Protein 5N1Q (pdb70)

Foldseek 3Di:
DQLLCVVLVVWDVDDQQDDDDDFQPCQFLVVDPVSVVVVVCQPPVVCVVPVNDHDDDCPPDDRHGRDPQTWWAFPPDRFTFHLVLLFCVNFQLLVLLLLQQLQKKKFWCPQVQCLCCPVVVFHDDLVLVQQLQVQLQQQLQFHDFDDPPDDGDDCQQFVLWHKAKEFLAVVSVVSHDPVRYLDLPVLAPPVLSVLLSVVRDGTMMMMTRHGSQVCVVPNSQVNLVSSLVSSLNSCCRSRVHDNDDPSSVSSSVRSNVGMDGQFCWDDDVTDHGSAQQRHALQSLLLLFQQLRVDLDLLVSLLLLLLSQLSRCQNPNQQPVVHHDPGDSLLSVVSGTSCLLVSLLVVLLVVLCVPQRFQRDADDPVLLLVSLVVSLVVLVVVCVSGVSVCVSNVFQLSLLSSLLSSLLSSLRRHLALLSSQLSSLVSQVVNCVPVVDHGPCNCQCSVVRNVLSPDPDDLSDDRSRRHGCNSVSNVHDGSDRSSSSSSQSSSCSSVSHSGRPDSSSNSNSSDPSRQRDSSDSSVSSSCSSVVNRDHRNDDCVPDPHD/DVDCDFWFFAALVRHTDGGGFDLCLLPCVFFPLLVVVVLQLLFKKKFQQLQLQVCQQQQQFAADPDHDPPLHDHDPRQVCLVQLQVQLQVQQDDDPPFPFDKDAPPSSRMIITGRGSVQVVPDPGRCSNLVSSLVSNLVSRCVVVVDDPVNSVSSSRAAQGNPPVPVGSHNHRMDGQWGDPVLFLDQLCRLFRGFLLLLCLLQVLSQLQSLQLLLSSLLVSCVSVCQLDDPRVLLSSLQNQQQRQCIVVLLVVLLVQAVVHALLVLLVVLVVVCVVVQQKDWDDADDVRQTAIEGPHLSNNLNSLLSSLLSNLCNVLLVVLALLCSLVSQQVSQVSNCVNHVYQHHQRCQSNQLSVLVNDQDPDDPHHHHLRRDTCRDPSRVRRSSRNSSSSSSSLSSHPDPDPCHSVNVPPRSSVNSSVDPCSNRVNVSSVVSSVVCSVVD/DDDDPQFKWDDLLRVLLSLLLDLPRDFAFDDAFDLQLQCLQQPPDHPPDDFDAPDAAPVPDDDDDDPVVVVDDDDPLVRRRGDKGKWKKFAALLLQLAAFVSVVSSCVNHHDPWDWDGDNQMIMIIDRVVVCSVCCRPPVQRGSNDFLAGMDTADPQRPWNHDDGDPLNHTDDPLCQWDQDPVQQWIKGQAHRHNHGGPDIGTSGHGDDVVSSLSNGNHADPVRHHVVNTVGNVVVVVVVVQQVVQCVVPVDPVSVVPRD/DFLLPVVLVVWDVDDLQDPDDDWQPQQFLVNDPVSVVVVVVQVVCCVVPVVNDHDDDCPPDDRHGRDPQTWWAFPPDRFTFHLVLLFCVNFQLLVLLLLQQLQKKKAWCPQVQCLCCPVVVFHDDLVLVQLLQVQLQQQLQFHDFDDPPDDTDDCQQFVLWHKAKEFLAVVSVVSHDPVRYLDLPVQAPPVLSVLLSVVRDGTMMMMTRHGSQPCVVPNSQVNLVSSLVSSLNSCCRSRVHDNDDPSSVSSSVRSNVGMDGQFCWDDDVTDHGSAQQRHALQSLLLLFQQLRVDLDLLVSLLLLLLSQLSRCQNPVQQPVVHHDPGDSLLSVVSGTSCLLVSLLVVLLVVLCVPQRFQRDADDPVLLVVSLVVSLVVLVVVCVSGVSVCVSNVFQLSLLSSLLSSLLSSLRRHLALLSSQLSSLSSQVVNCVPVVDHGPCNCQCSVVRNVLSPDPDDLSDDRSRRHACNSVSNVHDGSDRSSSSSSQSSSCSSVSHSGRPDSSSNSNSSDPSRQHDSSDSSVSSSCSSVVNRDHRNDDQVPDPHD/DVDLDFWFFAAPVRHTDGGGFDLCLLPCVFFPLLVVVVLQLLFKKKFQQLQLQVCQQQQQFAADPDHDPPLHDHDPRQVCLVQLQVQLQVQQDDDPPFPFDKDAPPSSRMMITGRGSVQVVPDPGRCSNLVSSLVSNLVSRCVVVVDDPVNSVSSSRAAQGNPPVPVGSHNHRMDGQWGDPVLFLDQLCRLFRGFLLLLCLLQVLSQLQSLQLLLSSLLVSCVSVCQLDDPRVLLSSLQNQQQRQCIVVLLVVLLVVAVVHALLVLLVVLVVVCVVVQQKDWDDADPVRQIAIDGPHLSNNLNSLLSSLLSNLCNVLLVVLALLCSLVSQQVSQVSNCVNHVYQHHQRCQSNQLSVLVNDQDPDDPHHHHLRGDTCRDPSRVRRSSRNSSSSSSSLSSHPDPGPPHSVNVPPRSSVNSSVDPCSNRVNVSSVVSSVVCSVVD/DDDDPQFKWDDLLRVLLSLLLDLPRDFAFDDAFDLQLQVLQQPPDHPPDDFDAPDAAPVVDDDDDDPVVVVDDDDPLNRRRGDKGKWKKFAALLLQLAAFVSVVSSCVNHHDPWDWDGDNQMIMIIDRVVVNSVCCRPPVQRGSNDFLAGMDIADPQRPWNHDDADPLNHTDDPLCQWDQDPVQQWIWGQAHRHNHGGPDIGTSGHGDDSVVSLSNGNHADPVRHHVVNTVGNVVVVVVVVQQVVQCVVPVDPVSVVPRD

Sequence (2494 aa):
KKLFLKALKEKFEEDPKEKYTKFYTFGGWQQSARKREFVEANEKIVAEKRGGIPMYNPDIGVPLGQRKLMPYKLSGTDYIVEGDDLHFMNNAAIQQMWDDIRRTVIVGMDTGHAVLEKRLGVEVTPETINEYMATINHSLPGGAVVQEHMVEVHPSLAWDCYAKIFTGDDELADELDKKYLIDINKLFPEEQAEQQLKAAIGKKTYQQVSRVPTLVGRVCDGGTIARWSAMQIGMSFITAYKLCAGEAAIADFSYAAKADVVGVGTALPARSRGANEPGGIPFGVLCDIVQTTRISDDPVEQSLEVVAVGAMLYDQVWLGSYMSGGVGFTQYATAAYTDDILDDFAYYGYEYVEKKYGINSTKPTMDVVEDIATEVTLYSLEQYDEFPTLLEDHFGGSRAAVAAAASGISVCMATGNSNAGVNGWYLSQIMHKEYHSRLGFYYDLQDQCGASNSLSIRNDEASPLELRGPNYPNYAMNVGHQGEYAGITQAAHSARKDAFAMNPLIKIAFADPSLVFDFARPRKECARGALREFEAAGERDVILPAKVKYEDKISLYDAKGNLVEDGVPLEAISPLYNPTIKAMVKNIKRTVAVNLAGIENSLKTGAIGGKGCKVPGRTLDLPIVENAEAIMDEVEKILRITPDDDTQLRAINDGKQLVVQVPSKRLEVAAEYSVSSMLNTAMALKEAIIKTFDVDLFDGSTIHAAIVGRYPQVMDYMGGNIASLLGAPSNMEGLGYALRNIMVNHYVATTKKNLMNAVAFASIMEQTAMFEMGDAIGSFERMHLLGLAYQGLNSDNLVIDLVKANSKGTVGTVVASVVERALEDKVIVEDKSLESGFTMYKPADVAKWNAYAAAGLVAAVIVNCGAARAAQNVASTILYYNDILEYETGLPGTDFGRAEGTAVGFSFFSHSIYGGGGPGIFTGNHVVTRHSKGFAIPPVCAAMCADAGTQMFSPEKTSALVGAVYSAIDEFREPLKYVIEGALEVKDKIAYKPQFYPGATKIAQNRRDHLNPDFELEKLREIPDEELVKVMGHRQPGEDYKTVHPPLEEMDLPEDYVRDLVEPISGAKEGHRIRYIQFADSMYFAPAQPYDRARMYMWRFRGVDTGSLSGRQVIEMRESNLEEISKNVLMDTSLFDPARIGMRGATVHGHSLRLDENGLMFDALQRYVYDEKTGHVVYVKDQVGRPLDEPVDVGEPLPEEEKLREITTIYRKDGVPMRDDEELLTVVKRIHRARTLGGYMPVNEVFDKLLKKLFLKALKEKFEEDPKEKYTKFYTFGGWQQSARKREFVEANEKIVAEKRGGIPMYNPDIGVPLGQRKLMPYKLSGTDYIVEGDDLHFMNNAAIQQMWDDIRRTVIVGMDTGHAVLEKRLGVEVTPETINEYMATINHSLPGGAVVQEHMVEVHPSLAWDCYAKIFTGDDELADELDKKYLIDINKLFPEEQAEQLKAAIGKKTYQVSRVPTLVGRVCDGGTIARWSAMQIGMSFITAYKLCAGEAAIADFSYAAKADVVGVGTALPARSRGANEPGGIPFGVLCDIVQTTRISDDPVEQSLEVVAVGAMLYDQVWLGSYMSGGVGFTQYATAAYTDDILDDFAYYGYEYVEKKYGINSTKPTMDVVEDIATEVTLYSLEQYDEFPTLLEDHFGGSRAAVAAAASGISVCMATGNSNAGVNGWYLSQIMHKEYHSRLGFYYDLQDQCGASNSLSIRNDEASPLELRGPNYPNYAMNVGHQGEYAGITQAAHSARKDAFAMNPLIKIAFADPSLVFDFARPRKECARGALREFEAAGERDVILPAKVKYEDKISLYDAKGNLVEDGVPLEAISPLYNPTIKAMVKNIKRTVAVNLAGIENSLKTGAIGGKGCKVPGRTLDLPIVENAEAIMDEVEKILRITPDDDTQLRAINDGKQLVVQVPSKRLEVAAEYSVSSMLNTAMALKEAIIKTFDVDLFDGSTIHAAIVGRYPQVMDYMGGNIASLLGAPSNMEGLGYALRNIMVNHYVATTKKNLMNAVAFASIMEQTAMFEMGDAIGSFERMHLLGLAYQGLNSDNLVIDLVKANSKGTVGTVVASVVERALEDKVIVEDKSLESGFTMYKPADVAKWNAYAAAGLVAAVIVNCGAARAAQNVASTILYYNDILEYETGLPGTDFGRAEGTAVGFSFFSHSIYGGGGPGIFTGNHVVTRHSKGFAIPPVCAAMCADAGTQMFSPEKTSALVGAVYSAIDEFREPLKYVIEGALEVKDKIAYKPQFYPGATKIAQNRRDHLNPDFELEKLREIPDEELVKVMGHRQPGEDYKTVHPPLEEMDLPEDYVRDLVEPISGAKEGHRIRYIQFADSMYFAPAQPYDRARMYMWRFRGVDTGSLSGRQVIEMRESNLEEISKNVLMDTSLFDPARIGMRGATVHGHSLRLDENGLMFDALQRYVYDEKTGHVVYVKDQVGRPLDEPVDVGEPLPEEKLREITTIYRKDGVPMRDDEELLTVVKRIHRARTLGGYMPVNEVFDKLL

InterPro domains:
  IPR003183 Methyl-coenzyme M reductase, alpha subunit, N-terminal [PF02745] (6-272)
  IPR008924 Methyl-coenzyme M reductase, alpha/beta subunit, C-terminal [G3DSA:1.20.840.10] (281-539)
  IPR008924 Methyl-coenzyme M reductase, alpha/beta subunit, C-terminal [SSF48081] (274-552)
  IPR009024 Methyl-coenzyme M reductase, ferredoxin-like fold [SSF55088] (4-273)
  IPR009047 Methyl-coenzyme M reductase, alpha subunit, C-terminal [PF02249] (278-508)
  IPR015811 Methyl-coenzyme M reductase, alpha subunit, N-terminal subdomain 1 [G3DSA:3.90.390.10] (1-105)
  IPR015823 Methyl-coenzyme M reductase, alpha subunit, N-terminal subdomain 2 [G3DSA:3.30.70.470] (106-280)
  IPR016212 Methyl coenzyme M reductase, alpha subunit [PIRSF000262] (2-553)
  IPR016212 Methyl coenzyme M reductase, alpha subunit [TIGR03256] (5-552)

Radius of gyration: 37.79 Å; Cα contacts (8 Å, |Δi|>4): 6082; chains: 6; bounding box: 115×89×90 Å

CATH classification: 3.90.390.10 (+2 more: 3.30.70.470, 1.20.840.10)

Structure (mmCIF, N/CA/C/O backbone):
data_5N1Q
#
_entry.id   5N1Q
#
_cell.length_a   111.811
_cell.length_b   77.224
_cell.length_c   145.458
_cell.angle_alpha   90.00
_cell.angle_beta   107.01
_cell.angle_gamma   90.00
#
_symmetry.space_group_name_H-M   'P 1 21 1'
#
loop_
_entity.id
_entity.type
_entity.pdbx_description
1 polymer 'METHYL-COENZYME M REDUCTASE III FROM METHANOTHERMOCOCCUS THERMOLITHOTROPHICUS SUBUNIT ALPHA'
2 polymer 'METHYL-COENZYME M REDUCTASE III FROM METHANOTHERMOCOCCUS THERMOLITHOTROPHICUS SUBUNIT BETA'
3 polymer 'METHYL-COENZYME M REDUCTASE III FROM METHANOTHERMOCOCCUS THERMOLITHOTROPHICUS SUBUNIT GAMMA'
4 non-polymer 'Coenzyme B'
5 non-polymer 'FACTOR 430'
6 non-polymer 'POTASSIUM ION'
7 non-polymer '1-THIOETHANESULFONIC ACID'
8 non-polymer GLYCEROL
9 non-polymer 'MAGNESIUM ION'
10 water water
#
loop_
_atom_site.group_PDB
_atom_site.id
_atom_site.type_symbol
_atom_site.label_atom_id
_atom_site.label_alt_id
_atom_site.label_comp_id
_atom_site.label_asym_id
_atom_site.label_entity_id
_atom_site.label_seq_id
_atom_site.pdbx_PDB_ins_code
_atom_site.Cartn_x
_atom_site.Cartn_y
_atom_site.Cartn_z
_atom_site.occupancy
_atom_site.B_iso_or_equiv
_atom_site.auth_seq_id
_atom_site.auth_comp_id
_atom_site.auth_asym_id
_atom_site.auth_atom_id
_atom_site.pdbx_PDB_model_num
ATOM 1 N N . LYS A 1 5 ? -15.522 -21.876 39.054 1.00 47.62 5 LYS A N 1
ATOM 2 C CA . LYS A 1 5 ? -14.921 -21.989 37.728 1.00 46.99 5 LYS A CA 1
ATOM 3 C C . LYS A 1 5 ? -13.741 -21.023 37.544 1.00 48.55 5 LYS A C 1
ATOM 4 O O . LYS A 1 5 ? -12.655 -21.485 37.169 1.00 49.66 5 LYS A O 1
ATOM 10 N N . LYS A 1 6 ? -13.941 -19.694 37.786 1.00 40.94 6 LYS A N 1
ATOM 11 C CA . LYS A 1 6 ? -12.849 -18.711 37.652 1.00 38.29 6 LYS A CA 1
ATOM 12 C C . LYS A 1 6 ? -11.864 -18.935 38.803 1.00 37.53 6 LYS A C 1
ATOM 13 O O . LYS A 1 6 ? -12.276 -18.948 39.969 1.00 35.89 6 LYS A O 1
ATOM 19 N N . LEU A 1 7 ? -10.582 -19.179 38.473 1.00 32.49 7 LEU A N 1
ATOM 20 C CA . LEU A 1 7 ? -9.537 -19.490 39.462 1.00 31.15 7 LEU A CA 1
ATOM 21 C C . LEU A 1 7 ? -9.236 -18.351 40.452 1.00 33.44 7 LEU A C 1
ATOM 22 O O . LEU A 1 7 ? -8.808 -18.627 41.577 1.00 32.90 7 LEU A O 1
ATOM 27 N N . PHE A 1 8 ? -9.493 -17.094 40.049 1.00 28.94 8 PHE A N 1
ATOM 28 C CA . PHE A 1 8 ? -9.261 -15.880 40.847 1.00 28.58 8 PHE A CA 1
ATOM 29 C C . PHE A 1 8 ? -10.395 -15.505 41.840 1.00 34.59 8 PHE A C 1
ATOM 30 O O . PHE A 1 8 ? -10.214 -14.585 42.648 1.00 34.08 8 PHE A O 1
ATOM 38 N N . LEU A 1 9 ? -11.561 -16.178 41.764 1.00 33.07 9 LEU A N 1
ATOM 39 C CA . LEU A 1 9 ? -12.707 -15.862 42.621 1.00 34.37 9 LEU A CA 1
ATOM 40 C C . LEU A 1 9 ? -12.406 -15.940 44.109 1.00 37.44 9 LEU A C 1
ATOM 41 O O . LEU A 1 9 ? -12.806 -15.042 44.847 1.00 36.34 9 LEU A O 1
ATOM 46 N N . LYS A 1 10 ? -11.683 -16.990 44.542 1.00 35.44 10 LYS A N 1
ATOM 47 C CA . LYS A 1 10 ? -11.291 -17.198 45.941 1.00 36.20 10 LYS A CA 1
ATOM 48 C C . LYS A 1 10 ? -10.494 -15.991 46.471 1.00 39.18 10 LYS A C 1
ATOM 49 O O . LYS A 1 10 ? -10.815 -15.480 47.546 1.00 40.11 10 LYS A O 1
ATOM 55 N N . ALA A 1 11 ? -9.491 -15.519 45.703 1.00 33.21 11 ALA A N 1
ATOM 56 C CA . ALA A 1 11 ? -8.677 -14.363 46.087 1.00 32.41 11 ALA A CA 1
ATOM 57 C C . ALA A 1 11 ? -9.520 -13.083 46.183 1.00 35.92 11 ALA A C 1
ATOM 58 O O . ALA A 1 11 ? -9.396 -12.355 47.167 1.00 35.80 11 ALA A O 1
ATOM 60 N N . LEU A 1 12 ? -10.414 -12.840 45.208 1.00 32.18 12 LEU A N 1
ATOM 61 C CA . LEU A 1 12 ? -11.281 -11.657 45.221 1.00 33.06 12 LEU A CA 1
ATOM 62 C C . LEU A 1 12 ? -12.198 -11.620 46.456 1.00 40.33 12 LEU A C 1
ATOM 63 O O . LEU A 1 12 ? -12.393 -10.552 47.039 1.00 39.62 12 LEU A O 1
ATOM 68 N N . LYS A 1 13 ? -12.719 -12.797 46.866 1.00 39.29 13 LYS A N 1
ATOM 69 C CA . LYS A 1 13 ? -13.572 -12.992 48.047 1.00 40.81 13 LYS A CA 1
ATOM 70 C C . LYS A 1 13 ? -12.790 -12.650 49.334 1.00 45.69 13 LYS A C 1
ATOM 71 O O . LYS A 1 13 ? -13.338 -12.016 50.237 1.00 45.92 13 LYS A O 1
ATOM 77 N N . GLU A 1 14 ? -11.505 -13.044 49.389 1.00 42.13 14 GLU A N 1
ATOM 78 C CA . GLU A 1 14 ? -10.617 -12.810 50.527 1.00 42.04 14 GLU A CA 1
ATOM 79 C C . GLU A 1 14 ? -10.181 -11.346 50.607 1.00 44.24 14 GLU A C 1
ATOM 80 O O . GLU A 1 14 ? -9.981 -10.825 51.704 1.00 44.37 14 GLU A O 1
ATOM 86 N N . LYS A 1 15 ? -10.006 -10.702 49.441 1.00 38.79 15 LYS A N 1
ATOM 87 C CA . LYS A 1 15 ? -9.515 -9.330 49.298 1.00 37.59 15 LYS A CA 1
ATOM 88 C C . LYS A 1 15 ? -10.582 -8.237 49.339 1.00 41.77 15 LYS A C 1
ATOM 89 O O . LYS A 1 15 ? -10.273 -7.125 49.770 1.00 40.27 15 LYS A O 1
ATOM 95 N N . PHE A 1 16 ? -11.803 -8.519 48.843 1.00 38.45 16 PHE A N 1
ATOM 96 C CA . PHE A 1 16 ? -12.860 -7.517 48.773 1.00 38.76 16 PHE A CA 1
ATOM 97 C C . PHE A 1 16 ? -14.130 -7.978 49.495 1.00 46.74 16 PHE A C 1
ATOM 98 O O . PHE A 1 16 ? -14.581 -9.108 49.292 1.00 45.54 16 PHE A O 1
ATOM 106 N N . GLU A 1 17 ? -14.688 -7.100 50.351 1.00 47.07 17 GLU A N 1
ATOM 107 C CA . GLU A 1 17 ? -15.896 -7.366 51.146 1.00 49.43 17 GLU A CA 1
ATOM 108 C C . GLU A 1 17 ? -17.162 -7.447 50.300 1.00 55.54 17 GLU A C 1
ATOM 109 O O . GLU A 1 17 ? -18.007 -8.308 50.547 1.00 57.04 17 GLU A O 1
ATOM 115 N N . GLU A 1 18 ? -17.303 -6.538 49.322 1.00 51.78 18 GLU A N 1
ATOM 116 C CA . GLU A 1 18 ? -18.461 -6.470 48.426 1.00 51.65 18 GLU A CA 1
ATOM 117 C C . GLU A 1 18 ? -18.354 -7.545 47.348 1.00 54.04 18 GLU A C 1
ATOM 118 O O . GLU A 1 18 ? -17.242 -8.002 47.053 1.00 53.03 18 GLU A O 1
ATOM 124 N N . ASP A 1 19 ? -19.511 -7.920 46.739 1.00 49.37 19 ASP A N 1
ATOM 125 C CA . ASP A 1 19 ? -19.616 -8.885 45.634 1.00 48.68 19 ASP A CA 1
ATOM 126 C C . ASP A 1 19 ? -18.597 -8.478 44.548 1.00 49.97 19 ASP A C 1
ATOM 127 O O . ASP A 1 19 ? -18.493 -7.286 44.255 1.00 49.00 19 ASP A O 1
ATOM 132 N N . PRO A 1 20 ? -17.804 -9.433 43.998 1.00 45.56 20 PRO A N 1
ATOM 133 C CA . PRO A 1 20 ? -16.756 -9.074 43.019 1.00 44.21 20 PRO A CA 1
ATOM 134 C C . PRO A 1 20 ? -17.205 -8.336 41.753 1.00 45.58 20 PRO A C 1
ATOM 135 O O . PRO A 1 20 ? -16.365 -7.705 41.105 1.00 43.50 20 PRO A O 1
ATOM 139 N N . LYS A 1 21 ? -18.506 -8.406 41.410 1.00 41.56 21 LYS A N 1
ATOM 140 C CA . LYS A 1 21 ? -19.072 -7.762 40.225 1.00 40.95 21 LYS A CA 1
ATOM 141 C C . LYS A 1 21 ? -19.669 -6.369 40.493 1.00 44.42 21 LYS A C 1
ATOM 142 O O . LYS A 1 21 ? -20.058 -5.692 39.534 1.00 43.68 21 LYS A O 1
ATOM 148 N N . GLU A 1 22 ? -19.730 -5.939 41.778 1.00 40.90 22 GLU A N 1
ATOM 149 C CA . GLU A 1 22 ? -20.269 -4.636 42.193 1.00 40.82 22 GLU A CA 1
ATOM 150 C C . GLU A 1 22 ? -19.540 -3.429 41.587 1.00 44.38 22 GLU A C 1
ATOM 151 O O . GLU A 1 22 ? -18.310 -3.415 41.500 1.00 42.78 22 GLU A O 1
ATOM 157 N N . LYS A 1 23 ? -20.323 -2.411 41.200 1.00 42.25 23 LYS A N 1
ATOM 158 C CA . LYS A 1 23 ? -19.890 -1.168 40.539 1.00 42.28 23 LYS A CA 1
ATOM 159 C C . LYS A 1 23 ? -19.323 -0.106 41.495 1.00 46.07 23 LYS A C 1
ATOM 160 O O . LYS A 1 23 ? -18.421 0.646 41.116 1.00 44.66 23 LYS A O 1
ATOM 166 N N . TYR A 1 24 ? -19.895 -0.006 42.699 1.00 43.67 24 TYR A N 1
ATOM 167 C CA . TYR A 1 24 ? -19.519 1.015 43.669 1.00 44.39 24 TYR A CA 1
ATOM 168 C C . TYR A 1 24 ? -18.760 0.516 44.890 1.00 48.07 24 TYR A C 1
ATOM 169 O O . TYR A 1 24 ? -18.784 -0.672 45.220 1.00 48.21 24 TYR A O 1
ATOM 178 N N . THR A 1 25 ? -18.111 1.464 45.580 1.00 43.72 25 THR A N 1
ATOM 179 C CA . THR A 1 25 ? -17.405 1.265 46.843 1.00 43.58 25 THR A CA 1
ATOM 180 C C . THR A 1 25 ? -17.374 2.585 47.639 1.00 47.35 25 THR A C 1
ATOM 181 O O . THR A 1 25 ? -17.946 3.590 47.199 1.00 46.79 25 THR A O 1
ATOM 185 N N . LYS A 1 26 ? -16.722 2.566 48.815 1.00 44.08 26 LYS A N 1
ATOM 186 C CA . LYS A 1 26 ? -16.579 3.729 49.683 1.00 43.95 26 LYS A CA 1
ATOM 187 C C . LYS A 1 26 ? -15.110 4.030 49.876 1.00 46.41 26 LYS A C 1
ATOM 188 O O . LYS A 1 26 ? -14.302 3.106 50.005 1.00 46.52 26 LYS A O 1
ATOM 194 N N . PHE A 1 27 ? -14.758 5.320 49.850 1.00 40.94 27 PHE A N 1
ATOM 195 C CA . PHE A 1 27 ? -13.383 5.751 50.025 1.00 39.33 27 PHE A CA 1
ATOM 196 C C . PHE A 1 27 ? -13.242 6.742 51.177 1.00 43.13 27 PHE A C 1
ATOM 197 O O . PHE A 1 27 ? -14.237 7.210 51.732 1.00 42.75 27 PHE A O 1
ATOM 205 N N . TYR A 1 28 ? -11.978 7.064 51.501 1.00 39.24 28 TYR A N 1
ATOM 206 C CA . TYR A 1 28 ? -11.491 8.052 52.465 1.00 39.25 28 TYR A CA 1
ATOM 207 C C . TYR A 1 28 ? -11.970 7.830 53.919 1.00 44.67 28 TYR A C 1
ATOM 208 O O . TYR A 1 28 ? -11.984 8.780 54.708 1.00 45.19 28 TYR A O 1
ATOM 217 N N . THR A 1 29 ? -12.286 6.574 54.294 1.00 41.94 29 THR A N 1
ATOM 218 C CA . THR A 1 29 ? -12.792 6.252 55.641 1.00 42.46 29 THR A CA 1
ATOM 219 C C . THR A 1 29 ? -11.989 5.172 56.378 1.00 45.68 29 THR A C 1
ATOM 220 O O . THR A 1 29 ? -12.415 4.703 57.440 1.00 45.48 29 THR A O 1
ATOM 224 N N . PHE A 1 30 ? -10.803 4.828 55.858 1.00 40.47 30 PHE A N 1
ATOM 225 C CA . PHE A 1 30 ? -9.958 3.777 56.430 1.00 39.61 30 PHE A CA 1
ATOM 226 C C . PHE A 1 30 ? -8.894 4.281 57.410 1.00 43.62 30 PHE A C 1
ATOM 227 O O . PHE A 1 30 ? -8.210 3.468 58.040 1.00 43.64 30 PHE A O 1
ATOM 235 N N . GLY A 1 31 ? -8.768 5.599 57.536 1.00 39.07 31 GLY A N 1
ATOM 236 C CA . GLY A 1 31 ? -7.783 6.205 58.421 1.00 38.34 31 GLY A CA 1
ATOM 237 C C . GLY A 1 31 ? -6.370 6.166 57.868 1.00 39.01 31 GLY A C 1
ATOM 238 O O . GLY A 1 31 ? -5.410 6.134 58.643 1.00 38.20 31 GLY A O 1
ATOM 239 N N . GLY A 1 32 ? -6.247 6.172 56.537 1.00 32.66 32 GLY A N 1
ATOM 240 C CA . GLY A 1 32 ? -4.957 6.173 55.852 1.00 31.95 32 GLY A CA 1
ATOM 241 C C . GLY A 1 32 ? -4.101 4.949 56.117 1.00 35.05 32 GLY A C 1
ATOM 242 O O . GLY A 1 32 ? -4.606 3.827 56.085 1.00 33.63 32 GLY A O 1
ATOM 243 N N . TRP A 1 33 ? -2.799 5.164 56.409 1.00 32.53 33 TRP A N 1
ATOM 244 C CA . TRP A 1 33 ? -1.835 4.090 56.699 1.00 32.71 33 TRP A CA 1
ATOM 245 C C . TRP A 1 33 ? -2.191 3.235 57.934 1.00 37.43 33 TRP A C 1
ATOM 246 O O . TRP A 1 33 ? -1.779 2.077 58.009 1.00 36.10 33 TRP A O 1
ATOM 257 N N . GLN A 1 34 ? -2.938 3.807 58.901 1.00 36.27 34 GLN A N 1
ATOM 258 C CA . GLN A 1 34 ? -3.327 3.139 60.150 1.00 36.94 34 GLN A CA 1
ATOM 259 C C . GLN A 1 34 ? -4.181 1.864 59.951 1.00 39.06 34 GLN A C 1
ATOM 260 O O . GLN A 1 34 ? -4.266 1.042 60.867 1.00 37.99 34 GLN A O 1
ATOM 266 N N . GLN A 1 35 ? -4.759 1.679 58.743 1.00 34.92 35 GLN A N 1
ATOM 267 C CA . GLN A 1 35 ? -5.552 0.497 58.397 1.00 34.12 35 GLN A CA 1
ATOM 268 C C . GLN A 1 35 ? -4.676 -0.771 58.278 1.00 36.85 35 GLN A C 1
ATOM 269 O O . GLN A 1 35 ? -5.211 -1.878 58.378 1.00 36.38 35 GLN A O 1
ATOM 275 N N . SER A 1 36 ? -3.356 -0.604 57.988 1.00 32.38 36 SER A N 1
ATOM 276 C CA . SER A 1 36 ? -2.417 -1.699 57.749 1.00 32.10 36 SER A CA 1
ATOM 277 C C . SER A 1 36 ? -1.497 -2.017 58.920 1.00 37.82 36 SER A C 1
ATOM 278 O O . SER A 1 36 ? -0.781 -1.137 59.405 1.00 38.35 36 SER A O 1
ATOM 281 N N . ALA A 1 37 ? -1.481 -3.301 59.332 1.00 34.41 37 ALA A N 1
ATOM 282 C CA . ALA A 1 37 ? -0.634 -3.818 60.411 1.00 34.14 37 ALA A CA 1
ATOM 283 C C . ALA A 1 37 ? 0.856 -3.652 60.053 1.00 36.05 37 ALA A C 1
ATOM 284 O O . ALA A 1 37 ? 1.666 -3.362 60.932 1.00 34.74 37 ALA A O 1
ATOM 286 N N . ARG A 1 38 ? 1.210 -3.806 58.763 1.00 32.63 38 ARG A N 1
ATOM 287 C CA . ARG A 1 38 ? 2.597 -3.631 58.313 1.00 32.12 38 ARG A CA 1
ATOM 288 C C . ARG A 1 38 ? 3.054 -2.173 58.404 1.00 34.79 38 ARG A C 1
ATOM 289 O O . ARG A 1 38 ? 4.146 -1.923 58.905 1.00 35.16 38 ARG A O 1
ATOM 297 N N . LYS A 1 39 ? 2.212 -1.218 57.950 1.00 31.07 39 LYS A N 1
ATOM 298 C CA . LYS A 1 39 ? 2.527 0.219 58.023 1.00 30.29 39 LYS A CA 1
ATOM 299 C C . LYS A 1 39 ? 2.671 0.665 59.495 1.00 32.80 39 LYS A C 1
ATOM 300 O O . LYS A 1 39 ? 3.584 1.430 59.809 1.00 31.13 39 LYS A O 1
ATOM 306 N N . ARG A 1 40 ? 1.807 0.138 60.401 1.00 29.62 40 ARG A N 1
ATOM 307 C CA . ARG A 1 40 ? 1.879 0.425 61.842 1.00 29.53 40 ARG A CA 1
ATOM 308 C C . ARG A 1 40 ? 3.204 -0.093 62.419 1.00 34.56 40 ARG A C 1
ATOM 309 O O . ARG A 1 40 ? 3.824 0.599 63.225 1.00 34.57 40 ARG A O 1
ATOM 317 N N . GLU A 1 41 ? 3.658 -1.292 61.972 1.00 31.54 41 GLU A N 1
ATOM 318 C CA . GLU A 1 41 ? 4.934 -1.885 62.391 1.00 31.36 41 GLU A CA 1
ATOM 319 C C . GLU A 1 41 ? 6.101 -0.983 61.943 1.00 33.77 41 GLU A C 1
ATOM 320 O O . GLU A 1 41 ? 7.027 -0.769 62.715 1.00 33.35 41 GLU A O 1
ATOM 326 N N . PHE A 1 42 ? 6.040 -0.449 60.705 1.00 29.44 42 PHE A N 1
ATOM 327 C CA . PHE A 1 42 ? 7.070 0.444 60.152 1.00 28.56 42 PHE A CA 1
ATOM 328 C C . PHE A 1 42 ? 7.196 1.748 60.949 1.00 32.39 42 PHE A C 1
ATOM 329 O O . PHE A 1 42 ? 8.313 2.165 61.262 1.00 33.31 42 PHE A O 1
ATOM 337 N N . VAL A 1 43 ? 6.046 2.380 61.287 1.00 29.49 43 VAL A N 1
ATOM 338 C CA . VAL A 1 43 ? 5.998 3.604 62.094 1.00 29.99 43 VAL A CA 1
ATOM 339 C C . VAL A 1 43 ? 6.632 3.329 63.478 1.00 35.49 43 VAL A C 1
ATOM 340 O O . VAL A 1 43 ? 7.518 4.083 63.897 1.00 34.65 43 VAL A O 1
ATOM 344 N N . GLU A 1 44 ? 6.227 2.208 64.138 1.00 33.52 44 GLU A N 1
ATOM 345 C CA . GLU A 1 44 ? 6.756 1.780 65.442 1.00 34.25 44 GLU A CA 1
ATOM 346 C C . GLU A 1 44 ? 8.264 1.475 65.382 1.00 37.86 44 GLU A C 1
ATOM 347 O O . GLU A 1 44 ? 8.993 1.862 66.302 1.00 37.67 44 GLU A O 1
ATOM 353 N N . ALA A 1 45 ? 8.731 0.808 64.298 1.00 33.94 45 ALA A N 1
ATOM 354 C CA . ALA A 1 45 ? 10.153 0.486 64.102 1.00 33.60 45 ALA A CA 1
ATOM 355 C C . ALA A 1 45 ? 10.988 1.761 63.930 1.00 37.47 45 ALA A C 1
ATOM 356 O O . ALA A 1 45 ? 12.096 1.837 64.460 1.00 37.00 45 ALA A O 1
ATOM 358 N N . ASN A 1 46 ? 10.425 2.778 63.243 1.00 34.46 46 ASN A N 1
ATOM 359 C CA . ASN A 1 46 ? 11.082 4.069 63.035 1.00 34.81 46 ASN A CA 1
ATOM 360 C C . ASN A 1 46 ? 11.339 4.785 64.366 1.00 40.52 46 ASN A C 1
ATOM 361 O O . ASN A 1 46 ? 12.417 5.333 64.557 1.00 39.06 46 ASN A O 1
ATOM 366 N N . GLU A 1 47 ? 10.362 4.745 65.288 1.00 40.51 47 GLU A N 1
ATOM 367 C CA . GLU A 1 47 ? 10.430 5.368 66.613 1.00 43.13 47 GLU A CA 1
ATOM 368 C C . GLU A 1 47 ? 11.450 4.724 67.540 1.00 51.27 47 GLU A C 1
ATOM 369 O O . GLU A 1 47 ? 12.152 5.443 68.249 1.00 51.67 47 GLU A O 1
ATOM 375 N N . LYS A 1 48 ? 11.485 3.375 67.586 1.00 50.82 48 LYS A N 1
ATOM 376 C CA . LYS A 1 48 ? 12.336 2.607 68.499 1.00 52.39 48 LYS A CA 1
ATOM 377 C C . LYS A 1 48 ? 13.778 2.438 68.023 1.00 58.06 48 LYS A C 1
ATOM 378 O O . LYS A 1 48 ? 14.576 3.370 68.154 1.00 57.45 48 LYS A O 1
ATOM 384 N N . ILE A 1 49 ? 14.107 1.231 67.503 1.00 56.13 49 ILE A N 1
ATOM 385 C CA . ILE A 1 49 ? 15.426 0.773 67.034 1.00 56.14 49 ILE A CA 1
ATOM 386 C C . ILE A 1 49 ? 16.083 1.741 66.034 1.00 58.56 49 ILE A C 1
ATOM 387 O O . ILE A 1 49 ? 17.291 1.952 66.114 1.00 58.02 49 ILE A O 1
ATOM 392 N N . VAL A 1 50 ? 15.298 2.327 65.114 1.00 53.68 50 VAL A N 1
ATOM 393 C CA . VAL A 1 50 ? 15.810 3.237 64.086 1.00 52.41 50 VAL A CA 1
ATOM 394 C C . VAL A 1 50 ? 16.322 4.567 64.684 1.00 55.22 50 VAL A C 1
ATOM 395 O O . VAL A 1 50 ? 17.478 4.924 64.445 1.00 53.61 50 VAL A O 1
ATOM 399 N N . ALA A 1 51 ? 15.467 5.279 65.456 1.00 51.78 51 ALA A N 1
ATOM 400 C CA . ALA A 1 51 ? 15.780 6.583 66.052 1.00 51.99 51 ALA A CA 1
ATOM 401 C C . ALA A 1 51 ? 17.062 6.628 66.886 1.00 55.28 51 ALA A C 1
ATOM 402 O O . ALA A 1 51 ? 17.839 7.572 66.728 1.00 55.12 51 ALA A O 1
ATOM 404 N N . GLU A 1 52 ? 17.293 5.609 67.750 1.00 51.02 52 GLU A N 1
ATOM 405 C CA . GLU A 1 52 ? 18.473 5.519 68.626 1.00 50.36 52 GLU A CA 1
ATOM 406 C C . GLU A 1 52 ? 19.801 5.397 67.865 1.00 50.75 52 GLU A C 1
ATOM 407 O O . GLU A 1 52 ? 20.845 5.762 68.407 1.00 50.07 52 GLU A O 1
ATOM 413 N N . LYS A 1 53 ? 19.750 4.895 66.614 1.00 44.99 53 LYS A N 1
ATOM 414 C CA . LYS A 1 53 ? 20.911 4.695 65.742 1.00 43.39 53 LYS A CA 1
ATOM 415 C C . LYS A 1 53 ? 21.203 5.903 64.832 1.00 44.15 53 LYS A C 1
ATOM 416 O O . LYS A 1 53 ? 22.289 5.968 64.248 1.00 42.72 53 LYS A O 1
ATOM 422 N N . ARG A 1 54 ? 20.255 6.865 64.731 1.00 38.59 54 ARG A N 1
ATOM 423 C CA . ARG A 1 54 ? 20.373 8.007 63.817 1.00 36.76 54 ARG A CA 1
ATOM 424 C C . ARG A 1 54 ? 20.753 9.349 64.441 1.00 41.93 54 ARG A C 1
ATOM 425 O O . ARG A 1 54 ? 20.941 10.321 63.704 1.00 40.80 54 ARG A O 1
ATOM 433 N N . GLY A 1 55 ? 20.848 9.400 65.768 1.00 40.87 55 GLY A N 1
ATOM 434 C CA . GLY A 1 55 ? 21.193 10.615 66.499 1.00 41.84 55 GLY A CA 1
ATOM 435 C C . GLY A 1 55 ? 20.297 11.801 66.195 1.00 46.78 55 GLY A C 1
ATOM 436 O O . GLY A 1 55 ? 20.790 12.907 65.957 1.00 46.67 55 GLY A O 1
ATOM 437 N N . GLY A 1 56 ? 18.987 11.552 66.147 1.00 43.73 56 GLY A N 1
ATOM 438 C CA . GLY A 1 56 ? 17.989 12.587 65.896 1.00 43.24 56 GLY A CA 1
ATOM 439 C C . GLY A 1 56 ? 17.710 12.957 64.452 1.00 45.24 56 GLY A C 1
ATOM 440 O O . GLY A 1 56 ? 16.872 13.832 64.207 1.00 46.73 56 GLY A O 1
ATOM 441 N N . ILE A 1 57 ? 18.395 12.320 63.477 1.00 37.27 57 ILE A N 1
ATOM 442 C CA . ILE A 1 57 ? 18.143 12.618 62.061 1.00 35.23 57 ILE A CA 1
ATOM 443 C C . ILE A 1 57 ? 16.880 11.847 61.650 1.00 36.68 57 ILE A C 1
ATOM 444 O O . ILE A 1 57 ? 16.867 10.620 61.756 1.00 34.72 57 ILE A O 1
ATOM 449 N N . PRO A 1 58 ? 15.794 12.537 61.240 1.00 34.58 58 PRO A N 1
ATOM 450 C CA . PRO A 1 58 ? 14.562 11.811 60.885 1.00 33.98 58 PRO A CA 1
ATOM 451 C C . PRO A 1 58 ? 14.706 10.901 59.679 1.00 34.08 58 PRO A C 1
ATOM 452 O O . PRO A 1 58 ? 15.653 11.044 58.903 1.00 30.69 58 PRO A O 1
ATOM 456 N N . MET A 1 59 ? 13.770 9.952 59.544 1.00 31.16 59 MET A N 1
ATOM 457 C CA . MET A 1 59 ? 13.789 9.024 58.431 1.00 30.95 59 MET A CA 1
ATOM 458 C C . MET A 1 59 ? 12.373 8.825 57.894 1.00 31.90 59 MET A C 1
ATOM 459 O O . MET A 1 59 ? 11.846 9.732 57.249 1.00 29.86 59 MET A O 1
ATOM 464 N N . TYR A 1 60 ? 11.754 7.674 58.197 1.00 28.55 60 TYR A N 1
ATOM 465 C CA . TYR A 1 60 ? 10.417 7.314 57.746 1.00 28.54 60 TYR A CA 1
ATOM 466 C C . TYR A 1 60 ? 9.373 8.274 58.312 1.00 32.76 60 TYR A C 1
ATOM 467 O O . TYR A 1 60 ? 9.296 8.476 59.529 1.00 33.26 60 TYR A O 1
ATOM 476 N N . ASN A 1 61 ? 8.611 8.907 57.416 1.00 29.61 61 ASN A N 1
ATOM 477 C CA . ASN A 1 61 ? 7.584 9.887 57.761 1.00 29.74 61 ASN A CA 1
ATOM 478 C C . ASN A 1 61 ? 6.375 9.752 56.809 1.00 34.01 61 ASN A C 1
ATOM 479 O O . ASN A 1 61 ? 6.408 10.289 55.709 1.00 31.93 61 ASN A O 1
ATOM 484 N N . PRO A 1 62 ? 5.288 9.068 57.246 1.00 33.14 62 PRO A N 1
ATOM 485 C CA . PRO A 1 62 ? 4.099 8.915 56.376 1.00 33.82 62 PRO A CA 1
ATOM 486 C C . PRO A 1 62 ? 3.337 10.207 56.045 1.00 38.57 62 PRO A C 1
ATOM 487 O O . PRO A 1 62 ? 2.432 10.178 55.204 1.00 38.15 62 PRO A O 1
ATOM 491 N N . ASP A 1 63 ? 3.679 11.324 56.718 1.00 35.62 63 ASP A N 1
ATOM 492 C CA . ASP A 1 63 ? 3.026 12.628 56.567 1.00 35.78 63 ASP A CA 1
ATOM 493 C C . ASP A 1 63 ? 3.689 13.599 55.582 1.00 39.55 63 ASP A C 1
ATOM 494 O O . ASP A 1 63 ? 3.131 14.676 55.328 1.00 39.08 63 ASP A O 1
ATOM 499 N N . ILE A 1 64 ? 4.863 13.242 55.030 1.00 36.43 64 ILE A N 1
ATOM 500 C CA . ILE A 1 64 ? 5.568 14.145 54.126 1.00 36.95 64 ILE A CA 1
ATOM 501 C C . ILE A 1 64 ? 4.905 14.234 52.730 1.00 39.62 64 ILE A C 1
ATOM 502 O O . ILE A 1 64 ? 4.627 15.346 52.280 1.00 39.44 64 ILE A O 1
ATOM 507 N N . GLY A 1 65 ? 4.621 13.098 52.094 1.00 35.11 65 GLY A N 1
ATOM 508 C CA . GLY A 1 65 ? 4.037 13.072 50.763 1.00 33.69 65 GLY A CA 1
ATOM 509 C C . GLY A 1 65 ? 2.612 12.577 50.721 1.00 36.71 65 GLY A C 1
ATOM 510 O O . GLY A 1 65 ? 1.774 12.994 51.535 1.00 36.17 65 GLY A O 1
ATOM 511 N N . VAL A 1 66 ? 2.339 11.677 49.756 1.00 31.41 66 VAL A N 1
ATOM 512 C CA . VAL A 1 66 ? 1.040 11.050 49.520 1.00 31.00 66 VAL A CA 1
ATOM 513 C C . VAL A 1 66 ? 0.471 10.386 50.795 1.00 33.28 66 VAL A C 1
ATOM 514 O O . VAL A 1 66 ? 1.168 9.586 51.430 1.00 31.49 66 VAL A O 1
ATOM 518 N N . PRO A 1 67 ? -0.775 10.725 51.199 1.00 30.01 67 PRO A N 1
ATOM 519 C CA . PRO A 1 67 ? -1.362 10.031 52.350 1.00 30.30 67 PRO A CA 1
ATOM 520 C C . PRO A 1 67 ? -1.860 8.655 51.884 1.00 34.29 67 PRO A C 1
ATOM 521 O O . PRO A 1 67 ? -2.979 8.539 51.375 1.00 34.01 67 PRO A O 1
ATOM 525 N N . LEU A 1 68 ? -0.989 7.621 51.978 1.00 30.61 68 LEU A N 1
ATOM 526 C CA . LEU A 1 68 ? -1.311 6.250 51.548 1.00 30.22 68 LEU A CA 1
ATOM 527 C C . LEU A 1 68 ? -2.585 5.725 52.233 1.00 34.92 68 LEU A C 1
ATOM 528 O O . LEU A 1 68 ? -2.866 6.083 53.369 1.00 35.09 68 LEU A O 1
ATOM 533 N N . GLY A 1 69 ? -3.354 4.913 51.528 1.00 31.64 69 GLY A N 1
ATOM 534 C CA . GLY A 1 69 ? -4.554 4.302 52.084 1.00 31.49 69 GLY A CA 1
ATOM 535 C C . GLY A 1 69 ? -5.827 5.120 52.070 1.00 35.99 69 GLY A C 1
ATOM 536 O O . GLY A 1 69 ? -6.644 4.994 52.990 1.00 36.41 69 GLY A O 1
ATOM 537 N N . GLN A 1 70 ? -6.031 5.928 51.013 1.00 32.78 70 GLN A N 1
ATOM 538 C CA . GLN A 1 70 ? -7.279 6.669 50.788 1.00 33.22 70 GLN A CA 1
ATOM 539 C C . GLN A 1 70 ? -8.309 5.648 50.297 1.00 37.00 70 GLN A C 1
ATOM 540 O O . GLN A 1 70 ? -9.503 5.767 50.598 1.00 36.38 70 GLN A O 1
ATOM 546 N N . ARG A 1 71 ? -7.813 4.614 49.567 1.00 32.98 71 ARG A N 1
ATOM 547 C CA . ARG A 1 71 ? -8.552 3.425 49.128 1.00 33.05 71 ARG A CA 1
ATOM 548 C C . ARG A 1 71 ? -8.160 2.298 50.113 1.00 37.99 71 ARG A C 1
ATOM 549 O O . ARG A 1 71 ? -7.207 2.472 50.882 1.00 36.53 71 ARG A O 1
ATOM 557 N N . LYS A 1 72 ? -8.849 1.145 50.069 1.00 35.51 72 LYS A N 1
ATOM 558 C CA . LYS A 1 72 ? -8.500 -0.004 50.911 1.00 36.13 72 LYS A CA 1
ATOM 559 C C . LYS A 1 72 ? -7.177 -0.607 50.370 1.00 38.76 72 LYS A C 1
ATOM 560 O O . LYS A 1 72 ? -7.067 -0.846 49.161 1.00 37.49 72 LYS A O 1
ATOM 566 N N . LEU A 1 73 ? -6.167 -0.791 51.250 1.00 34.47 73 LEU A N 1
ATOM 567 C CA . LEU A 1 73 ? -4.873 -1.367 50.855 1.00 33.77 73 LEU A CA 1
ATOM 568 C C . LEU A 1 73 ? -5.061 -2.872 50.836 1.00 38.19 73 LEU A C 1
ATOM 569 O O . LEU A 1 73 ? -5.552 -3.433 51.820 1.00 38.37 73 LEU A O 1
ATOM 574 N N . MET A 1 74 ? -4.762 -3.526 49.709 1.00 33.53 74 MET A N 1
ATOM 575 C CA . MET A 1 74 ? -5.085 -4.947 49.615 1.00 33.54 74 MET A CA 1
ATOM 576 C C . MET A 1 74 ? -3.922 -5.924 49.896 1.00 37.61 74 MET A C 1
ATOM 577 O O . MET A 1 74 ? -2.762 -5.631 49.587 1.00 38.06 74 MET A O 1
ATOM 582 N N . PRO A 1 75 ? -4.237 -7.110 50.480 1.00 32.78 75 PRO A N 1
ATOM 583 C CA . PRO A 1 75 ? -3.201 -8.131 50.647 1.00 31.73 75 PRO A CA 1
ATOM 584 C C . PRO A 1 75 ? -3.109 -8.943 49.343 1.00 33.29 75 PRO A C 1
ATOM 585 O O . PRO A 1 75 ? -3.831 -8.656 48.384 1.00 32.90 75 PRO A O 1
ATOM 589 N N . TYR A 1 76 ? -2.231 -9.941 49.293 1.00 29.17 76 TYR A N 1
ATOM 590 C CA . TYR A 1 76 ? -2.050 -10.746 48.090 1.00 27.67 76 TYR A CA 1
ATOM 591 C C . TYR A 1 76 ? -1.980 -12.227 48.421 1.00 32.95 76 TYR A C 1
ATOM 592 O O . TYR A 1 76 ? -1.372 -12.623 49.420 1.00 32.33 76 TYR A O 1
ATOM 601 N N . LYS A 1 77 ? -2.576 -13.045 47.549 1.00 29.13 77 LYS A N 1
ATOM 602 C CA . LYS A 1 77 ? -2.577 -14.494 47.705 1.00 29.25 77 LYS A CA 1
ATOM 603 C C . LYS A 1 77 ? -1.536 -15.054 46.751 1.00 32.24 77 LYS A C 1
ATOM 604 O O . LYS A 1 77 ? -1.620 -14.776 45.563 1.00 31.42 77 LYS A O 1
ATOM 610 N N . LEU A 1 78 ? -0.565 -15.844 47.246 1.00 28.69 78 LEU A N 1
ATOM 611 C CA . LEU A 1 78 ? 0.431 -16.444 46.345 1.00 28.66 78 LEU A CA 1
ATOM 612 C C . LEU A 1 78 ? -0.286 -17.529 45.540 1.00 32.91 78 LEU A C 1
ATOM 613 O O . LEU A 1 78 ? -0.935 -18.395 46.134 1.00 32.54 78 LEU A O 1
ATOM 618 N N . SER A 1 79 ? -0.270 -17.406 44.193 1.00 29.13 79 SER A N 1
ATOM 619 C CA . SER A 1 79 ? -0.979 -18.329 43.295 1.00 28.85 79 SER A CA 1
ATOM 620 C C . SER A 1 79 ? -0.639 -19.792 43.528 1.00 34.86 79 SER A C 1
ATOM 621 O O . SER A 1 79 ? 0.532 -20.142 43.696 1.00 34.19 79 SER A O 1
ATOM 624 N N . GLY A 1 80 ? -1.688 -20.611 43.585 1.00 33.99 80 GLY A N 1
ATOM 625 C CA . GLY A 1 80 ? -1.596 -22.045 43.841 1.00 34.75 80 GLY A CA 1
ATOM 626 C C . GLY A 1 80 ? -1.394 -22.407 45.301 1.00 39.32 80 GLY A C 1
ATOM 627 O O . GLY A 1 80 ? -1.232 -23.586 45.619 1.00 40.44 80 GLY A O 1
ATOM 628 N N . THR A 1 81 ? -1.382 -21.399 46.202 1.00 35.14 81 THR A N 1
ATOM 629 C CA . THR A 1 81 ? -1.186 -21.589 47.652 1.00 35.17 81 THR A CA 1
ATOM 630 C C . THR A 1 81 ? -2.354 -20.954 48.426 1.00 40.55 81 THR A C 1
ATOM 631 O O . THR A 1 81 ? -3.137 -20.204 47.849 1.00 39.03 81 THR A O 1
ATOM 635 N N . ASP A 1 82 ? -2.434 -21.217 49.744 1.00 38.89 82 ASP A N 1
ATOM 636 C CA . ASP A 1 82 ? -3.453 -20.624 50.608 1.00 39.83 82 ASP A CA 1
ATOM 637 C C . ASP A 1 82 ? -2.884 -19.502 51.489 1.00 42.62 82 ASP A C 1
ATOM 638 O O . ASP A 1 82 ? -3.570 -19.010 52.393 1.00 42.39 82 ASP A O 1
ATOM 643 N N . TYR A 1 83 ? -1.643 -19.065 51.188 1.00 37.32 83 TYR A N 1
ATOM 644 C CA . TYR A 1 83 ? -0.967 -17.999 51.915 1.00 37.13 83 TYR A CA 1
ATOM 645 C C . TYR A 1 83 ? -1.436 -16.626 51.435 1.00 38.93 83 TYR A C 1
ATOM 646 O O . TYR A 1 83 ? -1.319 -16.315 50.245 1.00 36.50 83 TYR A O 1
ATOM 655 N N . ILE A 1 84 ? -1.939 -15.803 52.370 1.00 35.40 84 ILE A N 1
ATOM 656 C CA . ILE A 1 84 ? -2.382 -14.426 52.117 1.00 35.56 84 ILE A CA 1
ATOM 657 C C . ILE A 1 84 ? -1.443 -13.527 52.908 1.00 37.34 84 ILE A C 1
ATOM 658 O O . ILE A 1 84 ? -1.336 -13.664 54.131 1.00 36.56 84 ILE A O 1
ATOM 663 N N . VAL A 1 85 ? -0.718 -12.652 52.197 1.00 32.79 85 VAL A N 1
ATOM 664 C CA . VAL A 1 85 ? 0.319 -11.794 52.782 1.00 32.34 85 VAL A CA 1
ATOM 665 C C . VAL A 1 85 ? 0.100 -10.318 52.450 1.00 36.70 85 VAL A C 1
ATOM 666 O O . VAL A 1 85 ? -0.543 -10.001 51.449 1.00 36.13 85 VAL A O 1
ATOM 670 N N . GLU A 1 86 ? 0.691 -9.412 53.243 1.00 33.15 86 GLU A N 1
ATOM 671 C CA . GLU A 1 86 ? 0.622 -7.978 52.927 1.00 33.21 86 GLU A CA 1
ATOM 672 C C . GLU A 1 86 ? 1.610 -7.675 51.803 1.00 33.95 86 GLU A C 1
ATOM 673 O O . GLU A 1 86 ? 2.646 -8.335 51.715 1.00 32.88 86 GLU A O 1
ATOM 679 N N . GLY A 1 87 ? 1.266 -6.706 50.951 1.00 29.68 87 GLY A N 1
ATOM 680 C CA . GLY A 1 87 ? 2.079 -6.290 49.806 1.00 28.03 87 GLY A CA 1
ATOM 681 C C . GLY A 1 87 ? 3.529 -5.985 50.118 1.00 29.71 87 GLY A C 1
ATOM 682 O O . GLY A 1 87 ? 4.425 -6.402 49.378 1.00 27.64 87 GLY A O 1
ATOM 683 N N . ASP A 1 88 ? 3.776 -5.268 51.234 1.00 27.32 88 ASP A N 1
ATOM 684 C CA . ASP A 1 88 ? 5.130 -4.899 51.678 1.00 26.80 88 ASP A CA 1
ATOM 685 C C . ASP A 1 88 ? 6.031 -6.114 51.946 1.00 29.83 88 ASP A C 1
ATOM 686 O O . ASP A 1 88 ? 7.247 -6.016 51.783 1.00 28.53 88 ASP A O 1
ATOM 691 N N . ASP A 1 89 ? 5.431 -7.261 52.328 1.00 26.42 89 ASP A N 1
ATOM 692 C CA . ASP A 1 89 ? 6.171 -8.500 52.608 1.00 26.46 89 ASP A CA 1
ATOM 693 C C . ASP A 1 89 ? 6.709 -9.157 51.323 1.00 27.74 89 ASP A C 1
ATOM 694 O O . ASP A 1 89 ? 7.498 -10.096 51.403 1.00 27.01 89 ASP A O 1
ATOM 699 N N . LEU A 1 90 ? 6.275 -8.658 50.145 1.00 24.16 90 LEU A N 1
ATOM 700 C CA . LEU A 1 90 ? 6.707 -9.150 48.834 1.00 23.36 90 LEU A CA 1
ATOM 701 C C . LEU A 1 90 ? 7.831 -8.302 48.219 1.00 26.02 90 LEU A C 1
ATOM 702 O O . LEU A 1 90 ? 8.397 -8.702 47.203 1.00 25.01 90 LEU A O 1
ATOM 707 N N . HIS A 1 91 ? 8.198 -7.162 48.847 1.00 22.62 91 HIS A N 1
ATOM 708 C CA . HIS A 1 91 ? 9.341 -6.349 48.356 1.00 22.08 91 HIS A CA 1
ATOM 709 C C . HIS A 1 91 ? 10.616 -7.183 48.559 1.00 24.30 91 HIS A C 1
ATOM 710 O O . HIS A 1 91 ? 10.759 -7.791 49.622 1.00 24.23 91 HIS A O 1
ATOM 717 N N . PHE A 1 92 ? 11.532 -7.233 47.562 1.00 21.58 92 PHE A N 1
ATOM 718 C CA . PHE A 1 92 ? 12.776 -8.023 47.689 1.00 21.66 92 PHE A CA 1
ATOM 719 C C . PHE A 1 92 ? 13.592 -7.673 48.944 1.00 25.44 92 PHE A C 1
ATOM 720 O O . PHE A 1 92 ? 14.194 -8.568 49.534 1.00 25.00 92 PHE A O 1
ATOM 728 N N . MET A 1 93 ? 13.623 -6.374 49.337 1.00 23.20 93 MET A N 1
ATOM 729 C CA . MET A 1 93 ? 14.362 -5.909 50.524 1.00 22.70 93 MET A CA 1
ATOM 730 C C . MET A 1 93 ? 13.817 -6.516 51.824 1.00 27.02 93 MET A C 1
ATOM 731 O O . MET A 1 93 ? 14.596 -6.806 52.729 1.00 26.28 93 MET A O 1
ATOM 736 N N . ASN A 1 94 ? 12.481 -6.703 51.909 1.00 25.89 94 ASN A N 1
ATOM 737 C CA . ASN A 1 94 ? 11.777 -7.227 53.085 1.00 26.13 94 ASN A CA 1
ATOM 738 C C . ASN A 1 94 ? 11.535 -8.745 53.043 1.00 29.23 94 ASN A C 1
ATOM 739 O O . ASN A 1 94 ? 10.917 -9.291 53.970 1.00 27.30 94 ASN A O 1
ATOM 744 N N . ASN A 1 95 ? 11.991 -9.418 51.975 1.00 26.25 95 ASN A N 1
ATOM 745 C CA . ASN A 1 95 ? 11.740 -10.844 51.781 1.00 25.70 95 ASN A CA 1
ATOM 746 C C . ASN A 1 95 ? 13.044 -11.627 51.601 1.00 27.85 95 ASN A C 1
ATOM 747 O O . ASN A 1 95 ? 13.661 -11.573 50.532 1.00 24.99 95 ASN A O 1
ATOM 752 N N . ALA A 1 96 ? 13.446 -12.371 52.647 1.00 25.84 96 ALA A N 1
ATOM 753 C CA . ALA A 1 96 ? 14.679 -13.168 52.637 1.00 25.55 96 ALA A CA 1
ATOM 754 C C . ALA A 1 96 ? 14.665 -14.339 51.645 1.00 28.69 96 ALA A C 1
ATOM 755 O O . ALA A 1 96 ? 15.736 -14.746 51.199 1.00 27.99 96 ALA A O 1
ATOM 757 N N . ALA A 1 97 ? 13.471 -14.887 51.301 1.00 25.02 97 ALA A N 1
ATOM 758 C CA . ALA A 1 97 ? 13.367 -15.977 50.323 1.00 25.02 97 ALA A CA 1
ATOM 759 C C . ALA A 1 97 ? 13.747 -15.478 48.920 1.00 27.15 97 ALA A C 1
ATOM 760 O O . ALA A 1 97 ? 14.548 -16.130 48.247 1.00 26.90 97 ALA A O 1
ATOM 762 N N . ILE A 1 98 ? 13.234 -14.293 48.509 1.00 23.84 98 ILE A N 1
ATOM 763 C CA . ILE A 1 98 ? 13.576 -13.668 47.221 1.00 23.20 98 ILE A CA 1
ATOM 764 C C . ILE A 1 98 ? 15.093 -13.401 47.186 1.00 24.36 98 ILE A C 1
ATOM 765 O O . ILE A 1 98 ? 15.742 -13.681 46.177 1.00 22.43 98 ILE A O 1
ATOM 770 N N . GLN A 1 99 ? 15.657 -12.883 48.299 1.00 20.55 99 GLN A N 1
ATOM 771 C CA . GLN A 1 99 ? 17.093 -12.593 48.370 1.00 21.34 99 GLN A CA 1
ATOM 772 C C . GLN A 1 99 ? 17.929 -13.874 48.247 1.00 23.66 99 GLN A C 1
ATOM 773 O O . GLN A 1 99 ? 18.934 -13.878 47.539 1.00 23.68 99 GLN A O 1
ATOM 779 N N . GLN A 1 100 ? 17.502 -14.960 48.919 1.00 20.00 100 GLN A N 1
ATOM 780 C CA . GLN A 1 100 ? 18.215 -16.238 48.858 1.00 20.14 100 GLN A CA 1
ATOM 781 C C . GLN A 1 100 ? 18.098 -16.902 47.483 1.00 24.33 100 GLN A C 1
ATOM 782 O O . GLN A 1 100 ? 19.058 -17.535 47.036 1.00 24.89 100 GLN A O 1
ATOM 788 N N . MET A 1 101 ? 16.945 -16.726 46.806 1.00 21.97 101 MET A N 1
ATOM 789 C CA . MET A 1 101 ? 16.725 -17.232 45.446 1.00 22.45 101 MET A CA 1
ATOM 790 C C . MET A 1 101 ? 17.830 -16.633 44.552 1.00 25.37 101 MET A C 1
ATOM 791 O O . MET A 1 101 ? 18.545 -17.384 43.877 1.00 24.63 101 MET A O 1
ATOM 796 N N . TRP A 1 102 ? 18.018 -15.293 44.621 1.00 21.47 102 TRP A N 1
ATOM 797 C CA . TRP A 1 102 ? 19.072 -14.616 43.867 1.00 20.32 102 TRP A CA 1
ATOM 798 C C . TRP A 1 102 ? 20.473 -15.034 44.357 1.00 21.82 102 TRP A C 1
ATOM 799 O O . TRP A 1 102 ? 21.332 -15.329 43.531 1.00 20.38 102 TRP A O 1
ATOM 810 N N . ASP A 1 103 ? 20.699 -15.100 45.680 1.00 19.16 103 ASP A N 1
ATOM 811 C CA . ASP A 1 103 ? 22.005 -15.536 46.187 1.00 18.87 103 ASP A CA 1
ATOM 812 C C . ASP A 1 103 ? 22.421 -16.921 45.662 1.00 23.06 103 ASP A C 1
ATOM 813 O O . ASP A 1 103 ? 23.550 -17.060 45.181 1.00 21.49 103 ASP A O 1
ATOM 818 N N . ASP A 1 104 ? 21.492 -17.901 45.666 1.00 20.01 104 ASP A N 1
ATOM 819 C CA . ASP A 1 104 ? 21.745 -19.269 45.176 1.00 20.17 104 ASP A CA 1
ATOM 820 C C . ASP A 1 104 ? 22.073 -19.328 43.679 1.00 24.52 104 ASP A C 1
ATOM 821 O O . ASP A 1 104 ? 22.966 -20.081 43.281 1.00 25.29 104 ASP A O 1
ATOM 826 N N . ILE A 1 105 ? 21.389 -18.503 42.861 1.00 20.25 105 ILE A N 1
ATOM 827 C CA . ILE A 1 105 ? 21.652 -18.384 41.416 1.00 19.22 105 ILE A CA 1
ATOM 828 C C . ILE A 1 105 ? 23.042 -17.745 41.217 1.00 21.73 105 ILE A C 1
ATOM 829 O O . ILE A 1 105 ? 23.889 -18.314 40.520 1.00 21.06 105 ILE A O 1
ATOM 834 N N . ARG A 1 106 ? 23.273 -16.574 41.840 1.00 18.91 106 ARG A N 1
ATOM 835 C CA . ARG A 1 106 ? 24.531 -15.833 41.731 1.00 19.06 106 ARG A CA 1
ATOM 836 C C . ARG A 1 106 ? 25.778 -16.677 42.101 1.00 22.76 106 ARG A C 1
ATOM 837 O O . ARG A 1 106 ? 26.767 -16.630 41.368 1.00 20.75 106 ARG A O 1
ATOM 845 N N . ARG A 1 107 ? 25.720 -17.455 43.207 1.00 20.32 107 ARG A N 1
ATOM 846 C CA . ARG A 1 107 ? 26.884 -18.208 43.711 1.00 20.81 107 ARG A CA 1
ATOM 847 C C . ARG A 1 107 ? 27.155 -19.566 43.027 1.00 24.86 107 ARG A C 1
ATOM 848 O O . ARG A 1 107 ? 28.043 -20.291 43.479 1.00 24.27 107 ARG A O 1
ATOM 856 N N . THR A 1 108 ? 26.451 -19.877 41.922 1.00 22.46 108 THR A N 1
ATOM 857 C CA . THR A 1 108 ? 26.611 -21.148 41.188 1.00 22.22 108 THR A CA 1
ATOM 858 C C . THR A 1 108 ? 27.508 -21.023 39.951 1.00 24.68 108 THR A C 1
ATOM 859 O O . THR A 1 108 ? 27.285 -20.159 39.097 1.00 23.00 108 THR A O 1
ATOM 863 N N . VAL A 1 109 ? 28.438 -21.967 39.805 1.00 22.94 109 VAL A N 1
ATOM 864 C CA . VAL A 1 109 ? 29.272 -22.113 38.610 1.00 22.99 109 VAL A CA 1
ATOM 865 C C . VAL A 1 109 ? 29.506 -23.629 38.362 1.00 25.57 109 VAL A C 1
ATOM 866 O O . VAL A 1 109 ? 29.590 -24.398 39.316 1.00 24.99 109 VAL A O 1
ATOM 870 N N . ILE A 1 110 ? 29.502 -24.060 37.091 1.00 22.17 110 ILE A N 1
ATOM 871 C CA . ILE A 1 110 ? 29.704 -25.474 36.713 1.00 22.20 110 ILE A CA 1
ATOM 872 C C . ILE A 1 110 ? 31.025 -25.591 35.945 1.00 26.11 110 ILE A C 1
ATOM 873 O O . ILE A 1 110 ? 31.278 -24.775 35.061 1.00 26.87 110 ILE A O 1
ATOM 878 N N . VAL A 1 111 ? 31.868 -26.572 36.306 1.00 23.59 111 VAL A N 1
ATOM 879 C CA . VAL A 1 111 ? 33.184 -26.800 35.684 1.00 24.44 111 VAL A CA 1
ATOM 880 C C . VAL A 1 111 ? 33.350 -28.260 35.211 1.00 29.57 111 VAL A C 1
ATOM 881 O O . VAL A 1 111 ? 33.202 -29.193 36.011 1.00 29.66 111 VAL A O 1
ATOM 885 N N . GLY A 1 112 ? 33.653 -28.431 33.921 1.00 26.51 112 GLY A N 1
ATOM 886 C CA . GLY A 1 112 ? 33.938 -29.736 33.326 1.00 26.94 112 GLY A C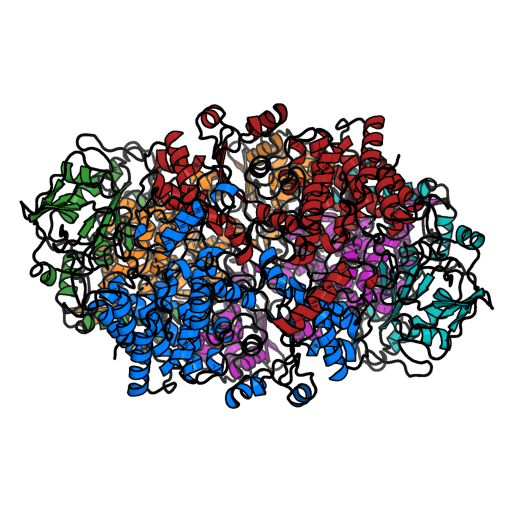A 1
ATOM 887 C C . GLY A 1 112 ? 35.223 -30.292 33.919 1.00 32.78 112 GLY A C 1
ATOM 888 O O . GLY A 1 112 ? 36.198 -29.552 34.086 1.00 32.31 112 GLY A O 1
ATOM 889 N N . MET A 1 113 ? 35.213 -31.577 34.310 1.00 30.23 113 MET A N 1
ATOM 890 C CA . MET A 1 113 ? 36.365 -32.219 34.963 1.00 30.20 113 MET A CA 1
ATOM 891 C C . MET A 1 113 ? 37.247 -33.080 34.046 1.00 35.36 113 MET A C 1
ATOM 892 O O . MET A 1 113 ? 38.372 -33.422 34.430 1.00 34.74 113 MET A O 1
ATOM 897 N N . ASP A 1 114 ? 36.738 -33.449 32.862 1.00 33.36 114 ASP A N 1
ATOM 898 C CA . ASP A 1 114 ? 37.459 -34.318 31.923 1.00 34.92 114 ASP A CA 1
ATOM 899 C C . ASP A 1 114 ? 38.791 -33.728 31.417 1.00 40.50 114 ASP A C 1
ATOM 900 O O . ASP A 1 114 ? 39.763 -34.474 31.304 1.00 41.13 114 ASP A O 1
ATOM 905 N N . THR A 1 115 ? 38.864 -32.406 31.199 1.00 37.70 115 THR A N 1
ATOM 906 C CA . THR A 1 115 ? 40.101 -31.746 30.745 1.00 37.44 115 THR A CA 1
ATOM 907 C C . THR A 1 115 ? 41.204 -31.830 31.804 1.00 38.83 115 THR A C 1
ATOM 908 O O . THR A 1 115 ? 42.325 -32.240 31.491 1.00 38.81 115 THR A O 1
ATOM 912 N N . GLY A 1 116 ? 40.859 -31.486 33.044 1.00 33.79 116 GLY A N 1
ATOM 913 C CA . GLY A 1 116 ? 41.759 -31.553 34.190 1.00 33.33 116 GLY A CA 1
ATOM 914 C C . GLY A 1 116 ? 42.285 -32.956 34.425 1.00 38.09 116 GLY A C 1
ATOM 915 O O . GLY A 1 116 ? 43.479 -33.140 34.692 1.00 38.63 116 GLY A O 1
ATOM 916 N N . HIS A 1 117 ? 41.399 -33.965 34.276 1.00 33.16 117 HIS A N 1
ATOM 917 C CA . HIS A 1 117 ? 41.767 -35.369 34.440 1.00 32.92 117 HIS A CA 1
ATOM 918 C C . HIS A 1 117 ? 42.734 -35.824 33.333 1.00 39.11 117 HIS A C 1
ATOM 919 O O . HIS A 1 117 ? 43.621 -36.637 33.604 1.00 38.45 117 HIS A O 1
ATOM 926 N N . ALA A 1 118 ? 42.606 -35.238 32.115 1.00 36.04 118 ALA A N 1
ATOM 927 C CA . ALA A 1 118 ? 43.495 -35.516 30.981 1.00 36.37 118 ALA A CA 1
ATOM 928 C C . ALA A 1 118 ? 44.885 -34.902 31.195 1.00 41.34 118 ALA A C 1
ATOM 929 O O . ALA A 1 118 ? 45.881 -35.534 30.846 1.00 41.31 118 ALA A O 1
ATOM 931 N N . VAL A 1 119 ? 44.958 -33.679 31.768 1.00 39.24 119 VAL A N 1
ATOM 932 C CA . VAL A 1 119 ? 46.225 -33.000 32.094 1.00 39.36 119 VAL A CA 1
ATOM 933 C C . VAL A 1 119 ? 47.010 -33.895 33.084 1.00 43.69 119 VAL A C 1
ATOM 934 O O . VAL A 1 119 ? 48.192 -34.162 32.854 1.00 42.03 119 VAL A O 1
ATOM 938 N N . LEU A 1 120 ? 46.317 -34.419 34.126 1.00 41.36 120 LEU A N 1
ATOM 939 C CA . LEU A 1 120 ? 46.883 -35.311 35.141 1.00 42.01 120 LEU A CA 1
ATOM 940 C C . LEU A 1 120 ? 47.466 -36.595 34.549 1.00 48.94 120 LEU A C 1
ATOM 941 O O . LEU A 1 120 ? 48.610 -36.942 34.849 1.00 48.17 120 LEU A O 1
ATOM 946 N N . GLU A 1 121 ? 46.688 -37.286 33.706 1.00 47.66 121 GLU A N 1
ATOM 947 C CA . GLU A 1 121 ? 47.105 -38.553 33.101 1.00 48.82 121 GLU A CA 1
ATOM 948 C C . GLU A 1 121 ? 48.120 -38.413 31.961 1.00 53.29 121 GLU A C 1
ATOM 949 O O . GLU A 1 121 ? 49.113 -39.139 31.961 1.00 53.45 121 GLU A O 1
ATOM 955 N N . LYS A 1 122 ? 47.876 -37.508 30.990 1.00 49.51 122 LYS A N 1
ATOM 956 C CA . LYS A 1 122 ? 48.734 -37.364 29.811 1.00 49.52 122 LYS A CA 1
ATOM 957 C C . LYS A 1 122 ? 49.955 -36.429 30.018 1.00 53.12 122 LYS A C 1
ATOM 958 O O . LYS A 1 122 ? 51.029 -36.746 29.501 1.00 53.06 122 LYS A O 1
ATOM 964 N N . ARG A 1 123 ? 49.807 -35.295 30.741 1.00 48.48 123 ARG A N 1
ATOM 965 C CA . ARG A 1 123 ? 50.939 -34.381 30.909 1.00 47.73 123 ARG A CA 1
ATOM 966 C C . ARG A 1 123 ? 51.780 -34.718 32.138 1.00 50.81 123 ARG A C 1
ATOM 967 O O . ARG A 1 123 ? 53.010 -34.710 32.047 1.00 51.01 123 ARG A O 1
ATOM 975 N N . LEU A 1 124 ? 51.125 -35.034 33.269 1.00 46.33 124 LEU A N 1
ATOM 976 C CA . LEU A 1 124 ? 51.785 -35.327 34.543 1.00 45.63 124 LEU A CA 1
ATOM 977 C C . LEU A 1 124 ? 52.049 -36.818 34.825 1.00 50.72 124 LEU A C 1
ATOM 978 O O . LEU A 1 124 ? 52.893 -37.130 35.672 1.00 50.74 124 LEU A O 1
ATOM 983 N N . GLY A 1 125 ? 51.344 -37.711 34.131 1.00 47.22 125 GLY A N 1
ATOM 984 C CA . GLY A 1 125 ? 51.487 -39.156 34.316 1.00 47.16 125 GLY A CA 1
ATOM 985 C C . GLY A 1 125 ? 50.992 -39.650 35.662 1.00 50.03 125 GLY A C 1
ATOM 986 O O . GLY A 1 125 ? 51.602 -40.533 36.265 1.00 50.22 125 GLY A O 1
ATOM 987 N N . VAL A 1 126 ? 49.882 -39.061 36.139 1.00 45.34 126 VAL A N 1
ATOM 988 C CA . VAL A 1 126 ? 49.208 -39.366 37.405 1.00 44.46 126 VAL A CA 1
ATOM 989 C C . VAL A 1 126 ? 47.846 -39.996 37.069 1.00 46.67 126 VAL A C 1
ATOM 990 O O . VAL A 1 126 ? 47.059 -39.403 36.328 1.00 46.60 126 VAL A O 1
ATOM 994 N N . GLU A 1 127 ? 47.580 -41.189 37.616 1.00 41.84 127 GLU A N 1
ATOM 995 C CA . GLU A 1 127 ? 46.351 -41.951 37.385 1.00 41.42 127 GLU A CA 1
ATOM 996 C C . GLU A 1 127 ? 45.130 -41.335 38.101 1.00 43.82 127 GLU A C 1
ATOM 997 O O . GLU A 1 127 ? 45.255 -40.838 39.224 1.00 43.64 127 GLU A O 1
ATOM 1003 N N . VAL A 1 128 ? 43.956 -41.376 37.435 1.00 38.33 128 VAL A N 1
ATOM 1004 C CA . VAL A 1 128 ? 42.674 -40.863 37.945 1.00 36.89 128 VAL A CA 1
ATOM 1005 C C . VAL A 1 128 ? 41.689 -42.038 38.050 1.00 40.24 128 VAL A C 1
ATOM 1006 O O . VAL A 1 128 ? 41.437 -42.730 37.061 1.00 39.63 128 VAL A O 1
ATOM 1010 N N . THR A 1 129 ? 41.155 -42.267 39.259 1.00 37.10 129 THR A N 1
ATOM 1011 C CA . THR A 1 129 ? 40.224 -43.361 39.557 1.00 37.92 129 THR A CA 1
ATOM 1012 C C . THR A 1 129 ? 39.042 -42.822 40.392 1.00 42.45 129 THR A C 1
ATOM 1013 O O . THR A 1 129 ? 39.193 -41.749 40.990 1.00 41.57 129 THR A O 1
ATOM 1017 N N . PRO A 1 130 ? 37.911 -43.568 40.547 1.00 39.89 130 PRO A N 1
ATOM 1018 C CA . PRO A 1 130 ? 36.828 -43.078 41.428 1.00 39.67 130 PRO A CA 1
ATOM 1019 C C . PRO A 1 130 ? 37.287 -42.789 42.869 1.00 42.12 130 PRO A C 1
ATOM 1020 O O . PRO A 1 130 ? 36.763 -41.864 43.491 1.00 40.25 130 PRO A O 1
ATOM 1024 N N . GLU A 1 131 ? 38.298 -43.544 43.377 1.00 38.58 131 GLU A N 1
ATOM 1025 C CA . GLU A 1 131 ? 38.864 -43.351 44.721 1.00 38.62 131 GLU A CA 1
ATOM 1026 C C . GLU A 1 131 ? 39.567 -41.992 44.826 1.00 39.88 131 GLU A C 1
ATOM 1027 O O . GLU A 1 131 ? 39.363 -41.276 45.807 1.00 39.05 131 GLU A O 1
ATOM 1033 N N . THR A 1 132 ? 40.356 -41.624 43.802 1.00 35.82 132 THR A N 1
ATOM 1034 C CA . THR A 1 132 ? 41.051 -40.333 43.763 1.00 34.66 132 THR A CA 1
ATOM 1035 C C . THR A 1 132 ? 40.044 -39.184 43.655 1.00 36.46 132 THR A C 1
ATOM 1036 O O . THR A 1 132 ? 40.242 -38.145 44.281 1.00 34.47 132 THR A O 1
ATOM 1040 N N . ILE A 1 133 ? 38.962 -39.385 42.876 1.00 33.48 133 ILE A N 1
ATOM 1041 C CA . ILE A 1 133 ? 37.898 -38.387 42.696 1.00 33.08 133 ILE A CA 1
ATOM 1042 C C . ILE A 1 133 ? 37.170 -38.160 44.033 1.00 36.45 133 ILE A C 1
ATOM 1043 O O . ILE A 1 133 ? 36.944 -37.006 44.412 1.00 36.31 133 ILE A O 1
ATOM 1048 N N . ASN A 1 134 ? 36.860 -39.250 44.763 1.00 32.23 134 ASN A N 1
ATOM 1049 C CA . ASN A 1 134 ? 36.201 -39.192 46.078 1.00 31.95 134 ASN A CA 1
ATOM 1050 C C . ASN A 1 134 ? 37.056 -38.432 47.097 1.00 34.71 134 ASN A C 1
ATOM 1051 O O . ASN A 1 134 ? 36.518 -37.637 47.872 1.00 33.72 134 ASN A O 1
ATOM 1056 N N . GLU A 1 135 ? 38.396 -38.637 47.041 1.00 31.34 135 GLU A N 1
ATOM 1057 C CA . GLU A 1 135 ? 39.392 -37.969 47.879 1.00 30.58 135 GLU A CA 1
ATOM 1058 C C . GLU A 1 135 ? 39.434 -36.479 47.505 1.00 32.19 135 GLU A C 1
ATOM 1059 O O . GLU A 1 135 ? 39.495 -35.629 48.391 1.00 30.63 135 GLU A O 1
ATOM 1065 N N . TYR A 1 136 ? 39.359 -36.177 46.194 1.00 28.74 136 TYR A N 1
ATOM 1066 C CA . TYR A 1 136 ? 39.320 -34.807 45.672 1.00 27.22 136 TYR A CA 1
ATOM 1067 C C . TYR A 1 136 ? 38.056 -34.091 46.186 1.00 29.68 136 TYR A C 1
ATOM 1068 O O . TYR A 1 136 ? 38.153 -32.944 46.619 1.00 28.88 136 TYR A O 1
ATOM 1077 N N . MET A 1 137 ? 36.887 -34.768 46.133 1.00 26.48 137 MET A N 1
ATOM 1078 C CA . MET A 1 137 ? 35.598 -34.210 46.570 1.00 26.36 137 MET A CA 1
ATOM 1079 C C . MET A 1 137 ? 35.588 -33.814 48.055 1.00 30.99 137 MET A C 1
ATOM 1080 O O . MET A 1 137 ? 35.033 -32.763 48.397 1.00 30.67 137 MET A O 1
ATOM 1085 N N . ALA A 1 138 ? 36.241 -34.617 48.920 1.00 28.72 138 ALA A N 1
ATOM 1086 C CA . ALA A 1 138 ? 36.373 -34.309 50.346 1.00 28.55 138 ALA A CA 1
ATOM 1087 C C . ALA A 1 138 ? 37.271 -33.067 50.535 1.00 30.08 138 ALA A C 1
ATOM 1088 O O . ALA A 1 138 ? 36.977 -32.225 51.389 1.00 29.55 138 ALA A O 1
ATOM 1090 N N . THR A 1 139 ? 38.333 -32.947 49.711 1.00 25.38 139 THR A N 1
ATOM 1091 C CA . THR A 1 139 ? 39.291 -31.837 49.748 1.00 24.69 139 THR A CA 1
ATOM 1092 C C . THR A 1 139 ? 38.639 -30.498 49.376 1.00 27.14 139 THR A C 1
ATOM 1093 O O . THR A 1 139 ? 38.783 -29.529 50.117 1.00 26.39 139 THR A O 1
ATOM 1097 N N . ILE A 1 140 ? 37.936 -30.449 48.232 1.00 24.56 140 ILE A N 1
ATOM 1098 C CA . ILE A 1 140 ? 37.279 -29.233 47.752 1.00 23.79 140 ILE A CA 1
ATOM 1099 C C . ILE A 1 140 ? 36.159 -28.795 48.734 1.00 27.76 140 ILE A C 1
ATOM 1100 O O . ILE A 1 140 ? 35.943 -27.596 48.892 1.00 26.62 140 ILE A O 1
ATOM 1105 N N . ASN A 1 141 ? 35.524 -29.738 49.459 1.00 24.64 141 ASN A N 1
ATOM 1106 C CA . ASN A 1 141 ? 34.511 -29.343 50.444 1.00 24.89 141 ASN A CA 1
ATOM 1107 C C . ASN A 1 141 ? 35.138 -28.724 51.722 1.00 28.49 141 ASN A C 1
ATOM 1108 O O . ASN A 1 141 ? 34.431 -28.092 52.510 1.00 28.09 141 ASN A O 1
ATOM 1113 N N . HIS A 1 142 ? 36.465 -28.848 51.885 1.00 25.31 142 HIS A N 1
ATOM 1114 C CA . HIS A 1 142 ? 37.199 -28.191 52.967 1.00 24.93 142 HIS A CA 1
ATOM 1115 C C . HIS A 1 142 ? 37.759 -26.853 52.436 1.00 28.27 142 HIS A C 1
ATOM 1116 O O . HIS A 1 142 ? 37.674 -25.832 53.121 1.00 27.21 142 HIS A O 1
ATOM 1123 N N . SER A 1 143 ? 38.301 -26.872 51.200 1.00 24.73 143 SER A N 1
ATOM 1124 C CA . SER A 1 143 ? 38.938 -25.734 50.536 1.00 24.73 143 SER A CA 1
ATOM 1125 C C . SER A 1 143 ? 37.965 -24.641 50.036 1.00 27.53 143 SER A C 1
ATOM 1126 O O . SER A 1 143 ? 38.222 -23.461 50.281 1.00 26.43 143 SER A O 1
ATOM 1129 N N . LEU A 1 144 ? 36.878 -25.016 49.320 1.00 24.23 144 LEU A N 1
ATOM 1130 C CA . LEU A 1 144 ? 35.903 -24.053 48.762 1.00 23.58 144 LEU A CA 1
ATOM 1131 C C . LEU A 1 144 ? 35.300 -23.101 49.827 1.00 26.66 144 LEU A C 1
ATOM 1132 O O . LEU A 1 144 ? 35.322 -21.890 49.574 1.00 24.55 144 LEU A O 1
ATOM 1137 N N . PRO A 1 145 ? 34.893 -23.569 51.047 1.00 24.12 145 PRO A N 1
ATOM 1138 C CA . PRO A 1 145 ? 34.384 -22.621 52.060 1.00 24.65 145 PRO A CA 1
ATOM 1139 C C . PRO A 1 145 ? 35.445 -21.763 52.752 1.00 30.20 145 PRO A C 1
ATOM 1140 O O . PRO A 1 145 ? 35.086 -20.945 53.606 1.00 31.04 145 PRO A O 1
ATOM 1144 N N . GLY A 1 146 ? 36.723 -21.947 52.401 1.00 26.43 146 GLY A N 1
ATOM 1145 C CA . GLY A 1 146 ? 37.819 -21.162 52.961 1.00 26.60 146 GLY A CA 1
ATOM 1146 C C . GLY A 1 146 ? 38.746 -21.824 53.962 1.00 30.74 146 GLY A C 1
ATOM 1147 O O . GLY A 1 146 ? 39.291 -21.138 54.828 1.00 29.92 146 GLY A O 1
ATOM 1148 N N . GLY A 1 147 ? 38.926 -23.144 53.853 1.00 28.27 147 GLY A N 1
ATOM 1149 C CA . GLY A 1 147 ? 39.867 -23.906 54.674 1.00 28.50 147 GLY A CA 1
ATOM 1150 C C . GLY A 1 147 ? 41.187 -24.046 53.932 1.00 32.24 147 GLY A C 1
ATOM 1151 O O . GLY A 1 147 ? 41.188 -24.095 52.703 1.00 30.80 147 GLY A O 1
ATOM 1152 N N . ALA A 1 148 ? 42.322 -24.099 54.650 1.00 30.28 148 ALA A N 1
ATOM 1153 C CA . ALA A 1 148 ? 43.659 -24.200 54.033 1.00 30.04 148 ALA A CA 1
ATOM 1154 C C . ALA A 1 148 ? 44.136 -25.651 53.849 1.00 34.69 148 ALA A C 1
ATOM 1155 O O . ALA A 1 148 ? 43.845 -26.499 54.695 1.00 33.70 148 ALA A O 1
ATOM 1157 N N . VAL A 1 149 ? 44.880 -25.927 52.749 1.00 31.12 149 VAL A N 1
ATOM 1158 C CA . VAL A 1 149 ? 45.349 -27.283 52.404 1.00 30.89 149 VAL A CA 1
ATOM 1159 C C . VAL A 1 149 ? 46.873 -27.423 52.106 1.00 34.26 149 VAL A C 1
ATOM 1160 O O . VAL A 1 149 ? 47.363 -28.554 52.148 1.00 34.31 149 VAL A O 1
ATOM 1164 N N . VAL A 1 150 ? 47.618 -26.327 51.814 1.00 28.77 150 VAL A N 1
ATOM 1165 C CA . VAL A 1 150 ? 49.048 -26.462 51.449 1.00 29.02 150 VAL A CA 1
ATOM 1166 C C . VAL A 1 150 ? 50.028 -25.677 52.348 1.00 32.53 150 VAL A C 1
ATOM 1167 O O . VAL A 1 150 ? 51.012 -26.251 52.825 1.00 33.53 150 VAL A O 1
ATOM 1171 N N . GLN A 1 151 ? 49.810 -24.369 52.515 1.00 27.72 151 GLN A N 1
ATOM 1172 C CA . GLN A 1 151 ? 50.757 -23.506 53.214 1.00 27.68 151 GLN A CA 1
ATOM 1173 C C . GLN A 1 151 ? 50.657 -23.501 54.731 1.00 31.95 151 GLN A C 1
ATOM 1174 O O . GLN A 1 151 ? 49.570 -23.637 55.287 1.00 31.24 151 GLN A O 1
ATOM 1180 N N . GLU A 1 152 ? 51.804 -23.329 55.396 1.00 29.24 152 GLU A N 1
ATOM 1181 C CA . GLU A 1 152 ? 51.863 -23.191 56.844 1.00 29.59 152 GLU A CA 1
ATOM 1182 C C . GLU A 1 152 ? 51.515 -21.730 57.172 1.00 33.54 152 GLU A C 1
ATOM 1183 O O . GLU A 1 152 ? 51.757 -20.837 56.350 1.00 32.30 152 GLU A O 1
ATOM 1189 N N . HIS A 1 153 ? 50.931 -21.499 58.365 1.00 30.72 153 HIS A N 1
ATOM 1190 C CA . HIS A 1 153 ? 50.544 -20.187 58.907 1.00 30.74 153 HIS A CA 1
ATOM 1191 C C . HIS A 1 153 ? 49.425 -19.500 58.096 1.00 32.21 153 HIS A C 1
ATOM 1192 O O . HIS A 1 153 ? 49.407 -18.270 57.974 1.00 32.00 153 HIS A O 1
ATOM 1199 N N . MET A 1 154 ? 48.461 -20.291 57.603 1.00 27.01 154 MET A N 1
ATOM 1200 C CA . MET A 1 154 ? 47.315 -19.756 56.864 1.00 25.58 154 MET A CA 1
ATOM 1201 C C . MET A 1 154 ? 46.171 -19.449 57.815 1.00 29.15 154 MET A C 1
ATOM 1202 O O . MET A 1 154 ? 45.914 -20.224 58.736 1.00 28.68 154 MET A O 1
ATOM 1207 N N . VAL A 1 155 ? 45.472 -18.337 57.572 1.00 25.92 155 VAL A N 1
ATOM 1208 C CA . VAL A 1 155 ? 44.260 -17.973 58.318 1.00 26.29 155 VAL A CA 1
ATOM 1209 C C . VAL A 1 155 ? 43.092 -18.620 57.563 1.00 31.23 155 VAL A C 1
ATOM 1210 O O . VAL A 1 155 ? 43.275 -19.014 56.411 1.00 32.12 155 VAL A O 1
ATOM 1214 N N . GLU A 1 156 ? 41.926 -18.798 58.198 1.00 27.69 156 GLU A N 1
ATOM 1215 C CA . GLU A 1 156 ? 40.794 -19.451 57.527 1.00 26.94 156 GLU A CA 1
ATOM 1216 C C . GLU A 1 156 ? 39.453 -18.757 57.804 1.00 30.16 156 GLU A C 1
ATOM 1217 O O . GLU A 1 156 ? 39.313 -18.022 58.786 1.00 29.87 156 GLU A O 1
ATOM 1223 N N . VAL A 1 157 ? 38.467 -19.020 56.939 1.00 25.78 157 VAL A N 1
ATOM 1224 C CA . VAL A 1 157 ? 37.112 -18.488 57.049 1.00 24.88 157 VAL A CA 1
ATOM 1225 C C . VAL A 1 157 ? 36.381 -19.294 58.127 1.00 29.23 157 VAL A C 1
ATOM 1226 O O . VAL A 1 157 ? 36.466 -20.525 58.135 1.00 28.79 157 VAL A O 1
ATOM 1230 N N . HIS A 1 158 ? 35.659 -18.597 59.025 1.00 26.08 158 HIS A N 1
ATOM 1231 C CA . HIS A 1 158 ? 34.867 -19.216 60.087 1.00 26.86 158 HIS A CA 1
ATOM 1232 C C . HIS A 1 158 ? 33.812 -20.143 59.449 1.00 30.55 158 HIS A C 1
ATOM 1233 O O . HIS A 1 158 ? 33.013 -19.675 58.631 1.00 29.22 158 HIS A O 1
ATOM 1240 N N . PRO A 1 159 ? 33.823 -21.455 59.792 1.00 27.90 159 PRO A N 1
ATOM 1241 C CA . PRO A 1 159 ? 32.840 -22.396 59.218 1.00 27.86 159 PRO A CA 1
ATOM 1242 C C . PRO A 1 159 ? 31.372 -21.997 59.383 1.00 30.31 159 PRO A C 1
ATOM 1243 O O . PRO A 1 159 ? 30.583 -22.268 58.476 1.00 30.07 159 PRO A O 1
ATOM 1247 N N . SER A 1 160 ? 31.008 -21.327 60.507 1.00 26.21 160 SER A N 1
ATOM 1248 C CA . SER A 1 160 ? 29.629 -20.876 60.774 1.00 25.88 160 SER A CA 1
ATOM 1249 C C . SER A 1 160 ? 29.148 -19.827 59.754 1.00 27.49 160 SER A C 1
ATOM 1250 O O . SER A 1 160 ? 27.944 -19.616 59.603 1.00 26.83 160 SER A O 1
ATOM 1253 N N . LEU A 1 161 ? 30.084 -19.158 59.083 1.00 24.51 161 LEU A N 1
ATOM 1254 C CA . LEU A 1 161 ? 29.777 -18.149 58.064 1.00 24.38 161 LEU A CA 1
ATOM 1255 C C . LEU A 1 161 ? 29.617 -18.753 56.672 1.00 30.04 161 LEU A C 1
ATOM 1256 O O . LEU A 1 161 ? 29.113 -18.067 55.781 1.00 31.37 161 LEU A O 1
ATOM 1261 N N . ALA A 1 162 ? 30.067 -20.008 56.465 1.00 27.46 162 ALA A N 1
ATOM 1262 C CA . ALA A 1 162 ? 30.067 -20.653 55.141 1.00 27.32 162 ALA A CA 1
ATOM 1263 C C . ALA A 1 162 ? 29.418 -22.054 55.072 1.00 31.40 162 ALA A C 1
ATOM 1264 O O . ALA A 1 162 ? 29.708 -22.797 54.131 1.00 30.61 162 ALA A O 1
ATOM 1266 N N . TRP A 1 163 ? 28.510 -22.396 56.013 1.00 27.98 163 TRP A N 1
ATOM 1267 C CA . TRP A 1 163 ? 27.829 -23.710 56.066 1.00 28.26 163 TRP A CA 1
ATOM 1268 C C . TRP A 1 163 ? 27.044 -24.079 54.784 1.00 29.76 163 TRP A C 1
ATOM 1269 O O . TRP A 1 163 ? 26.768 -25.258 54.547 1.00 28.67 163 TRP A O 1
ATOM 1280 N N . ASP A 1 164 ? 26.647 -23.060 53.994 1.00 24.96 164 ASP A N 1
ATOM 1281 C CA . ASP A 1 164 ? 25.870 -23.189 52.760 1.00 23.86 164 ASP A CA 1
ATOM 1282 C C . ASP A 1 164 ? 26.736 -23.464 51.520 1.00 26.60 164 ASP A C 1
ATOM 1283 O O . ASP A 1 164 ? 26.201 -23.624 50.420 1.00 26.64 164 ASP A O 1
ATOM 1288 N N . CYS A 1 165 ? 28.067 -23.492 51.697 1.00 24.08 165 CYS A N 1
ATOM 1289 C CA . CYS A 1 165 ? 29.041 -23.711 50.632 1.00 23.98 165 CYS A CA 1
ATOM 1290 C C . CYS A 1 165 ? 29.273 -25.200 50.391 1.00 28.71 165 CYS A C 1
ATOM 1291 O O . CYS A 1 165 ? 29.661 -25.918 51.313 1.00 27.68 165 CYS A O 1
ATOM 1294 N N . TYR A 1 166 ? 29.038 -25.663 49.156 1.00 25.56 166 TYR A N 1
ATOM 1295 C CA . TYR A 1 166 ? 29.259 -27.073 48.810 1.00 25.99 166 TYR A CA 1
ATOM 1296 C C . TYR A 1 166 ? 29.902 -27.197 47.440 1.00 29.85 166 TYR A C 1
ATOM 1297 O O . TYR A 1 166 ? 29.699 -26.348 46.559 1.00 29.09 166 TYR A O 1
ATOM 1306 N N . ALA A 1 167 ? 30.631 -28.296 47.249 1.00 26.17 167 ALA A N 1
ATOM 1307 C CA . ALA A 1 167 ? 31.174 -28.681 45.951 1.00 26.10 167 ALA A CA 1
ATOM 1308 C C . ALA A 1 167 ? 30.550 -30.052 45.685 1.00 30.38 167 ALA A C 1
ATOM 1309 O O . ALA A 1 167 ? 30.627 -30.953 46.530 1.00 29.88 167 ALA A O 1
ATOM 1311 N N . LYS A 1 168 ? 29.815 -30.153 44.578 1.00 27.12 168 LYS A N 1
ATOM 1312 C CA . LYS A 1 168 ? 29.104 -31.376 44.208 1.00 27.26 168 LYS A CA 1
ATOM 1313 C C . LYS A 1 168 ? 29.586 -31.869 42.854 1.00 31.50 168 LYS A C 1
ATOM 1314 O O . LYS A 1 168 ? 30.225 -31.119 42.126 1.00 30.57 168 LYS A O 1
ATOM 1320 N N . ILE A 1 169 ? 29.291 -33.122 42.525 1.00 28.57 169 ILE A N 1
ATOM 1321 C CA . ILE A 1 169 ? 29.700 -33.746 41.269 1.00 28.36 169 ILE A CA 1
ATOM 1322 C C . ILE A 1 169 ? 28.524 -34.451 40.589 1.00 30.89 169 ILE A C 1
ATOM 1323 O O . ILE A 1 169 ? 27.656 -34.991 41.268 1.00 31.17 169 ILE A O 1
ATOM 1328 N N . PHE A 1 170 ? 28.480 -34.411 39.253 1.00 27.18 170 PHE A N 1
ATOM 1329 C CA . PHE A 1 170 ? 27.483 -35.130 38.467 1.00 27.18 170 PHE A CA 1
ATOM 1330 C C . PHE A 1 170 ? 28.117 -35.678 37.192 1.00 32.03 170 PHE A C 1
ATOM 1331 O O . PHE A 1 170 ? 29.092 -35.116 36.700 1.00 31.21 170 PHE A O 1
ATOM 1339 N N . THR A 1 171 ? 27.589 -36.793 36.686 1.00 30.57 171 THR A N 1
ATOM 1340 C CA . THR A 1 171 ? 28.137 -37.433 35.494 1.00 31.09 171 THR A CA 1
ATOM 1341 C C . THR A 1 171 ? 27.074 -38.108 34.643 1.00 35.03 171 THR A C 1
ATOM 1342 O O . THR A 1 171 ? 26.090 -38.636 35.166 1.00 34.06 171 THR A O 1
ATOM 1346 N N . GLY A 1 172 ? 27.309 -38.092 33.334 1.00 32.28 172 GLY A N 1
ATOM 1347 C CA . GLY A 1 172 ? 26.478 -38.776 32.357 1.00 32.86 172 GLY A CA 1
ATOM 1348 C C . GLY A 1 172 ? 26.904 -40.225 32.201 1.00 39.06 172 GLY A C 1
ATOM 1349 O O . GLY A 1 172 ? 26.223 -41.011 31.531 1.00 39.19 172 GLY A O 1
ATOM 1350 N N . ASP A 1 173 ? 28.045 -40.587 32.828 1.00 36.77 173 ASP A N 1
ATOM 1351 C CA . ASP A 1 173 ? 28.612 -41.936 32.843 1.00 37.28 173 ASP A CA 1
ATOM 1352 C C . ASP A 1 173 ? 28.055 -42.675 34.069 1.00 43.69 173 ASP A C 1
ATOM 1353 O O . ASP A 1 173 ? 28.537 -42.460 35.190 1.00 42.62 173 ASP A O 1
ATOM 1358 N N . ASP A 1 174 ? 27.043 -43.549 33.848 1.00 42.51 174 ASP A N 1
ATOM 1359 C CA . ASP A 1 174 ? 26.385 -44.331 34.902 1.00 43.65 174 ASP A CA 1
ATOM 1360 C C . ASP A 1 174 ? 27.326 -45.266 35.658 1.00 48.11 174 ASP A C 1
ATOM 1361 O O . ASP A 1 174 ? 27.115 -45.500 36.844 1.00 47.67 174 ASP A O 1
ATOM 1366 N N . GLU A 1 175 ? 28.366 -45.783 34.977 1.00 45.67 175 GLU A N 1
ATOM 1367 C CA . GLU A 1 175 ? 29.384 -46.675 35.546 1.00 45.92 175 GLU A CA 1
ATOM 1368 C C . GLU A 1 175 ? 30.215 -45.915 36.583 1.00 47.90 175 GLU A C 1
ATOM 1369 O O . GLU A 1 175 ? 30.533 -46.469 37.635 1.00 47.43 175 GLU A O 1
ATOM 1375 N N . LEU A 1 176 ? 30.548 -44.647 36.289 1.00 43.10 176 LEU A N 1
ATOM 1376 C CA . LEU A 1 176 ? 31.304 -43.801 37.211 1.00 42.02 176 LEU A CA 1
ATOM 1377 C C . LEU A 1 176 ? 30.409 -43.366 38.375 1.00 45.97 176 LEU A C 1
ATOM 1378 O O . LEU A 1 176 ? 30.842 -43.432 39.528 1.00 45.20 176 LEU A O 1
ATOM 1383 N N . ALA A 1 177 ? 29.152 -42.973 38.073 1.00 43.17 177 ALA A N 1
ATOM 1384 C CA . ALA A 1 177 ? 28.142 -42.536 39.049 1.00 43.19 177 ALA A CA 1
ATOM 1385 C C . ALA A 1 177 ? 27.959 -43.552 40.176 1.00 48.14 177 ALA A C 1
ATOM 1386 O O . ALA A 1 177 ? 27.896 -43.152 41.338 1.00 46.86 177 ALA A O 1
ATOM 1388 N N . ASP A 1 178 ? 27.924 -44.861 39.831 1.00 46.84 178 ASP A N 1
ATOM 1389 C CA . ASP A 1 178 ? 27.796 -45.984 40.771 1.00 47.59 178 ASP A CA 1
ATOM 1390 C C . ASP A 1 178 ? 28.982 -46.084 41.736 1.00 50.55 178 ASP A C 1
ATOM 1391 O O . ASP A 1 178 ? 28.813 -46.571 42.848 1.00 50.65 178 ASP A O 1
ATOM 1396 N N . GLU A 1 179 ? 30.174 -45.638 41.300 1.00 45.86 179 GLU A N 1
ATOM 1397 C CA . GLU A 1 179 ? 31.435 -45.681 42.046 1.00 44.56 179 GLU A CA 1
ATOM 1398 C C . GLU A 1 179 ? 31.740 -44.427 42.864 1.00 46.15 179 GLU A C 1
ATOM 1399 O O . GLU A 1 179 ? 32.666 -44.441 43.682 1.00 45.13 179 GLU A O 1
ATOM 1405 N N . LEU A 1 180 ? 31.004 -43.332 42.624 1.00 41.60 180 LEU A N 1
ATOM 1406 C CA . LEU A 1 180 ? 31.222 -42.081 43.348 1.00 40.22 180 LEU A CA 1
ATOM 1407 C C . LEU A 1 180 ? 30.482 -42.048 44.669 1.00 43.53 180 LEU A C 1
ATOM 1408 O O . LEU A 1 180 ? 29.381 -42.591 44.770 1.00 43.31 180 LEU A O 1
ATOM 1413 N N . ASP A 1 181 ? 31.090 -41.400 45.685 1.00 40.13 181 ASP A N 1
ATOM 1414 C CA . ASP A 1 181 ? 30.508 -41.252 47.021 1.00 39.84 181 ASP A CA 1
ATOM 1415 C C . ASP A 1 181 ? 29.225 -40.421 46.892 1.00 42.51 181 ASP A C 1
ATOM 1416 O O . ASP A 1 181 ? 29.270 -39.299 46.383 1.00 40.71 181 ASP A O 1
ATOM 1421 N N . LYS A 1 182 ? 28.087 -40.988 47.329 1.00 40.01 182 LYS A N 1
ATOM 1422 C CA . LYS A 1 182 ? 26.753 -40.374 47.233 1.00 39.69 182 LYS A CA 1
ATOM 1423 C C . LYS A 1 182 ? 26.593 -39.062 48.011 1.00 42.08 182 LYS A C 1
ATOM 1424 O O . LYS A 1 182 ? 25.712 -38.270 47.668 1.00 41.86 182 LYS A O 1
ATOM 1430 N N . LYS A 1 183 ? 27.444 -38.816 49.033 1.00 37.60 183 LYS A N 1
ATOM 1431 C CA . LYS A 1 183 ? 27.424 -37.569 49.816 1.00 36.69 183 LYS A CA 1
ATOM 1432 C C . LYS A 1 183 ? 27.672 -36.340 48.911 1.00 39.60 183 LYS A C 1
ATOM 1433 O O . LYS A 1 183 ? 27.124 -35.266 49.166 1.00 38.69 183 LYS A O 1
ATOM 1439 N N . TYR A 1 184 ? 28.511 -36.504 47.872 1.00 35.10 184 TYR A N 1
ATOM 1440 C CA . TYR A 1 184 ? 28.891 -35.428 46.947 1.00 34.25 184 TYR A CA 1
ATOM 1441 C C . TYR A 1 184 ? 28.182 -35.471 45.597 1.00 36.67 184 TYR A C 1
ATOM 1442 O O . TYR A 1 184 ? 28.321 -34.542 44.806 1.00 34.74 184 TYR A O 1
ATOM 1451 N N . LEU A 1 185 ? 27.446 -36.544 45.318 1.00 34.26 185 LEU A N 1
ATOM 1452 C CA . LEU A 1 185 ? 26.800 -36.702 44.027 1.00 33.88 185 LEU A CA 1
ATOM 1453 C C . LEU A 1 185 ? 25.448 -36.017 43.902 1.00 38.49 185 LEU A C 1
ATOM 1454 O O . LEU A 1 185 ? 24.627 -36.069 44.827 1.00 38.94 185 LEU A O 1
ATOM 1459 N N . ILE A 1 186 ? 25.219 -35.379 42.731 1.00 33.41 186 ILE A N 1
ATOM 1460 C CA . ILE A 1 186 ? 23.917 -34.861 42.325 1.00 31.98 186 ILE A CA 1
ATOM 1461 C C . ILE A 1 186 ? 23.457 -36.043 41.456 1.00 36.83 186 ILE A C 1
ATOM 1462 O O . ILE A 1 186 ? 23.956 -36.230 40.336 1.00 35.27 186 ILE A O 1
ATOM 1467 N N . ASP A 1 187 ? 22.608 -36.904 42.039 1.00 34.62 187 ASP A N 1
ATOM 1468 C CA . ASP A 1 187 ? 22.139 -38.141 41.424 1.00 35.20 187 ASP A CA 1
ATOM 1469 C C . ASP A 1 187 ? 21.029 -37.885 40.417 1.00 37.17 187 ASP A C 1
ATOM 1470 O O . ASP A 1 187 ? 19.868 -37.745 40.815 1.00 36.35 187 ASP A O 1
ATOM 1475 N N . ILE A 1 188 ? 21.382 -37.844 39.111 1.00 33.32 188 ILE A N 1
ATOM 1476 C CA . ILE A 1 188 ? 20.440 -37.595 38.008 1.00 33.11 188 ILE A CA 1
ATOM 1477 C C . ILE A 1 188 ? 19.297 -38.635 38.008 1.00 38.10 188 ILE A C 1
ATOM 1478 O O . ILE A 1 188 ? 18.127 -38.258 37.878 1.00 35.94 188 ILE A O 1
ATOM 1483 N N . ASN A 1 189 ? 19.647 -39.929 38.193 1.00 36.99 189 ASN A N 1
ATOM 1484 C CA . ASN A 1 189 ? 18.712 -41.056 38.194 1.00 37.55 189 ASN A CA 1
ATOM 1485 C C . ASN A 1 189 ? 17.700 -41.034 39.345 1.00 42.25 189 ASN A C 1
ATOM 1486 O O . ASN A 1 189 ? 16.582 -41.525 39.175 1.00 42.53 189 ASN A O 1
ATOM 1491 N N . LYS A 1 190 ? 18.080 -40.467 40.505 1.00 38.06 190 LYS A N 1
ATOM 1492 C CA . LYS A 1 190 ? 17.210 -40.392 41.684 1.00 37.76 190 LYS A CA 1
ATOM 1493 C C . LYS A 1 190 ? 16.365 -39.108 41.716 1.00 40.66 190 LYS A C 1
ATOM 1494 O O . LYS A 1 190 ? 15.214 -39.148 42.158 1.00 40.70 190 LYS A O 1
ATOM 1500 N N . LEU A 1 191 ? 16.945 -37.963 41.293 1.00 35.20 191 LEU A N 1
ATOM 1501 C CA . LEU A 1 191 ? 16.286 -36.647 41.334 1.00 33.97 191 LEU A CA 1
ATOM 1502 C C . LEU A 1 191 ? 15.280 -36.379 40.217 1.00 36.56 191 LEU A C 1
ATOM 1503 O O . LEU A 1 191 ? 14.325 -35.622 40.415 1.00 35.66 191 LEU A O 1
ATOM 1508 N N . PHE A 1 192 ? 15.511 -36.951 39.037 1.00 32.80 192 PHE A N 1
ATOM 1509 C CA . PHE A 1 192 ? 14.630 -36.737 37.888 1.00 32.46 192 PHE A CA 1
ATOM 1510 C C . PHE A 1 192 ? 13.793 -37.974 37.554 1.00 38.91 192 PHE A C 1
ATOM 1511 O O . PHE A 1 192 ? 14.307 -39.087 37.695 1.00 38.23 192 PHE A O 1
ATOM 1519 N N . PRO A 1 193 ? 12.541 -37.815 37.036 1.00 37.32 193 PRO A N 1
ATOM 1520 C CA . PRO A 1 193 ? 11.792 -38.995 36.566 1.00 38.53 193 PRO A CA 1
ATOM 1521 C C . PRO A 1 193 ? 12.567 -39.630 35.403 1.00 44.26 193 PRO A C 1
ATOM 1522 O O . PRO A 1 193 ? 13.256 -38.919 34.669 1.00 43.48 193 PRO A O 1
ATOM 1526 N N . GLU A 1 194 ? 12.504 -40.968 35.283 1.00 42.32 194 GLU A N 1
ATOM 1527 C CA . GLU A 1 194 ? 13.212 -41.803 34.306 1.00 42.58 194 GLU A CA 1
ATOM 1528 C C . GLU A 1 194 ? 13.386 -41.199 32.912 1.00 43.51 194 GLU A C 1
ATOM 1529 O O . GLU A 1 194 ? 14.512 -41.152 32.414 1.00 42.82 194 GLU A O 1
ATOM 1535 N N . GLU A 1 195 ? 12.281 -40.789 32.278 1.00 38.36 195 GLU A N 1
ATOM 1536 C CA . GLU A 1 195 ? 12.289 -40.205 30.931 1.00 38.12 195 GLU A CA 1
ATOM 1537 C C . GLU A 1 195 ? 13.123 -38.910 30.852 1.00 40.77 195 GLU A C 1
ATOM 1538 O O . GLU A 1 195 ? 13.854 -38.701 29.879 1.00 40.22 195 GLU A O 1
ATOM 1544 N N . GLN A 1 196 ? 13.052 -38.082 31.910 1.00 35.80 196 GLN A N 1
ATOM 1545 C CA . GLN A 1 196 ? 13.803 -36.835 31.997 1.00 34.38 196 GLN A CA 1
ATOM 1546 C C . GLN A 1 196 ? 15.288 -37.124 32.213 1.00 37.22 196 GLN A C 1
ATOM 1547 O O . GLN A 1 196 ? 16.126 -36.479 31.580 1.00 36.36 196 GLN A O 1
ATOM 1553 N N . ALA A 1 197 ? 15.608 -38.136 33.057 1.00 33.85 197 ALA A N 1
ATOM 1554 C CA . ALA A 1 197 ? 16.980 -38.565 33.336 1.00 33.79 197 ALA A CA 1
ATOM 1555 C C . ALA A 1 197 ? 17.686 -39.018 32.046 1.00 36.77 197 ALA A C 1
ATOM 1556 O O . ALA A 1 197 ? 18.832 -38.638 31.812 1.00 34.95 197 ALA A O 1
ATOM 1558 N N . GLU A 1 198 ? 16.971 -39.773 31.186 1.00 34.80 198 GLU A N 1
ATOM 1559 C CA . GLU A 1 198 ? 17.487 -40.258 29.904 1.00 34.73 198 GLU A CA 1
ATOM 1560 C C . GLU A 1 198 ? 17.751 -39.122 28.913 1.00 34.89 198 GLU A C 1
ATOM 1561 O O . GLU A 1 198 ? 18.787 -39.145 28.242 1.00 33.84 198 GLU A O 1
ATOM 1567 N N . GLN A 1 199 ? 16.847 -38.117 28.843 1.00 30.28 199 GLN A N 1
ATOM 1568 C CA A GLN A 1 199 ? 17.052 -36.973 27.944 0.51 29.02 199 GLN A CA 1
ATOM 1569 C CA B GLN A 1 199 ? 17.012 -36.939 27.978 0.49 29.10 199 GLN A CA 1
ATOM 1570 C C . GLN A 1 199 ? 18.292 -36.176 28.371 1.00 32.56 199 GLN A C 1
ATOM 1571 O O . GLN A 1 199 ? 19.086 -35.791 27.509 1.00 31.63 199 GLN A O 1
ATOM 1582 N N . LEU A 1 200 ? 18.484 -35.953 29.696 1.00 30.47 200 LEU A N 1
ATOM 1583 C CA . LEU A 1 200 ? 19.639 -35.220 30.225 1.00 29.91 200 LEU A CA 1
ATOM 1584 C C . LEU A 1 200 ? 20.957 -35.955 29.975 1.00 34.91 200 LEU A C 1
ATOM 1585 O O . LEU A 1 200 ? 21.904 -35.342 29.475 1.00 34.28 200 LEU A O 1
ATOM 1590 N N . LYS A 1 201 ? 21.008 -37.272 30.283 1.00 33.06 201 LYS A N 1
ATOM 1591 C CA . LYS A 1 201 ? 22.210 -38.095 30.078 1.00 32.79 201 LYS A CA 1
ATOM 1592 C C . LYS A 1 201 ? 22.617 -38.174 28.602 1.00 36.80 201 LYS A C 1
ATOM 1593 O O . LYS A 1 201 ? 23.806 -38.048 28.296 1.00 36.31 201 LYS A O 1
ATOM 1599 N N . ALA A 1 202 ? 21.634 -38.317 27.692 1.00 33.67 202 ALA A N 1
ATOM 1600 C CA . ALA A 1 202 ? 21.887 -38.336 26.244 1.00 33.89 202 ALA A CA 1
ATOM 1601 C C . ALA A 1 202 ? 22.455 -36.983 25.780 1.00 36.57 202 ALA A C 1
ATOM 1602 O O . ALA A 1 202 ? 23.353 -36.954 24.939 1.00 35.50 202 ALA A O 1
ATOM 1604 N N . ALA A 1 203 ? 21.947 -35.868 26.351 1.00 32.81 203 ALA A N 1
ATOM 1605 C CA . ALA A 1 203 ? 22.406 -34.521 26.000 1.00 32.21 203 ALA A CA 1
ATOM 1606 C C . ALA A 1 203 ? 23.835 -34.241 26.468 1.00 35.41 203 ALA A C 1
ATOM 1607 O O . ALA A 1 203 ? 24.608 -33.657 25.712 1.00 34.79 203 ALA A O 1
ATOM 1609 N N . ILE A 1 204 ? 24.195 -34.672 27.694 1.00 32.27 204 ILE A N 1
ATOM 1610 C CA . ILE A 1 204 ? 25.518 -34.372 28.269 1.00 31.95 204 ILE A CA 1
ATOM 1611 C C . ILE A 1 204 ? 26.601 -35.427 27.934 1.00 37.27 204 ILE A C 1
ATOM 1612 O O . ILE A 1 204 ? 27.791 -35.150 28.120 1.00 36.72 204 ILE A O 1
ATOM 1617 N N . GLY A 1 205 ? 26.193 -36.594 27.441 1.00 34.92 205 GLY A N 1
ATOM 1618 C CA . GLY A 1 205 ? 27.122 -37.663 27.092 1.00 35.76 205 GLY A CA 1
ATOM 1619 C C . GLY A 1 205 ? 27.759 -38.315 28.305 1.00 40.76 205 GLY A C 1
ATOM 1620 O O . GLY A 1 205 ? 27.157 -38.317 29.382 1.00 41.63 205 GLY A O 1
ATOM 1621 N N . LYS A 1 206 ? 28.985 -38.856 28.156 1.00 35.85 206 LYS A N 1
ATOM 1622 C CA . LYS A 1 206 ? 29.708 -39.538 29.248 1.00 35.83 206 LYS A CA 1
ATOM 1623 C C . LYS A 1 206 ? 30.637 -38.575 30.025 1.00 39.71 206 LYS A C 1
ATOM 1624 O O . LYS A 1 206 ? 31.628 -39.014 30.608 1.00 41.70 206 LYS A O 1
ATOM 1630 N N . LYS A 1 207 ? 30.305 -37.281 30.046 1.00 33.93 207 LYS A N 1
ATOM 1631 C CA . LYS A 1 207 ? 31.117 -36.249 30.691 1.00 32.38 207 LYS A CA 1
ATOM 1632 C C . LYS A 1 207 ? 30.803 -36.062 32.174 1.00 34.41 207 LYS A C 1
ATOM 1633 O O . LYS A 1 207 ? 29.669 -36.282 32.610 1.00 33.55 207 LYS A O 1
ATOM 1639 N N . THR A 1 208 ? 31.829 -35.648 32.938 1.00 30.39 208 THR A N 1
ATOM 1640 C CA . THR A 1 208 ? 31.786 -35.421 34.387 1.00 29.89 208 THR A CA 1
ATOM 1641 C C . THR A 1 208 ? 31.990 -33.941 34.706 1.00 31.59 208 THR A C 1
ATOM 1642 O O . THR A 1 208 ? 32.889 -33.305 34.153 1.00 30.28 208 THR A O 1
ATOM 1646 N N . TYR A 1 209 ? 31.145 -33.404 35.609 1.00 28.25 209 TYR A N 1
ATOM 1647 C CA . TYR A 1 209 ? 31.149 -31.992 35.982 1.00 26.95 209 TYR A CA 1
ATOM 1648 C C . TYR A 1 209 ? 31.118 -31.756 37.472 1.00 29.99 209 TYR A C 1
ATOM 1649 O O . TYR A 1 209 ? 30.520 -32.531 38.222 1.00 29.70 209 TYR A O 1
ATOM 1658 N N . GLN A 1 210 ? 31.740 -30.653 37.898 1.00 25.98 210 GLN A N 1
ATOM 1659 C CA A GLN A 1 210 ? 31.661 -30.259 39.289 0.50 25.60 210 GLN A CA 1
ATOM 1660 C CA B GLN A 1 210 ? 31.725 -30.220 39.292 0.50 25.64 210 GLN A CA 1
ATOM 1661 C C . GLN A 1 210 ? 30.857 -28.970 39.405 1.00 28.17 210 GLN A C 1
ATOM 1662 O O . GLN A 1 210 ? 30.930 -28.105 38.539 1.00 27.65 210 GLN A O 1
ATOM 1673 N N . VAL A 1 211 ? 30.035 -28.889 40.453 1.00 24.26 211 VAL A N 1
ATOM 1674 C CA . VAL A 1 211 ? 29.194 -27.722 40.723 1.00 23.31 211 VAL A CA 1
ATOM 1675 C C . VAL A 1 211 ? 29.781 -27.062 41.966 1.00 25.04 211 VAL A C 1
ATOM 1676 O O . VAL A 1 211 ? 29.859 -27.694 43.024 1.00 23.73 211 VAL A O 1
ATOM 1680 N N . SER A 1 212 ? 30.198 -25.801 41.835 1.00 21.14 212 SER A N 1
ATOM 1681 C CA . SER A 1 212 ? 30.712 -25.039 42.966 1.00 21.09 212 SER A CA 1
ATOM 1682 C C . SER A 1 212 ? 29.596 -24.126 43.452 1.00 25.41 212 SER A C 1
ATOM 1683 O O . SER A 1 212 ? 29.054 -23.331 42.664 1.00 24.74 212 SER A O 1
ATOM 1686 N N . ARG A 1 213 ? 29.228 -24.253 44.728 1.00 22.45 213 ARG A N 1
ATOM 1687 C CA . ARG A 1 213 ? 28.250 -23.359 45.331 1.00 22.61 213 ARG A CA 1
ATOM 1688 C C . ARG A 1 213 ? 29.052 -22.529 46.312 1.00 27.05 213 ARG A C 1
ATOM 1689 O O . ARG A 1 213 ? 29.283 -22.950 47.439 1.00 27.06 213 ARG A O 1
ATOM 1697 N N . VAL A 1 214 ? 29.567 -21.385 45.837 1.00 23.17 214 VAL A N 1
ATOM 1698 C CA . VAL A 1 214 ? 30.426 -20.454 46.595 1.00 22.18 214 VAL A CA 1
ATOM 1699 C C . VAL A 1 214 ? 29.621 -19.902 47.814 1.00 24.57 214 VAL A C 1
ATOM 1700 O O . VAL A 1 214 ? 28.397 -19.835 47.712 1.00 22.97 214 VAL A O 1
ATOM 1704 N N . PRO A 1 215 ? 30.224 -19.595 48.997 1.00 22.30 215 PRO A N 1
ATOM 1705 C CA . PRO A 1 215 ? 29.390 -19.119 50.123 1.00 22.55 215 PRO A CA 1
ATOM 1706 C C . PRO A 1 215 ? 28.529 -17.896 49.770 1.00 24.93 215 PRO A C 1
ATOM 1707 O O . PRO A 1 215 ? 29.008 -17.018 49.056 1.00 23.70 215 PRO A O 1
ATOM 1711 N N . THR A 1 216 ? 27.262 -17.855 50.254 1.00 21.80 216 THR A N 1
ATOM 1712 C CA . THR A 1 216 ? 26.327 -16.725 50.051 1.00 21.58 216 THR A CA 1
ATOM 1713 C C . THR A 1 216 ? 27.004 -15.396 50.464 1.00 24.05 216 THR A C 1
ATOM 1714 O O . THR A 1 216 ? 26.860 -14.388 49.765 1.00 22.02 216 THR A O 1
ATOM 1718 N N . LEU A 1 217 ? 27.739 -15.413 51.598 1.00 21.79 217 LEU A N 1
ATOM 1719 C CA . LEU A 1 217 ? 28.446 -14.234 52.140 1.00 21.05 217 LEU A CA 1
ATOM 1720 C C . LEU A 1 217 ? 29.424 -13.596 51.133 1.00 23.82 217 LEU A C 1
ATOM 1721 O O . LEU A 1 217 ? 29.542 -12.366 51.111 1.00 22.68 217 LEU A O 1
ATOM 1726 N N . VAL A 1 218 ? 30.070 -14.413 50.275 1.00 20.86 218 VAL A N 1
ATOM 1727 C CA . VAL A 1 218 ? 31.014 -13.937 49.239 1.00 20.94 218 VAL A CA 1
ATOM 1728 C C . VAL A 1 218 ? 30.331 -12.971 48.230 1.00 25.13 218 VAL A C 1
ATOM 1729 O O . VAL A 1 218 ? 30.799 -11.843 48.046 1.00 24.28 218 VAL A O 1
ATOM 1733 N N . GLY A 1 219 ? 29.225 -13.414 47.637 1.00 22.19 219 GLY A N 1
ATOM 1734 C CA . GLY A 1 219 ? 28.448 -12.627 46.677 1.00 22.06 219 GLY A CA 1
ATOM 1735 C C . GLY A 1 219 ? 27.854 -11.359 47.269 1.00 24.36 219 GLY A C 1
ATOM 1736 O O . GLY A 1 219 ? 27.647 -10.378 46.552 1.00 21.54 219 GLY A O 1
ATOM 1737 N N . ARG A 1 220 ? 27.559 -11.379 48.580 1.00 21.95 220 ARG A N 1
ATOM 1738 C CA . ARG A 1 220 ? 27.016 -10.231 49.310 1.00 21.41 220 ARG A CA 1
ATOM 1739 C C . ARG A 1 220 ? 28.084 -9.159 49.536 1.00 24.28 220 ARG A C 1
ATOM 1740 O O . ARG A 1 220 ? 27.868 -8.004 49.167 1.00 23.40 220 ARG A O 1
ATOM 1748 N N . VAL A 1 221 ? 29.269 -9.551 50.040 1.00 20.92 221 VAL A N 1
ATOM 1749 C CA . VAL A 1 221 ? 30.402 -8.621 50.223 1.00 20.93 221 VAL A CA 1
ATOM 1750 C C . VAL A 1 221 ? 30.883 -8.119 48.843 1.00 23.82 221 VAL A C 1
ATOM 1751 O O . VAL A 1 221 ? 31.149 -6.926 48.668 1.00 22.22 221 VAL A O 1
ATOM 1755 N N . CYS A 1 222 ? 30.982 -9.036 47.871 1.00 20.66 222 CYS A N 1
ATOM 1756 C CA . CYS A 1 222 ? 31.538 -8.708 46.570 1.00 19.88 222 CYS A CA 1
ATOM 1757 C C . CYS A 1 222 ? 30.487 -8.650 45.455 1.00 23.64 222 CYS A C 1
ATOM 1758 O O . CYS A 1 222 ? 29.545 -7.855 45.574 1.00 23.49 222 CYS A O 1
ATOM 1761 N N . ASP A 1 223 ? 30.632 -9.461 44.377 1.00 20.21 223 ASP A N 1
ATOM 1762 C CA . ASP A 1 223 ? 29.689 -9.434 43.244 1.00 19.61 223 ASP A CA 1
ATOM 1763 C C . ASP A 1 223 ? 29.620 -10.782 42.510 1.00 22.51 223 ASP A C 1
ATOM 1764 O O . ASP A 1 223 ? 30.254 -11.743 42.937 1.00 21.71 223 ASP A O 1
ATOM 1769 N N . GLY A 1 224 ? 28.878 -10.822 41.396 1.00 21.07 224 GLY A N 1
ATOM 1770 C CA . GLY A 1 224 ? 28.744 -12.009 40.557 1.00 21.09 224 GLY A CA 1
ATOM 1771 C C . GLY A 1 224 ? 30.040 -12.419 39.880 1.00 23.33 224 GLY A C 1
ATOM 1772 O O . GLY A 1 224 ? 30.303 -13.614 39.718 1.00 22.29 224 GLY A O 1
ATOM 1773 N N . GLY A 1 225 ? 30.846 -11.432 39.477 1.00 20.49 225 GLY A N 1
ATOM 1774 C CA . GLY A 1 225 ? 32.136 -11.660 38.810 1.00 19.55 225 GLY A CA 1
ATOM 1775 C C . GLY A 1 225 ? 33.165 -12.388 39.666 1.00 22.66 225 GLY A C 1
ATOM 1776 O O . GLY A 1 225 ? 34.137 -12.940 39.147 1.00 22.43 225 GLY A O 1
ATOM 1777 N N . THR A 1 226 ? 32.967 -12.381 40.984 1.00 20.12 226 THR A N 1
ATOM 1778 C CA . THR A 1 226 ? 33.846 -13.043 41.963 1.00 19.49 226 THR A CA 1
ATOM 1779 C C . THR A 1 226 ? 33.712 -14.575 41.906 1.00 22.95 226 THR A C 1
ATOM 1780 O O . THR A 1 226 ? 34.690 -15.297 42.129 1.00 22.27 226 THR A O 1
ATOM 1784 N N . ILE A 1 227 ? 32.481 -15.059 41.666 1.00 20.08 227 ILE A N 1
ATOM 1785 C CA . ILE A 1 227 ? 32.062 -16.464 41.773 1.00 19.00 227 ILE A CA 1
ATOM 1786 C C . ILE A 1 227 ? 32.926 -17.462 40.954 1.00 21.53 227 ILE A C 1
ATOM 1787 O O . ILE A 1 227 ? 33.459 -18.399 41.566 1.00 20.81 227 ILE A O 1
ATOM 1792 N N . ALA A 1 228 ? 33.055 -17.299 39.633 1.00 19.25 228 ALA A N 1
ATOM 1793 C CA . ALA A 1 228 ? 33.877 -18.207 38.799 1.00 19.30 228 ALA A CA 1
ATOM 1794 C C . ALA A 1 228 ? 35.350 -18.201 39.237 1.00 22.79 228 ALA A C 1
ATOM 1795 O O . ALA A 1 228 ? 36.011 -19.235 39.156 1.00 22.18 228 ALA A O 1
ATOM 1797 N N . ARG A 1 229 ? 35.857 -17.040 39.699 1.00 20.24 229 ARG A N 1
ATOM 1798 C CA . ARG A 1 229 ? 37.244 -16.903 40.164 1.00 20.23 229 ARG A CA 1
ATOM 1799 C C . ARG A 1 229 ? 37.460 -17.650 41.477 1.00 23.04 229 ARG A C 1
ATOM 1800 O O . ARG A 1 229 ? 38.415 -18.413 41.581 1.00 21.79 229 ARG A O 1
ATOM 1808 N N . TRP A 1 230 ? 36.551 -17.469 42.466 1.00 20.85 230 TRP A N 1
ATOM 1809 C CA . TRP A 1 230 ? 36.622 -18.136 43.778 1.00 20.45 230 TRP A CA 1
ATOM 1810 C C . TRP A 1 230 ? 36.653 -19.676 43.580 1.00 23.81 230 TRP A C 1
ATOM 1811 O O . TRP A 1 230 ? 37.504 -20.369 44.150 1.00 23.05 230 TRP A O 1
ATOM 1822 N N . SER A 1 231 ? 35.752 -20.182 42.734 1.00 20.14 231 SER A N 1
ATOM 1823 C CA . SER A 1 231 ? 35.639 -21.594 42.374 1.00 20.20 231 SER A CA 1
ATOM 1824 C C . SER A 1 231 ? 36.959 -22.101 41.743 1.00 22.37 231 SER A C 1
ATOM 1825 O O . SER A 1 231 ? 37.493 -23.110 42.199 1.00 20.78 231 SER A O 1
ATOM 1828 N N . ALA A 1 232 ? 37.510 -21.358 40.763 1.00 20.26 232 ALA A N 1
ATOM 1829 C CA . ALA A 1 232 ? 38.757 -21.731 40.068 1.00 20.23 232 ALA A CA 1
ATOM 1830 C C . ALA A 1 232 ? 39.963 -21.837 41.006 1.00 24.62 232 ALA A C 1
ATOM 1831 O O . ALA A 1 232 ? 40.731 -22.796 40.890 1.00 25.17 232 ALA A O 1
ATOM 1833 N N . MET A 1 233 ? 40.131 -20.859 41.929 1.00 21.25 233 MET A N 1
ATOM 1834 C CA . MET A 1 233 ? 41.250 -20.854 42.886 1.00 21.05 233 MET A CA 1
ATOM 1835 C C . MET A 1 233 ? 41.250 -22.124 43.725 1.00 24.60 233 MET A C 1
ATOM 1836 O O . MET A 1 233 ? 42.288 -22.778 43.856 1.00 23.91 233 MET A O 1
ATOM 1841 N N . GLN A 1 234 ? 40.075 -22.479 44.287 1.00 20.86 234 GLN A N 1
ATOM 1842 C CA . GLN A 1 234 ? 39.975 -23.610 45.194 1.00 20.91 234 GLN A CA 1
ATOM 1843 C C . GLN A 1 234 ? 39.989 -24.958 44.469 1.00 24.09 234 GLN A C 1
ATOM 1844 O O . GLN A 1 234 ? 40.470 -25.923 45.054 1.00 24.09 234 GLN A O 1
ATOM 1850 N N . ILE A 1 235 ? 39.565 -25.009 43.196 1.00 21.44 235 ILE A N 1
ATOM 1851 C CA . ILE A 1 235 ? 39.674 -26.216 42.365 1.00 22.22 235 ILE A CA 1
ATOM 1852 C C . ILE A 1 235 ? 41.187 -26.534 42.188 1.00 25.45 235 ILE A C 1
ATOM 1853 O O . ILE A 1 235 ? 41.609 -27.672 42.416 1.00 23.38 235 ILE A O 1
ATOM 1858 N N . GLY A 1 236 ? 41.973 -25.502 41.858 1.00 22.75 236 GLY A N 1
ATOM 1859 C CA . GLY A 1 236 ? 43.423 -25.591 41.695 1.00 22.99 236 GLY A CA 1
ATOM 1860 C C . GLY A 1 236 ? 44.104 -26.091 42.956 1.00 27.35 236 GLY A C 1
ATOM 1861 O O . GLY A 1 236 ? 44.888 -27.047 42.906 1.00 27.56 236 GLY A O 1
ATOM 1862 N N . MET A 1 237 ? 43.756 -25.489 44.110 1.00 23.06 237 MET A N 1
ATOM 1863 C CA . MET A 1 237 ? 44.303 -25.876 45.413 1.00 22.72 237 MET A CA 1
ATOM 1864 C C . MET A 1 237 ? 43.982 -27.342 45.759 1.00 27.50 237 MET A C 1
ATOM 1865 O O . MET A 1 237 ? 44.857 -28.073 46.228 1.00 26.67 237 MET A O 1
ATOM 1870 N N . SER A 1 238 ? 42.734 -27.768 45.489 1.00 24.77 238 SER A N 1
ATOM 1871 C CA . SER A 1 238 ? 42.273 -29.122 45.758 1.00 24.91 238 SER A CA 1
ATOM 1872 C C . SER A 1 238 ? 42.964 -30.184 44.883 1.00 31.24 238 SER A C 1
ATOM 1873 O O . SER A 1 238 ? 43.262 -31.262 45.396 1.00 30.93 238 SER A O 1
ATOM 1876 N N . PHE A 1 239 ? 43.268 -29.868 43.597 1.00 30.01 239 PHE A N 1
ATOM 1877 C CA . PHE A 1 239 ? 44.007 -30.768 42.701 1.00 30.28 239 PHE A CA 1
ATOM 1878 C C . PHE A 1 239 ? 45.463 -30.950 43.176 1.00 33.96 239 PHE A C 1
ATOM 1879 O O . PHE A 1 239 ? 45.949 -32.087 43.209 1.00 33.61 239 PHE A O 1
ATOM 1887 N N . ILE A 1 240 ? 46.147 -29.838 43.546 1.00 29.45 240 ILE A N 1
ATOM 1888 C CA . ILE A 1 240 ? 47.531 -29.849 44.058 1.00 28.84 240 ILE A CA 1
ATOM 1889 C C . ILE A 1 240 ? 47.632 -30.791 45.278 1.00 32.70 240 ILE A C 1
ATOM 1890 O O . ILE A 1 240 ? 48.519 -31.647 45.326 1.00 31.57 240 ILE A O 1
ATOM 1895 N N . THR A 1 241 ? 46.699 -30.640 46.240 1.00 30.33 241 THR A N 1
ATOM 1896 C CA . THR A 1 241 ? 46.670 -31.424 47.474 1.00 30.64 241 THR A CA 1
ATOM 1897 C C . THR A 1 241 ? 46.293 -32.892 47.241 1.00 34.73 241 THR A C 1
ATOM 1898 O O . THR A 1 241 ? 47.023 -33.774 47.698 1.00 34.29 241 THR A O 1
ATOM 1902 N N . ALA A 1 242 ? 45.152 -33.154 46.571 1.00 31.75 242 ALA A N 1
ATOM 1903 C CA . ALA A 1 242 ? 44.662 -34.521 46.345 1.00 32.26 242 ALA A CA 1
ATOM 1904 C C . ALA A 1 242 ? 45.559 -35.400 45.467 1.00 37.51 242 ALA A C 1
ATOM 1905 O O . ALA A 1 242 ? 45.569 -36.620 45.648 1.00 38.83 242 ALA A O 1
ATOM 1907 N N . TYR A 1 243 ? 46.325 -34.799 44.554 1.00 32.90 243 TYR A N 1
ATOM 1908 C CA . TYR A 1 243 ? 47.187 -35.552 43.635 1.00 33.51 243 TYR A CA 1
ATOM 1909 C C . TYR A 1 243 ? 48.695 -35.357 43.878 1.00 38.66 243 TYR A C 1
ATOM 1910 O O . TYR A 1 243 ? 49.510 -35.845 43.082 1.00 39.46 243 TYR A O 1
ATOM 1919 N N . LYS A 1 244 ? 49.062 -34.683 44.996 1.00 34.52 244 LYS A N 1
ATOM 1920 C CA . LYS A 1 244 ? 50.446 -34.456 45.450 1.00 34.70 244 LYS A CA 1
ATOM 1921 C C . LYS A 1 244 ? 51.360 -33.892 44.343 1.00 39.20 244 LYS A C 1
ATOM 1922 O O . LYS A 1 244 ? 52.440 -34.422 44.094 1.00 38.21 244 LYS A O 1
ATOM 1928 N N . LEU A 1 245 ? 50.920 -32.806 43.689 1.00 36.25 245 LEU A N 1
ATOM 1929 C CA . LEU A 1 245 ? 51.686 -32.168 42.612 1.00 36.45 245 LEU A CA 1
ATOM 1930 C C . LEU A 1 245 ? 52.632 -31.119 43.198 1.00 42.52 245 LEU A C 1
ATOM 1931 O O . LEU A 1 245 ? 52.532 -30.813 44.393 1.00 41.83 245 LEU A O 1
ATOM 1936 N N . CYS A 1 246 ? 53.550 -30.558 42.370 1.00 40.95 246 CYS A N 1
ATOM 1937 C CA . CYS A 1 246 ? 54.390 -29.445 42.830 1.00 40.89 246 CYS A CA 1
ATOM 1938 C C . CYS A 1 246 ? 53.404 -28.300 43.036 1.00 42.44 246 CYS A C 1
ATOM 1939 O O . CYS A 1 246 ? 52.563 -28.062 42.160 1.00 40.76 246 CYS A O 1
ATOM 1942 N N . ALA A 1 247 ? 53.449 -27.654 44.219 1.00 38.81 247 ALA A N 1
ATOM 1943 C CA . ALA A 1 247 ? 52.529 -26.568 44.550 1.00 38.57 247 ALA A CA 1
ATOM 1944 C C . ALA A 1 247 ? 52.873 -25.287 43.763 1.00 42.57 247 ALA A C 1
ATOM 1945 O O . ALA A 1 247 ? 53.401 -24.313 44.313 1.00 41.91 247 ALA A O 1
ATOM 1947 N N . GLY A 1 248 ? 52.564 -25.338 42.468 1.00 39.16 248 GLY A N 1
ATOM 1948 C CA . GLY A 1 248 ? 52.833 -24.291 41.496 1.00 38.80 248 GLY A CA 1
ATOM 1949 C C . GLY A 1 248 ? 53.856 -24.719 40.463 1.00 43.23 248 GLY A C 1
ATOM 1950 O O . GLY A 1 248 ? 55.049 -24.450 40.617 1.00 43.35 248 GLY A O 1
ATOM 1951 N N . GLU A 1 249 ? 53.390 -25.404 39.406 1.00 39.31 249 GLU A N 1
ATOM 1952 C CA . GLU A 1 249 ? 54.203 -25.869 38.272 1.00 38.97 249 GLU A CA 1
ATOM 1953 C C . GLU A 1 249 ? 53.458 -25.586 36.951 1.00 42.54 249 GLU A C 1
ATOM 1954 O O . GLU A 1 249 ? 52.301 -25.166 37.005 1.00 42.07 249 GLU A O 1
ATOM 1960 N N . ALA A 1 250 ? 54.112 -25.788 35.786 1.00 39.56 250 ALA A N 1
ATOM 1961 C CA . ALA A 1 250 ? 53.551 -25.499 34.454 1.00 39.76 250 ALA A CA 1
ATOM 1962 C C . ALA A 1 250 ? 52.134 -26.052 34.208 1.00 44.92 250 ALA A C 1
ATOM 1963 O O . ALA A 1 250 ? 51.260 -25.304 33.755 1.00 44.31 250 ALA A O 1
ATOM 1965 N N . ALA A 1 251 ? 51.898 -27.330 34.559 1.00 42.27 251 ALA A N 1
ATOM 1966 C CA . ALA A 1 251 ? 50.612 -28.015 34.368 1.00 41.86 251 ALA A CA 1
ATOM 1967 C C . ALA A 1 251 ? 49.426 -27.402 35.159 1.00 43.86 251 ALA A C 1
ATOM 1968 O O . ALA A 1 251 ? 48.279 -27.538 34.726 1.00 42.63 251 ALA A O 1
ATOM 1970 N N . ILE A 1 252 ? 49.707 -26.695 36.277 1.00 39.74 252 ILE A N 1
ATOM 1971 C CA . ILE A 1 252 ? 48.695 -26.017 37.118 1.00 39.23 252 ILE A CA 1
ATOM 1972 C C . ILE A 1 252 ? 47.926 -24.930 36.319 1.00 42.11 252 ILE A C 1
ATOM 1973 O O . ILE A 1 252 ? 46.706 -24.779 36.497 1.00 40.32 252 ILE A O 1
ATOM 1978 N N . ALA A 1 253 ? 48.648 -24.206 35.426 1.00 38.26 253 ALA A N 1
ATOM 1979 C CA . ALA A 1 253 ? 48.104 -23.159 34.553 1.00 37.74 253 ALA A CA 1
ATOM 1980 C C . ALA A 1 253 ? 46.987 -23.694 33.647 1.00 41.17 253 ALA A C 1
ATOM 1981 O O . ALA A 1 253 ? 46.046 -22.948 33.367 1.00 40.38 253 ALA A O 1
ATOM 1983 N N . ASP A 1 254 ? 47.087 -24.983 33.203 1.00 37.84 254 ASP A N 1
ATOM 1984 C CA . ASP A 1 254 ? 46.063 -25.652 32.380 1.00 37.80 254 ASP A CA 1
ATOM 1985 C C . ASP A 1 254 ? 44.746 -25.777 33.149 1.00 41.02 254 ASP A C 1
ATOM 1986 O O . ASP A 1 254 ? 43.688 -25.550 32.564 1.00 41.21 254 ASP A O 1
ATOM 1991 N N . PHE A 1 255 ? 44.814 -26.119 34.458 1.00 37.23 255 PHE A N 1
ATOM 1992 C CA . PHE A 1 255 ? 43.640 -26.236 35.326 1.00 37.47 255 PHE A CA 1
ATOM 1993 C C . PHE A 1 255 ? 42.933 -24.891 35.457 1.00 40.98 255 PHE A C 1
ATOM 1994 O O . PHE A 1 255 ? 41.703 -24.850 35.427 1.00 41.17 255 PHE A O 1
ATOM 2002 N N . SER A 1 256 ? 43.714 -23.787 35.596 1.00 36.54 256 SER A N 1
ATOM 2003 C CA . SER A 1 256 ? 43.176 -22.427 35.698 1.00 35.41 256 SER A CA 1
ATOM 2004 C C . SER A 1 256 ? 42.482 -22.019 34.390 1.00 37.91 256 SER A C 1
ATOM 2005 O O . SER A 1 256 ? 41.357 -21.506 34.434 1.00 37.17 256 SER A O 1
ATOM 2008 N N . TYR A 1 257 ? 43.139 -22.265 33.232 1.00 33.05 257 TYR A N 1
ATOM 2009 C CA . TYR A 1 257 ? 42.557 -21.938 31.923 1.00 32.41 257 TYR A CA 1
ATOM 2010 C C . TYR A 1 257 ? 41.244 -22.700 31.686 1.00 36.34 257 TYR A C 1
ATOM 2011 O O . TYR A 1 257 ? 40.283 -22.114 31.188 1.00 35.38 257 TYR A O 1
ATOM 2020 N N . ALA A 1 258 ? 41.196 -23.985 32.094 1.00 34.55 258 ALA A N 1
ATOM 2021 C CA . ALA A 1 258 ? 39.996 -24.814 31.968 1.00 34.81 258 ALA A CA 1
ATOM 2022 C C . ALA A 1 258 ? 38.874 -24.320 32.898 1.00 37.97 258 ALA A C 1
ATOM 2023 O O . ALA A 1 258 ? 37.755 -24.121 32.430 1.00 38.65 258 ALA A O 1
ATOM 2025 N N . ALA A 1 259 ? 39.178 -24.069 34.187 1.00 33.12 259 ALA A N 1
ATOM 2026 C CA . ALA A 1 259 ? 38.195 -23.608 35.176 1.00 33.03 259 ALA A CA 1
ATOM 2027 C C . ALA A 1 259 ? 37.720 -22.161 34.998 1.00 37.37 259 ALA A C 1
ATOM 2028 O O . ALA A 1 259 ? 36.661 -21.808 35.535 1.00 36.14 259 ALA A O 1
ATOM 2030 N N . LYS A 1 260 ? 38.491 -21.319 34.268 1.00 33.47 260 LYS A N 1
ATOM 2031 C CA . LYS A 1 260 ? 38.119 -19.917 34.060 1.00 33.09 260 LYS A CA 1
ATOM 2032 C C . LYS A 1 260 ? 37.653 -19.582 32.647 1.00 36.90 260 LYS A C 1
ATOM 2033 O O . LYS A 1 260 ? 37.022 -18.537 32.463 1.00 35.63 260 LYS A O 1
ATOM 2050 N N . ALA A 1 262 ? 37.936 -22.328 29.250 1.00 37.63 262 ALA A N 1
ATOM 2051 C CA . ALA A 1 262 ? 37.671 -23.445 28.337 1.00 38.40 262 ALA A CA 1
ATOM 2052 C C . ALA A 1 262 ? 36.577 -24.457 28.757 1.00 42.01 262 ALA A C 1
ATOM 2053 O O . ALA A 1 262 ? 35.967 -25.051 27.864 1.00 41.33 262 ALA A O 1
ATOM 2055 N N . ASP A 1 263 ? 36.358 -24.696 30.064 1.00 37.71 263 ASP A N 1
ATOM 2056 C CA . ASP A 1 263 ? 35.360 -25.685 30.511 1.00 37.26 263 ASP A CA 1
ATOM 2057 C C . ASP A 1 263 ? 34.398 -25.162 31.591 1.00 38.34 263 ASP A C 1
ATOM 2058 O O . ASP A 1 263 ? 33.796 -25.952 32.320 1.00 37.96 263 ASP A O 1
ATOM 2063 N N . VAL A 1 264 ? 34.218 -23.835 31.652 1.00 31.89 264 VAL A N 1
ATOM 2064 C CA . VAL A 1 264 ? 33.371 -23.188 32.649 1.00 30.38 264 VAL A CA 1
ATOM 2065 C C . VAL A 1 264 ? 31.980 -22.827 32.088 1.00 30.77 264 VAL A C 1
ATOM 2066 O O . VAL A 1 264 ? 31.858 -22.382 30.938 1.00 29.31 264 VAL A O 1
ATOM 2070 N N . VAL A 1 265 ? 30.941 -23.042 32.907 1.00 25.16 265 VAL A N 1
ATOM 2071 C CA . VAL A 1 265 ? 29.551 -22.698 32.593 1.00 24.49 265 VAL A CA 1
ATOM 2072 C C . VAL A 1 265 ? 28.976 -21.942 33.812 1.00 26.85 265 VAL A C 1
ATOM 2073 O O . VAL A 1 265 ? 28.730 -22.542 34.860 1.00 25.61 265 VAL A O 1
ATOM 2077 N N . GLY A 1 266 ? 28.782 -20.635 33.653 1.00 22.76 266 GLY A N 1
ATOM 2078 C CA . GLY A 1 266 ? 28.185 -19.797 34.685 1.00 21.96 266 GLY A CA 1
ATOM 2079 C C . GLY A 1 266 ? 26.698 -19.679 34.431 1.00 25.34 266 GLY A C 1
ATOM 2080 O O . GLY A 1 266 ? 26.184 -20.311 33.500 1.00 24.16 266 GLY A O 1
ATOM 2081 N N . VAL A 1 267 ? 25.998 -18.859 35.226 1.00 21.89 267 VAL A N 1
ATOM 2082 C CA . VAL A 1 267 ? 24.569 -18.625 34.999 1.00 21.94 267 VAL A CA 1
ATOM 2083 C C . VAL A 1 267 ? 24.370 -17.474 34.004 1.00 26.36 267 VAL A C 1
ATOM 2084 O O . VAL A 1 267 ? 23.429 -17.504 33.214 1.00 26.23 267 VAL A O 1
ATOM 2088 N N . GLY A 1 268 ? 25.257 -16.476 34.054 1.00 22.84 268 GLY A N 1
ATOM 2089 C CA . GLY A 1 268 ? 25.164 -15.319 33.177 1.00 21.96 268 GLY A CA 1
ATOM 2090 C C . GLY A 1 268 ? 26.491 -14.844 32.642 1.00 24.48 268 GLY A C 1
ATOM 2091 O O . GLY A 1 268 ? 27.520 -15.024 33.285 1.00 24.07 268 GLY A O 1
ATOM 2092 N N . THR A 1 269 ? 26.460 -14.199 31.468 1.00 21.31 269 THR A N 1
ATOM 2093 C CA . THR A 1 269 ? 27.642 -13.633 30.809 1.00 20.50 269 THR A CA 1
ATOM 2094 C C . THR A 1 269 ? 27.816 -12.168 31.216 1.00 24.80 269 THR A C 1
ATOM 2095 O O . THR A 1 269 ? 26.840 -11.522 31.624 1.00 23.36 269 THR A O 1
ATOM 2099 N N . ALA A 1 270 ? 29.055 -11.644 31.116 1.00 23.03 270 ALA A N 1
ATOM 2100 C CA . ALA A 1 270 ? 29.357 -10.236 31.421 1.00 23.24 270 ALA A CA 1
ATOM 2101 C C . ALA A 1 270 ? 28.554 -9.297 30.513 1.00 27.21 270 ALA A C 1
ATOM 2102 O O . ALA A 1 270 ? 28.196 -9.669 29.390 1.00 27.15 270 ALA A O 1
ATOM 2104 N N . LEU A 1 271 ? 28.249 -8.097 31.011 1.00 23.22 271 LEU A N 1
ATOM 2105 C CA . LEU A 1 271 ? 27.484 -7.095 30.266 1.00 22.89 271 LEU A CA 1
ATOM 2106 C C . LEU A 1 271 ? 28.365 -5.926 29.835 1.00 26.86 271 LEU A C 1
ATOM 2107 O O . LEU A 1 271 ? 29.264 -5.537 30.583 1.00 24.51 271 LEU A O 1
ATOM 2112 N N . PRO A 1 272 ? 28.091 -5.328 28.659 1.00 26.09 272 PRO A N 1
ATOM 2113 C CA . PRO A 1 272 ? 28.937 -4.216 28.182 1.00 25.97 272 PRO A CA 1
ATOM 2114 C C . PRO A 1 272 ? 28.338 -2.817 28.403 1.00 28.66 272 PRO A C 1
ATOM 2115 O O . PRO A 1 272 ? 27.196 -2.671 28.858 1.00 28.27 272 PRO A O 1
ATOM 2119 N N . ALA A 1 273 ? 29.116 -1.792 28.008 1.00 26.46 273 ALA A N 1
ATOM 2120 C CA . ALA A 1 273 ? 28.772 -0.365 27.930 1.00 26.24 273 ALA A CA 1
ATOM 2121 C C . ALA A 1 273 ? 28.030 0.195 29.158 1.00 29.72 273 ALA A C 1
ATOM 2122 O O . ALA A 1 273 ? 28.567 0.107 30.258 1.00 28.11 273 ALA A O 1
ATOM 2124 N N . ARG A 1 274 ? 26.814 0.777 28.990 1.00 26.84 274 ARG A N 1
ATOM 2125 C CA . ARG A 1 274 ? 26.063 1.346 30.121 1.00 27.35 274 ARG A CA 1
ATOM 2126 C C . ARG A 1 274 ? 25.692 0.328 31.197 1.00 29.50 274 ARG A C 1
ATOM 2127 O O . ARG A 1 274 ? 25.600 0.681 32.375 1.00 29.38 274 ARG A O 1
ATOM 2147 N N . SER A 1 276 ? 27.598 -2.208 32.065 1.00 23.80 276 SER A N 1
ATOM 2148 C CA . SER A 1 276 ? 28.891 -2.748 32.506 1.00 24.12 276 SER A CA 1
ATOM 2149 C C . SER A 1 276 ? 28.768 -3.482 33.834 1.00 27.13 276 SER A C 1
ATOM 2150 O O . SER A 1 276 ? 28.397 -2.886 34.838 1.00 25.64 276 SER A O 1
ATOM 2153 N N . ARG A 1 277 ? 28.954 -4.802 33.791 1.00 23.67 277 ARG A N 1
ATOM 2154 C CA . ARG A 1 277 ? 28.831 -5.709 34.928 1.00 23.18 277 ARG A CA 1
ATOM 2155 C C . ARG A 1 277 ? 29.601 -6.986 34.639 1.00 26.32 277 ARG A C 1
ATOM 2156 O O . ARG A 1 277 ? 29.803 -7.348 33.473 1.00 24.67 277 ARG A O 1
ATOM 2164 N N . GLY A 1 278 ? 29.978 -7.679 35.706 1.00 22.88 278 GLY A N 1
ATOM 2165 C CA . GLY A 1 278 ? 30.665 -8.956 35.590 1.00 23.18 278 GLY A CA 1
ATOM 2166 C C . GLY A 1 278 ? 29.699 -10.076 35.275 1.00 24.98 278 GLY A C 1
ATOM 2167 O O . GLY A 1 278 ? 28.483 -9.856 35.204 1.00 22.91 278 GLY A O 1
ATOM 2168 N N . ALA A 1 279 ? 30.235 -11.297 35.118 1.00 22.57 279 ALA A N 1
ATOM 2169 C CA . ALA A 1 279 ? 29.446 -12.505 34.872 1.00 21.85 279 ALA A CA 1
ATOM 2170 C C . ALA A 1 279 ? 28.607 -12.807 36.123 1.00 23.98 279 ALA A C 1
ATOM 2171 O O . ALA A 1 279 ? 28.848 -12.215 37.181 1.00 22.52 279 ALA A O 1
ATOM 2173 N N . ASN A 1 280 ? 27.601 -13.696 35.999 1.00 21.04 280 ASN A N 1
ATOM 2174 C CA . ASN A 1 280 ? 26.714 -14.094 37.097 1.00 21.17 280 ASN A CA 1
ATOM 2175 C C . ASN A 1 280 ? 25.959 -12.901 37.749 1.00 24.54 280 ASN A C 1
ATOM 2176 O O . ASN A 1 280 ? 25.786 -12.835 38.969 1.00 23.91 280 ASN A O 1
ATOM 2181 N N . GLU A 1 281 ? 25.492 -11.973 36.895 1.00 21.84 281 GLU A N 1
ATOM 2182 C CA . GLU A 1 281 ? 24.622 -10.858 37.293 1.00 20.81 281 GLU A CA 1
ATOM 2183 C C . GLU A 1 281 ? 23.273 -11.110 36.585 1.00 21.37 281 GLU A C 1
ATOM 2184 O O . GLU A 1 281 ? 23.271 -11.867 35.602 1.00 19.04 281 GLU A O 1
ATOM 2190 N N . PRO A 1 282 ? 22.113 -10.617 37.095 1.00 18.60 282 PRO A N 1
ATOM 2191 C CA . PRO A 1 282 ? 20.824 -11.010 36.488 1.00 18.23 282 PRO A CA 1
ATOM 2192 C C . PRO A 1 282 ? 20.654 -10.692 35.008 1.00 21.79 282 PRO A C 1
ATOM 2193 O O . PRO A 1 282 ? 20.079 -11.505 34.281 1.00 20.12 282 PRO A O 1
ATOM 2197 N N . GLY A 1 283 ? 21.204 -9.564 34.565 1.00 19.09 283 GLY A N 1
ATOM 2198 C CA . GLY A 1 283 ? 21.109 -9.131 33.174 1.00 18.87 283 GLY A CA 1
ATOM 2199 C C . GLY A 1 283 ? 21.784 -10.041 32.172 1.00 22.06 283 GLY A C 1
ATOM 2200 O O . GLY A 1 283 ? 21.412 -10.028 30.996 1.00 20.36 283 GLY A O 1
ATOM 2201 N N . GLY A 1 284 ? 22.768 -10.826 32.639 1.00 19.48 284 GLY A N 1
ATOM 2202 C CA . GLY A 1 284 ? 23.503 -11.765 31.792 1.00 19.64 284 GLY A CA 1
ATOM 2203 C C . GLY A 1 284 ? 22.838 -13.121 31.622 1.00 22.40 284 GLY A C 1
ATOM 2204 O O . GLY A 1 284 ? 23.332 -13.948 30.858 1.00 21.50 284 GLY A O 1
ATOM 2205 N N . ILE A 1 285 ? 21.723 -13.375 32.332 1.00 18.98 285 ILE A N 1
ATOM 2206 C CA . ILE A 1 285 ? 21.026 -14.680 32.294 1.00 18.72 285 ILE A CA 1
ATOM 2207 C C . ILE A 1 285 ? 20.032 -14.766 31.134 1.00 22.31 285 ILE A C 1
ATOM 2208 O O . ILE A 1 285 ? 18.996 -14.087 31.184 1.00 22.03 285 ILE A O 1
ATOM 2213 N N . PRO A 1 286 ? 20.285 -15.614 30.096 1.00 19.75 286 PRO A N 1
ATOM 2214 C CA . PRO A 1 286 ? 19.305 -15.717 28.993 1.00 19.34 286 PRO A CA 1
ATOM 2215 C C . PRO A 1 286 ? 18.036 -16.438 29.454 1.00 20.71 286 PRO A C 1
ATOM 2216 O O . PRO A 1 286 ? 18.072 -17.172 30.445 1.00 18.10 286 PRO A O 1
ATOM 2220 N N . PHE A 1 287 ? 16.913 -16.207 28.764 1.00 18.53 287 PHE A N 1
ATOM 2221 C CA . PHE A 1 287 ? 15.605 -16.755 29.163 1.00 18.84 287 PHE A CA 1
ATOM 2222 C C . PHE A 1 287 ? 15.563 -18.291 29.277 1.00 24.42 287 PHE A C 1
ATOM 2223 O O . PHE A 1 287 ? 14.935 -18.801 30.207 1.00 23.29 287 PHE A O 1
ATOM 2231 N N . GLY A 1 288 ? 16.263 -18.993 28.378 1.00 22.84 288 GLY A N 1
ATOM 2232 C CA . GLY A 1 288 ? 16.369 -20.454 28.387 1.00 22.44 288 GLY A CA 1
ATOM 2233 C C . GLY A 1 288 ? 17.066 -20.983 29.629 1.00 25.30 288 GLY A C 1
ATOM 2234 O O . GLY A 1 288 ? 16.672 -22.023 30.169 1.00 24.03 288 GLY A O 1
ATOM 2235 N N . VAL A 1 289 ? 18.099 -20.258 30.102 1.00 21.15 289 VAL A N 1
ATOM 2236 C CA . VAL A 1 289 ? 18.846 -20.612 31.324 1.00 20.53 289 VAL A CA 1
ATOM 2237 C C . VAL A 1 289 ? 17.959 -20.390 32.561 1.00 23.97 289 VAL A C 1
ATOM 2238 O O . VAL A 1 289 ? 17.929 -21.249 33.453 1.00 22.22 289 VAL A O 1
ATOM 2242 N N . LEU A 1 290 ? 17.207 -19.273 32.593 1.00 21.45 290 LEU A N 1
ATOM 2243 C CA . LEU A 1 290 ? 16.265 -19.006 33.687 1.00 22.12 290 LEU A CA 1
ATOM 2244 C C . LEU A 1 290 ? 15.245 -20.161 33.817 1.00 25.53 290 LEU A C 1
ATOM 2245 O O . LEU A 1 290 ? 15.009 -20.627 34.937 1.00 24.37 290 LEU A O 1
ATOM 2250 N N . CYS A 1 291 ? 14.714 -20.680 32.671 1.00 23.12 291 CYS A N 1
ATOM 2251 C CA . CYS A 1 291 ? 13.801 -21.839 32.655 1.00 23.31 291 CYS A CA 1
ATOM 2252 C C . CYS A 1 291 ? 14.445 -23.024 33.372 1.00 25.49 291 CYS A C 1
ATOM 2253 O O . CYS A 1 291 ? 13.805 -23.691 34.182 1.00 24.90 291 CYS A O 1
ATOM 2256 N N . ASP A 1 292 ? 15.701 -23.312 33.017 1.00 21.50 292 ASP A N 1
ATOM 2257 C CA . ASP A 1 292 ? 16.439 -24.466 33.525 1.00 21.23 292 ASP A CA 1
ATOM 2258 C C . ASP A 1 292 ? 16.822 -24.346 34.996 1.00 24.48 292 ASP A C 1
ATOM 2259 O O . ASP A 1 292 ? 16.959 -25.379 35.654 1.00 24.53 292 ASP A O 1
ATOM 2264 N N . ILE A 1 293 ? 16.873 -23.116 35.542 1.00 20.13 293 ILE A N 1
ATOM 2265 C CA . ILE A 1 293 ? 17.124 -22.910 36.979 1.00 20.49 293 ILE A CA 1
ATOM 2266 C C . ILE A 1 293 ? 15.890 -23.428 37.784 1.00 26.37 293 ILE A C 1
ATOM 2267 O O . ILE A 1 293 ? 16.053 -24.083 38.823 1.00 25.75 293 ILE A O 1
ATOM 2272 N N . VAL A 1 294 ? 14.668 -23.135 37.282 1.00 24.09 294 VAL A N 1
ATOM 2273 C CA . VAL A 1 294 ? 13.383 -23.534 37.892 1.00 24.46 294 VAL A CA 1
ATOM 2274 C C . VAL A 1 294 ? 13.234 -25.063 37.767 1.00 28.90 294 VAL A C 1
ATOM 2275 O O . VAL A 1 294 ? 13.601 -25.626 36.737 1.00 28.39 294 VAL A O 1
ATOM 2279 N N . GLN A 1 295 ? 12.743 -25.727 38.833 1.00 26.01 295 GLN A N 1
ATOM 2280 C CA . GLN A 1 295 ? 12.682 -27.195 38.923 1.00 25.89 295 GLN A CA 1
ATOM 2281 C C . GLN A 1 295 ? 11.272 -27.833 38.995 1.00 30.82 295 GLN A C 1
ATOM 2282 O O . GLN A 1 295 ? 11.170 -29.036 39.278 1.00 30.21 295 GLN A O 1
ATOM 2288 N N . THR A 1 296 ? 10.198 -27.066 38.703 1.00 26.81 296 THR A N 1
ATOM 2289 C CA . THR A 1 296 ? 8.818 -27.584 38.760 1.00 27.23 296 THR A CA 1
ATOM 2290 C C . THR A 1 296 ? 8.611 -28.757 37.773 1.00 32.02 296 THR A C 1
ATOM 2291 O O . THR A 1 296 ? 7.843 -29.666 38.075 1.00 30.28 296 THR A O 1
ATOM 2295 N N . THR A 1 297 ? 9.360 -28.761 36.641 1.00 29.38 297 THR A N 1
ATOM 2296 C CA . THR A 1 297 ? 9.342 -29.816 35.614 1.00 30.00 297 THR A CA 1
ATOM 2297 C C . THR A 1 297 ? 9.636 -31.222 36.201 1.00 35.33 297 THR A C 1
ATOM 2298 O O . THR A 1 297 ? 9.130 -32.207 35.660 1.00 34.58 297 THR A O 1
ATOM 2302 N N . ARG A 1 298 ? 10.458 -31.325 37.292 1.00 32.66 298 ARG A N 1
ATOM 2303 C CA . ARG A 1 298 ? 10.750 -32.635 37.905 1.00 33.48 298 ARG A CA 1
ATOM 2304 C C . ARG A 1 298 ? 9.674 -33.142 38.861 1.00 38.68 298 ARG A C 1
ATOM 2305 O O . ARG A 1 298 ? 9.637 -34.349 39.118 1.00 38.95 298 ARG A O 1
ATOM 2313 N N . ILE A 1 299 ? 8.853 -32.245 39.446 1.00 34.94 299 ILE A N 1
ATOM 2314 C CA . ILE A 1 299 ? 7.831 -32.643 40.435 1.00 34.70 299 ILE A CA 1
ATOM 2315 C C . ILE A 1 299 ? 6.374 -32.561 39.928 1.00 38.19 299 ILE A C 1
ATOM 2316 O O . ILE A 1 299 ? 5.477 -33.067 40.605 1.00 37.53 299 ILE A O 1
ATOM 2321 N N . SER A 1 300 ? 6.129 -31.904 38.777 1.00 34.07 300 SER A N 1
ATOM 2322 C CA . SER A 1 300 ? 4.772 -31.769 38.230 1.00 34.61 300 SER A CA 1
ATOM 2323 C C . SER A 1 300 ? 4.736 -32.098 36.744 1.00 40.03 300 SER A C 1
ATOM 2324 O O . SER A 1 300 ? 5.678 -31.768 36.022 1.00 39.50 300 SER A O 1
ATOM 2327 N N . ASP A 1 301 ? 3.633 -32.718 36.292 1.00 37.98 301 ASP A N 1
ATOM 2328 C CA . ASP A 1 301 ? 3.397 -33.083 34.892 1.00 38.40 301 ASP A CA 1
ATOM 2329 C C . ASP A 1 301 ? 2.492 -32.054 34.186 1.00 39.28 301 ASP A C 1
ATOM 2330 O O . ASP A 1 301 ? 2.236 -32.188 32.988 1.00 39.09 301 ASP A O 1
ATOM 2335 N N . ASP A 1 302 ? 1.996 -31.051 34.931 1.00 33.20 302 ASP A N 1
ATOM 2336 C CA . ASP A 1 302 ? 1.123 -29.996 34.412 1.00 32.11 302 ASP A CA 1
ATOM 2337 C C . ASP A 1 302 ? 1.965 -28.969 33.605 1.00 34.30 302 ASP A C 1
ATOM 2338 O O . ASP A 1 302 ? 2.740 -28.226 34.209 1.00 32.43 302 ASP A O 1
ATOM 2343 N N . PRO A 1 303 ? 1.830 -28.905 32.253 1.00 30.40 303 PRO A N 1
ATOM 2344 C CA . PRO A 1 303 ? 2.638 -27.945 31.477 1.00 29.35 303 PRO A CA 1
ATOM 2345 C C . PRO A 1 303 ? 2.375 -26.472 31.809 1.00 31.53 303 PRO A C 1
ATOM 2346 O O . PRO A 1 303 ? 3.317 -25.671 31.750 1.00 29.80 303 PRO A O 1
ATOM 2350 N N . VAL A 1 304 ? 1.109 -26.118 32.166 1.00 27.37 304 VAL A N 1
ATOM 2351 C CA . VAL A 1 304 ? 0.727 -24.749 32.556 1.00 27.34 304 VAL A CA 1
ATOM 2352 C C . VAL A 1 304 ? 1.418 -24.390 33.883 1.00 30.47 304 VAL A C 1
ATOM 2353 O O . VAL A 1 304 ? 2.063 -23.345 33.967 1.00 28.01 304 VAL A O 1
ATOM 2357 N N . GLU A 1 305 ? 1.326 -25.273 34.895 1.00 27.43 305 GLU A N 1
ATOM 2358 C CA . GLU A 1 305 ? 1.972 -25.044 36.191 1.00 26.62 305 GLU A CA 1
ATOM 2359 C C . GLU A 1 305 ? 3.488 -24.862 36.043 1.00 29.03 305 GLU A C 1
ATOM 2360 O O . GLU A 1 305 ? 4.047 -23.968 36.682 1.00 27.61 305 GLU A O 1
ATOM 2366 N N . GLN A 1 306 ? 4.136 -25.681 35.183 1.00 25.91 306 GLN A N 1
ATOM 2367 C CA . GLN A 1 306 ? 5.580 -25.609 34.896 1.00 25.59 306 GLN A CA 1
ATOM 2368 C C . GLN A 1 306 ? 5.972 -24.210 34.375 1.00 29.17 306 GLN A C 1
ATOM 2369 O O . GLN A 1 306 ? 6.955 -23.630 34.846 1.00 27.18 306 GLN A O 1
ATOM 2375 N N . SER A 1 307 ? 5.180 -23.669 33.413 1.00 26.18 307 SER A N 1
ATOM 2376 C CA . SER A 1 307 ? 5.399 -22.357 32.795 1.00 25.56 307 SER A CA 1
ATOM 2377 C C . SER A 1 307 ? 5.169 -21.200 33.770 1.00 28.62 307 SER A C 1
ATOM 2378 O O . SER A 1 307 ? 5.919 -20.230 33.745 1.00 27.17 307 SER A O 1
ATOM 2381 N N . LEU A 1 308 ? 4.135 -21.296 34.615 1.00 26.66 308 LEU A N 1
ATOM 2382 C CA . LEU A 1 308 ? 3.803 -20.221 35.548 1.00 26.28 308 LEU A CA 1
ATOM 2383 C C . LEU A 1 308 ? 4.762 -20.125 36.733 1.00 28.24 308 LEU A C 1
ATOM 2384 O O . LEU A 1 308 ? 4.946 -19.025 37.254 1.00 26.87 308 LEU A O 1
ATOM 2389 N N . GLU A 1 309 ? 5.411 -21.239 37.132 1.00 24.78 309 GLU A N 1
ATOM 2390 C CA . GLU A 1 309 ? 6.422 -21.174 38.197 1.00 23.99 309 GLU A CA 1
ATOM 2391 C C . GLU A 1 309 ? 7.674 -20.456 37.646 1.00 27.18 309 GLU A C 1
ATOM 2392 O O . GLU A 1 309 ? 8.361 -19.750 38.395 1.00 25.42 309 GLU A O 1
ATOM 2398 N N . VAL A 1 310 ? 7.932 -20.602 36.324 1.00 25.05 310 VAL A N 1
ATOM 2399 C CA . VAL A 1 310 ? 9.032 -19.910 35.633 1.00 24.51 310 VAL A CA 1
ATOM 2400 C C . VAL A 1 310 ? 8.703 -18.401 35.578 1.00 27.38 310 VAL A C 1
ATOM 2401 O O . VAL A 1 310 ? 9.575 -17.588 35.871 1.00 26.84 310 VAL A O 1
ATOM 2405 N N . VAL A 1 311 ? 7.433 -18.037 35.249 1.00 24.48 311 VAL A N 1
ATOM 2406 C CA . VAL A 1 311 ? 6.982 -16.640 35.229 1.00 22.89 311 VAL A CA 1
ATOM 2407 C C . VAL A 1 311 ? 7.242 -16.000 36.623 1.00 26.34 311 VAL A C 1
ATOM 2408 O O . VAL A 1 311 ? 7.752 -14.887 36.690 1.00 25.07 311 VAL A O 1
ATOM 2412 N N . ALA A 1 312 ? 6.890 -16.715 37.713 1.00 24.11 312 ALA A N 1
ATOM 2413 C CA . ALA A 1 312 ? 7.078 -16.251 39.089 1.00 24.11 312 ALA A CA 1
ATOM 2414 C C . ALA A 1 312 ? 8.550 -15.912 39.367 1.00 27.46 312 ALA A C 1
ATOM 2415 O O . ALA A 1 312 ? 8.832 -14.790 39.789 1.00 27.86 312 ALA A O 1
ATOM 2417 N N . VAL A 1 313 ? 9.482 -16.857 39.091 1.00 23.68 313 VAL A N 1
ATOM 2418 C CA . VAL A 1 313 ? 10.938 -16.665 39.279 1.00 22.58 313 VAL A CA 1
ATOM 2419 C C . VAL A 1 313 ? 11.435 -15.512 38.395 1.00 25.18 313 VAL A C 1
ATOM 2420 O O . VAL A 1 313 ? 12.176 -14.646 38.866 1.00 22.81 313 VAL A O 1
ATOM 2424 N N . GLY A 1 314 ? 10.999 -15.509 37.136 1.00 21.58 314 GLY A N 1
ATOM 2425 C CA . GLY A 1 314 ? 11.357 -14.478 36.173 1.00 21.16 314 GLY A CA 1
ATOM 2426 C C . GLY A 1 314 ? 10.948 -13.084 36.611 1.00 24.66 314 GLY A C 1
ATOM 2427 O O . GLY A 1 314 ? 11.761 -12.169 36.553 1.00 23.79 314 GLY A O 1
ATOM 2428 N N . ALA A 1 315 ? 9.688 -12.911 37.080 1.00 22.04 315 ALA A N 1
ATOM 2429 C CA . ALA A 1 315 ? 9.173 -11.618 37.554 1.00 21.29 315 ALA A CA 1
ATOM 2430 C C . ALA A 1 315 ? 9.927 -11.170 38.806 1.00 24.60 315 ALA A C 1
ATOM 2431 O O . ALA A 1 315 ? 10.367 -10.018 38.869 1.00 21.98 315 ALA A O 1
ATOM 2433 N N . MET A 1 316 ? 10.119 -12.090 39.782 1.00 21.37 316 MET A N 1
ATOM 2434 C CA . MET A 1 316 ? 10.857 -11.803 41.005 1.00 21.61 316 MET A CA 1
ATOM 2435 C C . MET A 1 316 ? 12.300 -11.369 40.691 1.00 24.81 316 MET A C 1
ATOM 2436 O O . MET A 1 316 ? 12.745 -10.342 41.187 1.00 25.25 316 MET A O 1
ATOM 2441 N N . LEU A 1 317 ? 13.014 -12.125 39.843 1.00 20.40 317 LEU A N 1
ATOM 2442 C CA . LEU A 1 317 ? 14.405 -11.790 39.520 1.00 19.58 317 LEU A CA 1
ATOM 2443 C C . LEU A 1 317 ? 14.565 -10.605 38.576 1.00 22.45 317 LEU A C 1
ATOM 2444 O O . LEU A 1 317 ? 15.257 -9.649 38.909 1.00 22.49 317 LEU A O 1
ATOM 2449 N N . TYR A 1 318 ? 13.968 -10.687 37.386 1.00 19.07 318 TYR A N 1
ATOM 2450 C CA . TYR A 1 318 ? 14.132 -9.660 36.369 1.00 18.74 318 TYR A CA 1
ATOM 2451 C C . TYR A 1 318 ? 13.462 -8.317 36.691 1.00 21.80 318 TYR A C 1
ATOM 2452 O O . TYR A 1 318 ? 14.069 -7.285 36.423 1.00 20.67 318 TYR A O 1
ATOM 2461 N N . ASP A 1 319 ? 12.215 -8.316 37.216 1.00 18.33 319 ASP A N 1
ATOM 2462 C CA . ASP A 1 319 ? 11.541 -7.050 37.516 1.00 18.41 319 ASP A CA 1
ATOM 2463 C C . ASP A 1 319 ? 11.872 -6.487 38.906 1.00 22.44 319 ASP A C 1
ATOM 2464 O O . ASP A 1 319 ? 12.219 -5.314 39.004 1.00 22.13 319 ASP A O 1
ATOM 2469 N N . GLN A 1 320 ? 11.764 -7.304 39.967 1.00 18.53 320 GLN A N 1
ATOM 2470 C CA . GLN A 1 320 ? 12.018 -6.800 41.328 1.00 19.33 320 GLN A CA 1
ATOM 2471 C C . GLN A 1 320 ? 13.491 -6.518 41.646 1.00 23.69 320 GLN A C 1
ATOM 2472 O O . GLN A 1 320 ? 13.809 -5.426 42.131 1.00 22.65 320 GLN A O 1
ATOM 2478 N N . VAL A 1 321 ? 14.377 -7.496 41.387 1.00 20.86 321 VAL A N 1
ATOM 2479 C CA . VAL A 1 321 ? 15.805 -7.384 41.723 1.00 20.86 321 VAL A CA 1
ATOM 2480 C C . VAL A 1 321 ? 16.610 -6.649 40.634 1.00 23.57 321 VAL A C 1
ATOM 2481 O O . VAL A 1 321 ? 17.292 -5.674 40.934 1.00 22.49 321 VAL A O 1
ATOM 2485 N N . TRP A 1 322 ? 16.538 -7.121 39.386 1.00 19.58 322 TRP A N 1
ATOM 2486 C CA . TRP A 1 322 ? 17.297 -6.547 38.283 1.00 18.63 322 TRP A CA 1
ATOM 2487 C C . TRP A 1 322 ? 16.809 -5.143 37.868 1.00 21.69 322 TRP A C 1
ATOM 2488 O O . TRP A 1 322 ? 17.530 -4.173 38.094 1.00 20.69 322 TRP A O 1
ATOM 2499 N N . LEU A 1 323 ? 15.594 -5.023 37.283 1.00 19.27 323 LEU A N 1
ATOM 2500 C CA . LEU A 1 323 ? 15.143 -3.695 36.833 1.00 18.72 323 LEU A CA 1
ATOM 2501 C C . LEU A 1 323 ? 14.828 -2.734 37.979 1.00 22.12 323 LEU A C 1
ATOM 2502 O O . LEU A 1 323 ? 15.159 -1.556 37.881 1.00 20.80 323 LEU A O 1
ATOM 2507 N N . GLY A 1 324 ? 14.251 -3.264 39.051 1.00 19.75 324 GLY A N 1
ATOM 2508 C CA . GLY A 1 324 ? 13.836 -2.518 40.234 1.00 20.00 324 GLY A CA 1
ATOM 2509 C C . GLY A 1 324 ? 14.923 -2.060 41.170 1.00 24.05 324 GLY A C 1
ATOM 2510 O O . GLY A 1 324 ? 14.650 -1.233 42.043 1.00 24.43 324 GLY A O 1
ATOM 2511 N N . SER A 1 325 ? 16.142 -2.618 41.043 1.00 20.00 325 SER A N 1
ATOM 2512 C CA . SER A 1 325 ? 17.250 -2.232 41.920 1.00 19.73 325 SER A CA 1
ATOM 2513 C C . SER A 1 325 ? 18.549 -2.032 41.151 1.00 23.04 325 SER A C 1
ATOM 2514 O O . SER A 1 325 ? 18.975 -0.888 41.024 1.00 24.03 325 SER A O 1
ATOM 2517 N N . TYR A 1 326 ? 19.137 -3.103 40.567 1.00 18.13 326 TYR A N 1
ATOM 2518 C CA . TYR A 1 326 ? 20.371 -3.008 39.777 1.00 17.48 326 TYR A CA 1
ATOM 2519 C C . TYR A 1 326 ? 20.300 -1.894 38.719 1.00 22.05 326 TYR A C 1
ATOM 2520 O O . TYR A 1 326 ? 21.280 -1.169 38.533 1.00 20.06 326 TYR A O 1
ATOM 2529 N N . MET A 1 327 ? 19.136 -1.763 38.042 1.00 18.86 327 MET A N 1
ATOM 2530 C CA . MET A 1 327 ? 18.939 -0.793 36.961 1.00 17.74 327 MET A CA 1
ATOM 2531 C C . MET A 1 327 ? 18.162 0.460 37.366 1.00 23.99 327 MET A C 1
ATOM 2532 O O . MET A 1 327 ? 18.004 1.353 36.536 1.00 25.79 327 MET A O 1
ATOM 2537 N N . SER A 1 328 ? 17.682 0.545 38.620 1.00 21.26 328 SER A N 1
ATOM 2538 C CA . SER A 1 328 ? 16.939 1.722 39.085 1.00 20.36 328 SER A CA 1
ATOM 2539 C C . SER A 1 328 ? 17.093 1.910 40.588 1.00 23.98 328 SER A C 1
ATOM 2540 O O . SER A 1 328 ? 18.051 2.548 40.995 1.00 22.05 328 SER A O 1
ATOM 2543 N N . GLY A 1 329 ? 16.188 1.364 41.396 1.00 21.18 329 GLY A N 1
ATOM 2544 C CA . GLY A 1 329 ? 16.272 1.496 42.846 1.00 21.54 329 GLY A CA 1
ATOM 2545 C C . GLY A 1 329 ? 15.155 2.303 43.472 1.00 27.23 329 GLY A C 1
ATOM 2546 O O . GLY A 1 329 ? 14.360 2.936 42.770 1.00 27.96 329 GLY A O 1
ATOM 2547 N N . GLY A 1 330 ? 15.112 2.273 44.803 1.00 24.71 330 GLY A N 1
ATOM 2548 C CA . GLY A 1 330 ? 14.119 2.955 45.618 1.00 24.67 330 GLY A CA 1
ATOM 2549 C C . GLY A 1 330 ? 12.984 2.033 45.997 1.00 26.84 330 GLY A C 1
ATOM 2550 O O . GLY A 1 330 ? 13.197 0.829 46.187 1.00 26.59 330 GLY A O 1
ATOM 2551 N N . VAL A 1 331 ? 11.759 2.587 46.091 1.00 23.30 331 VAL A N 1
ATOM 2552 C CA . VAL A 1 331 ? 10.534 1.832 46.382 1.00 22.81 331 VAL A CA 1
ATOM 2553 C C . VAL A 1 331 ? 10.429 0.642 45.381 1.00 27.94 331 VAL A C 1
ATOM 2554 O O . VAL A 1 331 ? 10.107 -0.465 45.786 1.00 28.53 331 VAL A O 1
ATOM 2558 N N . GLY A 1 332 ? 10.829 0.856 44.134 1.00 24.39 332 GLY A N 1
ATOM 2559 C CA . GLY A 1 332 ? 10.925 -0.219 43.156 1.00 24.21 332 GLY A CA 1
ATOM 2560 C C . GLY A 1 332 ? 9.658 -0.746 42.516 1.00 26.31 332 GLY A C 1
ATOM 2561 O O . GLY A 1 332 ? 8.642 -0.051 42.435 1.00 27.11 332 GLY A O 1
ATOM 2562 N N . PHE A 1 333 ? 9.736 -2.004 42.047 1.00 21.05 333 PHE A N 1
ATOM 2563 C CA . PHE A 1 333 ? 8.711 -2.619 41.201 1.00 20.51 333 PHE A CA 1
ATOM 2564 C C . PHE A 1 333 ? 8.066 -3.913 41.731 1.00 22.65 333 PHE A C 1
ATOM 2565 O O . PHE A 1 333 ? 7.794 -4.825 40.947 1.00 21.32 333 PHE A O 1
ATOM 2573 N N . THR A 1 334 ? 7.742 -3.968 43.029 1.00 20.29 334 THR A N 1
ATOM 2574 C CA . THR A 1 334 ? 7.103 -5.155 43.620 1.00 19.92 334 THR A CA 1
ATOM 2575 C C . THR A 1 334 ? 5.802 -5.570 42.895 1.00 25.60 334 THR A C 1
ATOM 2576 O O . THR A 1 334 ? 5.691 -6.717 42.459 1.00 25.98 334 THR A O 1
ATOM 2580 N N . GLN A 1 335 ? 4.833 -4.650 42.783 1.00 22.41 335 GLN A N 1
ATOM 2581 C CA . GLN A 1 335 ? 3.513 -4.946 42.222 1.00 21.92 335 GLN A CA 1
ATOM 2582 C C . GLN A 1 335 ? 3.512 -5.138 40.703 1.00 23.85 335 GLN A C 1
ATOM 2583 O O . GLN A 1 335 ? 2.640 -5.853 40.198 1.00 22.94 335 GLN A O 1
ATOM 2589 N N . TYR A 1 336 ? 4.526 -4.619 39.984 1.00 21.50 336 TYR A N 1
ATOM 2590 C CA . TYR A 1 336 ? 4.657 -4.869 38.542 1.00 20.46 336 TYR A CA 1
ATOM 2591 C C . TYR A 1 336 ? 4.914 -6.375 38.360 1.00 24.32 336 TYR A C 1
ATOM 2592 O O . TYR A 1 336 ? 4.479 -6.969 37.375 1.00 23.63 336 TYR A O 1
ATOM 2601 N N . ALA A 1 337 ? 5.616 -6.976 39.334 1.00 21.83 337 ALA A N 1
ATOM 2602 C CA . ALA A 1 337 ? 5.961 -8.391 39.343 1.00 21.85 337 ALA A CA 1
ATOM 2603 C C . ALA A 1 337 ? 4.886 -9.272 39.985 1.00 24.16 337 ALA A C 1
ATOM 2604 O O . ALA A 1 337 ? 4.582 -10.325 39.425 1.00 23.81 337 ALA A O 1
ATOM 2606 N N . THR A 1 338 ? 4.301 -8.857 41.142 1.00 20.76 338 THR A N 1
ATOM 2607 C CA . THR A 1 338 ? 3.285 -9.664 41.840 1.00 21.84 338 THR A CA 1
ATOM 2608 C C . THR A 1 338 ? 2.068 -9.989 40.979 1.00 25.41 338 THR A C 1
ATOM 2609 O O . THR A 1 338 ? 1.482 -11.059 41.159 1.00 25.81 338 THR A O 1
ATOM 2613 N N . ALA A 1 339 ? 1.700 -9.097 40.031 1.00 22.31 339 ALA A N 1
ATOM 2614 C CA . ALA A 1 339 ? 0.562 -9.313 39.142 1.00 23.08 339 ALA A CA 1
ATOM 2615 C C . ALA A 1 339 ? 0.682 -10.627 38.357 1.00 28.64 339 ALA A C 1
ATOM 2616 O O . ALA A 1 339 ? -0.339 -11.238 38.041 1.00 29.78 339 ALA A O 1
ATOM 2618 N N . ALA A 1 340 ? 1.924 -11.076 38.102 1.00 24.99 340 ALA A N 1
ATOM 2619 C CA . ALA A 1 340 ? 2.238 -12.303 37.370 1.00 24.69 340 ALA A CA 1
ATOM 2620 C C . ALA A 1 340 ? 2.319 -13.567 38.265 1.00 28.10 340 ALA A C 1
ATOM 2621 O O . ALA A 1 340 ? 2.426 -14.676 37.727 1.00 27.83 340 ALA A O 1
ATOM 2623 N N . TYR A 1 341 ? 2.274 -13.417 39.609 1.00 23.90 341 TYR A N 1
ATOM 2624 C CA . TYR A 1 341 ? 2.391 -14.587 40.490 1.00 23.65 341 TYR A CA 1
ATOM 2625 C C . TYR A 1 341 ? 1.435 -14.572 41.705 1.00 27.40 341 TYR A C 1
ATOM 2626 O O . TYR A 1 341 ? 1.605 -15.380 42.619 1.00 26.40 341 TYR A O 1
ATOM 2635 N N . THR A 1 342 ? 0.414 -13.689 41.693 1.00 26.18 342 THR A N 1
ATOM 2636 C CA . THR A 1 342 ? -0.571 -13.605 42.781 1.00 26.69 342 THR A CA 1
ATOM 2637 C C . THR A 1 342 ? -2.025 -13.654 42.318 1.00 30.30 342 THR A C 1
ATOM 2638 O O . THR A 1 342 ? -2.335 -13.350 41.163 1.00 30.21 342 THR A O 1
ATOM 2642 N N . ASP A 1 343 ? -2.913 -14.035 43.257 1.00 26.46 343 ASP A N 1
ATOM 2643 C CA . ASP A 1 343 ? -4.375 -14.071 43.160 1.00 26.29 343 ASP A CA 1
ATOM 2644 C C . ASP A 1 343 ? -4.941 -14.999 42.060 1.00 30.34 343 ASP A C 1
ATOM 2645 O O . ASP A 1 343 ? -6.137 -14.908 41.764 1.00 31.07 343 ASP A O 1
ATOM 2650 N N . ASP A 1 344 ? -4.107 -15.918 41.509 1.00 26.02 344 ASP A N 1
ATOM 2651 C CA . ASP A 1 344 ? -4.463 -16.905 40.473 1.00 25.87 344 ASP A CA 1
ATOM 2652 C C . ASP A 1 344 ? -5.081 -16.277 39.209 1.00 29.16 344 ASP A C 1
ATOM 2653 O O . ASP A 1 344 ? -5.854 -16.938 38.519 1.00 28.91 344 ASP A O 1
ATOM 2658 N N . ILE A 1 345 ? -4.722 -15.008 38.902 1.00 26.67 345 ILE A N 1
ATOM 2659 C CA . ILE A 1 345 ? -5.265 -14.277 37.746 1.00 26.14 345 ILE A CA 1
ATOM 2660 C C . ILE A 1 345 ? -4.646 -14.802 36.466 1.00 28.92 345 ILE A C 1
ATOM 2661 O O . ILE A 1 345 ? -5.379 -15.284 35.602 1.00 27.18 345 ILE A O 1
ATOM 2666 N N . LEU A 1 346 ? -3.304 -14.734 36.347 1.00 26.06 346 LEU A N 1
ATOM 2667 C CA . LEU A 1 346 ? -2.597 -15.264 35.178 1.00 25.00 346 LEU A CA 1
ATOM 2668 C C . LEU A 1 346 ? -2.899 -16.768 35.006 1.00 27.00 346 LEU A C 1
ATOM 2669 O O . LEU A 1 346 ? -3.096 -17.211 33.880 1.00 26.44 346 LEU A O 1
ATOM 2674 N N . ASP A 1 347 ? -3.008 -17.520 36.122 1.00 24.71 347 ASP A N 1
ATOM 2675 C CA . ASP A 1 347 ? -3.374 -18.948 36.120 1.00 25.51 347 ASP A CA 1
ATOM 2676 C C . ASP A 1 347 ? -4.709 -19.179 35.417 1.00 29.94 347 ASP A C 1
ATOM 2677 O O . ASP A 1 347 ? -4.779 -20.025 34.532 1.00 29.34 347 ASP A O 1
ATOM 2682 N N . ASP A 1 348 ? -5.744 -18.391 35.753 1.00 26.65 348 ASP A N 1
ATOM 2683 C CA . ASP A 1 348 ? -7.055 -18.522 35.116 1.00 26.77 348 ASP A CA 1
ATOM 2684 C C . ASP A 1 348 ? -6.981 -18.319 33.598 1.00 30.01 348 ASP A C 1
ATOM 2685 O O . ASP A 1 348 ? -7.536 -19.124 32.845 1.00 29.50 348 ASP A O 1
ATOM 2690 N N . PHE A 1 349 ? -6.277 -17.264 33.155 1.00 27.09 349 PHE A N 1
ATOM 2691 C CA . PHE A 1 349 ? -6.148 -16.915 31.736 1.00 25.95 349 PHE A CA 1
ATOM 2692 C C . PHE A 1 349 ? -5.318 -17.959 30.962 1.00 29.37 349 PHE A C 1
ATOM 2693 O O . PHE A 1 349 ? -5.685 -18.314 29.836 1.00 27.58 349 PHE A O 1
ATOM 2701 N N . ALA A 1 350 ? -4.211 -18.452 31.567 1.00 25.86 350 ALA A N 1
ATOM 2702 C CA . ALA A 1 350 ? -3.360 -19.471 30.939 1.00 25.65 350 ALA A CA 1
ATOM 2703 C C . ALA A 1 350 ? -4.087 -20.826 30.852 1.00 30.07 350 ALA A C 1
ATOM 2704 O O . ALA A 1 350 ? -3.995 -21.492 29.822 1.00 30.67 350 ALA A O 1
ATOM 2706 N N . TYR A 1 351 ? -4.829 -21.224 31.908 1.00 26.74 351 TYR A N 1
ATOM 2707 C CA . TYR A 1 351 ? -5.601 -22.473 31.859 1.00 27.03 351 TYR A CA 1
ATOM 2708 C C . TYR A 1 351 ? -6.746 -22.394 30.824 1.00 30.62 351 TYR A C 1
ATOM 2709 O O . TYR A 1 351 ? -7.032 -23.399 30.172 1.00 29.27 351 TYR A O 1
ATOM 2718 N N . TYR A 1 352 ? -7.350 -21.194 30.626 1.00 27.87 352 TYR A N 1
ATOM 2719 C CA . TYR A 1 352 ? -8.395 -21.002 29.606 1.00 27.87 352 TYR A CA 1
ATOM 2720 C C . TYR A 1 352 ? -7.798 -21.216 28.208 1.00 31.21 352 TYR A C 1
ATOM 2721 O O . TYR A 1 352 ? -8.414 -21.886 27.372 1.00 30.07 352 TYR A O 1
ATOM 2730 N N . GLY A 1 353 ? -6.628 -20.615 27.977 1.00 28.83 353 GLY A N 1
ATOM 2731 C CA . GLY A 1 353 ? -5.889 -20.708 26.723 1.00 28.51 353 GLY A CA 1
ATOM 2732 C C . GLY A 1 353 ? -5.466 -22.125 26.401 1.00 31.50 353 GLY A C 1
ATOM 2733 O O . GLY A 1 353 ? -5.599 -22.562 25.254 1.00 30.03 353 GLY A O 1
ATOM 2734 N N . TYR A 1 354 ? -4.975 -22.859 27.423 1.00 28.94 354 TYR A N 1
ATOM 2735 C CA . TYR A 1 354 ? -4.570 -24.260 27.293 1.00 30.36 354 TYR A CA 1
ATOM 2736 C C . TYR A 1 354 ? -5.745 -25.123 26.831 1.00 34.04 354 TYR A C 1
ATOM 2737 O O . TYR A 1 354 ? -5.580 -25.915 25.909 1.00 33.35 354 TYR A O 1
ATOM 2746 N N . GLU A 1 355 ? -6.921 -24.964 27.463 1.00 31.62 355 GLU A N 1
ATOM 2747 C CA . GLU A 1 355 ? -8.127 -25.739 27.119 1.00 32.51 355 GLU A CA 1
ATOM 2748 C C . GLU A 1 355 ? -8.640 -25.424 25.715 1.00 34.31 355 GLU A C 1
ATOM 2749 O O . GLU A 1 355 ? -9.041 -26.341 24.996 1.00 34.01 355 GLU A O 1
ATOM 2755 N N . TYR A 1 356 ? -8.587 -24.142 25.311 1.00 29.70 356 TYR A N 1
ATOM 2756 C CA . TYR A 1 356 ? -8.986 -23.694 23.973 1.00 28.93 356 TYR A CA 1
ATOM 2757 C C . TYR A 1 356 ? -8.102 -24.367 22.908 1.00 32.71 356 TYR A C 1
ATOM 2758 O O . TYR A 1 356 ? -8.623 -24.871 21.911 1.00 32.30 356 TYR A O 1
ATOM 2767 N N . VAL A 1 357 ? -6.771 -24.347 23.124 1.00 29.74 357 VAL A N 1
ATOM 2768 C CA . VAL A 1 357 ? -5.760 -24.939 22.240 1.00 29.31 357 VAL A CA 1
ATOM 2769 C C . VAL A 1 357 ? -5.884 -26.478 22.198 1.00 33.93 357 VAL A C 1
ATOM 2770 O O . VAL A 1 357 ? -5.866 -27.059 21.107 1.00 34.13 357 VAL A O 1
ATOM 2774 N N . GLU A 1 358 ? -6.003 -27.126 23.375 1.00 31.18 358 GLU A N 1
ATOM 2775 C CA . GLU A 1 358 ? -6.120 -28.586 23.490 1.00 32.15 358 GLU A CA 1
ATOM 2776 C C . GLU A 1 358 ? -7.288 -29.124 22.647 1.00 36.97 358 GLU A C 1
ATOM 2777 O O . GLU A 1 358 ? -7.110 -30.098 21.917 1.00 36.42 358 GLU A O 1
ATOM 2783 N N . LYS A 1 359 ? -8.450 -28.454 22.705 1.00 34.78 359 LYS A N 1
ATOM 2784 C CA . LYS A 1 359 ? -9.651 -28.847 21.961 1.00 35.74 359 LYS A CA 1
ATOM 2785 C C . LYS A 1 359 ? -9.573 -28.553 20.458 1.00 40.39 359 LYS A C 1
ATOM 2786 O O . LYS A 1 359 ? -9.990 -29.391 19.657 1.00 41.09 359 LYS A O 1
ATOM 2792 N N . LYS A 1 360 ? -9.080 -27.359 20.074 1.00 36.36 360 LYS A N 1
ATOM 2793 C CA . LYS A 1 360 ? -9.029 -26.930 18.671 1.00 36.06 360 LYS A CA 1
ATOM 2794 C C . LYS A 1 360 ? -7.856 -27.501 17.853 1.00 40.23 360 LYS A C 1
ATOM 2795 O O . LYS A 1 360 ? -8.054 -27.869 16.692 1.00 40.43 360 LYS A O 1
ATOM 2801 N N . TYR A 1 361 ? -6.643 -27.503 18.416 1.00 35.73 361 TYR A N 1
ATOM 2802 C CA . TYR A 1 361 ? -5.446 -27.934 17.693 1.00 35.45 361 TYR A CA 1
ATOM 2803 C C . TYR A 1 361 ? -4.775 -29.175 18.261 1.00 40.32 361 TYR A C 1
ATOM 2804 O O . TYR A 1 361 ? -4.125 -29.912 17.521 1.00 40.86 361 TYR A O 1
ATOM 2813 N N . GLY A 1 362 ? -4.872 -29.349 19.574 1.00 36.59 362 GLY A N 1
ATOM 2814 C CA . GLY A 1 362 ? -4.147 -30.370 20.312 1.00 36.06 362 GLY A CA 1
ATOM 2815 C C . GLY A 1 362 ? -2.850 -29.751 20.804 1.00 38.46 362 GLY A C 1
ATOM 2816 O O . GLY A 1 362 ? -2.497 -28.640 20.388 1.00 37.05 362 GLY A O 1
ATOM 2817 N N . ILE A 1 363 ? -2.136 -30.437 21.699 1.00 34.29 363 ILE A N 1
ATOM 2818 C CA . ILE A 1 363 ? -0.876 -29.917 22.240 1.00 33.23 363 ILE A CA 1
ATOM 2819 C C . ILE A 1 363 ? 0.300 -30.369 21.382 1.00 36.33 363 ILE A C 1
ATOM 2820 O O . ILE A 1 363 ? 0.381 -31.551 21.047 1.00 37.06 363 ILE A O 1
ATOM 2825 N N . ASN A 1 364 ? 1.188 -29.419 20.997 1.00 31.69 364 ASN A N 1
ATOM 2826 C CA . ASN A 1 364 ? 2.391 -29.671 20.186 1.00 31.34 364 ASN A CA 1
ATOM 2827 C C . ASN A 1 364 ? 2.085 -30.513 18.924 1.00 36.40 364 ASN A C 1
ATOM 2828 O O . ASN A 1 364 ? 2.786 -31.480 18.620 1.00 36.63 364 ASN A O 1
ATOM 2833 N N . SER A 1 365 ? 1.018 -30.149 18.202 1.00 33.86 365 SER A N 1
ATOM 2834 C CA . SER A 1 365 ? 0.578 -30.890 17.016 1.00 34.82 365 SER A CA 1
ATOM 2835 C C . SER A 1 365 ? 0.449 -30.003 15.784 1.00 38.63 365 SER A C 1
ATOM 2836 O O . SER A 1 365 ? -0.020 -30.472 14.744 1.00 37.92 365 SER A O 1
ATOM 2839 N N . THR A 1 366 ? 0.866 -28.729 15.886 1.00 35.67 366 THR A N 1
ATOM 2840 C CA . THR A 1 366 ? 0.715 -27.779 14.782 1.00 34.98 366 THR A CA 1
ATOM 2841 C C . THR A 1 366 ? 2.006 -27.033 14.466 1.00 38.11 366 THR A C 1
ATOM 2842 O O . THR A 1 366 ? 2.604 -26.435 15.356 1.00 37.27 366 THR A O 1
ATOM 2846 N N . LYS A 1 367 ? 2.394 -27.019 13.186 1.00 35.18 367 LYS A N 1
ATOM 2847 C CA . LYS A 1 367 ? 3.548 -26.253 12.707 1.00 34.85 367 LYS A CA 1
ATOM 2848 C C . LYS A 1 367 ? 3.148 -24.763 12.770 1.00 34.56 367 LYS A C 1
ATOM 2849 O O . LYS A 1 367 ? 2.022 -24.436 12.381 1.00 32.89 367 LYS A O 1
ATOM 2855 N N . PRO A 1 368 ? 3.990 -23.850 13.312 1.00 30.41 368 PRO A N 1
ATOM 2856 C CA . PRO A 1 368 ? 3.562 -22.442 13.400 1.00 29.26 368 PRO A CA 1
ATOM 2857 C C . PRO A 1 368 ? 3.322 -21.780 12.046 1.00 32.03 368 PRO A C 1
ATOM 2858 O O . PRO A 1 368 ? 4.080 -21.989 11.107 1.00 31.57 368 PRO A O 1
ATOM 2862 N N . THR A 1 369 ? 2.212 -21.041 11.946 1.00 28.80 369 THR A N 1
ATOM 2863 C CA . THR A 1 369 ? 1.808 -20.221 10.794 1.00 28.40 369 THR A CA 1
ATOM 2864 C C . THR A 1 369 ? 1.262 -18.916 11.389 1.00 30.51 369 THR A C 1
ATOM 2865 O O . THR A 1 369 ? 0.890 -18.905 12.564 1.00 29.24 369 THR A O 1
ATOM 2869 N N . MET A 1 370 ? 1.160 -17.844 10.579 1.00 27.10 370 MET A N 1
ATOM 2870 C CA . MET A 1 370 ? 0.587 -16.571 11.036 1.00 26.39 370 MET A CA 1
ATOM 2871 C C . MET A 1 370 ? -0.900 -16.733 11.415 1.00 29.30 370 MET A C 1
ATOM 2872 O O . MET A 1 370 ? -1.327 -16.153 12.408 1.00 27.97 370 MET A O 1
ATOM 2877 N N . ASP A 1 371 ? -1.666 -17.564 10.663 1.00 26.18 371 ASP A N 1
ATOM 2878 C CA . ASP A 1 371 ? -3.090 -17.831 10.955 1.00 27.08 371 ASP A CA 1
ATOM 2879 C C . ASP A 1 371 ? -3.276 -18.444 12.350 1.00 30.74 371 ASP A C 1
ATOM 2880 O O . ASP A 1 371 ? -4.158 -18.015 13.092 1.00 29.77 371 ASP A O 1
ATOM 2885 N N . VAL A 1 372 ? -2.440 -19.437 12.703 1.00 27.61 372 VAL A N 1
ATOM 2886 C CA . VAL A 1 372 ? -2.479 -20.131 13.994 1.00 27.70 372 VAL A CA 1
ATOM 2887 C C . VAL A 1 372 ? -2.131 -19.164 15.136 1.00 28.74 372 VAL A C 1
ATOM 2888 O O . VAL A 1 372 ? -2.849 -19.133 16.139 1.00 27.18 372 VAL A O 1
ATOM 2892 N N . VAL A 1 373 ? -1.050 -18.371 14.973 1.00 24.92 373 VAL A N 1
ATOM 2893 C CA . VAL A 1 373 ? -0.616 -17.393 15.980 1.00 23.87 373 VAL A CA 1
ATOM 2894 C C . VAL A 1 373 ? -1.725 -16.355 16.235 1.00 28.39 373 VAL A C 1
ATOM 2895 O O . VAL A 1 373 ? -2.099 -16.129 17.388 1.00 27.62 373 VAL A O 1
ATOM 2899 N N . GLU A 1 374 ? -2.274 -15.775 15.153 1.00 26.21 374 GLU A N 1
ATOM 2900 C CA . GLU A 1 374 ? -3.325 -14.765 15.209 1.00 26.30 374 GLU A CA 1
ATOM 2901 C C . GLU A 1 374 ? -4.619 -15.286 15.838 1.00 30.17 374 GLU A C 1
ATOM 2902 O O . GLU A 1 374 ? -5.202 -14.580 16.654 1.00 29.24 374 GLU A O 1
ATOM 2908 N N . ASP A 1 375 ? -5.027 -16.531 15.519 1.00 26.97 375 ASP A N 1
ATOM 2909 C CA . ASP A 1 375 ? -6.236 -17.135 16.098 1.00 27.07 375 ASP A CA 1
ATOM 2910 C C . ASP A 1 375 ? -6.131 -17.255 17.627 1.00 28.36 375 ASP A C 1
ATOM 2911 O O . ASP A 1 375 ? -7.000 -16.743 18.341 1.00 27.71 375 ASP A O 1
ATOM 2916 N N . ILE A 1 376 ? -5.059 -17.908 18.114 1.00 23.98 376 ILE A N 1
ATOM 2917 C CA . ILE A 1 376 ? -4.824 -18.175 19.544 1.00 23.62 376 ILE A CA 1
ATOM 2918 C C . ILE A 1 376 ? -4.646 -16.885 20.359 1.00 27.07 376 ILE A C 1
ATOM 2919 O O . ILE A 1 376 ? -5.355 -16.714 21.355 1.00 26.89 376 ILE A O 1
ATOM 2924 N N . ALA A 1 377 ? -3.717 -15.990 19.950 1.00 24.52 377 ALA A N 1
ATOM 2925 C CA . ALA A 1 377 ? -3.458 -14.737 20.672 1.00 23.80 377 ALA A CA 1
ATOM 2926 C C . ALA A 1 377 ? -4.692 -13.836 20.790 1.00 27.49 377 ALA A C 1
ATOM 2927 O O . ALA A 1 377 ? -4.934 -13.300 21.872 1.00 26.83 377 ALA A O 1
ATOM 2929 N N . THR A 1 378 ? -5.504 -13.724 19.714 1.00 25.74 378 THR A N 1
ATOM 2930 C CA . THR A 1 378 ? -6.743 -12.930 19.707 1.00 26.10 378 THR A CA 1
ATOM 2931 C C . THR A 1 378 ? -7.746 -13.466 20.738 1.00 29.32 378 THR A C 1
ATOM 2932 O O . THR A 1 378 ? -8.258 -12.687 21.551 1.00 27.69 378 THR A O 1
ATOM 2936 N N . GLU A 1 379 ? -8.024 -14.786 20.695 1.00 26.87 379 GLU A N 1
ATOM 2937 C CA . GLU A 1 379 ? -8.964 -15.453 21.598 1.00 27.61 379 GLU A CA 1
ATOM 2938 C C . GLU A 1 379 ? -8.604 -15.283 23.069 1.00 29.82 379 GLU A C 1
ATOM 2939 O O . GLU A 1 379 ? -9.477 -14.933 23.870 1.00 29.58 379 GLU A O 1
ATOM 2945 N N . VAL A 1 380 ? -7.334 -15.526 23.416 1.00 25.49 380 VAL A N 1
ATOM 2946 C CA . VAL A 1 380 ? -6.839 -15.430 24.793 1.00 24.98 380 VAL A CA 1
ATOM 2947 C C . VAL A 1 380 ? -6.849 -13.966 25.281 1.00 28.29 380 VAL A C 1
ATOM 2948 O O . VAL A 1 380 ? -7.220 -13.723 26.436 1.00 27.44 380 VAL A O 1
ATOM 2952 N N . THR A 1 381 ? -6.503 -13.000 24.395 1.00 26.02 381 THR A N 1
ATOM 2953 C CA . THR A 1 381 ? -6.517 -11.561 24.720 1.00 25.02 381 THR A CA 1
ATOM 2954 C C . THR A 1 381 ? -7.947 -11.096 25.012 1.00 27.39 381 THR A C 1
ATOM 2955 O O . THR A 1 381 ? -8.175 -10.467 26.046 1.00 26.20 381 THR A O 1
ATOM 2959 N N . LEU A 1 382 ? -8.901 -11.427 24.121 1.00 24.55 382 LEU A N 1
ATOM 2960 C CA . LEU A 1 382 ? -10.312 -11.083 24.304 1.00 24.75 382 LEU A CA 1
ATOM 2961 C C . LEU A 1 382 ? -10.866 -11.667 25.607 1.00 29.93 382 LEU A C 1
ATOM 2962 O O . LEU A 1 382 ? -11.463 -10.917 26.383 1.00 30.22 382 LEU A O 1
ATOM 2967 N N . TYR A 1 383 ? -10.613 -12.973 25.887 1.00 25.54 383 TYR A N 1
ATOM 2968 C CA . TYR A 1 383 ? -11.058 -13.599 27.141 1.00 24.95 383 TYR A CA 1
ATOM 2969 C C . TYR A 1 383 ? -10.514 -12.844 28.356 1.00 25.98 383 TYR A C 1
ATOM 2970 O O . TYR A 1 383 ? -11.279 -12.566 29.278 1.00 23.95 383 TYR A O 1
ATOM 2979 N N . SER A 1 384 ? -9.195 -12.555 28.367 1.00 23.79 384 SER A N 1
ATOM 2980 C CA . SER A 1 384 ? -8.497 -11.893 29.479 1.00 23.98 384 SER A CA 1
ATOM 2981 C C . SER A 1 384 ? -9.078 -10.515 29.800 1.00 26.88 384 SER A C 1
ATOM 2982 O O . SER A 1 384 ? -9.396 -10.232 30.959 1.00 25.77 384 SER A O 1
ATOM 2985 N N . LEU A 1 385 ? -9.231 -9.667 28.775 1.00 24.96 385 LEU A N 1
ATOM 2986 C CA . LEU A 1 385 ? -9.762 -8.314 28.962 1.00 25.14 385 LEU A CA 1
ATOM 2987 C C . LEU A 1 385 ? -11.248 -8.325 29.332 1.00 29.94 385 LEU A C 1
ATOM 2988 O O . LEU A 1 385 ? -11.680 -7.478 30.116 1.00 29.92 385 LEU A O 1
ATOM 2993 N N . GLU A 1 386 ? -12.009 -9.333 28.846 1.00 26.01 386 GLU A N 1
ATOM 2994 C CA . GLU A 1 386 ? -13.423 -9.509 29.210 1.00 25.44 386 GLU A CA 1
ATOM 2995 C C . GLU A 1 386 ? -13.552 -9.811 30.708 1.00 30.15 386 GLU A C 1
ATOM 2996 O O . GLU A 1 386 ? -14.568 -9.450 31.310 1.00 31.28 386 GLU A O 1
ATOM 3002 N N . GLN A 1 387 ? -12.516 -10.447 31.313 1.00 26.30 387 GLN A N 1
ATOM 3003 C CA . GLN A 1 387 ? -12.504 -10.746 32.754 1.00 26.43 387 GLN A CA 1
ATOM 3004 C C . GLN A 1 387 ? -12.367 -9.473 33.576 1.00 29.86 387 GLN A C 1
ATOM 3005 O O . GLN A 1 387 ? -13.125 -9.285 34.536 1.00 29.63 387 GLN A O 1
ATOM 3011 N N . TYR A 1 388 ? -11.449 -8.569 33.158 1.00 26.12 388 TYR A N 1
ATOM 3012 C CA . TYR A 1 388 ? -11.248 -7.264 33.803 1.00 25.76 388 TYR A CA 1
ATOM 3013 C C . TYR A 1 388 ? -12.543 -6.408 33.685 1.00 30.31 388 TYR A C 1
ATOM 3014 O O . TYR A 1 388 ? -12.894 -5.711 34.639 1.00 30.94 388 TYR A O 1
ATOM 3023 N N . ASP A 1 389 ? -13.265 -6.508 32.541 1.00 26.11 389 ASP A N 1
ATOM 3024 C CA . ASP A 1 389 ? -14.539 -5.806 32.286 1.00 26.65 389 ASP A CA 1
ATOM 3025 C C . ASP A 1 389 ? -15.681 -6.311 33.180 1.00 32.84 389 ASP A C 1
ATOM 3026 O O . ASP A 1 389 ? -16.441 -5.502 33.711 1.00 33.20 389 ASP A O 1
ATOM 3031 N N . GLU A 1 390 ? -15.819 -7.646 33.307 1.00 31.08 390 GLU A N 1
ATOM 3032 C CA . GLU A 1 390 ? -16.879 -8.340 34.072 1.00 31.74 390 GLU A CA 1
ATOM 3033 C C . GLU A 1 390 ? -16.701 -8.174 35.591 1.00 33.81 390 GLU A C 1
ATOM 3034 O O . GLU A 1 390 ? -17.696 -8.104 36.322 1.00 33.04 390 GLU A O 1
ATOM 3040 N N . PHE A 1 391 ? -15.440 -8.136 36.058 1.00 29.46 391 PHE A N 1
ATOM 3041 C CA . PHE A 1 391 ? -15.112 -8.036 37.485 1.00 28.72 391 PHE A CA 1
ATOM 3042 C C . PHE A 1 391 ? -14.418 -6.716 37.873 1.00 31.53 391 PHE A C 1
ATOM 3043 O O . PHE A 1 391 ? -13.189 -6.610 37.753 1.00 30.52 391 PHE A O 1
ATOM 3051 N N . PRO A 1 392 ? -15.173 -5.717 38.392 1.00 28.19 392 PRO A N 1
ATOM 3052 C CA . PRO A 1 392 ? -14.546 -4.444 38.794 1.00 27.33 392 PRO A CA 1
ATOM 3053 C C . PRO A 1 392 ? -13.465 -4.597 39.866 1.00 30.71 392 PRO A C 1
ATOM 3054 O O . PRO A 1 392 ? -12.514 -3.816 39.870 1.00 30.67 392 PRO A O 1
ATOM 3058 N N . THR A 1 393 ? -13.593 -5.611 40.755 1.00 27.18 393 THR A N 1
ATOM 3059 C CA . THR A 1 393 ? -12.590 -5.882 41.802 1.00 27.23 393 THR A CA 1
ATOM 3060 C C . THR A 1 393 ? -11.276 -6.382 41.191 1.00 32.53 393 THR A C 1
ATOM 3061 O O . THR A 1 393 ? -10.212 -6.088 41.730 1.00 32.80 393 THR A O 1
ATOM 3065 N N . LEU A 1 394 ? -11.351 -7.115 40.059 1.00 29.77 394 LEU A N 1
ATOM 3066 C CA . LEU A 1 394 ? -10.179 -7.620 39.330 1.00 29.21 394 LEU A CA 1
ATOM 3067 C C . LEU A 1 394 ? -9.401 -6.452 38.709 1.00 32.80 394 LEU A C 1
ATOM 3068 O O . LEU A 1 394 ? -8.169 -6.439 38.750 1.00 32.43 394 LEU A O 1
ATOM 3073 N N . LEU A 1 395 ? -10.130 -5.462 38.152 1.00 29.05 395 LEU A N 1
ATOM 3074 C CA . LEU A 1 395 ? -9.541 -4.260 37.557 1.00 27.66 395 LEU A CA 1
ATOM 3075 C C . LEU A 1 395 ? -8.883 -3.383 38.641 1.00 30.59 395 LEU A C 1
ATOM 3076 O O . LEU A 1 395 ? -7.798 -2.847 38.412 1.00 29.09 395 LEU A O 1
ATOM 3081 N N . GLU A 1 396 ? -9.524 -3.278 39.824 1.00 27.47 396 GLU A N 1
ATOM 3082 C CA . GLU A 1 396 ? -9.025 -2.540 40.991 1.00 27.99 396 GLU A CA 1
ATOM 3083 C C . GLU A 1 396 ? -7.778 -3.244 41.584 1.00 31.01 396 GLU A C 1
ATOM 3084 O O . GLU A 1 396 ? -6.945 -2.590 42.216 1.00 31.40 396 GLU A O 1
ATOM 3090 N N . ASP A 1 397 ? -7.673 -4.581 41.391 1.00 26.56 397 ASP A N 1
ATOM 3091 C CA . ASP A 1 397 ? -6.547 -5.413 41.829 1.00 26.08 397 ASP A CA 1
ATOM 3092 C C . ASP A 1 397 ? -5.340 -5.128 40.905 1.00 28.79 397 ASP A C 1
ATOM 3093 O O . ASP A 1 397 ? -4.289 -4.709 41.382 1.00 28.57 397 ASP A O 1
ATOM 3098 N N . HIS A 1 398 ? -5.504 -5.323 39.587 1.00 25.25 398 HIS A N 1
ATOM 3099 C CA . HIS A 1 398 ? -4.453 -5.014 38.623 1.00 23.73 398 HIS A CA 1
ATOM 3100 C C . HIS A 1 398 ? -4.720 -3.584 38.121 1.00 26.43 398 HIS A C 1
ATOM 3101 O O . HIS A 1 398 ? -5.061 -3.361 36.957 1.00 25.62 398 HIS A O 1
ATOM 3108 N N . PHE A 1 399 ? -4.582 -2.613 39.041 1.00 22.97 399 PHE A N 1
ATOM 3109 C CA . PHE A 1 399 ? -4.883 -1.194 38.815 1.00 23.07 399 PHE A CA 1
ATOM 3110 C C . PHE A 1 399 ? -4.026 -0.504 37.752 1.00 26.25 399 PHE A C 1
ATOM 3111 O O . PHE A 1 399 ? -4.473 0.479 37.168 1.00 26.40 399 PHE A O 1
ATOM 3119 N N . GLY A 1 400 ? -2.816 -1.006 37.527 1.00 22.94 400 GLY A N 1
ATOM 3120 C CA . GLY A 1 400 ? -1.898 -0.444 36.538 1.00 22.03 400 GLY A CA 1
ATOM 3121 C C . GLY A 1 400 ? -2.026 -1.155 35.213 1.00 24.34 400 GLY A C 1
ATOM 3122 O O . GLY A 1 400 ? -2.050 -2.384 35.174 1.00 23.48 400 GLY A O 1
ATOM 3123 N N . GLY A 1 401 ? -2.105 -0.389 34.130 1.00 21.17 401 GLY A N 1
ATOM 3124 C CA . GLY A 1 401 ? -2.237 -0.949 32.789 1.00 21.41 401 GLY A CA 1
ATOM 3125 C C . GLY A 1 401 ? -1.113 -1.886 32.387 1.00 25.88 401 GLY A C 1
ATOM 3126 O O . GLY A 1 401 ? -1.362 -2.879 31.693 1.00 24.67 401 GLY A O 1
ATOM 3127 N N . SER A 1 402 ? 0.138 -1.587 32.835 1.00 23.25 402 SER A N 1
ATOM 3128 C CA . SER A 1 402 ? 1.302 -2.425 32.530 1.00 21.55 402 SER A CA 1
ATOM 3129 C C . SER A 1 402 ? 1.092 -3.844 33.067 1.00 24.35 402 SER A C 1
ATOM 3130 O O . SER A 1 402 ? 1.392 -4.794 32.352 1.00 23.22 402 SER A O 1
ATOM 3143 N N . ARG A 1 404 ? -1.818 -5.415 33.672 1.00 23.42 404 ARG A N 1
ATOM 3144 C CA . ARG A 1 404 ? -2.864 -6.013 32.835 1.00 23.68 404 ARG A CA 1
ATOM 3145 C C . ARG A 1 404 ? -2.318 -6.476 31.478 1.00 25.58 404 ARG A C 1
ATOM 3146 O O . ARG A 1 404 ? -2.648 -7.577 31.040 1.00 26.08 404 ARG A O 1
ATOM 3154 N N . ALA A 1 405 ? -1.495 -5.639 30.825 1.00 21.56 405 ALA A N 1
ATOM 3155 C CA . ALA A 1 405 ? -0.892 -5.936 29.520 1.00 21.01 405 ALA A CA 1
ATOM 3156 C C . ALA A 1 405 ? 0.042 -7.142 29.589 1.00 24.55 405 ALA A C 1
ATOM 3157 O O . ALA A 1 405 ? -0.036 -8.004 28.725 1.00 22.61 405 ALA A O 1
ATOM 3159 N N . ALA A 1 406 ? 0.880 -7.231 30.640 1.00 22.58 406 ALA A N 1
ATOM 3160 C CA . ALA A 1 406 ? 1.821 -8.348 30.843 1.00 22.01 406 ALA A CA 1
ATOM 3161 C C . ALA A 1 406 ? 1.086 -9.666 31.103 1.00 24.50 406 ALA A C 1
ATOM 3162 O O . ALA A 1 406 ? 1.473 -10.688 30.547 1.00 23.02 406 ALA A O 1
ATOM 3164 N N . VAL A 1 407 ? 0.004 -9.632 31.911 1.00 22.71 407 VAL A N 1
ATOM 3165 C CA . VAL A 1 407 ? -0.791 -10.812 32.260 1.00 23.20 407 VAL A CA 1
ATOM 3166 C C . VAL A 1 407 ? -1.556 -11.354 31.025 1.00 25.92 407 VAL A C 1
ATOM 3167 O O . VAL A 1 407 ? -1.423 -12.541 30.722 1.00 25.41 407 VAL A O 1
ATOM 3171 N N . ALA A 1 408 ? -2.289 -10.495 30.297 1.00 22.90 408 ALA A N 1
ATOM 3172 C CA . ALA A 1 408 ? -3.035 -10.923 29.101 1.00 23.21 408 ALA A CA 1
ATOM 3173 C C . ALA A 1 408 ? -2.113 -11.449 27.984 1.00 26.17 408 ALA A C 1
ATOM 3174 O O . ALA A 1 408 ? -2.410 -12.481 27.373 1.00 25.11 408 ALA A O 1
ATOM 3176 N N . ALA A 1 409 ? -0.984 -10.763 27.751 1.00 23.55 409 ALA A N 1
ATOM 3177 C CA . ALA A 1 409 ? -0.009 -11.154 26.724 1.00 22.55 409 ALA A CA 1
ATOM 3178 C C . ALA A 1 409 ? 0.753 -12.427 27.092 1.00 24.03 409 ALA A C 1
ATOM 3179 O O . ALA A 1 409 ? 1.041 -13.216 26.199 1.00 22.83 409 ALA A O 1
ATOM 3181 N N . ALA A 1 410 ? 1.080 -12.633 28.398 1.00 20.83 410 ALA A N 1
ATOM 3182 C CA . ALA A 1 410 ? 1.759 -13.857 28.855 1.00 21.12 410 ALA A CA 1
ATOM 3183 C C . ALA A 1 410 ? 0.858 -15.071 28.612 1.00 25.58 410 ALA A C 1
ATOM 3184 O O . ALA A 1 410 ? 1.320 -16.073 28.071 1.00 24.71 410 ALA A O 1
ATOM 3186 N N . ALA A 1 411 ? -0.440 -14.962 28.952 1.00 23.34 411 ALA A N 1
ATOM 3187 C CA . ALA A 1 411 ? -1.379 -16.061 28.712 1.00 23.74 411 ALA A CA 1
ATOM 3188 C C . ALA A 1 411 ? -1.496 -16.333 27.207 1.00 25.45 411 ALA A C 1
ATOM 3189 O O . ALA A 1 411 ? -1.530 -17.497 26.810 1.00 25.76 411 ALA A O 1
ATOM 3191 N N . SER A 1 412 ? -1.490 -15.264 26.369 1.00 19.45 412 SER A N 1
ATOM 3192 C CA . SER A 1 412 ? -1.570 -15.396 24.906 1.00 19.39 412 SER A CA 1
ATOM 3193 C C . SER A 1 412 ? -0.309 -16.088 24.334 1.00 25.43 412 SER A C 1
ATOM 3194 O O . SER A 1 412 ? -0.432 -17.027 23.547 1.00 26.37 412 SER A O 1
ATOM 3197 N N . GLY A 1 413 ? 0.872 -15.615 24.741 1.00 23.31 413 GLY A N 1
ATOM 3198 C CA . GLY A 1 413 ? 2.169 -16.157 24.329 1.00 21.95 413 GLY A CA 1
ATOM 3199 C C . GLY A 1 413 ? 2.338 -17.618 24.724 1.00 25.32 413 GLY A C 1
ATOM 3200 O O . GLY A 1 413 ? 2.697 -18.449 23.885 1.00 24.85 413 GLY A O 1
ATOM 3201 N N . ILE A 1 414 ? 2.039 -17.947 26.000 1.00 21.69 414 ILE A N 1
ATOM 3202 C CA . ILE A 1 414 ? 2.097 -19.325 26.529 1.00 22.03 414 ILE A CA 1
ATOM 3203 C C . ILE A 1 414 ? 1.181 -20.266 25.715 1.00 27.93 414 ILE A C 1
ATOM 3204 O O . ILE A 1 414 ? 1.628 -21.345 25.314 1.00 27.95 414 ILE A O 1
ATOM 3209 N N . SER A 1 415 ? -0.074 -19.828 25.429 1.00 23.73 415 SER A N 1
ATOM 3210 C CA . SER A 1 415 ? -1.044 -20.622 24.673 1.00 24.09 415 SER A CA 1
ATOM 3211 C C . SER A 1 415 ? -0.584 -20.929 23.236 1.00 28.53 415 SER A C 1
ATOM 3212 O O . SER A 1 415 ? -0.780 -22.049 22.770 1.00 28.82 415 SER A O 1
ATOM 3215 N N . VAL A 1 416 ? 0.065 -19.958 22.565 1.00 25.07 416 VAL A N 1
ATOM 3216 C CA . VAL A 1 416 ? 0.625 -20.157 21.216 1.00 25.30 416 VAL A CA 1
ATOM 3217 C C . VAL A 1 416 ? 1.715 -21.257 21.278 1.00 28.16 416 VAL A C 1
ATOM 3218 O O . VAL A 1 416 ? 1.757 -22.140 20.412 1.00 27.10 416 VAL A O 1
ATOM 3222 N N . CYS A 1 417 ? 2.555 -21.222 22.327 1.00 25.38 417 CYS A N 1
ATOM 3223 C CA . CYS A 1 417 ? 3.617 -22.216 22.546 1.00 25.42 417 CYS A CA 1
ATOM 3224 C C . CYS A 1 417 ? 3.081 -23.625 22.813 1.00 28.39 417 CYS A C 1
ATOM 3225 O O . CYS A 1 417 ? 3.676 -24.593 22.337 1.00 27.27 417 CYS A O 1
ATOM 3228 N N . MET A 1 418 ? 1.927 -23.737 23.514 1.00 25.59 418 MET A N 1
ATOM 3229 C CA . MET A 1 418 ? 1.251 -25.017 23.786 1.00 26.18 418 MET A CA 1
ATOM 3230 C C . MET A 1 418 ? 0.831 -25.720 22.487 1.00 31.23 418 MET A C 1
ATOM 3231 O O . MET A 1 418 ? 0.874 -26.944 22.414 1.00 30.67 418 MET A O 1
ATOM 3236 N N . ALA A 1 419 ? 0.483 -24.935 21.448 1.00 28.62 419 ALA A N 1
ATOM 3237 C CA . ALA A 1 419 ? 0.083 -25.449 20.142 1.00 28.81 419 ALA A CA 1
ATOM 3238 C C . ALA A 1 419 ? 1.248 -25.765 19.217 1.00 32.98 419 ALA A C 1
ATOM 3239 O O . ALA A 1 419 ? 1.162 -26.726 18.452 1.00 32.87 419 ALA A O 1
ATOM 3241 N N . THR A 1 420 ? 2.310 -24.929 19.239 1.00 29.26 420 THR A N 1
ATOM 3242 C CA . THR A 1 420 ? 3.402 -25.016 18.269 1.00 28.78 420 THR A CA 1
ATOM 3243 C C . THR A 1 420 ? 4.736 -25.575 18.752 1.00 33.57 420 THR A C 1
ATOM 3244 O O . THR A 1 420 ? 5.494 -26.084 17.926 1.00 33.76 420 THR A O 1
ATOM 3248 N N . GLY A 1 421 ? 5.062 -25.389 20.028 1.00 29.50 421 GLY A N 1
ATOM 3249 C CA . GLY A 1 421 ? 6.355 -25.795 20.563 1.00 29.37 421 GLY A CA 1
ATOM 3250 C C . GLY A 1 421 ? 7.503 -24.930 20.063 1.00 32.50 421 GLY A C 1
ATOM 3251 O O . GLY A 1 421 ? 8.665 -25.340 20.143 1.00 32.93 421 GLY A O 1
ATOM 3252 N N . ASN A 1 422 ? 7.189 -23.725 19.532 1.00 27.42 422 ASN A N 1
ATOM 3253 C CA . ASN A 1 422 ? 8.167 -22.775 19.015 1.00 25.99 422 ASN A CA 1
ATOM 3254 C C . ASN A 1 422 ? 8.069 -21.453 19.799 1.00 27.75 422 ASN A C 1
ATOM 3255 O O . ASN A 1 422 ? 7.053 -20.749 19.718 1.00 25.73 422 ASN A O 1
ATOM 3260 N N . SER A 1 423 ? 9.139 -21.128 20.556 1.00 24.53 423 SER A N 1
ATOM 3261 C CA . SER A 1 423 ? 9.244 -19.927 21.395 1.00 22.80 423 SER A CA 1
ATOM 3262 C C . SER A 1 423 ? 9.087 -18.588 20.635 1.00 25.39 423 SER A C 1
ATOM 3263 O O . SER A 1 423 ? 8.553 -17.635 21.210 1.00 24.97 423 SER A O 1
ATOM 3266 N N . ASN A 1 424 ? 9.560 -18.507 19.375 1.00 21.72 424 ASN A N 1
ATOM 3267 C CA . ASN A 1 424 ? 9.414 -17.280 18.566 1.00 21.91 424 ASN A CA 1
ATOM 3268 C C . ASN A 1 424 ? 7.972 -17.076 18.095 1.00 25.64 424 ASN A C 1
ATOM 3269 O O . ASN A 1 424 ? 7.521 -15.935 18.012 1.00 24.63 424 ASN A O 1
ATOM 3274 N N . ALA A 1 425 ? 7.242 -18.174 17.829 1.00 22.75 425 ALA A N 1
ATOM 3275 C CA . ALA A 1 425 ? 5.817 -18.108 17.476 1.00 23.15 425 ALA A CA 1
ATOM 3276 C C . ALA A 1 425 ? 5.066 -17.566 18.713 1.00 26.62 425 ALA A C 1
ATOM 3277 O O . ALA A 1 425 ? 4.193 -16.709 18.581 1.00 25.88 425 ALA A O 1
ATOM 3279 N N . GLY A 1 426 ? 5.455 -18.044 19.898 1.00 23.54 426 GLY A N 1
ATOM 3280 C CA . GLY A 1 426 ? 4.896 -17.598 21.171 1.00 23.19 426 GLY A CA 1
ATOM 3281 C C . GLY A 1 426 ? 5.107 -16.117 21.421 1.00 24.39 426 GLY A C 1
ATOM 3282 O O . GLY A 1 426 ? 4.159 -15.414 21.779 1.00 23.41 426 GLY A O 1
ATOM 3283 N N . VAL A 1 427 ? 6.343 -15.616 21.177 1.00 19.42 427 VAL A N 1
ATOM 3284 C CA . VAL A 1 427 ? 6.656 -14.200 21.395 1.00 19.40 427 VAL A CA 1
ATOM 3285 C C . VAL A 1 427 ? 5.911 -13.337 20.360 1.00 22.81 427 VAL A C 1
ATOM 3286 O O . VAL A 1 427 ? 5.460 -12.251 20.703 1.00 22.33 427 VAL A O 1
ATOM 3290 N N . ASN A 1 428 ? 5.712 -13.857 19.135 1.00 19.17 428 ASN A N 1
ATOM 3291 C CA . ASN A 1 428 ? 4.966 -13.140 18.104 1.00 19.68 428 ASN A CA 1
ATOM 3292 C C . ASN A 1 428 ? 3.496 -12.942 18.574 1.00 25.87 428 ASN A C 1
ATOM 3293 O O . ASN A 1 428 ? 2.950 -11.852 18.406 1.00 25.22 428 ASN A O 1
ATOM 3298 N N . GLY A 1 429 ? 2.932 -13.967 19.228 1.00 22.52 429 GLY A N 1
ATOM 3299 C CA . GLY A 1 429 ? 1.593 -13.944 19.818 1.00 23.11 429 GLY A CA 1
ATOM 3300 C C . GLY A 1 429 ? 1.481 -12.915 20.930 1.00 25.39 429 GLY A C 1
ATOM 3301 O O . GLY A 1 429 ? 0.464 -12.228 21.023 1.00 24.06 429 GLY A O 1
ATOM 3302 N N . TRP A 1 430 ? 2.546 -12.782 21.766 1.00 22.04 430 TRP A N 1
ATOM 3303 C CA . TRP A 1 430 ? 2.646 -11.777 22.837 1.00 21.23 430 TRP A CA 1
ATOM 3304 C C . TRP A 1 430 ? 2.506 -10.374 22.213 1.00 22.19 430 TRP A C 1
ATOM 3305 O O . TRP A 1 430 ? 1.762 -9.555 22.741 1.00 21.05 430 TRP A O 1
ATOM 3316 N N . TYR A 1 431 ? 3.221 -10.103 21.103 1.00 18.54 431 TYR A N 1
ATOM 3317 C CA . TYR A 1 431 ? 3.190 -8.789 20.440 1.00 18.88 431 TYR A CA 1
ATOM 3318 C C . TYR A 1 431 ? 1.821 -8.450 19.836 1.00 22.88 431 TYR A C 1
ATOM 3319 O O . TYR A 1 431 ? 1.406 -7.296 19.923 1.00 22.30 431 TYR A O 1
ATOM 3328 N N . LEU A 1 432 ? 1.110 -9.443 19.274 1.00 19.84 432 LEU A N 1
ATOM 3329 C CA . LEU A 1 432 ? -0.252 -9.215 18.759 1.00 19.89 432 LEU A CA 1
ATOM 3330 C C . LEU A 1 432 ? -1.200 -8.883 19.918 1.00 24.36 432 LEU A C 1
ATOM 3331 O O . LEU A 1 432 ? -2.013 -7.973 19.787 1.00 23.82 432 LEU A O 1
ATOM 3336 N N . SER A 1 433 ? -1.084 -9.611 21.042 1.00 21.59 433 SER A N 1
ATOM 3337 C CA . SER A 1 433 ? -1.884 -9.366 22.251 1.00 21.63 433 SER A CA 1
ATOM 3338 C C . SER A 1 433 ? -1.754 -7.892 22.706 1.00 23.75 433 SER A C 1
ATOM 3339 O O . SER A 1 433 ? -2.757 -7.273 23.052 1.00 22.93 433 SER A O 1
ATOM 3342 N N . GLN A 1 434 ? -0.529 -7.356 22.695 1.00 21.20 434 GLN A N 1
ATOM 3343 C CA . GLN A 1 434 ? -0.190 -5.986 23.105 1.00 20.80 434 GLN A CA 1
ATOM 3344 C C . GLN A 1 434 ? -0.881 -4.912 22.239 1.00 24.69 434 GLN A C 1
ATOM 3345 O O . GLN A 1 434 ? -1.547 -4.031 22.787 1.00 23.65 434 GLN A O 1
ATOM 3351 N N . ILE A 1 435 ? -0.748 -4.994 20.905 1.00 22.05 435 ILE A N 1
ATOM 3352 C CA . ILE A 1 435 ? -1.357 -3.986 20.018 1.00 21.65 435 ILE A CA 1
ATOM 3353 C C . ILE A 1 435 ? -2.903 -4.097 19.997 1.00 26.71 435 ILE A C 1
ATOM 3354 O O . ILE A 1 435 ? -3.575 -3.079 19.802 1.00 25.40 435 ILE A O 1
ATOM 3359 N N . MET A 1 436 ? -3.450 -5.307 20.231 1.00 23.95 436 MET A N 1
ATOM 3360 C CA . MET A 1 436 ? -4.893 -5.537 20.299 1.00 23.99 436 MET A CA 1
ATOM 3361 C C . MET A 1 436 ? -5.456 -4.932 21.599 1.00 26.13 436 MET A C 1
ATOM 3362 O O . MET A 1 436 ? -6.480 -4.260 21.562 1.00 25.73 436 MET A O 1
ATOM 3367 N N . HIS A 1 437 ? -4.777 -5.168 22.736 1.00 21.76 437 HIS A N 1
ATOM 3368 C CA . HIS A 1 437 ? -5.114 -4.628 24.063 1.00 21.41 437 HIS A CA 1
ATOM 3369 C C . HIS A 1 437 ? -5.202 -3.086 23.977 1.00 22.88 437 HIS A C 1
ATOM 3370 O O . HIS A 1 437 ? -6.149 -2.487 24.491 1.00 21.96 437 HIS A O 1
ATOM 3377 N N . LYS A 1 438 ? -4.213 -2.458 23.316 1.00 19.89 438 LYS A N 1
ATOM 3378 C CA . LYS A 1 438 ? -4.154 -1.009 23.111 1.00 19.51 438 LYS A CA 1
ATOM 3379 C C . LYS A 1 438 ? -5.447 -0.490 22.430 1.00 24.34 438 LYS A C 1
ATOM 3380 O O . LYS A 1 438 ? -6.011 0.505 22.876 1.00 23.53 438 LYS A O 1
ATOM 3386 N N . GLU A 1 439 ? -5.939 -1.195 21.401 1.00 21.40 439 GLU A N 1
ATOM 3387 C CA . GLU A 1 439 ? -7.168 -0.787 20.714 1.00 21.08 439 GLU A CA 1
ATOM 3388 C C . GLU A 1 439 ? -8.433 -1.137 21.496 1.00 26.07 439 GLU A C 1
ATOM 3389 O O . GLU A 1 439 ? -9.455 -0.481 21.306 1.00 27.46 439 GLU A O 1
ATOM 3395 N N . TYR A 1 440 ? -8.371 -2.145 22.382 1.00 21.59 440 TYR A N 1
ATOM 3396 C CA . TYR A 1 440 ? -9.529 -2.552 23.184 1.00 21.61 440 TYR A CA 1
ATOM 3397 C C . TYR A 1 440 ? -9.887 -1.448 24.197 1.00 25.31 440 TYR A C 1
ATOM 3398 O O . TYR A 1 440 ? -10.994 -0.903 24.149 1.00 26.43 440 TYR A O 1
ATOM 3407 N N . HIS A 1 441 ? -8.964 -1.132 25.108 1.00 20.98 441 HIS A N 1
ATOM 3408 C CA . HIS A 1 441 ? -9.234 -0.169 26.180 1.00 20.74 441 HIS A CA 1
ATOM 3409 C C . HIS A 1 441 ? -8.713 1.257 25.918 1.00 25.09 441 HIS A C 1
ATOM 3410 O O . HIS A 1 441 ? -8.876 2.125 26.784 1.00 25.10 441 HIS A O 1
ATOM 3417 N N . SER A 1 442 ? -8.130 1.516 24.733 1.00 22.69 442 SER A N 1
ATOM 3418 C CA . SER A 1 442 ? -7.550 2.829 24.359 1.00 22.39 442 SER A CA 1
ATOM 3419 C C . SER A 1 442 ? -6.446 3.290 25.344 1.00 25.83 442 SER A C 1
ATOM 3420 O O . SER A 1 442 ? -6.318 4.474 25.663 1.00 25.03 442 SER A O 1
ATOM 3423 N N . ARG A 1 443 ? -5.666 2.316 25.827 1.00 22.65 443 ARG A N 1
ATOM 3424 C CA . ARG A 1 443 ? -4.533 2.448 26.753 1.00 22.30 443 ARG A CA 1
ATOM 3425 C C . ARG A 1 443 ? -3.790 1.114 26.793 1.00 25.82 443 ARG A C 1
ATOM 3426 O O . ARG A 1 443 ? -4.341 0.074 26.406 1.00 24.34 443 ARG A O 1
ATOM 3434 N N . LEU A 1 444 ? -2.552 1.139 27.284 1.00 23.02 444 LEU A N 1
ATOM 3435 C CA . LEU A 1 444 ? -1.770 -0.076 27.429 1.00 22.27 444 LEU A CA 1
ATOM 3436 C C . LEU A 1 444 ? -1.063 -0.011 28.789 1.00 25.58 444 LEU A C 1
ATOM 3437 O O . LEU A 1 444 ? -1.730 -0.217 29.797 1.00 25.92 444 LEU A O 1
ATOM 3442 N N . GLY A 1 445 ? 0.214 0.344 28.824 1.00 22.46 445 GLY A N 1
ATOM 3443 C CA . GLY A 1 445 ? 0.967 0.412 30.072 1.00 21.69 445 GLY A CA 1
ATOM 3444 C C . GLY A 1 445 ? 1.416 1.812 30.436 1.00 26.71 445 GLY A C 1
ATOM 3445 O O . GLY A 1 445 ? 0.749 2.798 30.096 1.00 25.82 445 GLY A O 1
ATOM 3446 N N . PHE A 1 446 ? 2.580 1.904 31.097 1.00 22.84 446 PHE A N 1
ATOM 3447 C CA . PHE A 1 446 ? 3.178 3.185 31.470 1.00 22.25 446 PHE A CA 1
ATOM 3448 C C . PHE A 1 446 ? 3.733 3.893 30.201 1.00 26.59 446 PHE A C 1
ATOM 3449 O O . PHE A 1 446 ? 3.680 3.316 29.106 1.00 24.94 446 PHE A O 1
ATOM 3457 N N . TYR A 1 447 ? 4.203 5.154 30.342 1.00 23.47 447 TYR A N 1
ATOM 3458 C CA . TYR A 1 447 ? 4.726 6.020 29.269 1.00 23.19 447 TYR A CA 1
ATOM 3459 C C . TYR A 1 447 ? 5.594 5.283 28.257 1.00 26.10 447 TYR A C 1
ATOM 3460 O O . TYR A 1 447 ? 5.386 5.445 27.055 1.00 24.84 447 TYR A O 1
ATOM 3473 N N . TYR A 1 449 ? 6.180 1.757 28.126 1.00 20.28 449 TYR A N 1
ATOM 3474 C CA . TYR A 1 449 ? 5.976 0.311 28.269 1.00 19.90 449 TYR A CA 1
ATOM 3475 C C . TYR A 1 449 ? 6.139 -0.440 26.944 1.00 23.70 449 TYR A C 1
ATOM 3476 O O . TYR A 1 449 ? 6.795 -1.480 26.899 1.00 22.91 449 TYR A O 1
ATOM 3485 N N . ASP A 1 450 ? 5.546 0.088 25.870 1.00 20.65 450 ASP A N 1
ATOM 3486 C CA . ASP A 1 450 ? 5.486 -0.620 24.606 1.00 20.64 450 ASP A CA 1
ATOM 3487 C C . ASP A 1 450 ? 6.589 -0.293 23.579 1.00 23.19 450 ASP A C 1
ATOM 3488 O O . ASP A 1 450 ? 6.371 -0.546 22.395 1.00 22.26 450 ASP A O 1
ATOM 3493 N N . LEU A 1 451 ? 7.794 0.129 24.016 1.00 20.56 451 LEU A N 1
ATOM 3494 C CA . LEU A 1 451 ? 8.912 0.307 23.059 1.00 18.96 451 LEU A CA 1
ATOM 3495 C C . LEU A 1 451 ? 9.170 -1.060 22.354 1.00 22.79 451 LEU A C 1
ATOM 3496 O O . LEU A 1 451 ? 9.169 -1.151 21.116 1.00 21.52 451 LEU A O 1
ATOM 3501 N N . GLN A 1 452 ? 9.394 -2.120 23.153 1.00 18.29 452 GLN A N 1
ATOM 3502 C CA . GLN A 1 452 ? 9.702 -3.443 22.597 1.00 17.60 452 GLN A CA 1
ATOM 3503 C C . GLN A 1 452 ? 8.520 -4.104 21.907 1.00 21.00 452 GLN A C 1
ATOM 3504 O O . GLN A 1 452 ? 8.722 -4.956 21.056 1.00 20.78 452 GLN A O 1
ATOM 3510 N N . ASP A 1 453 ? 7.286 -3.747 22.306 1.00 17.95 453 ASP A N 1
ATOM 3511 C CA . ASP A 1 453 ? 6.075 -4.320 21.729 1.00 18.08 453 ASP A CA 1
ATOM 3512 C C . ASP A 1 453 ? 5.751 -3.732 20.366 1.00 22.77 453 ASP A C 1
ATOM 3513 O O . ASP A 1 453 ? 5.269 -4.468 19.502 1.00 23.47 453 ASP A O 1
ATOM 3518 N N . GLN A 1 454 ? 6.067 -2.441 20.141 1.00 18.56 454 GLN A N 1
ATOM 3519 C CA . GLN A 1 454 ? 5.862 -1.816 18.822 1.00 17.47 454 GLN A CA 1
ATOM 3520 C C . GLN A 1 454 ? 6.958 -2.328 17.856 1.00 21.07 454 GLN A C 1
ATOM 3521 O O . GLN A 1 454 ? 6.673 -2.547 16.682 1.00 19.55 454 GLN A O 1
ATOM 3527 N N . CYS A 1 455 ? 8.196 -2.556 18.375 1.00 19.59 455 CYS A N 1
ATOM 3528 C CA . CYS A 1 455 ? 9.345 -3.130 17.644 1.00 19.90 455 CYS A CA 1
ATOM 3529 C C . CYS A 1 455 ? 9.115 -4.640 17.461 1.00 22.49 455 CYS A C 1
ATOM 3530 O O . CYS A 1 455 ? 9.779 -5.273 16.649 1.00 22.54 455 CYS A O 1
ATOM 3533 N N . GLY A 1 456 ? 8.274 -5.195 18.326 1.00 20.58 456 GLY A N 1
ATOM 3534 C CA . GLY A 1 456 ? 8.029 -6.617 18.531 1.00 20.49 456 GLY A CA 1
ATOM 3535 C C . GLY A 1 456 ? 7.792 -7.530 17.355 1.00 24.17 456 GLY A C 1
ATOM 3536 O O . GLY A 1 456 ? 8.545 -8.491 17.164 1.00 22.25 456 GLY A O 1
ATOM 3537 N N . ALA A 1 457 ? 6.689 -7.293 16.626 1.00 21.68 457 ALA A N 1
ATOM 3538 C CA . ALA A 1 457 ? 6.310 -8.123 15.481 1.00 22.24 457 ALA A CA 1
ATOM 3539 C C . ALA A 1 457 ? 7.442 -8.220 14.454 1.00 24.17 457 ALA A C 1
ATOM 3540 O O . ALA A 1 457 ? 7.805 -9.327 14.068 1.00 21.33 457 ALA A O 1
ATOM 3542 N N . SER A 1 458 ? 8.045 -7.074 14.074 1.00 22.70 458 SER A N 1
ATOM 3543 C CA . SER A 1 458 ? 9.138 -7.040 13.094 1.00 22.09 458 SER A CA 1
ATOM 3544 C C . SER A 1 458 ? 10.411 -7.784 13.541 1.00 24.51 458 SER A C 1
ATOM 3545 O O . SER A 1 458 ? 11.068 -8.413 12.716 1.00 23.65 458 SER A O 1
ATOM 3548 N N . ASN A 1 459 ? 10.759 -7.730 14.832 1.00 21.27 459 ASN A N 1
ATOM 3549 C CA . ASN A 1 459 ? 11.980 -8.392 15.297 1.00 20.54 459 ASN A CA 1
ATOM 3550 C C . ASN A 1 459 ? 11.768 -9.838 15.756 1.00 22.39 459 ASN A C 1
ATOM 3551 O O . ASN A 1 459 ? 12.751 -10.556 15.902 1.00 21.03 459 ASN A O 1
ATOM 3556 N N . SER A 1 460 ? 10.501 -10.271 15.953 1.00 19.08 460 SER A N 1
ATOM 3557 C CA . SER A 1 460 ? 10.184 -11.626 16.443 1.00 19.67 460 SER A CA 1
ATOM 3558 C C . SER A 1 460 ? 10.751 -12.739 15.546 1.00 23.67 460 SER A C 1
ATOM 3559 O O . SER A 1 460 ? 11.366 -13.683 16.051 1.00 23.62 460 SER A O 1
ATOM 3562 N N . LEU A 1 461 ? 10.559 -12.616 14.223 1.00 21.40 461 LEU A N 1
ATOM 3563 C CA . LEU A 1 461 ? 11.045 -13.610 13.255 1.00 21.91 461 LEU A CA 1
ATOM 3564 C C . LEU A 1 461 ? 12.224 -13.106 12.423 1.00 25.32 461 LEU A C 1
ATOM 3565 O O . LEU A 1 461 ? 12.633 -13.776 11.474 1.00 24.98 461 LEU A O 1
ATOM 3570 N N . SER A 1 462 ? 12.787 -11.939 12.786 1.00 21.74 462 SER A N 1
ATOM 3571 C CA . SER A 1 462 ? 13.907 -11.356 12.032 1.00 21.14 462 SER A CA 1
ATOM 3572 C C . SER A 1 462 ? 15.132 -12.254 11.993 1.00 25.47 462 SER A C 1
ATOM 3573 O O . SER A 1 462 ? 15.359 -13.035 12.920 1.00 24.66 462 SER A O 1
ATOM 3576 N N . ILE A 1 463 ? 15.935 -12.113 10.920 1.00 23.16 463 ILE A N 1
ATOM 3577 C CA . ILE A 1 463 ? 17.199 -12.838 10.727 1.00 22.84 463 ILE A CA 1
ATOM 3578 C C . ILE A 1 463 ? 18.402 -11.863 10.775 1.00 26.14 463 ILE A C 1
ATOM 3579 O O . ILE A 1 463 ? 19.532 -12.280 10.537 1.00 25.16 463 ILE A O 1
ATOM 3584 N N . ARG A 1 464 ? 18.160 -10.572 11.071 1.00 22.76 464 ARG A N 1
ATOM 3585 C CA . ARG A 1 464 ? 19.240 -9.579 11.100 1.00 22.07 464 ARG A CA 1
ATOM 3586 C C . ARG A 1 464 ? 20.077 -9.691 12.386 1.00 26.86 464 ARG A C 1
ATOM 3587 O O . ARG A 1 464 ? 19.569 -10.157 13.400 1.00 26.26 464 ARG A O 1
ATOM 3595 N N . ASN A 1 465 ? 21.379 -9.364 12.303 1.00 22.30 465 ASN A N 1
ATOM 3596 C CA . ASN A 1 465 ? 22.367 -9.561 13.376 1.00 22.47 465 ASN A CA 1
ATOM 3597 C C . ASN A 1 465 ? 21.921 -9.146 14.791 1.00 25.47 465 ASN A C 1
ATOM 3598 O O . ASN A 1 465 ? 22.015 -9.986 15.689 1.00 25.75 465 ASN A O 1
ATOM 3603 N N . ASP A 1 466 ? 21.448 -7.913 15.019 1.00 22.68 466 ASP A N 1
ATOM 3604 C CA . ASP A 1 466 ? 21.067 -7.541 16.396 1.00 22.82 466 ASP A CA 1
ATOM 3605 C C . ASP A 1 466 ? 19.536 -7.606 16.667 1.00 24.39 466 ASP A C 1
ATOM 3606 O O . ASP A 1 466 ? 19.068 -7.129 17.705 1.00 23.21 466 ASP A O 1
ATOM 3611 N N . GLU A 1 467 ? 18.777 -8.211 15.740 1.00 20.32 467 GLU A N 1
ATOM 3612 C CA . GLU A 1 467 ? 17.319 -8.399 15.885 1.00 19.50 467 GLU A CA 1
ATOM 3613 C C . GLU A 1 467 ? 16.997 -9.901 16.073 1.00 23.56 467 GLU A C 1
ATOM 3614 O O . GLU A 1 467 ? 16.075 -10.254 16.803 1.00 24.33 467 GLU A O 1
ATOM 3620 N N . ALA A 1 468 ? 17.729 -10.776 15.389 1.00 19.83 468 ALA A N 1
ATOM 3621 C CA . ALA A 1 468 ? 17.495 -12.214 15.430 1.00 19.85 468 ALA A CA 1
ATOM 3622 C C . ALA A 1 468 ? 17.948 -12.867 16.713 1.00 23.45 468 ALA A C 1
ATOM 3623 O O . ALA A 1 468 ? 18.918 -12.417 17.323 1.00 23.74 468 ALA A O 1
ATOM 3625 N N . SER A 1 469 ? 17.264 -13.972 17.067 1.00 19.55 469 SER A N 1
ATOM 3626 C CA . SER A 1 469 ? 17.544 -14.917 18.147 1.00 19.45 469 SER A CA 1
ATOM 3627 C C . SER A 1 469 ? 16.337 -15.734 18.530 1.00 23.47 469 SER A C 1
ATOM 3628 O O . SER A 1 469 ? 15.288 -15.158 18.820 1.00 20.82 469 SER A O 1
ATOM 3631 N N . PRO A 1 470 ? 16.505 -17.070 18.712 1.00 23.03 470 PRO A N 1
ATOM 3632 C CA . PRO A 1 470 ? 15.436 -17.858 19.342 1.00 22.74 470 PRO A CA 1
ATOM 3633 C C . PRO A 1 470 ? 15.179 -17.234 20.722 1.00 23.59 470 PRO A C 1
ATOM 3634 O O . PRO A 1 470 ? 16.128 -16.708 21.317 1.00 21.55 470 PRO A O 1
ATOM 3638 N N . LEU A 1 471 ? 13.918 -17.238 21.220 1.00 19.79 471 LEU A N 1
ATOM 3639 C CA . LEU A 1 471 ? 13.620 -16.598 22.513 1.00 19.86 471 LEU A CA 1
ATOM 3640 C C . LEU A 1 471 ? 14.519 -17.099 23.660 1.00 23.81 471 LEU A C 1
ATOM 3641 O O . LEU A 1 471 ? 14.933 -16.283 24.494 1.00 22.51 471 LEU A O 1
ATOM 3646 N N . GLU A 1 472 ? 14.882 -18.407 23.649 1.00 20.55 472 GLU A N 1
ATOM 3647 C CA . GLU A 1 472 ? 15.783 -19.045 24.628 1.00 20.83 472 GLU A CA 1
ATOM 3648 C C . GLU A 1 472 ? 17.107 -18.275 24.770 1.00 23.97 472 GLU A C 1
ATOM 3649 O O . GLU A 1 472 ? 17.612 -18.122 25.882 1.00 22.87 472 GLU A O 1
ATOM 3655 N N . LEU A 1 473 ? 17.673 -17.820 23.638 1.00 21.64 473 LEU A N 1
ATOM 3656 C CA . LEU A 1 473 ? 18.969 -17.123 23.548 1.00 21.30 473 LEU A CA 1
ATOM 3657 C C . LEU A 1 473 ? 18.864 -15.604 23.747 1.00 23.30 473 LEU A C 1
ATOM 3658 O O . LEU A 1 473 ? 19.891 -14.928 23.814 1.00 21.10 473 LEU A O 1
ATOM 3663 N N . ARG A 1 474 ? 17.628 -15.074 23.858 1.00 18.78 474 ARG A N 1
ATOM 3664 C CA . ARG A 1 474 ? 17.400 -13.657 24.159 1.00 18.03 474 ARG A CA 1
ATOM 3665 C C . ARG A 1 474 ? 17.474 -13.539 25.679 1.00 21.18 474 ARG A C 1
ATOM 3666 O O . ARG A 1 474 ? 17.522 -14.549 26.372 1.00 19.60 474 ARG A O 1
ATOM 3674 N N . GLY A 1 475 ? 17.516 -12.316 26.181 1.00 18.32 475 GLY A N 1
ATOM 3675 C CA . GLY A 1 475 ? 17.575 -12.063 27.614 1.00 17.53 475 GLY A CA 1
ATOM 3676 C C . GLY A 1 475 ? 17.524 -10.578 27.919 1.00 20.61 475 GLY A C 1
ATOM 3677 O O . GLY A 1 475 ? 17.221 -9.785 27.029 1.00 18.48 475 GLY A O 1
ATOM 3678 N N . PRO A 1 476 ? 17.884 -10.161 29.157 1.00 18.59 476 PRO A N 1
ATOM 3679 C CA . PRO A 1 476 ? 17.843 -8.728 29.498 1.00 19.05 476 PRO A CA 1
ATOM 3680 C C . PRO A 1 476 ? 18.827 -7.825 28.754 1.00 23.01 476 PRO A C 1
ATOM 3681 O O . PRO A 1 476 ? 18.718 -6.606 28.894 1.00 22.49 476 PRO A O 1
ATOM 3685 N N . ASN A 1 477 ? 19.794 -8.394 27.992 1.00 18.80 477 ASN A N 1
ATOM 3686 C CA . ASN A 1 477 ? 20.725 -7.590 27.205 1.00 18.50 477 ASN A CA 1
ATOM 3687 C C . ASN A 1 477 ? 20.313 -7.541 25.721 1.00 21.39 477 ASN A C 1
ATOM 3688 O O . ASN A 1 477 ? 20.958 -6.837 24.935 1.00 20.07 477 ASN A O 1
ATOM 3693 N N . TYR A 1 478 ? 19.228 -8.262 25.348 1.00 17.49 478 TYR A N 1
ATOM 3694 C CA . TYR A 1 478 ? 18.682 -8.189 23.978 1.00 18.08 478 TYR A CA 1
ATOM 3695 C C . TYR A 1 478 ? 18.246 -6.696 23.819 1.00 22.50 478 TYR A C 1
ATOM 3696 O O . TYR A 1 478 ? 17.572 -6.188 24.718 1.00 22.48 478 TYR A O 1
ATOM 3705 N N . PRO A 1 479 ? 18.734 -5.967 22.781 1.00 20.53 479 PRO A N 1
ATOM 3706 C CA . PRO A 1 479 ? 18.531 -4.497 22.711 1.00 20.77 479 PRO A CA 1
ATOM 3707 C C . PRO A 1 479 ? 17.136 -3.948 23.055 1.00 23.32 479 PRO A C 1
ATOM 3708 O O . PRO A 1 479 ? 17.059 -3.078 23.934 1.00 22.83 479 PRO A O 1
ATOM 3712 N N . ASN A 1 480 ? 16.058 -4.428 22.404 1.00 19.60 480 ASN A N 1
ATOM 3713 C CA . ASN A 1 480 ? 14.680 -3.964 22.682 1.00 19.80 480 ASN A CA 1
ATOM 3714 C C . ASN A 1 480 ? 14.228 -4.214 24.127 1.00 22.49 480 ASN A C 1
ATOM 3715 O O . ASN A 1 480 ? 13.324 -3.526 24.602 1.00 22.65 480 ASN A O 1
ATOM 3720 N N . TYR A 1 481 ? 14.805 -5.239 24.793 1.00 18.38 481 TYR A N 1
ATOM 3721 C CA . TYR A 1 481 ? 14.385 -5.683 26.124 1.00 18.48 481 TYR A CA 1
ATOM 3722 C C . TYR A 1 481 ? 15.184 -5.092 27.287 1.00 23.24 481 TYR A C 1
ATOM 3723 O O . TYR A 1 481 ? 14.857 -5.368 28.441 1.00 23.22 481 TYR A O 1
ATOM 3732 N N . ALA A 1 482 ? 16.233 -4.315 26.995 1.00 20.96 482 ALA A N 1
ATOM 3733 C CA . ALA A 1 482 ? 17.186 -3.836 27.998 1.00 20.92 482 ALA A CA 1
ATOM 3734 C C . ALA A 1 482 ? 16.649 -2.887 29.090 1.00 25.35 482 ALA A C 1
ATOM 3735 O O . ALA A 1 482 ? 17.307 -2.766 30.130 1.00 24.49 482 ALA A O 1
ATOM 3737 N N . MET A 1 483 ? 15.473 -2.259 28.901 1.00 22.56 483 MET A N 1
ATOM 3738 C CA . MET A 1 483 ? 15.019 -1.235 29.839 1.00 22.46 483 MET A CA 1
ATOM 3739 C C . MET A 1 483 ? 13.749 -1.437 30.651 1.00 27.84 483 MET A C 1
ATOM 3740 O O . MET A 1 483 ? 13.654 -0.835 31.716 1.00 29.87 483 MET A O 1
ATOM 3745 N N . ASN A 1 484 ? 12.737 -2.144 30.144 1.00 23.03 484 ASN A N 1
ATOM 3746 C CA . ASN A 1 484 ? 11.425 -2.022 30.772 1.00 22.67 484 ASN A CA 1
ATOM 3747 C C . ASN A 1 484 ? 10.791 -3.221 31.481 1.00 25.74 484 ASN A C 1
ATOM 3748 O O . ASN A 1 484 ? 10.956 -4.372 31.093 1.00 25.33 484 ASN A O 1
ATOM 3753 N N . VAL A 1 485 ? 10.012 -2.894 32.545 1.00 22.22 485 VAL A N 1
ATOM 3754 C CA . VAL A 1 485 ? 9.262 -3.853 33.371 1.00 21.71 485 VAL A CA 1
ATOM 3755 C C . VAL A 1 485 ? 8.135 -4.513 32.589 1.00 23.99 485 VAL A C 1
ATOM 3756 O O . VAL A 1 485 ? 7.775 -4.038 31.515 1.00 23.27 485 VAL A O 1
ATOM 3760 N N . GLY A 1 486 ? 7.570 -5.566 33.179 1.00 21.29 486 GLY A N 1
ATOM 3761 C CA . GLY A 1 486 ? 6.418 -6.290 32.661 1.00 20.86 486 GLY A CA 1
ATOM 3762 C C . GLY A 1 486 ? 6.636 -7.026 31.360 1.00 23.54 486 GLY A C 1
ATOM 3763 O O . GLY A 1 486 ? 5.691 -7.150 30.573 1.00 22.92 486 GLY A O 1
ATOM 3764 N N . HIS A 1 487 ? 7.880 -7.528 31.123 1.00 19.64 487 HIS A N 1
ATOM 3765 C CA . HIS A 1 487 ? 8.192 -8.294 29.912 1.00 19.85 487 HIS A CA 1
ATOM 3766 C C . HIS A 1 487 ? 9.091 -9.519 30.141 1.00 23.51 487 HIS A C 1
ATOM 3767 O O . HIS A 1 487 ? 8.729 -10.613 29.713 1.00 23.30 487 HIS A O 1
ATOM 3774 N N . GLN A 1 488 ? 10.304 -9.305 30.713 1.00 21.05 488 GLN A N 1
ATOM 3775 C CA . GLN A 1 488 ? 11.376 -10.305 30.858 1.00 20.47 488 GLN A CA 1
ATOM 3776 C C . GLN A 1 488 ? 10.952 -11.619 31.540 1.00 23.90 488 GLN A C 1
ATOM 3777 O O . GLN A 1 488 ? 11.216 -12.691 30.987 1.00 22.25 488 GLN A O 1
ATOM 3783 N N . GLY A 1 489 ? 10.290 -11.525 32.688 1.00 22.34 489 GLY A N 1
ATOM 3784 C CA . GLY A 1 489 ? 9.801 -12.699 33.410 1.00 23.01 489 GLY A CA 1
ATOM 3785 C C . GLY A 1 489 ? 8.751 -13.479 32.637 1.00 26.77 489 GLY A C 1
ATOM 3786 O O . GLY A 1 489 ? 8.749 -14.716 32.639 1.00 25.66 489 GLY A O 1
ATOM 3787 N N . GLU A 1 490 ? 7.888 -12.749 31.923 1.00 23.09 490 GLU A N 1
ATOM 3788 C CA . GLU A 1 490 ? 6.832 -13.320 31.097 1.00 21.45 490 GLU A CA 1
ATOM 3789 C C . GLU A 1 490 ? 7.431 -14.025 29.873 1.00 24.20 490 GLU A C 1
ATOM 3790 O O . GLU A 1 490 ? 6.976 -15.113 29.525 1.00 24.39 490 GLU A O 1
ATOM 3796 N N . TYR A 1 491 ? 8.488 -13.443 29.268 1.00 21.13 491 TYR A N 1
ATOM 3797 C CA . TYR A 1 491 ? 9.223 -14.057 28.151 1.00 20.94 491 TYR A CA 1
ATOM 3798 C C . TYR A 1 491 ? 9.822 -15.398 28.585 1.00 24.76 491 TYR A C 1
ATOM 3799 O O . TYR A 1 491 ? 9.804 -16.340 27.801 1.00 23.97 491 TYR A O 1
ATOM 3808 N N . ALA A 1 492 ? 10.362 -15.482 29.824 1.00 23.01 492 ALA A N 1
ATOM 3809 C CA . ALA A 1 492 ? 10.916 -16.726 30.360 1.00 22.78 492 ALA A CA 1
ATOM 3810 C C . ALA A 1 492 ? 9.798 -17.798 30.441 1.00 24.93 492 ALA A C 1
ATOM 3811 O O . ALA A 1 492 ? 10.007 -18.938 30.038 1.00 24.56 492 ALA A O 1
ATOM 3813 N N . GLY A 1 493 ? 8.599 -17.400 30.868 1.00 21.94 493 GLY A N 1
ATOM 3814 C CA . GLY A 1 493 ? 7.441 -18.288 30.913 1.00 22.11 493 GLY A CA 1
ATOM 3815 C C . GLY A 1 493 ? 7.023 -18.782 29.538 1.00 24.70 493 GLY A C 1
ATOM 3816 O O . GLY A 1 493 ? 6.691 -19.961 29.372 1.00 22.53 493 GLY A O 1
ATOM 3817 N N . ILE A 1 494 ? 7.079 -17.889 28.527 1.00 22.27 494 ILE A N 1
ATOM 3818 C CA . ILE A 1 494 ? 6.759 -18.233 27.128 1.00 22.41 494 ILE A CA 1
ATOM 3819 C C . ILE A 1 494 ? 7.770 -19.270 26.632 1.00 26.72 494 ILE A C 1
ATOM 3820 O O . ILE A 1 494 ? 7.368 -20.262 26.014 1.00 28.01 494 ILE A O 1
ATOM 3825 N N . THR A 1 495 ? 9.067 -19.070 26.963 1.00 22.85 495 THR A N 1
ATOM 3826 C CA . THR A 1 495 ? 10.149 -19.997 26.613 1.00 22.57 495 THR A CA 1
ATOM 3827 C C . THR A 1 495 ? 9.854 -21.379 27.235 1.00 25.25 495 THR A C 1
ATOM 3828 O O . THR A 1 495 ? 9.899 -22.389 26.521 1.00 24.06 495 THR A O 1
ATOM 3832 N N . GLN A 1 496 ? 9.520 -21.413 28.544 1.00 21.80 496 GLN A N 1
ATOM 3833 C CA . GLN A 1 496 ? 9.190 -22.674 29.223 1.00 22.44 496 GLN A CA 1
ATOM 3834 C C . GLN A 1 496 ? 8.015 -23.400 28.558 1.00 27.82 496 GLN A C 1
ATOM 3835 O O . GLN A 1 496 ? 8.114 -24.609 28.350 1.00 28.04 496 GLN A O 1
ATOM 3841 N N . ALA A 1 497 ? 6.941 -22.667 28.197 1.00 25.76 497 ALA A N 1
ATOM 3842 C CA . ALA A 1 497 ? 5.737 -23.226 27.565 1.00 26.63 497 ALA A CA 1
ATOM 3843 C C . ALA A 1 497 ? 6.033 -24.024 26.300 1.00 30.93 497 ALA A C 1
ATOM 3844 O O . ALA A 1 497 ? 5.413 -25.070 26.093 1.00 31.08 497 ALA A O 1
ATOM 3846 N N . ALA A 1 498 ? 7.013 -23.567 25.492 1.00 27.28 498 ALA A N 1
ATOM 3847 C CA . ALA A 1 498 ? 7.428 -24.274 24.278 1.00 27.33 498 ALA A CA 1
ATOM 3848 C C . ALA A 1 498 ? 8.004 -25.662 24.620 1.00 29.78 498 ALA A C 1
ATOM 3849 O O . ALA A 1 498 ? 7.710 -26.635 23.927 1.00 29.18 498 ALA A O 1
ATOM 3851 N N . HIS A 1 499 ? 8.776 -25.750 25.711 1.00 24.91 499 HIS A N 1
ATOM 3852 C CA . HIS A 1 499 ? 9.408 -26.994 26.142 1.00 24.71 499 HIS A CA 1
ATOM 3853 C C . HIS A 1 499 ? 8.462 -27.882 26.952 1.00 29.46 499 HIS A C 1
ATOM 3854 O O . HIS A 1 499 ? 8.504 -29.103 26.790 1.00 30.08 499 HIS A O 1
ATOM 3861 N N . SER A 1 500 ? 7.557 -27.277 27.745 1.00 25.52 500 SER A N 1
ATOM 3862 C CA . SER A 1 500 ? 6.524 -27.998 28.501 1.00 25.92 500 SER A CA 1
ATOM 3863 C C . SER A 1 500 ? 5.534 -28.703 27.558 1.00 30.17 500 SER A C 1
ATOM 3864 O O . SER A 1 500 ? 5.111 -29.821 27.848 1.00 29.32 500 SER A O 1
ATOM 3867 N N . ALA A 1 501 ? 5.182 -28.062 26.427 1.00 27.85 501 ALA A N 1
ATOM 3868 C CA . ALA A 1 501 ? 4.274 -28.633 25.423 1.00 27.72 501 ALA A CA 1
ATOM 3869 C C . ALA A 1 501 ? 4.892 -29.902 24.802 1.00 32.05 501 ALA A C 1
ATOM 3870 O O . ALA A 1 501 ? 4.173 -30.857 24.502 1.00 31.03 501 ALA A O 1
ATOM 3872 N N . ARG A 1 502 ? 6.233 -29.904 24.647 1.00 28.58 502 ARG A N 1
ATOM 3873 C CA . ARG A 1 502 ? 7.018 -30.997 24.070 1.00 28.24 502 ARG A CA 1
ATOM 3874 C C . ARG A 1 502 ? 7.426 -32.048 25.100 1.00 32.82 502 ARG A C 1
ATOM 3875 O O . ARG A 1 502 ? 7.988 -33.072 24.719 1.00 34.06 502 ARG A O 1
ATOM 3883 N N . LYS A 1 503 ? 7.176 -31.782 26.404 1.00 28.30 503 LYS A N 1
ATOM 3884 C CA . LYS A 1 503 ? 7.559 -32.619 27.549 1.00 28.39 503 LYS A CA 1
ATOM 3885 C C . LYS A 1 503 ? 9.092 -32.728 27.674 1.00 32.49 503 LYS A C 1
ATOM 3886 O O . LYS A 1 503 ? 9.620 -33.764 28.090 1.00 32.00 503 LYS A O 1
ATOM 3892 N N . ASP A 1 504 ? 9.810 -31.633 27.322 1.00 28.14 504 ASP A N 1
ATOM 3893 C CA . ASP A 1 504 ? 11.272 -31.565 27.422 1.00 26.86 504 ASP A CA 1
ATOM 3894 C C . ASP A 1 504 ? 11.726 -31.493 28.875 1.00 29.98 504 ASP A C 1
ATOM 3895 O O . ASP A 1 504 ? 11.088 -30.827 29.698 1.00 29.07 504 ASP A O 1
ATOM 3900 N N . ALA A 1 505 ? 12.841 -32.166 29.181 1.00 26.24 505 ALA A N 1
ATOM 3901 C CA . ALA A 1 505 ? 13.447 -32.174 30.511 1.00 26.20 505 ALA A CA 1
ATOM 3902 C C . ALA A 1 505 ? 14.163 -30.842 30.793 1.00 29.36 505 ALA A C 1
ATOM 3903 O O . ALA A 1 505 ? 14.348 -30.486 31.956 1.00 28.93 505 ALA A O 1
ATOM 3905 N N . PHE A 1 506 ? 14.563 -30.116 29.734 1.00 25.98 506 PHE A N 1
ATOM 3906 C CA . PHE A 1 506 ? 15.283 -28.837 29.808 1.00 25.74 506 PHE A CA 1
ATOM 3907 C C . PHE A 1 506 ? 14.969 -27.965 28.586 1.00 29.75 506 PHE A C 1
ATOM 3908 O O . PHE A 1 506 ? 14.494 -28.483 27.566 1.00 29.90 506 PHE A O 1
ATOM 3916 N N . ALA A 1 507 ? 15.261 -26.653 28.679 1.00 26.21 507 ALA A N 1
ATOM 3917 C CA . ALA A 1 507 ? 14.998 -25.690 27.609 1.00 26.79 507 ALA A CA 1
ATOM 3918 C C . ALA A 1 507 ? 16.239 -25.286 26.803 1.00 28.39 507 ALA A C 1
ATOM 3919 O O . ALA A 1 507 ? 16.118 -25.031 25.602 1.00 26.59 507 ALA A O 1
ATOM 3921 N N . MET A 1 508 ? 17.409 -25.169 27.470 1.00 24.67 508 MET A N 1
ATOM 3922 C CA . MET A 1 508 ? 18.613 -24.640 26.826 1.00 24.24 508 MET A CA 1
ATOM 3923 C C . MET A 1 508 ? 19.932 -25.194 27.348 1.00 28.17 508 MET A C 1
ATOM 3924 O O . MET A 1 508 ? 20.865 -25.339 26.567 1.00 27.30 508 MET A O 1
ATOM 3929 N N . ASN A 1 509 ? 20.051 -25.420 28.657 1.00 24.88 509 ASN A N 1
ATOM 3930 C CA . ASN A 1 509 ? 21.308 -25.892 29.203 1.00 24.22 509 ASN A CA 1
ATOM 3931 C C . ASN A 1 509 ? 21.071 -27.024 30.199 1.00 27.50 509 ASN A C 1
ATOM 3932 O O . ASN A 1 509 ? 20.658 -26.762 31.333 1.00 26.18 509 ASN A O 1
ATOM 3937 N N . PRO A 1 510 ? 21.326 -28.297 29.784 1.00 25.74 510 PRO A N 1
ATOM 3938 C CA . PRO A 1 510 ? 21.097 -29.436 30.698 1.00 25.39 510 PRO A CA 1
ATOM 3939 C C . PRO A 1 510 ? 22.003 -29.434 31.925 1.00 27.11 510 PRO A C 1
ATOM 3940 O O . PRO A 1 510 ? 21.599 -29.964 32.960 1.00 26.92 510 PRO A O 1
ATOM 3944 N N . LEU A 1 511 ? 23.202 -28.805 31.831 1.00 23.69 511 LEU A N 1
ATOM 3945 C CA . LEU A 1 511 ? 24.134 -28.688 32.968 1.00 24.21 511 LEU A CA 1
ATOM 3946 C C . LEU A 1 511 ? 23.519 -27.829 34.083 1.00 26.70 511 LEU A C 1
ATOM 3947 O O . LEU A 1 511 ? 23.614 -28.192 35.253 1.00 27.21 511 LEU A O 1
ATOM 3952 N N . ILE A 1 512 ? 22.849 -26.718 33.708 1.00 23.51 512 ILE A N 1
ATOM 3953 C CA . ILE A 1 512 ? 22.150 -25.807 34.625 1.00 22.43 512 ILE A CA 1
ATOM 3954 C C . ILE A 1 512 ? 20.952 -26.544 35.257 1.00 24.15 512 ILE A C 1
ATOM 3955 O O . ILE A 1 512 ? 20.747 -26.453 36.471 1.00 22.54 512 ILE A O 1
ATOM 3960 N N . LYS A 1 513 ? 20.174 -27.270 34.432 1.00 21.58 513 LYS A N 1
ATOM 3961 C CA . LYS A 1 513 ? 19.012 -28.053 34.910 1.00 21.85 513 LYS A CA 1
ATOM 3962 C C . LYS A 1 513 ? 19.434 -29.043 36.000 1.00 25.90 513 LYS A C 1
ATOM 3963 O O . LYS A 1 513 ? 18.790 -29.099 37.053 1.00 25.39 513 LYS A O 1
ATOM 3969 N N . ILE A 1 514 ? 20.548 -29.772 35.778 1.00 23.23 514 ILE A N 1
ATOM 3970 C CA . ILE A 1 514 ? 21.080 -30.734 36.752 1.00 22.51 514 ILE A CA 1
ATOM 3971 C C . ILE A 1 514 ? 21.598 -30.013 38.013 1.00 26.65 514 ILE A C 1
ATOM 3972 O O . ILE A 1 514 ? 21.265 -30.425 39.127 1.00 26.32 514 ILE A O 1
ATOM 3977 N N . ALA A 1 515 ? 22.390 -28.936 37.835 1.00 23.49 515 ALA A N 1
ATOM 3978 C CA . ALA A 1 515 ? 22.967 -28.181 38.951 1.00 23.47 515 ALA A CA 1
ATOM 3979 C C . ALA A 1 515 ? 21.924 -27.638 39.931 1.00 27.37 515 ALA A C 1
ATOM 3980 O O . ALA A 1 515 ? 22.159 -27.686 41.140 1.00 27.90 515 ALA A O 1
ATOM 3982 N N . PHE A 1 516 ? 20.759 -27.184 39.424 1.00 23.26 516 PHE A N 1
ATOM 3983 C CA . PHE A 1 516 ? 19.728 -26.590 40.278 1.00 22.89 516 PHE A CA 1
ATOM 3984 C C . PHE A 1 516 ? 18.746 -27.628 40.868 1.00 27.80 516 PHE A C 1
ATOM 3985 O O . PHE A 1 516 ? 17.857 -27.248 41.635 1.00 27.23 516 PHE A O 1
ATOM 3993 N N . ALA A 1 517 ? 18.984 -28.941 40.619 1.00 25.98 517 ALA A N 1
ATOM 3994 C CA . ALA A 1 517 ? 18.213 -30.049 41.211 1.00 26.38 517 ALA A CA 1
ATOM 3995 C C . ALA A 1 517 ? 18.830 -30.481 42.548 1.00 31.57 517 ALA A C 1
ATOM 3996 O O . ALA A 1 517 ? 18.230 -31.280 43.269 1.00 31.57 517 ALA A O 1
ATOM 3998 N N . ASP A 1 518 ? 20.039 -29.961 42.870 1.00 28.42 518 ASP A N 1
ATOM 3999 C CA . ASP A 1 518 ? 20.797 -30.273 44.091 1.00 27.71 518 ASP A CA 1
ATOM 4000 C C . ASP A 1 518 ? 19.972 -30.072 45.385 1.00 31.96 518 ASP A C 1
ATOM 4001 O O . ASP A 1 518 ? 19.532 -28.954 45.651 1.00 30.89 518 ASP A O 1
ATOM 4006 N N . PRO A 1 519 ? 19.757 -31.147 46.194 1.00 29.95 519 PRO A N 1
ATOM 4007 C CA . PRO A 1 519 ? 18.990 -30.991 47.452 1.00 30.27 519 PRO A CA 1
ATOM 4008 C C . PRO A 1 519 ? 19.647 -30.091 48.506 1.00 31.93 519 PRO A C 1
ATOM 4009 O O . PRO A 1 519 ? 18.961 -29.651 49.433 1.00 30.76 519 PRO A O 1
ATOM 4013 N N . SER A 1 520 ? 20.967 -29.830 48.373 1.00 27.87 520 SER A N 1
ATOM 4014 C CA . SER A 1 520 ? 21.750 -28.996 49.289 1.00 27.43 520 SER A CA 1
ATOM 4015 C C . SER A 1 520 ? 21.532 -27.476 49.103 1.00 30.49 520 SER A C 1
ATOM 4016 O O . SER A 1 520 ? 22.036 -26.697 49.906 1.00 30.20 520 SER A O 1
ATOM 4019 N N . LEU A 1 521 ? 20.782 -27.051 48.057 1.00 26.07 521 LEU A N 1
ATOM 4020 C CA . LEU A 1 521 ? 20.467 -25.634 47.829 1.00 25.32 521 LEU A CA 1
ATOM 4021 C C . LEU A 1 521 ? 19.578 -25.108 48.972 1.00 30.69 521 LEU A C 1
ATOM 4022 O O . LEU A 1 521 ? 18.834 -25.890 49.568 1.00 31.07 521 LEU A O 1
ATOM 4027 N N . VAL A 1 522 ? 19.677 -23.808 49.293 1.00 27.22 522 VAL A N 1
ATOM 4028 C CA . VAL A 1 522 ? 18.908 -23.212 50.403 1.00 27.09 522 VAL A CA 1
ATOM 4029 C C . VAL A 1 522 ? 17.469 -22.926 49.966 1.00 29.98 522 VAL A C 1
ATOM 4030 O O . VAL A 1 522 ? 16.521 -23.294 50.674 1.00 29.56 522 VAL A O 1
ATOM 4034 N N . PHE A 1 523 ? 17.310 -22.295 48.789 1.00 24.85 523 PHE A N 1
ATOM 4035 C CA . PHE A 1 523 ? 16.004 -21.998 48.208 1.00 24.76 523 PHE A CA 1
ATOM 4036 C C . PHE A 1 523 ? 15.477 -23.232 47.449 1.00 29.35 523 PHE A C 1
ATOM 4037 O O . PHE A 1 523 ? 16.258 -23.908 46.769 1.00 28.62 523 PHE A O 1
ATOM 4045 N N . ASP A 1 524 ? 14.157 -23.520 47.560 1.00 27.30 524 ASP A N 1
ATOM 4046 C CA . ASP A 1 524 ? 13.520 -24.646 46.857 1.00 27.33 524 ASP A CA 1
ATOM 4047 C C . ASP A 1 524 ? 13.038 -24.171 45.468 1.00 29.99 524 ASP A C 1
ATOM 4048 O O . ASP A 1 524 ? 11.923 -23.646 45.325 1.00 29.62 524 ASP A O 1
ATOM 4053 N N . PHE A 1 525 ? 13.886 -24.397 44.444 1.00 24.79 525 PHE A N 1
ATOM 4054 C CA . PHE A 1 525 ? 13.654 -24.017 43.056 1.00 24.28 525 PHE A CA 1
ATOM 4055 C C . PHE A 1 525 ? 12.483 -24.776 42.382 1.00 28.74 525 PHE A C 1
ATOM 4056 O O . PHE A 1 525 ? 12.044 -24.355 41.311 1.00 26.99 525 PHE A O 1
ATOM 4064 N N . ALA A 1 526 ? 11.954 -25.850 43.015 1.00 26.13 526 ALA A N 1
ATOM 4065 C CA . ALA A 1 526 ? 10.816 -26.603 42.486 1.00 26.92 526 ALA A CA 1
ATOM 4066 C C . ALA A 1 526 ? 9.475 -25.975 42.915 1.00 30.84 526 ALA A C 1
ATOM 4067 O O . ALA A 1 526 ? 8.453 -26.201 42.265 1.00 30.20 526 ALA A O 1
ATOM 4069 N N . ARG A 1 527 ? 9.478 -25.199 44.023 1.00 27.54 527 ARG A N 1
ATOM 4070 C CA . ARG A 1 527 ? 8.263 -24.577 44.573 1.00 27.36 527 ARG A CA 1
ATOM 4071 C C . ARG A 1 527 ? 8.493 -23.063 44.850 1.00 30.10 527 ARG A C 1
ATOM 4072 O O . ARG A 1 527 ? 8.377 -22.638 46.001 1.00 29.84 527 ARG A O 1
ATOM 4080 N N . PRO A 1 528 ? 8.795 -22.220 43.818 1.00 26.13 528 PRO A N 1
ATOM 4081 C CA . PRO A 1 528 ? 9.120 -20.807 44.100 1.00 25.01 528 PRO A CA 1
ATOM 4082 C C . PRO A 1 528 ? 8.015 -19.933 44.688 1.00 28.04 528 PRO A C 1
ATOM 4083 O O . PRO A 1 528 ? 8.328 -19.101 45.534 1.00 27.14 528 PRO A O 1
ATOM 4087 N N . ARG A 1 529 ? 6.750 -20.099 44.260 1.00 26.73 529 ARG A N 1
ATOM 4088 C CA . ARG A 1 529 ? 5.646 -19.282 44.804 1.00 26.37 529 ARG A CA 1
ATOM 4089 C C . ARG A 1 529 ? 5.431 -19.577 46.294 1.00 29.74 529 ARG A C 1
ATOM 4090 O O . ARG A 1 529 ? 5.281 -18.644 47.084 1.00 28.37 529 ARG A O 1
ATOM 4098 N N . LYS A 1 530 ? 5.528 -20.866 46.683 1.00 27.75 530 LYS A N 1
ATOM 4099 C CA . LYS A 1 530 ? 5.435 -21.304 48.080 1.00 27.78 530 LYS A CA 1
ATOM 4100 C C . LYS A 1 530 ? 6.601 -20.723 48.912 1.00 31.46 530 LYS A C 1
ATOM 4101 O O . LYS A 1 530 ? 6.378 -20.260 50.035 1.00 32.07 530 LYS A O 1
ATOM 4107 N N . GLU A 1 531 ? 7.839 -20.762 48.371 1.00 26.77 531 GLU A N 1
ATOM 4108 C CA . GLU A 1 531 ? 9.034 -20.220 49.046 1.00 25.88 531 GLU A CA 1
ATOM 4109 C C . GLU A 1 531 ? 8.892 -18.720 49.275 1.00 28.74 531 GLU A C 1
ATOM 4110 O O . GLU A 1 531 ? 9.210 -18.245 50.363 1.00 27.75 531 GLU A O 1
ATOM 4116 N N . CYS A 1 532 ? 8.370 -17.985 48.269 1.00 26.24 532 CYS A N 1
ATOM 4117 C CA . CYS A 1 532 ? 8.127 -16.538 48.363 1.00 25.79 532 CYS A CA 1
ATOM 4118 C C . CYS A 1 532 ? 7.172 -16.230 49.524 1.00 26.75 532 CYS A C 1
ATOM 4119 O O . CYS A 1 532 ? 7.421 -15.289 50.270 1.00 24.00 532 CYS A O 1
ATOM 4122 N N . ALA A 1 533 ? 6.094 -17.030 49.678 1.00 25.72 533 ALA A N 1
ATOM 4123 C CA . ALA A 1 533 ? 5.120 -16.885 50.768 1.00 26.46 533 ALA A CA 1
ATOM 4124 C C . ALA A 1 533 ? 5.797 -17.072 52.133 1.00 30.57 533 ALA A C 1
ATOM 4125 O O . ALA A 1 533 ? 5.533 -16.312 53.062 1.00 30.12 533 ALA A O 1
ATOM 4127 N N . ARG A 1 534 ? 6.681 -18.080 52.238 1.00 28.34 534 ARG A N 1
ATOM 4128 C CA . ARG A 1 534 ? 7.439 -18.403 53.452 1.00 28.40 534 ARG A CA 1
ATOM 4129 C C . ARG A 1 534 ? 8.359 -17.247 53.876 1.00 32.16 534 ARG A C 1
ATOM 4130 O O . ARG A 1 534 ? 8.461 -16.962 55.069 1.00 32.04 534 ARG A O 1
ATOM 4138 N N . GLY A 1 535 ? 8.977 -16.584 52.895 1.00 28.38 535 GLY A N 1
ATOM 4139 C CA . GLY A 1 535 ? 9.822 -15.411 53.107 1.00 27.78 535 GLY A CA 1
ATOM 4140 C C . GLY A 1 535 ? 8.984 -14.223 53.544 1.00 30.52 535 GLY A C 1
ATOM 4141 O O . GLY A 1 535 ? 9.345 -13.510 54.484 1.00 30.09 535 GLY A O 1
ATOM 4142 N N . ALA A 1 536 ? 7.814 -14.047 52.909 1.00 27.08 536 ALA A N 1
ATOM 4143 C CA . ALA A 1 536 ? 6.863 -12.987 53.235 1.00 27.61 536 ALA A CA 1
ATOM 4144 C C . ALA A 1 536 ? 6.414 -13.081 54.694 1.00 34.23 536 ALA A C 1
ATOM 4145 O O . ALA A 1 536 ? 6.363 -12.055 55.374 1.00 33.99 536 ALA A O 1
ATOM 4147 N N . LEU A 1 537 ? 6.172 -14.320 55.190 1.00 31.51 537 LEU A N 1
ATOM 4148 C CA . LEU A 1 537 ? 5.745 -14.587 56.561 1.00 31.92 537 LEU A CA 1
ATOM 4149 C C . LEU A 1 537 ? 6.894 -14.714 57.563 1.00 33.85 537 LEU A C 1
ATOM 4150 O O . LEU A 1 537 ? 6.646 -15.015 58.737 1.00 33.53 537 LEU A O 1
ATOM 4155 N N . ARG A 1 538 ? 8.146 -14.463 57.114 1.00 29.52 538 ARG A N 1
ATOM 4156 C CA . ARG A 1 538 ? 9.360 -14.515 57.952 1.00 28.69 538 ARG A CA 1
ATOM 4157 C C . ARG A 1 538 ? 9.605 -15.917 58.553 1.00 31.96 538 ARG A C 1
ATOM 4158 O O . ARG A 1 538 ? 10.048 -16.056 59.699 1.00 32.46 538 ARG A O 1
ATOM 4166 N N . GLU A 1 539 ? 9.344 -16.958 57.741 1.00 29.16 539 GLU A N 1
ATOM 4167 C CA . GLU A 1 539 ? 9.530 -18.372 58.116 1.00 30.16 539 GLU A CA 1
ATOM 4168 C C . GLU A 1 539 ? 10.726 -19.002 57.379 1.00 32.45 539 GLU A C 1
ATOM 4169 O O . GLU A 1 539 ? 11.103 -20.132 57.674 1.00 32.53 539 GLU A O 1
ATOM 4175 N N . PHE A 1 540 ? 11.306 -18.274 56.418 1.00 27.53 540 PHE A N 1
ATOM 4176 C CA . PHE A 1 540 ? 12.412 -18.752 55.591 1.00 26.15 540 PHE A CA 1
ATOM 4177 C C . PHE A 1 540 ? 13.786 -18.545 56.245 1.00 32.09 540 PHE A C 1
ATOM 4178 O O . PHE A 1 540 ? 14.166 -17.410 56.558 1.00 31.75 540 PHE A O 1
ATOM 4186 N N . GLU A 1 541 ? 14.547 -19.641 56.396 1.00 29.65 541 GLU A N 1
ATOM 4187 C CA . GLU A 1 541 ? 15.891 -19.576 56.960 1.00 30.21 541 GLU A CA 1
ATOM 4188 C C . GLU A 1 541 ? 16.930 -19.337 55.859 1.00 35.08 541 GLU A C 1
ATOM 4189 O O . GLU A 1 541 ? 17.177 -20.209 55.022 1.00 35.81 541 GLU A O 1
ATOM 4195 N N . ALA A 1 542 ? 17.468 -18.113 55.813 1.00 30.40 542 ALA A N 1
ATOM 4196 C CA . ALA A 1 542 ? 18.451 -17.706 54.803 1.00 29.69 542 ALA A CA 1
ATOM 4197 C C . ALA A 1 542 ? 19.888 -17.925 55.276 1.00 32.04 542 ALA A C 1
ATOM 4198 O O . ALA A 1 542 ? 20.134 -18.062 56.475 1.00 31.41 542 ALA A O 1
ATOM 4200 N N . ALA A 1 543 ? 20.833 -17.968 54.324 1.00 29.15 543 ALA A N 1
ATOM 4201 C CA . ALA A 1 543 ? 22.273 -18.067 54.587 1.00 28.44 543 ALA A CA 1
ATOM 4202 C C . ALA A 1 543 ? 22.846 -16.642 54.485 1.00 32.15 543 ALA A C 1
ATOM 4203 O O . ALA A 1 543 ? 22.126 -15.730 54.054 1.00 32.27 543 ALA A O 1
ATOM 4205 N N . GLY A 1 544 ? 24.117 -16.456 54.847 1.00 27.90 544 GLY A N 1
ATOM 4206 C CA . GLY A 1 544 ? 24.782 -15.162 54.710 1.00 27.14 544 GLY A CA 1
ATOM 4207 C C . GLY A 1 544 ? 24.817 -14.233 55.914 1.00 30.52 544 GLY A C 1
ATOM 4208 O O . GLY A 1 544 ? 25.514 -13.218 55.861 1.00 29.81 544 GLY A O 1
ATOM 4209 N N . GLU A 1 545 ? 24.070 -14.542 57.003 1.00 27.40 545 GLU A N 1
ATOM 4210 C CA . GLU A 1 545 ? 24.084 -13.699 58.212 1.00 27.08 545 GLU A CA 1
ATOM 4211 C C . GLU A 1 545 ? 25.437 -13.786 58.946 1.00 31.39 545 GLU A C 1
ATOM 4212 O O . GLU A 1 545 ? 26.177 -14.754 58.750 1.00 31.87 545 GLU A O 1
ATOM 4218 N N . ARG A 1 546 ? 25.777 -12.757 59.740 1.00 27.43 546 ARG A N 1
ATOM 4219 C CA . ARG A 1 546 ? 27.082 -12.664 60.405 1.00 27.25 546 ARG A CA 1
ATOM 4220 C C . ARG A 1 546 ? 27.040 -12.679 61.941 1.00 30.76 546 ARG A C 1
ATOM 4221 O O . ARG A 1 546 ? 27.958 -12.149 62.572 1.00 28.24 546 ARG A O 1
ATOM 4229 N N . ASP A 1 547 ? 25.998 -13.301 62.536 1.00 28.72 547 ASP A N 1
ATOM 4230 C CA . ASP A 1 547 ? 25.795 -13.393 63.991 1.00 30.15 547 ASP A CA 1
ATOM 4231 C C . ASP A 1 547 ? 27.055 -13.705 64.804 1.00 32.61 547 ASP A C 1
ATOM 4232 O O . ASP A 1 547 ? 27.366 -12.965 65.736 1.00 31.89 547 ASP A O 1
ATOM 4237 N N . VAL A 1 548 ? 27.776 -14.778 64.438 1.00 29.28 548 VAL A N 1
ATOM 4238 C CA . VAL A 1 548 ? 28.968 -15.269 65.149 1.00 30.19 548 VAL A CA 1
ATOM 4239 C C . VAL A 1 548 ? 30.117 -14.219 65.223 1.00 32.08 548 VAL A C 1
ATOM 4240 O O . VAL A 1 548 ? 30.885 -14.245 66.183 1.00 31.21 548 VAL A O 1
ATOM 4244 N N . ILE A 1 549 ? 30.216 -13.287 64.249 1.00 27.72 549 ILE A N 1
ATOM 4245 C CA . ILE A 1 549 ? 31.295 -12.275 64.260 1.00 26.70 549 ILE A CA 1
ATOM 4246 C C . ILE A 1 549 ? 30.804 -10.878 64.705 1.00 30.23 549 ILE A C 1
ATOM 4247 O O . ILE A 1 549 ? 31.544 -9.905 64.606 1.00 30.36 549 ILE A O 1
ATOM 4252 N N . LEU A 1 550 ? 29.574 -10.786 65.222 1.00 27.39 550 LEU A N 1
ATOM 4253 C CA . LEU A 1 550 ? 29.011 -9.511 65.665 1.00 27.06 550 LEU A CA 1
ATOM 4254 C C . LEU A 1 550 ? 28.765 -9.499 67.184 1.00 32.36 550 LEU A C 1
ATOM 4255 O O . LEU A 1 550 ? 28.653 -10.575 67.757 1.00 30.48 550 LEU A O 1
ATOM 4260 N N . PRO A 1 551 ? 28.653 -8.322 67.855 1.00 32.59 551 PRO A N 1
ATOM 4261 C CA . PRO A 1 551 ? 28.369 -8.333 69.304 1.00 34.22 551 PRO A CA 1
ATOM 4262 C C . PRO A 1 551 ? 27.052 -9.063 69.604 1.00 41.98 551 PRO A C 1
ATOM 4263 O O . PRO A 1 551 ? 26.121 -8.971 68.803 1.00 40.37 551 PRO A O 1
ATOM 4267 N N . ALA A 1 552 ? 27.001 -9.838 70.714 1.00 42.62 552 ALA A N 1
ATOM 4268 C CA . ALA A 1 552 ? 25.815 -10.606 71.148 1.00 44.44 552 ALA A CA 1
ATOM 4269 C C . ALA A 1 552 ? 24.587 -9.696 71.220 1.00 51.65 552 ALA A C 1
ATOM 4270 O O . ALA A 1 552 ? 24.694 -8.593 71.761 1.00 51.61 552 ALA A O 1
ATOM 4272 N N . LYS A 1 553 ? 23.455 -10.115 70.594 1.00 50.43 553 LYS A N 1
ATOM 4273 C CA . LYS A 1 553 ? 22.210 -9.333 70.462 1.00 90.71 553 LYS A CA 1
ATOM 4274 C C . LYS A 1 553 ? 21.822 -8.533 71.713 1.00 128.30 553 LYS A C 1
ATOM 4275 O O . LYS A 1 553 ? 21.865 -9.051 72.831 1.00 90.96 553 LYS A O 1
ATOM 4281 N N . VAL B 2 2 ? 24.259 -1.053 -12.771 1.00 55.49 2 VAL B N 1
ATOM 4282 C CA . VAL B 2 2 ? 23.162 -0.859 -11.818 1.00 54.15 2 VAL B CA 1
ATOM 4283 C C . VAL B 2 2 ? 22.543 -2.191 -11.367 1.00 54.35 2 VAL B C 1
ATOM 4284 O O . VAL B 2 2 ? 22.221 -3.035 -12.203 1.00 55.17 2 VAL B O 1
ATOM 4288 N N . LYS B 2 3 ? 22.377 -2.361 -10.048 1.00 46.43 3 LYS B N 1
ATOM 4289 C CA . LYS B 2 3 ? 21.755 -3.548 -9.462 1.00 44.16 3 LYS B CA 1
ATOM 4290 C C . LYS B 2 3 ? 20.228 -3.363 -9.428 1.00 43.24 3 LYS B C 1
ATOM 4291 O O . LYS B 2 3 ? 19.485 -4.340 -9.477 1.00 41.48 3 LYS B O 1
ATOM 4297 N N . TYR B 2 4 ? 19.781 -2.104 -9.317 1.00 37.14 4 TYR B N 1
ATOM 4298 C CA . TYR B 2 4 ? 18.376 -1.718 -9.247 1.00 35.25 4 TYR B CA 1
ATOM 4299 C C . TYR B 2 4 ? 18.054 -0.749 -10.369 1.00 38.34 4 TYR B C 1
ATOM 4300 O O . TYR B 2 4 ? 18.925 0.024 -10.773 1.00 38.16 4 TYR B O 1
ATOM 4309 N N . GLU B 2 5 ? 16.801 -0.784 -10.867 1.00 33.82 5 GLU B N 1
ATOM 4310 C CA . GLU B 2 5 ? 16.352 0.091 -11.964 1.00 33.86 5 GLU B CA 1
ATOM 4311 C C . GLU B 2 5 ? 15.843 1.444 -11.451 1.00 33.67 5 GLU B C 1
ATOM 4312 O O . GLU B 2 5 ? 15.614 2.339 -12.258 1.00 31.64 5 GLU B O 1
ATOM 4318 N N . ASP B 2 6 ? 15.697 1.603 -10.115 1.00 28.82 6 ASP B N 1
ATOM 4319 C CA . ASP B 2 6 ? 15.171 2.824 -9.483 1.00 27.66 6 ASP B CA 1
ATOM 4320 C C . ASP B 2 6 ? 15.914 4.084 -9.876 1.00 30.62 6 ASP B C 1
ATOM 4321 O O . ASP B 2 6 ? 17.143 4.090 -9.937 1.00 30.38 6 ASP B O 1
ATOM 4326 N N . LYS B 2 7 ? 15.151 5.143 -10.143 1.00 27.01 7 LYS B N 1
ATOM 4327 C CA . LYS B 2 7 ? 15.669 6.467 -10.479 1.00 26.93 7 LYS B CA 1
ATOM 4328 C C . LYS B 2 7 ? 15.129 7.475 -9.475 1.00 29.47 7 LYS B C 1
ATOM 4329 O O . LYS B 2 7 ? 14.003 7.327 -8.988 1.00 27.81 7 LYS B O 1
ATOM 4335 N N . ILE B 2 8 ? 15.924 8.502 -9.180 1.00 25.82 8 ILE B N 1
ATOM 4336 C CA . ILE B 2 8 ? 15.549 9.574 -8.253 1.00 25.81 8 ILE B CA 1
ATOM 4337 C C . ILE B 2 8 ? 15.825 10.952 -8.848 1.00 31.45 8 ILE B C 1
ATOM 4338 O O . ILE B 2 8 ? 16.769 11.118 -9.636 1.00 31.06 8 ILE B O 1
ATOM 4343 N N . SER B 2 9 ? 15.002 11.945 -8.458 1.00 28.89 9 SER B N 1
ATOM 4344 C CA . SER B 2 9 ? 15.212 13.339 -8.842 1.00 29.47 9 SER B CA 1
ATOM 4345 C C . SER B 2 9 ? 15.915 14.009 -7.659 1.00 33.91 9 SER B C 1
ATOM 4346 O O . SER B 2 9 ? 15.433 13.920 -6.523 1.00 32.73 9 SER B O 1
ATOM 4349 N N . LEU B 2 10 ? 17.081 14.625 -7.909 1.00 31.34 10 LEU B N 1
ATOM 4350 C CA . LEU B 2 10 ? 17.836 15.306 -6.859 1.00 30.66 10 LEU B CA 1
ATOM 4351 C C . LEU B 2 10 ? 17.381 16.757 -6.718 1.00 33.55 10 LEU B C 1
ATOM 4352 O O . LEU B 2 10 ? 17.387 17.501 -7.698 1.00 33.43 10 LEU B O 1
ATOM 4357 N N . TYR B 2 11 ? 16.953 17.136 -5.500 1.00 28.84 11 TYR B N 1
ATOM 4358 C CA . TYR B 2 11 ? 16.494 18.483 -5.141 1.00 28.27 11 TYR B CA 1
ATOM 4359 C C . TYR B 2 11 ? 17.347 19.036 -3.994 1.00 32.26 11 TYR B C 1
ATOM 4360 O O . TYR B 2 11 ? 17.649 18.297 -3.051 1.00 30.68 11 TYR B O 1
ATOM 4369 N N . ASP B 2 12 ? 17.699 20.341 -4.056 1.00 29.73 12 ASP B N 1
ATOM 4370 C CA . ASP B 2 12 ? 18.512 20.998 -3.023 1.00 30.39 12 ASP B CA 1
ATOM 4371 C C . ASP B 2 12 ? 17.694 21.369 -1.773 1.00 34.30 12 ASP B C 1
ATOM 4372 O O . ASP B 2 12 ? 16.480 21.161 -1.749 1.00 33.67 12 ASP B O 1
ATOM 4377 N N . ALA B 2 13 ? 18.364 21.937 -0.753 1.00 31.90 13 ALA B N 1
ATOM 4378 C CA . ALA B 2 13 ? 17.760 22.347 0.517 1.00 32.49 13 ALA B CA 1
ATOM 4379 C C . ALA B 2 13 ? 16.698 23.463 0.398 1.00 36.94 13 ALA B C 1
ATOM 4380 O O . ALA B 2 13 ? 15.914 23.656 1.329 1.00 36.49 13 ALA B O 1
ATOM 4382 N N . LYS B 2 14 ? 16.675 24.176 -0.741 1.00 34.54 14 LYS B N 1
ATOM 4383 C CA . LYS B 2 14 ? 15.735 25.262 -1.047 1.00 35.28 14 LYS B CA 1
ATOM 4384 C C . LYS B 2 14 ? 14.534 24.778 -1.882 1.00 39.47 14 LYS B C 1
ATOM 4385 O O . LYS B 2 14 ? 13.677 25.586 -2.247 1.00 39.31 14 LYS B O 1
ATOM 4391 N N . GLY B 2 15 ? 14.490 23.478 -2.188 1.00 35.82 15 GLY B N 1
ATOM 4392 C CA . GLY B 2 15 ? 13.420 22.870 -2.976 1.00 34.95 15 GLY B CA 1
ATOM 4393 C C . GLY B 2 15 ? 13.534 23.058 -4.474 1.00 38.54 15 GLY B C 1
ATOM 4394 O O . GLY B 2 15 ? 12.540 22.905 -5.191 1.00 37.59 15 GLY B O 1
ATOM 4395 N N . ASN B 2 16 ? 14.743 23.379 -4.962 1.00 34.97 16 ASN B N 1
ATOM 4396 C CA . ASN B 2 16 ? 15.004 23.570 -6.388 1.00 35.41 16 ASN B CA 1
ATOM 4397 C C . ASN B 2 16 ? 15.536 22.289 -7.010 1.00 38.14 16 ASN B C 1
ATOM 4398 O O . ASN B 2 16 ? 16.365 21.609 -6.400 1.00 36.76 16 ASN B O 1
ATOM 4403 N N . LEU B 2 17 ? 15.067 21.968 -8.226 1.00 34.94 17 LEU B N 1
ATOM 4404 C CA . LEU B 2 17 ? 15.488 20.782 -8.970 1.00 34.90 17 LEU B CA 1
ATOM 4405 C C . LEU B 2 17 ? 16.936 20.907 -9.428 1.00 39.56 17 LEU B C 1
ATOM 4406 O O . LEU B 2 17 ? 17.315 21.927 -10.006 1.00 39.94 17 LEU B O 1
ATOM 4411 N N . VAL B 2 18 ? 17.737 19.867 -9.166 1.00 35.88 18 VAL B N 1
ATOM 4412 C CA . VAL B 2 18 ? 19.132 19.806 -9.607 1.00 35.39 18 VAL B CA 1
ATOM 4413 C C . VAL B 2 18 ? 19.178 18.928 -10.866 1.00 40.15 18 VAL B C 1
ATOM 4414 O O . VAL B 2 18 ? 19.632 19.399 -11.906 1.00 40.46 18 VAL B O 1
ATOM 4418 N N . GLU B 2 19 ? 18.663 17.675 -10.786 1.00 36.90 19 GLU B N 1
ATOM 4419 C CA . GLU B 2 19 ? 18.638 16.736 -11.917 1.00 37.46 19 GLU B CA 1
ATOM 4420 C C . GLU B 2 19 ? 17.635 15.599 -11.737 1.00 38.85 19 GLU B C 1
ATOM 4421 O O . GLU B 2 19 ? 17.555 15.018 -10.655 1.00 36.89 19 GLU B O 1
ATOM 4427 N N . ASP B 2 20 ? 16.918 15.256 -12.829 1.00 34.57 20 ASP B N 1
ATOM 4428 C CA . ASP B 2 20 ? 15.970 14.138 -12.904 1.00 34.27 20 ASP B CA 1
ATOM 4429 C C . ASP B 2 20 ? 16.700 12.872 -13.410 1.00 37.58 20 ASP B C 1
ATOM 4430 O O . ASP B 2 20 ? 17.753 12.982 -14.043 1.00 36.43 20 ASP B O 1
ATOM 4435 N N . GLY B 2 21 ? 16.113 11.698 -13.139 1.00 34.68 21 GLY B N 1
ATOM 4436 C CA . GLY B 2 21 ? 16.590 10.397 -13.609 1.00 34.35 21 GLY B CA 1
ATOM 4437 C C . GLY B 2 21 ? 17.969 9.938 -13.156 1.00 36.47 21 GLY B C 1
ATOM 4438 O O . GLY B 2 21 ? 18.663 9.243 -13.903 1.00 35.73 21 GLY B O 1
ATOM 4439 N N . VAL B 2 22 ? 18.365 10.287 -11.925 1.00 30.81 22 VAL B N 1
ATOM 4440 C CA . VAL B 2 22 ? 19.649 9.872 -11.357 1.00 30.09 22 VAL B CA 1
ATOM 4441 C C . VAL B 2 22 ? 19.497 8.430 -10.799 1.00 32.43 22 VAL B C 1
ATOM 4442 O O . VAL B 2 22 ? 18.526 8.166 -10.084 1.00 30.73 22 VAL B O 1
ATOM 4446 N N . PRO B 2 23 ? 20.418 7.484 -11.113 1.00 28.36 23 PRO B N 1
ATOM 4447 C CA . PRO B 2 23 ? 20.293 6.127 -10.548 1.00 27.68 23 PRO B CA 1
ATOM 4448 C C . PRO B 2 23 ? 20.345 6.145 -9.019 1.00 28.99 23 PRO B C 1
ATOM 4449 O O . PRO B 2 23 ? 21.129 6.902 -8.445 1.00 27.28 23 PRO B O 1
ATOM 4453 N N . LEU B 2 24 ? 19.484 5.350 -8.367 1.00 25.23 24 LEU B N 1
ATOM 4454 C CA . LEU B 2 24 ? 19.421 5.261 -6.903 1.00 24.25 24 LEU B CA 1
ATOM 4455 C C . LEU B 2 24 ? 20.784 4.982 -6.245 1.00 28.53 24 LEU B C 1
ATOM 4456 O O . LEU B 2 24 ? 21.103 5.591 -5.221 1.00 26.41 24 LEU B O 1
ATOM 4461 N N . GLU B 2 25 ? 21.596 4.091 -6.846 1.00 26.66 25 GLU B N 1
ATOM 4462 C CA . GLU B 2 25 ? 22.905 3.713 -6.294 1.00 27.08 25 GLU B CA 1
ATOM 4463 C C . GLU B 2 25 ? 23.954 4.830 -6.329 1.00 29.27 25 GLU B C 1
ATOM 4464 O O . GLU B 2 25 ? 25.024 4.661 -5.740 1.00 28.43 25 GLU B O 1
ATOM 4470 N N . ALA B 2 26 ? 23.647 5.979 -6.977 1.00 25.35 26 ALA B N 1
ATOM 4471 C CA . ALA B 2 26 ? 24.552 7.132 -7.010 1.00 24.76 26 ALA B CA 1
ATOM 4472 C C . ALA B 2 26 ? 24.661 7.800 -5.625 1.00 27.24 26 ALA B C 1
ATOM 4473 O O . ALA B 2 26 ? 25.647 8.493 -5.363 1.00 27.39 26 ALA B O 1
ATOM 4475 N N . ILE B 2 27 ? 23.668 7.566 -4.731 1.00 23.21 27 ILE B N 1
ATOM 4476 C CA . ILE B 2 27 ? 23.693 8.089 -3.359 1.00 22.90 27 ILE B CA 1
ATOM 4477 C C . ILE B 2 27 ? 24.133 6.998 -2.351 1.00 26.75 27 ILE B C 1
ATOM 4478 O O . ILE B 2 27 ? 24.146 7.247 -1.144 1.00 25.74 27 ILE B O 1
ATOM 4483 N N . SER B 2 28 ? 24.483 5.789 -2.844 1.00 23.05 28 SER B N 1
ATOM 4484 C CA . SER B 2 28 ? 24.917 4.698 -1.967 1.00 22.57 28 SER B CA 1
ATOM 4485 C C . SER B 2 28 ? 26.253 4.981 -1.274 1.00 25.32 28 SER B C 1
ATOM 4486 O O . SER B 2 28 ? 27.207 5.389 -1.953 1.00 25.58 28 SER B O 1
ATOM 4489 N N . PRO B 2 29 ? 26.393 4.627 0.030 1.00 21.55 29 PRO B N 1
ATOM 4490 C CA . PRO B 2 29 ? 27.707 4.751 0.686 1.00 22.44 29 PRO B CA 1
ATOM 4491 C C . PRO B 2 29 ? 28.802 3.941 -0.031 1.00 28.15 29 PRO B C 1
ATOM 4492 O O . PRO B 2 29 ? 29.973 4.274 0.093 1.00 28.24 29 PRO B O 1
ATOM 4496 N N . LEU B 2 30 ? 28.413 2.894 -0.794 1.00 26.20 30 LEU B N 1
ATOM 4497 C CA . LEU B 2 30 ? 29.348 2.038 -1.536 1.00 26.23 30 LEU B CA 1
ATOM 4498 C C . LEU B 2 30 ? 29.822 2.651 -2.863 1.00 30.66 30 LEU B C 1
ATOM 4499 O O . LEU B 2 30 ? 30.801 2.162 -3.430 1.00 30.55 30 LEU B O 1
ATOM 4504 N N . TYR B 2 31 ? 29.145 3.712 -3.362 1.00 26.82 31 TYR B N 1
ATOM 4505 C CA . TYR B 2 31 ? 29.511 4.353 -4.630 1.00 26.78 31 TYR B CA 1
ATOM 4506 C C . TYR B 2 31 ? 29.795 5.855 -4.547 1.00 29.50 31 TYR B C 1
ATOM 4507 O O . TYR B 2 31 ? 30.625 6.347 -5.309 1.00 29.07 31 TYR B O 1
ATOM 4516 N N . ASN B 2 32 ? 29.039 6.599 -3.713 1.00 25.00 32 ASN B N 1
ATOM 4517 C CA . ASN B 2 32 ? 29.144 8.057 -3.615 1.00 24.15 32 ASN B CA 1
ATOM 4518 C C . ASN B 2 32 ? 30.524 8.527 -3.094 1.00 27.64 32 ASN B C 1
ATOM 4519 O O . ASN B 2 32 ? 30.928 8.134 -1.994 1.00 26.19 32 ASN B O 1
ATOM 4524 N N . PRO B 2 33 ? 31.266 9.350 -3.885 1.00 25.48 33 PRO B N 1
ATOM 4525 C CA . PRO B 2 33 ? 32.603 9.793 -3.444 1.00 25.64 33 PRO B CA 1
ATOM 4526 C C . PRO B 2 33 ? 32.577 10.732 -2.246 1.00 29.22 33 PRO B C 1
ATOM 4527 O O . PRO B 2 33 ? 33.524 10.709 -1.464 1.00 27.26 33 PRO B O 1
ATOM 4531 N N . THR B 2 34 ? 31.488 11.520 -2.079 1.00 26.32 34 THR B N 1
ATOM 4532 C CA . THR B 2 34 ? 31.325 12.421 -0.925 1.00 26.05 34 THR B CA 1
ATOM 4533 C C . THR B 2 34 ? 31.157 11.606 0.362 1.00 27.78 34 THR B C 1
ATOM 4534 O O . THR B 2 34 ? 31.790 11.938 1.368 1.00 26.66 34 THR B O 1
ATOM 4538 N N . ILE B 2 35 ? 30.326 10.534 0.329 1.00 24.59 35 ILE B N 1
ATOM 4539 C CA . ILE B 2 35 ? 30.125 9.676 1.509 1.00 23.56 35 ILE B CA 1
ATOM 4540 C C . ILE B 2 35 ? 31.449 9.014 1.904 1.00 27.37 35 ILE B C 1
ATOM 4541 O O . ILE B 2 35 ? 31.796 9.011 3.086 1.00 25.86 35 ILE B O 1
ATOM 4546 N N . LYS B 2 36 ? 32.227 8.545 0.913 1.00 24.48 36 LYS B N 1
ATOM 4547 C CA . LYS B 2 36 ? 33.557 7.964 1.159 1.00 23.72 36 LYS B CA 1
ATOM 4548 C C . LYS B 2 36 ? 34.467 8.982 1.880 1.00 28.11 36 LYS B C 1
ATOM 4549 O O . LYS B 2 36 ? 35.107 8.623 2.875 1.00 27.13 36 LYS B O 1
ATOM 4555 N N . ALA B 2 37 ? 34.483 10.250 1.409 1.00 25.61 37 ALA B N 1
ATOM 4556 C CA . ALA B 2 37 ? 35.281 11.329 2.014 1.00 25.81 37 ALA B CA 1
ATOM 4557 C C . ALA B 2 37 ? 34.813 11.689 3.427 1.00 27.22 37 ALA B C 1
ATOM 4558 O O . ALA B 2 37 ? 35.648 11.967 4.286 1.00 25.22 37 ALA B O 1
ATOM 4560 N N . MET B 2 38 ? 33.478 11.652 3.676 1.00 23.71 38 MET B N 1
ATOM 4561 C CA . MET B 2 38 ? 32.896 11.937 4.994 1.00 22.79 38 MET B CA 1
ATOM 4562 C C . MET B 2 38 ? 33.363 10.932 6.044 1.00 26.63 38 MET B C 1
ATOM 4563 O O . MET B 2 38 ? 33.700 11.346 7.155 1.00 26.31 38 MET B O 1
ATOM 4568 N N . VAL B 2 39 ? 33.398 9.621 5.693 1.00 22.75 39 VAL B N 1
ATOM 4569 C CA . VAL B 2 39 ? 33.872 8.549 6.592 1.00 21.65 39 VAL B CA 1
ATOM 4570 C C . VAL B 2 39 ? 35.382 8.724 6.849 1.00 24.81 39 VAL B C 1
ATOM 4571 O O . VAL B 2 39 ? 35.819 8.715 8.001 1.00 23.76 39 VAL B O 1
ATOM 4575 N N . LYS B 2 40 ? 36.166 8.925 5.782 1.00 22.53 40 LYS B N 1
ATOM 4576 C CA . LYS B 2 40 ? 37.616 9.152 5.897 1.00 22.09 40 LYS B CA 1
ATOM 4577 C C . LYS B 2 40 ? 37.926 10.346 6.834 1.00 25.56 40 LYS B C 1
ATOM 4578 O O . LYS B 2 40 ? 38.759 10.220 7.735 1.00 25.30 40 LYS B O 1
ATOM 4584 N N . ASN B 2 41 ? 37.221 11.469 6.652 1.00 23.85 41 ASN B N 1
ATOM 4585 C CA . ASN B 2 41 ? 37.420 12.670 7.464 1.00 23.82 41 ASN B CA 1
ATOM 4586 C C . ASN B 2 41 ? 36.895 12.550 8.886 1.00 26.84 41 ASN B C 1
ATOM 4587 O O . ASN B 2 41 ? 37.549 13.063 9.791 1.00 25.59 41 ASN B O 1
ATOM 4592 N N . ILE B 2 42 ? 35.758 11.851 9.107 1.00 23.84 42 ILE B N 1
ATOM 4593 C CA . ILE B 2 42 ? 35.235 11.687 10.468 1.00 23.36 42 ILE B CA 1
ATOM 4594 C C . ILE B 2 42 ? 36.189 10.830 11.319 1.00 26.00 42 ILE B C 1
ATOM 4595 O O . ILE B 2 42 ? 36.334 11.077 12.516 1.00 24.49 42 ILE B O 1
ATOM 4600 N N . LYS B 2 43 ? 36.858 9.854 10.686 1.00 22.97 43 LYS B N 1
ATOM 4601 C CA . LYS B 2 43 ? 37.799 8.956 11.356 1.00 23.03 43 LYS B CA 1
ATOM 4602 C C . LYS B 2 43 ? 39.128 9.614 11.719 1.00 25.79 43 LYS B C 1
ATOM 4603 O O . LYS B 2 43 ? 39.718 9.221 12.723 1.00 24.13 43 LYS B O 1
ATOM 4609 N N . ARG B 2 44 ? 39.612 10.583 10.909 1.00 22.42 44 ARG B N 1
ATOM 4610 C CA . ARG B 2 44 ? 40.937 11.200 11.105 1.00 22.01 44 ARG B CA 1
ATOM 4611 C C . ARG B 2 44 ? 40.959 12.625 11.710 1.00 25.07 44 ARG B C 1
ATOM 4612 O O . ARG B 2 44 ? 42.049 13.138 11.998 1.00 23.34 44 ARG B O 1
ATOM 4620 N N . THR B 2 45 ? 39.789 13.265 11.877 1.00 22.11 45 THR B N 1
ATOM 4621 C CA . THR B 2 45 ? 39.711 14.637 12.402 1.00 22.12 45 THR B CA 1
ATOM 4622 C C . THR B 2 45 ? 39.504 14.637 13.905 1.00 25.56 45 THR B C 1
ATOM 4623 O O . THR B 2 45 ? 38.603 13.954 14.410 1.00 24.54 45 THR B O 1
ATOM 4627 N N . VAL B 2 46 ? 40.343 15.418 14.606 1.00 22.62 46 VAL B N 1
ATOM 4628 C CA . VAL B 2 46 ? 40.348 15.583 16.057 1.00 22.68 46 VAL B CA 1
ATOM 4629 C C . VAL B 2 46 ? 40.209 17.083 16.404 1.00 25.75 46 VAL B C 1
ATOM 4630 O O . VAL B 2 46 ? 40.833 17.930 15.760 1.00 25.33 46 VAL B O 1
ATOM 4634 N N . ALA B 2 47 ? 39.381 17.390 17.427 1.00 22.73 47 ALA B N 1
ATOM 4635 C CA . ALA B 2 47 ? 39.177 18.738 17.978 1.00 22.11 47 ALA B CA 1
ATOM 4636 C C . ALA B 2 47 ? 40.082 18.866 19.208 1.00 25.16 47 ALA B C 1
ATOM 4637 O O . ALA B 2 47 ? 39.983 18.048 20.132 1.00 22.66 47 ALA B O 1
ATOM 4639 N N . VAL B 2 48 ? 40.991 19.859 19.198 1.00 21.97 48 VAL B N 1
ATOM 4640 C CA . VAL B 2 48 ? 41.931 20.104 20.296 1.00 21.96 48 VAL B CA 1
ATOM 4641 C C . VAL B 2 48 ? 41.554 21.405 21.021 1.00 25.97 48 VAL B C 1
ATOM 4642 O O . VAL B 2 48 ? 41.432 22.452 20.382 1.00 24.99 48 VAL B O 1
ATOM 4646 N N . ASN B 2 49 ? 41.382 21.340 22.345 1.00 22.67 49 ASN B N 1
ATOM 4647 C CA . ASN B 2 49 ? 41.099 22.546 23.117 1.00 23.65 49 ASN B CA 1
ATOM 4648 C C . ASN B 2 49 ? 42.368 23.028 23.834 1.00 27.09 49 ASN B C 1
ATOM 4649 O O . ASN B 2 49 ? 42.623 22.627 24.977 1.00 25.10 49 ASN B O 1
ATOM 4654 N N . LEU B 2 50 ? 43.160 23.904 23.158 1.00 24.97 50 LEU B N 1
ATOM 4655 C CA . LEU B 2 50 ? 44.397 24.461 23.712 1.00 25.35 50 LEU B CA 1
ATOM 4656 C C . LEU B 2 50 ? 44.152 25.314 24.953 1.00 29.30 50 LEU B C 1
ATOM 4657 O O . LEU B 2 50 ? 44.940 25.237 25.896 1.00 27.53 50 LEU B O 1
ATOM 4662 N N . ALA B 2 51 ? 43.048 26.106 24.960 1.00 26.73 51 ALA B N 1
ATOM 4663 C CA . ALA B 2 51 ? 42.645 26.927 26.110 1.00 27.23 51 ALA B CA 1
ATOM 4664 C C . ALA B 2 51 ? 42.311 26.012 27.300 1.00 30.05 51 ALA B C 1
ATOM 4665 O O . ALA B 2 51 ? 42.695 26.315 28.428 1.00 28.73 51 ALA B O 1
ATOM 4667 N N . GLY B 2 52 ? 41.657 24.879 27.011 1.00 26.88 52 GLY B N 1
ATOM 4668 C CA . GLY B 2 52 ? 41.299 23.858 27.994 1.00 26.09 52 GLY B CA 1
ATOM 4669 C C . GLY B 2 52 ? 42.521 23.242 28.654 1.00 27.48 52 GLY B C 1
ATOM 4670 O O . GLY B 2 52 ? 42.584 23.162 29.889 1.00 25.94 52 GLY B O 1
ATOM 4671 N N . ILE B 2 53 ? 43.523 22.839 27.833 1.00 23.34 53 ILE B N 1
ATOM 4672 C CA . ILE B 2 53 ? 44.807 22.272 28.312 1.00 22.90 53 ILE B CA 1
ATOM 4673 C C . ILE B 2 53 ? 45.506 23.291 29.225 1.00 26.73 53 ILE B C 1
ATOM 4674 O O . ILE B 2 53 ? 45.983 22.921 30.302 1.00 25.97 53 ILE B O 1
ATOM 4679 N N . GLU B 2 54 ? 45.570 24.567 28.790 1.00 24.07 54 GLU B N 1
ATOM 4680 C CA . GLU B 2 54 ? 46.190 25.640 29.566 1.00 24.30 54 GLU B CA 1
ATOM 4681 C C . GLU B 2 54 ? 45.505 25.810 30.931 1.00 28.29 54 GLU B C 1
ATOM 4682 O O . GLU B 2 54 ? 46.199 25.860 31.947 1.00 27.57 54 GLU B O 1
ATOM 4688 N N . ASN B 2 55 ? 44.155 25.867 30.953 1.00 26.20 55 ASN B N 1
ATOM 4689 C CA . ASN B 2 55 ? 43.370 25.998 32.186 1.00 26.65 55 ASN B CA 1
ATOM 4690 C C . ASN B 2 55 ? 43.570 24.813 33.148 1.00 29.02 55 ASN B C 1
ATOM 4691 O O . ASN B 2 55 ? 43.764 25.048 34.340 1.00 29.62 55 ASN B O 1
ATOM 4696 N N . SER B 2 56 ? 43.525 23.558 32.629 1.00 25.34 56 SER B N 1
ATOM 4697 C CA . SER B 2 56 ? 43.720 22.323 33.411 1.00 24.67 56 SER B CA 1
ATOM 4698 C C . SER B 2 56 ? 45.083 22.311 34.081 1.00 27.48 56 SER B C 1
ATOM 4699 O O . SER B 2 56 ? 45.172 22.011 35.270 1.00 27.69 56 SER B O 1
ATOM 4702 N N . LEU B 2 57 ? 46.145 22.666 33.328 1.00 23.98 57 LEU B N 1
ATOM 4703 C CA . LEU B 2 57 ? 47.509 22.715 33.854 1.00 23.73 57 LEU B CA 1
ATOM 4704 C C . LEU B 2 57 ? 47.689 23.762 34.949 1.00 29.28 57 LEU B C 1
ATOM 4705 O O . LEU B 2 57 ? 48.261 23.458 36.000 1.00 28.91 57 LEU B O 1
ATOM 4710 N N . LYS B 2 58 ? 47.191 24.984 34.708 1.00 27.08 58 LYS B N 1
ATOM 4711 C CA . LYS B 2 58 ? 47.296 26.144 35.608 1.00 28.06 58 LYS B CA 1
ATOM 4712 C C . LYS B 2 58 ? 46.600 25.898 36.954 1.00 33.64 58 LYS B C 1
ATOM 4713 O O . LYS B 2 58 ? 47.145 26.257 38.000 1.00 33.42 58 LYS B O 1
ATOM 4719 N N . THR B 2 59 ? 45.406 25.288 36.926 1.00 30.68 59 THR B N 1
ATOM 4720 C CA . THR B 2 59 ? 44.589 25.039 38.125 1.00 31.54 59 THR B CA 1
ATOM 4721 C C . THR B 2 59 ? 44.813 23.662 38.766 1.00 36.04 59 THR B C 1
ATOM 4722 O O . THR B 2 59 ? 44.397 23.446 39.909 1.00 35.77 59 THR B O 1
ATOM 4726 N N . GLY B 2 60 ? 45.413 22.736 38.011 1.00 31.95 60 GLY B N 1
ATOM 4727 C CA . GLY B 2 60 ? 45.612 21.358 38.449 1.00 31.10 60 GLY B CA 1
ATOM 4728 C C . GLY B 2 60 ? 44.310 20.576 38.448 1.00 33.60 60 GLY B C 1
ATOM 4729 O O . GLY B 2 60 ? 44.195 19.563 39.144 1.00 32.67 60 GLY B O 1
ATOM 4730 N N . ALA B 2 61 ? 43.310 21.044 37.656 1.00 30.24 61 ALA B N 1
ATOM 4731 C CA . ALA B 2 61 ? 41.999 20.399 37.518 1.00 29.59 61 ALA B CA 1
ATOM 4732 C C . ALA B 2 61 ? 42.120 19.284 36.465 1.00 32.72 61 ALA B C 1
ATOM 4733 O O . ALA B 2 61 ? 41.708 19.432 35.305 1.00 32.79 61 ALA B O 1
ATOM 4735 N N . ILE B 2 62 ? 42.741 18.174 36.885 1.00 27.92 62 ILE B N 1
ATOM 4736 C CA . ILE B 2 62 ? 43.029 16.995 36.069 1.00 26.93 62 ILE B CA 1
ATOM 4737 C C . ILE B 2 62 ? 42.376 15.721 36.629 1.00 32.23 62 ILE B C 1
ATOM 4738 O O . ILE B 2 62 ? 42.319 15.544 37.849 1.00 32.04 62 ILE B O 1
ATOM 4743 N N . GLY B 2 63 ? 41.909 14.854 35.733 1.00 29.15 63 GLY B N 1
ATOM 4744 C CA . GLY B 2 63 ? 41.325 13.565 36.102 1.00 28.72 63 GLY B CA 1
ATOM 4745 C C . GLY B 2 63 ? 39.815 13.417 36.094 1.00 31.71 63 GLY B C 1
ATOM 4746 O O . GLY B 2 63 ? 39.314 12.331 36.398 1.00 30.35 63 GLY B O 1
ATOM 4747 N N . GLY B 2 64 ? 39.090 14.475 35.737 1.00 29.17 64 GLY B N 1
ATOM 4748 C CA . GLY B 2 64 ? 37.632 14.423 35.662 1.00 29.91 64 GLY B CA 1
ATOM 4749 C C . GLY B 2 64 ? 36.888 15.407 36.542 1.00 36.10 64 GLY B C 1
ATOM 4750 O O . GLY B 2 64 ? 37.504 16.208 37.251 1.00 36.21 64 GLY B O 1
ATOM 4751 N N . LYS B 2 65 ? 35.539 15.338 36.509 1.00 34.76 65 LYS B N 1
ATOM 4752 C CA . LYS B 2 65 ? 34.654 16.258 37.239 1.00 35.02 65 LYS B CA 1
ATOM 4753 C C . LYS B 2 65 ? 34.921 16.306 38.748 1.00 37.18 65 LYS B C 1
ATOM 4754 O O . LYS B 2 65 ? 34.926 15.277 39.426 1.00 36.94 65 LYS B O 1
ATOM 4760 N N . GLY B 2 66 ? 35.166 17.518 39.238 1.00 33.09 66 GLY B N 1
ATOM 4761 C CA . GLY B 2 66 ? 35.426 17.775 40.649 1.00 32.95 66 GLY B CA 1
ATOM 4762 C C . GLY B 2 66 ? 36.841 17.504 41.122 1.00 35.98 66 GLY B C 1
ATOM 4763 O O . GLY B 2 66 ? 37.160 17.811 42.274 1.00 35.99 66 GLY B O 1
ATOM 4764 N N . CYS B 2 67 ? 37.700 16.927 40.256 1.00 30.68 67 CYS B N 1
ATOM 4765 C CA . CYS B 2 67 ? 39.084 16.614 40.618 1.00 30.82 67 CYS B CA 1
ATOM 4766 C C . CYS B 2 67 ? 40.002 17.820 40.541 1.00 32.51 67 CYS B C 1
ATOM 4767 O O . CYS B 2 67 ? 39.893 18.628 39.624 1.00 31.74 67 CYS B O 1
ATOM 4770 N N . LYS B 2 68 ? 40.920 17.921 41.509 1.00 28.72 68 LYS B N 1
ATOM 4771 C CA . LYS B 2 68 ? 41.966 18.938 41.601 1.00 27.62 68 LYS B CA 1
ATOM 4772 C C . LYS B 2 68 ? 43.129 18.308 42.362 1.00 29.50 68 LYS B C 1
ATOM 4773 O O . LYS B 2 68 ? 42.941 17.832 43.489 1.00 29.18 68 LYS B O 1
ATOM 4779 N N . VAL B 2 69 ? 44.315 18.295 41.751 1.00 24.19 69 VAL B N 1
ATOM 4780 C CA . VAL B 2 69 ? 45.507 17.715 42.365 1.00 23.71 69 VAL B CA 1
ATOM 4781 C C . VAL B 2 69 ? 46.463 18.839 42.834 1.00 29.55 69 VAL B C 1
ATOM 4782 O O . VAL B 2 69 ? 47.167 19.421 42.001 1.00 29.94 69 VAL B O 1
ATOM 4786 N N . PRO B 2 70 ? 46.495 19.177 44.153 1.00 27.52 70 PRO B N 1
ATOM 4787 C CA . PRO B 2 70 ? 47.411 20.248 44.608 1.00 27.56 70 PRO B CA 1
ATOM 4788 C C . PRO B 2 70 ? 48.888 19.908 44.401 1.00 31.14 70 PRO B C 1
ATOM 4789 O O . PRO B 2 70 ? 49.277 18.746 44.489 1.00 30.13 70 PRO B O 1
ATOM 4793 N N . GLY B 2 71 ? 49.682 20.923 44.084 1.00 29.19 71 GLY B N 1
ATOM 4794 C CA . GLY B 2 71 ? 51.123 20.777 43.867 1.00 29.61 71 GLY B CA 1
ATOM 4795 C C . GLY B 2 71 ? 51.544 20.235 42.516 1.00 33.94 71 GLY B C 1
ATOM 4796 O O . GLY B 2 71 ? 52.739 20.033 42.279 1.00 33.89 71 GLY B O 1
ATOM 4797 N N . ARG B 2 72 ? 50.580 19.998 41.622 1.00 30.62 72 ARG B N 1
ATOM 4798 C CA . ARG B 2 72 ? 50.852 19.462 40.291 1.00 30.30 72 ARG B CA 1
ATOM 4799 C C . ARG B 2 72 ? 50.369 20.426 39.204 1.00 36.44 72 ARG B C 1
ATOM 4800 O O . ARG B 2 72 ? 49.832 20.004 38.181 1.00 37.36 72 ARG B O 1
ATOM 4808 N N . THR B 2 73 ? 50.546 21.733 39.440 1.00 33.26 73 THR B N 1
ATOM 4809 C CA . THR B 2 73 ? 50.155 22.760 38.471 1.00 32.89 73 THR B CA 1
ATOM 4810 C C . THR B 2 73 ? 51.368 23.180 37.639 1.00 33.84 73 THR B C 1
ATOM 4811 O O . THR B 2 73 ? 52.504 23.085 38.107 1.00 30.44 73 THR B O 1
ATOM 4815 N N . LEU B 2 74 ? 51.116 23.643 36.407 1.00 31.22 74 LEU B N 1
ATOM 4816 C CA . LEU B 2 74 ? 52.133 24.170 35.496 1.00 30.50 74 LEU B CA 1
ATOM 4817 C C . LEU B 2 74 ? 51.556 25.406 34.817 1.00 34.68 74 LEU B C 1
ATOM 4818 O O . LEU B 2 74 ? 50.416 25.373 34.342 1.00 33.14 74 LEU B O 1
ATOM 4823 N N . ASP B 2 75 ? 52.320 26.502 34.809 1.00 32.52 75 ASP B N 1
ATOM 4824 C CA . ASP B 2 75 ? 51.886 27.760 34.199 1.00 33.35 75 ASP B CA 1
ATOM 4825 C C . ASP B 2 75 ? 52.594 27.927 32.859 1.00 36.56 75 ASP B C 1
ATOM 4826 O O . ASP B 2 75 ? 53.718 28.427 32.814 1.00 36.69 75 ASP B O 1
ATOM 4831 N N . LEU B 2 76 ? 51.950 27.460 31.774 1.00 32.70 76 LEU B N 1
ATOM 4832 C CA . LEU B 2 76 ? 52.530 27.508 30.431 1.00 32.50 76 LEU B CA 1
ATOM 4833 C C . LEU B 2 76 ? 51.668 28.307 29.452 1.00 37.29 76 LEU B C 1
ATOM 4834 O O . LEU B 2 76 ? 50.465 28.037 29.340 1.00 37.38 76 LEU B O 1
ATOM 4839 N N . PRO B 2 77 ? 52.262 29.285 28.715 1.00 33.64 77 PRO B N 1
ATOM 4840 C CA . PRO B 2 77 ? 51.464 30.072 27.759 1.00 32.83 77 PRO B CA 1
ATOM 4841 C C . PRO B 2 77 ? 51.242 29.320 26.436 1.00 34.72 77 PRO B C 1
ATOM 4842 O O . PRO B 2 77 ? 51.782 29.687 25.386 1.00 33.53 77 PRO B O 1
ATOM 4846 N N . ILE B 2 78 ? 50.425 28.256 26.500 1.00 31.00 78 ILE B N 1
ATOM 4847 C CA . ILE B 2 78 ? 50.128 27.365 25.376 1.00 30.05 78 ILE B CA 1
ATOM 4848 C C . ILE B 2 78 ? 49.418 28.104 24.218 1.00 32.25 78 ILE B C 1
ATOM 4849 O O . ILE B 2 78 ? 49.887 28.002 23.081 1.00 30.70 78 ILE B O 1
ATOM 4854 N N . VAL B 2 79 ? 48.311 28.833 24.502 1.00 29.02 79 VAL B N 1
ATOM 4855 C CA . VAL B 2 79 ? 47.516 29.574 23.504 1.00 28.76 79 VAL B CA 1
ATOM 4856 C C . VAL B 2 79 ? 48.371 30.631 22.783 1.00 35.04 79 VAL B C 1
ATOM 4857 O O . VAL B 2 79 ? 48.309 30.727 21.557 1.00 34.63 79 VAL B O 1
ATOM 4861 N N . GLU B 2 80 ? 49.199 31.378 23.539 1.00 32.96 80 GLU B N 1
ATOM 4862 C CA . GLU B 2 80 ? 50.110 32.402 23.001 1.00 34.67 80 GLU B CA 1
ATOM 4863 C C . GLU B 2 80 ? 51.124 31.785 22.016 1.00 37.20 80 GLU B C 1
ATOM 4864 O O . GLU B 2 80 ? 51.511 32.430 21.046 1.00 36.45 80 GLU B O 1
ATOM 4870 N N . ASN B 2 81 ? 51.504 30.519 22.251 1.00 33.64 81 ASN B N 1
ATOM 4871 C CA . ASN B 2 81 ? 52.454 29.787 21.417 1.00 33.08 81 ASN B CA 1
ATOM 4872 C C . ASN B 2 81 ? 51.777 28.741 20.520 1.00 36.78 81 ASN B C 1
ATOM 4873 O O . ASN B 2 81 ? 52.429 27.766 20.140 1.00 36.59 81 ASN B O 1
ATOM 4878 N N . ALA B 2 82 ? 50.486 28.950 20.160 1.00 32.39 82 ALA B N 1
ATOM 4879 C CA . ALA B 2 82 ? 49.706 28.014 19.339 1.00 31.88 82 ALA B CA 1
ATOM 4880 C C . ALA B 2 82 ? 50.345 27.669 18.001 1.00 37.09 82 ALA B C 1
ATOM 4881 O O . ALA B 2 82 ? 50.353 26.496 17.627 1.00 36.32 82 ALA B O 1
ATOM 4883 N N . GLU B 2 83 ? 50.910 28.673 17.304 1.00 34.87 83 GLU B N 1
ATOM 4884 C CA . GLU B 2 83 ? 51.568 28.489 16.008 1.00 34.64 83 GLU B CA 1
ATOM 4885 C C . GLU B 2 83 ? 52.785 27.565 16.099 1.00 38.10 83 GLU B C 1
ATOM 4886 O O . GLU B 2 83 ? 52.903 26.646 15.287 1.00 38.20 83 GLU B O 1
ATOM 4892 N N . ALA B 2 84 ? 53.655 27.775 17.107 1.00 34.07 84 ALA B N 1
ATOM 4893 C CA . ALA B 2 84 ? 54.848 26.952 17.327 1.00 33.74 84 ALA B CA 1
ATOM 4894 C C . ALA B 2 84 ? 54.444 25.506 17.674 1.00 35.85 84 ALA B C 1
ATOM 4895 O O . ALA B 2 84 ? 55.033 24.568 17.138 1.00 34.28 84 ALA B O 1
ATOM 4897 N N . ILE B 2 85 ? 53.398 25.332 18.515 1.00 31.79 85 ILE B N 1
ATOM 4898 C CA . ILE B 2 85 ? 52.889 24.005 18.898 1.00 31.45 85 ILE B CA 1
ATOM 4899 C C . ILE B 2 85 ? 52.312 23.281 17.671 1.00 34.63 85 ILE B C 1
ATOM 4900 O O . ILE B 2 85 ? 52.670 22.129 17.423 1.00 32.88 85 ILE B O 1
ATOM 4905 N N . MET B 2 86 ? 51.478 23.989 16.882 1.00 32.88 86 MET B N 1
ATOM 4906 C CA . MET B 2 86 ? 50.828 23.498 15.664 1.00 33.10 86 MET B CA 1
ATOM 4907 C C . MET B 2 86 ? 51.869 22.965 14.659 1.00 35.21 86 MET B C 1
ATOM 4908 O O . MET B 2 86 ? 51.717 21.847 14.166 1.00 33.38 86 MET B O 1
ATOM 4913 N N . ASP B 2 87 ? 52.946 23.741 14.410 1.00 31.53 87 ASP B N 1
ATOM 4914 C CA . ASP B 2 87 ? 54.034 23.375 13.495 1.00 31.34 87 ASP B CA 1
ATOM 4915 C C . ASP B 2 87 ? 54.812 22.121 13.945 1.00 33.80 87 ASP B C 1
ATOM 4916 O O . ASP B 2 87 ? 55.179 21.296 13.103 1.00 32.56 87 ASP B O 1
ATOM 4921 N N . GLU B 2 88 ? 55.025 21.953 15.264 1.00 29.14 88 GLU B N 1
ATOM 4922 C CA . GLU B 2 88 ? 55.683 20.755 15.791 1.00 28.13 88 GLU B CA 1
ATOM 4923 C C . GLU B 2 88 ? 54.762 19.525 15.669 1.00 29.95 88 GLU B C 1
ATOM 4924 O O . GLU B 2 88 ? 55.241 18.460 15.281 1.00 30.14 88 GLU B O 1
ATOM 4930 N N . VAL B 2 89 ? 53.447 19.682 15.953 1.00 24.49 89 VAL B N 1
ATOM 4931 C CA . VAL B 2 89 ? 52.454 18.600 15.832 1.00 23.00 89 VAL B CA 1
ATOM 4932 C C . VAL B 2 89 ? 52.394 18.116 14.360 1.00 28.12 89 VAL B C 1
ATOM 4933 O O . VAL B 2 89 ? 52.457 16.908 14.111 1.00 27.27 89 VAL B O 1
ATOM 4937 N N . GLU B 2 90 ? 52.342 19.070 13.400 1.00 24.76 90 GLU B N 1
ATOM 4938 C CA . GLU B 2 90 ? 52.305 18.771 11.971 1.00 24.50 90 GLU B CA 1
ATOM 4939 C C . GLU B 2 90 ? 53.552 17.984 11.544 1.00 29.57 90 GLU B C 1
ATOM 4940 O O . GLU B 2 90 ? 53.408 16.989 10.839 1.00 29.53 90 GLU B O 1
ATOM 4946 N N . LYS B 2 91 ? 54.757 18.412 11.989 1.00 27.85 91 LYS B N 1
ATOM 4947 C CA . LYS B 2 91 ? 56.029 17.741 11.684 1.00 27.91 91 LYS B CA 1
ATOM 4948 C C . LYS B 2 91 ? 56.018 16.271 12.182 1.00 31.06 91 LYS B C 1
ATOM 4949 O O . LYS B 2 91 ? 56.468 15.375 11.470 1.00 30.95 91 LYS B O 1
ATOM 4955 N N . ILE B 2 92 ? 55.472 16.034 13.383 1.00 25.96 92 ILE B N 1
ATOM 4956 C CA . ILE B 2 92 ? 55.398 14.700 13.968 1.00 24.43 92 ILE B CA 1
ATOM 4957 C C . ILE B 2 92 ? 54.418 13.789 13.205 1.00 29.08 92 ILE B C 1
ATOM 4958 O O . ILE B 2 92 ? 54.764 12.640 12.918 1.00 29.23 92 ILE B O 1
ATOM 4963 N N . LEU B 2 93 ? 53.210 14.299 12.878 1.00 25.52 93 LEU B N 1
ATOM 4964 C CA . LEU B 2 93 ? 52.163 13.522 12.199 1.00 25.20 93 LEU B CA 1
ATOM 4965 C C . LEU B 2 93 ? 52.401 13.274 10.706 1.00 29.85 93 LEU B C 1
ATOM 4966 O O . LEU B 2 93 ? 52.076 12.192 10.220 1.00 28.91 93 LEU B O 1
ATOM 4971 N N . ARG B 2 94 ? 52.940 14.268 9.975 1.00 27.71 94 ARG B N 1
ATOM 4972 C CA . ARG B 2 94 ? 53.176 14.187 8.528 1.00 28.00 94 ARG B CA 1
ATOM 4973 C C . ARG B 2 94 ? 54.093 13.022 8.139 1.00 33.82 94 ARG B C 1
ATOM 4974 O O . ARG B 2 94 ? 55.113 12.801 8.796 1.00 33.91 94 ARG B O 1
ATOM 4982 N N . ILE B 2 95 ? 53.711 12.274 7.085 1.00 30.95 95 ILE B N 1
ATOM 4983 C CA . ILE B 2 95 ? 54.488 11.145 6.559 1.00 31.40 95 ILE B CA 1
ATOM 4984 C C . ILE B 2 95 ? 55.269 11.608 5.320 1.00 38.34 95 ILE B C 1
ATOM 4985 O O . ILE B 2 95 ? 56.492 11.488 5.305 1.00 39.86 95 ILE B O 1
ATOM 4990 N N . THR B 2 96 ? 54.568 12.135 4.299 1.00 35.57 96 THR B N 1
ATOM 4991 C CA . THR B 2 96 ? 55.198 12.661 3.073 1.00 36.48 96 THR B CA 1
ATOM 4992 C C . THR B 2 96 ? 54.913 14.176 2.964 1.00 41.72 96 THR B C 1
ATOM 4993 O O . THR B 2 96 ? 53.843 14.603 3.409 1.00 39.95 96 THR B O 1
ATOM 4997 N N . PRO B 2 97 ? 55.827 15.000 2.375 1.00 40.16 97 PRO B N 1
ATOM 4998 C CA . PRO B 2 97 ? 55.594 16.463 2.330 1.00 40.37 97 PRO B CA 1
ATOM 4999 C C . PRO B 2 97 ? 54.279 16.967 1.742 1.00 43.86 97 PRO B C 1
ATOM 5000 O O . PRO B 2 97 ? 53.848 18.058 2.107 1.00 44.66 97 PRO B O 1
ATOM 5004 N N . ASP B 2 98 ? 53.656 16.209 0.850 1.00 39.40 98 ASP B N 1
ATOM 5005 C CA . ASP B 2 98 ? 52.418 16.588 0.169 1.00 38.83 98 ASP B CA 1
ATOM 5006 C C . ASP B 2 98 ? 51.177 15.790 0.606 1.00 38.31 98 ASP B C 1
ATOM 5007 O O . ASP B 2 98 ? 50.138 15.904 -0.050 1.00 37.48 98 ASP B O 1
ATOM 5012 N N . ASP B 2 99 ? 51.263 14.992 1.702 1.00 31.19 99 ASP B N 1
ATOM 5013 C CA . ASP B 2 99 ? 50.120 14.180 2.145 1.00 28.93 99 ASP B CA 1
ATOM 5014 C C . ASP B 2 99 ? 48.979 15.045 2.731 1.00 30.69 99 ASP B C 1
ATOM 5015 O O . ASP B 2 99 ? 49.132 16.262 2.859 1.00 29.93 99 ASP B O 1
ATOM 5020 N N . ASP B 2 100 ? 47.845 14.411 3.084 1.00 26.50 100 ASP B N 1
ATOM 5021 C CA . ASP B 2 100 ? 46.666 15.129 3.567 1.00 26.16 100 ASP B CA 1
ATOM 5022 C C . ASP B 2 100 ? 46.703 15.526 5.062 1.00 28.59 100 ASP B C 1
ATOM 5023 O O . ASP B 2 100 ? 45.651 15.884 5.587 1.00 29.26 100 ASP B O 1
ATOM 5028 N N . THR B 2 101 ? 47.891 15.531 5.731 1.00 25.20 101 THR B N 1
ATOM 5029 C CA . THR B 2 101 ? 48.013 16.042 7.108 1.00 25.26 101 THR B CA 1
ATOM 5030 C C . THR B 2 101 ? 47.608 17.536 7.030 1.00 30.75 101 THR B C 1
ATOM 5031 O O . THR B 2 101 ? 48.077 18.246 6.133 1.00 30.03 101 THR B O 1
ATOM 5035 N N . GLN B 2 102 ? 46.719 17.991 7.926 1.00 28.17 102 GLN B N 1
ATOM 5036 C CA . GLN B 2 102 ? 46.279 19.386 7.907 1.00 28.38 102 GLN B CA 1
ATOM 5037 C C . GLN B 2 102 ? 45.922 19.882 9.294 1.00 31.07 102 GLN B C 1
ATOM 5038 O O . GLN B 2 102 ? 45.158 19.235 10.012 1.00 29.11 102 GLN B O 1
ATOM 5044 N N . LEU B 2 103 ? 46.479 21.031 9.666 1.00 27.84 103 LEU B N 1
ATOM 5045 C CA . LEU B 2 103 ? 46.224 21.646 10.958 1.00 28.31 103 LEU B CA 1
ATOM 5046 C C . LEU B 2 103 ? 45.755 23.079 10.780 1.00 32.63 103 LEU B C 1
ATOM 5047 O O . LEU B 2 103 ? 46.303 23.807 9.948 1.00 30.98 103 LEU B O 1
ATOM 5052 N N . ARG B 2 104 ? 44.705 23.467 11.520 1.00 29.43 104 ARG B N 1
ATOM 5053 C CA . ARG B 2 104 ? 44.159 24.828 11.469 1.00 30.09 104 ARG B CA 1
ATOM 5054 C C . ARG B 2 104 ? 43.896 25.354 12.879 1.00 32.57 104 ARG B C 1
ATOM 5055 O O . ARG B 2 104 ? 43.318 24.641 13.703 1.00 30.37 104 ARG B O 1
ATOM 5063 N N . ALA B 2 105 ? 44.311 26.594 13.149 1.00 29.94 105 ALA B N 1
ATOM 5064 C CA . ALA B 2 105 ? 44.044 27.268 14.417 1.00 30.65 105 ALA B CA 1
ATOM 5065 C C . ALA B 2 105 ? 42.772 28.098 14.236 1.00 35.91 105 ALA B C 1
ATOM 5066 O O . ALA B 2 105 ? 42.622 28.790 13.223 1.00 37.47 105 ALA B O 1
ATOM 5068 N N . ILE B 2 106 ? 41.834 27.985 15.180 1.00 31.12 106 ILE B N 1
ATOM 5069 C CA . ILE B 2 106 ? 40.565 28.722 15.157 1.00 30.88 106 ILE B CA 1
ATOM 5070 C C . ILE B 2 106 ? 40.401 29.476 16.479 1.00 34.65 106 ILE B C 1
ATOM 5071 O O . ILE B 2 106 ? 41.081 29.144 17.454 1.00 33.38 106 ILE B O 1
ATOM 5076 N N . ASN B 2 107 ? 39.507 30.494 16.504 1.00 32.97 107 ASN B N 1
ATOM 5077 C CA . ASN B 2 107 ? 39.183 31.303 17.689 1.00 33.39 107 ASN B CA 1
ATOM 5078 C C . ASN B 2 107 ? 40.453 31.872 18.373 1.00 37.77 107 ASN B C 1
ATOM 5079 O O . ASN B 2 107 ? 40.636 31.733 19.584 1.00 36.94 107 ASN B O 1
ATOM 5084 N N . ASP B 2 108 ? 41.347 32.484 17.561 1.00 35.46 108 ASP B N 1
ATOM 5085 C CA . ASP B 2 108 ? 42.627 33.096 17.969 1.00 35.68 108 ASP B CA 1
ATOM 5086 C C . ASP B 2 108 ? 43.574 32.117 18.699 1.00 38.24 108 ASP B C 1
ATOM 5087 O O . ASP B 2 108 ? 44.181 32.465 19.719 1.00 37.89 108 ASP B O 1
ATOM 5092 N N . GLY B 2 109 ? 43.688 30.904 18.156 1.00 33.61 109 GLY B N 1
ATOM 5093 C CA . GLY B 2 109 ? 44.556 29.858 18.692 1.00 32.51 109 GLY B CA 1
ATOM 5094 C C . GLY B 2 109 ? 44.065 29.143 19.934 1.00 34.41 109 GLY B C 1
ATOM 5095 O O . GLY B 2 109 ? 44.817 28.354 20.517 1.00 34.14 109 GLY B O 1
ATOM 5096 N N . LYS B 2 110 ? 42.810 29.395 20.350 1.00 29.57 110 LYS B N 1
ATOM 5097 C CA . LYS B 2 110 ? 42.229 28.739 21.535 1.00 28.64 110 LYS B CA 1
ATOM 5098 C C . LYS B 2 110 ? 41.894 27.277 21.257 1.00 30.14 110 LYS B C 1
ATOM 5099 O O . LYS B 2 110 ? 41.954 26.441 22.163 1.00 28.38 110 LYS B O 1
ATOM 5105 N N . GLN B 2 111 ? 41.527 26.979 20.004 1.00 27.34 111 GLN B N 1
ATOM 5106 C CA . GLN B 2 111 ? 41.193 25.624 19.558 1.00 27.22 111 GLN B CA 1
ATOM 5107 C C . GLN B 2 111 ? 41.933 25.299 18.273 1.00 32.51 111 GLN B C 1
ATOM 5108 O O . GLN B 2 111 ? 42.332 26.210 17.546 1.00 33.21 111 GLN B O 1
ATOM 5114 N N . LEU B 2 112 ? 42.126 23.999 18.009 1.00 29.41 112 LEU B N 1
ATOM 5115 C CA . LEU B 2 112 ? 42.846 23.473 16.853 1.00 29.71 112 LEU B CA 1
ATOM 5116 C C . LEU B 2 112 ? 42.042 22.384 16.137 1.00 31.15 112 LEU B C 1
ATOM 5117 O O . LEU B 2 112 ? 41.428 21.529 16.780 1.00 29.34 112 LEU B O 1
ATOM 5122 N N . VAL B 2 113 ? 42.064 22.420 14.798 1.00 27.42 113 VAL B N 1
ATOM 5123 C CA . VAL B 2 113 ? 41.448 21.411 13.926 1.00 26.52 113 VAL B CA 1
ATOM 5124 C C . VAL B 2 113 ? 42.643 20.556 13.470 1.00 28.74 113 VAL B C 1
ATOM 5125 O O . VAL B 2 113 ? 43.532 21.072 12.789 1.00 28.63 113 VAL B O 1
ATOM 5129 N N . VAL B 2 114 ? 42.707 19.291 13.914 1.00 22.78 114 VAL B N 1
ATOM 5130 C CA . VAL B 2 114 ? 43.807 18.393 13.553 1.00 22.26 114 VAL B CA 1
ATOM 5131 C C . VAL B 2 114 ? 43.280 17.287 12.643 1.00 25.50 114 VAL B C 1
ATOM 5132 O O . VAL B 2 114 ? 42.410 16.508 13.048 1.00 24.64 114 VAL B O 1
ATOM 5136 N N . GLN B 2 115 ? 43.801 17.232 11.412 1.00 20.76 115 GLN B N 1
ATOM 5137 C CA . GLN B 2 115 ? 43.455 16.185 10.458 1.00 20.45 115 GLN B CA 1
ATOM 5138 C C . GLN B 2 115 ? 44.688 15.322 10.245 1.00 25.60 115 GLN B C 1
ATOM 5139 O O . GLN B 2 115 ? 45.641 15.725 9.571 1.00 24.52 115 GLN B O 1
ATOM 5145 N N . VAL B 2 116 ? 44.705 14.169 10.936 1.00 22.78 116 VAL B N 1
ATOM 5146 C CA . VAL B 2 116 ? 45.764 13.162 10.907 1.00 22.46 116 VAL B CA 1
ATOM 5147 C C . VAL B 2 116 ? 45.844 12.598 9.463 1.00 25.87 116 VAL B C 1
ATOM 5148 O O . VAL B 2 116 ? 44.792 12.463 8.840 1.00 25.49 116 VAL B O 1
ATOM 5152 N N . PRO B 2 117 ? 47.043 12.332 8.879 1.00 23.58 117 PRO B N 1
ATOM 5153 C CA . PRO B 2 117 ? 47.075 11.791 7.508 1.00 23.64 117 PRO B CA 1
ATOM 5154 C C . PRO B 2 117 ? 46.289 10.483 7.393 1.00 27.60 117 PRO B C 1
ATOM 5155 O O . PRO B 2 117 ? 46.391 9.630 8.282 1.00 27.45 117 PRO B O 1
ATOM 5159 N N . SER B 2 118 ? 45.464 10.347 6.336 1.00 24.92 118 SER B N 1
ATOM 5160 C CA . SER B 2 118 ? 44.612 9.166 6.149 1.00 24.59 118 SER B CA 1
ATOM 5161 C C . SER B 2 118 ? 45.396 7.840 6.071 1.00 28.41 118 SER B C 1
ATOM 5162 O O . SER B 2 118 ? 44.841 6.802 6.434 1.00 27.33 118 SER B O 1
ATOM 5165 N N . LYS B 2 119 ? 46.697 7.884 5.689 1.00 25.33 119 LYS B N 1
ATOM 5166 C CA . LYS B 2 119 ? 47.558 6.692 5.648 1.00 25.55 119 LYS B CA 1
ATOM 5167 C C . LYS B 2 119 ? 47.632 5.985 7.023 1.00 28.51 119 LYS B C 1
ATOM 5168 O O . LYS B 2 119 ? 47.651 4.752 7.078 1.00 27.73 119 LYS B O 1
ATOM 5174 N N . ARG B 2 120 ? 47.658 6.767 8.124 1.00 24.30 120 ARG B N 1
ATOM 5175 C CA . ARG B 2 120 ? 47.701 6.232 9.491 1.00 22.96 120 ARG B CA 1
ATOM 5176 C C . ARG B 2 120 ? 46.440 5.426 9.830 1.00 26.90 120 ARG B C 1
ATOM 5177 O O . ARG B 2 120 ? 46.524 4.478 10.607 1.00 25.85 120 ARG B O 1
ATOM 5185 N N . LEU B 2 121 ? 45.286 5.781 9.220 1.00 22.80 121 LEU B N 1
ATOM 5186 C CA . LEU B 2 121 ? 44.014 5.077 9.432 1.00 23.29 121 LEU B CA 1
ATOM 5187 C C . LEU B 2 121 ? 43.963 3.834 8.555 1.00 28.73 121 LEU B C 1
ATOM 5188 O O . LEU B 2 121 ? 43.342 2.847 8.940 1.00 29.40 121 LEU B O 1
ATOM 5193 N N . GLU B 2 122 ? 44.634 3.884 7.383 1.00 26.16 122 GLU B N 1
ATOM 5194 C CA . GLU B 2 122 ? 44.692 2.783 6.417 1.00 26.15 122 GLU B CA 1
ATOM 5195 C C . GLU B 2 122 ? 45.410 1.568 6.979 1.00 28.88 122 GLU B C 1
ATOM 5196 O O . GLU B 2 122 ? 45.029 0.440 6.670 1.00 28.34 122 GLU B O 1
ATOM 5202 N N . VAL B 2 123 ? 46.437 1.792 7.812 1.00 24.94 123 VAL B N 1
ATOM 5203 C CA . VAL B 2 123 ? 47.215 0.701 8.408 1.00 24.88 123 VAL B CA 1
ATOM 5204 C C . VAL B 2 123 ? 46.816 0.465 9.881 1.00 28.26 123 VAL B C 1
ATOM 5205 O O . VAL B 2 123 ? 47.548 -0.181 10.635 1.00 27.14 123 VAL B O 1
ATOM 5209 N N . ALA B 2 124 ? 45.619 0.939 10.260 1.00 25.14 124 ALA B N 1
ATOM 5210 C CA . ALA B 2 124 ? 45.064 0.758 11.604 1.00 24.11 124 ALA B CA 1
ATOM 5211 C C . ALA B 2 124 ? 43.796 -0.119 11.529 1.00 27.21 124 ALA B C 1
ATOM 5212 O O . ALA B 2 124 ? 43.131 -0.142 10.497 1.00 25.34 124 ALA B O 1
ATOM 5214 N N . ALA B 2 125 ? 43.468 -0.831 12.614 1.00 25.15 125 ALA B N 1
ATOM 5215 C CA . ALA B 2 125 ? 42.256 -1.661 12.639 1.00 26.53 125 ALA B CA 1
ATOM 5216 C C . ALA B 2 125 ? 40.995 -0.795 12.785 1.00 31.12 125 ALA B C 1
ATOM 5217 O O . ALA B 2 125 ? 39.972 -1.084 12.149 1.00 30.79 125 ALA B O 1
ATOM 5219 N N . GLU B 2 126 ? 41.068 0.268 13.611 1.00 27.61 126 GLU B N 1
ATOM 5220 C CA . GLU B 2 126 ? 39.899 1.122 13.822 1.00 26.89 126 GLU B CA 1
ATOM 5221 C C . GLU B 2 126 ? 40.240 2.631 13.732 1.00 30.91 126 GLU B C 1
ATOM 5222 O O . GLU B 2 126 ? 41.048 3.007 12.884 1.00 32.15 126 GLU B O 1
ATOM 5228 N N . TYR B 2 127 ? 39.593 3.488 14.546 1.00 25.36 127 TYR B N 1
ATOM 5229 C CA . TYR B 2 127 ? 39.704 4.951 14.440 1.00 23.65 127 TYR B CA 1
ATOM 5230 C C . TYR B 2 127 ? 40.319 5.684 15.643 1.00 25.48 127 TYR B C 1
ATOM 5231 O O . TYR B 2 127 ? 40.583 6.884 15.529 1.00 24.65 127 TYR B O 1
ATOM 5240 N N . SER B 2 128 ? 40.539 4.991 16.785 1.00 21.34 128 SER B N 1
ATOM 5241 C CA . SER B 2 128 ? 41.120 5.609 17.996 1.00 19.83 128 SER B CA 1
ATOM 5242 C C . SER B 2 128 ? 42.513 6.194 17.765 1.00 22.62 128 SER B C 1
ATOM 5243 O O . SER B 2 128 ? 42.887 7.155 18.437 1.00 21.85 128 SER B O 1
ATOM 5246 N N . VAL B 2 129 ? 43.243 5.651 16.773 1.00 20.67 129 VAL B N 1
ATOM 5247 C CA . VAL B 2 129 ? 44.565 6.091 16.322 1.00 21.11 129 VAL B CA 1
ATOM 5248 C C . VAL B 2 129 ? 44.639 7.632 16.166 1.00 25.39 129 VAL B C 1
ATOM 5249 O O . VAL B 2 129 ? 45.639 8.216 16.578 1.00 25.62 129 VAL B O 1
ATOM 5253 N N . SER B 2 130 ? 43.592 8.275 15.594 1.00 20.43 130 SER B N 1
ATOM 5254 C CA A SER B 2 130 ? 43.594 9.728 15.397 0.53 19.96 130 SER B CA 1
ATOM 5255 C CA B SER B 2 130 ? 43.601 9.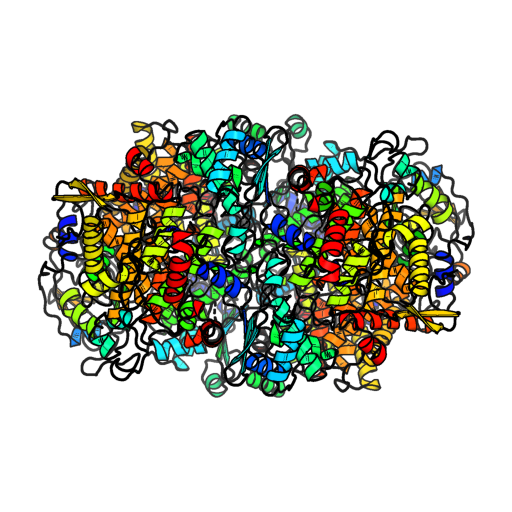729 15.393 0.47 20.08 130 SER B CA 1
ATOM 5256 C C . SER B 2 130 ? 43.725 10.482 16.716 1.00 23.95 130 SER B C 1
ATOM 5257 O O . SER B 2 130 ? 44.583 11.354 16.830 1.00 23.16 130 SER B O 1
ATOM 5262 N N . MET B 2 131 ? 42.925 10.092 17.732 1.00 19.72 131 MET B N 1
ATOM 5263 C CA . MET B 2 131 ? 42.954 10.683 19.076 1.00 19.81 131 MET B CA 1
ATOM 5264 C C . MET B 2 131 ? 44.287 10.372 19.771 1.00 22.63 131 MET B C 1
ATOM 5265 O O . MET B 2 131 ? 44.894 11.280 20.336 1.00 21.18 131 MET B O 1
ATOM 5270 N N . LEU B 2 132 ? 44.744 9.098 19.713 1.00 19.10 132 LEU B N 1
ATOM 5271 C CA . LEU B 2 132 ? 45.984 8.633 20.362 1.00 18.86 132 LEU B CA 1
ATOM 5272 C C . LEU B 2 132 ? 47.250 9.266 19.770 1.00 21.61 132 LEU B C 1
ATOM 5273 O O . LEU B 2 132 ? 48.136 9.674 20.524 1.00 21.36 132 LEU B O 1
ATOM 5278 N N . ASN B 2 133 ? 47.322 9.369 18.438 1.00 18.69 133 ASN B N 1
ATOM 5279 C CA . ASN B 2 133 ? 48.471 9.970 17.743 1.00 19.74 133 ASN B CA 1
ATOM 5280 C C . ASN B 2 133 ? 48.495 11.486 17.973 1.00 22.87 133 ASN B C 1
ATOM 5281 O O . ASN B 2 133 ? 49.579 12.036 18.179 1.00 21.40 133 ASN B O 1
ATOM 5286 N N . THR B 2 134 ? 47.310 12.158 17.935 1.00 18.49 134 THR B N 1
ATOM 5287 C CA . THR B 2 134 ? 47.220 13.609 18.183 1.00 19.32 134 THR B CA 1
ATOM 5288 C C . THR B 2 134 ? 47.680 13.916 19.629 1.00 23.96 134 THR B C 1
ATOM 5289 O O . THR B 2 134 ? 48.481 14.829 19.824 1.00 22.91 134 THR B O 1
ATOM 5293 N N . ALA B 2 135 ? 47.223 13.117 20.610 1.00 21.09 135 ALA B N 1
ATOM 5294 C CA . ALA B 2 135 ? 47.607 13.275 22.021 1.00 20.67 135 ALA B CA 1
ATOM 5295 C C . ALA B 2 135 ? 49.131 13.190 22.199 1.00 24.94 135 ALA B C 1
ATOM 5296 O O . ALA B 2 135 ? 49.716 14.055 22.851 1.00 23.46 135 ALA B O 1
ATOM 5298 N N . MET B 2 136 ? 49.772 12.188 21.579 1.00 22.63 136 MET B N 1
ATOM 5299 C CA . MET B 2 136 ? 51.216 11.981 21.659 1.00 23.68 136 MET B CA 1
ATOM 5300 C C . MET B 2 136 ? 52.008 13.121 21.015 1.00 26.71 136 MET B C 1
ATOM 5301 O O . MET B 2 136 ? 52.983 13.583 21.614 1.00 25.42 136 MET B O 1
ATOM 5306 N N . ALA B 2 137 ? 51.572 13.596 19.811 1.00 23.54 137 ALA B N 1
ATOM 5307 C CA . ALA B 2 137 ? 52.214 14.720 19.116 1.00 23.34 137 ALA B CA 1
ATOM 5308 C C . ALA B 2 137 ? 52.089 15.995 19.957 1.00 25.41 137 ALA B C 1
ATOM 5309 O O . ALA B 2 137 ? 53.066 16.728 20.069 1.00 24.38 137 ALA B O 1
ATOM 5311 N N . LEU B 2 138 ? 50.907 16.233 20.593 1.00 22.60 138 LEU B N 1
ATOM 5312 C CA . LEU B 2 138 ? 50.696 17.399 21.467 1.00 22.14 138 LEU B CA 1
ATOM 5313 C C . LEU B 2 138 ? 51.596 17.360 22.697 1.00 24.57 138 LEU B C 1
ATOM 5314 O O . LEU B 2 138 ? 52.140 18.398 23.069 1.00 24.27 138 LEU B O 1
ATOM 5319 N N . LYS B 2 139 ? 51.711 16.185 23.362 1.00 20.92 139 LYS B N 1
ATOM 5320 C CA . LYS B 2 139 ? 52.545 16.028 24.560 1.00 21.34 139 LYS B CA 1
ATOM 5321 C C . LYS B 2 139 ? 54.004 16.382 24.241 1.00 25.61 139 LYS B C 1
ATOM 5322 O O . LYS B 2 139 ? 54.605 17.181 24.955 1.00 23.60 139 LYS B O 1
ATOM 5328 N N . GLU B 2 140 ? 54.548 15.817 23.151 1.00 24.70 140 GLU B N 1
ATOM 5329 C CA . GLU B 2 140 ? 55.921 16.067 22.725 1.00 25.04 140 GLU B CA 1
ATOM 5330 C C . GLU B 2 140 ? 56.150 17.525 22.322 1.00 29.62 140 GLU B C 1
ATOM 5331 O O . GLU B 2 140 ? 57.182 18.090 22.698 1.00 29.39 140 GLU B O 1
ATOM 5337 N N . ALA B 2 141 ? 55.190 18.127 21.569 1.00 26.42 141 ALA B N 1
ATOM 5338 C CA . ALA B 2 141 ? 55.263 19.520 21.117 1.00 26.27 141 ALA B CA 1
ATOM 5339 C C . ALA B 2 141 ? 55.303 20.483 22.293 1.00 28.71 141 ALA B C 1
ATOM 5340 O O . ALA B 2 141 ? 56.122 21.393 22.285 1.00 27.53 141 ALA B O 1
ATOM 5342 N N . ILE B 2 142 ? 54.444 20.271 23.318 1.00 25.47 142 ILE B N 1
ATOM 5343 C CA . ILE B 2 142 ? 54.394 21.133 24.508 1.00 25.20 142 ILE B CA 1
ATOM 5344 C C . ILE B 2 142 ? 55.681 20.991 25.333 1.00 28.68 142 ILE B C 1
ATOM 5345 O O . ILE B 2 142 ? 56.278 22.007 25.706 1.00 29.63 142 ILE B O 1
ATOM 5350 N N . ILE B 2 143 ? 56.124 19.740 25.587 1.00 24.72 143 ILE B N 1
ATOM 5351 C CA . ILE B 2 143 ? 57.341 19.452 26.367 1.00 24.36 143 ILE B CA 1
ATOM 5352 C C . ILE B 2 143 ? 58.581 20.105 25.726 1.00 29.92 143 ILE B C 1
ATOM 5353 O O . ILE B 2 143 ? 59.356 20.743 26.435 1.00 28.23 143 ILE B O 1
ATOM 5358 N N . LYS B 2 144 ? 58.725 19.995 24.390 1.00 28.44 144 LYS B N 1
ATOM 5359 C CA . LYS B 2 144 ? 59.841 20.594 23.645 1.00 29.25 144 LYS B CA 1
ATOM 5360 C C . LYS B 2 144 ? 59.785 22.139 23.623 1.00 34.07 144 LYS B C 1
ATOM 5361 O O . LYS B 2 144 ? 60.821 22.774 23.814 1.00 34.45 144 LYS B O 1
ATOM 5367 N N . THR B 2 145 ? 58.595 22.734 23.383 1.00 30.03 145 THR B N 1
ATOM 5368 C CA . THR B 2 145 ? 58.397 24.193 23.304 1.00 30.04 145 THR B CA 1
ATOM 5369 C C . THR B 2 145 ? 58.782 24.902 24.606 1.00 33.57 145 THR B C 1
ATOM 5370 O O . THR B 2 145 ? 59.392 25.970 24.556 1.00 32.63 145 THR B O 1
ATOM 5374 N N . PHE B 2 146 ? 58.444 24.308 25.758 1.00 29.85 146 PHE B N 1
ATOM 5375 C CA . PHE B 2 146 ? 58.684 24.929 27.064 1.00 30.64 146 PHE B CA 1
ATOM 5376 C C . PHE B 2 146 ? 59.790 24.286 27.914 1.00 35.40 146 PHE B C 1
ATOM 5377 O O . PHE B 2 146 ? 60.004 24.745 29.037 1.00 36.14 146 PHE B O 1
ATOM 5385 N N . ASP B 2 147 ? 60.512 23.267 27.384 1.00 32.05 147 ASP B N 1
ATOM 5386 C CA . ASP B 2 147 ? 61.554 22.527 28.107 1.00 31.24 147 ASP B CA 1
ATOM 5387 C C . ASP B 2 147 ? 61.040 22.038 29.483 1.00 33.33 147 ASP B C 1
ATOM 5388 O O . ASP B 2 147 ? 61.652 22.305 30.524 1.00 32.18 147 ASP B O 1
ATOM 5393 N N . VAL B 2 148 ? 59.868 21.364 29.472 1.00 28.48 148 VAL B N 1
ATOM 5394 C CA . VAL B 2 148 ? 59.216 20.844 30.682 1.00 27.69 148 VAL B CA 1
ATOM 5395 C C . VAL B 2 148 ? 60.118 19.787 31.349 1.00 31.76 148 VAL B C 1
ATOM 5396 O O . VAL B 2 148 ? 60.681 18.938 30.650 1.00 31.49 148 VAL B O 1
ATOM 5400 N N . ASP B 2 149 ? 60.285 19.879 32.686 1.00 27.97 149 ASP B N 1
ATOM 5401 C CA . ASP B 2 149 ? 61.079 18.947 33.487 1.00 27.86 149 ASP B CA 1
ATOM 5402 C C . ASP B 2 149 ? 60.509 17.519 33.373 1.00 30.76 149 ASP B C 1
ATOM 5403 O O . ASP B 2 149 ? 59.283 17.352 33.332 1.00 29.87 149 ASP B O 1
ATOM 5408 N N . LEU B 2 150 ? 61.395 16.496 33.320 1.00 28.13 150 LEU B N 1
ATOM 5409 C CA . LEU B 2 150 ? 60.982 15.090 33.156 1.00 28.13 150 LEU B CA 1
ATOM 5410 C C . LEU B 2 150 ? 60.023 14.601 34.250 1.00 29.72 150 LEU B C 1
ATOM 5411 O O . LEU B 2 150 ? 59.181 13.760 33.947 1.00 30.66 150 LEU B O 1
ATOM 5416 N N . PHE B 2 151 ? 60.104 15.155 35.484 1.00 24.99 151 PHE B N 1
ATOM 5417 C CA . PHE B 2 151 ? 59.196 14.780 36.573 1.00 23.32 151 PHE B CA 1
ATOM 5418 C C . PHE B 2 151 ? 57.777 15.373 36.397 1.00 27.28 151 PHE B C 1
ATOM 5419 O O . PHE B 2 151 ? 56.851 14.932 37.079 1.00 27.61 151 PHE B O 1
ATOM 5427 N N . ASP B 2 152 ? 57.595 16.314 35.438 1.00 25.08 152 ASP B N 1
ATOM 5428 C CA . ASP B 2 152 ? 56.302 16.958 35.166 1.00 25.17 152 ASP B CA 1
ATOM 5429 C C . ASP B 2 152 ? 55.566 16.472 33.888 1.00 28.15 152 ASP B C 1
ATOM 5430 O O . ASP B 2 152 ? 54.436 16.908 33.652 1.00 27.81 152 ASP B O 1
ATOM 5435 N N . GLY B 2 153 ? 56.189 15.587 33.102 1.00 24.50 153 GLY B N 1
ATOM 5436 C CA . GLY B 2 153 ? 55.592 15.055 31.873 1.00 24.24 153 GLY B CA 1
ATOM 5437 C C . GLY B 2 153 ? 54.242 14.362 32.029 1.00 27.13 153 GLY B C 1
ATOM 5438 O O . GLY B 2 153 ? 53.358 14.517 31.177 1.00 26.28 153 GLY B O 1
ATOM 5439 N N . SER B 2 154 ? 54.058 13.602 33.121 1.00 23.07 154 SER B N 1
ATOM 5440 C CA . SER B 2 154 ? 52.791 12.896 33.387 1.00 22.92 154 SER B CA 1
ATOM 5441 C C . SER B 2 154 ? 51.618 13.879 33.583 1.00 26.25 154 SER B C 1
ATOM 5442 O O . SER B 2 154 ? 50.481 13.542 33.255 1.00 24.27 154 SER B O 1
ATOM 5445 N N . THR B 2 155 ? 51.913 15.097 34.091 1.00 23.91 155 THR B N 1
ATOM 5446 C CA . THR B 2 155 ? 50.927 16.162 34.293 1.00 24.41 155 THR B CA 1
ATOM 5447 C C . THR B 2 155 ? 50.389 16.663 32.935 1.00 27.07 155 THR B C 1
ATOM 5448 O O . THR B 2 155 ? 49.186 16.921 32.810 1.00 26.24 155 THR B O 1
ATOM 5452 N N . ILE B 2 156 ? 51.282 16.788 31.929 1.00 23.27 156 ILE B N 1
ATOM 5453 C CA . ILE B 2 156 ? 50.937 17.198 30.553 1.00 22.76 156 ILE B CA 1
ATOM 5454 C C . ILE B 2 156 ? 49.975 16.171 29.955 1.00 25.28 156 ILE B C 1
ATOM 5455 O O . ILE B 2 156 ? 48.972 16.547 29.334 1.00 24.26 156 ILE B O 1
ATOM 5460 N N . HIS B 2 157 ? 50.278 14.872 30.157 1.00 21.48 157 HIS B N 1
ATOM 5461 C CA . HIS B 2 157 ? 49.451 13.767 29.682 1.00 20.39 157 HIS B CA 1
ATOM 5462 C C . HIS B 2 157 ? 48.048 13.891 30.255 1.00 23.81 157 HIS B C 1
ATOM 5463 O O . HIS B 2 157 ? 47.081 13.794 29.501 1.00 23.02 157 HIS B O 1
ATOM 5470 N N . ALA B 2 158 ? 47.937 14.110 31.585 1.00 21.11 158 ALA B N 1
ATOM 5471 C CA . ALA B 2 158 ? 46.638 14.186 32.268 1.00 21.05 158 ALA B CA 1
ATOM 5472 C C . ALA B 2 158 ? 45.782 15.355 31.790 1.00 25.27 158 ALA B C 1
ATOM 5473 O O . ALA B 2 158 ? 44.575 15.198 31.671 1.00 26.68 158 ALA B O 1
ATOM 5475 N N . ALA B 2 159 ? 46.398 16.502 31.475 1.00 22.33 159 ALA B N 1
ATOM 5476 C CA . ALA B 2 159 ? 45.682 17.679 30.975 1.00 22.25 159 ALA B CA 1
ATOM 5477 C C . ALA B 2 159 ? 45.138 17.461 29.558 1.00 26.29 159 ALA B C 1
ATOM 5478 O O . ALA B 2 159 ? 44.115 18.045 29.208 1.00 26.34 159 ALA B O 1
ATOM 5480 N N . ILE B 2 160 ? 45.795 16.599 28.763 1.00 23.20 160 ILE B N 1
ATOM 5481 C CA . ILE B 2 160 ? 45.382 16.314 27.384 1.00 22.48 160 ILE B CA 1
ATOM 5482 C C . ILE B 2 160 ? 44.361 15.166 27.285 1.00 26.69 160 ILE B C 1
ATOM 5483 O O . ILE B 2 160 ? 43.291 15.371 26.709 1.00 25.99 160 ILE B O 1
ATOM 5488 N N . VAL B 2 161 ? 44.695 13.961 27.802 1.00 23.77 161 VAL B N 1
ATOM 5489 C CA . VAL B 2 161 ? 43.820 12.789 27.653 1.00 23.00 161 VAL B CA 1
ATOM 5490 C C . VAL B 2 161 ? 42.903 12.523 28.862 1.00 26.93 161 VAL B C 1
ATOM 5491 O O . VAL B 2 161 ? 41.920 11.812 28.702 1.00 28.23 161 VAL B O 1
ATOM 5495 N N . GLY B 2 162 ? 43.236 13.046 30.034 1.00 22.55 162 GLY B N 1
ATOM 5496 C CA . GLY B 2 162 ? 42.454 12.825 31.241 1.00 22.37 162 GLY B CA 1
ATOM 5497 C C . GLY B 2 162 ? 42.932 11.625 32.046 1.00 25.88 162 GLY B C 1
ATOM 5498 O O . GLY B 2 162 ? 44.124 11.311 32.040 1.00 25.81 162 GLY B O 1
ATOM 5499 N N . ARG B 2 163 ? 42.001 10.935 32.731 1.00 22.33 163 ARG B N 1
ATOM 5500 C CA . ARG B 2 163 ? 42.276 9.777 33.605 1.00 21.74 163 ARG B CA 1
ATOM 5501 C C . ARG B 2 163 ? 42.469 8.442 32.842 1.00 25.47 163 ARG B C 1
ATOM 5502 O O . ARG B 2 163 ? 42.005 7.392 33.288 1.00 26.31 163 ARG B O 1
ATOM 5510 N N . TYR B 2 164 ? 43.139 8.493 31.689 1.00 21.11 164 TYR B N 1
ATOM 5511 C CA . TYR B 2 164 ? 43.469 7.318 30.887 1.00 20.78 164 TYR B CA 1
ATOM 5512 C C . TYR B 2 164 ? 44.905 6.906 31.309 1.00 24.20 164 TYR B C 1
ATOM 5513 O O . TYR B 2 164 ? 45.720 7.803 31.516 1.00 22.58 164 TYR B O 1
ATOM 5522 N N . PRO B 2 165 ? 45.260 5.608 31.476 1.00 22.04 165 PRO B N 1
ATOM 5523 C CA . PRO B 2 165 ? 44.486 4.379 31.200 1.00 21.55 165 PRO B CA 1
ATOM 5524 C C . PRO B 2 165 ? 43.629 3.824 32.350 1.00 24.26 165 PRO B C 1
ATOM 5525 O O . PRO B 2 165 ? 42.983 2.810 32.138 1.00 23.77 165 PRO B O 1
ATOM 5529 N N . GLN B 2 166 ? 43.598 4.468 33.543 1.00 19.82 166 GLN B N 1
ATOM 5530 C CA . GLN B 2 166 ? 42.753 3.972 34.651 1.00 19.78 166 GLN B CA 1
ATOM 5531 C C . GLN B 2 166 ? 41.288 3.805 34.186 1.00 24.87 166 GLN B C 1
ATOM 5532 O O . GLN B 2 166 ? 40.639 2.796 34.498 1.00 22.89 166 GLN B O 1
ATOM 5538 N N . VAL B 2 167 ? 40.811 4.765 33.373 1.00 23.98 167 VAL B N 1
ATOM 5539 C CA . VAL B 2 167 ? 39.490 4.743 32.734 1.00 24.20 167 VAL B CA 1
ATOM 5540 C C . VAL B 2 167 ? 39.778 4.484 31.243 1.00 28.63 167 VAL B C 1
ATOM 5541 O O . VAL B 2 167 ? 40.670 5.134 30.695 1.00 28.99 167 VAL B O 1
ATOM 5545 N N . MET B 2 168 ? 39.043 3.563 30.584 1.00 25.13 168 MET B N 1
ATOM 5546 C CA . MET B 2 168 ? 39.284 3.296 29.162 1.00 25.47 168 MET B CA 1
ATOM 5547 C C . MET B 2 168 ? 38.533 4.302 28.257 1.00 29.73 168 MET B C 1
ATOM 5548 O O . MET B 2 168 ? 37.824 3.921 27.320 1.00 30.54 168 MET B O 1
ATOM 5553 N N . ASP B 2 169 ? 38.708 5.594 28.548 1.00 25.67 169 ASP B N 1
ATOM 5554 C CA . ASP B 2 169 ? 38.070 6.715 27.855 1.00 25.11 169 ASP B CA 1
ATOM 5555 C C . ASP B 2 169 ? 38.842 8.002 28.205 1.00 28.40 169 ASP B C 1
ATOM 5556 O O . ASP B 2 169 ? 39.644 8.014 29.148 1.00 27.69 169 ASP B O 1
ATOM 5561 N N . TYR B 2 170 ? 38.590 9.078 27.452 1.00 25.08 170 TYR B N 1
ATOM 5562 C CA . TYR B 2 170 ? 39.261 10.367 27.624 1.00 25.70 170 TYR B CA 1
ATOM 5563 C C . TYR B 2 170 ? 38.589 11.216 28.736 1.00 29.53 170 TYR B C 1
ATOM 5564 O O . TYR B 2 170 ? 38.254 12.380 28.512 1.00 28.62 170 TYR B O 1
ATOM 5573 N N . MET B 2 171 ? 38.410 10.622 29.941 1.00 25.95 171 MET B N 1
ATOM 5574 C CA . MET B 2 171 ? 37.732 11.241 31.088 1.00 25.52 171 MET B CA 1
ATOM 5575 C C . MET B 2 171 ? 38.465 12.469 31.643 1.00 28.03 171 MET B C 1
ATOM 5576 O O . MET B 2 171 ? 39.524 12.337 32.263 1.00 26.89 171 MET B O 1
ATOM 5581 N N . GLY B 2 172 ? 37.859 13.642 31.446 1.00 24.81 172 GLY B N 1
ATOM 5582 C CA . GLY B 2 172 ? 38.417 14.921 31.872 1.00 25.11 172 GLY B CA 1
ATOM 5583 C C . GLY B 2 172 ? 39.497 15.448 30.939 1.00 29.48 172 GLY B C 1
ATOM 5584 O O . GLY B 2 172 ? 40.245 16.348 31.312 1.00 30.26 172 GLY B O 1
ATOM 5585 N N . GLY B 2 173 ? 39.568 14.898 29.725 1.00 25.62 173 GLY B N 1
ATOM 5586 C CA . GLY B 2 173 ? 40.548 15.293 28.714 1.00 24.87 173 GLY B CA 1
ATOM 5587 C C . GLY B 2 173 ? 40.186 16.578 27.988 1.00 27.51 173 GLY B C 1
ATOM 5588 O O . GLY B 2 173 ? 39.136 17.170 28.253 1.00 28.04 173 GLY B O 1
ATOM 5589 N N . ASN B 2 174 ? 41.055 17.022 27.072 1.00 23.15 174 ASN B N 1
ATOM 5590 C CA . ASN B 2 174 ? 40.849 18.262 26.314 1.00 23.66 174 ASN B CA 1
ATOM 5591 C C . ASN B 2 174 ? 40.943 18.057 24.796 1.00 27.24 174 ASN B C 1
ATOM 5592 O O . ASN B 2 174 ? 41.139 19.014 24.033 1.00 26.89 174 ASN B O 1
ATOM 5597 N N . ILE B 2 175 ? 40.801 16.791 24.378 1.00 24.14 175 ILE B N 1
ATOM 5598 C CA . ILE B 2 175 ? 40.743 16.365 22.976 1.00 23.75 175 ILE B CA 1
ATOM 5599 C C . ILE B 2 175 ? 39.386 15.702 22.758 1.00 26.96 175 ILE B C 1
ATOM 5600 O O . ILE B 2 175 ? 38.867 15.057 23.670 1.00 25.16 175 ILE B O 1
ATOM 5605 N N . ALA B 2 176 ? 38.784 15.892 21.572 1.00 23.49 176 ALA B N 1
ATOM 5606 C CA . ALA B 2 176 ? 37.461 15.339 21.306 1.00 23.29 176 ALA B CA 1
ATOM 5607 C C . ALA B 2 176 ? 37.283 14.951 19.854 1.00 26.06 176 ALA B C 1
ATOM 5608 O O . ALA B 2 176 ? 37.932 15.510 18.970 1.00 24.18 176 ALA B O 1
ATOM 5610 N N . SER B 2 177 ? 36.392 13.984 19.626 1.00 23.91 177 SER B N 1
ATOM 5611 C CA . SER B 2 177 ? 36.039 13.488 18.296 1.00 23.24 177 SER B CA 1
ATOM 5612 C C . SER B 2 177 ? 34.519 13.474 18.197 1.00 28.72 177 SER B C 1
ATOM 5613 O O . SER B 2 177 ? 33.845 13.460 19.233 1.00 27.61 177 SER B O 1
ATOM 5616 N N . LEU B 2 178 ? 33.970 13.430 16.956 1.00 25.73 178 LEU B N 1
ATOM 5617 C CA . LEU B 2 178 ? 32.531 13.273 16.765 1.00 25.20 178 LEU B CA 1
ATOM 5618 C C . LEU B 2 178 ? 32.158 11.837 17.174 1.00 28.07 178 LEU B C 1
ATOM 5619 O O . LEU B 2 178 ? 31.057 11.613 17.673 1.00 27.92 178 LEU B O 1
ATOM 5624 N N . LEU B 2 179 ? 33.107 10.884 17.007 1.00 25.06 179 LEU B N 1
ATOM 5625 C CA . LEU B 2 179 ? 32.925 9.470 17.350 1.00 24.85 179 LEU B CA 1
ATOM 5626 C C . LEU B 2 179 ? 33.293 9.174 18.795 1.00 28.93 179 LEU B C 1
ATOM 5627 O O . LEU B 2 179 ? 34.381 9.538 19.251 1.00 27.98 179 LEU B O 1
ATOM 5632 N N . GLY B 2 180 ? 32.408 8.458 19.485 1.00 25.87 180 GLY B N 1
ATOM 5633 C CA . GLY B 2 180 ? 32.675 8.010 20.847 1.00 25.41 180 GLY B CA 1
ATOM 5634 C C . GLY B 2 180 ? 33.732 6.921 20.834 1.00 30.06 180 GLY B C 1
ATOM 5635 O O . GLY B 2 180 ? 33.969 6.289 19.789 1.00 29.74 180 GLY B O 1
ATOM 5636 N N . ALA B 2 181 ? 34.384 6.688 21.983 1.00 25.78 181 ALA B N 1
ATOM 5637 C CA . ALA B 2 181 ? 35.400 5.637 22.104 1.00 25.14 181 ALA B CA 1
ATOM 5638 C C . ALA B 2 181 ? 34.766 4.243 21.861 1.00 27.64 181 ALA B C 1
ATOM 5639 O O . ALA B 2 181 ? 33.594 4.063 22.212 1.00 25.68 181 ALA B O 1
ATOM 5641 N N . PRO B 2 182 ? 35.481 3.263 21.236 1.00 26.07 182 PRO B N 1
ATOM 5642 C CA . PRO B 2 182 ? 34.866 1.935 20.989 1.00 26.48 182 PRO B CA 1
ATOM 5643 C C . PRO B 2 182 ? 34.388 1.218 22.249 1.00 30.55 182 PRO B C 1
ATOM 5644 O O . PRO B 2 182 ? 33.488 0.386 22.164 1.00 29.04 182 PRO B O 1
ATOM 5648 N N . SER B 2 183 ? 34.951 1.585 23.424 1.00 27.62 183 SER B N 1
ATOM 5649 C CA . SER B 2 183 ? 34.567 1.056 24.734 1.00 27.72 183 SER B CA 1
ATOM 5650 C C . SER B 2 183 ? 33.106 1.395 25.082 1.00 29.89 183 SER B C 1
ATOM 5651 O O . SER B 2 183 ? 32.512 0.721 25.927 1.00 29.77 183 SER B O 1
ATOM 5654 N N . ASN B 2 184 ? 32.525 2.419 24.411 1.00 24.36 184 ASN B N 1
ATOM 5655 C CA . ASN B 2 184 ? 31.142 2.868 24.621 1.00 23.89 184 ASN B CA 1
ATOM 5656 C C . ASN B 2 184 ? 30.117 2.340 23.593 1.00 25.88 184 ASN B C 1
ATOM 5657 O O . ASN B 2 184 ? 28.938 2.665 23.723 1.00 24.08 184 ASN B O 1
ATOM 5662 N N . MET B 2 185 ? 30.541 1.524 22.607 1.00 22.59 185 MET B N 1
ATOM 5663 C CA . MET B 2 185 ? 29.624 0.921 21.621 1.00 23.27 185 MET B CA 1
ATOM 5664 C C . MET B 2 185 ? 28.627 -0.023 22.322 1.00 25.37 185 MET B C 1
ATOM 5665 O O . MET B 2 185 ? 29.027 -0.837 23.163 1.00 24.08 185 MET B O 1
ATOM 5670 N N . GLU B 2 186 ? 27.341 0.096 21.980 1.00 21.98 186 GLU B N 1
ATOM 5671 C CA . GLU B 2 186 ? 26.287 -0.743 22.567 1.00 21.90 186 GLU B CA 1
ATOM 5672 C C . GLU B 2 186 ? 26.045 -2.024 21.756 1.00 25.76 186 GLU B C 1
ATOM 5673 O O . GLU B 2 186 ? 25.310 -2.914 22.197 1.00 24.61 186 GLU B O 1
ATOM 5679 N N . GLY B 2 187 ? 26.681 -2.103 20.588 1.00 23.34 187 GLY B N 1
ATOM 5680 C CA . GLY B 2 187 ? 26.610 -3.262 19.704 1.00 23.27 187 GLY B CA 1
ATOM 5681 C C . GLY B 2 187 ? 27.781 -3.325 18.748 1.00 25.99 187 GLY B C 1
ATOM 5682 O O . GLY B 2 187 ? 28.506 -2.342 18.596 1.00 25.03 187 GLY B O 1
ATOM 5683 N N . LEU B 2 188 ? 27.971 -4.474 18.081 1.00 23.38 188 LEU B N 1
ATOM 5684 C CA . LEU B 2 188 ? 29.047 -4.625 17.098 1.00 23.32 188 LEU B CA 1
ATOM 5685 C C . LEU B 2 188 ? 28.707 -3.806 15.840 1.00 26.50 188 LEU B C 1
ATOM 5686 O O . LEU B 2 188 ? 27.554 -3.806 15.428 1.00 25.95 188 LEU B O 1
ATOM 5691 N N . GLY B 2 189 ? 29.689 -3.092 15.277 1.00 23.70 189 GLY B N 1
ATOM 5692 C CA . GLY B 2 189 ? 29.508 -2.260 14.085 1.00 23.08 189 GLY B CA 1
ATOM 5693 C C . GLY B 2 189 ? 28.759 -0.956 14.292 1.00 25.10 189 GLY B C 1
ATOM 5694 O O . GLY B 2 189 ? 28.334 -0.341 13.315 1.00 23.75 189 GLY B O 1
ATOM 5695 N N . TYR B 2 190 ? 28.651 -0.490 15.555 1.00 22.28 190 TYR B N 1
ATOM 5696 C CA . TYR B 2 190 ? 27.897 0.708 15.966 1.00 22.21 190 TYR B CA 1
ATOM 5697 C C . TYR B 2 190 ? 28.651 2.057 16.035 1.00 25.03 190 TYR B C 1
ATOM 5698 O O . TYR B 2 190 ? 28.018 3.059 16.347 1.00 22.59 190 TYR B O 1
ATOM 5707 N N . ALA B 2 191 ? 29.971 2.090 15.778 1.00 24.18 191 ALA B N 1
ATOM 5708 C CA . ALA B 2 191 ? 30.780 3.304 15.938 1.00 24.51 191 ALA B CA 1
ATOM 5709 C C . ALA B 2 191 ? 30.236 4.574 15.243 1.00 25.66 191 ALA B C 1
ATOM 5710 O O . ALA B 2 191 ? 30.240 5.642 15.862 1.00 24.79 191 ALA B O 1
ATOM 5712 N N . LEU B 2 192 ? 29.745 4.457 13.995 1.00 20.69 192 LEU B N 1
ATOM 5713 C CA . LEU B 2 192 ? 29.197 5.599 13.255 1.00 20.84 192 LEU B CA 1
ATOM 5714 C C . LEU B 2 192 ? 27.820 6.049 13.780 1.00 23.91 192 LEU B C 1
ATOM 5715 O O . LEU B 2 192 ? 27.333 7.103 13.380 1.00 23.12 192 LEU B O 1
ATOM 5720 N N . ARG B 2 193 ? 27.224 5.261 14.691 1.00 19.89 193 ARG B N 1
ATOM 5721 C CA . ARG B 2 193 ? 25.935 5.599 15.316 1.00 20.41 193 ARG B CA 1
ATOM 5722 C C . ARG B 2 193 ? 26.169 6.390 16.618 1.00 24.42 193 ARG B C 1
ATOM 5723 O O . ARG B 2 193 ? 25.239 7.038 17.119 1.00 23.76 193 ARG B O 1
ATOM 5731 N N . ASN B 2 194 ? 27.391 6.309 17.191 1.00 21.02 194 ASN B N 1
ATOM 5732 C CA . ASN B 2 194 ? 27.659 6.997 18.451 1.00 20.89 194 ASN B CA 1
ATOM 5733 C C . ASN B 2 194 ? 28.106 8.445 18.225 1.00 25.73 194 ASN B C 1
ATOM 5734 O O . ASN B 2 194 ? 29.266 8.808 18.461 1.00 24.67 194 ASN B O 1
ATOM 5739 N N . ILE B 2 195 ? 27.157 9.255 17.734 1.00 22.25 195 ILE B N 1
ATOM 5740 C CA . ILE B 2 195 ? 27.291 10.684 17.447 1.00 21.67 195 ILE B CA 1
ATOM 5741 C C . ILE B 2 195 ? 26.076 11.365 18.056 1.00 26.35 195 ILE B C 1
ATOM 5742 O O . ILE B 2 195 ? 24.944 11.032 17.689 1.00 25.84 195 ILE B O 1
ATOM 5747 N N . MET B 2 196 ? 26.309 12.311 18.986 1.00 23.61 196 MET B N 1
ATOM 5748 C CA . MET B 2 196 ? 25.242 13.044 19.666 1.00 24.65 196 MET B CA 1
ATOM 5749 C C . MET B 2 196 ? 24.413 13.886 18.695 1.00 26.19 196 MET B C 1
ATOM 5750 O O . MET B 2 196 ? 24.979 14.492 17.785 1.00 25.35 196 MET B O 1
ATOM 5755 N N . VAL B 2 197 ? 23.072 13.909 18.883 1.00 23.29 197 VAL B N 1
ATOM 5756 C CA . VAL B 2 197 ? 22.143 14.721 18.087 1.00 23.07 197 VAL B CA 1
ATOM 5757 C C . VAL B 2 197 ? 22.624 16.197 18.032 1.00 26.27 197 VAL B C 1
ATOM 5758 O O . VAL B 2 197 ? 22.690 16.771 16.943 1.00 25.86 197 VAL B O 1
ATOM 5762 N N . ASN B 2 198 ? 22.996 16.775 19.200 1.00 24.51 198 ASN B N 1
ATOM 5763 C CA . ASN B 2 198 ? 23.496 18.146 19.323 1.00 25.04 198 ASN B CA 1
ATOM 5764 C C . ASN B 2 198 ? 24.770 18.390 18.498 1.00 29.75 198 ASN B C 1
ATOM 5765 O O . ASN B 2 198 ? 24.940 19.501 17.993 1.00 29.15 198 ASN B O 1
ATOM 5770 N N . HIS B 2 199 ? 25.636 17.359 18.334 1.00 26.99 199 HIS B N 1
ATOM 5771 C CA . HIS B 2 199 ? 26.853 17.457 17.508 1.00 26.61 199 HIS B CA 1
ATOM 5772 C C . HIS B 2 199 ? 26.478 17.668 16.031 1.00 29.71 199 HIS B C 1
ATOM 5773 O O . HIS B 2 199 ? 27.086 18.508 15.380 1.00 29.32 199 HIS B O 1
ATOM 5780 N N . TYR B 2 200 ? 25.472 16.916 15.503 1.00 27.16 200 TYR B N 1
ATOM 5781 C CA . TYR B 2 200 ? 24.990 17.063 14.115 1.00 26.02 200 TYR B CA 1
ATOM 5782 C C . TYR B 2 200 ? 24.445 18.462 13.878 1.00 30.32 200 TYR B C 1
ATOM 5783 O O . TYR B 2 200 ? 24.699 19.058 12.828 1.00 30.04 200 TYR B O 1
ATOM 5792 N N . VAL B 2 201 ? 23.649 18.960 14.843 1.00 27.72 201 VAL B N 1
ATOM 5793 C CA . VAL B 2 201 ? 23.011 20.280 14.809 1.00 28.64 201 VAL B CA 1
ATOM 5794 C C . VAL B 2 201 ? 24.059 21.409 14.827 1.00 31.66 201 VAL B C 1
ATOM 5795 O O . VAL B 2 201 ? 24.014 22.283 13.960 1.00 31.12 201 VAL B O 1
ATOM 5799 N N . ALA B 2 202 ? 25.010 21.368 15.781 1.00 28.13 202 ALA B N 1
ATOM 5800 C CA . ALA B 2 202 ? 26.072 22.388 15.893 1.00 28.28 202 ALA B CA 1
ATOM 5801 C C . ALA B 2 202 ? 27.007 22.404 14.679 1.00 31.87 202 ALA B C 1
ATOM 5802 O O . ALA B 2 202 ? 27.368 23.486 14.212 1.00 31.95 202 ALA B O 1
ATOM 5804 N N . THR B 2 203 ? 27.357 21.214 14.139 1.00 28.35 203 THR B N 1
ATOM 5805 C CA . THR B 2 203 ? 28.238 21.079 12.964 1.00 27.77 203 THR B CA 1
ATOM 5806 C C . THR B 2 203 ? 27.603 21.704 11.701 1.00 30.73 203 THR B C 1
ATOM 5807 O O . THR B 2 203 ? 28.318 22.296 10.893 1.00 31.12 203 THR B O 1
ATOM 5811 N N . THR B 2 204 ? 26.274 21.598 11.544 1.00 27.71 204 THR B N 1
ATOM 5812 C CA . THR B 2 204 ? 25.560 22.139 10.375 1.00 27.85 204 THR B CA 1
ATOM 5813 C C . THR B 2 204 ? 25.047 23.579 10.583 1.00 33.74 204 THR B C 1
ATOM 5814 O O . THR B 2 204 ? 24.307 24.098 9.737 1.00 34.18 204 THR B O 1
ATOM 5818 N N . LYS B 2 205 ? 25.442 24.223 11.704 1.00 30.57 205 LYS B N 1
ATOM 5819 C CA . LYS B 2 205 ? 25.039 25.595 12.068 1.00 31.10 205 LYS B CA 1
ATOM 5820 C C . LYS B 2 205 ? 23.507 25.731 12.177 1.00 34.58 205 LYS B C 1
ATOM 5821 O O . LYS B 2 205 ? 22.933 26.761 11.814 1.00 34.18 205 LYS B O 1
ATOM 5827 N N . LYS B 2 206 ? 22.854 24.656 12.667 1.00 30.83 206 LYS B N 1
ATOM 5828 C CA . LYS B 2 206 ? 21.397 24.561 12.884 1.00 30.27 206 LYS B CA 1
ATOM 5829 C C . LYS B 2 206 ? 20.551 24.688 11.586 1.00 33.59 206 LYS B C 1
ATOM 5830 O O . LYS B 2 206 ? 19.352 24.994 11.662 1.00 35.36 206 LYS B O 1
ATOM 5836 N N . ASN B 2 207 ? 21.148 24.411 10.406 1.00 28.24 207 ASN B N 1
ATOM 5837 C CA . ASN B 2 207 ? 20.382 24.416 9.155 1.00 27.38 207 ASN B CA 1
ATOM 5838 C C . ASN B 2 207 ? 19.645 23.066 9.106 1.00 30.10 207 ASN B C 1
ATOM 5839 O O . ASN B 2 207 ? 20.284 22.013 9.035 1.00 28.56 207 ASN B O 1
ATOM 5844 N N . LEU B 2 208 ? 18.303 23.117 9.182 1.00 26.96 208 LEU B N 1
ATOM 5845 C CA . LEU B 2 208 ? 17.404 21.967 9.260 1.00 25.95 208 LEU B CA 1
ATOM 5846 C C . LEU B 2 208 ? 17.691 20.835 8.251 1.00 27.61 208 LEU B C 1
ATOM 5847 O O . LEU B 2 208 ? 17.966 19.727 8.688 1.00 27.02 208 LEU B O 1
ATOM 5852 N N . MET B 2 209 ? 17.568 21.092 6.935 1.00 25.27 209 MET B N 1
ATOM 5853 C CA . MET B 2 209 ? 17.759 20.066 5.903 1.00 25.10 209 MET B CA 1
ATOM 5854 C C . MET B 2 209 ? 19.156 19.458 5.904 1.00 28.94 209 MET B C 1
ATOM 5855 O O . MET B 2 209 ? 19.286 18.267 5.628 1.00 28.04 209 MET B O 1
ATOM 5860 N N . ASN B 2 210 ? 20.192 20.259 6.243 1.00 25.03 210 ASN B N 1
ATOM 5861 C CA . ASN B 2 210 ? 21.564 19.763 6.320 1.00 24.45 210 ASN B CA 1
ATOM 5862 C C . ASN B 2 210 ? 21.798 18.902 7.535 1.00 26.25 210 ASN B C 1
ATOM 5863 O O . ASN B 2 210 ? 22.567 17.947 7.443 1.00 24.82 210 ASN B O 1
ATOM 5868 N N . ALA B 2 211 ? 21.160 19.236 8.680 1.00 24.05 211 ALA B N 1
ATOM 5869 C CA . ALA B 2 211 ? 21.287 18.440 9.903 1.00 24.15 211 ALA B CA 1
ATOM 5870 C C . ALA B 2 211 ? 20.615 17.068 9.671 1.00 27.60 211 ALA B C 1
ATOM 5871 O O . ALA B 2 211 ? 21.166 16.046 10.089 1.00 27.95 211 ALA B O 1
ATOM 5873 N N . VAL B 2 212 ? 19.469 17.057 8.956 1.00 23.52 212 VAL B N 1
ATOM 5874 C CA . VAL B 2 212 ? 18.723 15.844 8.589 1.00 23.09 212 VAL B CA 1
ATOM 5875 C C . VAL B 2 212 ? 19.611 14.969 7.687 1.00 25.58 212 VAL B C 1
ATOM 5876 O O . VAL B 2 212 ? 19.752 13.773 7.950 1.00 23.33 212 VAL B O 1
ATOM 5880 N N . ALA B 2 213 ? 20.217 15.584 6.645 1.00 23.18 213 ALA B N 1
ATOM 5881 C CA . ALA B 2 213 ? 21.092 14.905 5.690 1.00 23.48 213 ALA B CA 1
ATOM 5882 C C . ALA B 2 213 ? 22.326 14.307 6.372 1.00 26.12 213 ALA B C 1
ATOM 5883 O O . ALA B 2 213 ? 22.602 13.133 6.170 1.00 24.01 213 ALA B O 1
ATOM 5885 N N . PHE B 2 214 ? 23.018 15.080 7.227 1.00 23.85 214 PHE B N 1
ATOM 5886 C CA . PHE B 2 214 ? 24.202 14.589 7.935 1.00 23.62 214 PHE B CA 1
ATOM 5887 C C . PHE B 2 214 ? 23.866 13.340 8.767 1.00 24.34 214 PHE B C 1
ATOM 5888 O O . PHE B 2 214 ? 24.564 12.331 8.654 1.00 21.62 214 PHE B O 1
ATOM 5896 N N . ALA B 2 215 ? 22.763 13.402 9.554 1.00 21.25 215 ALA B N 1
ATOM 5897 C CA . ALA B 2 215 ? 22.324 12.301 10.412 1.00 20.23 215 ALA B CA 1
ATOM 5898 C C . ALA B 2 215 ? 21.900 11.073 9.599 1.00 23.49 215 ALA B C 1
ATOM 5899 O O . ALA B 2 215 ? 22.275 9.962 9.960 1.00 22.60 215 ALA B O 1
ATOM 5901 N N . SER B 2 216 ? 21.160 11.267 8.493 1.00 19.51 216 SER B N 1
ATOM 5902 C CA . SER B 2 216 ? 20.731 10.159 7.642 1.00 18.67 216 SER B CA 1
ATOM 5903 C C . SER B 2 216 ? 21.922 9.489 6.955 1.00 21.74 216 SER B C 1
ATOM 5904 O O . SER B 2 216 ? 21.979 8.260 6.913 1.00 21.68 216 SER B O 1
ATOM 5907 N N . ILE B 2 217 ? 22.876 10.278 6.443 1.00 19.45 217 ILE B N 1
ATOM 5908 C CA . ILE B 2 217 ? 24.085 9.740 5.797 1.00 19.16 217 ILE B CA 1
ATOM 5909 C C . ILE B 2 217 ? 24.852 8.827 6.771 1.00 22.78 217 ILE B C 1
ATOM 5910 O O . ILE B 2 217 ? 25.135 7.680 6.427 1.00 22.75 217 ILE B O 1
ATOM 5915 N N . MET B 2 218 ? 25.153 9.319 7.981 1.00 20.17 218 MET B N 1
ATOM 5916 C CA . MET B 2 218 ? 25.936 8.559 8.965 1.00 19.53 218 MET B CA 1
ATOM 5917 C C . MET B 2 218 ? 25.204 7.316 9.472 1.00 21.67 218 MET B C 1
ATOM 5918 O O . MET B 2 218 ? 25.806 6.243 9.554 1.00 19.84 218 MET B O 1
ATOM 5923 N N . GLU B 2 219 ? 23.907 7.453 9.771 1.00 20.11 219 GLU B N 1
ATOM 5924 C CA . GLU B 2 219 ? 23.069 6.343 10.239 1.00 19.39 219 GLU B CA 1
ATOM 5925 C C . GLU B 2 219 ? 22.945 5.242 9.172 1.00 22.48 219 GLU B C 1
ATOM 5926 O O . GLU B 2 219 ? 23.129 4.069 9.485 1.00 21.56 219 GLU B O 1
ATOM 5932 N N . GLN B 2 220 ? 22.621 5.617 7.922 1.00 18.68 220 GLN B N 1
ATOM 5933 C CA . GLN B 2 220 ? 22.468 4.636 6.845 1.00 17.95 220 GLN B CA 1
ATOM 5934 C C . GLN B 2 220 ? 23.813 3.995 6.449 1.00 22.92 220 GLN B C 1
ATOM 5935 O O . GLN B 2 220 ? 23.831 2.802 6.133 1.00 22.29 220 GLN B O 1
ATOM 5941 N N . THR B 2 221 ? 24.938 4.742 6.555 1.00 20.13 221 THR B N 1
ATOM 5942 C CA . THR B 2 221 ? 26.283 4.185 6.319 1.00 19.87 221 THR B CA 1
ATOM 5943 C C . THR B 2 221 ? 26.581 3.151 7.430 1.00 22.96 221 THR B C 1
ATOM 5944 O O . THR B 2 221 ? 27.114 2.079 7.145 1.00 22.40 221 THR B O 1
ATOM 5948 N N . ALA B 2 222 ? 26.174 3.449 8.680 1.00 19.47 222 ALA B N 1
ATOM 5949 C CA . ALA B 2 222 ? 26.337 2.518 9.797 1.00 19.09 222 ALA B CA 1
ATOM 5950 C C . ALA B 2 222 ? 25.564 1.214 9.532 1.00 23.82 222 ALA B C 1
ATOM 5951 O O . ALA B 2 222 ? 26.042 0.143 9.916 1.00 24.19 222 ALA B O 1
ATOM 5953 N N . MET B 2 223 ? 24.390 1.300 8.853 1.00 20.24 223 MET B N 1
ATOM 5954 C CA . MET B 2 223 ? 23.567 0.125 8.522 1.00 19.80 223 MET B CA 1
ATOM 5955 C C . MET B 2 223 ? 24.321 -0.871 7.623 1.00 23.68 223 MET B C 1
ATOM 5956 O O . MET B 2 223 ? 24.121 -2.086 7.752 1.00 24.08 223 MET B O 1
ATOM 5961 N N . PHE B 2 224 ? 25.206 -0.359 6.742 1.00 19.76 224 PHE B N 1
ATOM 5962 C CA . PHE B 2 224 ? 26.069 -1.192 5.890 1.00 20.74 224 PHE B CA 1
ATOM 5963 C C . PHE B 2 224 ? 27.137 -1.884 6.761 1.00 24.41 224 PHE B C 1
ATOM 5964 O O . PHE B 2 224 ? 27.348 -3.092 6.638 1.00 23.92 224 PHE B O 1
ATOM 5972 N N . GLU B 2 225 ? 27.762 -1.125 7.677 1.00 21.49 225 GLU B N 1
ATOM 5973 C CA . GLU B 2 225 ? 28.786 -1.633 8.599 1.00 20.85 225 GLU B CA 1
ATOM 5974 C C . GLU B 2 225 ? 28.211 -2.739 9.505 1.00 25.56 225 GLU B C 1
ATOM 5975 O O . GLU B 2 225 ? 28.868 -3.753 9.734 1.00 25.63 225 GLU B O 1
ATOM 5981 N N . MET B 2 226 ? 26.967 -2.560 9.973 1.00 22.97 226 MET B N 1
ATOM 5982 C CA . MET B 2 226 ? 26.273 -3.502 10.859 1.00 21.79 226 MET B CA 1
ATOM 5983 C C . MET B 2 226 ? 25.796 -4.782 10.169 1.00 25.04 226 MET B C 1
ATOM 5984 O O . MET B 2 226 ? 25.481 -5.766 10.847 1.00 23.28 226 MET B O 1
ATOM 5989 N N . GLY B 2 227 ? 25.698 -4.746 8.845 1.00 21.60 227 GLY B N 1
ATOM 5990 C CA . GLY B 2 227 ? 25.191 -5.871 8.070 1.00 21.89 227 GLY B CA 1
ATOM 5991 C C . GLY B 2 227 ? 23.682 -5.816 7.886 1.00 26.35 227 GLY B C 1
ATOM 5992 O O . GLY B 2 227 ? 23.085 -6.772 7.384 1.00 27.24 227 GLY B O 1
ATOM 5993 N N . ASP B 2 228 ? 23.047 -4.688 8.275 1.00 22.19 228 ASP B N 1
ATOM 5994 C CA . ASP B 2 228 ? 21.607 -4.499 8.109 1.00 21.78 228 ASP B CA 1
ATOM 5995 C C . ASP B 2 228 ? 21.239 -4.170 6.662 1.00 24.97 228 ASP B C 1
ATOM 5996 O O . ASP B 2 228 ? 20.183 -4.596 6.205 1.00 23.91 228 ASP B O 1
ATOM 6001 N N . ALA B 2 229 ? 22.087 -3.414 5.953 1.00 22.94 229 ALA B N 1
ATOM 6002 C CA . ALA B 2 229 ? 21.851 -3.013 4.557 1.00 23.25 229 ALA B CA 1
ATOM 6003 C C . ALA B 2 229 ? 22.562 -3.985 3.583 1.00 29.12 229 ALA B C 1
ATOM 6004 O O . ALA B 2 229 ? 23.341 -3.573 2.729 1.00 29.46 229 ALA B O 1
ATOM 6006 N N . ILE B 2 230 ? 22.298 -5.286 3.745 1.00 27.69 230 ILE B N 1
ATOM 6007 C CA . ILE B 2 230 ? 22.910 -6.376 2.976 1.00 27.94 230 ILE B CA 1
ATOM 6008 C C . ILE B 2 230 ? 21.820 -7.206 2.284 1.00 30.49 230 ILE B C 1
ATOM 6009 O O . ILE B 2 230 ? 20.752 -7.401 2.862 1.00 29.81 230 ILE B O 1
ATOM 6014 N N . GLY B 2 231 ? 22.123 -7.697 1.078 1.00 26.94 231 GLY B N 1
ATOM 6015 C CA . GLY B 2 231 ? 21.242 -8.552 0.283 1.00 27.35 231 GLY B CA 1
ATOM 6016 C C . GLY B 2 231 ? 19.867 -7.968 0.040 1.00 30.85 231 GLY B C 1
ATOM 6017 O O . GLY B 2 231 ? 19.749 -6.836 -0.436 1.00 30.98 231 GLY B O 1
ATOM 6018 N N . SER B 2 232 ? 18.820 -8.714 0.431 1.00 27.24 232 SER B N 1
ATOM 6019 C CA . SER B 2 232 ? 17.413 -8.310 0.258 1.00 26.55 232 SER B CA 1
ATOM 6020 C C . SER B 2 232 ? 17.007 -7.042 1.044 1.00 28.28 232 SER B C 1
ATOM 6021 O O . SER B 2 232 ? 15.976 -6.446 0.732 1.00 28.82 232 SER B O 1
ATOM 6024 N N . PHE B 2 233 ? 17.803 -6.638 2.052 1.00 22.91 233 PHE B N 1
ATOM 6025 C CA . PHE B 2 233 ? 17.525 -5.464 2.882 1.00 21.45 233 PHE B CA 1
ATOM 6026 C C . PHE B 2 233 ? 18.193 -4.182 2.360 1.00 26.11 233 PHE B C 1
ATOM 6027 O O . PHE B 2 233 ? 17.822 -3.096 2.802 1.00 25.42 233 PHE B O 1
ATOM 6035 N N . GLU B 2 234 ? 19.193 -4.305 1.462 1.00 24.40 234 GLU B N 1
ATOM 6036 C CA . GLU B 2 234 ? 19.944 -3.156 0.934 1.00 24.40 234 GLU B CA 1
ATOM 6037 C C . GLU B 2 234 ? 19.061 -2.048 0.335 1.00 26.61 234 GLU B C 1
ATOM 6038 O O . GLU B 2 234 ? 19.239 -0.883 0.699 1.00 24.01 234 GLU B O 1
ATOM 6044 N N . ARG B 2 235 ? 18.139 -2.405 -0.595 1.00 24.08 235 ARG B N 1
ATOM 6045 C CA . ARG B 2 235 ? 17.254 -1.445 -1.268 1.00 23.95 235 ARG B CA 1
ATOM 6046 C C . ARG B 2 235 ? 16.426 -0.596 -0.279 1.00 26.17 235 ARG B C 1
ATOM 6047 O O . ARG B 2 235 ? 16.319 0.618 -0.467 1.00 23.34 235 ARG B O 1
ATOM 6055 N N . MET B 2 236 ? 15.913 -1.219 0.804 1.00 24.01 236 MET B N 1
ATOM 6056 C CA . MET B 2 236 ? 15.169 -0.519 1.856 1.00 23.54 236 MET B CA 1
ATOM 6057 C C . MET B 2 236 ? 16.013 0.624 2.445 1.00 24.83 236 MET B C 1
ATOM 6058 O O . MET B 2 236 ? 15.508 1.733 2.606 1.00 22.73 236 MET B O 1
ATOM 6063 N N . HIS B 2 237 ? 17.298 0.351 2.758 1.00 22.30 237 HIS B N 1
ATOM 6064 C CA . HIS B 2 237 ? 18.177 1.361 3.351 1.00 21.47 237 HIS B CA 1
ATOM 6065 C C . HIS B 2 237 ? 18.585 2.444 2.342 1.00 25.84 237 HIS B C 1
ATOM 6066 O O . HIS B 2 237 ? 18.663 3.618 2.722 1.00 24.62 237 HIS B O 1
ATOM 6073 N N . LEU B 2 238 ? 18.771 2.069 1.057 1.00 22.79 238 LEU B N 1
ATOM 6074 C CA . LEU B 2 238 ? 19.101 3.035 -0.006 1.00 22.76 238 LEU B CA 1
ATOM 6075 C C . LEU B 2 238 ? 17.951 4.006 -0.251 1.00 25.92 238 LEU B C 1
ATOM 6076 O O . LEU B 2 238 ? 18.186 5.213 -0.346 1.00 25.35 238 LEU B O 1
ATOM 6081 N N . LEU B 2 239 ? 16.708 3.484 -0.338 1.00 22.48 239 LEU B N 1
ATOM 6082 C CA . LEU B 2 239 ? 15.518 4.316 -0.538 1.00 22.25 239 LEU B CA 1
ATOM 6083 C C . LEU B 2 239 ? 15.265 5.202 0.681 1.00 24.43 239 LEU B C 1
ATOM 6084 O O . LEU B 2 239 ? 14.854 6.351 0.523 1.00 23.82 239 LEU B O 1
ATOM 6089 N N . GLY B 2 240 ? 15.574 4.677 1.868 1.00 21.23 240 GLY B N 1
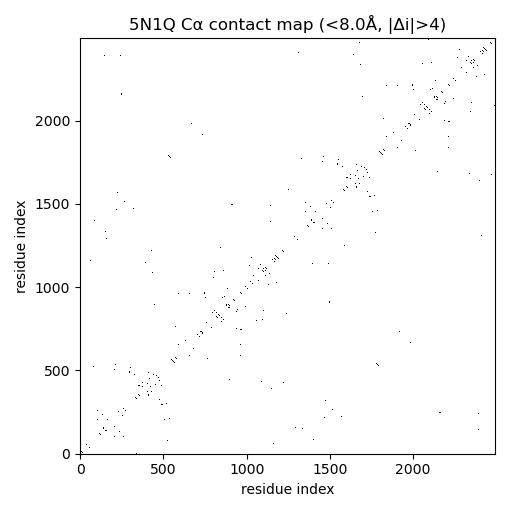ATOM 6090 C CA . GLY B 2 240 ? 15.477 5.395 3.137 1.00 20.60 240 GLY B CA 1
ATOM 6091 C C . GLY B 2 240 ? 16.382 6.611 3.114 1.00 22.98 240 GLY B C 1
ATOM 6092 O O . GLY B 2 240 ? 15.924 7.731 3.362 1.00 21.28 240 GLY B O 1
ATOM 6093 N N . LEU B 2 241 ? 17.664 6.410 2.736 1.00 19.64 241 LEU B N 1
ATOM 6094 C CA . LEU B 2 241 ? 18.630 7.499 2.626 1.00 19.93 241 LEU B CA 1
ATOM 6095 C C . LEU B 2 241 ? 18.161 8.548 1.611 1.00 24.07 241 LEU B C 1
ATOM 6096 O O . LEU B 2 241 ? 18.076 9.728 1.946 1.00 24.06 241 LEU B O 1
ATOM 6101 N N . ALA B 2 242 ? 17.821 8.108 0.394 1.00 20.98 242 ALA B N 1
ATOM 6102 C CA . ALA B 2 242 ? 17.381 8.981 -0.690 1.00 21.24 242 ALA B CA 1
ATOM 6103 C C . ALA B 2 242 ? 16.176 9.868 -0.346 1.00 24.95 242 ALA B C 1
ATOM 6104 O O . ALA B 2 242 ? 16.250 11.089 -0.523 1.00 23.29 242 ALA B O 1
ATOM 6106 N N . TYR B 2 243 ? 15.088 9.261 0.159 1.00 22.30 243 TYR B N 1
ATOM 6107 C CA . TYR B 2 243 ? 13.827 9.946 0.437 1.00 22.40 243 TYR B CA 1
ATOM 6108 C C . TYR B 2 243 ? 13.750 10.629 1.803 1.00 27.80 243 TYR B C 1
ATOM 6109 O O . TYR B 2 243 ? 13.244 11.748 1.868 1.00 28.55 243 TYR B O 1
ATOM 6118 N N . GLN B 2 244 ? 14.197 9.973 2.882 1.00 23.21 244 GLN B N 1
ATOM 6119 C CA . GLN B 2 244 ? 14.143 10.614 4.194 1.00 22.70 244 GLN B CA 1
ATOM 6120 C C . GLN B 2 244 ? 15.290 11.618 4.395 1.00 27.02 244 GLN B C 1
ATOM 6121 O O . GLN B 2 244 ? 15.073 12.698 4.942 1.00 27.16 244 GLN B O 1
ATOM 6127 N N . GLY B 2 245 ? 16.499 11.243 3.995 1.00 23.40 245 GLY B N 1
ATOM 6128 C CA . GLY B 2 245 ? 17.668 12.066 4.257 1.00 23.34 245 GLY B CA 1
ATOM 6129 C C . GLY B 2 245 ? 18.131 13.045 3.207 1.00 27.30 245 GLY B C 1
ATOM 6130 O O . GLY B 2 245 ? 18.768 14.037 3.556 1.00 26.07 245 GLY B O 1
ATOM 6131 N N . LEU B 2 246 ? 17.843 12.778 1.919 1.00 23.93 246 LEU B N 1
ATOM 6132 C CA . LEU B 2 246 ? 18.376 13.628 0.856 1.00 23.49 246 LEU B CA 1
ATOM 6133 C C . LEU B 2 246 ? 17.312 14.321 -0.002 1.00 27.64 246 LEU B C 1
ATOM 6134 O O . LEU B 2 246 ? 17.618 14.756 -1.112 1.00 27.78 246 LEU B O 1
ATOM 6139 N N . ASN B 2 247 ? 16.076 14.473 0.527 1.00 24.31 247 ASN B N 1
ATOM 6140 C CA . ASN B 2 247 ? 14.972 15.171 -0.149 1.00 24.38 247 ASN B CA 1
ATOM 6141 C C . ASN B 2 247 ? 14.744 14.729 -1.615 1.00 28.08 247 ASN B C 1
ATOM 6142 O O . ASN B 2 247 ? 14.436 15.570 -2.464 1.00 26.72 247 ASN B O 1
ATOM 6147 N N . SER B 2 248 ? 14.890 13.413 -1.918 1.00 25.18 248 SER B N 1
ATOM 6148 C CA . SER B 2 248 ? 14.672 12.920 -3.293 1.00 25.42 248 SER B CA 1
ATOM 6149 C C . SER B 2 248 ? 13.240 13.152 -3.743 1.00 28.68 248 SER B C 1
ATOM 6150 O O . SER B 2 248 ? 12.310 13.057 -2.926 1.00 27.49 248 SER B O 1
ATOM 6153 N N . ASP B 2 249 ? 13.076 13.560 -5.025 1.00 26.87 249 ASP B N 1
ATOM 6154 C CA . ASP B 2 249 ? 11.797 13.903 -5.665 1.00 26.84 249 ASP B CA 1
ATOM 6155 C C . ASP B 2 249 ? 11.100 15.083 -4.946 1.00 29.51 249 ASP B C 1
ATOM 6156 O O . ASP B 2 249 ? 9.900 15.305 -5.153 1.00 28.52 249 ASP B O 1
ATOM 6161 N N . ASN B 2 250 ? 11.857 15.825 -4.084 1.00 24.88 250 ASN B N 1
ATOM 6162 C CA . ASN B 2 250 ? 11.388 16.944 -3.251 1.00 24.19 250 ASN B CA 1
ATOM 6163 C C . ASN B 2 250 ? 10.245 16.508 -2.326 1.00 26.90 250 ASN B C 1
ATOM 6164 O O . ASN B 2 250 ? 9.476 17.350 -1.870 1.00 24.57 250 ASN B O 1
ATOM 6169 N N . LEU B 2 251 ? 10.154 15.186 -2.024 1.00 25.42 251 LEU B N 1
ATOM 6170 C CA . LEU B 2 251 ? 9.077 14.618 -1.212 1.00 24.26 251 LEU B CA 1
ATOM 6171 C C . LEU B 2 251 ? 8.966 15.273 0.165 1.00 26.93 251 LEU B C 1
ATOM 6172 O O . LEU B 2 251 ? 7.864 15.683 0.530 1.00 26.10 251 LEU B O 1
ATOM 6177 N N . VAL B 2 252 ? 10.088 15.415 0.908 1.00 23.52 252 VAL B N 1
ATOM 6178 C CA . VAL B 2 252 ? 10.067 16.045 2.237 1.00 22.97 252 VAL B CA 1
ATOM 6179 C C . VAL B 2 252 ? 9.517 17.490 2.152 1.00 27.19 252 VAL B C 1
ATOM 6180 O O . VAL B 2 252 ? 8.514 17.790 2.809 1.00 27.54 252 VAL B O 1
ATOM 6184 N N . ILE B 2 253 ? 10.128 18.346 1.304 1.00 22.83 253 ILE B N 1
ATOM 6185 C CA . ILE B 2 253 ? 9.722 19.755 1.147 1.00 22.86 253 ILE B CA 1
ATOM 6186 C C . ILE B 2 253 ? 8.262 19.880 0.636 1.00 27.83 253 ILE B C 1
ATOM 6187 O O . ILE B 2 253 ? 7.526 20.711 1.174 1.00 28.33 253 ILE B O 1
ATOM 6192 N N . ASP B 2 254 ? 7.834 19.037 -0.332 1.00 25.12 254 ASP B N 1
ATOM 6193 C CA . ASP B 2 254 ? 6.458 19.033 -0.863 1.00 25.20 254 ASP B CA 1
ATOM 6194 C C . ASP B 2 254 ? 5.416 18.792 0.240 1.00 28.96 254 ASP B C 1
ATOM 6195 O O . ASP B 2 254 ? 4.398 19.477 0.283 1.00 28.32 254 ASP B O 1
ATOM 6200 N N . LEU B 2 255 ? 5.678 17.825 1.141 1.00 25.99 255 LEU B N 1
ATOM 6201 C CA . LEU B 2 255 ? 4.756 17.509 2.234 1.00 25.04 255 LEU B CA 1
ATOM 6202 C C . LEU B 2 255 ? 4.693 18.647 3.269 1.00 29.27 255 LEU B C 1
ATOM 6203 O O . LEU B 2 255 ? 3.616 18.913 3.803 1.00 29.03 255 LEU B O 1
ATOM 6208 N N . VAL B 2 256 ? 5.831 19.330 3.520 1.00 25.59 256 VAL B N 1
ATOM 6209 C CA . VAL B 2 256 ? 5.916 20.472 4.452 1.00 25.47 256 VAL B CA 1
ATOM 6210 C C . VAL B 2 256 ? 5.096 21.659 3.898 1.00 31.22 256 VAL B C 1
ATOM 6211 O O . VAL B 2 256 ? 4.261 22.213 4.618 1.00 30.63 256 VAL B O 1
ATOM 6215 N N . LYS B 2 257 ? 5.309 22.007 2.611 1.00 29.66 257 LYS B N 1
ATOM 6216 C CA . LYS B 2 257 ? 4.628 23.104 1.903 1.00 30.54 257 LYS B CA 1
ATOM 6217 C C . LYS B 2 257 ? 3.105 22.979 1.937 1.00 35.50 257 LYS B C 1
ATOM 6218 O O . LYS B 2 257 ? 2.415 23.964 2.199 1.00 35.75 257 LYS B O 1
ATOM 6224 N N . ALA B 2 258 ? 2.592 21.757 1.711 1.00 31.14 258 ALA B N 1
ATOM 6225 C CA . ALA B 2 258 ? 1.166 21.442 1.699 1.00 30.47 258 ALA B CA 1
ATOM 6226 C C . ALA B 2 258 ? 0.548 21.477 3.101 1.00 32.33 258 ALA B C 1
ATOM 6227 O O . ALA B 2 258 ? -0.678 21.477 3.227 1.00 31.35 258 ALA B O 1
ATOM 6229 N N . ASN B 2 259 ? 1.395 21.507 4.151 1.00 28.37 259 ASN B N 1
ATOM 6230 C CA . ASN B 2 259 ? 0.952 21.494 5.540 1.00 27.73 259 ASN B CA 1
ATOM 6231 C C . ASN B 2 259 ? 1.585 22.599 6.392 1.00 30.69 259 ASN B C 1
ATOM 6232 O O . ASN B 2 259 ? 1.777 22.409 7.596 1.00 29.19 259 ASN B O 1
ATOM 6237 N N . SER B 2 260 ? 1.866 23.773 5.774 1.00 29.03 260 SER B N 1
ATOM 6238 C CA . SER B 2 260 ? 2.477 24.947 6.432 1.00 30.01 260 SER B CA 1
ATOM 6239 C C . SER B 2 260 ? 1.677 25.440 7.645 1.00 32.54 260 SER B C 1
ATOM 6240 O O . SER B 2 260 ? 2.265 25.936 8.606 1.00 31.80 260 SER B O 1
ATOM 6243 N N . LYS B 2 261 ? 0.346 25.268 7.605 1.00 28.61 261 LYS B N 1
ATOM 6244 C CA . LYS B 2 261 ? -0.581 25.616 8.692 1.00 28.77 261 LYS B CA 1
ATOM 6245 C C . LYS B 2 261 ? -1.370 24.344 9.103 1.00 32.72 261 LYS B C 1
ATOM 6246 O O . LYS B 2 261 ? -2.509 24.416 9.580 1.00 31.45 261 LYS B O 1
ATOM 6252 N N . GLY B 2 262 ? -0.728 23.191 8.922 1.00 29.74 262 GLY B N 1
ATOM 6253 C CA . GLY B 2 262 ? -1.329 21.892 9.197 1.00 29.39 262 GLY B CA 1
ATOM 6254 C C . GLY B 2 262 ? -0.976 21.254 10.522 1.00 32.23 262 GLY B C 1
ATOM 6255 O O . GLY B 2 262 ? -0.400 21.890 11.410 1.00 30.61 262 GLY B O 1
ATOM 6256 N N . THR B 2 263 ? -1.360 19.976 10.656 1.00 28.03 263 THR B N 1
ATOM 6257 C CA . THR B 2 263 ? -1.162 19.140 11.842 1.00 25.94 263 THR B CA 1
ATOM 6258 C C . THR B 2 263 ? -0.479 17.827 11.418 1.00 26.82 263 THR B C 1
ATOM 6259 O O . THR B 2 263 ? -0.335 17.566 10.220 1.00 24.57 263 THR B O 1
ATOM 6263 N N . VAL B 2 264 ? -0.117 16.975 12.397 1.00 23.05 264 VAL B N 1
ATOM 6264 C CA . VAL B 2 264 ? 0.479 15.657 12.132 1.00 22.79 264 VAL B CA 1
ATOM 6265 C C . VAL B 2 264 ? -0.519 14.808 11.309 1.00 25.01 264 VAL B C 1
ATOM 6266 O O . VAL B 2 264 ? -0.119 14.134 10.357 1.00 25.07 264 VAL B O 1
ATOM 6270 N N . GLY B 2 265 ? -1.806 14.925 11.643 1.00 20.10 265 GLY B N 1
ATOM 6271 C CA . GLY B 2 265 ? -2.886 14.239 10.944 1.00 20.56 265 GLY B CA 1
ATOM 6272 C C . GLY B 2 265 ? -2.992 14.622 9.480 1.00 24.98 265 GLY B C 1
ATOM 6273 O O . GLY B 2 265 ? -3.093 13.740 8.628 1.00 24.13 265 GLY B O 1
ATOM 6274 N N . THR B 2 266 ? -2.916 15.940 9.165 1.00 22.45 266 THR B N 1
ATOM 6275 C CA . THR B 2 266 ? -2.995 16.409 7.768 1.00 21.83 266 THR B CA 1
ATOM 6276 C C . THR B 2 266 ? -1.735 15.990 6.986 1.00 24.34 266 THR B C 1
ATOM 6277 O O . THR B 2 266 ? -1.829 15.758 5.781 1.00 23.59 266 THR B O 1
ATOM 6281 N N . VAL B 2 267 ? -0.580 15.846 7.670 1.00 21.63 267 VAL B N 1
ATOM 6282 C CA . VAL B 2 267 ? 0.661 15.360 7.031 1.00 21.34 267 VAL B CA 1
ATOM 6283 C C . VAL B 2 267 ? 0.427 13.883 6.612 1.00 23.84 267 VAL B C 1
ATOM 6284 O O . VAL B 2 267 ? 0.757 13.512 5.484 1.00 21.77 267 VAL B O 1
ATOM 6288 N N . VAL B 2 268 ? -0.180 13.064 7.508 1.00 21.82 268 VAL B N 1
ATOM 6289 C CA . VAL B 2 268 ? -0.509 11.650 7.236 1.00 20.95 268 VAL B CA 1
ATOM 6290 C C . VAL B 2 268 ? -1.368 11.562 5.966 1.00 25.01 268 VAL B C 1
ATOM 6291 O O . VAL B 2 268 ? -1.044 10.781 5.064 1.00 24.37 268 VAL B O 1
ATOM 6295 N N . ALA B 2 269 ? -2.440 12.385 5.887 1.00 23.64 269 ALA B N 1
ATOM 6296 C CA . ALA B 2 269 ? -3.335 12.426 4.721 1.00 24.07 269 ALA B CA 1
ATOM 6297 C C . ALA B 2 269 ? -2.574 12.754 3.432 1.00 26.11 269 ALA B C 1
ATOM 6298 O O . ALA B 2 269 ? -2.827 12.117 2.415 1.00 25.98 269 ALA B O 1
ATOM 6300 N N . SER B 2 270 ? -1.619 13.709 3.488 1.00 22.70 270 SER B N 1
ATOM 6301 C CA . SER B 2 270 ? -0.784 14.105 2.342 1.00 22.92 270 SER B CA 1
ATOM 6302 C C . SER B 2 270 ? 0.143 12.964 1.885 1.00 25.17 270 SER B C 1
ATOM 6303 O O . SER B 2 270 ? 0.354 12.795 0.683 1.00 24.51 270 SER B O 1
ATOM 6306 N N . VAL B 2 271 ? 0.684 12.178 2.844 1.00 20.64 271 VAL B N 1
ATOM 6307 C CA . VAL B 2 271 ? 1.577 11.039 2.574 1.00 20.75 271 VAL B CA 1
ATOM 6308 C C . VAL B 2 271 ? 0.821 9.949 1.800 1.00 23.67 271 VAL B C 1
ATOM 6309 O O . VAL B 2 271 ? 1.317 9.463 0.788 1.00 22.69 271 VAL B O 1
ATOM 6313 N N . VAL B 2 272 ? -0.372 9.558 2.296 1.00 21.70 272 VAL B N 1
ATOM 6314 C CA . VAL B 2 272 ? -1.219 8.536 1.675 1.00 22.16 272 VAL B CA 1
ATOM 6315 C C . VAL B 2 272 ? -1.608 8.985 0.252 1.00 26.45 272 VAL B C 1
ATOM 6316 O O . VAL B 2 272 ? -1.474 8.204 -0.686 1.00 25.39 272 VAL B O 1
ATOM 6320 N N . GLU B 2 273 ? -2.025 10.259 0.094 1.00 24.48 273 GLU B N 1
ATOM 6321 C CA . GLU B 2 273 ? -2.403 10.864 -1.195 1.00 24.69 273 GLU B CA 1
ATOM 6322 C C . GLU B 2 273 ? -1.242 10.766 -2.204 1.00 27.73 273 GLU B C 1
ATOM 6323 O O . GLU B 2 273 ? -1.450 10.330 -3.333 1.00 27.31 273 GLU B O 1
ATOM 6329 N N . ARG B 2 274 ? -0.031 11.154 -1.779 1.00 25.68 274 ARG B N 1
ATOM 6330 C CA . ARG B 2 274 ? 1.185 11.121 -2.597 1.00 25.17 274 ARG B CA 1
ATOM 6331 C C . ARG B 2 274 ? 1.632 9.687 -2.950 1.00 29.05 274 ARG B C 1
ATOM 6332 O O . ARG B 2 274 ? 2.032 9.452 -4.094 1.00 29.35 274 ARG B O 1
ATOM 6340 N N . ALA B 2 275 ? 1.549 8.734 -1.986 1.00 24.58 275 ALA B N 1
ATOM 6341 C CA . ALA B 2 275 ? 1.920 7.333 -2.228 1.00 25.02 275 ALA B CA 1
ATOM 6342 C C . ALA B 2 275 ? 0.976 6.693 -3.276 1.00 30.98 275 ALA B C 1
ATOM 6343 O O . ALA B 2 275 ? 1.434 5.941 -4.144 1.00 30.64 275 ALA B O 1
ATOM 6345 N N . LEU B 2 276 ? -0.334 7.027 -3.207 1.00 28.49 276 LEU B N 1
ATOM 6346 C CA . LEU B 2 276 ? -1.336 6.554 -4.169 1.00 29.07 276 LEU B CA 1
ATOM 6347 C C . LEU B 2 276 ? -1.069 7.142 -5.560 1.00 32.57 276 LEU B C 1
ATOM 6348 O O . LEU B 2 276 ? -1.097 6.406 -6.545 1.00 32.31 276 LEU B O 1
ATOM 6353 N N . GLU B 2 277 ? -0.784 8.454 -5.623 1.00 29.41 277 GLU B N 1
ATOM 6354 C CA . GLU B 2 277 ? -0.469 9.196 -6.851 1.00 30.57 277 GLU B CA 1
ATOM 6355 C C . GLU B 2 277 ? 0.772 8.589 -7.546 1.00 34.23 277 GLU B C 1
ATOM 6356 O O . GLU B 2 277 ? 0.734 8.396 -8.760 1.00 34.22 277 GLU B O 1
ATOM 6362 N N . ASP B 2 278 ? 1.829 8.221 -6.765 1.00 29.15 278 ASP B N 1
ATOM 6363 C CA . ASP B 2 278 ? 3.073 7.638 -7.284 1.00 28.27 278 ASP B CA 1
ATOM 6364 C C . ASP B 2 278 ? 3.024 6.101 -7.448 1.00 31.34 278 ASP B C 1
ATOM 6365 O O . ASP B 2 278 ? 4.025 5.497 -7.850 1.00 30.82 278 ASP B O 1
ATOM 6370 N N . LYS B 2 279 ? 1.843 5.487 -7.177 1.00 27.21 279 LYS B N 1
ATOM 6371 C CA . LYS B 2 279 ? 1.544 4.044 -7.312 1.00 27.00 279 LYS B CA 1
ATOM 6372 C C . LYS B 2 279 ? 2.428 3.154 -6.413 1.00 28.68 279 LYS B C 1
ATOM 6373 O O . LYS B 2 279 ? 2.722 2.004 -6.745 1.00 27.26 279 LYS B O 1
ATOM 6379 N N . VAL B 2 280 ? 2.793 3.688 -5.245 1.00 25.09 280 VAL B N 1
ATOM 6380 C CA . VAL B 2 280 ? 3.627 3.010 -4.243 1.00 24.31 280 VAL B CA 1
ATOM 6381 C C . VAL B 2 280 ? 2.746 2.078 -3.375 1.00 27.82 280 VAL B C 1
ATOM 6382 O O . VAL B 2 280 ? 3.211 1.050 -2.877 1.00 26.92 280 VAL B O 1
ATOM 6386 N N . ILE B 2 281 ? 1.467 2.459 -3.206 1.00 24.83 281 ILE B N 1
ATOM 6387 C CA . ILE B 2 281 ? 0.457 1.692 -2.478 1.00 24.38 281 ILE B CA 1
ATOM 6388 C C . ILE B 2 281 ? -0.779 1.538 -3.365 1.00 29.10 281 ILE B C 1
ATOM 6389 O O . ILE B 2 281 ? -0.998 2.363 -4.262 1.00 27.79 281 ILE B O 1
ATOM 6394 N N . VAL B 2 282 ? -1.579 0.482 -3.115 1.00 27.33 282 VAL B N 1
ATOM 6395 C CA . VAL B 2 282 ? -2.805 0.175 -3.861 1.00 28.37 282 VAL B CA 1
ATOM 6396 C C . VAL B 2 282 ? -3.909 -0.211 -2.871 1.00 32.11 282 VAL B C 1
ATOM 6397 O O . VAL B 2 282 ? -3.607 -0.678 -1.768 1.00 29.52 282 VAL B O 1
ATOM 6401 N N . GLU B 2 283 ? -5.179 -0.066 -3.249 1.00 30.98 283 GLU B N 1
ATOM 6402 C CA . GLU B 2 283 ? -6.207 -0.505 -2.299 1.00 32.10 283 GLU B CA 1
ATOM 6403 C C . GLU B 2 283 ? -6.339 -2.035 -2.311 1.00 34.58 283 GLU B C 1
ATOM 6404 O O . GLU B 2 283 ? -6.109 -2.664 -3.346 1.00 35.03 283 GLU B O 1
ATOM 6410 N N . ASP B 2 284 ? -6.575 -2.624 -1.135 1.00 28.88 284 ASP B N 1
ATOM 6411 C CA . ASP B 2 284 ? -6.721 -4.070 -0.977 1.00 28.81 284 ASP B CA 1
ATOM 6412 C C . ASP B 2 284 ? -8.205 -4.434 -1.037 1.00 32.52 284 ASP B C 1
ATOM 6413 O O . ASP B 2 284 ? -8.624 -5.118 -1.977 1.00 31.20 284 ASP B O 1
ATOM 6418 N N . LYS B 2 285 ? -8.996 -3.961 -0.052 1.00 29.30 285 LYS B N 1
ATOM 6419 C CA . LYS B 2 285 ? -10.444 -4.199 0.030 1.00 29.94 285 LYS B CA 1
ATOM 6420 C C . LYS B 2 285 ? -11.118 -3.233 1.009 1.00 32.87 285 LYS B C 1
ATOM 6421 O O . LYS B 2 285 ? -10.453 -2.663 1.877 1.00 31.94 285 LYS B O 1
ATOM 6427 N N . SER B 2 286 ? -12.440 -3.075 0.875 1.00 28.78 286 SER B N 1
ATOM 6428 C CA . SER B 2 286 ? -13.262 -2.254 1.763 1.00 28.74 286 SER B CA 1
ATOM 6429 C C . SER B 2 286 ? -14.022 -3.172 2.700 1.00 32.37 286 SER B C 1
ATOM 6430 O O . SER B 2 286 ? -14.529 -4.217 2.277 1.00 31.36 286 SER B O 1
ATOM 6433 N N . LEU B 2 287 ? -14.068 -2.797 3.979 1.00 28.74 287 LEU B N 1
ATOM 6434 C CA . LEU B 2 287 ? -14.728 -3.572 5.023 1.00 28.14 287 LEU B CA 1
ATOM 6435 C C . LEU B 2 287 ? -16.178 -3.082 5.248 1.00 30.55 287 LEU B C 1
ATOM 6436 O O . LEU B 2 287 ? -16.634 -2.217 4.509 1.00 28.76 287 LEU B O 1
ATOM 6441 N N . GLU B 2 288 ? -16.899 -3.653 6.228 1.00 28.45 288 GLU B N 1
ATOM 6442 C CA . GLU B 2 288 ? -18.308 -3.353 6.533 1.00 28.74 288 GLU B CA 1
ATOM 6443 C C . GLU B 2 288 ? -18.656 -1.843 6.578 1.00 31.93 288 GLU B C 1
ATOM 6444 O O . GLU B 2 288 ? -19.603 -1.428 5.909 1.00 30.91 288 GLU B O 1
ATOM 6450 N N . SER B 2 289 ? -17.890 -1.033 7.339 1.00 27.26 289 SER B N 1
ATOM 6451 C CA . SER B 2 289 ? -18.126 0.409 7.484 1.00 26.96 289 SER B CA 1
ATOM 6452 C C . SER B 2 289 ? -17.795 1.229 6.233 1.00 31.50 289 SER B C 1
ATOM 6453 O O . SER B 2 289 ? -18.168 2.402 6.155 1.00 31.56 289 SER B O 1
ATOM 6456 N N . GLY B 2 290 ? -17.053 0.627 5.304 1.00 27.37 290 GLY B N 1
ATOM 6457 C CA . GLY B 2 290 ? -16.562 1.288 4.104 1.00 26.82 290 GLY B CA 1
ATOM 6458 C C . GLY B 2 290 ? -15.072 1.564 4.180 1.00 29.07 290 GLY B C 1
ATOM 6459 O O . GLY B 2 290 ? -14.477 1.988 3.189 1.00 28.68 290 GLY B O 1
ATOM 6460 N N . PHE B 2 291 ? -14.447 1.341 5.362 1.00 26.01 291 PHE B N 1
ATOM 6461 C CA . PHE B 2 291 ? -13.001 1.550 5.561 1.00 24.88 291 PHE B CA 1
ATOM 6462 C C . PHE B 2 291 ? -12.235 0.676 4.565 1.00 28.98 291 PHE B C 1
ATOM 6463 O O . PHE B 2 291 ? -12.506 -0.517 4.463 1.00 28.45 291 PHE B O 1
ATOM 6471 N N . THR B 2 292 ? -11.289 1.275 3.839 1.00 26.72 292 THR B N 1
ATOM 6472 C CA . THR B 2 292 ? -10.504 0.583 2.833 1.00 26.65 292 THR B CA 1
ATOM 6473 C C . THR B 2 292 ? -9.082 0.307 3.316 1.00 29.92 292 THR B C 1
ATOM 6474 O O . THR B 2 292 ? -8.340 1.244 3.646 1.00 28.58 292 THR B O 1
ATOM 6478 N N . MET B 2 293 ? -8.703 -0.985 3.354 1.00 26.10 293 MET B N 1
ATOM 6479 C CA . MET B 2 293 ? -7.346 -1.378 3.722 1.00 26.38 293 MET B CA 1
ATOM 6480 C C . MET B 2 293 ? -6.475 -1.198 2.484 1.00 28.64 293 MET B C 1
ATOM 6481 O O . MET B 2 293 ? -6.943 -1.433 1.371 1.00 28.96 293 MET B O 1
ATOM 6486 N N . TYR B 2 294 ? -5.225 -0.772 2.675 1.00 24.60 294 TYR B N 1
ATOM 6487 C CA . TYR B 2 294 ? -4.272 -0.578 1.585 1.00 24.38 294 TYR B CA 1
ATOM 6488 C C . TYR B 2 294 ? -3.123 -1.550 1.736 1.00 28.13 294 TYR B C 1
ATOM 6489 O O . TYR B 2 294 ? -2.842 -2.012 2.841 1.00 26.75 294 TYR B O 1
ATOM 6498 N N . LYS B 2 295 ? -2.462 -1.870 0.616 1.00 25.46 295 LYS B N 1
ATOM 6499 C CA . LYS B 2 295 ? -1.287 -2.728 0.653 1.00 25.42 295 LYS B CA 1
ATOM 6500 C C . LYS B 2 295 ? -0.162 -2.128 -0.215 1.00 27.74 295 LYS B C 1
ATOM 6501 O O . LYS B 2 295 ? -0.458 -1.389 -1.153 1.00 27.09 295 LYS B O 1
ATOM 6507 N N . PRO B 2 296 ? 1.124 -2.350 0.122 1.00 24.75 296 PRO B N 1
ATOM 6508 C CA . PRO B 2 296 ? 2.201 -1.784 -0.709 1.00 24.92 296 PRO B CA 1
ATOM 6509 C C . PRO B 2 296 ? 2.269 -2.461 -2.079 1.00 30.88 296 PRO B C 1
ATOM 6510 O O . PRO B 2 296 ? 1.983 -3.656 -2.192 1.00 29.99 296 PRO B O 1
ATOM 6514 N N . ALA B 2 297 ? 2.615 -1.693 -3.116 1.00 27.73 297 ALA B N 1
ATOM 6515 C CA . ALA B 2 297 ? 2.853 -2.217 -4.461 1.00 27.85 297 ALA B CA 1
ATOM 6516 C C . ALA B 2 297 ? 4.371 -2.478 -4.525 1.00 29.88 297 ALA B C 1
ATOM 6517 O O . ALA B 2 297 ? 4.847 -3.261 -5.345 1.00 28.80 297 ALA B O 1
ATOM 6519 N N . ASP B 2 298 ? 5.119 -1.831 -3.594 1.00 24.27 298 ASP B N 1
ATOM 6520 C CA . ASP B 2 298 ? 6.560 -1.915 -3.420 1.00 23.01 298 ASP B CA 1
ATOM 6521 C C . ASP B 2 298 ? 6.813 -1.705 -1.918 1.00 24.62 298 ASP B C 1
ATOM 6522 O O . ASP B 2 298 ? 6.677 -0.585 -1.414 1.00 22.52 298 ASP B O 1
ATOM 6527 N N . VAL B 2 299 ? 7.125 -2.801 -1.211 1.00 21.59 299 VAL B N 1
ATOM 6528 C CA . VAL B 2 299 ? 7.341 -2.840 0.243 1.00 21.56 299 VAL B CA 1
ATOM 6529 C C . VAL B 2 299 ? 8.406 -1.819 0.711 1.00 24.84 299 VAL B C 1
ATOM 6530 O O . VAL B 2 299 ? 8.114 -1.015 1.603 1.00 23.33 299 VAL B O 1
ATOM 6534 N N . ALA B 2 300 ? 9.628 -1.855 0.113 1.00 21.96 300 ALA B N 1
ATOM 6535 C CA . ALA B 2 300 ? 10.734 -0.965 0.495 1.00 22.34 300 ALA B CA 1
ATOM 6536 C C . ALA B 2 300 ? 10.463 0.492 0.137 1.00 25.01 300 ALA B C 1
ATOM 6537 O O . ALA B 2 300 ? 10.890 1.379 0.877 1.00 23.98 300 ALA B O 1
ATOM 6539 N N . LYS B 2 301 ? 9.784 0.744 -1.005 1.00 20.31 301 LYS B N 1
ATOM 6540 C CA . LYS B 2 301 ? 9.483 2.113 -1.418 1.00 20.05 301 LYS B CA 1
ATOM 6541 C C . LYS B 2 301 ? 8.392 2.720 -0.537 1.00 23.58 301 LYS B C 1
ATOM 6542 O O . LYS B 2 301 ? 8.501 3.899 -0.195 1.00 22.30 301 LYS B O 1
ATOM 6548 N N . TRP B 2 302 ? 7.370 1.917 -0.115 1.00 21.30 302 TRP B N 1
ATOM 6549 C CA . TRP B 2 302 ? 6.353 2.433 0.814 1.00 21.78 302 TRP B CA 1
ATOM 6550 C C . TRP B 2 302 ? 7.016 2.836 2.138 1.00 24.57 302 TRP B C 1
ATOM 6551 O O . TRP B 2 302 ? 6.714 3.901 2.682 1.00 23.55 302 TRP B O 1
ATOM 6562 N N . ASN B 2 303 ? 7.941 1.999 2.628 1.00 22.44 303 ASN B N 1
ATOM 6563 C CA . ASN B 2 303 ? 8.693 2.286 3.852 1.00 21.61 303 ASN B CA 1
ATOM 6564 C C . ASN B 2 303 ? 9.436 3.643 3.759 1.00 23.87 303 ASN B C 1
ATOM 6565 O O . ASN B 2 303 ? 9.377 4.427 4.709 1.00 22.01 303 ASN B O 1
ATOM 6570 N N . ALA B 2 304 ? 10.081 3.928 2.601 1.00 21.69 304 ALA B N 1
ATOM 6571 C CA . ALA B 2 304 ? 10.805 5.189 2.355 1.00 21.67 304 ALA B CA 1
ATOM 6572 C C . ALA B 2 304 ? 9.863 6.408 2.337 1.00 24.21 304 ALA B C 1
ATOM 6573 O O . ALA B 2 304 ? 10.230 7.463 2.861 1.00 22.70 304 ALA B O 1
ATOM 6575 N N . TYR B 2 305 ? 8.661 6.264 1.727 1.00 22.55 305 TYR B N 1
ATOM 6576 C CA . TYR B 2 305 ? 7.636 7.319 1.668 1.00 22.49 305 TYR B CA 1
ATOM 6577 C C . TYR B 2 305 ? 7.119 7.634 3.073 1.00 24.31 305 TYR B C 1
ATOM 6578 O O . TYR B 2 305 ? 6.991 8.808 3.426 1.00 22.43 305 TYR B O 1
ATOM 6587 N N . ALA B 2 306 ? 6.872 6.589 3.884 1.00 21.42 306 ALA B N 1
ATOM 6588 C CA . ALA B 2 306 ? 6.438 6.750 5.275 1.00 21.21 306 ALA B CA 1
ATOM 6589 C C . ALA B 2 306 ? 7.549 7.478 6.073 1.00 23.65 306 ALA B C 1
ATOM 6590 O O . ALA B 2 306 ? 7.249 8.385 6.851 1.00 21.31 306 ALA B O 1
ATOM 6592 N N . ALA B 2 307 ? 8.836 7.127 5.814 1.00 21.06 307 ALA B N 1
ATOM 6593 C CA . ALA B 2 307 ? 9.999 7.740 6.465 1.00 20.38 307 ALA B CA 1
ATOM 6594 C C . ALA B 2 307 ? 10.146 9.232 6.112 1.00 22.70 307 ALA B C 1
ATOM 6595 O O . ALA B 2 307 ? 10.458 10.034 6.990 1.00 21.89 307 ALA B O 1
ATOM 6597 N N . ALA B 2 308 ? 9.882 9.606 4.850 1.00 19.66 308 ALA B N 1
ATOM 6598 C CA . ALA B 2 308 ? 9.952 11.015 4.422 1.00 20.49 308 ALA B CA 1
ATOM 6599 C C . ALA B 2 308 ? 8.829 11.825 5.081 1.00 24.10 308 ALA B C 1
ATOM 6600 O O . ALA B 2 308 ? 9.080 12.929 5.570 1.00 24.00 308 ALA B O 1
ATOM 6602 N N . GLY B 2 309 ? 7.630 11.234 5.153 1.00 19.89 309 GLY B N 1
ATOM 6603 C CA . GLY B 2 309 ? 6.472 11.833 5.808 1.00 19.76 309 GLY B CA 1
ATOM 6604 C C . GLY B 2 309 ? 6.707 12.073 7.290 1.00 23.69 309 GLY B C 1
ATOM 6605 O O . GLY B 2 309 ? 6.204 13.049 7.853 1.00 22.92 309 GLY B O 1
ATOM 6606 N N . LEU B 2 310 ? 7.483 11.185 7.925 1.00 21.04 310 LEU B N 1
ATOM 6607 C CA . LEU B 2 310 ? 7.859 11.290 9.348 1.00 21.19 310 LEU B CA 1
ATOM 6608 C C . LEU B 2 310 ? 8.702 12.556 9.593 1.00 24.48 310 LEU B C 1
ATOM 6609 O O . LEU B 2 310 ? 8.414 13.296 10.541 1.00 23.57 310 LEU B O 1
ATOM 6614 N N . VAL B 2 311 ? 9.709 12.817 8.730 1.00 21.26 311 VAL B N 1
ATOM 6615 C CA . VAL B 2 311 ? 10.533 14.035 8.813 1.00 22.20 311 VAL B CA 1
ATOM 6616 C C . VAL B 2 311 ? 9.634 15.281 8.621 1.00 25.25 311 VAL B C 1
ATOM 6617 O O . VAL B 2 311 ? 9.723 16.225 9.413 1.00 23.81 311 VAL B O 1
ATOM 6621 N N . ALA B 2 312 ? 8.738 15.253 7.613 1.00 22.02 312 ALA B N 1
ATOM 6622 C CA . ALA B 2 312 ? 7.786 16.338 7.345 1.00 22.51 312 ALA B CA 1
ATOM 6623 C C . ALA B 2 312 ? 6.853 16.595 8.544 1.00 25.51 312 ALA B C 1
ATOM 6624 O O . ALA B 2 312 ? 6.610 17.752 8.873 1.00 24.90 312 ALA B O 1
ATOM 6626 N N . ALA B 2 313 ? 6.398 15.523 9.232 1.00 21.62 313 ALA B N 1
ATOM 6627 C CA . ALA B 2 313 ? 5.521 15.632 10.410 1.00 21.69 313 ALA B CA 1
ATOM 6628 C C . ALA B 2 313 ? 6.236 16.354 11.564 1.00 24.64 313 ALA B C 1
ATOM 6629 O O . ALA B 2 313 ? 5.631 17.189 12.238 1.00 23.57 313 ALA B O 1
ATOM 6631 N N . VAL B 2 314 ? 7.525 16.047 11.768 1.00 23.42 314 VAL B N 1
ATOM 6632 C CA . VAL B 2 314 ? 8.372 16.668 12.802 1.00 24.46 314 VAL B CA 1
ATOM 6633 C C . VAL B 2 314 ? 8.564 18.167 12.490 1.00 28.32 314 VAL B C 1
ATOM 6634 O O . VAL B 2 314 ? 8.385 18.995 13.383 1.00 27.09 314 VAL B O 1
ATOM 6638 N N . ILE B 2 315 ? 8.865 18.510 11.218 1.00 25.23 315 ILE B N 1
ATOM 6639 C CA . ILE B 2 315 ? 9.039 19.905 10.763 1.00 24.81 315 ILE B CA 1
ATOM 6640 C C . ILE B 2 315 ? 7.748 20.713 11.005 1.00 29.00 315 ILE B C 1
ATOM 6641 O O . ILE B 2 315 ? 7.817 21.809 11.555 1.00 28.19 315 ILE B O 1
ATOM 6646 N N . VAL B 2 316 ? 6.582 20.151 10.632 1.00 26.02 316 VAL B N 1
ATOM 6647 C CA . VAL B 2 316 ? 5.273 20.799 10.785 1.00 26.34 316 VAL B CA 1
ATOM 6648 C C . VAL B 2 316 ? 4.891 20.983 12.273 1.00 30.43 316 VAL B C 1
ATOM 6649 O O . VAL B 2 316 ? 4.553 22.101 12.664 1.00 30.46 316 VAL B O 1
ATOM 6653 N N . ASN B 2 317 ? 4.972 19.916 13.096 1.00 25.40 317 ASN B N 1
ATOM 6654 C CA . ASN B 2 317 ? 4.559 19.987 14.498 1.00 25.04 317 ASN B CA 1
ATOM 6655 C C . ASN B 2 317 ? 5.572 20.695 15.411 1.00 30.41 317 ASN B C 1
ATOM 6656 O O . ASN B 2 317 ? 5.161 21.560 16.190 1.00 29.18 317 ASN B O 1
ATOM 6661 N N . CYS B 2 318 ? 6.876 20.346 15.326 1.00 28.34 318 CYS B N 1
ATOM 6662 C CA . CYS B 2 318 ? 7.917 21.009 16.119 1.00 29.84 318 CYS B CA 1
ATOM 6663 C C . CYS B 2 318 ? 8.129 22.454 15.653 1.00 33.16 318 CYS B C 1
ATOM 6664 O O . CYS B 2 318 ? 8.493 23.290 16.463 1.00 31.63 318 CYS B O 1
ATOM 6667 N N . GLY B 2 319 ? 7.880 22.720 14.367 1.00 30.09 319 GLY B N 1
ATOM 6668 C CA . GLY B 2 319 ? 7.968 24.050 13.770 1.00 30.35 319 GLY B CA 1
ATOM 6669 C C . GLY B 2 319 ? 6.840 24.962 14.216 1.00 34.36 319 GLY B C 1
ATOM 6670 O O . GLY B 2 319 ? 7.054 26.164 14.400 1.00 34.60 319 GLY B O 1
ATOM 6671 N N . ALA B 2 320 ? 5.625 24.398 14.399 1.00 30.18 320 ALA B N 1
ATOM 6672 C CA . ALA B 2 320 ? 4.464 25.161 14.876 1.00 30.30 320 ALA B CA 1
ATOM 6673 C C . ALA B 2 320 ? 4.682 25.570 16.340 1.00 34.03 320 ALA B C 1
ATOM 6674 O O . ALA B 2 320 ? 4.313 26.678 16.717 1.00 33.54 320 ALA B O 1
ATOM 6676 N N . ALA B 2 321 ? 5.332 24.700 17.143 1.00 30.27 321 ALA B N 1
ATOM 6677 C CA . ALA B 2 321 ? 5.612 24.970 18.554 1.00 30.95 321 ALA B CA 1
ATOM 6678 C C . ALA B 2 321 ? 6.945 25.691 18.796 1.00 35.31 321 ALA B C 1
ATOM 6679 O O . ALA B 2 321 ? 7.128 26.267 19.872 1.00 34.94 321 ALA B O 1
ATOM 6681 N N . ARG B 2 322 ? 7.899 25.593 17.831 1.00 32.37 322 ARG B N 1
ATOM 6682 C CA . ARG B 2 322 ? 9.284 26.078 17.922 1.00 32.40 322 ARG B CA 1
ATOM 6683 C C . ARG B 2 322 ? 9.925 25.521 19.193 1.00 36.83 322 ARG B C 1
ATOM 6684 O O . ARG B 2 322 ? 10.646 26.221 19.908 1.00 37.16 322 ARG B O 1
ATOM 6692 N N . ALA B 2 323 ? 9.594 24.252 19.495 1.00 32.85 323 ALA B N 1
ATOM 6693 C CA . ALA B 2 323 ? 10.042 23.523 20.675 1.00 33.06 323 ALA B CA 1
ATOM 6694 C C . ALA B 2 323 ? 10.361 22.084 20.296 1.00 37.50 323 ALA B C 1
ATOM 6695 O O . ALA B 2 323 ? 9.512 21.392 19.719 1.00 37.40 323 ALA B O 1
ATOM 6697 N N . ALA B 2 324 ? 11.585 21.641 20.619 1.00 32.93 324 ALA B N 1
ATOM 6698 C CA . ALA B 2 324 ? 12.088 20.302 20.322 1.00 31.77 324 ALA B CA 1
ATOM 6699 C C . ALA B 2 324 ? 11.451 19.167 21.127 1.00 34.40 324 ALA B C 1
ATOM 6700 O O . ALA B 2 324 ? 11.379 18.063 20.596 1.00 32.03 324 ALA B O 1
ATOM 6702 N N . GLN B 2 325 ? 10.989 19.410 22.388 1.00 31.32 325 GLN B N 1
ATOM 6703 C CA . GLN B 2 325 ? 10.391 18.349 23.231 1.00 31.50 325 GLN B CA 1
ATOM 6704 C C . GLN B 2 325 ? 9.259 17.549 22.548 1.00 33.44 325 GLN B C 1
ATOM 6705 O O . GLN B 2 325 ? 9.120 16.358 22.825 1.00 34.17 325 GLN B O 1
ATOM 6711 N N . ASN B 2 326 ? 8.504 18.188 21.641 1.00 28.54 326 ASN B N 1
ATOM 6712 C CA . ASN B 2 326 ? 7.386 17.610 20.877 1.00 27.73 326 ASN B CA 1
ATOM 6713 C C . ASN B 2 326 ? 7.777 16.467 19.945 1.00 28.21 326 ASN B C 1
ATOM 6714 O O . ASN B 2 326 ? 6.898 15.722 19.516 1.00 26.64 326 ASN B O 1
ATOM 6719 N N . VAL B 2 327 ? 9.073 16.368 19.579 1.00 23.10 327 VAL B N 1
ATOM 6720 C CA . VAL B 2 327 ? 9.563 15.382 18.614 1.00 22.20 327 VAL B CA 1
ATOM 6721 C C . VAL B 2 327 ? 9.212 13.924 18.974 1.00 25.69 327 VAL B C 1
ATOM 6722 O O . VAL B 2 327 ? 8.778 13.193 18.086 1.00 25.39 327 VAL B O 1
ATOM 6726 N N . ALA B 2 328 ? 9.411 13.501 20.232 1.00 22.53 328 ALA B N 1
ATOM 6727 C CA . ALA B 2 328 ? 9.144 12.109 20.611 1.00 22.50 328 ALA B CA 1
ATOM 6728 C C . ALA B 2 328 ? 7.674 11.735 20.385 1.00 26.36 328 ALA B C 1
ATOM 6729 O O . ALA B 2 328 ? 7.389 10.725 19.730 1.00 25.51 328 ALA B O 1
ATOM 6731 N N . SER B 2 329 ? 6.757 12.618 20.829 1.00 22.46 329 SER B N 1
ATOM 6732 C CA . SER B 2 329 ? 5.312 12.466 20.657 1.00 22.56 329 SER B CA 1
ATOM 6733 C C . SER B 2 329 ? 4.938 12.477 19.163 1.00 25.16 329 SER B C 1
ATOM 6734 O O . SER B 2 329 ? 4.098 11.677 18.740 1.00 23.92 329 SER B O 1
ATOM 6737 N N . THR B 2 330 ? 5.582 13.357 18.363 1.00 21.19 330 THR B N 1
ATOM 6738 C CA . THR B 2 330 ? 5.334 13.453 16.914 1.00 20.52 330 THR B CA 1
ATOM 6739 C C . THR B 2 330 ? 5.705 12.141 16.199 1.00 24.63 330 THR B C 1
ATOM 6740 O O . THR B 2 330 ? 4.913 11.654 15.394 1.00 24.54 330 THR B O 1
ATOM 6744 N N . ILE B 2 331 ? 6.908 11.584 16.472 1.00 21.59 331 ILE B N 1
ATOM 6745 C CA . ILE B 2 331 ? 7.355 10.320 15.854 1.00 21.00 331 ILE B CA 1
ATOM 6746 C C . ILE B 2 331 ? 6.387 9.180 16.190 1.00 22.75 331 ILE B C 1
ATOM 6747 O O . ILE B 2 331 ? 6.014 8.403 15.303 1.00 21.36 331 ILE B O 1
ATOM 6752 N N . LEU B 2 332 ? 5.962 9.104 17.459 1.00 18.90 332 LEU B N 1
ATOM 6753 C CA . LEU B 2 332 ? 5.035 8.075 17.919 1.00 19.89 332 LEU B CA 1
ATOM 6754 C C . LEU B 2 332 ? 3.692 8.152 17.175 1.00 23.92 332 LEU B C 1
ATOM 6755 O O . LEU B 2 332 ? 3.304 7.183 16.504 1.00 23.61 332 LEU B O 1
ATOM 6760 N N . TYR B 2 333 ? 2.998 9.300 17.281 1.00 20.35 333 TYR B N 1
ATOM 6761 C CA . TYR B 2 333 ? 1.646 9.444 16.761 1.00 19.51 333 TYR B CA 1
ATOM 6762 C C . TYR B 2 333 ? 1.557 9.641 15.249 1.00 22.37 333 TYR B C 1
ATOM 6763 O O . TYR B 2 333 ? 0.516 9.290 14.698 1.00 20.93 333 TYR B O 1
ATOM 6772 N N . TYR B 2 334 ? 2.629 10.067 14.564 1.00 19.45 334 TYR B N 1
ATOM 6773 C CA . TYR B 2 334 ? 2.579 10.114 13.097 1.00 19.38 334 TYR B CA 1
ATOM 6774 C C . TYR B 2 334 ? 2.415 8.669 12.587 1.00 23.00 334 TYR B C 1
ATOM 6775 O O . TYR B 2 334 ? 1.588 8.418 11.707 1.00 20.35 334 TYR B O 1
ATOM 6784 N N . ASN B 2 335 ? 3.212 7.732 13.151 1.00 21.02 335 ASN B N 1
ATOM 6785 C CA . ASN B 2 335 ? 3.201 6.320 12.757 1.00 21.42 335 ASN B CA 1
ATOM 6786 C C . ASN B 2 335 ? 1.939 5.607 13.210 1.00 24.69 335 ASN B C 1
ATOM 6787 O O . ASN B 2 335 ? 1.375 4.835 12.433 1.00 23.62 335 ASN B O 1
ATOM 6792 N N . ASP B 2 336 ? 1.459 5.915 14.429 1.00 21.46 336 ASP B N 1
ATOM 6793 C CA . ASP B 2 336 ? 0.237 5.331 14.987 1.00 22.32 336 ASP B CA 1
ATOM 6794 C C . ASP B 2 336 ? -1.000 5.729 14.137 1.00 25.01 336 ASP B C 1
ATOM 6795 O O . ASP B 2 336 ? -1.786 4.859 13.755 1.00 25.55 336 ASP B O 1
ATOM 6800 N N . ILE B 2 337 ? -1.127 7.024 13.799 1.00 20.59 337 ILE B N 1
ATOM 6801 C CA . ILE B 2 337 ? -2.224 7.548 12.960 1.00 20.00 337 ILE B CA 1
ATOM 6802 C C . ILE B 2 337 ? -2.139 6.958 11.547 1.00 23.03 337 ILE B C 1
ATOM 6803 O O . ILE B 2 337 ? -3.165 6.541 11.004 1.00 22.04 337 ILE B O 1
ATOM 6808 N N . LEU B 2 338 ? -0.926 6.922 10.960 1.00 19.26 338 LEU B N 1
ATOM 6809 C CA . LEU B 2 338 ? -0.705 6.382 9.610 1.00 19.60 338 LEU B CA 1
ATOM 6810 C C . LEU B 2 338 ? -1.207 4.931 9.462 1.00 23.43 338 LEU B C 1
ATOM 6811 O O . LEU B 2 338 ? -1.898 4.605 8.485 1.00 21.53 338 LEU B O 1
ATOM 6816 N N . GLU B 2 339 ? -0.898 4.080 10.458 1.00 19.58 339 GLU B N 1
ATOM 6817 C CA . GLU B 2 339 ? -1.316 2.682 10.454 1.00 20.12 339 GLU B CA 1
ATOM 6818 C C . GLU B 2 339 ? -2.826 2.514 10.555 1.00 23.70 339 GLU B C 1
ATOM 6819 O O . GLU B 2 339 ? -3.380 1.676 9.847 1.00 23.43 339 GLU B O 1
ATOM 6825 N N . TYR B 2 340 ? -3.500 3.293 11.421 1.00 20.96 340 TYR B N 1
ATOM 6826 C CA . TYR B 2 340 ? -4.942 3.138 11.594 1.00 21.19 340 TYR B CA 1
ATOM 6827 C C . TYR B 2 340 ? -5.762 3.930 10.558 1.00 25.24 340 TYR B C 1
ATOM 6828 O O . TYR B 2 340 ? -6.978 3.746 10.470 1.00 25.89 340 TYR B O 1
ATOM 6837 N N . GLU B 2 341 ? -5.085 4.724 9.714 1.00 19.43 341 GLU B N 1
ATOM 6838 C CA . GLU B 2 341 ? -5.710 5.439 8.602 1.00 19.30 341 GLU B CA 1
ATOM 6839 C C . GLU B 2 341 ? -5.772 4.501 7.381 1.00 24.24 341 GLU B C 1
ATOM 6840 O O . GLU B 2 341 ? -6.586 4.715 6.488 1.00 24.39 341 GLU B O 1
ATOM 6846 N N . THR B 2 342 ? -4.866 3.492 7.312 1.00 22.25 342 THR B N 1
ATOM 6847 C CA . THR B 2 342 ? -4.686 2.669 6.110 1.00 22.36 342 THR B CA 1
ATOM 6848 C C . THR B 2 342 ? -4.607 1.140 6.237 1.00 25.50 342 THR B C 1
ATOM 6849 O O . THR B 2 342 ? -4.830 0.443 5.244 1.00 25.04 342 THR B O 1
ATOM 6853 N N . GLY B 2 343 ? -4.164 0.644 7.387 1.00 22.15 343 GLY B N 1
ATOM 6854 C CA . GLY B 2 343 ? -3.904 -0.779 7.576 1.00 22.57 343 GLY B CA 1
ATOM 6855 C C . GLY B 2 343 ? -2.532 -1.168 7.042 1.00 26.34 343 GLY B C 1
ATOM 6856 O O . GLY B 2 343 ? -2.203 -2.354 6.955 1.00 26.66 343 GLY B O 1
ATOM 6857 N N . LEU B 2 344 ? -1.711 -0.162 6.680 1.00 22.49 344 LEU B N 1
ATOM 6858 C CA . LEU B 2 344 ? -0.343 -0.332 6.186 1.00 21.77 344 LEU B CA 1
ATOM 6859 C C . LEU B 2 344 ? 0.648 -0.341 7.366 1.00 26.52 344 LEU B C 1
ATOM 6860 O O . LEU B 2 344 ? 0.350 0.271 8.395 1.00 25.94 344 LEU B O 1
ATOM 6865 N N . PRO B 2 345 ? 1.829 -0.997 7.247 1.00 23.59 345 PRO B N 1
ATOM 6866 C CA . PRO B 2 345 ? 2.810 -0.919 8.350 1.00 23.55 345 PRO B CA 1
ATOM 6867 C C . PRO B 2 345 ? 3.481 0.468 8.351 1.00 25.98 345 PRO B C 1
ATOM 6868 O O . PRO B 2 345 ? 3.710 1.039 7.284 1.00 24.86 345 PRO B O 1
ATOM 6872 N N . GLY B 2 346 ? 3.755 1.004 9.540 1.00 23.04 346 GLY B N 1
ATOM 6873 C CA . GLY B 2 346 ? 4.384 2.312 9.700 1.00 22.21 346 GLY B CA 1
ATOM 6874 C C . GLY B 2 346 ? 5.871 2.290 9.384 1.00 24.94 346 GLY B C 1
ATOM 6875 O O . GLY B 2 346 ? 6.396 1.260 8.951 1.00 24.74 346 GLY B O 1
ATOM 6876 N N . THR B 2 347 ? 6.562 3.437 9.592 1.00 20.14 347 THR B N 1
ATOM 6877 C CA . THR B 2 347 ? 7.999 3.595 9.320 1.00 19.04 347 THR B CA 1
ATOM 6878 C C . THR B 2 347 ? 8.827 2.526 10.034 1.00 22.27 347 THR B C 1
ATOM 6879 O O . THR B 2 347 ? 8.702 2.355 11.256 1.00 21.32 347 THR B O 1
ATOM 6883 N N . ASP B 2 348 ? 9.693 1.828 9.266 1.00 20.26 348 ASP B N 1
ATOM 6884 C CA . ASP B 2 348 ? 10.586 0.786 9.781 1.00 20.90 348 ASP B CA 1
ATOM 6885 C C . ASP B 2 348 ? 9.813 -0.349 10.480 1.00 24.80 348 ASP B C 1
ATOM 6886 O O . ASP B 2 348 ? 10.259 -0.889 11.496 1.00 24.22 348 ASP B O 1
ATOM 6891 N N . PHE B 2 349 ? 8.612 -0.659 9.946 1.00 20.93 349 PHE B N 1
ATOM 6892 C CA . PHE B 2 349 ? 7.730 -1.743 10.391 1.00 20.48 349 PHE B CA 1
ATOM 6893 C C . PHE B 2 349 ? 7.405 -1.731 11.904 1.00 23.66 349 PHE B C 1
ATOM 6894 O O . PHE B 2 349 ? 7.323 -2.793 12.520 1.00 21.67 349 PHE B O 1
ATOM 6902 N N . GLY B 2 350 ? 7.180 -0.535 12.460 1.00 21.13 350 GLY B N 1
ATOM 6903 C CA . GLY B 2 350 ? 6.857 -0.343 13.875 1.00 19.85 350 GLY B CA 1
ATOM 6904 C C . GLY B 2 350 ? 8.029 0.065 14.758 1.00 21.92 350 GLY B C 1
ATOM 6905 O O . GLY B 2 350 ? 7.827 0.503 15.897 1.00 20.22 350 GLY B O 1
ATOM 6906 N N . ARG B 2 351 ? 9.267 -0.057 14.248 1.00 18.53 351 ARG B N 1
ATOM 6907 C CA . ARG B 2 351 ? 10.461 0.249 15.053 1.00 18.61 351 ARG B CA 1
ATOM 6908 C C . ARG B 2 351 ? 10.662 1.743 15.302 1.00 23.13 351 ARG B C 1
ATOM 6909 O O . ARG B 2 351 ? 11.251 2.104 16.323 1.00 22.58 351 ARG B O 1
ATOM 6917 N N . ALA B 2 352 ? 10.163 2.616 14.403 1.00 20.10 352 ALA B N 1
ATOM 6918 C CA . ALA B 2 352 ? 10.263 4.067 14.611 1.00 19.73 352 ALA B CA 1
ATOM 6919 C C . ALA B 2 352 ? 9.281 4.454 15.725 1.00 23.52 352 ALA B C 1
ATOM 6920 O O . ALA B 2 352 ? 9.647 5.203 16.635 1.00 23.94 352 ALA B O 1
ATOM 6922 N N . GLU B 2 353 ? 8.056 3.873 15.691 1.00 20.10 353 GLU B N 1
ATOM 6923 C CA . GLU B 2 353 ? 7.037 4.107 16.713 1.00 20.32 353 GLU B CA 1
ATOM 6924 C C . GLU B 2 353 ? 7.542 3.608 18.080 1.00 24.25 353 GLU B C 1
ATOM 6925 O O . GLU B 2 353 ? 7.411 4.330 19.073 1.00 24.62 353 GLU B O 1
ATOM 6931 N N . GLY B 2 354 ? 8.133 2.408 18.098 1.00 21.28 354 GLY B N 1
ATOM 6932 C CA . GLY B 2 354 ? 8.717 1.796 19.290 1.00 21.04 354 GLY B CA 1
ATOM 6933 C C . GLY B 2 354 ? 9.807 2.648 19.904 1.00 23.40 354 GLY B C 1
ATOM 6934 O O . GLY B 2 354 ? 9.793 2.903 21.113 1.00 22.30 354 GLY B O 1
ATOM 6935 N N . THR B 2 355 ? 10.740 3.137 19.064 1.00 22.32 355 THR B N 1
ATOM 6936 C CA . THR B 2 355 ? 11.829 4.026 19.495 1.00 22.08 355 THR B CA 1
ATOM 6937 C C . THR B 2 355 ? 11.218 5.266 20.173 1.00 25.33 355 THR B C 1
ATOM 6938 O O . THR B 2 355 ? 11.639 5.626 21.264 1.00 23.94 355 THR B O 1
ATOM 6942 N N . ALA B 2 356 ? 10.191 5.864 19.548 1.00 23.05 356 ALA B N 1
ATOM 6943 C CA . ALA B 2 356 ? 9.488 7.049 20.049 1.00 22.48 356 ALA B CA 1
ATOM 6944 C C . ALA B 2 356 ? 8.807 6.828 21.403 1.00 24.76 356 ALA B C 1
ATOM 6945 O O . ALA B 2 356 ? 8.730 7.779 22.180 1.00 22.61 356 ALA B O 1
ATOM 6947 N N . VAL B 2 357 ? 8.327 5.586 21.687 1.00 21.80 357 VAL B N 1
ATOM 6948 C CA . VAL B 2 357 ? 7.680 5.230 22.961 1.00 22.32 357 VAL B CA 1
ATOM 6949 C C . VAL B 2 357 ? 8.716 5.361 24.104 1.00 27.53 357 VAL B C 1
ATOM 6950 O O . VAL B 2 357 ? 8.483 6.101 25.063 1.00 27.06 357 VAL B O 1
ATOM 6954 N N . GLY B 2 358 ? 9.840 4.652 23.967 1.00 25.27 358 GLY B N 1
ATOM 6955 C CA . GLY B 2 358 ? 10.937 4.680 24.936 1.00 24.98 358 GLY B CA 1
ATOM 6956 C C . GLY B 2 358 ? 11.565 6.056 25.044 1.00 28.12 358 GLY B C 1
ATOM 6957 O O . GLY B 2 358 ? 11.891 6.507 26.146 1.00 28.31 358 GLY B O 1
ATOM 6958 N N . PHE B 2 359 ? 11.707 6.741 23.892 1.00 23.33 359 PHE B N 1
ATOM 6959 C CA . PHE B 2 359 ? 12.229 8.108 23.790 1.00 22.60 359 PHE B CA 1
ATOM 6960 C C . PHE B 2 359 ? 11.317 9.114 24.526 1.00 26.08 359 PHE B C 1
ATOM 6961 O O . PHE B 2 359 ? 11.835 9.958 25.251 1.00 25.30 359 PHE B O 1
ATOM 6969 N N . SER B 2 360 ? 9.971 8.996 24.383 1.00 23.52 360 SER B N 1
ATOM 6970 C CA . SER B 2 360 ? 9.018 9.854 25.106 1.00 23.56 360 SER B CA 1
ATOM 6971 C C . SER B 2 360 ? 9.210 9.670 26.610 1.00 27.30 360 SER B C 1
ATOM 6972 O O . SER B 2 360 ? 9.386 10.648 27.335 1.00 26.80 360 SER B O 1
ATOM 6975 N N . PHE B 2 361 ? 9.192 8.407 27.063 1.00 24.55 361 PHE B N 1
ATOM 6976 C CA . PHE B 2 361 ? 9.366 8.022 28.462 1.00 25.26 361 PHE B CA 1
ATOM 6977 C C . PHE B 2 361 ? 10.694 8.523 29.029 1.00 29.05 361 PHE B C 1
ATOM 6978 O O . PHE B 2 361 ? 10.695 9.195 30.062 1.00 28.47 361 PHE B O 1
ATOM 6986 N N . PHE B 2 362 ? 11.811 8.252 28.323 1.00 26.61 362 PHE B N 1
ATOM 6987 C CA . PHE B 2 362 ? 13.145 8.650 28.771 1.00 27.60 362 PHE B CA 1
ATOM 6988 C C . PHE B 2 362 ? 13.471 10.134 28.491 1.00 32.57 362 PHE B C 1
ATOM 6989 O O . PHE B 2 362 ? 14.603 10.556 28.725 1.00 32.34 362 PHE B O 1
ATOM 6997 N N . SER B 2 363 ? 12.464 10.940 28.077 1.00 29.07 363 SER B N 1
ATOM 6998 C CA . SER B 2 363 ? 12.604 12.397 27.919 1.00 28.22 363 SER B CA 1
ATOM 6999 C C . SER B 2 363 ? 11.507 13.136 28.738 1.00 32.58 363 SER B C 1
ATOM 7000 O O . SER B 2 363 ? 11.312 14.339 28.570 1.00 32.22 363 SER B O 1
ATOM 7003 N N . HIS B 2 364 ? 10.825 12.408 29.662 1.00 30.72 364 HIS B N 1
ATOM 7004 C CA . HIS B 2 364 ? 9.754 12.921 30.541 1.00 30.99 364 HIS B CA 1
ATOM 7005 C C . HIS B 2 364 ? 9.662 12.139 31.896 1.00 36.36 364 HIS B C 1
ATOM 7006 O O . HIS B 2 364 ? 8.634 12.256 32.575 1.00 37.24 364 HIS B O 1
ATOM 7013 N N . SER B 2 365 ? 10.697 11.339 32.284 1.00 32.08 365 SER B N 1
ATOM 7014 C CA . SER B 2 365 ? 10.643 10.552 33.538 1.00 32.49 365 SER B CA 1
ATOM 7015 C C . SER B 2 365 ? 11.916 10.634 34.410 1.00 36.32 365 SER B C 1
ATOM 7016 O O . SER B 2 365 ? 12.888 11.284 34.027 1.00 34.71 365 SER B O 1
ATOM 7019 N N . ILE B 2 366 ? 11.905 9.938 35.566 1.00 33.92 366 ILE B N 1
ATOM 7020 C CA . ILE B 2 366 ? 13.010 9.898 36.544 1.00 33.79 366 ILE B CA 1
ATOM 7021 C C . ILE B 2 366 ? 14.149 8.896 36.228 1.00 36.94 366 ILE B C 1
ATOM 7022 O O . ILE B 2 366 ? 15.239 9.035 36.777 1.00 35.87 366 ILE B O 1
ATOM 7027 N N . TYR B 2 367 ? 13.877 7.869 35.389 1.00 33.81 367 TYR B N 1
ATOM 7028 C CA . TYR B 2 367 ? 14.712 6.686 35.166 1.00 32.71 367 TYR B CA 1
ATOM 7029 C C . TYR B 2 367 ? 15.982 6.839 34.319 1.00 38.08 367 TYR B C 1
ATOM 7030 O O . TYR B 2 367 ? 16.924 6.059 34.513 1.00 36.98 367 TYR B O 1
ATOM 7039 N N . GLY B 2 368 ? 16.006 7.787 33.399 1.00 35.53 368 GLY B N 1
ATOM 7040 C CA . GLY B 2 368 ? 17.175 7.995 32.553 1.00 35.06 368 GLY B CA 1
ATOM 7041 C C . GLY B 2 368 ? 16.930 8.972 31.426 1.00 39.06 368 GLY B C 1
ATOM 7042 O O . GLY B 2 368 ? 16.000 9.778 31.494 1.00 38.53 368 GLY B O 1
ATOM 7043 N N . GLY B 2 369 ? 17.773 8.886 30.397 1.00 35.63 369 GLY B N 1
ATOM 7044 C CA . GLY B 2 369 ? 17.700 9.746 29.223 1.00 35.49 369 GLY B CA 1
ATOM 7045 C C . GLY B 2 369 ? 18.117 11.179 29.503 1.00 38.67 369 GLY B C 1
ATOM 7046 O O . GLY B 2 369 ? 19.147 11.417 30.135 1.00 38.49 369 GLY B O 1
ATOM 7047 N N . GLY B 2 370 ? 17.297 12.118 29.032 1.00 34.21 370 GLY B N 1
ATOM 7048 C CA . GLY B 2 370 ? 17.500 13.567 29.115 1.00 33.80 370 GLY B CA 1
ATOM 7049 C C . GLY B 2 370 ? 16.723 14.267 28.006 1.00 35.84 370 GLY B C 1
ATOM 7050 O O . GLY B 2 370 ? 15.755 13.699 27.494 1.00 34.21 370 GLY B O 1
ATOM 7051 N N . GLY B 2 371 ? 17.156 15.478 27.622 1.00 31.79 371 GLY B N 1
ATOM 7052 C CA . GLY B 2 371 ? 16.560 16.258 26.534 1.00 30.84 371 GLY B CA 1
ATOM 7053 C C . GLY B 2 371 ? 16.831 15.647 25.163 1.00 31.21 371 GLY B C 1
ATOM 7054 O O . GLY B 2 371 ? 17.746 14.821 25.052 1.00 30.29 371 GLY B O 1
ATOM 7055 N N . PRO B 2 372 ? 16.076 16.010 24.082 1.00 26.70 372 PRO B N 1
ATOM 7056 C CA . PRO B 2 372 ? 16.294 15.347 22.769 1.00 26.00 372 PRO B CA 1
ATOM 7057 C C . PRO B 2 372 ? 17.711 15.381 22.187 1.00 29.81 372 PRO B C 1
ATOM 7058 O O . PRO B 2 372 ? 18.115 14.438 21.501 1.00 28.21 372 PRO B O 1
ATOM 7062 N N . GLY B 2 373 ? 18.437 16.466 22.434 1.00 26.51 373 GLY B N 1
ATOM 7063 C CA . GLY B 2 373 ? 19.779 16.653 21.892 1.00 25.67 373 GLY B CA 1
ATOM 7064 C C . GLY B 2 373 ? 20.897 15.767 22.401 1.00 28.58 373 GLY B C 1
ATOM 7065 O O . GLY B 2 373 ? 21.960 15.724 21.776 1.00 27.17 373 GLY B O 1
ATOM 7066 N N . ILE B 2 374 ? 20.702 15.073 23.536 1.00 26.96 374 ILE B N 1
ATOM 7067 C CA . ILE B 2 374 ? 21.766 14.231 24.098 1.00 27.42 374 ILE B CA 1
ATOM 7068 C C . ILE B 2 374 ? 21.703 12.765 23.574 1.00 29.60 374 ILE B C 1
ATOM 7069 O O . ILE B 2 374 ? 22.589 11.975 23.880 1.00 29.29 374 ILE B O 1
ATOM 7074 N N . PHE B 2 375 ? 20.661 12.414 22.802 1.00 24.86 375 PHE B N 1
ATOM 7075 C CA . PHE B 2 375 ? 20.493 11.053 22.283 1.00 24.10 375 PHE B CA 1
ATOM 7076 C C . PHE B 2 375 ? 21.383 10.790 21.073 1.00 27.53 375 PHE B C 1
ATOM 7077 O O . PHE B 2 375 ? 21.887 11.727 20.467 1.00 26.65 375 PHE B O 1
ATOM 7085 N N . THR B 2 376 ? 21.642 9.506 20.776 1.00 24.43 376 THR B N 1
ATOM 7086 C CA . THR B 2 376 ? 22.477 9.071 19.650 1.00 23.84 376 THR B CA 1
ATOM 7087 C C . THR B 2 376 ? 21.850 7.789 19.080 1.00 27.55 376 THR B C 1
ATOM 7088 O O . THR B 2 376 ? 21.022 7.156 19.745 1.00 27.61 376 THR B O 1
ATOM 7092 N N . GLY B 2 377 ? 22.317 7.367 17.910 1.00 22.56 377 GLY B N 1
ATOM 7093 C CA . GLY B 2 377 ? 21.886 6.117 17.296 1.00 22.03 377 GLY B CA 1
ATOM 7094 C C . GLY B 2 377 ? 22.421 4.905 18.039 1.00 25.57 377 GLY B C 1
ATOM 7095 O O . GLY B 2 377 ? 21.944 3.790 17.815 1.00 24.14 377 GLY B O 1
ATOM 7096 N N . ASN B 2 378 ? 23.434 5.117 18.921 1.00 22.67 378 ASN B N 1
ATOM 7097 C CA . ASN B 2 378 ? 24.075 4.076 19.732 1.00 22.45 378 ASN B CA 1
ATOM 7098 C C . ASN B 2 378 ? 23.422 3.920 21.111 1.00 27.27 378 ASN B C 1
ATOM 7099 O O . ASN B 2 378 ? 23.534 2.852 21.716 1.00 28.38 378 ASN B O 1
ATOM 7104 N N . HIS B 2 379 ? 22.738 4.967 21.594 1.00 23.20 379 HIS B N 1
ATOM 7105 C CA . HIS B 2 379 ? 22.057 5.025 22.895 1.00 22.67 379 HIS B CA 1
ATOM 7106 C C . HIS B 2 379 ? 21.077 3.853 23.109 1.00 23.24 379 HIS B C 1
ATOM 7107 O O . HIS B 2 379 ? 20.346 3.475 22.193 1.00 19.52 379 HIS B O 1
ATOM 7114 N N . VAL B 2 380 ? 21.075 3.291 24.326 1.00 20.72 380 VAL B N 1
ATOM 7115 C CA . VAL B 2 380 ? 20.197 2.178 24.730 1.00 21.51 380 VAL B CA 1
ATOM 7116 C C . VAL B 2 380 ? 18.710 2.470 24.400 1.00 23.86 380 VAL B C 1
ATOM 7117 O O . VAL B 2 380 ? 17.989 1.564 24.002 1.00 22.73 380 VAL B O 1
ATOM 7121 N N . VAL B 2 381 ? 18.290 3.742 24.511 1.00 21.11 381 VAL B N 1
ATOM 7122 C CA . VAL B 2 381 ? 16.902 4.164 24.284 1.00 22.13 381 VAL B CA 1
ATOM 7123 C C . VAL B 2 381 ? 16.550 4.352 22.796 1.00 23.91 381 VAL B C 1
ATOM 7124 O O . VAL B 2 381 ? 15.414 4.054 22.408 1.00 24.18 381 VAL B O 1
ATOM 7128 N N . THR B 2 382 ? 17.480 4.894 21.984 1.00 20.35 382 THR B N 1
ATOM 7129 C CA . THR B 2 382 ? 17.164 5.283 20.598 1.00 19.84 382 THR B CA 1
ATOM 7130 C C . THR B 2 382 ? 17.897 4.519 19.478 1.00 25.46 382 THR B C 1
ATOM 7131 O O . THR B 2 382 ? 17.901 4.990 18.332 1.00 24.69 382 THR B O 1
ATOM 7135 N N . ARG B 2 383 ? 18.419 3.318 19.764 1.00 22.24 383 ARG B N 1
ATOM 7136 C CA . ARG B 2 383 ? 19.104 2.478 18.761 1.00 20.95 383 ARG B CA 1
ATOM 7137 C C . ARG B 2 383 ? 18.179 1.591 17.899 1.00 22.08 383 ARG B C 1
ATOM 7138 O O . ARG B 2 383 ? 18.603 1.096 16.853 1.00 20.87 383 ARG B O 1
ATOM 7146 N N . HIS B 2 384 ? 16.934 1.373 18.365 1.00 18.45 384 HIS B N 1
ATOM 7147 C CA . HIS B 2 384 ? 15.980 0.392 17.866 1.00 17.70 384 HIS B CA 1
ATOM 7148 C C . HIS B 2 384 ? 15.559 0.592 16.412 1.00 22.00 384 HIS B C 1
ATOM 7149 O O . HIS B 2 384 ? 15.467 -0.404 15.683 1.00 20.93 384 HIS B O 1
ATOM 7156 N N . SER B 2 385 ? 15.346 1.846 15.973 1.00 19.82 385 SER B N 1
ATOM 7157 C CA . SER B 2 385 ? 15.004 2.092 14.568 1.00 20.30 385 SER B CA 1
ATOM 7158 C C . SER B 2 385 ? 16.312 2.072 13.766 1.00 24.63 385 SER B C 1
ATOM 7159 O O . SER B 2 385 ? 17.329 2.574 14.233 1.00 24.98 385 SER B O 1
ATOM 7162 N N . LYS B 2 386 ? 16.305 1.436 12.598 1.00 21.75 386 LYS B N 1
ATOM 7163 C CA . LYS B 2 386 ? 17.536 1.262 11.823 1.00 20.30 386 LYS B CA 1
ATOM 7164 C C . LYS B 2 386 ? 17.821 2.428 10.862 1.00 25.15 386 LYS B C 1
ATOM 7165 O O . LYS B 2 386 ? 17.850 2.267 9.640 1.00 24.42 386 LYS B O 1
ATOM 7171 N N . GLY B 2 387 ? 18.069 3.590 11.469 1.00 23.12 387 GLY B N 1
ATOM 7172 C CA . GLY B 2 387 ? 18.423 4.831 10.785 1.00 23.34 387 GLY B CA 1
ATOM 7173 C C . GLY B 2 387 ? 17.296 5.802 10.494 1.00 27.33 387 GLY B C 1
ATOM 7174 O O . GLY B 2 387 ? 17.552 6.879 9.950 1.00 27.12 387 GLY B O 1
ATOM 7175 N N . PHE B 2 388 ? 16.048 5.459 10.884 1.00 23.97 388 PHE B N 1
ATOM 7176 C CA . PHE B 2 388 ? 14.856 6.258 10.555 1.00 23.95 388 PHE B CA 1
ATOM 7177 C C . PHE B 2 388 ? 14.353 7.206 11.666 1.00 28.60 388 PHE B C 1
ATOM 7178 O O . PHE B 2 388 ? 13.475 8.026 11.381 1.00 28.97 388 PHE B O 1
ATOM 7186 N N . ALA B 2 389 ? 14.898 7.124 12.899 1.00 25.28 389 ALA B N 1
ATOM 7187 C CA . ALA B 2 389 ? 14.454 7.979 14.013 1.00 25.09 389 ALA B CA 1
ATOM 7188 C C . ALA B 2 389 ? 15.369 9.167 14.338 1.00 27.85 389 ALA B C 1
ATOM 7189 O O . ALA B 2 389 ? 14.853 10.236 14.673 1.00 27.80 389 ALA B O 1
ATOM 7191 N N . ILE B 2 390 ? 16.705 8.986 14.275 1.00 23.74 390 ILE B N 1
ATOM 7192 C CA . ILE B 2 390 ? 17.684 10.042 14.592 1.00 23.36 390 ILE B CA 1
ATOM 7193 C C . ILE B 2 390 ? 17.576 11.257 13.613 1.00 25.79 390 ILE B C 1
ATOM 7194 O O . ILE B 2 390 ? 17.527 12.380 14.129 1.00 24.91 390 ILE B O 1
ATOM 7199 N N . PRO B 2 391 ? 17.498 11.106 12.254 1.00 23.11 391 PRO B N 1
ATOM 7200 C CA . PRO B 2 391 ? 17.363 12.310 11.400 1.00 22.52 391 PRO B CA 1
ATOM 7201 C C . PRO B 2 391 ? 16.176 13.220 11.799 1.00 26.21 391 PRO B C 1
ATOM 7202 O O . PRO B 2 391 ? 16.458 14.399 12.027 1.00 24.80 391 PRO B O 1
ATOM 7206 N N . PRO B 2 392 ? 14.910 12.731 12.040 1.00 23.51 392 PRO B N 1
ATOM 7207 C CA . PRO B 2 392 ? 13.852 13.643 12.530 1.00 23.85 392 PRO B CA 1
ATOM 7208 C C . PRO B 2 392 ? 14.187 14.397 13.828 1.00 27.29 392 PRO B C 1
ATOM 7209 O O . PRO B 2 392 ? 13.755 15.538 13.969 1.00 28.11 392 PRO B O 1
ATOM 7213 N N . VAL B 2 393 ? 14.927 13.776 14.777 1.00 23.13 393 VAL B N 1
ATOM 7214 C CA . VAL B 2 393 ? 15.307 14.432 16.054 1.00 22.73 393 VAL B CA 1
ATOM 7215 C C . VAL B 2 393 ? 16.201 15.653 15.771 1.00 28.66 393 VAL B C 1
ATOM 7216 O O . VAL B 2 393 ? 16.022 16.706 16.388 1.00 28.46 393 VAL B O 1
ATOM 7220 N N . CYS B 2 394 ? 17.131 15.516 14.803 1.00 26.44 394 CYS B N 1
ATOM 7221 C CA . CYS B 2 394 ? 18.007 16.609 14.380 1.00 27.45 394 CYS B CA 1
ATOM 7222 C C . CYS B 2 394 ? 17.188 17.802 13.830 1.00 31.51 394 CYS B C 1
ATOM 7223 O O . CYS B 2 394 ? 17.489 18.948 14.169 1.00 31.75 394 CYS B O 1
ATOM 7226 N N . ALA B 2 395 ? 16.113 17.522 13.059 1.00 28.12 395 ALA B N 1
ATOM 7227 C CA . ALA B 2 395 ? 15.215 18.543 12.502 1.00 28.73 395 ALA B CA 1
ATOM 7228 C C . ALA B 2 395 ? 14.513 19.342 13.609 1.00 33.02 395 ALA B C 1
ATOM 7229 O O . ALA B 2 395 ? 14.399 20.565 13.505 1.00 32.15 395 ALA B O 1
ATOM 7231 N N . ALA B 2 396 ? 14.058 18.645 14.668 1.00 30.02 396 ALA B N 1
ATOM 7232 C CA . ALA B 2 396 ? 13.377 19.245 15.814 1.00 30.81 396 ALA B CA 1
ATOM 7233 C C . ALA B 2 396 ? 14.290 20.223 16.556 1.00 33.26 396 ALA B C 1
ATOM 7234 O O . ALA B 2 396 ? 13.852 21.327 16.890 1.00 31.92 396 ALA B O 1
ATOM 7236 N N . MET B 2 397 ? 15.560 19.828 16.776 1.00 29.83 397 MET B N 1
ATOM 7237 C CA . MET B 2 397 ? 16.557 20.663 17.454 1.00 30.07 397 MET B CA 1
ATOM 7238 C C . MET B 2 397 ? 16.889 21.943 16.669 1.00 34.72 397 MET B C 1
ATOM 7239 O O . MET B 2 397 ? 17.240 22.951 17.278 1.00 34.12 397 MET B O 1
ATOM 7244 N N . CYS B 2 398 ? 16.730 21.920 15.329 1.00 31.79 398 CYS B N 1
ATOM 7245 C CA . CYS B 2 398 ? 16.949 23.090 14.477 1.00 32.12 398 CYS B CA 1
ATOM 7246 C C . CYS B 2 398 ? 15.765 24.055 14.548 1.00 39.63 398 CYS B C 1
ATOM 7247 O O . CYS B 2 398 ? 15.935 25.250 14.302 1.00 40.53 398 CYS B O 1
ATOM 7250 N N . ALA B 2 399 ? 14.563 23.533 14.853 1.00 37.15 399 ALA B N 1
ATOM 7251 C CA . ALA B 2 399 ? 13.337 24.329 14.979 1.00 37.47 399 ALA B CA 1
ATOM 7252 C C . ALA B 2 399 ? 13.191 24.954 16.377 1.00 41.18 399 ALA B C 1
ATOM 7253 O O . ALA B 2 399 ? 12.430 25.912 16.533 1.00 41.42 399 ALA B O 1
ATOM 7255 N N . ASP B 2 400 ? 13.921 24.418 17.385 1.00 37.08 400 ASP B N 1
ATOM 7256 C CA . ASP B 2 400 ? 13.876 24.891 18.771 1.00 37.37 400 ASP B CA 1
ATOM 7257 C C . ASP B 2 400 ? 14.410 26.332 18.902 1.00 43.17 400 ASP B C 1
ATOM 7258 O O . ASP B 2 400 ? 15.554 26.611 18.518 1.00 42.84 400 ASP B O 1
ATOM 7263 N N . ALA B 2 401 ? 13.558 27.236 19.432 1.00 40.46 401 ALA B N 1
ATOM 7264 C CA . ALA B 2 401 ? 13.847 28.665 19.592 1.00 41.24 401 ALA B CA 1
ATOM 7265 C C . ALA B 2 401 ? 14.545 29.047 20.906 1.00 46.39 401 ALA B C 1
ATOM 7266 O O . ALA B 2 401 ? 14.816 30.227 21.122 1.00 47.15 401 ALA B O 1
ATOM 7268 N N . GLY B 2 402 ? 14.851 28.061 21.749 1.00 43.34 402 GLY B N 1
ATOM 7269 C CA . GLY B 2 402 ? 15.546 28.270 23.014 1.00 44.04 402 GLY B CA 1
ATOM 7270 C C . GLY B 2 402 ? 14.784 27.810 24.240 1.00 48.79 402 GLY B C 1
ATOM 7271 O O . GLY B 2 402 ? 14.699 28.549 25.226 1.00 48.48 402 GLY B O 1
ATOM 7272 N N . THR B 2 403 ? 14.227 26.580 24.195 1.00 44.79 403 THR B N 1
ATOM 7273 C CA . THR B 2 403 ? 13.441 26.028 25.305 1.00 44.35 403 THR B CA 1
ATOM 7274 C C . THR B 2 403 ? 14.216 24.936 26.067 1.00 48.06 403 THR B C 1
ATOM 7275 O O . THR B 2 403 ? 13.739 24.458 27.101 1.00 47.72 403 THR B O 1
ATOM 7279 N N . GLN B 2 404 ? 15.399 24.538 25.547 1.00 43.87 404 GLN B N 1
ATOM 7280 C CA . GLN B 2 404 ? 16.204 23.445 26.096 1.00 43.08 404 GLN B CA 1
ATOM 7281 C C . GLN B 2 404 ? 17.395 23.877 26.943 1.00 48.79 404 GLN B C 1
ATOM 7282 O O . GLN B 2 404 ? 18.126 24.791 26.554 1.00 49.50 404 GLN B O 1
ATOM 7288 N N . MET B 2 405 ? 17.613 23.191 28.089 1.00 44.86 405 MET B N 1
ATOM 7289 C CA . MET B 2 405 ? 18.768 23.445 28.948 1.00 44.69 405 MET B CA 1
ATOM 7290 C C . MET B 2 405 ? 20.002 22.808 28.292 1.00 45.21 405 MET B C 1
ATOM 7291 O O . MET B 2 405 ? 20.998 23.494 28.065 1.00 44.16 405 MET B O 1
ATOM 7296 N N . PHE B 2 406 ? 19.920 21.496 27.975 1.00 39.55 406 PHE B N 1
ATOM 7297 C CA . PHE B 2 406 ? 20.998 20.749 27.332 1.00 37.34 406 PHE B CA 1
ATOM 7298 C C . PHE B 2 406 ? 20.923 20.914 25.813 1.00 39.81 406 PHE B C 1
ATOM 7299 O O . PHE B 2 406 ? 20.691 19.963 25.059 1.00 38.51 406 PHE B O 1
ATOM 7307 N N . SER B 2 407 ? 21.108 22.169 25.387 1.00 36.26 407 SER B N 1
ATOM 7308 C CA . SER B 2 407 ? 21.087 22.644 24.006 1.00 36.00 407 SER B CA 1
ATOM 7309 C C . SER B 2 407 ? 22.460 22.375 23.320 1.00 39.56 407 SER B C 1
ATOM 7310 O O . SER B 2 407 ? 23.411 22.021 24.027 1.00 38.06 407 SER B O 1
ATOM 7313 N N . PRO B 2 408 ? 22.606 22.563 21.975 1.00 37.50 408 PRO B N 1
ATOM 7314 C CA . PRO B 2 408 ? 23.920 22.328 21.343 1.00 37.46 408 PRO B CA 1
ATOM 7315 C C . PRO B 2 408 ? 24.984 23.351 21.755 1.00 41.95 408 PRO B C 1
ATOM 7316 O O . PRO B 2 408 ? 26.181 23.066 21.669 1.00 41.28 408 PRO B O 1
ATOM 7320 N N . GLU B 2 409 ? 24.547 24.531 22.242 1.00 39.38 409 GLU B N 1
ATOM 7321 C CA . GLU B 2 409 ? 25.450 25.583 22.730 1.00 39.46 409 GLU B CA 1
ATOM 7322 C C . GLU B 2 409 ? 26.094 25.154 24.055 1.00 44.17 409 GLU B C 1
ATOM 7323 O O . GLU B 2 409 ? 27.249 25.504 24.307 1.00 44.67 409 GLU B O 1
ATOM 7329 N N . LYS B 2 410 ? 25.373 24.352 24.868 1.00 39.97 410 LYS B N 1
ATOM 7330 C CA . LYS B 2 410 ? 25.874 23.832 26.142 1.00 39.59 410 LYS B CA 1
ATOM 7331 C C . LYS B 2 410 ? 26.747 22.572 25.983 1.00 41.46 410 LYS B C 1
ATOM 7332 O O . LYS B 2 410 ? 27.785 22.465 26.639 1.00 41.54 410 LYS B O 1
ATOM 7338 N N . THR B 2 411 ? 26.316 21.617 25.143 1.00 36.77 411 THR B N 1
ATOM 7339 C CA . THR B 2 411 ? 26.992 20.325 24.973 1.00 35.52 411 THR B CA 1
ATOM 7340 C C . THR B 2 411 ? 28.025 20.217 23.846 1.00 37.80 411 THR B C 1
ATOM 7341 O O . THR B 2 411 ? 28.923 19.372 23.947 1.00 37.75 411 THR B O 1
ATOM 7345 N N . SER B 2 412 ? 27.871 20.995 22.755 1.00 33.13 412 SER B N 1
ATOM 7346 C CA . SER B 2 412 ? 28.695 20.799 21.552 1.00 32.23 412 SER B CA 1
ATOM 7347 C C . SER B 2 412 ? 29.416 22.031 20.965 1.00 36.28 412 SER B C 1
ATOM 7348 O O . SER B 2 412 ? 29.586 22.101 19.740 1.00 35.54 412 SER B O 1
ATOM 7351 N N . ALA B 2 413 ? 29.872 22.968 21.812 1.00 32.96 413 ALA B N 1
ATOM 7352 C CA . ALA B 2 413 ? 30.579 24.164 21.337 1.00 33.26 413 ALA B CA 1
ATOM 7353 C C . ALA B 2 413 ? 31.928 23.825 20.675 1.00 35.12 413 ALA B C 1
ATOM 7354 O O . ALA B 2 413 ? 32.190 24.324 19.582 1.00 34.22 413 ALA B O 1
ATOM 7356 N N . LEU B 2 414 ? 32.739 22.944 21.298 1.00 31.57 414 LEU B N 1
ATOM 7357 C CA . LEU B 2 414 ? 34.056 22.536 20.776 1.00 31.63 414 LEU B CA 1
ATOM 7358 C C . LEU B 2 414 ? 33.969 21.752 19.455 1.00 33.88 414 LEU B C 1
ATOM 7359 O O . LEU B 2 414 ? 34.572 22.180 18.470 1.00 32.48 414 LEU B O 1
ATOM 7364 N N . VAL B 2 415 ? 33.238 20.614 19.434 1.00 30.31 415 VAL B N 1
ATOM 7365 C CA . VAL B 2 415 ? 33.095 19.793 18.214 1.00 29.61 415 VAL B CA 1
ATOM 7366 C C . VAL B 2 415 ? 32.388 20.577 17.101 1.00 33.26 415 VAL B C 1
ATOM 7367 O O . VAL B 2 415 ? 32.782 20.459 15.945 1.00 32.41 415 VAL B O 1
ATOM 7371 N N . GLY B 2 416 ? 31.402 21.401 17.472 1.00 31.14 416 GLY B N 1
ATOM 7372 C CA . GLY B 2 416 ? 30.643 22.226 16.539 1.00 31.43 416 GLY B CA 1
ATOM 7373 C C . GLY B 2 416 ? 31.519 23.173 15.745 1.00 35.33 416 GLY B C 1
ATOM 7374 O O . GLY B 2 416 ? 31.444 23.189 14.518 1.00 35.10 416 GLY B O 1
ATOM 7375 N N . ALA B 2 417 ? 32.372 23.949 16.441 1.00 31.75 417 ALA B N 1
ATOM 7376 C CA . ALA B 2 417 ? 33.303 24.918 15.836 1.00 32.16 417 ALA B CA 1
ATOM 7377 C C . ALA B 2 417 ? 34.356 24.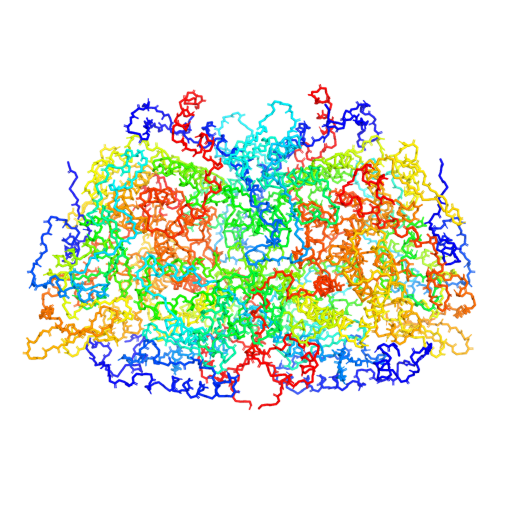258 14.929 1.00 33.77 417 ALA B C 1
ATOM 7378 O O . ALA B 2 417 ? 34.655 24.785 13.863 1.00 32.94 417 ALA B O 1
ATOM 7380 N N . VAL B 2 418 ? 34.891 23.103 15.346 1.00 29.80 418 VAL B N 1
ATOM 7381 C CA . VAL B 2 418 ? 35.926 22.360 14.616 1.00 28.65 418 VAL B CA 1
ATOM 7382 C C . VAL B 2 418 ? 35.383 21.685 13.359 1.00 32.00 418 VAL B C 1
ATOM 7383 O O . VAL B 2 418 ? 35.906 21.923 12.269 1.00 31.48 418 VAL B O 1
ATOM 7387 N N . TYR B 2 419 ? 34.338 20.847 13.499 1.00 29.22 419 TYR B N 1
ATOM 7388 C CA . TYR B 2 419 ? 33.810 20.078 12.369 1.00 28.55 419 TYR B CA 1
ATOM 7389 C C . TYR B 2 419 ? 33.043 20.912 11.350 1.00 32.87 419 TYR B C 1
ATOM 7390 O O . TYR B 2 419 ? 32.992 20.494 10.191 1.00 32.28 419 TYR B O 1
ATOM 7399 N N . SER B 2 420 ? 32.531 22.111 11.734 1.00 30.78 420 SER B N 1
ATOM 7400 C CA . SER B 2 420 ? 31.842 23.011 10.788 1.00 31.01 420 SER B CA 1
ATOM 7401 C C . SER B 2 420 ? 32.808 23.637 9.758 1.00 36.42 420 SER B C 1
ATOM 7402 O O . SER B 2 420 ? 32.360 24.167 8.735 1.00 36.09 420 SER B O 1
ATOM 7405 N N . ALA B 2 421 ? 34.129 23.540 10.009 1.00 34.39 421 ALA B N 1
ATOM 7406 C CA . ALA B 2 421 ? 35.169 24.038 9.101 1.00 35.82 421 ALA B CA 1
ATOM 7407 C C . ALA B 2 421 ? 35.341 23.120 7.868 1.00 41.73 421 ALA B C 1
ATOM 7408 O O . ALA B 2 421 ? 35.950 23.536 6.878 1.00 42.49 421 ALA B O 1
ATOM 7410 N N . ILE B 2 422 ? 34.808 21.874 7.929 1.00 37.54 422 ILE B N 1
ATOM 7411 C CA . ILE B 2 422 ? 34.860 20.907 6.823 1.00 37.19 422 ILE B CA 1
ATOM 7412 C C . ILE B 2 422 ? 33.539 21.010 6.048 1.00 40.39 422 ILE B C 1
ATOM 7413 O O . ILE B 2 422 ? 32.470 20.781 6.621 1.00 39.37 422 ILE B O 1
ATOM 7418 N N . ASP B 2 423 ? 33.628 21.395 4.759 1.00 37.16 423 ASP B N 1
ATOM 7419 C CA . ASP B 2 423 ? 32.505 21.632 3.845 1.00 37.05 423 ASP B CA 1
ATOM 7420 C C . ASP B 2 423 ? 31.468 20.506 3.775 1.00 40.31 423 ASP B C 1
ATOM 7421 O O . ASP B 2 423 ? 30.270 20.798 3.884 1.00 40.24 423 ASP B O 1
ATOM 7426 N N . GLU B 2 424 ? 31.909 19.232 3.597 1.00 36.00 424 GLU B N 1
ATOM 7427 C CA . GLU B 2 424 ? 30.996 18.068 3.517 1.00 35.34 424 GLU B CA 1
ATOM 7428 C C . GLU B 2 424 ? 30.239 17.810 4.824 1.00 36.61 424 GLU B C 1
ATOM 7429 O O . GLU B 2 424 ? 29.206 17.145 4.793 1.00 36.14 424 GLU B O 1
ATOM 7435 N N . PHE B 2 425 ? 30.756 18.307 5.966 1.00 31.33 425 PHE B N 1
ATOM 7436 C CA . PHE B 2 425 ? 30.097 18.152 7.266 1.00 30.73 425 PHE B CA 1
ATOM 7437 C C . PHE B 2 425 ? 29.095 19.285 7.531 1.00 34.71 425 PHE B C 1
ATOM 7438 O O . PHE B 2 425 ? 28.012 19.035 8.065 1.00 34.27 425 PHE B O 1
ATOM 7446 N N . ARG B 2 426 ? 29.454 20.519 7.144 1.00 31.24 426 ARG B N 1
ATOM 7447 C CA . ARG B 2 426 ? 28.614 21.711 7.311 1.00 30.85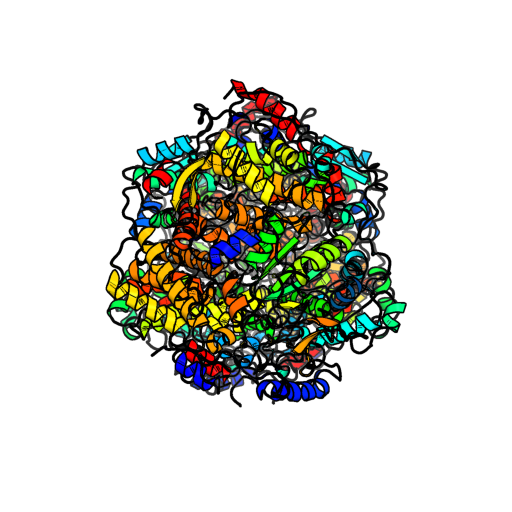 426 ARG B CA 1
ATOM 7448 C C . ARG B 2 426 ? 27.423 21.716 6.347 1.00 32.32 426 ARG B C 1
ATOM 7449 O O . ARG B 2 426 ? 26.304 22.021 6.774 1.00 31.91 426 ARG B O 1
ATOM 7457 N N . GLU B 2 427 ? 27.645 21.378 5.059 1.00 28.57 427 GLU B N 1
ATOM 7458 C CA . GLU B 2 427 ? 26.577 21.342 4.040 1.00 29.22 427 GLU B CA 1
ATOM 7459 C C . GLU B 2 427 ? 26.556 19.968 3.314 1.00 33.33 427 GLU B C 1
ATOM 7460 O O . GLU B 2 427 ? 26.841 19.917 2.109 1.00 33.27 427 GLU B O 1
ATOM 7466 N N . PRO B 2 428 ? 26.214 18.846 4.004 1.00 29.89 428 PRO B N 1
ATOM 7467 C CA . PRO B 2 428 ? 26.274 17.529 3.343 1.00 29.24 428 PRO B CA 1
ATOM 7468 C C . PRO B 2 428 ? 25.381 17.339 2.133 1.00 31.02 428 PRO B C 1
ATOM 7469 O O . PRO B 2 428 ? 25.825 16.695 1.183 1.00 29.82 428 PRO B O 1
ATOM 7473 N N . LEU B 2 429 ? 24.142 17.883 2.150 1.00 28.55 429 LEU B N 1
ATOM 7474 C CA . LEU B 2 429 ? 23.197 17.721 1.043 1.00 28.44 429 LEU B CA 1
ATOM 7475 C C . LEU B 2 429 ? 23.772 18.199 -0.289 1.00 32.38 429 LEU B C 1
ATOM 7476 O O . LEU B 2 429 ? 23.769 17.430 -1.248 1.00 31.62 429 LEU B O 1
ATOM 7481 N N . LYS B 2 430 ? 24.321 19.426 -0.327 1.00 29.20 430 LYS B N 1
ATOM 7482 C CA . LYS B 2 430 ? 24.958 20.015 -1.511 1.00 29.27 430 LYS B CA 1
ATOM 7483 C C . LYS B 2 430 ? 26.080 19.113 -2.074 1.00 31.03 430 LYS B C 1
ATOM 7484 O O . LYS B 2 430 ? 26.101 18.846 -3.277 1.00 29.73 430 LYS B O 1
ATOM 7490 N N . TYR B 2 431 ? 26.999 18.654 -1.206 1.00 28.57 431 TYR B N 1
ATOM 7491 C CA . TYR B 2 431 ? 28.159 17.867 -1.635 1.00 28.78 431 TYR B CA 1
ATOM 7492 C C . TYR B 2 431 ? 27.826 16.404 -1.975 1.00 30.09 431 TYR B C 1
ATOM 7493 O O . TYR B 2 431 ? 28.457 15.862 -2.881 1.00 29.52 431 TYR B O 1
ATOM 7502 N N . VAL B 2 432 ? 26.812 15.787 -1.324 1.00 25.31 432 VAL B N 1
ATOM 7503 C CA . VAL B 2 432 ? 26.387 14.419 -1.685 1.00 24.50 432 VAL B CA 1
ATOM 7504 C C . VAL B 2 432 ? 25.728 14.452 -3.097 1.00 27.53 432 VAL B C 1
ATOM 7505 O O . VAL B 2 432 ? 25.978 13.560 -3.912 1.00 26.35 432 VAL B O 1
ATOM 7509 N N . ILE B 2 433 ? 24.953 15.518 -3.391 1.00 25.38 433 ILE B N 1
ATOM 7510 C CA . ILE B 2 433 ? 24.309 15.729 -4.704 1.00 26.35 433 ILE B CA 1
ATOM 7511 C C . ILE B 2 433 ? 25.412 15.863 -5.770 1.00 31.08 433 ILE B C 1
ATOM 7512 O O . ILE B 2 433 ? 25.318 15.234 -6.823 1.00 32.01 433 ILE B O 1
ATOM 7517 N N . GLU B 2 434 ? 26.470 16.650 -5.475 1.00 28.19 434 GLU B N 1
ATOM 7518 C CA . GLU B 2 434 ? 27.625 16.826 -6.371 1.00 28.21 434 GLU B CA 1
ATOM 7519 C C . GLU B 2 434 ? 28.292 15.480 -6.641 1.00 29.92 434 GLU B C 1
ATOM 7520 O O . GLU B 2 434 ? 28.612 15.180 -7.788 1.00 28.58 434 GLU B O 1
ATOM 7526 N N . GLY B 2 435 ? 28.459 14.675 -5.589 1.00 27.44 435 GLY B N 1
ATOM 7527 C CA . GLY B 2 435 ? 29.046 13.340 -5.675 1.00 27.10 435 GLY B CA 1
ATOM 7528 C C . GLY B 2 435 ? 28.233 12.379 -6.525 1.00 29.19 435 GLY B C 1
ATOM 7529 O O . GLY B 2 435 ? 28.807 11.618 -7.310 1.00 28.59 435 GLY B O 1
ATOM 7530 N N . ALA B 2 436 ? 26.884 12.400 -6.375 1.00 26.00 436 ALA B N 1
ATOM 7531 C CA . ALA B 2 436 ? 25.973 11.557 -7.157 1.00 26.25 436 ALA B CA 1
ATOM 7532 C C . ALA B 2 436 ? 26.074 11.878 -8.653 1.00 30.84 436 ALA B C 1
ATOM 7533 O O . ALA B 2 436 ? 26.138 10.954 -9.465 1.00 30.50 436 ALA B O 1
ATOM 7535 N N . LEU B 2 437 ? 26.138 13.180 -9.015 1.00 28.67 437 LEU B N 1
ATOM 7536 C CA . LEU B 2 437 ? 26.256 13.608 -10.420 1.00 29.99 437 LEU B CA 1
ATOM 7537 C C . LEU B 2 437 ? 27.604 13.200 -11.024 1.00 35.17 437 LEU B C 1
ATOM 7538 O O . LEU B 2 437 ? 27.673 12.880 -12.210 1.00 35.73 437 LEU B O 1
ATOM 7543 N N . GLU B 2 438 ? 28.661 13.170 -10.192 1.00 31.57 438 GLU B N 1
ATOM 7544 C CA . GLU B 2 438 ? 30.010 12.761 -10.585 1.00 32.73 438 GLU B CA 1
ATOM 7545 C C . GLU B 2 438 ? 30.073 11.255 -10.942 1.00 37.98 438 GLU B C 1
ATOM 7546 O O . GLU B 2 438 ? 30.711 10.903 -11.936 1.00 38.19 438 GLU B O 1
ATOM 7552 N N . VAL B 2 439 ? 29.410 10.376 -10.147 1.00 33.97 439 VAL B N 1
ATOM 7553 C CA . VAL B 2 439 ? 29.476 8.915 -10.364 1.00 34.12 439 VAL B CA 1
ATOM 7554 C C . VAL B 2 439 ? 28.284 8.282 -11.119 1.00 39.98 439 VAL B C 1
ATOM 7555 O O . VAL B 2 439 ? 28.384 7.096 -11.453 1.00 40.17 439 VAL B O 1
ATOM 7559 N N . LYS B 2 440 ? 27.166 9.022 -11.342 1.00 37.31 440 LYS B N 1
ATOM 7560 C CA . LYS B 2 440 ? 25.924 8.515 -11.956 1.00 38.29 440 LYS B CA 1
ATOM 7561 C C . LYS B 2 440 ? 26.114 7.628 -13.210 1.00 44.95 440 LYS B C 1
ATOM 7562 O O . LYS B 2 440 ? 25.405 6.627 -13.348 1.00 45.01 440 LYS B O 1
ATOM 7568 N N . ASP B 2 441 ? 27.065 7.969 -14.094 1.00 42.61 441 ASP B N 1
ATOM 7569 C CA . ASP B 2 441 ? 27.310 7.215 -15.331 1.00 43.49 441 ASP B CA 1
ATOM 7570 C C . ASP B 2 441 ? 28.420 6.154 -15.215 1.00 47.36 441 ASP B C 1
ATOM 7571 O O . ASP B 2 441 ? 28.678 5.440 -16.185 1.00 47.60 441 ASP B O 1
ATOM 7576 N N . LYS B 2 442 ? 29.051 6.032 -14.032 1.00 43.10 442 LYS B N 1
ATOM 7577 C CA . LYS B 2 442 ? 30.137 5.079 -13.779 1.00 42.55 442 LYS B CA 1
ATOM 7578 C C . LYS B 2 442 ? 29.639 3.751 -13.191 1.00 46.44 442 LYS B C 1
ATOM 7579 O O . LYS B 2 442 ? 30.383 2.769 -13.198 1.00 46.96 442 LYS B O 1
ATOM 7585 N N . ILE B 2 443 ? 28.389 3.709 -12.692 1.00 41.16 443 ILE B N 1
ATOM 7586 C CA . ILE B 2 443 ? 27.802 2.482 -12.147 1.00 62.67 443 ILE B CA 1
ATOM 7587 C C . ILE B 2 443 ? 27.146 1.707 -13.294 1.00 94.97 443 ILE B C 1
ATOM 7588 O O . ILE B 2 443 ? 27.243 0.483 -13.350 1.00 60.02 443 ILE B O 1
ATOM 7593 N N . ALA C 3 2 ? -6.355 15.344 -4.299 1.00 36.06 2 ALA C N 1
ATOM 7594 C CA . ALA C 3 2 ? -7.325 15.235 -3.212 1.00 35.19 2 ALA C CA 1
ATOM 7595 C C . ALA C 3 2 ? -7.393 13.828 -2.630 1.00 36.81 2 ALA C C 1
ATOM 7596 O O . ALA C 3 2 ? -7.273 12.844 -3.350 1.00 37.29 2 ALA C O 1
ATOM 7598 N N . TYR C 3 3 ? -7.608 13.743 -1.322 1.00 31.85 3 TYR C N 1
ATOM 7599 C CA . TYR C 3 3 ? -7.720 12.478 -0.588 1.00 29.62 3 TYR C CA 1
ATOM 7600 C C . TYR C 3 3 ? -8.773 12.665 0.492 1.00 31.23 3 TYR C C 1
ATOM 7601 O O . TYR C 3 3 ? -8.767 13.695 1.172 1.00 32.23 3 TYR C O 1
ATOM 7610 N N . LYS C 3 4 ? -9.700 11.704 0.623 1.00 25.29 4 LYS C N 1
ATOM 7611 C CA . LYS C 3 4 ? -10.732 11.767 1.654 1.00 24.86 4 LYS C CA 1
ATOM 7612 C C . LYS C 3 4 ? -10.297 10.888 2.855 1.00 28.41 4 LYS C C 1
ATOM 7613 O O . LYS C 3 4 ? -10.313 9.664 2.751 1.00 27.49 4 LYS C O 1
ATOM 7619 N N . PRO C 3 5 ? -9.855 11.488 3.983 1.00 26.26 5 PRO C N 1
ATOM 7620 C CA . PRO C 3 5 ? -9.417 10.653 5.117 1.00 25.48 5 PRO C CA 1
ATOM 7621 C C . PRO C 3 5 ? -10.517 9.776 5.718 1.00 28.82 5 PRO C C 1
ATOM 7622 O O . PRO C 3 5 ? -11.690 10.154 5.725 1.00 26.92 5 PRO C O 1
ATOM 7626 N N . GLN C 3 6 ? -10.134 8.570 6.191 1.00 26.56 6 GLN C N 1
ATOM 7627 C CA . GLN C 3 6 ? -11.093 7.628 6.781 1.00 26.46 6 GLN C CA 1
ATOM 7628 C C . GLN C 3 6 ? -10.964 7.514 8.308 1.00 26.87 6 GLN C C 1
ATOM 7629 O O . GLN C 3 6 ? -11.878 7.021 8.976 1.00 26.64 6 GLN C O 1
ATOM 7635 N N . PHE C 3 7 ? -9.842 8.021 8.845 1.00 22.28 7 PHE C N 1
ATOM 7636 C CA . PHE C 3 7 ? -9.493 8.190 10.261 1.00 21.47 7 PHE C CA 1
ATOM 7637 C C . PHE C 3 7 ? -9.268 6.914 11.076 1.00 26.04 7 PHE C C 1
ATOM 7638 O O . PHE C 3 7 ? -8.236 6.824 11.748 1.00 25.12 7 PHE C O 1
ATOM 7646 N N . TYR C 3 8 ? -10.247 5.990 11.117 1.00 23.15 8 TYR C N 1
ATOM 7647 C CA . TYR C 3 8 ? -10.152 4.817 11.998 1.00 22.51 8 TYR C CA 1
ATOM 7648 C C . TYR C 3 8 ? -11.069 3.659 11.541 1.00 26.70 8 TYR C C 1
ATOM 7649 O O . TYR C 3 8 ? -12.193 3.921 11.101 1.00 25.19 8 TYR C O 1
ATOM 7658 N N . PRO C 3 9 ? -10.631 2.374 11.640 1.00 23.92 9 PRO C N 1
ATOM 7659 C CA . PRO C 3 9 ? -11.512 1.268 11.201 1.00 23.89 9 PRO C CA 1
ATOM 7660 C C . PRO C 3 9 ? -12.464 0.763 12.291 1.00 29.54 9 PRO C C 1
ATOM 7661 O O . PRO C 3 9 ? -12.204 0.942 13.478 1.00 29.32 9 PRO C O 1
ATOM 7665 N N . GLY C 3 10 ? -13.518 0.071 11.877 1.00 27.01 10 GLY C N 1
ATOM 7666 C CA . GLY C 3 10 ? -14.471 -0.512 12.818 1.00 27.15 10 GLY C CA 1
ATOM 7667 C C . GLY C 3 10 ? -15.909 -0.288 12.425 1.00 29.92 10 GLY C C 1
ATOM 7668 O O . GLY C 3 10 ? -16.252 0.772 11.901 1.00 30.04 10 GLY C O 1
ATOM 7669 N N . ALA C 3 11 ? -16.763 -1.272 12.720 1.00 26.90 11 ALA C N 1
ATOM 7670 C CA . ALA C 3 11 ? -18.176 -1.230 12.348 1.00 26.71 11 ALA C CA 1
ATOM 7671 C C . ALA C 3 11 ? -19.148 -0.999 13.523 1.00 30.18 11 ALA C C 1
ATOM 7672 O O . ALA C 3 11 ? -20.358 -0.982 13.300 1.00 30.03 11 ALA C O 1
ATOM 7674 N N . THR C 3 12 ? -18.635 -0.798 14.752 1.00 25.61 12 THR C N 1
ATOM 7675 C CA . THR C 3 12 ? -19.481 -0.550 15.934 1.00 25.71 12 THR C CA 1
ATOM 7676 C C . THR C 3 12 ? -19.584 0.949 16.219 1.00 30.19 12 THR C C 1
ATOM 7677 O O . THR C 3 12 ? -18.866 1.739 15.598 1.00 29.66 12 THR C O 1
ATOM 7681 N N . LYS C 3 13 ? -20.447 1.342 17.183 1.00 27.78 13 LYS C N 1
ATOM 7682 C CA . LYS C 3 13 ? -20.589 2.747 17.572 1.00 27.39 13 LYS C CA 1
ATOM 7683 C C . LYS C 3 13 ? -19.315 3.289 18.248 1.00 27.80 13 LYS C C 1
ATOM 7684 O O . LYS C 3 13 ? -19.057 4.485 18.152 1.00 25.85 13 LYS C O 1
ATOM 7690 N N . ILE C 3 14 ? -18.523 2.414 18.907 1.00 24.47 14 ILE C N 1
ATOM 7691 C CA . ILE C 3 14 ? -17.268 2.809 19.574 1.00 23.58 14 ILE C CA 1
ATOM 7692 C C . ILE C 3 14 ? -16.272 3.300 18.516 1.00 25.99 14 ILE C C 1
ATOM 7693 O O . ILE C 3 14 ? -15.656 4.350 18.691 1.00 23.74 14 ILE C O 1
ATOM 7698 N N . ALA C 3 15 ? -16.141 2.543 17.418 1.00 23.55 15 ALA C N 1
ATOM 7699 C CA . ALA C 3 15 ? -15.264 2.898 16.303 1.00 23.99 15 ALA C CA 1
ATOM 7700 C C . ALA C 3 15 ? -15.733 4.204 15.625 1.00 27.09 15 ALA C C 1
ATOM 7701 O O . ALA C 3 15 ? -14.890 4.994 15.205 1.00 25.84 15 ALA C O 1
ATOM 7703 N N . GLN C 3 16 ? -17.066 4.450 15.555 1.00 24.51 16 GLN C N 1
ATOM 7704 C CA . GLN C 3 16 ? -17.618 5.690 14.989 1.00 23.59 16 GLN C CA 1
ATOM 7705 C C . GLN C 3 16 ? -17.304 6.869 15.910 1.00 26.64 16 GLN C C 1
ATOM 7706 O O . GLN C 3 16 ? -16.932 7.925 15.410 1.00 26.39 16 GLN C O 1
ATOM 7712 N N . ASN C 3 17 ? -17.426 6.682 17.248 1.00 23.46 17 ASN C N 1
ATOM 7713 C CA . ASN C 3 17 ? -17.081 7.717 18.236 1.00 23.21 17 ASN C CA 1
ATOM 7714 C C . ASN C 3 17 ? -15.583 8.072 18.141 1.00 26.45 17 ASN C C 1
ATOM 7715 O O . ASN C 3 17 ? -15.234 9.246 18.279 1.00 24.47 17 ASN C O 1
ATOM 7720 N N . ARG C 3 18 ? -14.714 7.069 17.855 1.00 23.02 18 ARG C N 1
ATOM 7721 C CA . ARG C 3 18 ? -13.273 7.290 17.670 1.00 22.56 18 ARG C CA 1
ATOM 7722 C C . ARG C 3 18 ? -13.024 8.100 16.392 1.00 27.14 18 ARG C C 1
ATOM 7723 O O . ARG C 3 18 ? -12.226 9.041 16.417 1.00 26.42 18 ARG C O 1
ATOM 7731 N N . ARG C 3 19 ? -13.762 7.782 15.298 1.00 24.38 19 ARG C N 1
ATOM 7732 C CA . ARG C 3 19 ? -13.671 8.503 14.017 1.00 23.81 19 ARG C CA 1
ATOM 7733 C C . ARG C 3 19 ? -14.103 9.965 14.189 1.00 25.75 19 ARG C C 1
ATOM 7734 O O . ARG C 3 19 ? -13.418 10.853 13.695 1.00 23.55 19 ARG C O 1
ATOM 7742 N N . ASP C 3 20 ? -15.231 10.206 14.907 1.00 23.24 20 ASP C N 1
ATOM 7743 C CA . ASP C 3 20 ? -15.765 11.550 15.156 1.00 23.45 20 ASP C CA 1
ATOM 7744 C C . ASP C 3 20 ? -14.742 12.430 15.895 1.00 27.39 20 ASP C C 1
ATOM 7745 O O . ASP C 3 20 ? -14.539 13.576 15.503 1.00 25.94 20 ASP C O 1
ATOM 7750 N N . HIS C 3 21 ? -14.044 11.872 16.908 1.00 24.42 21 HIS C N 1
ATOM 7751 C CA . HIS C 3 21 ? -13.004 12.585 17.662 1.00 23.46 21 HIS C CA 1
ATOM 7752 C C . HIS C 3 21 ? -11.812 12.989 16.772 1.00 25.50 21 HIS C C 1
ATOM 7753 O O . HIS C 3 21 ? -11.332 14.114 16.887 1.00 24.05 21 HIS C O 1
ATOM 7760 N N . LEU C 3 22 ? -11.372 12.099 15.866 1.00 23.41 22 LEU C N 1
ATOM 7761 C CA . LEU C 3 22 ? -10.240 12.388 14.976 1.00 23.64 22 LEU C CA 1
ATOM 7762 C C . LEU C 3 22 ? -10.599 13.400 13.893 1.00 29.00 22 LEU C C 1
ATOM 7763 O O . LEU C 3 22 ? -9.752 14.212 13.517 1.00 28.43 22 LEU C O 1
ATOM 7768 N N . ASN C 3 23 ? -11.845 13.338 13.389 1.00 26.20 23 ASN C N 1
ATOM 7769 C CA . ASN C 3 23 ? -12.356 14.174 12.303 1.00 26.46 23 ASN C CA 1
ATOM 7770 C C . ASN C 3 23 ? -12.380 15.674 12.669 1.00 31.94 23 ASN C C 1
ATOM 7771 O O . ASN C 3 23 ? -13.196 16.074 13.504 1.00 32.18 23 ASN C O 1
ATOM 7776 N N . PRO C 3 24 ? -11.506 16.515 12.048 1.00 29.86 24 PRO C N 1
ATOM 7777 C CA . PRO C 3 24 ? -11.525 17.962 12.363 1.00 31.20 24 PRO C CA 1
ATOM 7778 C C . PRO C 3 24 ? -12.821 18.671 11.939 1.00 36.31 24 PRO C C 1
ATOM 7779 O O . PRO C 3 24 ? -13.138 19.737 12.467 1.00 36.47 24 PRO C O 1
ATOM 7783 N N . ASP C 3 25 ? -13.573 18.072 10.994 1.00 33.05 25 ASP C N 1
ATOM 7784 C CA . ASP C 3 25 ? -14.842 18.603 10.502 1.00 33.21 25 ASP C CA 1
ATOM 7785 C C . ASP C 3 25 ? -16.040 18.227 11.388 1.00 36.60 25 ASP C C 1
ATOM 7786 O O . ASP C 3 25 ? -17.111 18.819 11.235 1.00 37.44 25 ASP C O 1
ATOM 7791 N N . PHE C 3 26 ? -15.863 17.265 12.323 1.00 31.07 26 PHE C N 1
ATOM 7792 C CA . PHE C 3 26 ? -16.928 16.870 13.244 1.00 30.48 26 PHE C CA 1
ATOM 7793 C C . PHE C 3 26 ? -16.943 17.859 14.407 1.00 36.11 26 PHE C C 1
ATOM 7794 O O . PHE C 3 26 ? -15.968 17.931 15.167 1.00 34.10 26 PHE C O 1
ATOM 7802 N N . GLU C 3 27 ? -18.056 18.607 14.559 1.00 35.14 27 GLU C N 1
ATOM 7803 C CA . GLU C 3 27 ? -18.174 19.585 15.640 1.00 36.00 27 GLU C CA 1
ATOM 7804 C C . GLU C 3 27 ? -18.573 18.891 16.928 1.00 39.34 27 GLU C C 1
ATOM 7805 O O . GLU C 3 27 ? -19.602 18.219 16.964 1.00 38.87 27 GLU C O 1
ATOM 7811 N N . LEU C 3 28 ? -17.742 19.021 17.977 1.00 35.59 28 LEU C N 1
ATOM 7812 C CA . LEU C 3 28 ? -18.021 18.418 19.281 1.00 35.45 28 LEU C CA 1
ATOM 7813 C C . LEU C 3 28 ? -19.098 19.233 19.995 1.00 39.51 28 LEU C C 1
ATOM 7814 O O . LEU C 3 28 ? -19.114 20.462 19.894 1.00 39.34 28 LEU C O 1
ATOM 7819 N N . GLU C 3 29 ? -20.035 18.539 20.659 1.00 35.63 29 GLU C N 1
ATOM 7820 C CA . GLU C 3 29 ? -21.166 19.178 21.337 1.00 35.70 29 GLU C CA 1
ATOM 7821 C C . GLU C 3 29 ? -20.748 20.006 22.561 1.00 40.43 29 GLU C C 1
ATOM 7822 O O . GLU C 3 29 ? -20.126 19.474 23.475 1.00 39.34 29 GLU C O 1
ATOM 7828 N N . LYS C 3 30 ? -21.109 21.302 22.581 1.00 38.36 30 LYS C N 1
ATOM 7829 C CA . LYS C 3 30 ? -20.832 22.175 23.721 1.00 38.18 30 LYS C CA 1
ATOM 7830 C C . LYS C 3 30 ? -21.879 21.868 24.801 1.00 42.24 30 LYS C C 1
ATOM 7831 O O . LYS C 3 30 ? -23.081 21.881 24.522 1.00 42.12 30 LYS C O 1
ATOM 7837 N N . LEU C 3 31 ? -21.422 21.584 26.021 1.00 39.02 31 LEU C N 1
ATOM 7838 C CA . LEU C 3 31 ? -22.317 21.221 27.120 1.00 39.13 31 LEU C CA 1
ATOM 7839 C C . LEU C 3 31 ? -22.338 22.207 28.277 1.00 42.23 31 LEU C C 1
ATOM 7840 O O . LEU C 3 31 ? -23.344 22.299 28.984 1.00 42.40 31 LEU C O 1
ATOM 7845 N N . ARG C 3 32 ? -21.237 22.923 28.483 1.00 38.00 32 ARG C N 1
ATOM 7846 C CA . ARG C 3 32 ? -21.094 23.859 29.597 1.00 38.12 32 ARG C CA 1
ATOM 7847 C C . ARG C 3 32 ? -20.266 25.096 29.228 1.00 43.43 32 ARG C C 1
ATOM 7848 O O . ARG C 3 32 ? -19.677 25.152 28.145 1.00 42.34 32 ARG C O 1
ATOM 7856 N N . GLU C 3 33 ? -20.231 26.079 30.144 1.00 41.46 33 GLU C N 1
ATOM 7857 C CA . GLU C 3 33 ? -19.492 27.325 29.996 1.00 41.87 33 GLU C CA 1
ATOM 7858 C C . GLU C 3 33 ? -18.657 27.553 31.256 1.00 47.19 33 GLU C C 1
ATOM 7859 O O . GLU C 3 33 ? -19.169 28.053 32.261 1.00 47.95 33 GLU C O 1
ATOM 7865 N N . ILE C 3 34 ? -17.384 27.144 31.211 1.00 43.29 34 ILE C N 1
ATOM 7866 C CA . ILE C 3 34 ? -16.461 27.330 32.328 1.00 43.23 34 ILE C CA 1
ATOM 7867 C C . ILE C 3 34 ? -15.639 28.599 32.032 1.00 47.56 34 ILE C C 1
ATOM 7868 O O . ILE C 3 34 ? -14.863 28.601 31.067 1.00 46.48 34 ILE C O 1
ATOM 7873 N N . PRO C 3 35 ? -15.801 29.693 32.826 1.00 44.78 35 PRO C N 1
ATOM 7874 C CA . PRO C 3 35 ? -15.039 30.922 32.545 1.00 44.99 35 PRO C CA 1
ATOM 7875 C C . PRO C 3 35 ? -13.536 30.705 32.545 1.00 48.95 35 PRO C C 1
ATOM 7876 O O . PRO C 3 35 ? -13.032 29.904 33.338 1.00 48.83 35 PRO C O 1
ATOM 7880 N N . ASP C 3 36 ? -12.841 31.393 31.614 1.00 45.72 36 ASP C N 1
ATOM 7881 C CA . ASP C 3 36 ? -11.393 31.343 31.372 1.00 45.59 36 ASP C CA 1
ATOM 7882 C C . ASP C 3 36 ? -10.608 31.441 32.683 1.00 48.56 36 ASP C C 1
ATOM 7883 O O . ASP C 3 36 ? -9.750 30.601 32.949 1.00 47.27 36 ASP C O 1
ATOM 7888 N N . GLU C 3 37 ? -10.947 32.454 33.504 1.00 45.26 37 GLU C N 1
ATOM 7889 C CA . GLU C 3 37 ? -10.351 32.801 34.796 1.00 45.36 37 GLU C CA 1
ATOM 7890 C C . GLU C 3 37 ? -10.429 31.648 35.798 1.00 47.15 37 GLU C C 1
ATOM 7891 O O . GLU C 3 37 ? -9.454 31.390 36.503 1.00 45.96 37 GLU C O 1
ATOM 7897 N N . GLU C 3 38 ? -11.586 30.959 35.849 1.00 43.11 38 GLU C N 1
ATOM 7898 C CA . GLU C 3 38 ? -11.832 29.809 36.724 1.00 42.36 38 GLU C CA 1
ATOM 7899 C C . GLU C 3 38 ? -10.971 28.618 36.289 1.00 43.45 38 GLU C C 1
ATOM 7900 O O . GLU C 3 38 ? -10.371 27.952 37.137 1.00 41.08 38 GLU C O 1
ATOM 7906 N N . LEU C 3 39 ? -10.879 28.380 34.964 1.00 39.21 39 LEU C N 1
ATOM 7907 C CA . LEU C 3 39 ? -10.059 27.302 34.417 1.00 38.53 39 LEU C CA 1
ATOM 7908 C C . LEU C 3 39 ? -8.580 27.526 34.727 1.00 41.94 39 LEU C C 1
ATOM 7909 O O . LEU C 3 39 ? -7.926 26.590 35.185 1.00 40.95 39 LEU C O 1
ATOM 7914 N N . VAL C 3 40 ? -8.079 28.774 34.533 1.00 38.88 40 VAL C N 1
ATOM 7915 C CA . VAL C 3 40 ? -6.683 29.177 34.800 1.00 38.87 40 VAL C CA 1
ATOM 7916 C C . VAL C 3 40 ? -6.328 28.890 36.277 1.00 41.30 40 VAL C C 1
ATOM 7917 O O . VAL C 3 40 ? -5.233 28.397 36.561 1.00 40.29 40 VAL C O 1
ATOM 7921 N N . LYS C 3 41 ? -7.294 29.114 37.195 1.00 37.79 41 LYS C N 1
ATOM 7922 C CA . LYS C 3 41 ? -7.135 28.840 38.626 1.00 37.40 41 LYS C CA 1
ATOM 7923 C C . LYS C 3 41 ? -6.915 27.340 38.895 1.00 38.30 41 LYS C C 1
ATOM 7924 O O . LYS C 3 41 ? -5.990 26.984 39.624 1.00 36.52 41 LYS C O 1
ATOM 7930 N N . VAL C 3 42 ? -7.753 26.466 38.283 1.00 34.47 42 VAL C N 1
ATOM 7931 C CA . VAL C 3 42 ? -7.696 25.000 38.443 1.00 33.73 42 VAL C CA 1
ATOM 7932 C C . VAL C 3 42 ? -6.383 24.428 37.861 1.00 36.51 42 VAL C C 1
ATOM 7933 O O . VAL C 3 42 ? -5.809 23.505 38.440 1.00 35.98 42 VAL C O 1
ATOM 7937 N N . MET C 3 43 ? -5.886 25.016 36.760 1.00 33.12 43 MET C N 1
ATOM 7938 C CA . MET C 3 43 ? -4.628 24.619 36.121 1.00 32.49 43 MET C CA 1
ATOM 7939 C C . MET C 3 43 ? -3.410 24.846 37.026 1.00 38.57 43 MET C C 1
ATOM 7940 O O . MET C 3 43 ? -2.460 24.061 36.992 1.00 37.99 43 MET C O 1
ATOM 7945 N N . GLY C 3 44 ? -3.481 25.895 37.851 1.00 36.60 44 GLY C N 1
ATOM 7946 C CA . GLY C 3 44 ? -2.489 26.240 38.862 1.00 36.56 44 GLY C CA 1
ATOM 7947 C C . GLY C 3 44 ? -1.104 26.641 38.400 1.00 41.18 44 GLY C C 1
ATOM 7948 O O . GLY C 3 44 ? -0.136 26.400 39.127 1.00 40.89 44 GLY C O 1
ATOM 7949 N N . HIS C 3 45 ? -0.986 27.272 37.216 1.00 38.62 45 HIS C N 1
ATOM 7950 C CA . HIS C 3 45 ? 0.315 27.723 36.701 1.00 38.93 45 HIS C CA 1
ATOM 7951 C C . HIS C 3 45 ? 0.548 29.222 36.914 1.00 46.52 45 HIS C C 1
ATOM 7952 O O . HIS C 3 45 ? 1.693 29.638 37.085 1.00 44.62 45 HIS C O 1
ATOM 7959 N N . ARG C 3 46 ? -0.528 30.027 36.835 1.00 47.60 46 ARG C N 1
ATOM 7960 C CA . ARG C 3 46 ? -0.503 31.491 36.955 1.00 50.10 46 ARG C CA 1
ATOM 7961 C C . ARG C 3 46 ? -1.862 32.037 37.425 1.00 60.30 46 ARG C C 1
ATOM 7962 O O . ARG C 3 46 ? -2.824 31.270 37.544 1.00 59.08 46 ARG C O 1
ATOM 7970 N N . GLN C 3 47 ? -1.933 33.361 37.683 1.00 62.43 47 GLN C N 1
ATOM 7971 C CA . GLN C 3 47 ? -3.164 34.050 38.085 1.00 64.74 47 GLN C CA 1
ATOM 7972 C C . GLN C 3 47 ? -3.800 34.737 36.868 1.00 72.48 47 GLN C C 1
ATOM 7973 O O . GLN C 3 47 ? -3.073 35.380 36.105 1.00 71.80 47 GLN C O 1
ATOM 7979 N N . PRO C 3 48 ? -5.143 34.666 36.685 1.00 72.72 48 PRO C N 1
ATOM 7980 C CA . PRO C 3 48 ? -5.758 35.388 35.556 1.00 73.75 48 PRO C CA 1
ATOM 7981 C C . PRO C 3 48 ? -5.686 36.908 35.756 1.00 80.54 48 PRO C C 1
ATOM 7982 O O . PRO C 3 48 ? -5.668 37.377 36.901 1.00 80.36 48 PRO C O 1
ATOM 7986 N N . GLY C 3 49 ? -5.617 37.659 34.656 1.00 78.74 49 GLY C N 1
ATOM 7987 C CA . GLY C 3 49 ? -5.518 39.115 34.705 1.00 79.75 49 GLY C CA 1
ATOM 7988 C C . GLY C 3 49 ? -4.094 39.634 34.628 1.00 85.14 49 GLY C C 1
ATOM 7989 O O . GLY C 3 49 ? -3.880 40.848 34.550 1.00 85.67 49 GLY C O 1
ATOM 7990 N N . GLU C 3 50 ? -3.105 38.717 34.675 1.00 81.33 50 GLU C N 1
ATOM 7991 C CA . GLU C 3 50 ? -1.682 39.029 34.550 1.00 81.24 50 GLU C CA 1
ATOM 7992 C C . GLU C 3 50 ? -1.221 38.509 33.188 1.00 83.40 50 GLU C C 1
ATOM 7993 O O . GLU C 3 50 ? -1.848 37.591 32.648 1.00 83.04 50 GLU C O 1
ATOM 7999 N N . ASP C 3 51 ? -0.164 39.097 32.609 1.00 78.21 51 ASP C N 1
ATOM 8000 C CA . ASP C 3 51 ? 0.259 38.616 31.301 1.00 76.52 51 ASP C CA 1
ATOM 8001 C C . ASP C 3 51 ? 1.249 37.456 31.392 1.00 75.21 51 ASP C C 1
ATOM 8002 O O . ASP C 3 51 ? 1.920 37.259 32.407 1.00 74.73 51 ASP C O 1
ATOM 8007 N N . TYR C 3 52 ? 1.285 36.674 30.313 1.00 67.57 52 TYR C N 1
ATOM 8008 C CA . TYR C 3 52 ? 2.070 35.466 30.123 1.00 65.16 52 TYR C CA 1
ATOM 8009 C C . TYR C 3 52 ? 3.570 35.654 30.255 1.00 67.00 52 TYR C C 1
ATOM 8010 O O . TYR C 3 52 ? 4.132 36.606 29.705 1.00 67.32 52 TYR C O 1
ATOM 8019 N N . LYS C 3 53 ? 4.212 34.725 30.975 1.00 61.15 53 LYS C N 1
ATOM 8020 C CA . LYS C 3 53 ? 5.657 34.699 31.161 1.00 60.12 53 LYS C CA 1
ATOM 8021 C C . LYS C 3 53 ? 6.295 33.990 29.965 1.00 61.61 53 LYS C C 1
ATOM 8022 O O . LYS C 3 53 ? 5.749 33.003 29.459 1.00 59.92 53 LYS C O 1
ATOM 8028 N N . THR C 3 54 ? 7.437 34.515 29.497 1.00 57.17 54 THR C N 1
ATOM 8029 C CA . THR C 3 54 ? 8.127 33.990 28.323 1.00 55.69 54 THR C CA 1
ATOM 8030 C C . THR C 3 54 ? 9.350 33.146 28.672 1.00 57.45 54 THR C C 1
ATOM 8031 O O . THR C 3 54 ? 10.011 33.396 29.681 1.00 57.07 54 THR C O 1
ATOM 8035 N N . VAL C 3 55 ? 9.634 32.146 27.819 1.00 52.19 55 VAL C N 1
ATOM 8036 C CA . VAL C 3 55 ? 10.768 31.219 27.917 1.00 50.98 55 VAL C CA 1
ATOM 8037 C C . VAL C 3 55 ? 11.947 31.742 27.050 1.00 53.03 55 VAL C C 1
ATOM 8038 O O . VAL C 3 55 ? 13.114 31.474 27.345 1.00 52.78 55 VAL C O 1
ATOM 8042 N N . HIS C 3 56 ? 11.617 32.501 25.992 1.00 47.76 56 HIS C N 1
ATOM 8043 C CA . HIS C 3 56 ? 12.563 33.105 25.053 1.00 46.71 56 HIS C CA 1
ATOM 8044 C C . HIS C 3 56 ? 11.947 34.379 24.446 1.00 50.81 56 HIS C C 1
ATOM 8045 O O . HIS C 3 56 ? 10.716 34.509 24.470 1.00 49.61 56 HIS C O 1
ATOM 8052 N N . PRO C 3 57 ? 12.751 35.318 23.876 1.00 48.65 57 PRO C N 1
ATOM 8053 C CA . PRO C 3 57 ? 12.152 36.538 23.289 1.00 49.49 57 PRO C CA 1
ATOM 8054 C C . PRO C 3 57 ? 11.231 36.259 22.093 1.00 54.36 57 PRO C C 1
ATOM 8055 O O . PRO C 3 57 ? 11.354 35.183 21.509 1.00 53.92 57 PRO C O 1
ATOM 8059 N N . PRO C 3 58 ? 10.337 37.201 21.675 1.00 52.04 58 PRO C N 1
ATOM 8060 C CA . PRO C 3 58 ? 9.493 36.938 20.492 1.00 51.36 58 PRO C CA 1
ATOM 8061 C C . PRO C 3 58 ? 10.320 36.680 19.233 1.00 53.85 58 PRO C C 1
ATOM 8062 O O . PRO C 3 58 ? 11.416 37.222 19.105 1.00 53.34 58 PRO C O 1
ATOM 8066 N N . LEU C 3 59 ? 9.810 35.834 18.319 1.00 50.07 59 LEU C N 1
ATOM 8067 C CA . LEU C 3 59 ? 10.504 35.434 17.081 1.00 49.51 59 LEU C CA 1
ATOM 8068 C C . LEU C 3 59 ? 10.895 36.606 16.164 1.00 55.00 59 LEU C C 1
ATOM 8069 O O . LEU C 3 59 ? 11.910 36.516 15.473 1.00 54.53 59 LEU C O 1
ATOM 8074 N N . GLU C 3 60 ? 10.102 37.696 16.170 1.00 53.60 60 GLU C N 1
ATOM 8075 C CA . GLU C 3 60 ? 10.353 38.929 15.408 1.00 55.16 60 GLU C CA 1
ATOM 8076 C C . GLU C 3 60 ? 11.692 39.566 15.820 1.00 60.84 60 GLU C C 1
ATOM 8077 O O . GLU C 3 60 ? 12.466 39.986 14.955 1.00 60.60 60 GLU C O 1
ATOM 8083 N N . GLU C 3 61 ? 11.941 39.629 17.152 1.00 58.53 61 GLU C N 1
ATOM 8084 C CA . GLU C 3 61 ? 13.116 40.208 17.815 1.00 59.22 61 GLU C CA 1
ATOM 8085 C C . GLU C 3 61 ? 14.413 39.465 17.499 1.00 62.67 61 GLU C C 1
ATOM 8086 O O . GLU C 3 61 ? 15.444 40.102 17.292 1.00 62.85 61 GLU C O 1
ATOM 8092 N N . MET C 3 62 ? 14.364 38.123 17.500 1.00 58.17 62 MET C N 1
ATOM 8093 C CA . MET C 3 62 ? 15.494 37.226 17.250 1.00 57.39 62 MET C CA 1
ATOM 8094 C C . MET C 3 62 ? 16.069 37.400 15.862 1.00 61.17 62 MET C C 1
ATOM 8095 O O . MET C 3 62 ? 15.325 37.650 14.911 1.00 60.77 62 MET C O 1
ATOM 8100 N N . ASP C 3 63 ? 17.393 37.222 15.749 1.00 57.78 63 ASP C N 1
ATOM 8101 C CA . ASP C 3 63 ? 18.115 37.299 14.487 1.00 57.87 63 ASP C CA 1
ATOM 8102 C C . ASP C 3 63 ? 18.747 35.941 14.232 1.00 59.83 63 ASP C C 1
ATOM 8103 O O . ASP C 3 63 ? 19.777 35.604 14.820 1.00 59.93 63 ASP C O 1
ATOM 8108 N N . LEU C 3 64 ? 18.074 35.133 13.414 1.00 54.41 64 LEU C N 1
ATOM 8109 C CA . LEU C 3 64 ? 18.520 33.783 13.083 1.00 52.94 64 LEU C CA 1
ATOM 8110 C C . LEU C 3 64 ? 18.964 33.714 11.636 1.00 54.62 64 LEU C C 1
ATOM 8111 O O . LEU C 3 64 ? 18.400 34.445 10.815 1.00 54.54 64 LEU C O 1
ATOM 8116 N N . PRO C 3 65 ? 19.882 32.787 11.275 1.00 49.21 65 PRO C N 1
ATOM 8117 C CA . PRO C 3 65 ? 20.253 32.646 9.855 1.00 48.44 65 PRO C CA 1
ATOM 8118 C C . PRO C 3 65 ? 19.072 32.184 8.998 1.00 49.13 65 PRO C C 1
ATOM 8119 O O . PRO C 3 65 ? 18.126 31.570 9.508 1.00 47.23 65 PRO C O 1
ATOM 8123 N N . GLU C 3 66 ? 19.127 32.505 7.694 1.00 45.28 66 GLU C N 1
ATOM 8124 C CA . GLU C 3 66 ? 18.115 32.142 6.702 1.00 44.54 66 GLU C CA 1
ATOM 8125 C C . GLU C 3 66 ? 18.009 30.611 6.599 1.00 45.18 66 GLU C C 1
ATOM 8126 O O . GLU C 3 66 ? 19.017 29.931 6.391 1.00 45.14 66 GLU C O 1
ATOM 8132 N N . ASP C 3 67 ? 16.793 30.081 6.782 1.00 39.23 67 ASP C N 1
ATOM 8133 C CA . ASP C 3 67 ? 16.495 28.651 6.684 1.00 37.45 67 ASP C CA 1
ATOM 8134 C C . ASP C 3 67 ? 15.106 28.518 6.058 1.00 39.83 67 ASP C C 1
ATOM 8135 O O . ASP C 3 67 ? 14.088 28.660 6.743 1.00 39.26 67 ASP C O 1
ATOM 8140 N N . TYR C 3 68 ? 15.082 28.293 4.738 1.00 35.85 68 TYR C N 1
ATOM 8141 C CA . TYR C 3 68 ? 13.885 28.172 3.911 1.00 35.86 68 TYR C CA 1
ATOM 8142 C C . TYR C 3 68 ? 12.841 27.197 4.478 1.00 37.85 68 TYR C C 1
ATOM 8143 O O . TYR C 3 68 ? 11.716 27.612 4.750 1.00 37.68 68 TYR C O 1
ATOM 8152 N N . VAL C 3 69 ? 13.224 25.923 4.676 1.00 32.81 69 VAL C N 1
ATOM 8153 C CA . VAL C 3 69 ? 12.336 24.858 5.168 1.00 31.61 69 VAL C CA 1
ATOM 8154 C C . VAL C 3 69 ? 11.808 25.165 6.579 1.00 35.02 69 VAL C C 1
ATOM 8155 O O . VAL C 3 69 ? 10.606 25.048 6.791 1.00 34.82 69 VAL C O 1
ATOM 8159 N N . ARG C 3 70 ? 12.680 25.597 7.509 1.00 33.10 70 ARG C N 1
ATOM 8160 C CA . ARG C 3 70 ? 12.282 25.944 8.884 1.00 34.07 70 ARG C CA 1
ATOM 8161 C C . ARG C 3 70 ? 11.193 27.038 8.914 1.00 39.77 70 ARG C C 1
ATOM 8162 O O . ARG C 3 70 ? 10.203 26.899 9.639 1.00 39.62 70 ARG C O 1
ATOM 8170 N N . ASP C 3 71 ? 11.367 28.100 8.103 1.00 36.55 71 ASP C N 1
ATOM 8171 C CA . ASP C 3 71 ? 10.433 29.218 8.069 1.00 36.51 71 ASP C CA 1
ATOM 8172 C C . ASP C 3 71 ? 9.202 28.993 7.164 1.00 39.37 71 ASP C C 1
ATOM 8173 O O . ASP C 3 71 ? 8.340 29.872 7.113 1.00 39.54 71 ASP C O 1
ATOM 8178 N N . LEU C 3 72 ? 9.075 27.809 6.521 1.00 34.56 72 LEU C N 1
ATOM 8179 C CA . LEU C 3 72 ? 7.890 27.466 5.717 1.00 33.91 72 LEU C CA 1
ATOM 8180 C C . LEU C 3 72 ? 6.686 27.265 6.639 1.00 35.67 72 LEU C C 1
ATOM 8181 O O . LEU C 3 72 ? 5.556 27.507 6.228 1.00 34.44 72 LEU C O 1
ATOM 8186 N N . VAL C 3 73 ? 6.941 26.795 7.876 1.00 31.96 73 VAL C N 1
ATOM 8187 C CA . VAL C 3 73 ? 5.921 26.466 8.866 1.00 31.31 73 VAL C CA 1
ATOM 8188 C C . VAL C 3 73 ? 5.530 27.682 9.700 1.00 35.05 73 VAL C C 1
ATOM 8189 O O . VAL C 3 73 ? 6.393 28.323 10.307 1.00 33.05 73 VAL C O 1
ATOM 8193 N N . GLU C 3 74 ? 4.205 27.976 9.750 1.00 32.59 74 GLU C N 1
ATOM 8194 C CA . GLU C 3 74 ? 3.689 29.082 10.536 1.00 33.07 74 GLU C CA 1
ATOM 8195 C C . GLU C 3 74 ? 3.679 28.691 12.011 1.00 37.64 74 GLU C C 1
ATOM 8196 O O . GLU C 3 74 ? 3.074 27.679 12.365 1.00 36.71 74 GLU C O 1
ATOM 8202 N N . PRO C 3 75 ? 4.314 29.478 12.899 1.00 34.99 75 PRO C N 1
ATOM 8203 C CA . PRO C 3 75 ? 4.270 29.128 14.322 1.00 34.66 75 PRO C CA 1
ATOM 8204 C C . PRO C 3 75 ? 2.931 29.523 14.949 1.00 39.02 75 PRO C C 1
ATOM 8205 O O . PRO C 3 75 ? 2.257 30.424 14.440 1.00 39.66 75 PRO C O 1
ATOM 8209 N N . ILE C 3 76 ? 2.528 28.828 16.032 1.00 34.01 76 ILE C N 1
ATOM 8210 C CA . ILE C 3 76 ? 1.297 29.155 16.768 1.00 33.05 76 ILE C CA 1
ATOM 8211 C C . ILE C 3 76 ? 1.511 30.496 17.506 1.00 36.71 76 ILE C C 1
ATOM 8212 O O . ILE C 3 76 ? 2.657 30.831 17.811 1.00 35.00 76 ILE C O 1
ATOM 8217 N N . SER C 3 77 ? 0.424 31.261 17.764 1.00 35.59 77 SER C N 1
ATOM 8218 C CA . SER C 3 77 ? 0.469 32.581 18.419 1.00 36.21 77 SER C CA 1
ATOM 8219 C C . SER C 3 77 ? 1.406 32.649 19.643 1.00 41.27 77 SER C C 1
ATOM 8220 O O . SER C 3 77 ? 2.227 33.560 19.716 1.00 42.55 77 SER C O 1
ATOM 8223 N N . GLY C 3 78 ? 1.321 31.653 20.536 1.00 36.72 78 GLY C N 1
ATOM 8224 C CA . GLY C 3 78 ? 2.148 31.545 21.739 1.00 36.35 78 GLY C CA 1
ATOM 8225 C C . GLY C 3 78 ? 3.631 31.328 21.499 1.00 39.99 78 GLY C C 1
ATOM 8226 O O . GLY C 3 78 ? 4.445 31.677 22.359 1.00 39.61 78 GLY C O 1
ATOM 8227 N N . ALA C 3 79 ? 3.999 30.724 20.346 1.00 35.99 79 ALA C N 1
ATOM 8228 C CA . ALA C 3 79 ? 5.400 30.493 19.979 1.00 35.80 79 ALA C CA 1
ATOM 8229 C C . ALA C 3 79 ? 5.997 31.794 19.432 1.00 41.01 79 ALA C C 1
ATOM 8230 O O . ALA C 3 79 ? 7.149 32.113 19.737 1.00 40.17 79 ALA C O 1
ATOM 8232 N N . LYS C 3 80 ? 5.189 32.557 18.656 1.00 39.24 80 LYS C N 1
ATOM 8233 C CA . LYS C 3 80 ? 5.539 33.864 18.085 1.00 40.39 80 LYS C CA 1
ATOM 8234 C C . LYS C 3 80 ? 5.875 34.855 19.201 1.00 45.68 80 LYS C C 1
ATOM 8235 O O . LYS C 3 80 ? 6.814 35.636 19.064 1.00 46.76 80 LYS C O 1
ATOM 8241 N N . GLU C 3 81 ? 5.109 34.797 20.303 1.00 41.84 81 GLU C N 1
ATOM 8242 C CA . GLU C 3 81 ? 5.231 35.670 21.468 1.00 41.91 81 GLU C CA 1
ATOM 8243 C C . GLU C 3 81 ? 6.198 35.132 22.533 1.00 44.58 81 GLU C C 1
ATOM 8244 O O . GLU C 3 81 ? 6.410 35.791 23.553 1.00 45.07 81 GLU C O 1
ATOM 8250 N N . GLY C 3 82 ? 6.774 33.955 22.272 1.00 39.24 82 GLY C N 1
ATOM 8251 C CA . GLY C 3 82 ? 7.751 33.299 23.133 1.00 38.25 82 GLY C CA 1
ATOM 8252 C C . GLY C 3 82 ? 7.249 32.790 24.470 1.00 41.33 82 GLY C C 1
ATOM 8253 O O . GLY C 3 82 ? 8.062 32.547 25.364 1.00 40.17 82 GLY C O 1
ATOM 8254 N N . HIS C 3 83 ? 5.918 32.571 24.607 1.00 38.18 83 HIS C N 1
ATOM 8255 C CA . HIS C 3 83 ? 5.286 32.072 25.843 1.00 38.26 83 HIS C CA 1
ATOM 8256 C C . HIS C 3 83 ? 5.844 30.735 26.315 1.00 41.49 83 HIS C C 1
ATOM 8257 O O . HIS C 3 83 ? 6.216 29.906 25.492 1.00 41.15 83 HIS C O 1
ATOM 8264 N N . ARG C 3 84 ? 5.911 30.534 27.638 1.00 37.91 84 ARG C N 1
ATOM 8265 C CA . ARG C 3 84 ? 6.429 29.301 28.240 1.00 37.85 84 ARG C CA 1
ATOM 8266 C C . ARG C 3 84 ? 5.510 28.100 27.979 1.00 40.81 84 ARG C C 1
ATOM 8267 O O . ARG C 3 84 ? 4.330 28.278 27.667 1.00 39.41 84 ARG C O 1
ATOM 8275 N N . ILE C 3 85 ? 6.057 26.889 28.128 1.00 37.41 85 ILE C N 1
ATOM 8276 C CA . ILE C 3 85 ? 5.313 25.650 27.929 1.00 36.52 85 ILE C CA 1
ATOM 8277 C C . ILE C 3 85 ? 4.786 25.140 29.264 1.00 39.37 85 ILE C C 1
ATOM 8278 O O . ILE C 3 85 ? 5.560 24.937 30.203 1.00 39.33 85 ILE C O 1
ATOM 8283 N N . ARG C 3 86 ? 3.461 24.922 29.333 1.00 34.57 86 ARG C N 1
ATOM 8284 C CA . ARG C 3 86 ? 2.801 24.385 30.519 1.00 33.64 86 ARG C CA 1
ATOM 8285 C C . ARG C 3 86 ? 1.985 23.131 30.168 1.00 36.76 86 ARG C C 1
ATOM 8286 O O . ARG C 3 86 ? 1.915 22.764 28.993 1.00 35.48 86 ARG C O 1
ATOM 8294 N N . TYR C 3 87 ? 1.367 22.485 31.171 1.00 33.45 87 TYR C N 1
ATOM 8295 C CA . TYR C 3 87 ? 0.620 21.245 30.962 1.00 32.69 87 TYR C CA 1
ATOM 8296 C C . TYR C 3 87 ? -0.812 21.229 31.501 1.00 34.45 87 TYR C C 1
ATOM 8297 O O . TYR C 3 87 ? -1.191 22.041 32.344 1.00 32.76 87 TYR C O 1
ATOM 8306 N N . ILE C 3 88 ? -1.574 20.223 31.051 1.00 29.60 88 ILE C N 1
ATOM 8307 C CA . ILE C 3 88 ? -2.896 19.859 31.537 1.00 29.31 88 ILE C CA 1
ATOM 8308 C C . ILE C 3 88 ? -2.949 18.328 31.481 1.00 34.14 88 ILE C C 1
ATOM 8309 O O . ILE C 3 88 ? -2.552 17.730 30.474 1.00 34.08 88 ILE C O 1
ATOM 8314 N N . GLN C 3 89 ? -3.310 17.700 32.599 1.00 29.91 89 GLN C N 1
ATOM 8315 C CA . GLN C 3 89 ? -3.331 16.246 32.691 1.00 28.97 89 GLN C CA 1
ATOM 8316 C C . GLN C 3 89 ? -4.673 15.749 33.207 1.00 31.68 89 GLN C C 1
ATOM 8317 O O . GLN C 3 89 ? -5.217 16.322 34.156 1.00 31.13 89 GLN C O 1
ATOM 8323 N N . PHE C 3 90 ? -5.206 14.689 32.567 1.00 27.72 90 PHE C N 1
ATOM 8324 C CA . PHE C 3 90 ? -6.478 14.072 32.939 1.00 27.68 90 PHE C CA 1
ATOM 8325 C C . PHE C 3 90 ? -6.347 12.572 33.172 1.00 31.52 90 PHE C C 1
ATOM 8326 O O . PHE C 3 90 ? -5.591 11.894 32.470 1.00 30.44 90 PHE C O 1
ATOM 8334 N N . ALA C 3 91 ? -7.117 12.057 34.135 1.00 28.44 91 ALA C N 1
ATOM 8335 C CA . ALA C 3 91 ? -7.293 10.629 34.375 1.00 28.04 91 ALA C CA 1
ATOM 8336 C C . ALA C 3 91 ? -8.721 10.371 33.867 1.00 31.02 91 ALA C C 1
ATOM 8337 O O . ALA C 3 91 ? -9.622 11.168 34.146 1.00 31.17 91 ALA C O 1
ATOM 8339 N N . ASP C 3 92 ? -8.905 9.326 33.056 1.00 26.29 92 ASP C N 1
ATOM 8340 C CA . ASP C 3 92 ? -10.177 8.977 32.427 1.00 25.20 92 ASP C CA 1
ATOM 8341 C C . ASP C 3 92 ? -10.709 7.642 32.956 1.00 26.55 92 ASP C C 1
ATOM 8342 O O . ASP C 3 92 ? -10.070 6.617 32.751 1.00 24.63 92 ASP C O 1
ATOM 8347 N N . SER C 3 93 ? -11.872 7.645 33.633 1.00 24.29 93 SER C N 1
ATOM 8348 C CA . SER C 3 93 ? -12.433 6.405 34.174 1.00 23.11 93 SER C CA 1
ATOM 8349 C C . SER C 3 93 ? -12.705 5.367 33.077 1.00 27.13 93 SER C C 1
ATOM 8350 O O . SER C 3 93 ? -13.260 5.698 32.025 1.00 27.25 93 SER C O 1
ATOM 8353 N N . MET C 3 94 ? -12.334 4.105 33.334 1.00 22.89 94 MET C N 1
ATOM 8354 C CA . MET C 3 94 ? -12.605 3.017 32.383 1.00 21.77 94 MET C CA 1
ATOM 8355 C C . MET C 3 94 ? -14.102 2.718 32.334 1.00 24.83 94 MET C C 1
ATOM 8356 O O . MET C 3 94 ? -14.555 2.025 31.424 1.00 25.43 94 MET C O 1
ATOM 8361 N N . TYR C 3 95 ? -14.877 3.304 33.276 1.00 21.94 95 TYR C N 1
ATOM 8362 C CA . TYR C 3 95 ? -16.334 3.156 33.301 1.00 22.67 95 TYR C CA 1
ATOM 8363 C C . TYR C 3 95 ? -17.015 4.228 32.446 1.00 27.53 95 TYR C C 1
ATOM 8364 O O . TYR C 3 95 ? -17.590 5.187 32.960 1.00 27.86 95 TYR C O 1
ATOM 8373 N N . PHE C 3 96 ? -16.882 4.067 31.118 1.00 24.79 96 PHE C N 1
ATOM 8374 C CA . PHE C 3 96 ? -17.525 4.840 30.051 1.00 23.45 96 PHE C CA 1
ATOM 8375 C C . PHE C 3 96 ? -17.173 6.345 29.996 1.00 27.60 96 PHE C C 1
ATOM 8376 O O . PHE C 3 96 ? -18.001 7.126 29.506 1.00 26.35 96 PHE C O 1
ATOM 8384 N N . ALA C 3 97 ? -15.940 6.760 30.405 1.00 24.51 97 ALA C N 1
ATOM 8385 C CA . ALA C 3 97 ? -15.577 8.181 30.273 1.00 24.26 97 ALA C CA 1
ATOM 8386 C C . ALA C 3 97 ? -15.633 8.591 28.766 1.00 27.60 97 ALA C C 1
ATOM 8387 O O . ALA C 3 97 ? -15.340 7.762 27.896 1.00 25.91 97 ALA C O 1
ATOM 8389 N N . PRO C 3 98 ? -16.073 9.829 28.437 1.00 26.08 98 PRO C N 1
ATOM 8390 C CA . PRO C 3 98 ? -16.247 10.189 27.014 1.00 25.55 98 PRO C CA 1
ATOM 8391 C C . PRO C 3 98 ? -14.954 10.399 26.222 1.00 29.11 98 PRO C C 1
ATOM 8392 O O . PRO C 3 98 ? -15.007 10.599 25.012 1.00 29.97 98 PRO C O 1
ATOM 8396 N N . ALA C 3 99 ? -13.806 10.334 26.895 1.00 25.38 99 ALA C N 1
ATOM 8397 C CA . ALA C 3 99 ? -12.468 10.436 26.300 1.00 25.10 99 ALA C CA 1
ATOM 8398 C C . ALA C 3 99 ? -11.567 9.398 26.966 1.00 28.12 99 ALA C C 1
ATOM 8399 O O . ALA C 3 99 ? -11.754 9.082 28.148 1.00 27.74 99 ALA C O 1
ATOM 8401 N N . GLN C 3 100 ? -10.611 8.841 26.203 1.00 22.42 100 GLN C N 1
ATOM 8402 C CA . GLN C 3 100 ? -9.691 7.816 26.700 1.00 21.39 100 GLN C CA 1
ATOM 8403 C C . GLN C 3 100 ? -8.241 8.151 26.248 1.00 25.48 100 GLN C C 1
ATOM 8404 O O . GLN C 3 100 ? -8.095 8.958 25.328 1.00 25.42 100 GLN C O 1
ATOM 8410 N N . PRO C 3 101 ? -7.174 7.586 26.878 1.00 22.32 101 PRO C N 1
ATOM 8411 C CA . PRO C 3 101 ? -5.795 8.036 26.570 1.00 21.84 101 PRO C CA 1
ATOM 8412 C C . PRO C 3 101 ? -5.342 8.081 25.104 1.00 25.07 101 PRO C C 1
ATOM 8413 O O . PRO C 3 101 ? -5.018 9.184 24.664 1.00 23.42 101 PRO C O 1
ATOM 8417 N N . TYR C 3 102 ? -5.253 6.947 24.361 1.00 23.79 102 TYR C N 1
ATOM 8418 C CA . TYR C 3 102 ? -4.777 7.012 22.960 1.00 23.07 102 TYR C CA 1
ATOM 8419 C C . TYR C 3 102 ? -5.756 7.734 22.041 1.00 25.19 102 TYR C C 1
ATOM 8420 O O . TYR C 3 102 ? -5.334 8.347 21.064 1.00 24.22 102 TYR C O 1
ATOM 8429 N N . ASP C 3 103 ? -7.054 7.679 22.377 1.00 21.24 103 ASP C N 1
ATOM 8430 C CA . ASP C 3 103 ? -8.117 8.388 21.683 1.00 21.06 103 ASP C CA 1
ATOM 8431 C C . ASP C 3 103 ? -7.791 9.897 21.713 1.00 22.81 103 ASP C C 1
ATOM 8432 O O . ASP C 3 103 ? -7.773 10.530 20.653 1.00 21.36 103 ASP C O 1
ATOM 8437 N N . ARG C 3 104 ? -7.489 10.451 22.918 1.00 20.75 104 ARG C N 1
ATOM 8438 C CA . ARG C 3 104 ? -7.114 11.855 23.115 1.00 20.69 104 ARG C CA 1
ATOM 8439 C C . ARG C 3 104 ? -5.903 12.208 22.268 1.00 23.70 104 ARG C C 1
ATOM 8440 O O . ARG C 3 104 ? -5.972 13.144 21.483 1.00 23.25 104 ARG C O 1
ATOM 8448 N N . ALA C 3 105 ? -4.813 11.444 22.410 1.00 21.77 105 ALA C N 1
ATOM 8449 C CA . ALA C 3 105 ? -3.552 11.705 21.703 1.00 21.22 105 ALA C CA 1
ATOM 8450 C C . ALA C 3 105 ? -3.719 11.808 20.185 1.00 23.87 105 ALA C C 1
ATOM 8451 O O . ALA C 3 105 ? -3.227 12.770 19.579 1.00 22.83 105 ALA C O 1
ATOM 8453 N N . ARG C 3 106 ? -4.430 10.839 19.582 1.00 20.78 106 ARG C N 1
ATOM 8454 C CA . ARG C 3 106 ? -4.698 10.815 18.140 1.00 20.98 106 ARG C CA 1
ATOM 8455 C C . ARG C 3 106 ? -5.564 12.005 17.717 1.00 24.21 106 ARG C C 1
ATOM 8456 O O . ARG C 3 106 ? -5.287 12.621 16.690 1.00 24.02 106 ARG C O 1
ATOM 8464 N N . MET C 3 107 ? -6.580 12.349 18.530 1.00 21.76 107 MET C N 1
ATOM 8465 C CA . MET C 3 107 ? -7.475 13.482 18.291 1.00 22.43 107 MET C CA 1
ATOM 8466 C C . MET C 3 107 ? -6.688 14.797 18.320 1.00 25.26 107 MET C C 1
ATOM 8467 O O . MET C 3 107 ? -6.844 15.605 17.403 1.00 25.28 107 MET C O 1
ATOM 8472 N N . TYR C 3 108 ? -5.813 14.978 19.338 1.00 20.94 108 TYR C N 1
ATOM 8473 C CA . TYR C 3 108 ? -4.964 16.168 19.498 1.00 21.84 108 TYR C CA 1
ATOM 8474 C C . TYR C 3 108 ? -4.047 16.356 18.291 1.00 24.77 108 TYR C C 1
ATOM 8475 O O . TYR C 3 108 ? -3.892 17.481 17.816 1.00 24.69 108 TYR C O 1
ATOM 8484 N N . MET C 3 109 ? -3.434 15.257 17.813 1.00 20.66 109 MET C N 1
ATOM 8485 C CA . MET C 3 109 ? -2.495 15.274 16.684 1.00 20.68 109 MET C CA 1
ATOM 8486 C C . MET C 3 109 ? -3.187 15.544 15.340 1.00 25.49 109 MET C C 1
ATOM 8487 O O . MET C 3 109 ? -2.549 16.053 14.420 1.00 25.11 109 MET C O 1
ATOM 8492 N N . TRP C 3 110 ? -4.491 15.236 15.238 1.00 23.32 110 TRP C N 1
ATOM 8493 C CA . TRP C 3 110 ? -5.265 15.506 14.024 1.00 24.61 110 TRP C CA 1
ATOM 8494 C C . TRP C 3 110 ? -5.830 16.945 14.042 1.00 26.40 110 TRP C C 1
ATOM 8495 O O . TRP C 3 110 ? -5.835 17.612 13.006 1.00 26.10 110 TRP C O 1
ATOM 8506 N N . ARG C 3 111 ? -6.327 17.404 15.211 1.00 22.75 111 ARG C N 1
ATOM 8507 C CA . ARG C 3 111 ? -6.995 18.704 15.358 1.00 22.88 111 ARG C CA 1
ATOM 8508 C C . ARG C 3 111 ? -6.126 19.901 15.748 1.00 29.43 111 ARG C C 1
ATOM 8509 O O . ARG C 3 111 ? -6.458 21.019 15.339 1.00 30.03 111 ARG C O 1
ATOM 8517 N N . PHE C 3 112 ? -5.082 19.707 16.580 1.00 26.97 112 PHE C N 1
ATOM 8518 C CA . PHE C 3 112 ? -4.272 20.823 17.095 1.00 26.92 112 PHE C CA 1
ATOM 8519 C C . PHE C 3 112 ? -2.857 20.918 16.519 1.00 30.12 112 PHE C C 1
ATOM 8520 O O . PHE C 3 112 ? -2.276 19.912 16.098 1.00 29.21 112 PHE C O 1
ATOM 8528 N N . ARG C 3 113 ? -2.289 22.138 16.549 1.00 26.92 113 ARG C N 1
ATOM 8529 C CA . ARG C 3 113 ? -0.948 22.443 16.044 1.00 26.88 113 ARG C CA 1
ATOM 8530 C C . ARG C 3 113 ? 0.070 22.635 17.187 1.00 32.42 113 ARG C C 1
ATOM 8531 O O . ARG C 3 113 ? -0.284 23.176 18.236 1.00 32.08 113 ARG C O 1
ATOM 8539 N N . GLY C 3 114 ? 1.313 22.189 16.965 1.00 29.73 114 GLY C N 1
ATOM 8540 C CA . GLY C 3 114 ? 2.405 22.293 17.934 1.00 28.93 114 GLY C CA 1
ATOM 8541 C C . GLY C 3 114 ? 2.133 21.603 19.257 1.00 31.84 114 GLY C C 1
ATOM 8542 O O . GLY C 3 114 ? 2.287 22.212 20.319 1.00 29.95 114 GLY C O 1
ATOM 8543 N N . VAL C 3 115 ? 1.725 20.318 19.196 1.00 29.30 115 VAL C N 1
ATOM 8544 C CA . VAL C 3 115 ? 1.344 19.524 20.369 1.00 29.86 115 VAL C CA 1
ATOM 8545 C C . VAL C 3 115 ? 2.415 18.540 20.830 1.00 32.03 115 VAL C C 1
ATOM 8546 O O . VAL C 3 115 ? 2.993 17.822 20.013 1.00 31.04 115 VAL C O 1
ATOM 8550 N N . ASP C 3 116 ? 2.642 18.488 22.158 1.00 28.50 116 ASP C N 1
ATOM 8551 C CA . ASP C 3 116 ? 3.437 17.461 22.816 1.00 28.99 116 ASP C CA 1
ATOM 8552 C C . ASP C 3 116 ? 2.397 16.715 23.677 1.00 32.25 116 ASP C C 1
ATOM 8553 O O . ASP C 3 116 ? 1.767 17.336 24.536 1.00 31.97 116 ASP C O 1
ATOM 8558 N N . THR C 3 117 ? 2.157 15.424 23.400 1.00 27.85 117 THR C N 1
ATOM 8559 C CA . THR C 3 117 ? 1.153 14.671 24.163 1.00 27.27 117 THR C CA 1
ATOM 8560 C C . THR C 3 117 ? 1.695 13.305 24.615 1.00 29.86 117 THR C C 1
ATOM 8561 O O . THR C 3 117 ? 2.436 12.651 23.886 1.00 28.83 117 THR C O 1
ATOM 8565 N N . GLY C 3 118 ? 1.323 12.906 25.826 1.00 25.29 118 GLY C N 1
ATOM 8566 C CA . GLY C 3 118 ? 1.745 11.633 26.402 1.00 24.59 118 GLY C CA 1
ATOM 8567 C C . GLY C 3 118 ? 0.569 10.803 26.858 1.00 26.85 118 GLY C C 1
ATOM 8568 O O . GLY C 3 118 ? -0.300 11.313 27.567 1.00 26.08 118 GLY C O 1
ATOM 8569 N N . SER C 3 119 ? 0.514 9.530 26.426 1.00 23.22 119 SER C N 1
ATOM 8570 C CA . SER C 3 119 ? -0.567 8.603 26.795 1.00 22.79 119 SER C CA 1
ATOM 8571 C C . SER C 3 119 ? -0.053 7.493 27.696 1.00 26.31 119 SER C C 1
ATOM 8572 O O . SER C 3 119 ? 0.969 6.856 27.409 1.00 26.65 119 SER C O 1
ATOM 8575 N N . LEU C 3 120 ? -0.782 7.264 28.789 1.00 20.98 120 LEU C N 1
ATOM 8576 C CA . LEU C 3 120 ? -0.451 6.260 29.803 1.00 20.76 120 LEU C CA 1
ATOM 8577 C C . LEU C 3 120 ? -1.771 5.658 30.257 1.00 23.79 120 LEU C C 1
ATOM 8578 O O . LEU C 3 120 ? -2.819 6.257 30.009 1.00 22.44 120 LEU C O 1
ATOM 8583 N N . SER C 3 121 ? -1.743 4.492 30.933 1.00 20.00 121 SER C N 1
ATOM 8584 C CA . SER C 3 121 ? -2.989 3.884 31.395 1.00 19.41 121 SER C CA 1
ATOM 8585 C C . SER C 3 121 ? -3.754 4.775 32.390 1.00 24.21 121 SER C C 1
ATOM 8586 O O . SER C 3 121 ? -4.960 4.906 32.265 1.00 23.48 121 SER C O 1
ATOM 8589 N N . GLY C 3 122 ? -3.040 5.394 33.334 1.00 23.98 122 GLY C N 1
ATOM 8590 C CA . GLY C 3 122 ? -3.634 6.195 34.400 1.00 24.36 122 GLY C CA 1
ATOM 8591 C C . GLY C 3 122 ? -3.716 7.695 34.218 1.00 29.41 122 GLY C C 1
ATOM 8592 O O . GLY C 3 122 ? -4.341 8.376 35.041 1.00 29.22 122 GLY C O 1
ATOM 8593 N N . ARG C 3 123 ? -3.096 8.228 33.151 1.00 25.60 123 ARG C N 1
ATOM 8594 C CA . ARG C 3 123 ? -3.109 9.670 32.864 1.00 24.90 123 ARG C CA 1
ATOM 8595 C C . ARG C 3 123 ? -2.850 9.979 31.396 1.00 27.41 123 ARG C C 1
ATOM 8596 O O . ARG C 3 123 ? -2.218 9.188 30.698 1.00 27.52 123 ARG C O 1
ATOM 8604 N N . GLN C 3 124 ? -3.316 11.142 30.945 1.00 23.47 124 GLN C N 1
ATOM 8605 C CA . GLN C 3 124 ? -3.081 11.630 29.588 1.00 23.60 124 GLN C CA 1
ATOM 8606 C C . GLN C 3 124 ? -2.709 13.103 29.698 1.00 28.04 124 GLN C C 1
ATOM 8607 O O . GLN C 3 124 ? -3.487 13.903 30.221 1.00 27.90 124 GLN C O 1
ATOM 8613 N N . VAL C 3 125 ? -1.498 13.438 29.254 1.00 25.47 125 VAL C N 1
ATOM 8614 C CA . VAL C 3 125 ? -0.934 14.783 29.368 1.00 26.96 125 VAL C CA 1
ATOM 8615 C C . VAL C 3 125 ? -0.763 15.477 28.013 1.00 33.66 125 VAL C C 1
ATOM 8616 O O . VAL C 3 125 ? -0.486 14.831 27.001 1.00 30.48 125 VAL C O 1
ATOM 8620 N N . ILE C 3 126 ? -0.907 16.806 28.014 1.00 34.14 126 ILE C N 1
ATOM 8621 C CA . ILE C 3 126 ? -0.651 17.636 26.839 1.00 35.56 126 ILE C CA 1
ATOM 8622 C C . ILE C 3 126 ? 0.191 18.852 27.289 1.00 40.67 126 ILE C C 1
ATOM 8623 O O . ILE C 3 126 ? -0.243 19.604 28.160 1.00 41.31 126 ILE C O 1
ATOM 8628 N N . GLU C 3 127 ? 1.441 18.957 26.783 1.00 36.49 127 GLU C N 1
ATOM 8629 C CA . GLU C 3 127 ? 2.390 20.056 27.057 1.00 35.80 127 GLU C CA 1
ATOM 8630 C C . GLU C 3 127 ? 2.385 20.983 25.836 1.00 38.63 127 GLU C C 1
ATOM 8631 O O . GLU C 3 127 ? 2.646 20.525 24.723 1.00 37.17 127 GLU C O 1
ATOM 8637 N N . MET C 3 128 ? 2.051 22.274 26.030 1.00 34.43 128 MET C N 1
ATOM 8638 C CA . MET C 3 128 ? 1.918 23.251 24.942 1.00 33.93 128 MET C CA 1
ATOM 8639 C C . MET C 3 128 ? 2.197 24.689 25.443 1.00 37.21 128 MET C C 1
ATOM 8640 O O . MET C 3 128 ? 2.164 24.920 26.654 1.00 36.35 128 MET C O 1
ATOM 8645 N N . ARG C 3 129 ? 2.444 25.649 24.493 1.00 33.62 129 ARG C N 1
ATOM 8646 C CA . ARG C 3 129 ? 2.629 27.093 24.749 1.00 32.97 129 ARG C CA 1
ATOM 8647 C C . ARG C 3 129 ? 1.414 27.514 25.564 1.00 37.71 129 ARG C C 1
ATOM 8648 O O . ARG C 3 129 ? 0.274 27.287 25.137 1.00 36.22 129 ARG C O 1
ATOM 8656 N N . GLU C 3 130 ? 1.672 27.995 26.790 1.00 34.71 130 GLU C N 1
ATOM 8657 C CA . GLU C 3 130 ? 0.674 28.323 27.802 1.00 34.37 130 GLU C CA 1
ATOM 8658 C C . GLU C 3 130 ? -0.596 29.014 27.287 1.00 39.76 130 GLU C C 1
ATOM 8659 O O . GLU C 3 130 ? -1.688 28.583 27.665 1.00 39.47 130 GLU C O 1
ATOM 8665 N N . SER C 3 131 ? -0.465 30.071 26.452 1.00 36.95 131 SER C N 1
ATOM 8666 C CA . SER C 3 131 ? -1.617 30.811 25.925 1.00 36.44 131 SER C CA 1
ATOM 8667 C C . SER C 3 131 ? -2.519 29.942 25.056 1.00 39.66 131 SER C C 1
ATOM 8668 O O . SER C 3 131 ? -3.731 29.925 25.278 1.00 38.43 131 SER C O 1
ATOM 8671 N N . ASN C 3 132 ? -1.924 29.191 24.108 1.00 35.45 132 ASN C N 1
ATOM 8672 C CA . ASN C 3 132 ? -2.646 28.258 23.229 1.00 34.84 132 ASN C CA 1
ATOM 8673 C C . ASN C 3 132 ? -3.278 27.126 24.038 1.00 37.89 132 ASN C C 1
ATOM 8674 O O . ASN C 3 132 ? -4.429 26.772 23.781 1.00 37.30 132 ASN C O 1
ATOM 8679 N N . LEU C 3 133 ? -2.540 26.599 25.044 1.00 34.25 133 LEU C N 1
ATOM 8680 C CA . LEU C 3 133 ? -3.006 25.535 25.934 1.00 33.96 133 LEU C CA 1
ATOM 8681 C C . LEU C 3 133 ? -4.316 25.920 26.635 1.00 38.04 133 LEU C C 1
ATOM 8682 O O . LEU C 3 133 ? -5.245 25.111 26.656 1.00 37.67 133 LEU C O 1
ATOM 8687 N N . GLU C 3 134 ? -4.399 27.162 27.166 1.00 34.28 134 GLU C N 1
ATOM 8688 C CA . GLU C 3 134 ? -5.586 27.688 27.850 1.00 34.35 134 GLU C CA 1
ATOM 8689 C C . GLU C 3 134 ? -6.827 27.772 26.952 1.00 37.65 134 GLU C C 1
ATOM 8690 O O . GLU C 3 134 ? -7.907 27.393 27.404 1.00 37.06 134 GLU C O 1
ATOM 8696 N N . GLU C 3 135 ? -6.671 28.267 25.694 1.00 34.89 135 GLU C N 1
ATOM 8697 C CA . GLU C 3 135 ? -7.748 28.413 24.696 1.00 35.35 135 GLU C CA 1
ATOM 8698 C C . GLU C 3 135 ? -8.344 27.048 24.312 1.00 38.61 135 GLU C C 1
ATOM 8699 O O . GLU C 3 135 ? -9.569 26.899 24.289 1.00 38.01 135 GLU C O 1
ATOM 8705 N N . ILE C 3 136 ? -7.466 26.063 24.025 1.00 34.79 136 ILE C N 1
ATOM 8706 C CA . ILE C 3 136 ? -7.814 24.684 23.671 1.00 34.34 136 ILE C CA 1
ATOM 8707 C C . ILE C 3 136 ? -8.471 23.996 24.865 1.00 37.53 136 ILE C C 1
ATOM 8708 O O . ILE C 3 136 ? -9.539 23.406 24.698 1.00 37.73 136 ILE C O 1
ATOM 8713 N N . SER C 3 137 ? -7.860 24.105 26.075 1.00 33.53 137 SER C N 1
ATOM 8714 C CA . SER C 3 137 ? -8.400 23.499 27.295 1.00 32.66 137 SER C CA 1
ATOM 8715 C C . SER C 3 137 ? -9.820 23.975 27.588 1.00 37.64 137 SER C C 1
ATOM 8716 O O . SER C 3 137 ? -10.649 23.159 27.972 1.00 37.12 137 SER C O 1
ATOM 8719 N N . LYS C 3 138 ? -10.114 25.271 27.380 1.00 35.76 138 LYS C N 1
ATOM 8720 C CA . LYS C 3 138 ? -11.459 25.788 27.614 1.00 36.67 138 LYS C CA 1
ATOM 8721 C C . LYS C 3 138 ? -12.468 25.303 26.579 1.00 40.64 138 LYS C C 1
ATOM 8722 O O . LYS C 3 138 ? -13.435 24.623 26.932 1.00 40.06 138 LYS C O 1
ATOM 8728 N N . ASN C 3 139 ? -12.241 25.687 25.312 1.00 37.06 139 ASN C N 1
ATOM 8729 C CA . ASN C 3 139 ? -13.145 25.479 24.194 1.00 36.93 139 ASN C CA 1
ATOM 8730 C C . ASN C 3 139 ? -13.316 24.039 23.737 1.00 40.55 139 ASN C C 1
ATOM 8731 O O . ASN C 3 139 ? -14.387 23.707 23.219 1.00 40.08 139 ASN C O 1
ATOM 8736 N N . VAL C 3 140 ? -12.281 23.197 23.900 1.00 36.63 140 VAL C N 1
ATOM 8737 C CA . VAL C 3 140 ? -12.328 21.810 23.433 1.00 36.21 140 VAL C CA 1
ATOM 8738 C C . VAL C 3 140 ? -12.348 20.793 24.576 1.00 39.61 140 VAL C C 1
ATOM 8739 O O . VAL C 3 140 ? -13.209 19.918 24.592 1.00 39.76 140 VAL C O 1
ATOM 8743 N N . LEU C 3 141 ? -11.378 20.879 25.494 1.00 35.05 141 LEU C N 1
ATOM 8744 C CA . LEU C 3 141 ? -11.196 19.884 26.544 1.00 33.71 141 LEU C CA 1
ATOM 8745 C C . LEU C 3 141 ? -12.153 19.973 27.729 1.00 38.13 141 LEU C C 1
ATOM 8746 O O . LEU C 3 141 ? -12.386 18.936 28.351 1.00 37.72 141 LEU C O 1
ATOM 8751 N N . MET C 3 142 ? -12.692 21.174 28.060 1.00 34.84 142 MET C N 1
ATOM 8752 C CA . MET C 3 142 ? -13.567 21.338 29.233 1.00 35.05 142 MET C CA 1
ATOM 8753 C C . MET C 3 142 ? -15.038 21.684 28.943 1.00 38.00 142 MET C C 1
ATOM 8754 O O . MET C 3 142 ? -15.906 21.243 29.698 1.00 38.04 142 MET C O 1
ATOM 8759 N N . ASP C 3 143 ? -15.321 22.493 27.914 1.00 34.04 143 ASP C N 1
ATOM 8760 C CA . ASP C 3 143 ? -16.697 22.924 27.605 1.00 33.80 143 ASP C CA 1
ATOM 8761 C C . ASP C 3 143 ? -17.531 21.921 26.793 1.00 37.13 143 ASP C C 1
ATOM 8762 O O . ASP C 3 143 ? -18.755 22.033 26.781 1.00 37.11 143 ASP C O 1
ATOM 8767 N N . THR C 3 144 ? -16.883 20.956 26.120 1.00 33.17 144 THR C N 1
ATOM 8768 C CA . THR C 3 144 ? -17.571 19.984 25.253 1.00 32.73 144 THR C CA 1
ATOM 8769 C C . THR C 3 144 ? -17.946 18.649 25.917 1.00 35.85 144 THR C C 1
ATOM 8770 O O . THR C 3 144 ? -17.699 18.434 27.109 1.00 33.85 144 THR C O 1
ATOM 8774 N N . SER C 3 145 ? -18.486 17.727 25.094 1.00 33.67 145 SER C N 1
ATOM 8775 C CA . SER C 3 145 ? -18.856 16.364 25.489 1.00 33.84 145 SER C CA 1
ATOM 8776 C C . SER C 3 145 ? -17.622 15.493 25.760 1.00 36.95 145 SER C C 1
ATOM 8777 O O . SER C 3 145 ? -17.777 14.379 26.247 1.00 36.30 145 SER C O 1
ATOM 8780 N N . LEU C 3 146 ? -16.402 16.021 25.496 1.00 32.51 146 LEU C N 1
ATOM 8781 C CA . LEU C 3 146 ? -15.131 15.352 25.783 1.00 32.35 146 LEU C CA 1
ATOM 8782 C C . LEU C 3 146 ? -14.859 15.325 27.279 1.00 34.81 146 LEU C C 1
ATOM 8783 O O . LEU C 3 146 ? -13.934 14.634 27.705 1.00 33.56 146 LEU C O 1
ATOM 8788 N N . PHE C 3 147 ? -15.604 16.138 28.063 1.00 31.18 147 PHE C N 1
ATOM 8789 C CA . PHE C 3 147 ? -15.431 16.242 29.501 1.00 30.55 147 PHE C CA 1
ATOM 8790 C C . PHE C 3 147 ? -16.683 15.860 30.277 1.00 34.15 147 PHE C C 1
ATOM 8791 O O . PHE C 3 147 ? -17.779 16.316 29.947 1.00 33.28 147 PHE C O 1
ATOM 8799 N N . ASP C 3 148 ? -16.505 14.996 31.294 1.00 30.60 148 ASP C N 1
ATOM 8800 C CA . ASP C 3 148 ? -17.530 14.616 32.265 1.00 30.79 148 ASP C CA 1
ATOM 8801 C C . ASP C 3 148 ? -16.932 14.958 33.647 1.00 35.39 148 ASP C C 1
ATOM 8802 O O . ASP C 3 148 ? -15.943 14.327 34.019 1.00 34.01 148 ASP C O 1
ATOM 8807 N N . PRO C 3 149 ? -17.515 15.912 34.421 1.00 33.54 149 PRO C N 1
ATOM 8808 C CA . PRO C 3 149 ? -16.927 16.253 35.735 1.00 33.55 149 PRO C CA 1
ATOM 8809 C C . PRO C 3 149 ? -16.819 15.111 36.758 1.00 36.81 149 PRO C C 1
ATOM 8810 O O . PRO C 3 149 ? -16.001 15.207 37.666 1.00 36.65 149 PRO C O 1
ATOM 8814 N N . ALA C 3 150 ? -17.621 14.041 36.624 1.00 32.90 150 ALA C N 1
ATOM 8815 C CA . ALA C 3 150 ? -17.562 12.920 37.568 1.00 32.26 150 ALA C CA 1
ATOM 8816 C C . ALA C 3 150 ? -16.586 11.812 37.181 1.00 35.26 150 ALA C C 1
ATOM 8817 O O . ALA C 3 150 ? -16.031 11.173 38.075 1.00 35.46 150 ALA C O 1
ATOM 8819 N N . ARG C 3 151 ? -16.396 11.558 35.869 1.00 30.80 151 ARG C N 1
ATOM 8820 C CA . ARG C 3 151 ? -15.582 10.429 35.386 1.00 29.68 151 ARG C CA 1
ATOM 8821 C C . ARG C 3 151 ? -14.251 10.814 34.721 1.00 31.53 151 ARG C C 1
ATOM 8822 O O . ARG C 3 151 ? -13.501 9.933 34.307 1.00 30.62 151 ARG C O 1
ATOM 8830 N N . ILE C 3 152 ? -13.952 12.118 34.644 1.00 28.77 152 ILE C N 1
ATOM 8831 C CA . ILE C 3 152 ? -12.691 12.644 34.117 1.00 28.92 152 ILE C CA 1
ATOM 8832 C C . ILE C 3 152 ? -12.168 13.647 35.157 1.00 34.17 152 ILE C C 1
ATOM 8833 O O . ILE C 3 152 ? -12.868 14.611 35.489 1.00 34.68 152 ILE C O 1
ATOM 8838 N N . GLY C 3 153 ? -10.969 13.396 35.675 1.00 30.76 153 GLY C N 1
ATOM 8839 C CA . GLY C 3 153 ? -10.365 14.243 36.695 1.00 30.74 153 GLY C CA 1
ATOM 8840 C C . GLY C 3 153 ? -9.066 14.890 36.283 1.00 34.11 153 GLY C C 1
ATOM 8841 O O . GLY C 3 153 ? -8.179 14.216 35.748 1.00 32.02 153 GLY C O 1
ATOM 8842 N N . MET C 3 154 ? -8.943 16.209 36.539 1.00 30.95 154 MET C N 1
ATOM 8843 C CA . MET C 3 154 ? -7.720 16.953 36.247 1.00 30.27 154 MET C CA 1
ATOM 8844 C C . MET C 3 154 ? -6.752 16.736 37.420 1.00 33.76 154 MET C C 1
ATOM 8845 O O . MET C 3 154 ? -7.093 17.044 38.565 1.00 33.52 154 MET C O 1
ATOM 8850 N N . ARG C 3 155 ? -5.582 16.131 37.145 1.00 29.04 155 ARG C N 1
ATOM 8851 C CA . ARG C 3 155 ? -4.602 15.782 38.182 1.00 29.08 155 ARG C CA 1
ATOM 8852 C C . ARG C 3 155 ? -3.173 15.699 37.632 1.00 31.30 155 ARG C C 1
ATOM 8853 O O . ARG C 3 155 ? -2.928 14.953 36.690 1.00 30.69 155 ARG C O 1
ATOM 8861 N N . GLY C 3 156 ? -2.259 16.462 38.222 1.00 27.28 156 GLY C N 1
ATOM 8862 C CA . GLY C 3 156 ? -0.850 16.501 37.828 1.00 27.94 156 GLY C CA 1
ATOM 8863 C C . GLY C 3 156 ? 0.050 15.485 38.514 1.00 33.67 156 GLY C C 1
ATOM 8864 O O . GLY C 3 156 ? 1.111 15.154 37.986 1.00 34.39 156 GLY C O 1
ATOM 8865 N N . ALA C 3 157 ? -0.347 15.003 39.710 1.00 30.83 157 ALA C N 1
ATOM 8866 C CA . ALA C 3 157 ? 0.398 14.011 40.519 1.00 30.62 157 ALA C CA 1
ATOM 8867 C C . ALA C 3 157 ? -0.595 13.193 41.361 1.00 32.79 157 ALA C C 1
ATOM 8868 O O . ALA C 3 157 ? -1.699 13.686 41.613 1.00 33.05 157 ALA C O 1
ATOM 8870 N N . THR C 3 158 ? -0.219 11.946 41.791 1.00 27.35 158 THR C N 1
ATOM 8871 C CA . THR C 3 158 ? -1.100 11.027 42.555 1.00 26.93 158 THR C CA 1
ATOM 8872 C C . THR C 3 158 ? -2.361 10.796 41.689 1.00 30.78 158 THR C C 1
ATOM 8873 O O . THR C 3 158 ? -3.463 11.247 42.037 1.00 31.59 158 THR C O 1
ATOM 8877 N N . VAL C 3 159 ? -2.163 10.144 40.526 1.00 26.28 159 VAL C N 1
ATOM 8878 C CA . VAL C 3 159 ? -3.179 9.986 39.463 1.00 26.69 159 VAL C CA 1
ATOM 8879 C C . VAL C 3 159 ? -4.157 8.805 39.626 1.00 31.01 159 VAL C C 1
ATOM 8880 O O . VAL C 3 159 ? -5.156 8.754 38.906 1.00 30.59 159 VAL C O 1
ATOM 8884 N N . HIS C 3 160 ? -3.841 7.849 40.516 1.00 27.53 160 HIS C N 1
ATOM 8885 C CA . HIS C 3 160 ? -4.617 6.638 40.813 1.00 26.58 160 HIS C CA 1
ATOM 8886 C C . HIS C 3 160 ? -6.143 6.863 40.760 1.00 29.58 160 HIS C C 1
ATOM 8887 O O . HIS C 3 160 ? -6.647 7.819 41.354 1.00 28.79 160 HIS C O 1
ATOM 8894 N N . GLY C 3 161 ? -6.854 6.039 39.993 1.00 25.70 161 GLY C N 1
ATOM 8895 C CA . GLY C 3 161 ? -8.306 6.173 39.894 1.00 25.01 161 GLY C CA 1
ATOM 8896 C C . GLY C 3 161 ? -8.993 5.665 38.642 1.00 27.72 161 GLY C C 1
ATOM 8897 O O . GLY C 3 161 ? -10.163 5.277 38.721 1.00 27.13 161 GLY C O 1
ATOM 8898 N N . HIS C 3 162 ? -8.304 5.677 37.475 1.00 23.67 162 HIS C N 1
ATOM 8899 C CA . HIS C 3 162 ? -8.904 5.243 36.194 1.00 22.85 162 HIS C CA 1
ATOM 8900 C C . HIS C 3 162 ? -9.501 3.825 36.227 1.00 26.88 162 HIS C C 1
ATOM 8901 O O . HIS C 3 162 ? -10.527 3.579 35.598 1.00 25.95 162 HIS C O 1
ATOM 8908 N N . SER C 3 163 ? -8.841 2.906 36.957 1.00 24.50 163 SER C N 1
ATOM 8909 C CA . SER C 3 163 ? -9.190 1.488 37.053 1.00 24.30 163 SER C CA 1
ATOM 8910 C C . SER C 3 163 ? -9.979 1.124 38.320 1.00 29.22 163 SER C C 1
ATOM 8911 O O . SER C 3 163 ? -10.258 -0.052 38.550 1.00 28.73 163 SER C O 1
ATOM 8914 N N . LEU C 3 164 ? -10.343 2.123 39.134 1.00 27.03 164 LEU C N 1
ATOM 8915 C CA . LEU C 3 164 ? -11.057 1.884 40.385 1.00 27.79 164 LEU C CA 1
ATOM 8916 C C . LEU C 3 164 ? -12.566 1.979 40.255 1.00 32.62 164 LEU C C 1
ATOM 8917 O O . LEU C 3 164 ? -13.083 2.647 39.352 1.00 31.70 164 LEU C O 1
ATOM 8922 N N . ARG C 3 165 ? -13.280 1.320 41.184 1.00 30.78 165 ARG C N 1
ATOM 8923 C CA . ARG C 3 165 ? -14.743 1.380 41.262 1.00 30.70 165 ARG C CA 1
ATOM 8924 C C . ARG C 3 165 ? -15.140 2.824 41.583 1.00 33.48 165 ARG C C 1
ATOM 8925 O O . ARG C 3 165 ? -14.348 3.560 42.177 1.00 32.44 165 ARG C O 1
ATOM 8933 N N . LEU C 3 166 ? -16.332 3.251 41.158 1.00 30.18 166 LEU C N 1
ATOM 8934 C CA . LEU C 3 166 ? -16.775 4.620 41.421 1.00 30.50 166 LEU C CA 1
ATOM 8935 C C . LEU C 3 166 ? -17.265 4.756 42.866 1.00 36.46 166 LEU C C 1
ATOM 8936 O O . LEU C 3 166 ? -17.553 3.738 43.500 1.00 36.31 166 LEU C O 1
ATOM 8941 N N . ASP C 3 167 ? -17.327 5.995 43.405 1.00 33.59 167 ASP C N 1
ATOM 8942 C CA . ASP C 3 167 ? -17.808 6.207 44.773 1.00 34.48 167 ASP C CA 1
ATOM 8943 C C . ASP C 3 167 ? -19.348 6.245 44.829 1.00 40.76 167 ASP C C 1
ATOM 8944 O O . ASP C 3 167 ? -20.003 6.128 43.787 1.00 40.09 167 ASP C O 1
ATOM 8949 N N . GLU C 3 168 ? -19.908 6.432 46.041 1.00 39.79 168 GLU C N 1
ATOM 8950 C CA . GLU C 3 168 ? -21.343 6.551 46.366 1.00 41.20 168 GLU C CA 1
ATOM 8951 C C . GLU C 3 168 ? -22.137 7.460 45.418 1.00 43.82 168 GLU C C 1
ATOM 8952 O O . GLU C 3 168 ? -23.285 7.146 45.095 1.00 44.31 168 GLU C O 1
ATOM 8958 N N . ASN C 3 169 ? -21.534 8.579 44.982 1.00 38.47 169 ASN C N 1
ATOM 8959 C CA . ASN C 3 169 ? -22.174 9.566 44.105 1.00 37.94 169 ASN C CA 1
ATOM 8960 C C . ASN C 3 169 ? -21.806 9.432 42.608 1.00 39.59 169 ASN C C 1
ATOM 8961 O O . ASN C 3 169 ? -22.190 10.290 41.804 1.00 38.98 169 ASN C O 1
ATOM 8966 N N . GLY C 3 170 ? -21.116 8.354 42.244 1.00 35.47 170 GLY C N 1
ATOM 8967 C CA . GLY C 3 170 ? -20.702 8.097 40.861 1.00 34.16 170 GLY C CA 1
ATOM 8968 C C . GLY C 3 170 ? -19.488 8.890 40.415 1.00 35.98 170 GLY C C 1
ATOM 8969 O O . GLY C 3 170 ? -19.282 9.098 39.213 1.00 34.59 170 GLY C O 1
ATOM 8970 N N . LEU C 3 171 ? -18.656 9.323 41.378 1.00 31.50 171 LEU C N 1
ATOM 8971 C CA . LEU C 3 171 ? -17.443 10.086 41.102 1.00 31.37 171 LEU C CA 1
ATOM 8972 C C . LEU C 3 171 ? -16.223 9.178 41.111 1.00 32.71 171 LEU C C 1
ATOM 8973 O O . LEU C 3 171 ? -16.150 8.247 41.918 1.00 32.42 171 LEU C O 1
ATOM 8978 N N . MET C 3 172 ? -15.252 9.462 40.236 1.00 27.46 172 MET C N 1
ATOM 8979 C CA . MET C 3 172 ? -14.012 8.696 40.198 1.00 26.25 172 MET C CA 1
ATOM 8980 C C . MET C 3 172 ? -13.171 9.024 41.443 1.00 30.70 172 MET C C 1
ATOM 8981 O O . MET C 3 172 ? -13.233 10.146 41.957 1.00 29.79 172 MET C O 1
ATOM 8986 N N . PHE C 3 173 ? -12.438 8.020 41.952 1.00 28.12 173 PHE C N 1
ATOM 8987 C CA . PHE C 3 173 ? -11.530 8.150 43.091 1.00 28.05 173 PHE C CA 1
ATOM 8988 C C . PHE C 3 173 ? -10.470 9.214 42.813 1.00 31.68 173 PHE C C 1
ATOM 8989 O O . PHE C 3 173 ? -10.005 9.348 41.676 1.00 30.20 173 PHE C O 1
ATOM 8997 N N . ASP C 3 174 ? -10.101 9.959 43.864 1.00 29.47 174 ASP C N 1
ATOM 8998 C CA . ASP C 3 174 ? -9.014 10.931 43.875 1.00 29.24 174 ASP C CA 1
ATOM 8999 C C . ASP C 3 174 ? -8.418 10.924 45.285 1.00 33.40 174 ASP C C 1
ATOM 9000 O O . ASP C 3 174 ? -9.079 11.365 46.232 1.00 33.67 174 ASP C O 1
ATOM 9005 N N . ALA C 3 175 ? -7.168 10.422 45.417 1.00 30.55 175 ALA C N 1
ATOM 9006 C CA . ALA C 3 175 ? -6.460 10.341 46.704 1.00 31.21 175 ALA C CA 1
ATOM 9007 C C . ALA C 3 175 ? -6.276 11.711 47.364 1.00 36.54 175 ALA C C 1
ATOM 9008 O O . ALA C 3 175 ? -6.199 11.781 48.593 1.00 36.77 175 ALA C O 1
ATOM 9010 N N . LEU C 3 176 ? -6.238 12.792 46.554 1.00 33.25 176 LEU C N 1
ATOM 9011 C CA . LEU C 3 176 ? -6.077 14.158 47.052 1.00 33.66 176 LEU C CA 1
ATOM 9012 C C . LEU C 3 176 ? -7.404 14.920 47.139 1.00 38.27 176 LEU C C 1
ATOM 9013 O O . LEU C 3 176 ? -7.428 16.026 47.668 1.00 38.06 176 LEU C O 1
ATOM 9018 N N . GLN C 3 177 ? -8.506 14.323 46.632 1.00 34.59 177 GLN C N 1
ATOM 9019 C CA . GLN C 3 177 ? -9.853 14.904 46.624 1.00 34.20 177 GLN C CA 1
ATOM 9020 C C . GLN C 3 177 ? -9.860 16.353 46.096 1.00 37.74 177 GLN C C 1
ATOM 9021 O O . GLN C 3 177 ? -10.348 17.262 46.776 1.00 37.28 177 GLN C O 1
ATOM 9027 N N . ARG C 3 178 ? -9.273 16.561 44.896 1.00 33.44 178 ARG C N 1
ATOM 9028 C CA . ARG C 3 178 ? -9.196 17.872 44.232 1.00 33.25 178 ARG C CA 1
ATOM 9029 C C . ARG C 3 178 ? -10.576 18.404 43.855 1.00 37.42 178 ARG C C 1
ATOM 9030 O O . ARG C 3 178 ? -10.753 19.618 43.750 1.00 36.99 178 ARG C O 1
ATOM 9038 N N . TYR C 3 179 ? -11.551 17.491 43.668 1.00 34.94 179 TYR C N 1
ATOM 9039 C CA . TYR C 3 179 ? -12.950 17.811 43.383 1.00 35.44 179 TYR C CA 1
ATOM 9040 C C . TYR C 3 179 ? -13.862 17.070 44.358 1.00 40.88 179 TYR C C 1
ATOM 9041 O O . TYR C 3 179 ? -13.486 16.003 44.854 1.00 40.16 179 TYR C O 1
ATOM 9050 N N . VAL C 3 180 ? -15.045 17.645 44.650 1.00 38.91 180 VAL C N 1
ATOM 9051 C CA . VAL C 3 180 ? -16.037 17.075 45.570 1.00 39.42 180 VAL C CA 1
ATOM 9052 C C . VAL C 3 180 ? -17.451 17.165 44.980 1.00 43.02 180 VAL C C 1
ATOM 9053 O O . VAL C 3 180 ? -17.723 18.044 44.158 1.00 41.32 180 VAL C O 1
ATOM 9057 N N . TYR C 3 181 ? -18.352 16.278 45.428 1.00 41.14 181 TYR C N 1
ATOM 9058 C CA . TYR C 3 181 ? -19.747 16.313 45.006 1.00 42.09 181 TYR C CA 1
ATOM 9059 C C . TYR C 3 181 ? -20.515 17.231 45.968 1.00 48.77 181 TYR C C 1
ATOM 9060 O O . TYR C 3 181 ? -20.467 17.021 47.187 1.00 48.63 181 TYR C O 1
ATOM 9069 N N . ASP C 3 182 ? -21.190 18.262 45.421 1.00 47.30 182 ASP C N 1
ATOM 9070 C CA . ASP C 3 182 ? -21.991 19.205 46.207 1.00 47.95 182 ASP C CA 1
ATOM 9071 C C . ASP C 3 182 ? -23.440 18.711 46.196 1.00 53.17 182 ASP C C 1
ATOM 9072 O O . ASP C 3 182 ? -24.139 18.878 45.198 1.00 51.80 182 ASP C O 1
ATOM 9077 N N . GLU C 3 183 ? -23.874 18.077 47.303 1.00 51.74 183 GLU C N 1
ATOM 9078 C CA . GLU C 3 183 ? -25.203 17.484 47.493 1.00 52.73 183 GLU C CA 1
ATOM 9079 C C . GLU C 3 183 ? -26.385 18.435 47.193 1.00 57.64 183 GLU C C 1
ATOM 9080 O O . GLU C 3 183 ? -27.380 17.999 46.601 1.00 57.42 183 GLU C O 1
ATOM 9086 N N . LYS C 3 184 ? -26.272 19.704 47.621 1.00 54.44 184 LYS C N 1
ATOM 9087 C CA . LYS C 3 184 ? -27.297 20.738 47.454 1.00 54.61 184 LYS C CA 1
ATOM 9088 C C . LYS C 3 184 ? -27.627 21.006 45.970 1.00 57.62 184 LYS C C 1
ATOM 9089 O O . LYS C 3 184 ? -28.799 20.984 45.597 1.00 57.45 184 LYS C O 1
ATOM 9095 N N . THR C 3 185 ? -26.600 21.265 45.141 1.00 52.64 185 THR C N 1
ATOM 9096 C CA . THR C 3 185 ? -26.752 21.589 43.719 1.00 51.80 185 THR C CA 1
ATOM 9097 C C . THR C 3 185 ? -26.706 20.368 42.795 1.00 54.41 185 THR C C 1
ATOM 9098 O O . THR C 3 185 ? -27.244 20.414 41.684 1.00 53.47 185 THR C O 1
ATOM 9102 N N . GLY C 3 186 ? -26.055 19.302 43.254 1.00 50.27 186 GLY C N 1
ATOM 9103 C CA . GLY C 3 186 ? -25.837 18.089 42.476 1.00 49.69 186 GLY C CA 1
ATOM 9104 C C . GLY C 3 186 ? -24.717 18.289 41.469 1.00 52.17 186 GLY C C 1
ATOM 9105 O O . GLY C 3 186 ? -24.655 17.585 40.457 1.00 51.70 186 GLY C O 1
ATOM 9106 N N . HIS C 3 187 ? -23.834 19.274 41.738 1.00 47.52 187 HIS C N 1
ATOM 9107 C CA . HIS C 3 187 ? -22.702 19.653 40.892 1.00 46.86 187 HIS C CA 1
ATOM 9108 C C . HIS C 3 187 ? -21.359 19.187 41.437 1.00 45.37 187 HIS C C 1
ATOM 9109 O O . HIS C 3 187 ? -21.220 18.976 42.642 1.00 44.63 187 HIS C O 1
ATOM 9116 N N . VAL C 3 188 ? -20.369 19.039 40.537 1.00 38.11 188 VAL C N 1
ATOM 9117 C CA . VAL C 3 188 ? -18.999 18.686 40.903 1.00 36.55 188 VAL C CA 1
ATOM 9118 C C . VAL C 3 188 ? -18.254 20.019 41.055 1.00 38.55 188 VAL C C 1
ATOM 9119 O O . VAL C 3 188 ? -18.356 20.892 40.192 1.00 37.10 188 VAL C O 1
ATOM 9123 N N . VAL C 3 189 ? -17.550 20.188 42.177 1.00 36.03 189 VAL C N 1
ATOM 9124 C CA . VAL C 3 189 ? -16.824 21.420 42.487 1.00 36.39 189 VAL C CA 1
ATOM 9125 C C . VAL C 3 189 ? -15.353 21.133 42.788 1.00 39.57 189 VAL C C 1
ATOM 9126 O O . VAL C 3 189 ? -15.056 20.280 43.626 1.00 39.27 189 VAL C O 1
ATOM 9130 N N . TYR C 3 190 ? -14.438 21.857 42.116 1.00 36.00 190 TYR C N 1
ATOM 9131 C CA . TYR C 3 190 ? -13.005 21.761 42.361 1.00 35.05 190 TYR C CA 1
ATOM 9132 C C . TYR C 3 190 ? -12.653 22.650 43.552 1.00 39.69 190 TYR C C 1
ATOM 9133 O O . TYR C 3 190 ? -12.902 23.856 43.524 1.00 38.76 190 TYR C O 1
ATOM 9142 N N . VAL C 3 191 ? -12.120 22.035 44.614 1.00 37.40 191 VAL C N 1
ATOM 9143 C CA . VAL C 3 191 ? -11.701 22.716 45.850 1.00 37.71 191 VAL C CA 1
ATOM 9144 C C . VAL C 3 191 ? -10.177 22.933 45.877 1.00 41.40 191 VAL C C 1
ATOM 9145 O O . VAL C 3 191 ? -9.671 23.676 46.724 1.00 41.11 191 VAL C O 1
ATOM 9149 N N . LYS C 3 192 ? -9.451 22.267 44.945 1.00 37.04 192 LYS C N 1
ATOM 9150 C CA . LYS C 3 192 ? -7.990 22.333 44.817 1.00 36.86 192 LYS C CA 1
ATOM 9151 C C . LYS C 3 192 ? -7.580 22.434 43.350 1.00 39.74 192 LYS C C 1
ATOM 9152 O O . LYS C 3 192 ? -8.381 22.105 42.469 1.00 39.08 192 LYS C O 1
ATOM 9158 N N . ASP C 3 193 ? -6.320 22.842 43.082 1.00 36.27 193 ASP C N 1
ATOM 9159 C CA . ASP C 3 193 ? -5.806 22.883 41.710 1.00 35.51 193 ASP C CA 1
ATOM 9160 C C . ASP C 3 193 ? -5.372 21.464 41.307 1.00 39.59 193 ASP C C 1
ATOM 9161 O O . ASP C 3 193 ? -5.353 20.577 42.169 1.00 38.58 193 ASP C O 1
ATOM 9166 N N . GLN C 3 194 ? -4.990 21.252 40.031 1.00 36.74 194 GLN C N 1
ATOM 9167 C CA . GLN C 3 194 ? -4.582 19.926 39.540 1.00 36.21 194 GLN C CA 1
ATOM 9168 C C . GLN C 3 194 ? -3.355 19.313 40.273 1.00 41.89 194 GLN C C 1
ATOM 9169 O O . GLN C 3 194 ? -3.190 18.094 40.236 1.00 41.07 194 GLN C O 1
ATOM 9175 N N . VAL C 3 195 ? -2.538 20.131 40.972 1.00 40.21 195 VAL C N 1
ATOM 9176 C CA . VAL C 3 195 ? -1.374 19.613 41.703 1.00 41.01 195 VAL C CA 1
ATOM 9177 C C . VAL C 3 195 ? -1.688 19.448 43.228 1.00 44.79 195 VAL C C 1
ATOM 9178 O O . VAL C 3 195 ? -0.854 18.947 43.995 1.00 44.96 195 VAL C O 1
ATOM 9182 N N . GLY C 3 196 ? -2.902 19.824 43.626 1.00 41.02 196 GLY C N 1
ATOM 9183 C CA . GLY C 3 196 ? -3.380 19.662 44.996 1.00 40.80 196 GLY C CA 1
ATOM 9184 C C . GLY C 3 196 ? -3.329 20.858 45.931 1.00 44.10 196 GLY C C 1
ATOM 9185 O O . GLY C 3 196 ? -3.567 20.684 47.130 1.00 44.52 196 GLY C O 1
ATOM 9186 N N . ARG C 3 197 ? -3.038 22.074 45.416 1.00 39.43 197 ARG C N 1
ATOM 9187 C CA . ARG C 3 197 ? -3.008 23.297 46.240 1.00 39.92 197 ARG C CA 1
ATOM 9188 C C . ARG C 3 197 ? -4.440 23.789 46.494 1.00 44.92 197 ARG C C 1
ATOM 9189 O O . ARG C 3 197 ? -5.198 23.936 45.529 1.00 43.08 197 ARG C O 1
ATOM 9197 N N . PRO C 3 198 ? -4.819 24.114 47.762 1.00 43.66 198 PRO C N 1
ATOM 9198 C CA . PRO C 3 198 ? -6.187 24.605 48.017 1.00 43.97 198 PRO C CA 1
ATOM 9199 C C . PRO C 3 198 ? -6.516 25.900 47.283 1.00 48.93 198 PRO C C 1
ATOM 9200 O O . PRO C 3 198 ? -5.677 26.802 47.226 1.00 48.58 198 PRO C O 1
ATOM 9204 N N . LEU C 3 199 ? -7.722 25.970 46.683 1.00 45.79 199 LEU C N 1
ATOM 9205 C CA . LEU C 3 199 ? -8.161 27.159 45.958 1.00 46.29 199 LEU C CA 1
ATOM 9206 C C . LEU C 3 199 ? -8.772 28.147 46.934 1.00 54.43 199 LEU C C 1
ATOM 9207 O O . LEU C 3 199 ? -9.438 27.730 47.886 1.00 54.62 199 LEU C O 1
ATOM 9212 N N . ASP C 3 200 ? -8.556 29.458 46.699 1.00 53.54 200 ASP C N 1
ATOM 9213 C CA . ASP C 3 200 ? -9.146 30.524 47.516 1.00 54.74 200 ASP C CA 1
ATOM 9214 C C . ASP C 3 200 ? -10.664 30.524 47.280 1.00 58.61 200 ASP C C 1
ATOM 9215 O O . ASP C 3 200 ? -11.442 30.670 48.225 1.00 58.95 200 ASP C O 1
ATOM 9220 N N . GLU C 3 201 ? -11.068 30.287 46.023 1.00 54.16 201 GLU C N 1
ATOM 9221 C CA . GLU C 3 201 ? -12.461 30.215 45.598 1.00 53.58 201 GLU C CA 1
ATOM 9222 C C . GLU C 3 201 ? -12.728 28.868 44.891 1.00 54.50 201 GLU C C 1
ATOM 9223 O O . GLU C 3 201 ? -12.019 28.543 43.934 1.00 52.87 201 GLU C O 1
ATOM 9229 N N . PRO C 3 202 ? -13.726 28.066 45.360 1.00 50.03 202 PRO C N 1
ATOM 9230 C CA . PRO C 3 202 ? -14.019 26.779 44.686 1.00 48.38 202 PRO C CA 1
ATOM 9231 C C . PRO C 3 202 ? -14.648 26.970 43.307 1.00 49.34 202 PRO C C 1
ATOM 9232 O O . PRO C 3 202 ? -15.416 27.911 43.119 1.00 49.03 202 PRO C O 1
ATOM 9236 N N . VAL C 3 203 ? -14.289 26.103 42.338 1.00 43.15 203 VAL C N 1
ATOM 9237 C CA . VAL C 3 203 ? -14.741 26.204 40.945 1.00 41.62 203 VAL C CA 1
ATOM 9238 C C . VAL C 3 203 ? -15.780 25.128 40.595 1.00 45.02 203 VAL C C 1
ATOM 9239 O O . VAL C 3 203 ? -15.472 23.935 40.639 1.00 43.29 203 VAL C O 1
ATOM 9243 N N . ASP C 3 204 ? -16.999 25.564 40.222 1.00 42.32 204 ASP C N 1
ATOM 9244 C CA . ASP C 3 204 ? -18.099 24.683 39.820 1.00 42.82 204 ASP C CA 1
ATOM 9245 C C . ASP C 3 204 ? -17.880 24.258 38.367 1.00 46.07 204 ASP C C 1
ATOM 9246 O O . ASP C 3 204 ? -17.717 25.117 37.497 1.00 46.26 204 ASP C O 1
ATOM 9251 N N . VAL C 3 205 ? -17.863 22.938 38.104 1.00 41.99 205 VAL C N 1
ATOM 9252 C CA . VAL C 3 205 ? -17.656 22.415 36.742 1.00 40.92 205 VAL C CA 1
ATOM 9253 C C . VAL C 3 205 ? -18.939 21.719 36.195 1.00 44.87 205 VAL C C 1
ATOM 9254 O O . VAL C 3 205 ? -18.882 21.005 35.190 1.00 44.49 205 VAL C O 1
ATOM 9258 N N . GLY C 3 206 ? -20.079 22.000 36.830 1.00 41.80 206 GLY C N 1
ATOM 9259 C CA . GLY C 3 206 ? -21.383 21.487 36.426 1.00 41.22 206 GLY C CA 1
ATOM 9260 C C . GLY C 3 206 ? -21.783 20.138 36.984 1.00 43.63 206 GLY C C 1
ATOM 9261 O O . GLY C 3 206 ? -21.091 19.571 37.835 1.00 42.84 206 GLY C O 1
ATOM 9262 N N . GLU C 3 207 ? -22.927 19.625 36.512 1.00 40.46 207 GLU C N 1
ATOM 9263 C CA . GLU C 3 207 ? -23.443 18.341 36.952 1.00 40.18 207 GLU C CA 1
ATOM 9264 C C . GLU C 3 207 ? -22.793 17.173 36.180 1.00 43.37 207 GLU C C 1
ATOM 9265 O O . GLU C 3 207 ? -22.388 17.354 35.025 1.00 42.94 207 GLU C O 1
ATOM 9271 N N . PRO C 3 208 ? -22.681 15.973 36.803 1.00 39.22 208 PRO C N 1
ATOM 9272 C CA . PRO C 3 208 ? -22.148 14.809 36.070 1.00 38.60 208 PRO C CA 1
ATOM 9273 C C . PRO C 3 208 ? -23.038 14.455 34.876 1.00 40.74 208 PRO C C 1
ATOM 9274 O O . PRO C 3 208 ? -24.252 14.638 34.937 1.00 40.17 208 PRO C O 1
ATOM 9278 N N . LEU C 3 209 ? -22.436 13.938 33.802 1.00 36.12 209 LEU C N 1
ATOM 9279 C CA . LEU C 3 209 ? -23.179 13.518 32.611 1.00 35.90 209 LEU C CA 1
ATOM 9280 C C . LEU C 3 209 ? -23.988 12.251 32.897 1.00 39.39 209 LEU C C 1
ATOM 9281 O O . LEU C 3 209 ? -23.489 11.383 33.617 1.00 39.90 209 LEU C O 1
ATOM 9286 N N . PRO C 3 210 ? -25.228 12.105 32.371 1.00 35.43 210 PRO C N 1
ATOM 9287 C CA . PRO C 3 210 ? -25.967 10.851 32.620 1.00 34.49 210 PRO C CA 1
ATOM 9288 C C . PRO C 3 210 ? -25.272 9.666 31.939 1.00 35.48 210 PRO C C 1
ATOM 9289 O O . PRO C 3 210 ? -24.610 9.853 30.908 1.00 33.43 210 PRO C O 1
ATOM 9293 N N . GLU C 3 211 ? -25.394 8.460 32.522 1.00 30.91 211 GLU C N 1
ATOM 9294 C CA . GLU C 3 211 ? -24.761 7.269 31.953 1.00 30.18 211 GLU C CA 1
ATOM 9295 C C . GLU C 3 211 ? -25.298 6.905 30.552 1.00 31.97 211 GLU C C 1
ATOM 9296 O O . GLU C 3 211 ? -24.527 6.379 29.751 1.00 31.10 211 GLU C O 1
ATOM 9302 N N . GLU C 3 212 ? -26.602 7.201 30.254 1.00 28.03 212 GLU C N 1
ATOM 9303 C CA A GLU C 3 212 ? -27.193 6.939 28.939 0.49 28.09 212 GLU C CA 1
ATOM 9304 C CA B GLU C 3 212 ? -27.213 6.949 28.940 0.51 28.01 212 GLU C CA 1
ATOM 9305 C C . GLU C 3 212 ? -26.407 7.670 27.858 1.00 32.60 212 GLU C C 1
ATOM 9306 O O . GLU C 3 212 ? -26.147 7.096 26.808 1.00 32.40 212 GLU C O 1
ATOM 9317 N N . LYS C 3 213 ? -25.991 8.919 28.138 1.00 30.90 213 LYS C N 1
ATOM 9318 C CA . LYS C 3 213 ? -25.174 9.748 27.241 1.00 30.24 213 LYS C CA 1
ATOM 9319 C C . LYS C 3 213 ? -23.751 9.158 27.140 1.00 31.27 213 LYS C C 1
ATOM 9320 O O . LYS C 3 213 ? -23.243 8.996 26.030 1.00 28.44 213 LYS C O 1
ATOM 9326 N N . LEU C 3 214 ? -23.123 8.810 28.293 1.00 28.96 214 LEU C N 1
ATOM 9327 C CA . LEU C 3 214 ? -21.770 8.225 28.343 1.00 28.88 214 LEU C CA 1
ATOM 9328 C C . LEU C 3 214 ? -21.675 6.943 27.510 1.00 30.72 214 LEU C C 1
ATOM 9329 O O . LEU C 3 214 ? -20.744 6.807 26.718 1.00 28.59 214 LEU C O 1
ATOM 9334 N N . ARG C 3 215 ? -22.665 6.034 27.648 1.00 28.05 215 ARG C N 1
ATOM 9335 C CA . ARG C 3 215 ? -22.684 4.762 26.910 1.00 27.86 215 ARG C CA 1
ATOM 9336 C C . ARG C 3 215 ? -22.762 4.973 25.393 1.00 32.02 215 ARG C C 1
ATOM 9337 O O . ARG C 3 215 ? -22.103 4.264 24.642 1.00 32.46 215 ARG C O 1
ATOM 9345 N N . GLU C 3 216 ? -23.495 6.001 24.965 1.00 28.61 216 GLU C N 1
ATOM 9346 C CA . GLU C 3 216 ? -23.666 6.376 23.557 1.00 28.69 216 GLU C CA 1
ATOM 9347 C C . GLU C 3 216 ? -22.389 6.981 22.919 1.00 30.21 216 GLU C C 1
ATOM 9348 O O . GLU C 3 216 ? -22.083 6.650 21.775 1.00 29.36 216 GLU C O 1
ATOM 9354 N N . ILE C 3 217 ? -21.651 7.840 23.657 1.00 25.44 217 ILE C N 1
ATOM 9355 C CA . ILE C 3 217 ? -20.512 8.600 23.117 1.00 24.91 217 ILE C CA 1
ATOM 9356 C C . ILE C 3 217 ? -19.103 8.109 23.550 1.00 29.07 217 ILE C C 1
ATOM 9357 O O . ILE C 3 217 ? -18.118 8.625 23.012 1.00 28.10 217 ILE C O 1
ATOM 9362 N N . THR C 3 218 ? -18.991 7.119 24.471 1.00 26.07 218 THR C N 1
ATOM 9363 C CA . THR C 3 218 ? -17.674 6.625 24.933 1.00 26.01 218 THR C CA 1
ATOM 9364 C C . THR C 3 218 ? -16.816 6.034 23.797 1.00 29.02 218 THR C C 1
ATOM 9365 O O . THR C 3 218 ? -17.350 5.547 22.793 1.00 29.10 218 THR C O 1
ATOM 9369 N N . THR C 3 219 ? -15.492 6.117 23.965 1.00 26.11 219 THR C N 1
ATOM 9370 C CA . THR C 3 219 ? -14.501 5.577 23.026 1.00 24.89 219 THR C CA 1
ATOM 9371 C C . THR C 3 219 ? -13.831 4.300 23.584 1.00 28.14 219 THR C C 1
ATOM 9372 O O . THR C 3 219 ? -12.840 3.832 23.018 1.00 27.16 219 THR C O 1
ATOM 9376 N N . ILE C 3 220 ? -14.387 3.721 24.672 1.00 24.37 220 ILE C N 1
ATOM 9377 C CA . ILE C 3 220 ? -13.834 2.492 25.244 1.00 22.92 220 ILE C CA 1
ATOM 9378 C C . ILE C 3 220 ? -14.709 1.271 24.905 1.00 26.54 220 ILE C C 1
ATOM 9379 O O . ILE C 3 220 ? -15.940 1.375 24.902 1.00 26.27 220 ILE C O 1
ATOM 9384 N N . TYR C 3 221 ? -14.076 0.125 24.607 1.00 23.03 221 TYR C N 1
ATOM 9385 C CA . TYR C 3 221 ? -14.805 -1.135 24.430 1.00 22.96 221 TYR C CA 1
ATOM 9386 C C . TYR C 3 221 ? -14.840 -1.783 25.809 1.00 27.65 221 TYR C C 1
ATOM 9387 O O . TYR C 3 221 ? -13.846 -1.726 26.531 1.00 26.27 221 TYR C O 1
ATOM 9396 N N . ARG C 3 222 ? -15.994 -2.347 26.192 1.00 27.29 222 ARG C N 1
ATOM 9397 C CA . ARG C 3 222 ? -16.202 -3.013 27.483 1.00 28.13 222 ARG C CA 1
ATOM 9398 C C . ARG C 3 222 ? -17.217 -4.129 27.232 1.00 31.03 222 ARG C C 1
ATOM 9399 O O . ARG C 3 222 ? -18.206 -3.889 26.542 1.00 29.20 222 ARG C O 1
ATOM 9407 N N . LYS C 3 223 ? -17.035 -5.309 27.852 1.00 27.90 223 LYS C N 1
ATOM 9408 C CA . LYS C 3 223 ? -17.979 -6.436 27.723 1.00 28.07 223 LYS C CA 1
ATOM 9409 C C . LYS C 3 223 ? -19.421 -6.020 28.134 1.00 31.80 223 LYS C C 1
ATOM 9410 O O . LYS C 3 223 ? -20.393 -6.432 27.490 1.00 30.91 223 LYS C O 1
ATOM 9416 N N . ASP C 3 224 ? -19.528 -5.163 29.173 1.00 29.04 224 ASP C N 1
ATOM 9417 C CA . ASP C 3 224 ? -20.768 -4.612 29.748 1.00 29.65 224 ASP C CA 1
ATOM 9418 C C . ASP C 3 224 ? -21.317 -3.391 28.974 1.00 34.29 224 ASP C C 1
ATOM 9419 O O . ASP C 3 224 ? -22.360 -2.837 29.339 1.00 34.72 224 ASP C O 1
ATOM 9424 N N . GLY C 3 225 ? -20.604 -3.007 27.919 1.00 29.44 225 GLY C N 1
ATOM 9425 C CA . GLY C 3 225 ? -20.962 -1.948 26.987 1.00 29.14 225 GLY C CA 1
ATOM 9426 C C . GLY C 3 225 ? -20.941 -2.569 25.607 1.00 31.48 225 GLY C C 1
ATOM 9427 O O . GLY C 3 225 ? -21.731 -3.475 25.334 1.00 29.98 225 GLY C O 1
ATOM 9428 N N . VAL C 3 226 ? -19.973 -2.170 24.765 1.00 28.08 226 VAL C N 1
ATOM 9429 C CA . VAL C 3 226 ? -19.788 -2.777 23.443 1.00 28.45 226 VAL C CA 1
ATOM 9430 C C . VAL C 3 226 ? -18.487 -3.601 23.516 1.00 31.68 226 VAL C C 1
ATOM 9431 O O . VAL C 3 226 ? -17.418 -3.013 23.659 1.00 30.43 226 VAL C O 1
ATOM 9435 N N . PRO C 3 227 ? -18.559 -4.955 23.508 1.00 28.73 227 PRO C N 1
ATOM 9436 C CA . PRO C 3 227 ? -17.318 -5.755 23.567 1.00 27.73 227 PRO C CA 1
ATOM 9437 C C . PRO C 3 227 ? -16.499 -5.594 22.287 1.00 29.69 227 PRO C C 1
ATOM 9438 O O . PRO C 3 227 ? -17.087 -5.464 21.201 1.00 29.97 227 PRO C O 1
ATOM 9442 N N . MET C 3 228 ? -15.150 -5.590 22.399 1.00 24.31 228 MET C N 1
ATOM 9443 C CA . MET C 3 228 ? -14.285 -5.490 21.211 1.00 22.87 228 MET C CA 1
ATOM 9444 C C . MET C 3 228 ? -14.458 -6.740 20.333 1.00 26.87 228 MET C C 1
ATOM 9445 O O . MET C 3 228 ? -14.323 -6.657 19.104 1.00 27.01 228 MET C O 1
ATOM 9450 N N . ARG C 3 229 ? -14.807 -7.886 20.971 1.00 24.32 229 ARG C N 1
ATOM 9451 C CA . ARG C 3 229 ? -15.107 -9.165 20.304 1.00 25.21 229 ARG C CA 1
ATOM 9452 C C . ARG C 3 229 ? -16.176 -8.958 19.205 1.00 28.74 229 ARG C C 1
ATOM 9453 O O . ARG C 3 229 ? -16.131 -9.633 18.173 1.00 28.74 229 ARG C O 1
ATOM 9461 N N . ASP C 3 230 ? -17.110 -8.007 19.421 1.00 26.73 230 ASP C N 1
ATOM 9462 C CA . ASP C 3 230 ? -18.184 -7.675 18.471 1.00 27.55 230 ASP C CA 1
ATOM 9463 C C . ASP C 3 230 ? -17.709 -6.838 17.263 1.00 30.92 230 ASP C C 1
ATOM 9464 O O . ASP C 3 230 ? -18.439 -6.748 16.273 1.00 30.98 230 ASP C O 1
ATOM 9469 N N . ASP C 3 231 ? -16.495 -6.241 17.327 1.00 27.11 231 ASP C N 1
ATOM 9470 C CA . ASP C 3 231 ? -15.992 -5.439 16.212 1.00 25.75 231 ASP C CA 1
ATOM 9471 C C . ASP C 3 231 ? -15.000 -6.226 15.363 1.00 29.13 231 ASP C C 1
ATOM 9472 O O . ASP C 3 231 ? -13.789 -6.012 15.447 1.00 26.98 231 ASP C O 1
ATOM 9477 N N . GLU C 3 232 ? -15.539 -7.142 14.529 1.00 26.97 232 GLU C N 1
ATOM 9478 C CA . GLU C 3 232 ? -14.759 -7.996 13.625 1.00 27.13 232 GLU C CA 1
ATOM 9479 C C . GLU C 3 232 ? -13.912 -7.188 12.636 1.00 28.34 232 GLU C C 1
ATOM 9480 O O . GLU C 3 232 ? -12.771 -7.568 12.370 1.00 26.12 232 GLU C O 1
ATOM 9486 N N . GLU C 3 233 ? -14.456 -6.055 12.133 1.00 25.32 233 GLU C N 1
ATOM 9487 C CA . GLU C 3 233 ? -13.752 -5.142 11.226 1.00 24.66 233 GLU C CA 1
ATOM 9488 C C . GLU C 3 233 ? -12.479 -4.582 11.878 1.00 27.41 233 GLU C C 1
ATOM 9489 O O . GLU C 3 233 ? -11.420 -4.602 11.251 1.00 26.36 233 GLU C O 1
ATOM 9495 N N . LEU C 3 234 ? -12.588 -4.064 13.124 1.00 23.81 234 LEU C N 1
ATOM 9496 C CA . LEU C 3 234 ? -11.430 -3.536 13.833 1.00 23.20 234 LEU C CA 1
ATOM 9497 C C . LEU C 3 234 ? -10.383 -4.636 14.062 1.00 25.85 234 LEU C C 1
ATOM 9498 O O . LEU C 3 234 ? -9.199 -4.398 13.812 1.00 24.19 234 LEU C O 1
ATOM 9503 N N . LEU C 3 235 ? -10.820 -5.839 14.490 1.00 23.08 235 LEU C N 1
ATOM 9504 C CA . LEU C 3 235 ? -9.918 -6.984 14.704 1.00 23.08 235 LEU C CA 1
ATOM 9505 C C . LEU C 3 235 ? -9.165 -7.378 13.425 1.00 27.14 235 LEU C C 1
ATOM 9506 O O . LEU C 3 235 ? -7.976 -7.697 13.497 1.00 25.66 235 LEU C O 1
ATOM 9511 N N . THR C 3 236 ? -9.835 -7.289 12.255 1.00 25.62 236 THR C N 1
ATOM 9512 C CA . THR C 3 236 ? -9.221 -7.573 10.947 1.00 24.94 236 THR C CA 1
ATOM 9513 C C . THR C 3 236 ? -8.039 -6.618 10.687 1.00 26.88 236 THR C C 1
ATOM 9514 O O . THR C 3 236 ? -6.975 -7.062 10.247 1.00 25.45 236 THR C O 1
ATOM 9518 N N . VAL C 3 237 ? -8.234 -5.312 10.946 1.00 23.96 237 VAL C N 1
ATOM 9519 C CA . VAL C 3 237 ? -7.203 -4.300 10.697 1.00 22.49 237 VAL C CA 1
ATOM 9520 C C . VAL C 3 237 ? -6.029 -4.457 11.683 1.00 25.25 237 VAL C C 1
ATOM 9521 O O . VAL C 3 237 ? -4.878 -4.387 11.244 1.00 23.86 237 VAL C O 1
ATOM 9525 N N . VAL C 3 238 ? -6.311 -4.725 12.978 1.00 21.84 238 VAL C N 1
ATOM 9526 C CA . VAL C 3 238 ? -5.258 -4.944 14.004 1.00 20.63 238 VAL C CA 1
ATOM 9527 C C . VAL C 3 238 ? -4.347 -6.116 13.565 1.00 24.04 238 VAL C C 1
ATOM 9528 O O . VAL C 3 238 ? -3.124 -5.937 13.488 1.00 23.30 238 VAL C O 1
ATOM 9532 N N . LYS C 3 239 ? -4.960 -7.277 13.217 1.00 21.64 239 LYS C N 1
ATOM 9533 C CA . LYS C 3 239 ? -4.248 -8.481 12.746 1.00 22.02 239 LYS C CA 1
ATOM 9534 C C . LYS C 3 239 ? -3.457 -8.212 11.474 1.00 24.99 239 LYS C C 1
ATOM 9535 O O . LYS C 3 239 ? -2.355 -8.739 11.333 1.00 22.71 239 LYS C O 1
ATOM 9541 N N . ARG C 3 240 ? -4.020 -7.389 10.553 1.00 22.64 240 ARG C N 1
ATOM 9542 C CA . ARG C 3 240 ? -3.324 -7.010 9.319 1.00 22.50 240 ARG C CA 1
ATOM 9543 C C . ARG C 3 240 ? -2.049 -6.210 9.624 1.00 24.20 240 ARG C C 1
ATOM 9544 O O . ARG C 3 240 ? -0.994 -6.538 9.078 1.00 23.60 240 ARG C O 1
ATOM 9552 N N . ILE C 3 241 ? -2.138 -5.184 10.494 1.00 20.86 241 ILE C N 1
ATOM 9553 C CA . ILE C 3 241 ? -0.981 -4.354 10.883 1.00 20.43 241 ILE C CA 1
ATOM 9554 C C . ILE C 3 241 ? 0.094 -5.276 11.492 1.00 22.54 241 ILE C C 1
ATOM 9555 O O . ILE C 3 241 ? 1.266 -5.181 11.121 1.00 21.15 241 ILE C O 1
ATOM 9560 N N . HIS C 3 242 ? -0.329 -6.194 12.376 1.00 20.91 242 HIS C N 1
ATOM 9561 C CA . HIS C 3 242 ? 0.568 -7.165 13.023 1.00 21.52 242 HIS C CA 1
ATOM 9562 C C . HIS C 3 242 ? 1.314 -8.017 11.994 1.00 26.36 242 HIS C C 1
ATOM 9563 O O . HIS C 3 242 ? 2.540 -8.134 12.070 1.00 26.05 242 HIS C O 1
ATOM 9570 N N . ARG C 3 243 ? 0.572 -8.604 11.026 1.00 22.92 243 ARG C N 1
ATOM 9571 C CA . ARG C 3 243 ? 1.169 -9.448 10.000 1.00 21.95 243 ARG C CA 1
ATOM 9572 C C . ARG C 3 243 ? 2.130 -8.683 9.088 1.00 24.65 243 ARG C C 1
ATOM 9573 O O . ARG C 3 243 ? 3.210 -9.202 8.795 1.00 22.36 243 ARG C O 1
ATOM 9581 N N . ALA C 3 244 ? 1.732 -7.469 8.633 1.00 21.99 244 ALA C N 1
ATOM 9582 C CA . ALA C 3 244 ? 2.545 -6.606 7.766 1.00 22.45 244 ALA C CA 1
ATOM 9583 C C . ALA C 3 244 ? 3.870 -6.244 8.456 1.00 24.83 244 ALA C C 1
ATOM 9584 O O . ALA C 3 244 ? 4.933 -6.308 7.826 1.00 25.34 244 ALA C O 1
ATOM 9586 N N . ARG C 3 245 ? 3.812 -5.927 9.769 1.00 20.10 245 ARG C N 1
ATOM 9587 C CA . ARG C 3 245 ? 4.995 -5.626 10.564 1.00 19.51 245 ARG C CA 1
ATOM 9588 C C . ARG C 3 245 ? 5.907 -6.866 10.643 1.00 22.87 245 ARG C C 1
ATOM 9589 O O . ARG C 3 245 ? 7.116 -6.744 10.421 1.00 22.97 245 ARG C O 1
ATOM 9597 N N . THR C 3 246 ? 5.320 -8.059 10.928 1.00 20.08 246 THR C N 1
ATOM 9598 C CA . THR C 3 246 ? 6.039 -9.337 11.049 1.00 19.32 246 THR C CA 1
ATOM 9599 C C . THR C 3 246 ? 6.799 -9.678 9.767 1.00 22.23 246 THR C C 1
ATOM 9600 O O . THR C 3 246 ? 7.983 -10.016 9.840 1.00 20.67 246 THR C O 1
ATOM 9604 N N . LEU C 3 247 ? 6.103 -9.630 8.601 1.00 19.05 247 LEU C N 1
ATOM 9605 C CA . LEU C 3 247 ? 6.694 -9.970 7.299 1.00 19.46 247 LEU C CA 1
ATOM 9606 C C . LEU C 3 247 ? 7.766 -8.984 6.843 1.00 24.93 247 LEU C C 1
ATOM 9607 O O . LEU C 3 247 ? 8.791 -9.416 6.312 1.00 24.55 247 LEU C O 1
ATOM 9612 N N . GLY C 3 248 ? 7.534 -7.688 7.074 1.00 21.45 248 GLY C N 1
ATOM 9613 C CA . GLY C 3 248 ? 8.492 -6.629 6.752 1.00 21.43 248 GLY C CA 1
ATOM 9614 C C . GLY C 3 248 ? 9.781 -6.769 7.554 1.00 25.37 248 GLY C C 1
ATOM 9615 O O . GLY C 3 248 ? 10.881 -6.578 7.021 1.00 24.22 248 GLY C O 1
ATOM 9616 N N . GLY C 3 249 ? 9.639 -7.163 8.820 1.00 22.15 249 GLY C N 1
ATOM 9617 C CA . GLY C 3 249 ? 10.774 -7.436 9.696 1.00 22.07 249 GLY C CA 1
ATOM 9618 C C . GLY C 3 249 ? 11.557 -8.664 9.266 1.00 26.85 249 GLY C C 1
ATOM 9619 O O . GLY C 3 249 ? 12.791 -8.668 9.334 1.00 26.40 249 GLY C O 1
ATOM 9620 N N . TYR C 3 250 ? 10.844 -9.709 8.769 1.00 24.40 250 TYR C N 1
ATOM 9621 C CA . TYR C 3 250 ? 11.476 -10.932 8.270 1.00 24.14 250 TYR C CA 1
ATOM 9622 C C . TYR C 3 250 ? 12.243 -10.681 6.959 1.00 28.08 250 TYR C C 1
ATOM 9623 O O . TYR C 3 250 ? 13.442 -10.962 6.890 1.00 26.65 250 TYR C O 1
ATOM 9632 N N . MET C 3 251 ? 11.545 -10.174 5.925 1.00 26.03 251 MET C N 1
ATOM 9633 C CA . MET C 3 251 ? 12.123 -9.841 4.619 1.00 27.60 251 MET C CA 1
ATOM 9634 C C . MET C 3 251 ? 11.229 -8.818 3.909 1.00 30.52 251 MET C C 1
ATOM 9635 O O . MET C 3 251 ? 10.130 -9.176 3.477 1.00 29.98 251 MET C O 1
ATOM 9640 N N . PRO C 3 252 ? 11.668 -7.536 3.803 1.00 26.69 252 PRO C N 1
ATOM 9641 C CA . PRO C 3 252 ? 10.800 -6.507 3.211 1.00 25.92 252 PRO C CA 1
ATOM 9642 C C . PRO C 3 252 ? 10.777 -6.524 1.685 1.00 28.81 252 PRO C C 1
ATOM 9643 O O . PRO C 3 252 ? 11.157 -5.540 1.040 1.00 27.82 252 PRO C O 1
ATOM 9647 N N . VAL C 3 253 ? 10.329 -7.653 1.109 1.00 27.37 253 VAL C N 1
ATOM 9648 C CA . VAL C 3 253 ? 10.250 -7.853 -0.344 1.00 28.30 253 VAL C CA 1
ATOM 9649 C C . VAL C 3 253 ? 8.812 -8.239 -0.784 1.00 30.42 253 VAL C C 1
ATOM 9650 O O . VAL C 3 253 ? 8.092 -8.910 -0.042 1.00 28.30 253 VAL C O 1
ATOM 9654 N N . ASN C 3 254 ? 8.420 -7.804 -1.995 1.00 27.94 254 ASN C N 1
ATOM 9655 C CA . ASN C 3 254 ? 7.088 -8.040 -2.566 1.00 28.62 254 ASN C CA 1
ATOM 9656 C C . ASN C 3 254 ? 6.642 -9.500 -2.554 1.00 32.69 254 ASN C C 1
ATOM 9657 O O . ASN C 3 254 ? 5.501 -9.776 -2.181 1.00 32.60 254 ASN C O 1
ATOM 9662 N N . GLU C 3 255 ? 7.540 -10.424 -2.941 1.00 29.90 255 GLU C N 1
ATOM 9663 C CA . GLU C 3 255 ? 7.274 -11.872 -3.012 1.00 30.71 255 GLU C CA 1
ATOM 9664 C C . GLU C 3 255 ? 6.805 -12.462 -1.674 1.00 33.10 255 GLU C C 1
ATOM 9665 O O . GLU C 3 255 ? 5.890 -13.283 -1.667 1.00 32.82 255 GLU C O 1
ATOM 9671 N N . VAL C 3 256 ? 7.417 -12.024 -0.548 1.00 28.38 256 VAL C N 1
ATOM 9672 C CA . VAL C 3 256 ? 7.067 -12.471 0.809 1.00 27.38 256 VAL C CA 1
ATOM 9673 C C . VAL C 3 256 ? 5.643 -12.011 1.175 1.00 29.48 256 VAL C C 1
ATOM 9674 O O . VAL C 3 256 ? 4.843 -12.824 1.636 1.00 28.55 256 VAL C O 1
ATOM 9678 N N . PHE C 3 257 ? 5.324 -10.727 0.921 1.00 25.90 257 PHE C N 1
ATOM 9679 C CA . PHE C 3 257 ? 3.997 -10.146 1.167 1.00 26.12 257 PHE C CA 1
ATOM 9680 C C . PHE C 3 257 ? 2.926 -10.790 0.267 1.00 30.61 257 PHE C C 1
ATOM 9681 O O . PHE C 3 257 ? 1.829 -11.083 0.742 1.00 30.03 257 PHE C O 1
ATOM 9689 N N . ASP C 3 258 ? 3.262 -11.054 -1.013 1.00 27.70 258 ASP C N 1
ATOM 9690 C CA . ASP C 3 258 ? 2.347 -11.697 -1.974 1.00 27.82 258 ASP C CA 1
ATOM 9691 C C . ASP C 3 258 ? 1.953 -13.109 -1.543 1.00 32.35 258 ASP C C 1
ATOM 9692 O O . ASP C 3 258 ? 0.804 -13.503 -1.704 1.00 33.24 258 ASP C O 1
ATOM 9697 N N . LYS C 3 259 ? 2.898 -13.854 -0.981 1.00 27.99 259 LYS C N 1
ATOM 9698 C CA . LYS C 3 259 ? 2.687 -15.240 -0.569 1.00 27.67 259 LYS C CA 1
ATOM 9699 C C . LYS C 3 259 ? 2.079 -15.409 0.826 1.00 30.29 259 LYS C C 1
ATOM 9700 O O . LYS C 3 259 ? 1.267 -16.318 1.010 1.00 29.29 259 LYS C O 1
ATOM 9706 N N . LEU C 3 260 ? 2.466 -14.563 1.806 1.00 27.08 260 LEU C N 1
ATOM 9707 C CA . LEU C 3 260 ? 2.040 -14.759 3.198 1.00 27.27 260 LEU C CA 1
ATOM 9708 C C . LEU C 3 260 ? 1.069 -13.722 3.815 1.00 30.21 260 LEU C C 1
ATOM 9709 O O . LEU C 3 260 ? 0.486 -14.026 4.860 1.00 29.72 260 LEU C O 1
ATOM 9714 N N . LEU C 3 261 ? 0.884 -12.534 3.208 1.00 26.15 261 LEU C N 1
ATOM 9715 C CA . LEU C 3 261 ? -0.026 -11.531 3.781 1.00 29.73 261 LEU C CA 1
ATOM 9716 C C . LEU C 3 261 ? -1.506 -11.931 3.659 1.00 45.22 261 LEU C C 1
ATOM 9717 O O . LEU C 3 261 ? -2.269 -11.678 4.614 1.00 49.31 261 LEU C O 1
ATOM 9723 N N . LYS D 1 5 ? 64.924 1.402 70.763 1.00 51.56 5 LYS D N 1
ATOM 9724 C CA . LYS D 1 5 ? 63.937 2.460 70.522 1.00 50.48 5 LYS D CA 1
ATOM 9725 C C . LYS D 1 5 ? 63.087 2.169 69.269 1.00 49.64 5 LYS D C 1
ATOM 9726 O O . LYS D 1 5 ? 62.176 2.939 68.945 1.00 49.45 5 LYS D O 1
ATOM 9732 N N . LYS D 1 6 ? 63.370 1.038 68.592 1.00 41.53 6 LYS D N 1
ATOM 9733 C CA . LYS D 1 6 ? 62.646 0.556 67.408 1.00 38.75 6 LYS D CA 1
ATOM 9734 C C . LYS D 1 6 ? 61.163 0.432 67.756 1.00 39.40 6 LYS D C 1
ATOM 9735 O O . LYS D 1 6 ? 60.819 -0.123 68.802 1.00 38.76 6 LYS D O 1
ATOM 9741 N N . LEU D 1 7 ? 60.295 0.975 66.900 1.00 34.08 7 LEU D N 1
ATOM 9742 C CA . LEU D 1 7 ? 58.847 0.982 67.134 1.00 33.59 7 LEU D CA 1
ATOM 9743 C C . LEU D 1 7 ? 58.207 -0.411 67.200 1.00 37.01 7 LEU D C 1
ATOM 9744 O O . LEU D 1 7 ? 57.188 -0.569 67.868 1.00 37.80 7 LEU D O 1
ATOM 9749 N N . PHE D 1 8 ? 58.821 -1.416 66.544 1.00 32.80 8 PHE D N 1
ATOM 9750 C CA . PHE D 1 8 ? 58.352 -2.806 66.487 1.00 32.10 8 PHE D CA 1
ATOM 9751 C C . PHE D 1 8 ? 58.752 -3.696 67.696 1.00 35.19 8 PHE D C 1
ATOM 9752 O O . PHE D 1 8 ? 58.273 -4.833 67.793 1.00 32.50 8 PHE D O 1
ATOM 9760 N N . LEU D 1 9 ? 59.640 -3.209 68.584 1.00 34.47 9 LEU D N 1
ATOM 9761 C CA . LEU D 1 9 ? 60.120 -3.994 69.732 1.00 35.84 9 LEU D CA 1
ATOM 9762 C C . LEU D 1 9 ? 59.013 -4.489 70.651 1.00 40.83 9 LEU D C 1
ATOM 9763 O O . LEU D 1 9 ? 59.043 -5.658 71.051 1.00 41.39 9 LEU D O 1
ATOM 9768 N N . LYS D 1 10 ? 58.027 -3.624 70.956 1.00 37.29 10 LYS D N 1
ATOM 9769 C CA . LYS D 1 10 ? 56.880 -3.958 71.812 1.00 38.01 10 LYS D CA 1
ATOM 9770 C C . LYS D 1 10 ? 56.087 -5.141 71.240 1.00 40.22 10 LYS D C 1
ATOM 9771 O O . LYS D 1 10 ? 55.797 -6.085 71.974 1.00 39.96 10 LYS D O 1
ATOM 9777 N N . ALA D 1 11 ? 55.778 -5.105 69.922 1.00 35.20 11 ALA D N 1
ATOM 9778 C CA . ALA D 1 11 ? 55.071 -6.168 69.220 1.00 34.47 11 ALA D CA 1
ATOM 9779 C C . ALA D 1 11 ? 55.846 -7.491 69.261 1.00 38.94 11 ALA D C 1
ATOM 9780 O O . ALA D 1 11 ? 55.236 -8.520 69.548 1.00 39.05 11 ALA D O 1
ATOM 9782 N N . LEU D 1 12 ? 57.183 -7.463 69.013 1.00 35.40 12 LEU D N 1
ATOM 9783 C CA . LEU D 1 12 ? 58.049 -8.651 69.046 1.00 35.56 12 LEU D CA 1
ATOM 9784 C C . LEU D 1 12 ? 58.076 -9.312 70.424 1.00 41.42 12 LEU D C 1
ATOM 9785 O O . LEU D 1 12 ? 58.064 -10.535 70.506 1.00 41.17 12 LEU D O 1
ATOM 9790 N N . LYS D 1 13 ? 58.092 -8.515 71.499 1.00 39.48 13 LYS D N 1
ATOM 9791 C CA . LYS D 1 13 ? 58.108 -9.063 72.851 1.00 41.01 13 LYS D CA 1
ATOM 9792 C C . LYS D 1 13 ? 56.770 -9.690 73.230 1.00 47.65 13 LYS D C 1
ATOM 9793 O O . LYS D 1 13 ? 56.762 -10.697 73.938 1.00 48.95 13 LYS D O 1
ATOM 9799 N N . GLU D 1 14 ? 55.655 -9.151 72.699 1.00 44.00 14 GLU D N 1
ATOM 9800 C CA . GLU D 1 14 ? 54.314 -9.693 72.918 1.00 44.22 14 GLU D CA 1
ATOM 9801 C C . GLU D 1 14 ? 54.108 -10.981 72.117 1.00 46.68 14 GLU D C 1
ATOM 9802 O O . GLU D 1 14 ? 53.379 -11.865 72.562 1.00 47.10 14 GLU D O 1
ATOM 9808 N N . LYS D 1 15 ? 54.739 -11.073 70.933 1.00 40.99 15 LYS D N 1
ATOM 9809 C CA . LYS D 1 15 ? 54.614 -12.195 69.999 1.00 39.55 15 LYS D CA 1
ATOM 9810 C C . LYS D 1 15 ? 55.614 -13.331 70.208 1.00 43.85 15 LYS D C 1
ATOM 9811 O O . LYS D 1 15 ? 55.276 -14.479 69.930 1.00 43.51 15 LYS D O 1
ATOM 9817 N N . PHE D 1 16 ? 56.851 -13.014 70.644 1.00 40.75 16 PHE D N 1
ATOM 9818 C CA . PHE D 1 16 ? 57.934 -13.987 70.821 1.00 40.86 16 PHE D CA 1
ATOM 9819 C C . PHE D 1 16 ? 58.476 -13.969 72.257 1.00 48.31 16 PHE D C 1
ATOM 9820 O O . PHE D 1 16 ? 58.812 -12.899 72.778 1.00 48.11 16 PHE D O 1
ATOM 9828 N N . GLU D 1 17 ? 58.561 -15.153 72.888 1.00 47.63 17 GLU D N 1
ATOM 9829 C CA . GLU D 1 17 ? 59.033 -15.305 74.274 1.00 49.11 17 GLU D CA 1
ATOM 9830 C C . GLU D 1 17 ? 60.539 -15.094 74.400 1.00 54.07 17 GLU D C 1
ATOM 9831 O O . GLU D 1 17 ? 60.993 -14.533 75.398 1.00 54.38 17 GLU D O 1
ATOM 9837 N N . GLU D 1 18 ? 61.310 -15.572 73.410 1.00 50.88 18 GLU D N 1
ATOM 9838 C CA . GLU D 1 18 ? 62.775 -15.490 73.405 1.00 51.36 18 GLU D CA 1
ATOM 9839 C C . GLU D 1 18 ? 63.283 -14.100 73.004 1.00 53.68 18 GLU D C 1
ATOM 9840 O O . GLU D 1 18 ? 62.499 -13.267 72.533 1.00 53.38 18 GLU D O 1
ATOM 9846 N N . ASP D 1 19 ? 64.602 -13.866 73.180 1.00 48.60 19 ASP D N 1
ATOM 9847 C CA . ASP D 1 19 ? 65.302 -12.632 72.806 1.00 47.79 19 ASP D CA 1
ATOM 9848 C C . ASP D 1 19 ? 64.976 -12.324 71.323 1.00 49.45 19 ASP D C 1
ATOM 9849 O O . ASP D 1 19 ? 65.137 -13.224 70.491 1.00 48.10 19 ASP D O 1
ATOM 9854 N N . PRO D 1 20 ? 64.504 -11.098 70.966 1.00 45.71 20 PRO D N 1
ATOM 9855 C CA . PRO D 1 20 ? 64.183 -10.825 69.546 1.00 44.83 20 PRO D CA 1
ATOM 9856 C C . PRO D 1 20 ? 65.354 -10.964 68.564 1.00 48.03 20 PRO D C 1
ATOM 9857 O O . PRO D 1 20 ? 65.118 -11.153 67.371 1.00 46.64 20 PRO D O 1
ATOM 9861 N N . LYS D 1 21 ? 66.604 -10.888 69.066 1.00 44.95 21 LYS D N 1
ATOM 9862 C CA . LYS D 1 21 ? 67.827 -11.005 68.263 1.00 45.12 21 LYS D CA 1
ATOM 9863 C C . LYS D 1 21 ? 68.397 -12.440 68.175 1.00 50.44 21 LYS D C 1
ATOM 9864 O O . LYS D 1 21 ? 69.345 -12.667 67.421 1.00 49.77 21 LYS D O 1
ATOM 9870 N N . GLU D 1 22 ? 67.820 -13.400 68.923 1.00 48.30 22 GLU D N 1
ATOM 9871 C CA . GLU D 1 22 ? 68.287 -14.792 68.901 1.00 48.75 22 GLU D CA 1
ATOM 9872 C C . GLU D 1 22 ? 67.881 -15.513 67.601 1.00 51.96 22 GLU D C 1
ATOM 9873 O O . GLU D 1 22 ? 66.717 -15.472 67.200 1.00 51.25 22 GLU D O 1
ATOM 9879 N N . LYS D 1 23 ? 68.872 -16.153 66.956 1.00 48.61 23 LYS D N 1
ATOM 9880 C CA . LYS D 1 23 ? 68.807 -16.881 65.681 1.00 48.14 23 LYS D CA 1
ATOM 9881 C C . LYS D 1 23 ? 68.264 -18.319 65.808 1.00 52.22 23 LYS D C 1
ATOM 9882 O O . LYS D 1 23 ? 67.808 -18.872 64.807 1.00 51.20 23 LYS D O 1
ATOM 9888 N N . TYR D 1 24 ? 68.350 -18.938 67.010 1.00 49.68 24 TYR D N 1
ATOM 9889 C CA . TYR D 1 24 ? 67.904 -20.323 67.228 1.00 50.11 24 TYR D CA 1
ATOM 9890 C C . TYR D 1 24 ? 66.639 -20.434 68.083 1.00 55.89 24 TYR D C 1
ATOM 9891 O O . TYR D 1 24 ? 66.455 -19.653 69.021 1.00 55.89 24 TYR D O 1
ATOM 9900 N N . THR D 1 25 ? 65.764 -21.404 67.740 1.00 53.57 25 THR D N 1
ATOM 9901 C CA . THR D 1 25 ? 64.484 -21.684 68.413 1.00 53.57 25 THR D CA 1
ATOM 9902 C C . THR D 1 25 ? 64.167 -23.201 68.412 1.00 59.61 25 THR D C 1
ATOM 9903 O O . THR D 1 25 ? 64.994 -23.997 67.969 1.00 59.44 25 THR D O 1
ATOM 9907 N N . LYS D 1 26 ? 62.981 -23.585 68.921 1.00 56.99 26 LYS D N 1
ATOM 9908 C CA . LYS D 1 26 ? 62.508 -24.969 68.961 1.00 57.13 26 LYS D CA 1
ATOM 9909 C C . LYS D 1 26 ? 61.185 -25.082 68.197 1.00 59.77 26 LYS D C 1
ATOM 9910 O O . LYS D 1 26 ? 60.350 -24.183 68.286 1.00 59.81 26 LYS D O 1
ATOM 9916 N N . PHE D 1 27 ? 61.001 -26.162 67.426 1.00 55.02 27 PHE D N 1
ATOM 9917 C CA . PHE D 1 27 ? 59.784 -26.374 66.632 1.00 54.08 27 PHE D CA 1
ATOM 9918 C C . PHE D 1 27 ? 59.061 -27.680 66.978 1.00 56.66 27 PHE D C 1
ATOM 9919 O O . PHE D 1 27 ? 59.556 -28.459 67.795 1.00 56.23 27 PHE D O 1
ATOM 9927 N N . TYR D 1 28 ? 57.882 -27.914 66.329 1.00 52.18 28 TYR D N 1
ATOM 9928 C CA . TYR D 1 28 ? 57.050 -29.136 66.382 1.00 51.75 28 TYR D CA 1
ATOM 9929 C C . TYR D 1 28 ? 56.609 -29.550 67.817 1.00 56.99 28 TYR D C 1
ATOM 9930 O O . TYR D 1 28 ? 56.298 -30.721 68.047 1.00 57.08 28 TYR D O 1
ATOM 9939 N N . THR D 1 29 ? 56.528 -28.566 68.749 1.00 53.80 29 THR D N 1
ATOM 9940 C CA . THR D 1 29 ? 56.195 -28.707 70.182 1.00 54.11 29 THR D CA 1
ATOM 9941 C C . THR D 1 29 ? 54.804 -28.089 70.543 1.00 56.35 29 THR D C 1
ATOM 9942 O O . THR D 1 29 ? 54.388 -28.158 71.700 1.00 56.24 29 THR D O 1
ATOM 9946 N N . PHE D 1 30 ? 54.092 -27.490 69.572 1.00 50.74 30 PHE D N 1
ATOM 9947 C CA . PHE D 1 30 ? 52.879 -26.727 69.858 1.00 49.69 30 PHE D CA 1
ATOM 9948 C C . PHE D 1 30 ? 51.521 -27.472 69.719 1.00 52.38 30 PHE D C 1
ATOM 9949 O O . PHE D 1 30 ? 50.489 -26.863 70.009 1.00 52.81 30 PHE D O 1
ATOM 9957 N N . GLY D 1 31 ? 51.519 -28.758 69.357 1.00 47.53 31 GLY D N 1
ATOM 9958 C CA . GLY D 1 31 ? 50.281 -29.533 69.221 1.00 46.97 31 GLY D CA 1
ATOM 9959 C C . GLY D 1 31 ? 49.433 -29.194 68.003 1.00 49.65 31 GLY D C 1
ATOM 9960 O O . GLY D 1 31 ? 48.216 -29.424 67.992 1.00 49.84 31 GLY D O 1
ATOM 9961 N N . GLY D 1 32 ? 50.079 -28.654 66.969 1.00 44.19 32 GLY D N 1
ATOM 9962 C CA . GLY D 1 32 ? 49.424 -28.272 65.718 1.00 42.69 32 GLY D CA 1
ATOM 9963 C C . GLY D 1 32 ? 48.382 -27.180 65.881 1.00 44.51 32 GLY D C 1
ATOM 9964 O O . GLY D 1 32 ? 48.624 -26.205 66.594 1.00 43.36 32 GLY D O 1
ATOM 9965 N N . TRP D 1 33 ? 47.201 -27.345 65.242 1.00 41.19 33 TRP D N 1
ATOM 9966 C CA . TRP D 1 33 ? 46.089 -26.383 65.310 1.00 40.47 33 TRP D CA 1
ATOM 9967 C C . TRP D 1 33 ? 45.523 -26.172 66.724 1.00 42.99 33 TRP D C 1
ATOM 9968 O O . TRP D 1 33 ? 44.960 -25.110 67.001 1.00 41.24 33 TRP D O 1
ATOM 9979 N N . GLN D 1 34 ? 45.657 -27.187 67.608 1.00 39.43 34 GLN D N 1
ATOM 9980 C CA . GLN D 1 34 ? 45.134 -27.162 68.982 1.00 39.38 34 GLN D CA 1
ATOM 9981 C C . GLN D 1 34 ? 45.712 -26.037 69.864 1.00 41.51 34 GLN D C 1
ATOM 9982 O O . GLN D 1 34 ? 45.105 -25.701 70.877 1.00 41.02 34 GLN D O 1
ATOM 9988 N N . GLN D 1 35 ? 46.846 -25.429 69.451 1.00 37.46 35 GLN D N 1
ATOM 9989 C CA . GLN D 1 35 ? 47.505 -24.304 70.139 1.00 37.58 35 GLN D CA 1
ATOM 9990 C C . GLN D 1 35 ? 46.674 -23.007 70.049 1.00 41.65 35 GLN D C 1
ATOM 9991 O O . GLN D 1 35 ? 46.874 -22.100 70.860 1.00 41.32 35 GLN D O 1
ATOM 9997 N N . SER D 1 36 ? 45.794 -22.899 69.026 1.00 37.74 36 SER D N 1
ATOM 9998 C CA . SER D 1 36 ? 45.009 -21.699 68.765 1.00 37.05 36 SER D CA 1
ATOM 9999 C C . SER D 1 36 ? 43.546 -21.802 69.182 1.00 40.18 36 SER D C 1
ATOM 10000 O O . SER D 1 36 ? 42.832 -22.706 68.738 1.00 38.84 36 SER D O 1
ATOM 10003 N N . ALA D 1 37 ? 43.096 -20.821 69.990 1.00 36.86 37 ALA D N 1
ATOM 10004 C CA . ALA D 1 37 ? 41.717 -20.708 70.471 1.00 36.97 37 ALA D CA 1
ATOM 10005 C C . ALA D 1 37 ? 40.756 -20.512 69.289 1.00 37.87 37 ALA D C 1
ATOM 10006 O O . ALA D 1 37 ? 39.647 -21.041 69.317 1.00 36.57 37 ALA D O 1
ATOM 10008 N N . ARG D 1 38 ? 41.194 -19.785 68.242 1.00 33.89 38 ARG D N 1
ATOM 10009 C CA . ARG D 1 38 ? 40.372 -19.565 67.049 1.00 33.14 38 ARG D CA 1
ATOM 10010 C C . ARG D 1 38 ? 40.169 -20.853 66.245 1.00 35.63 38 ARG D C 1
ATOM 10011 O O . ARG D 1 38 ? 39.039 -21.145 65.863 1.00 35.09 38 ARG D O 1
ATOM 10019 N N . LYS D 1 39 ? 41.249 -21.635 66.016 1.00 32.14 39 LYS D N 1
ATOM 10020 C CA . LYS D 1 39 ? 41.175 -22.918 65.293 1.00 30.98 39 LYS D CA 1
ATOM 10021 C C . LYS D 1 39 ? 40.280 -23.918 66.055 1.00 34.75 39 LYS D C 1
ATOM 10022 O O . LYS D 1 39 ? 39.478 -24.617 65.429 1.00 33.46 39 LYS D O 1
ATOM 10028 N N . ARG D 1 40 ? 40.376 -23.939 67.412 1.00 31.93 40 ARG D N 1
ATOM 10029 C CA . ARG D 1 40 ? 39.530 -24.797 68.253 1.00 31.82 40 ARG D CA 1
ATOM 10030 C C . ARG D 1 40 ? 38.049 -24.400 68.104 1.00 35.41 40 ARG D C 1
ATOM 10031 O O . ARG D 1 40 ? 37.189 -25.285 68.013 1.00 35.03 40 ARG D O 1
ATOM 10039 N N . GLU D 1 41 ? 37.761 -23.075 68.036 1.00 31.82 41 GLU D N 1
ATOM 10040 C CA . GLU D 1 41 ? 36.400 -22.545 67.832 1.00 31.54 41 GLU D CA 1
ATOM 10041 C C . GLU D 1 41 ? 35.856 -23.011 66.467 1.00 34.30 41 GLU D C 1
ATOM 10042 O O . GLU D 1 41 ? 34.698 -23.422 66.387 1.00 33.37 41 GLU D O 1
ATOM 10048 N N . PHE D 1 42 ? 36.703 -22.989 65.418 1.00 29.31 42 PHE D N 1
ATOM 10049 C CA . PHE D 1 42 ? 36.332 -23.412 64.058 1.00 29.16 42 PHE D CA 1
ATOM 10050 C C . PHE D 1 42 ? 35.947 -24.900 63.995 1.00 31.78 42 PHE D C 1
ATOM 10051 O O . PHE D 1 42 ? 34.944 -25.234 63.366 1.00 30.22 42 PHE D O 1
ATOM 10059 N N . VAL D 1 43 ? 36.717 -25.778 64.675 1.00 30.14 43 VAL D N 1
ATOM 10060 C CA . VAL D 1 43 ? 36.487 -27.228 64.700 1.00 30.46 43 VAL D CA 1
ATOM 10061 C C . VAL D 1 43 ? 35.156 -27.540 65.392 1.00 36.07 43 VAL D C 1
ATOM 10062 O O . VAL D 1 43 ? 34.362 -28.325 64.866 1.00 35.21 43 VAL D O 1
ATOM 10066 N N . GLU D 1 44 ? 34.907 -26.888 66.546 1.00 34.49 44 GLU D N 1
ATOM 10067 C CA . GLU D 1 44 ? 33.683 -27.023 67.340 1.00 34.75 44 GLU D CA 1
ATOM 10068 C C . GLU D 1 44 ? 32.460 -26.544 66.556 1.00 36.83 44 GLU D C 1
ATOM 10069 O O . GLU D 1 44 ? 31.424 -27.215 66.568 1.00 34.24 44 GLU D O 1
ATOM 10075 N N . ALA D 1 45 ? 32.592 -25.384 65.863 1.00 33.98 45 ALA D N 1
ATOM 10076 C CA . ALA D 1 45 ? 31.547 -24.793 65.021 1.00 33.73 45 ALA D CA 1
ATOM 10077 C C . ALA D 1 45 ? 31.235 -25.720 63.850 1.00 38.13 45 ALA D C 1
ATOM 10078 O O . ALA D 1 45 ? 30.058 -25.885 63.515 1.00 38.09 45 ALA D O 1
ATOM 10080 N N . ASN D 1 46 ? 32.279 -26.343 63.244 1.00 34.16 46 ASN D N 1
ATOM 10081 C CA . ASN D 1 46 ? 32.099 -27.259 62.113 1.00 33.95 46 ASN D CA 1
ATOM 10082 C C . ASN D 1 46 ? 31.261 -28.471 62.491 1.00 38.84 46 ASN D C 1
ATOM 10083 O O . ASN D 1 46 ? 30.344 -28.833 61.755 1.00 37.68 46 ASN D O 1
ATOM 10088 N N . GLU D 1 47 ? 31.567 -29.088 63.642 1.00 37.17 47 GLU D N 1
ATOM 10089 C CA . GLU D 1 47 ? 30.840 -30.249 64.131 1.00 37.66 47 GLU D CA 1
ATOM 10090 C C . GLU D 1 47 ? 29.331 -29.952 64.240 1.00 42.03 47 GLU D C 1
ATOM 10091 O O . GLU D 1 47 ? 28.504 -30.776 63.838 1.00 40.99 47 GLU D O 1
ATOM 10097 N N . LYS D 1 48 ? 28.993 -28.753 64.739 1.00 39.94 48 LYS D N 1
ATOM 10098 C CA . LYS D 1 48 ? 27.625 -28.275 64.928 1.00 40.42 48 LYS D CA 1
ATOM 10099 C C . LYS D 1 48 ? 26.881 -28.057 63.595 1.00 43.27 48 LYS D C 1
ATOM 10100 O O . LYS D 1 48 ? 25.744 -28.502 63.456 1.00 43.15 48 LYS D O 1
ATOM 10106 N N . ILE D 1 49 ? 27.512 -27.382 62.628 1.00 38.98 49 ILE D N 1
ATOM 10107 C CA . ILE D 1 49 ? 26.850 -27.075 61.356 1.00 37.84 49 ILE D CA 1
ATOM 10108 C C . ILE D 1 49 ? 26.726 -28.318 60.439 1.00 40.20 49 ILE D C 1
ATOM 10109 O O . ILE D 1 49 ? 25.754 -28.408 59.687 1.00 39.37 49 ILE D O 1
ATOM 10114 N N . VAL D 1 50 ? 27.673 -29.274 60.516 1.00 36.07 50 VAL D N 1
ATOM 10115 C CA . VAL D 1 50 ? 27.621 -30.504 59.708 1.00 35.85 50 VAL D CA 1
ATOM 10116 C C . VAL D 1 50 ? 26.392 -31.360 60.103 1.00 41.92 50 VAL D C 1
ATOM 10117 O O . VAL D 1 50 ? 25.695 -31.877 59.230 1.00 40.79 50 VAL D O 1
ATOM 10121 N N . ALA D 1 51 ? 26.097 -31.447 61.413 1.00 40.89 51 ALA D N 1
ATOM 10122 C CA . ALA D 1 51 ? 24.949 -32.202 61.905 1.00 41.71 51 ALA D CA 1
ATOM 10123 C C . ALA D 1 51 ? 23.620 -31.453 61.694 1.00 47.20 51 ALA D C 1
ATOM 10124 O O . ALA D 1 51 ? 22.658 -32.042 61.192 1.00 47.36 51 ALA D O 1
ATOM 10126 N N . GLU D 1 52 ? 23.579 -30.157 62.056 1.00 43.54 52 GLU D N 1
ATOM 10127 C CA . GLU D 1 52 ? 22.375 -29.330 62.022 1.00 43.05 52 GLU D CA 1
ATOM 10128 C C . GLU D 1 52 ? 21.971 -28.754 60.666 1.00 44.76 52 GLU D C 1
ATOM 10129 O O . GLU D 1 52 ? 20.771 -28.681 60.396 1.00 44.63 52 GLU D O 1
ATOM 10135 N N . LYS D 1 53 ? 22.936 -28.288 59.849 1.00 38.90 53 LYS D N 1
ATOM 10136 C CA . LYS D 1 53 ? 22.622 -27.595 58.592 1.00 37.73 53 LYS D CA 1
ATOM 10137 C C . LYS D 1 53 ? 22.969 -28.338 57.298 1.00 39.90 53 LYS D C 1
ATOM 10138 O O . LYS D 1 53 ? 22.290 -28.130 56.291 1.00 38.86 53 LYS D O 1
ATOM 10144 N N . ARG D 1 54 ? 24.032 -29.158 57.308 1.00 35.77 54 ARG D N 1
ATOM 10145 C CA . ARG D 1 54 ? 24.555 -29.855 56.118 1.00 34.89 54 ARG D CA 1
ATOM 10146 C C . ARG D 1 54 ? 24.066 -31.290 55.906 1.00 40.21 54 ARG D C 1
ATOM 10147 O O . ARG D 1 54 ? 24.454 -31.927 54.921 1.00 38.41 54 ARG D O 1
ATOM 10155 N N . GLY D 1 55 ? 23.241 -31.787 56.822 1.00 39.85 55 GLY D N 1
ATOM 10156 C CA . GLY D 1 55 ? 22.711 -33.147 56.782 1.00 40.84 55 GLY D CA 1
ATOM 10157 C C . GLY D 1 55 ? 23.774 -34.230 56.694 1.00 45.49 55 GLY D C 1
ATOM 10158 O O . GLY D 1 55 ? 23.655 -35.149 55.882 1.00 46.05 55 GLY D O 1
ATOM 10159 N N . GLY D 1 56 ? 24.838 -34.082 57.484 1.00 41.83 56 GLY D N 1
ATOM 10160 C CA . GLY D 1 56 ? 25.940 -35.035 57.543 1.00 41.24 56 GLY D CA 1
ATOM 10161 C C . GLY D 1 56 ? 27.019 -34.923 56.483 1.00 43.98 56 GLY D C 1
ATOM 10162 O O . GLY D 1 56 ? 27.956 -35.728 56.498 1.00 45.02 56 GLY D O 1
ATOM 10163 N N . ILE D 1 57 ? 26.924 -33.944 55.557 1.00 37.58 57 ILE D N 1
ATOM 10164 C CA . ILE D 1 57 ? 27.961 -33.762 54.534 1.00 36.58 57 ILE D CA 1
ATOM 10165 C C . ILE D 1 57 ? 29.133 -33.019 55.195 1.00 41.35 57 ILE D C 1
ATOM 10166 O O . ILE D 1 57 ? 28.933 -31.912 55.706 1.00 39.82 57 ILE D O 1
ATOM 10171 N N . PRO D 1 58 ? 30.341 -33.637 55.252 1.00 39.68 58 PRO D N 1
ATOM 10172 C CA . PRO D 1 58 ? 31.472 -32.969 55.925 1.00 39.14 58 PRO D CA 1
ATOM 10173 C C . PRO D 1 58 ? 31.920 -31.683 55.239 1.00 39.31 58 PRO D C 1
ATOM 10174 O O . PRO D 1 58 ? 31.606 -31.462 54.066 1.00 36.95 58 PRO D O 1
ATOM 10178 N N . MET D 1 59 ? 32.614 -30.818 55.992 1.00 34.91 59 MET D N 1
ATOM 10179 C CA . MET D 1 59 ? 33.113 -29.551 55.492 1.00 34.03 59 MET D CA 1
ATOM 10180 C C . MET D 1 59 ? 34.571 -29.323 55.916 1.00 36.40 59 MET D C 1
ATOM 10181 O O . MET D 1 59 ? 35.475 -29.849 55.266 1.00 35.19 59 MET D O 1
ATOM 10186 N N . TYR D 1 60 ? 34.789 -28.558 57.008 1.00 32.98 60 TYR D N 1
ATOM 10187 C CA . TYR D 1 60 ? 36.092 -28.191 57.566 1.00 32.84 60 TYR D CA 1
ATOM 10188 C C . TYR D 1 60 ? 36.765 -29.421 58.186 1.00 36.29 60 TYR D C 1
ATOM 10189 O O . TYR D 1 60 ? 36.154 -30.128 58.994 1.00 35.74 60 TYR D O 1
ATOM 10198 N N . ASN D 1 61 ? 37.996 -29.705 57.743 1.00 32.60 61 ASN D N 1
ATOM 10199 C CA . ASN D 1 61 ? 38.776 -30.854 58.187 1.00 33.49 61 ASN D CA 1
ATOM 10200 C C . ASN D 1 61 ? 40.271 -30.481 58.267 1.00 38.95 61 ASN D C 1
ATOM 10201 O O . ASN D 1 61 ? 40.956 -30.488 57.238 1.00 37.59 61 ASN D O 1
ATOM 10206 N N . PRO D 1 62 ? 40.795 -30.188 59.489 1.00 37.57 62 PRO D N 1
ATOM 10207 C CA . PRO D 1 62 ? 42.227 -29.830 59.624 1.00 38.05 62 PRO D CA 1
ATOM 10208 C C . PRO D 1 62 ? 43.233 -30.936 59.284 1.00 43.36 62 PRO D C 1
ATOM 10209 O O . PRO D 1 62 ? 44.432 -30.660 59.213 1.00 42.96 62 PRO D O 1
ATOM 10213 N N . ASP D 1 63 ? 42.753 -32.182 59.100 1.00 41.25 63 ASP D N 1
ATOM 10214 C CA . ASP D 1 63 ? 43.573 -33.367 58.827 1.00 41.90 63 ASP D CA 1
ATOM 10215 C C . ASP D 1 63 ? 43.750 -33.736 57.344 1.00 45.71 63 ASP D C 1
ATOM 10216 O O . ASP D 1 63 ? 44.499 -34.674 57.050 1.00 45.21 63 ASP D O 1
ATOM 10221 N N . ILE D 1 64 ? 43.069 -33.035 56.421 1.00 42.34 64 ILE D N 1
ATOM 10222 C CA . ILE D 1 64 ? 43.153 -33.347 54.990 1.00 42.54 64 ILE D CA 1
ATOM 10223 C C . ILE D 1 64 ? 44.539 -32.959 54.396 1.00 46.80 64 ILE D C 1
ATOM 10224 O O . ILE D 1 64 ? 45.184 -33.806 53.777 1.00 47.23 64 ILE D O 1
ATOM 10229 N N . GLY D 1 65 ? 44.959 -31.707 54.571 1.00 42.46 65 GLY D N 1
ATOM 10230 C CA . GLY D 1 65 ? 46.217 -31.222 54.006 1.00 41.50 65 GLY D CA 1
ATOM 10231 C C . GLY D 1 65 ? 47.299 -30.953 55.026 1.00 44.52 65 GLY D C 1
ATOM 10232 O O . GLY D 1 65 ? 47.557 -31.778 55.908 1.00 43.67 65 GLY D O 1
ATOM 10233 N N . VAL D 1 66 ? 47.934 -29.778 54.894 1.00 39.59 66 VAL D N 1
ATOM 10234 C CA . VAL D 1 66 ? 49.011 -29.286 55.749 1.00 38.59 66 VAL D CA 1
ATOM 10235 C C . VAL D 1 66 ? 48.629 -29.304 57.240 1.00 41.74 66 VAL D C 1
ATOM 10236 O O . VAL D 1 66 ? 47.579 -28.763 57.608 1.00 39.98 66 VAL D O 1
ATOM 10240 N N . PRO D 1 67 ? 49.456 -29.929 58.114 1.00 39.47 67 PRO D N 1
ATOM 10241 C CA . PRO D 1 67 ? 49.156 -29.866 59.552 1.00 39.73 67 PRO D CA 1
ATOM 10242 C C . PRO D 1 67 ? 49.600 -28.493 60.077 1.00 43.30 67 PRO D C 1
ATOM 10243 O O . PRO D 1 67 ? 50.778 -28.302 60.419 1.00 43.10 67 PRO D O 1
ATOM 10247 N N . LEU D 1 68 ? 48.665 -27.505 60.060 1.00 38.55 68 LEU D N 1
ATOM 10248 C CA . LEU D 1 68 ? 48.950 -26.130 60.498 1.00 37.89 68 LEU D CA 1
ATOM 10249 C C . LEU D 1 68 ? 49.503 -26.097 61.935 1.00 41.29 68 LEU D C 1
ATOM 10250 O O . LEU D 1 68 ? 49.131 -26.933 62.755 1.00 40.86 68 LEU D O 1
ATOM 10255 N N . GLY D 1 69 ? 50.396 -25.155 62.207 1.00 37.01 69 GLY D N 1
ATOM 10256 C CA . GLY D 1 69 ? 50.942 -24.975 63.542 1.00 37.02 69 GLY D CA 1
ATOM 10257 C C . GLY D 1 69 ? 52.109 -25.848 63.950 1.00 40.75 69 GLY D C 1
ATOM 10258 O O . GLY D 1 69 ? 52.228 -26.199 65.126 1.00 39.64 69 GLY D O 1
ATOM 10259 N N . GLN D 1 70 ? 53.012 -26.157 63.006 1.00 38.15 70 GLN D N 1
ATOM 10260 C CA . GLN D 1 70 ? 54.267 -26.868 63.283 1.00 38.40 70 GLN D CA 1
ATOM 10261 C C . GLN D 1 70 ? 55.214 -25.839 63.912 1.00 43.38 70 GLN D C 1
ATOM 10262 O O . GLN D 1 70 ? 56.043 -26.169 64.763 1.00 42.53 70 GLN D O 1
ATOM 10268 N N . ARG D 1 71 ? 55.044 -24.568 63.496 1.00 39.92 71 ARG D N 1
ATOM 10269 C CA . ARG D 1 71 ? 55.710 -23.405 64.065 1.00 40.34 71 ARG D CA 1
ATOM 10270 C C . ARG D 1 71 ? 54.660 -22.765 64.987 1.00 45.32 71 ARG D C 1
ATOM 10271 O O . ARG D 1 71 ? 53.469 -23.114 64.913 1.00 43.79 71 ARG D O 1
ATOM 10279 N N . LYS D 1 72 ? 55.088 -21.817 65.832 1.00 43.06 72 LYS D N 1
ATOM 10280 C CA . LYS D 1 72 ? 54.173 -21.079 66.694 1.00 43.10 72 LYS D CA 1
ATOM 10281 C C . LYS D 1 72 ? 53.320 -20.151 65.798 1.00 46.51 72 LYS D C 1
ATOM 10282 O O . LYS D 1 72 ? 53.872 -19.392 64.990 1.00 45.52 72 LYS D O 1
ATOM 10288 N N . LEU D 1 73 ? 51.981 -20.272 65.889 1.00 42.90 73 LEU D N 1
ATOM 10289 C CA . LEU D 1 73 ? 51.049 -19.430 65.121 1.00 41.76 73 LEU D CA 1
ATOM 10290 C C . LEU D 1 73 ? 51.014 -18.097 65.851 1.00 44.99 73 LEU D C 1
ATOM 10291 O O . LEU D 1 73 ? 50.771 -18.075 67.059 1.00 44.86 73 LEU D O 1
ATOM 10296 N N . MET D 1 74 ? 51.341 -16.997 65.158 1.00 40.16 74 MET D N 1
ATOM 10297 C CA . MET D 1 74 ? 51.469 -15.726 65.862 1.00 39.25 74 MET D CA 1
ATOM 10298 C C . MET D 1 74 ? 50.233 -14.812 65.797 1.00 42.24 74 MET D C 1
ATOM 10299 O O . MET D 1 74 ? 49.506 -14.794 64.799 1.00 42.20 74 MET D O 1
ATOM 10304 N N . PRO D 1 75 ? 49.988 -14.028 66.876 1.00 37.74 75 PRO D N 1
ATOM 10305 C CA . PRO D 1 75 ? 48.899 -13.048 66.820 1.00 35.93 75 PRO D CA 1
ATOM 10306 C C . PRO D 1 75 ? 49.455 -11.765 66.174 1.00 36.04 75 PRO D C 1
ATOM 10307 O O . PRO D 1 75 ? 50.631 -11.721 65.793 1.00 34.18 75 PRO D O 1
ATOM 10311 N N . TYR D 1 76 ? 48.632 -10.728 66.044 1.00 31.30 76 TYR D N 1
ATOM 10312 C CA . TYR D 1 76 ? 49.068 -9.481 65.422 1.00 29.54 76 TYR D CA 1
ATOM 10313 C C . TYR D 1 76 ? 48.615 -8.281 66.224 1.00 33.08 76 TYR D C 1
ATOM 10314 O O . TYR D 1 76 ? 47.486 -8.258 66.725 1.00 34.37 76 TYR D O 1
ATOM 10323 N N . LYS D 1 77 ? 49.490 -7.276 66.330 1.00 28.59 77 LYS D N 1
ATOM 10324 C CA . LYS D 1 77 ? 49.202 -6.030 67.030 1.00 28.27 77 LYS D CA 1
ATOM 10325 C C . LYS D 1 77 ? 48.859 -4.979 65.975 1.00 31.19 77 LYS D C 1
ATOM 10326 O O . LYS D 1 77 ? 49.655 -4.763 65.058 1.00 29.50 77 LYS D O 1
ATOM 10332 N N . LEU D 1 78 ? 47.671 -4.348 66.067 1.00 28.50 78 LEU D N 1
ATOM 10333 C CA . LEU D 1 78 ? 47.296 -3.302 65.101 1.00 28.44 78 LEU D CA 1
ATOM 10334 C C . LEU D 1 78 ? 48.184 -2.083 65.386 1.00 33.29 78 LEU D C 1
ATOM 10335 O O . LEU D 1 78 ? 48.256 -1.636 66.543 1.00 32.11 78 LEU D O 1
ATOM 10340 N N . SER D 1 79 ? 48.955 -1.634 64.366 1.00 30.18 79 SER D N 1
ATOM 10341 C CA . SER D 1 79 ? 49.913 -0.530 64.509 1.00 29.96 79 SER D CA 1
ATOM 10342 C C . SER D 1 79 ? 49.303 0.737 65.084 1.00 34.94 79 SER D C 1
ATOM 10343 O O . SER D 1 79 ? 48.213 1.140 64.680 1.00 33.81 79 SER D O 1
ATOM 10346 N N . GLY D 1 80 ? 49.999 1.313 66.058 1.00 34.46 80 GLY D N 1
ATOM 10347 C CA . GLY D 1 80 ? 49.579 2.515 66.771 1.00 35.44 80 GLY D CA 1
ATOM 10348 C C . GLY D 1 80 ? 48.518 2.275 67.832 1.00 39.97 80 GLY D C 1
ATOM 10349 O O . GLY D 1 80 ? 48.037 3.233 68.441 1.00 40.03 80 GLY D O 1
ATOM 10350 N N . THR D 1 81 ? 48.132 0.995 68.060 1.00 36.27 81 THR D N 1
ATOM 10351 C CA . THR D 1 81 ? 47.130 0.589 69.066 1.00 35.85 81 THR D CA 1
ATOM 10352 C C . THR D 1 81 ? 47.732 -0.455 70.018 1.00 40.88 81 THR D C 1
ATOM 10353 O O . THR D 1 81 ? 48.808 -0.992 69.742 1.00 40.09 81 THR D O 1
ATOM 10357 N N . ASP D 1 82 ? 47.014 -0.782 71.106 1.00 39.25 82 ASP D N 1
ATOM 10358 C CA . ASP D 1 82 ? 47.444 -1.809 72.053 1.00 39.96 82 ASP D CA 1
ATOM 10359 C C . ASP D 1 82 ? 46.642 -3.113 71.894 1.00 42.58 82 ASP D C 1
ATOM 10360 O O . ASP D 1 82 ? 46.755 -4.021 72.722 1.00 42.95 82 ASP D O 1
ATOM 10365 N N . TYR D 1 83 ? 45.854 -3.212 70.802 1.00 37.81 83 TYR D N 1
ATOM 10366 C CA . TYR D 1 83 ? 45.041 -4.383 70.499 1.00 37.52 83 TYR D CA 1
ATOM 10367 C C . TYR D 1 83 ? 45.875 -5.489 69.863 1.00 39.50 83 TYR D C 1
ATOM 10368 O O . TYR D 1 83 ? 46.499 -5.266 68.821 1.00 37.78 83 TYR D O 1
ATOM 10377 N N . ILE D 1 84 ? 45.850 -6.687 70.470 1.00 36.16 84 ILE D N 1
ATOM 10378 C CA . ILE D 1 84 ? 46.535 -7.889 69.976 1.00 36.10 84 ILE D CA 1
ATOM 10379 C C . ILE D 1 84 ? 45.441 -8.890 69.636 1.00 39.15 84 ILE D C 1
ATOM 10380 O O . ILE D 1 84 ? 44.633 -9.240 70.504 1.00 38.09 84 ILE D O 1
ATOM 10385 N N . VAL D 1 85 ? 45.376 -9.292 68.355 1.00 34.80 85 VAL D N 1
ATOM 10386 C CA . VAL D 1 85 ? 44.324 -10.176 67.836 1.00 33.99 85 VAL D CA 1
ATOM 10387 C C . VAL D 1 85 ? 44.895 -11.405 67.120 1.00 37.97 85 VAL D C 1
ATOM 10388 O O . VAL D 1 85 ? 46.028 -11.360 66.644 1.00 36.96 85 VAL D O 1
ATOM 10392 N N . GLU D 1 86 ? 44.088 -12.470 66.977 1.00 35.96 86 GLU D N 1
ATOM 10393 C CA . GLU D 1 86 ? 44.514 -13.649 66.210 1.00 36.39 86 GLU D CA 1
ATOM 10394 C C . GLU D 1 86 ? 44.408 -13.318 64.721 1.00 38.69 86 GLU D C 1
ATOM 10395 O O . GLU D 1 86 ? 43.534 -12.540 64.335 1.00 37.14 86 GLU D O 1
ATOM 10401 N N . GLY D 1 87 ? 45.310 -13.883 63.915 1.00 35.41 87 GLY D N 1
ATOM 10402 C CA . GLY D 1 87 ? 45.370 -13.679 62.470 1.00 33.97 87 GLY D CA 1
ATOM 10403 C C . GLY D 1 87 ? 44.054 -13.892 61.741 1.00 36.44 87 GLY D C 1
ATOM 10404 O O . GLY D 1 87 ? 43.695 -13.093 60.869 1.00 35.45 87 GLY D O 1
ATOM 10405 N N . ASP D 1 88 ? 43.310 -14.965 62.104 1.00 32.41 88 ASP D N 1
ATOM 10406 C CA . ASP D 1 88 ? 42.015 -15.300 61.477 1.00 30.86 88 ASP D CA 1
ATOM 10407 C C . ASP D 1 88 ? 40.964 -14.197 61.646 1.00 32.65 88 ASP D C 1
ATOM 10408 O O . ASP D 1 88 ? 40.095 -14.052 60.788 1.00 30.48 88 ASP D O 1
ATOM 10413 N N . ASP D 1 89 ? 41.066 -13.401 62.731 1.00 29.18 89 ASP D N 1
ATOM 10414 C CA . ASP D 1 89 ? 40.145 -12.298 63.014 1.00 29.22 89 ASP D CA 1
ATOM 10415 C C . ASP D 1 89 ? 40.362 -11.097 62.071 1.00 30.97 89 ASP D C 1
ATOM 10416 O O . ASP D 1 89 ? 39.543 -10.174 62.066 1.00 29.82 89 ASP D O 1
ATOM 10421 N N . LEU D 1 90 ? 41.454 -11.123 61.274 1.00 25.40 90 LEU D N 1
ATOM 10422 C CA . LEU D 1 90 ? 41.797 -10.084 60.300 1.00 24.40 90 LEU D CA 1
ATOM 10423 C C . LEU D 1 90 ? 41.360 -10.440 58.870 1.00 26.55 90 LEU D C 1
ATOM 10424 O O . LEU D 1 90 ? 41.422 -9.576 57.990 1.00 25.09 90 LEU D O 1
ATOM 10429 N N . HIS D 1 91 ? 40.861 -11.675 58.639 1.00 24.04 91 HIS D N 1
ATOM 10430 C CA . HIS D 1 91 ? 40.320 -12.039 57.304 1.00 23.93 91 HIS D CA 1
ATOM 10431 C C . HIS D 1 91 ? 39.051 -11.198 57.070 1.00 26.60 91 HIS D C 1
ATOM 10432 O O . HIS D 1 91 ? 38.245 -11.084 57.994 1.00 25.54 91 HIS D O 1
ATOM 10439 N N . PHE D 1 92 ? 38.869 -10.606 55.857 1.00 23.79 92 PHE D N 1
ATOM 10440 C CA . PHE D 1 92 ? 37.684 -9.780 55.570 1.00 23.14 92 PHE D CA 1
ATOM 10441 C C . PHE D 1 92 ? 36.351 -10.510 55.845 1.00 27.47 92 PHE D C 1
ATOM 10442 O O . PHE D 1 92 ? 35.398 -9.869 56.290 1.00 27.96 92 PHE D O 1
ATOM 10450 N N . MET D 1 93 ? 36.283 -11.838 55.567 1.00 24.33 93 MET D N 1
ATOM 10451 C CA . MET D 1 93 ? 35.072 -12.648 55.791 1.00 24.14 93 MET D CA 1
ATOM 10452 C C . MET D 1 93 ? 34.687 -12.717 57.273 1.00 27.32 93 MET D C 1
ATOM 10453 O O . MET D 1 93 ? 33.493 -12.726 57.588 1.00 26.90 93 MET D O 1
ATOM 10458 N N . ASN D 1 94 ? 35.692 -12.769 58.172 1.00 24.05 94 ASN D N 1
ATOM 10459 C CA . ASN D 1 94 ? 35.516 -12.880 59.631 1.00 24.08 94 ASN D CA 1
ATOM 10460 C C . ASN D 1 94 ? 35.528 -11.531 60.362 1.00 28.36 94 ASN D C 1
ATOM 10461 O O . ASN D 1 94 ? 35.438 -11.507 61.596 1.00 28.08 94 ASN D O 1
ATOM 10466 N N . ASN D 1 95 ? 35.669 -10.418 59.619 1.00 25.13 95 ASN D N 1
ATOM 10467 C CA . ASN D 1 95 ? 35.794 -9.090 60.222 1.00 24.96 95 ASN D CA 1
ATOM 10468 C C . ASN D 1 95 ? 34.737 -8.131 59.684 1.00 27.12 95 ASN D C 1
ATOM 10469 O O . ASN D 1 95 ? 34.841 -7.654 58.550 1.00 25.48 95 ASN D O 1
ATOM 10474 N N . ALA D 1 96 ? 33.713 -7.842 60.511 1.00 24.55 96 ALA D N 1
ATOM 10475 C CA . ALA D 1 96 ? 32.612 -6.956 60.130 1.00 25.12 96 ALA D CA 1
ATOM 10476 C C . ALA D 1 96 ? 33.028 -5.490 59.918 1.00 28.15 96 ALA D C 1
ATOM 10477 O O . ALA D 1 96 ? 32.358 -4.797 59.153 1.00 26.82 96 ALA D O 1
ATOM 10479 N N . ALA D 1 97 ? 34.112 -5.017 60.581 1.00 26.02 97 ALA D N 1
ATOM 10480 C CA . ALA D 1 97 ? 34.611 -3.645 60.391 1.00 26.08 97 ALA D CA 1
ATOM 10481 C C . ALA D 1 97 ? 35.170 -3.463 58.982 1.00 27.80 97 ALA D C 1
ATOM 10482 O O . ALA D 1 97 ? 34.823 -2.479 58.324 1.00 25.79 97 ALA D O 1
ATOM 10484 N N . ILE D 1 98 ? 35.985 -4.435 58.491 1.00 24.70 98 ILE D N 1
ATOM 10485 C CA . ILE D 1 98 ? 36.537 -4.410 57.119 1.00 23.57 98 ILE D CA 1
ATOM 10486 C C . ILE D 1 98 ? 35.373 -4.434 56.116 1.00 25.62 98 ILE D C 1
ATOM 10487 O O . ILE D 1 98 ? 35.388 -3.679 55.147 1.00 24.74 98 ILE D O 1
ATOM 10492 N N . GLN D 1 99 ? 34.360 -5.285 56.362 1.00 23.21 99 GLN D N 1
ATOM 10493 C CA . GLN D 1 99 ? 33.186 -5.374 55.481 1.00 22.97 99 GLN D CA 1
ATOM 10494 C C . GLN D 1 99 ? 32.403 -4.057 55.452 1.00 24.04 99 GLN D C 1
ATOM 10495 O O . GLN D 1 99 ? 31.989 -3.623 54.376 1.00 22.40 99 GLN D O 1
ATOM 10501 N N . GLN D 1 100 ? 32.215 -3.418 56.623 1.00 22.25 100 GLN D N 1
ATOM 10502 C CA . GLN D 1 100 ? 31.497 -2.140 56.707 1.00 22.67 100 GLN D CA 1
ATOM 10503 C C . GLN D 1 100 ? 32.287 -0.992 56.077 1.00 26.23 100 GLN D C 1
ATOM 10504 O O . GLN D 1 100 ? 31.678 -0.108 55.483 1.00 25.15 100 GLN D O 1
ATOM 10510 N N . MET D 1 101 ? 33.636 -1.028 56.171 1.00 24.41 101 MET D N 1
ATOM 10511 C CA . MET D 1 101 ? 34.522 -0.042 55.543 1.00 23.46 101 MET D CA 1
ATOM 10512 C C . MET D 1 101 ? 34.214 -0.057 54.037 1.00 25.68 101 MET D C 1
ATOM 10513 O O . MET D 1 101 ? 33.921 0.993 53.463 1.00 23.84 101 MET D O 1
ATOM 10518 N N . TRP D 1 102 ? 34.204 -1.263 53.424 1.00 22.40 102 TRP D N 1
ATOM 10519 C CA . TRP D 1 102 ? 33.873 -1.415 52.007 1.00 21.16 102 TRP D CA 1
ATOM 10520 C C . TRP D 1 102 ? 32.401 -1.052 51.729 1.00 23.08 102 TRP D C 1
ATOM 10521 O O . TRP D 1 102 ? 32.137 -0.318 50.782 1.00 22.01 102 TRP D O 1
ATOM 10532 N N . ASP D 1 103 ? 31.454 -1.504 52.568 1.00 21.08 103 ASP D N 1
ATOM 10533 C CA . ASP D 1 103 ? 30.050 -1.148 52.368 1.00 20.93 103 ASP D CA 1
ATOM 10534 C C . ASP D 1 103 ? 29.828 0.378 52.335 1.00 24.42 103 ASP D C 1
ATOM 10535 O O . ASP D 1 103 ? 29.174 0.862 51.414 1.00 23.71 103 ASP D O 1
ATOM 10540 N N . ASP D 1 104 ? 30.436 1.124 53.282 1.00 21.55 104 ASP D N 1
ATOM 10541 C CA . ASP D 1 104 ? 30.319 2.591 53.357 1.00 21.06 104 ASP D CA 1
ATOM 10542 C C . ASP D 1 104 ? 30.903 3.307 52.128 1.00 23.61 104 ASP D C 1
ATOM 10543 O O . ASP D 1 104 ? 30.305 4.273 51.653 1.00 23.54 104 ASP D O 1
ATOM 10548 N N . ILE D 1 105 ? 32.042 2.815 51.601 1.00 19.29 105 ILE D N 1
ATOM 10549 C CA . ILE D 1 105 ? 32.663 3.353 50.379 1.00 18.51 105 ILE D CA 1
ATOM 10550 C C . ILE D 1 105 ? 31.740 3.054 49.182 1.00 23.29 105 ILE D C 1
ATOM 10551 O O . ILE D 1 105 ? 31.382 3.974 48.445 1.00 22.02 105 ILE D O 1
ATOM 10556 N N . ARG D 1 106 ? 31.363 1.769 49.001 1.00 21.64 106 ARG D N 1
ATOM 10557 C CA . ARG D 1 106 ? 30.499 1.320 47.897 1.00 20.37 106 ARG D CA 1
ATOM 10558 C C . ARG D 1 106 ? 29.173 2.094 47.800 1.00 24.07 106 ARG D C 1
ATOM 10559 O O . ARG D 1 106 ? 28.793 2.489 46.698 1.00 24.14 106 ARG D O 1
ATOM 10567 N N . ARG D 1 107 ? 28.476 2.319 48.938 1.00 21.48 107 ARG D N 1
ATOM 10568 C CA . ARG D 1 107 ? 27.144 2.949 48.941 1.00 20.92 107 ARG D CA 1
ATOM 10569 C C . ARG D 1 107 ? 27.133 4.501 48.872 1.00 25.60 107 ARG D C 1
ATOM 10570 O O . ARG D 1 107 ? 26.058 5.095 48.997 1.00 25.19 107 ARG D O 1
ATOM 10578 N N . THR D 1 108 ? 28.289 5.139 48.625 1.00 22.68 108 THR D N 1
ATOM 10579 C CA . THR D 1 108 ? 28.412 6.606 48.553 1.00 22.94 108 THR D CA 1
ATOM 10580 C C . THR D 1 108 ? 28.404 7.139 47.110 1.00 26.76 108 THR D C 1
ATOM 10581 O O . THR D 1 108 ? 29.188 6.690 46.269 1.00 25.28 108 THR D O 1
ATOM 10585 N N . VAL D 1 109 ? 27.600 8.184 46.883 1.00 23.23 109 VAL D N 1
ATOM 10586 C CA . VAL D 1 109 ? 27.585 8.934 45.634 1.00 23.11 109 VAL D CA 1
ATOM 10587 C C . VAL D 1 109 ? 27.335 10.433 45.969 1.00 25.42 109 VAL D C 1
ATOM 10588 O O . VAL D 1 109 ? 26.622 10.734 46.931 1.00 25.37 109 VAL D O 1
ATOM 10592 N N . ILE D 1 110 ? 27.999 11.352 45.249 1.00 21.94 110 ILE D N 1
ATOM 10593 C CA . ILE D 1 110 ? 27.868 12.804 45.470 1.00 22.94 110 ILE D CA 1
ATOM 10594 C C . ILE D 1 110 ? 27.215 13.423 44.238 1.00 27.62 110 ILE D C 1
ATOM 10595 O O . ILE D 1 110 ? 27.615 13.101 43.121 1.00 26.07 110 ILE D O 1
ATOM 10600 N N . VAL D 1 111 ? 26.176 14.266 44.447 1.00 25.75 111 VAL D N 1
ATOM 10601 C CA . VAL D 1 111 ? 25.426 14.911 43.357 1.00 25.92 111 VAL D CA 1
ATOM 10602 C C . VAL D 1 111 ? 25.378 16.437 43.548 1.00 29.43 111 VAL D C 1
ATOM 10603 O O . VAL D 1 111 ? 24.923 16.911 44.594 1.00 28.50 111 VAL D O 1
ATOM 10607 N N . GLY D 1 112 ? 25.833 17.175 42.534 1.00 26.88 112 GLY D N 1
ATOM 10608 C CA . GLY D 1 112 ? 25.759 18.635 42.500 1.00 27.53 112 GLY D CA 1
ATOM 10609 C C . GLY D 1 112 ? 24.302 19.063 42.449 1.00 31.40 112 GLY D C 1
ATOM 10610 O O . GLY D 1 112 ? 23.508 18.459 41.719 1.00 31.40 112 GLY D O 1
ATOM 10611 N N . MET D 1 113 ? 23.917 20.044 43.283 1.00 28.90 113 MET D N 1
ATOM 10612 C CA . MET D 1 113 ? 22.527 20.504 43.375 1.00 29.78 113 MET D CA 1
ATOM 10613 C C . MET D 1 113 ? 22.221 21.788 42.596 1.00 35.38 113 MET D C 1
ATOM 10614 O O . MET D 1 113 ? 21.042 22.090 42.377 1.00 35.18 113 MET D O 1
ATOM 10619 N N . ASP D 1 114 ? 23.259 22.541 42.188 1.00 32.57 114 ASP D N 1
ATOM 10620 C CA . ASP D 1 114 ? 23.084 23.811 41.480 1.00 33.98 114 ASP D CA 1
ATOM 10621 C C . ASP D 1 114 ? 22.374 23.677 40.123 1.00 38.11 114 ASP D C 1
ATOM 10622 O O . ASP D 1 114 ? 21.546 24.529 39.813 1.00 38.22 114 ASP D O 1
ATOM 10627 N N . THR D 1 115 ? 22.626 22.591 39.361 1.00 34.96 115 THR D N 1
ATOM 10628 C CA . THR D 1 115 ? 21.964 22.352 38.065 1.00 34.77 115 THR D CA 1
ATOM 10629 C C . THR D 1 115 ? 20.454 22.150 38.251 1.00 38.05 115 THR D C 1
ATOM 10630 O O . THR D 1 115 ? 19.669 22.810 37.572 1.00 38.44 115 THR D O 1
ATOM 10634 N N . GLY D 1 116 ? 20.077 21.270 39.179 1.00 32.49 116 GLY D N 1
ATOM 10635 C CA . GLY D 1 116 ? 18.691 20.981 39.509 1.00 32.36 116 GLY D CA 1
ATOM 10636 C C . GLY D 1 116 ? 17.940 22.214 39.972 1.00 37.35 116 GLY D C 1
ATOM 10637 O O . GLY D 1 116 ? 16.790 22.435 39.568 1.00 37.37 116 GLY D O 1
ATOM 10638 N N . HIS D 1 117 ? 18.606 23.053 40.796 1.00 33.47 117 HIS D N 1
ATOM 10639 C CA . HIS D 1 117 ? 18.023 24.298 41.296 1.00 33.80 117 HIS D CA 1
ATOM 10640 C C . HIS D 1 117 ? 17.808 25.306 40.156 1.00 39.65 117 HIS D C 1
ATOM 10641 O O . HIS D 1 117 ? 16.824 26.044 40.189 1.00 38.80 117 HIS D O 1
ATOM 10648 N N . ALA D 1 118 ? 18.677 25.273 39.115 1.00 37.78 118 ALA D N 1
ATOM 10649 C CA . ALA D 1 118 ? 18.560 26.121 37.922 1.00 38.53 118 ALA D CA 1
ATOM 10650 C C . ALA D 1 118 ? 17.387 25.673 37.033 1.00 44.22 118 ALA D C 1
ATOM 10651 O O . ALA D 1 118 ? 16.694 26.535 36.495 1.00 45.42 118 ALA D O 1
ATOM 10653 N N . VAL D 1 119 ? 17.153 24.341 36.888 1.00 40.32 119 VAL D N 1
ATOM 10654 C CA . VAL D 1 119 ? 16.025 23.777 36.115 1.00 40.48 119 VAL D CA 1
ATOM 10655 C C . VAL D 1 119 ? 14.716 24.283 36.757 1.00 46.04 119 VAL D C 1
ATOM 10656 O O . VAL D 1 119 ? 13.812 24.736 36.049 1.00 45.62 119 VAL D O 1
ATOM 10660 N N . LEU D 1 120 ? 14.642 24.227 38.104 1.00 43.72 120 LEU D N 1
ATOM 10661 C CA . LEU D 1 120 ? 13.486 24.676 38.880 1.00 44.78 120 LEU D CA 1
ATOM 10662 C C . LEU D 1 120 ? 13.171 26.160 38.669 1.00 52.01 120 LEU D C 1
ATOM 10663 O O . LEU D 1 120 ? 12.024 26.504 38.378 1.00 52.37 120 LEU D O 1
ATOM 10668 N N . GLU D 1 121 ? 14.184 27.025 38.806 1.00 49.99 121 GLU D N 1
ATOM 10669 C CA . GLU D 1 121 ? 14.014 28.469 38.675 1.00 51.31 121 GLU D CA 1
ATOM 10670 C C . GLU D 1 121 ? 13.857 28.956 37.234 1.00 58.39 121 GLU D C 1
ATOM 10671 O O . GLU D 1 121 ? 12.952 29.749 36.977 1.00 58.86 121 GLU D O 1
ATOM 10677 N N . LYS D 1 122 ? 14.699 28.462 36.300 1.00 56.07 122 LYS D N 1
ATOM 10678 C CA . LYS D 1 122 ? 14.755 28.943 34.916 1.00 56.69 122 LYS D CA 1
ATOM 10679 C C . LYS D 1 122 ? 13.880 28.196 33.906 1.00 62.35 122 LYS D C 1
ATOM 10680 O O . LYS D 1 122 ? 13.461 28.805 32.924 1.00 62.99 122 LYS D O 1
ATOM 10686 N N . ARG D 1 123 ? 13.610 26.916 34.105 1.00 58.97 123 ARG D N 1
ATOM 10687 C CA . ARG D 1 123 ? 12.738 26.207 33.170 1.00 58.41 123 ARG D CA 1
ATOM 10688 C C . ARG D 1 123 ? 11.304 26.104 33.707 1.00 61.72 123 ARG D C 1
ATOM 10689 O O . ARG D 1 123 ? 10.352 26.307 32.950 1.00 61.70 123 ARG D O 1
ATOM 10697 N N . LEU D 1 124 ? 11.156 25.824 35.016 1.00 57.51 124 LEU D N 1
ATOM 10698 C CA . LEU D 1 124 ? 9.858 25.631 35.671 1.00 56.73 124 LEU D CA 1
ATOM 10699 C C . LEU D 1 124 ? 9.271 26.877 36.356 1.00 60.64 124 LEU D C 1
ATOM 10700 O O . LEU D 1 124 ? 8.063 26.904 36.612 1.00 60.60 124 LEU D O 1
ATOM 10705 N N . GLY D 1 125 ? 10.107 27.875 36.643 1.00 56.93 125 GLY D N 1
ATOM 10706 C CA . GLY D 1 125 ? 9.681 29.111 37.298 1.00 57.25 125 GLY D CA 1
ATOM 10707 C C . GLY D 1 125 ? 9.253 28.919 38.742 1.00 61.31 125 GLY D C 1
ATOM 10708 O O . GLY D 1 125 ? 8.279 29.529 39.196 1.00 61.94 125 GLY D O 1
ATOM 10709 N N . VAL D 1 126 ? 9.976 28.046 39.463 1.00 56.55 126 VAL D N 1
ATOM 10710 C CA . VAL D 1 126 ? 9.756 27.695 40.869 1.00 56.03 126 VAL D CA 1
ATOM 10711 C C . VAL D 1 126 ? 10.963 28.207 41.675 1.00 58.75 126 VAL D C 1
ATOM 10712 O O . VAL D 1 126 ? 12.103 27.870 41.350 1.00 58.20 126 VAL D O 1
ATOM 10716 N N . GLU D 1 127 ? 10.705 29.013 42.716 1.00 54.34 127 GLU D N 1
ATOM 10717 C CA . GLU D 1 127 ? 11.732 29.613 43.574 1.00 54.01 127 GLU D CA 1
ATOM 10718 C C . GLU D 1 127 ? 12.393 28.588 44.516 1.00 55.47 127 GLU D C 1
ATOM 10719 O O . GLU D 1 127 ? 11.705 27.716 45.051 1.00 56.02 127 GLU D O 1
ATOM 10725 N N . VAL D 1 128 ? 13.727 28.708 44.711 1.00 48.26 128 VAL D N 1
ATOM 10726 C CA . VAL D 1 128 ? 14.544 27.864 45.589 1.00 46.23 128 VAL D CA 1
ATOM 10727 C C . VAL D 1 128 ? 15.129 28.738 46.715 1.00 49.43 128 VAL D C 1
ATOM 10728 O O . VAL D 1 128 ? 15.824 29.719 46.445 1.00 49.45 128 VAL D O 1
ATOM 10732 N N . THR D 1 129 ? 14.831 28.379 47.972 1.00 44.01 129 THR D N 1
ATOM 10733 C CA . THR D 1 129 ? 15.270 29.107 49.169 1.00 43.13 129 THR D CA 1
ATOM 10734 C C . THR D 1 129 ? 15.826 28.112 50.207 1.00 44.12 129 THR D C 1
ATOM 10735 O O . THR D 1 129 ? 15.510 26.924 50.103 1.00 42.28 129 THR D O 1
ATOM 10739 N N . PRO D 1 130 ? 16.557 28.559 51.268 1.00 40.78 130 PRO D N 1
ATOM 10740 C CA . PRO D 1 130 ? 17.011 27.603 52.298 1.00 40.12 130 PRO D CA 1
ATOM 10741 C C . PRO D 1 130 ? 15.868 26.796 52.935 1.00 42.25 130 PRO D C 1
ATOM 10742 O O . PRO D 1 130 ? 16.067 25.627 53.271 1.00 40.19 130 PRO D O 1
ATOM 10746 N N . GLU D 1 131 ? 14.673 27.411 53.082 1.00 38.78 131 GLU D N 1
ATOM 10747 C CA . GLU D 1 131 ? 13.483 26.758 53.638 1.00 38.19 131 GLU D CA 1
ATOM 10748 C C . GLU D 1 131 ? 12.990 25.608 52.743 1.00 39.13 131 GLU D C 1
ATOM 10749 O O . GLU D 1 131 ? 12.641 24.546 53.269 1.00 37.84 131 GLU D O 1
ATOM 10755 N N . THR D 1 132 ? 13.000 25.802 51.397 1.00 34.81 132 THR D N 1
ATOM 10756 C CA . THR D 1 132 ? 12.621 24.759 50.426 1.00 34.05 132 THR D CA 1
ATOM 10757 C C . THR D 1 132 ? 13.651 23.628 50.425 1.00 36.12 132 THR D C 1
ATOM 10758 O O . THR D 1 132 ? 13.269 22.463 50.319 1.00 35.24 132 THR D O 1
ATOM 10762 N N . ILE D 1 133 ? 14.952 23.971 50.557 1.00 32.99 133 ILE D N 1
ATOM 10763 C CA . ILE D 1 133 ? 16.052 23.003 50.608 1.00 32.23 133 ILE D CA 1
ATOM 10764 C C . ILE D 1 133 ? 15.911 22.134 51.873 1.00 35.76 133 ILE D C 1
ATOM 10765 O O . ILE D 1 133 ? 16.020 20.912 51.779 1.00 34.54 133 ILE D O 1
ATOM 10770 N N . ASN D 1 134 ? 15.606 22.760 53.030 1.00 33.09 134 ASN D N 1
ATOM 10771 C CA . ASN D 1 134 ? 15.406 22.059 54.300 1.00 33.38 134 ASN D CA 1
ATOM 10772 C C . ASN D 1 134 ? 14.229 21.072 54.217 1.00 36.22 134 ASN D C 1
ATOM 10773 O O . ASN D 1 134 ? 14.335 19.957 54.731 1.00 34.67 134 ASN D O 1
ATOM 10778 N N . GLU D 1 135 ? 13.145 21.469 53.510 1.00 33.18 135 GLU D N 1
ATOM 10779 C CA . GLU D 1 135 ? 11.948 20.655 53.250 1.00 33.15 135 GLU D CA 1
ATOM 10780 C C . GLU D 1 135 ? 12.330 19.489 52.325 1.00 35.05 135 GLU D C 1
ATOM 10781 O O . GLU D 1 135 ? 11.884 18.359 52.549 1.00 34.37 135 GLU D O 1
ATOM 10787 N N . TYR D 1 136 ? 13.179 19.765 51.313 1.00 30.51 136 TYR D N 1
ATOM 10788 C CA . TYR D 1 136 ? 13.684 18.755 50.382 1.00 29.03 136 TYR D CA 1
ATOM 10789 C C . TYR D 1 136 ? 14.521 17.714 51.156 1.00 30.96 136 TYR D C 1
ATOM 10790 O O . TYR D 1 136 ? 14.355 16.519 50.919 1.00 29.83 136 TYR D O 1
ATOM 10799 N N . MET D 1 137 ? 15.403 18.171 52.078 1.00 27.30 137 MET D N 1
ATOM 10800 C CA . MET D 1 137 ? 16.284 17.303 52.873 1.00 27.23 137 MET D CA 1
ATOM 10801 C C . MET D 1 137 ? 15.504 16.320 53.755 1.00 31.96 137 MET D C 1
ATOM 10802 O O . MET D 1 137 ? 15.900 15.157 53.862 1.00 31.79 137 MET D O 1
ATOM 10807 N N . ALA D 1 138 ? 14.370 16.761 54.333 1.00 29.41 138 ALA D N 1
ATOM 10808 C CA . ALA D 1 138 ? 13.498 15.893 55.123 1.00 28.55 138 ALA D CA 1
ATOM 10809 C C . ALA D 1 138 ? 12.824 14.837 54.205 1.00 29.90 138 ALA D C 1
ATOM 10810 O O . ALA D 1 138 ? 12.677 13.678 54.602 1.00 27.83 138 ALA D O 1
ATOM 10812 N N . THR D 1 139 ? 12.449 15.238 52.969 1.00 26.15 139 THR D N 1
ATOM 10813 C CA . THR D 1 139 ? 11.808 14.377 51.967 1.00 25.24 139 THR D CA 1
ATOM 10814 C C . THR D 1 139 ? 12.729 13.245 51.498 1.00 26.88 139 THR D C 1
ATOM 10815 O O . THR D 1 139 ? 12.320 12.081 51.510 1.00 24.92 139 THR D O 1
ATOM 10819 N N . ILE D 1 140 ? 13.958 13.581 51.082 1.00 23.47 140 ILE D N 1
ATOM 10820 C CA . ILE D 1 140 ? 14.925 12.601 50.600 1.00 23.11 140 ILE D CA 1
ATOM 10821 C C . ILE D 1 140 ? 15.337 11.625 51.730 1.00 27.05 140 ILE D C 1
ATOM 10822 O O . ILE D 1 140 ? 15.589 10.456 51.446 1.00 26.02 140 ILE D O 1
ATOM 10827 N N . ASN D 1 141 ? 15.316 12.065 53.001 1.00 24.93 141 ASN D N 1
ATOM 10828 C CA . ASN D 1 141 ? 15.628 11.151 54.101 1.00 24.44 141 ASN D CA 1
ATOM 10829 C C . ASN D 1 141 ? 14.472 10.150 54.369 1.00 28.15 141 ASN D C 1
ATOM 10830 O O . ASN D 1 141 ? 14.678 9.152 55.054 1.00 27.28 141 ASN D O 1
ATOM 10835 N N . HIS D 1 142 ? 13.279 10.384 53.779 1.00 25.70 142 HIS D N 1
ATOM 10836 C CA . HIS D 1 142 ? 12.155 9.448 53.852 1.00 25.44 142 HIS D CA 1
ATOM 10837 C C . HIS D 1 142 ? 12.187 8.563 52.583 1.00 28.07 142 HIS D C 1
ATOM 10838 O O . HIS D 1 142 ? 12.001 7.352 52.671 1.00 26.91 142 HIS D O 1
ATOM 10845 N N . SER D 1 143 ? 12.450 9.183 51.415 1.00 24.66 143 SER D N 1
ATOM 10846 C CA . SER D 1 143 ? 12.466 8.538 50.101 1.00 23.87 143 SER D CA 1
ATOM 10847 C C . SER D 1 143 ? 13.688 7.627 49.835 1.00 25.63 143 SER D C 1
ATOM 10848 O O . SER D 1 143 ? 13.499 6.508 49.356 1.00 25.46 143 SER D O 1
ATOM 10851 N N . LEU D 1 144 ? 14.920 8.102 50.098 1.00 23.99 144 LEU D N 1
ATOM 10852 C CA . LEU D 1 144 ? 16.162 7.335 49.848 1.00 23.26 144 LEU D CA 1
ATOM 10853 C C . LEU D 1 144 ? 16.170 5.946 50.546 1.00 27.12 144 LEU D C 1
ATOM 10854 O O . LEU D 1 144 ? 16.452 4.970 49.858 1.00 26.11 144 LEU D O 1
ATOM 10859 N N . PRO D 1 145 ? 15.739 5.792 51.830 1.00 24.71 145 PRO D N 1
ATOM 10860 C CA . PRO D 1 145 ? 15.707 4.446 52.436 1.00 24.70 145 PRO D CA 1
ATOM 10861 C C . PRO D 1 145 ? 14.552 3.539 51.958 1.00 29.31 145 PRO D C 1
ATOM 10862 O O . PRO D 1 145 ? 14.450 2.398 52.415 1.00 29.28 145 PRO D O 1
ATOM 10866 N N . GLY D 1 146 ? 13.698 4.037 51.061 1.00 25.83 146 GLY D N 1
ATOM 10867 C CA . GLY D 1 146 ? 12.595 3.255 50.507 1.00 25.55 146 GLY D CA 1
ATOM 10868 C C . GLY D 1 146 ? 11.180 3.569 50.969 1.00 30.13 146 GLY D C 1
ATOM 10869 O O . GLY D 1 146 ? 10.329 2.675 50.969 1.00 28.56 146 GLY D O 1
ATOM 10870 N N . GLY D 1 147 ? 10.922 4.821 51.352 1.00 27.50 147 GLY D N 1
ATOM 10871 C CA . GLY D 1 147 ? 9.589 5.304 51.709 1.00 27.69 147 GLY D CA 1
ATOM 10872 C C . GLY D 1 147 ? 8.932 5.930 50.485 1.00 29.52 147 GLY D C 1
ATOM 10873 O O . GLY D 1 147 ? 9.638 6.488 49.645 1.00 28.51 147 GLY D O 1
ATOM 10874 N N . ALA D 1 148 ? 7.599 5.847 50.362 1.00 25.89 148 ALA D N 1
ATOM 10875 C CA . ALA D 1 148 ? 6.863 6.388 49.199 1.00 26.38 148 ALA D CA 1
ATOM 10876 C C . ALA D 1 148 ? 6.375 7.826 49.410 1.00 30.12 148 ALA D C 1
ATOM 10877 O O . ALA D 1 148 ? 6.010 8.191 50.529 1.00 28.85 148 ALA D O 1
ATOM 10879 N N . VAL D 1 149 ? 6.355 8.635 48.322 1.00 25.75 149 VAL D N 1
ATOM 10880 C CA . VAL D 1 149 ? 5.991 10.057 48.383 1.00 24.96 149 VAL D CA 1
ATOM 10881 C C . VAL D 1 149 ? 4.919 10.529 47.356 1.00 28.42 149 VAL D C 1
ATOM 10882 O O . VAL D 1 149 ? 4.331 11.585 47.598 1.00 29.05 149 VAL D O 1
ATOM 10886 N N . VAL D 1 150 ? 4.658 9.794 46.244 1.00 24.08 150 VAL D N 1
ATOM 10887 C CA . VAL D 1 150 ? 3.692 10.286 45.230 1.00 24.67 150 VAL D CA 1
ATOM 10888 C C . VAL D 1 150 ? 2.481 9.363 44.962 1.00 28.73 150 VAL D C 1
ATOM 10889 O O . VAL D 1 150 ? 1.340 9.833 44.961 1.00 28.96 150 VAL D O 1
ATOM 10893 N N . GLN D 1 151 ? 2.728 8.091 44.663 1.00 25.09 151 GLN D N 1
ATOM 10894 C CA . GLN D 1 151 ? 1.687 7.169 44.230 1.00 25.13 151 GLN D CA 1
ATOM 10895 C C . GLN D 1 151 ? 0.891 6.525 45.346 1.00 29.02 151 GLN D C 1
ATOM 10896 O O . GLN D 1 151 ? 1.425 6.250 46.417 1.00 28.34 151 GLN D O 1
ATOM 10902 N N . GLU D 1 152 ? -0.389 6.259 45.068 1.00 26.25 152 GLU D N 1
ATOM 10903 C CA . GLU D 1 152 ? -1.261 5.552 46.001 1.00 25.86 152 GLU D CA 1
ATOM 10904 C C . GLU D 1 152 ? -0.975 4.057 45.836 1.00 28.48 152 GLU D C 1
ATOM 10905 O O . GLU D 1 152 ? -0.567 3.624 44.747 1.00 26.50 152 GLU D O 1
ATOM 10911 N N . HIS D 1 153 ? -1.153 3.281 46.934 1.00 25.05 153 HIS D N 1
ATOM 10912 C CA . HIS D 1 153 ? -0.979 1.826 46.996 1.00 24.07 153 HIS D CA 1
ATOM 10913 C C . HIS D 1 153 ? 0.479 1.375 46.758 1.00 26.96 153 HIS D C 1
ATOM 10914 O O . HIS D 1 153 ? 0.719 0.316 46.174 1.00 26.03 153 HIS D O 1
ATOM 10921 N N . MET D 1 154 ? 1.438 2.138 47.295 1.00 24.16 154 MET D N 1
ATOM 10922 C CA . MET D 1 154 ? 2.860 1.784 47.206 1.00 23.28 154 MET D CA 1
ATOM 10923 C C . MET D 1 154 ? 3.270 0.956 48.420 1.00 27.54 154 MET D C 1
ATOM 10924 O O . MET D 1 154 ? 2.840 1.244 49.537 1.00 26.18 154 MET D O 1
ATOM 10929 N N . VAL D 1 155 ? 4.120 -0.053 48.199 1.00 24.35 155 VAL D N 1
ATOM 10930 C CA . VAL D 1 155 ? 4.695 -0.861 49.283 1.00 24.99 155 VAL D CA 1
ATOM 10931 C C . VAL D 1 155 ? 5.996 -0.141 49.682 1.00 29.65 155 VAL D C 1
ATOM 10932 O O . VAL D 1 155 ? 6.466 0.705 48.913 1.00 29.01 155 VAL D O 1
ATOM 10936 N N . GLU D 1 156 ? 6.551 -0.419 50.873 1.00 26.10 156 GLU D N 1
ATOM 10937 C CA . GLU D 1 156 ? 7.771 0.271 51.315 1.00 25.96 156 GLU D CA 1
ATOM 10938 C C . GLU D 1 156 ? 8.786 -0.664 51.987 1.00 28.01 156 GLU D C 1
ATOM 10939 O O . GLU D 1 156 ? 8.427 -1.744 52.463 1.00 26.85 156 GLU D O 1
ATOM 10945 N N . VAL D 1 157 ? 10.054 -0.232 52.022 1.00 24.91 157 VAL D N 1
ATOM 10946 C CA . VAL D 1 157 ? 11.157 -0.958 52.656 1.00 23.73 157 VAL D CA 1
ATOM 10947 C C . VAL D 1 157 ? 11.019 -0.788 54.172 1.00 28.48 157 VAL D C 1
ATOM 10948 O O . VAL D 1 157 ? 10.779 0.332 54.642 1.00 27.10 157 VAL D O 1
ATOM 10952 N N . HIS D 1 158 ? 11.193 -1.894 54.930 1.00 26.06 158 HIS D N 1
ATOM 10953 C CA . HIS D 1 158 ? 11.141 -1.891 56.396 1.00 26.55 158 HIS D CA 1
ATOM 10954 C C . HIS D 1 158 ? 12.238 -0.932 56.926 1.00 30.18 158 HIS D C 1
ATOM 10955 O O . HIS D 1 158 ? 13.422 -1.120 56.610 1.00 29.04 158 HIS D O 1
ATOM 10962 N N . PRO D 1 159 ? 11.847 0.108 57.709 1.00 27.34 159 PRO D N 1
ATOM 10963 C CA . PRO D 1 159 ? 12.838 1.060 58.246 1.00 27.40 159 PRO D CA 1
ATOM 10964 C C . PRO D 1 159 ? 13.993 0.442 59.035 1.00 30.84 159 PRO D C 1
ATOM 10965 O O . PRO D 1 159 ? 15.118 0.952 58.948 1.00 30.44 159 PRO D O 1
ATOM 10969 N N . SER D 1 160 ? 13.735 -0.672 59.774 1.00 26.81 160 SER D N 1
ATOM 10970 C CA . SER D 1 160 ? 14.763 -1.382 60.566 1.00 26.70 160 SER D CA 1
ATOM 10971 C C . SER D 1 160 ? 15.876 -1.969 59.684 1.00 28.12 160 SER D C 1
ATOM 10972 O O . SER D 1 160 ? 16.955 -2.253 60.184 1.00 27.97 160 SER D O 1
ATOM 10975 N N . LEU D 1 161 ? 15.598 -2.168 58.386 1.00 23.94 161 LEU D N 1
ATOM 10976 C CA . LEU D 1 161 ? 16.570 -2.697 57.428 1.00 23.28 161 LEU D CA 1
ATOM 10977 C C . LEU D 1 161 ? 17.422 -1.598 56.787 1.00 29.57 161 LEU D C 1
ATOM 10978 O O . LEU D 1 161 ? 18.447 -1.918 56.166 1.00 29.36 161 LEU D O 1
ATOM 10983 N N . ALA D 1 162 ? 17.002 -0.317 56.906 1.00 26.60 162 ALA D N 1
ATOM 10984 C CA . ALA D 1 162 ? 17.682 0.806 56.239 1.00 26.26 162 ALA D CA 1
ATOM 10985 C C . ALA D 1 162 ? 18.062 2.005 57.146 1.00 30.50 162 ALA D C 1
ATOM 10986 O O . ALA D 1 162 ? 18.283 3.102 56.631 1.00 30.57 162 ALA D O 1
ATOM 10988 N N . TRP D 1 163 ? 18.196 1.793 58.471 1.00 27.48 163 TRP D N 1
ATOM 10989 C CA . TRP D 1 163 ? 18.543 2.853 59.445 1.00 28.37 163 TRP D CA 1
ATOM 10990 C C . TRP D 1 163 ? 19.868 3.617 59.145 1.00 30.37 163 TRP D C 1
ATOM 10991 O O . TRP D 1 163 ? 20.053 4.742 59.621 1.00 30.87 163 TRP D O 1
ATOM 11002 N N . ASP D 1 164 ? 20.785 2.980 58.391 1.00 24.29 164 ASP D N 1
ATOM 11003 C CA . ASP D 1 164 ? 22.107 3.499 58.021 1.00 22.93 164 ASP D CA 1
ATOM 11004 C C . ASP D 1 164 ? 22.081 4.386 56.763 1.00 26.37 164 ASP D C 1
ATOM 11005 O O . ASP D 1 164 ? 23.124 4.908 56.349 1.00 25.34 164 ASP D O 1
ATOM 11010 N N . CYS D 1 165 ? 20.894 4.526 56.141 1.00 23.46 165 CYS D N 1
ATOM 11011 C CA . CYS D 1 165 ? 20.694 5.308 54.923 1.00 24.02 165 CYS D CA 1
ATOM 11012 C C . CYS D 1 165 ? 20.444 6.780 55.249 1.00 28.30 165 CYS D C 1
ATOM 11013 O O . CYS D 1 165 ? 19.507 7.093 55.978 1.00 28.59 165 CYS D O 1
ATOM 11016 N N . TYR D 1 166 ? 21.282 7.676 54.709 1.00 24.30 166 TYR D N 1
ATOM 11017 C CA . TYR D 1 166 ? 21.131 9.116 54.933 1.00 24.90 166 TYR D CA 1
ATOM 11018 C C . TYR D 1 166 ? 21.364 9.894 53.650 1.00 28.81 166 TYR D C 1
ATOM 11019 O O . TYR D 1 166 ? 22.139 9.474 52.786 1.00 26.84 166 TYR D O 1
ATOM 11028 N N . ALA D 1 167 ? 20.745 11.076 53.576 1.00 25.60 167 ALA D N 1
ATOM 11029 C CA . ALA D 1 167 ? 20.990 12.043 52.528 1.00 25.25 167 ALA D CA 1
ATOM 11030 C C . ALA D 1 167 ? 21.463 13.293 53.297 1.00 29.33 167 ALA D C 1
ATOM 11031 O O . ALA D 1 167 ? 20.798 13.750 54.239 1.00 28.01 167 ALA D O 1
ATOM 11033 N N . LYS D 1 168 ? 22.682 13.745 52.979 1.00 24.84 168 LYS D N 1
ATOM 11034 C CA . LYS D 1 168 ? 23.300 14.896 53.629 1.00 25.74 168 LYS D CA 1
ATOM 11035 C C . LYS D 1 168 ? 23.613 15.971 52.612 1.00 29.43 168 LYS D C 1
ATOM 11036 O O . LYS D 1 168 ? 23.614 15.697 51.415 1.00 27.10 168 LYS D O 1
ATOM 11042 N N . ILE D 1 169 ? 23.874 17.194 53.088 1.00 27.61 169 ILE D N 1
ATOM 11043 C CA . ILE D 1 169 ? 24.176 18.334 52.226 1.00 27.97 169 ILE D CA 1
ATOM 11044 C C . ILE D 1 169 ? 25.425 19.083 52.698 1.00 32.10 169 ILE D C 1
ATOM 11045 O O . ILE D 1 169 ? 25.679 19.162 53.902 1.00 32.26 169 ILE D O 1
ATOM 11050 N N . PHE D 1 170 ? 26.226 19.582 51.751 1.00 28.21 170 PHE D N 1
ATOM 11051 C CA . PHE D 1 170 ? 27.389 20.422 52.060 1.00 28.55 170 PHE D CA 1
ATOM 11052 C C . PHE D 1 170 ? 27.518 21.532 51.033 1.00 33.55 170 PHE D C 1
ATOM 11053 O O . PHE D 1 170 ? 27.080 21.371 49.893 1.00 33.12 170 PHE D O 1
ATOM 11061 N N . THR D 1 171 ? 28.074 22.670 51.444 1.00 31.64 171 THR D N 1
ATOM 11062 C CA . THR D 1 171 ? 28.211 23.822 50.560 1.00 31.72 171 THR D CA 1
ATOM 11063 C C . THR D 1 171 ? 29.474 24.632 50.835 1.00 35.56 171 THR D C 1
ATOM 11064 O O . THR D 1 171 ? 29.924 24.745 51.981 1.00 34.29 171 THR D O 1
ATOM 11068 N N . GLY D 1 172 ? 30.021 25.195 49.762 1.00 32.91 172 GLY D N 1
ATOM 11069 C CA . GLY D 1 172 ? 31.160 26.098 49.822 1.00 33.47 172 GLY D CA 1
ATOM 11070 C C . GLY D 1 172 ? 30.698 27.520 50.080 1.00 38.95 172 GLY D C 1
ATOM 11071 O O . GLY D 1 172 ? 31.521 28.400 50.310 1.00 38.69 172 GLY D O 1
ATOM 11072 N N . ASP D 1 173 ? 29.366 27.748 50.034 1.00 37.47 173 ASP D N 1
ATOM 11073 C CA . ASP D 1 173 ? 28.708 29.030 50.295 1.00 38.61 173 ASP D CA 1
ATOM 11074 C C . ASP D 1 173 ? 28.374 29.101 51.791 1.00 44.00 173 ASP D C 1
ATOM 11075 O O . ASP D 1 173 ? 27.382 28.507 52.233 1.00 43.29 173 ASP D O 1
ATOM 11080 N N . ASP D 1 174 ? 29.204 29.835 52.566 1.00 41.97 174 ASP D N 1
ATOM 11081 C CA . ASP D 1 174 ? 29.052 30.007 54.014 1.00 43.03 174 ASP D CA 1
ATOM 11082 C C . ASP D 1 174 ? 27.736 30.656 54.423 1.00 48.66 174 ASP D C 1
ATOM 11083 O O . ASP D 1 174 ? 27.216 30.336 55.488 1.00 48.90 174 ASP D O 1
ATOM 11088 N N . GLU D 1 175 ? 27.199 31.555 53.570 1.00 45.79 175 GLU D N 1
ATOM 11089 C CA . GLU D 1 175 ? 25.932 32.263 53.791 1.00 46.32 175 GLU D CA 1
ATOM 11090 C C . GLU D 1 175 ? 24.768 31.276 53.741 1.00 47.86 175 GLU D C 1
ATOM 11091 O O . GLU D 1 175 ? 23.841 31.381 54.545 1.00 47.98 175 GLU D O 1
ATOM 11097 N N . LEU D 1 176 ? 24.823 30.306 52.807 1.00 42.20 176 LEU D N 1
ATOM 11098 C CA . LEU D 1 176 ? 23.802 29.267 52.686 1.00 40.86 176 LEU D CA 1
ATOM 11099 C C . LEU D 1 176 ? 23.931 28.272 53.842 1.00 42.62 176 LEU D C 1
ATOM 11100 O O . LEU D 1 176 ? 22.914 27.921 54.453 1.00 41.74 176 LEU D O 1
ATOM 11105 N N . ALA D 1 177 ? 25.180 27.863 54.164 1.00 37.79 177 ALA D N 1
ATOM 11106 C CA . ALA D 1 177 ? 25.516 26.926 55.236 1.00 38.37 177 ALA D CA 1
ATOM 11107 C C . ALA D 1 177 ? 24.899 27.346 56.568 1.00 45.92 177 ALA D C 1
ATOM 11108 O O . ALA D 1 177 ? 24.338 26.495 57.255 1.00 46.06 177 ALA D O 1
ATOM 11110 N N . ASP D 1 178 ? 24.949 28.664 56.895 1.00 43.97 178 ASP D N 1
ATOM 11111 C CA . ASP D 1 178 ? 24.383 29.251 58.114 1.00 44.94 178 ASP D CA 1
ATOM 11112 C C . ASP D 1 178 ? 22.865 29.117 58.193 1.00 48.80 178 ASP D C 1
ATOM 11113 O O . ASP D 1 178 ? 22.327 29.038 59.300 1.00 48.72 178 ASP D O 1
ATOM 11118 N N . GLU D 1 179 ? 22.182 29.112 57.026 1.00 45.10 179 GLU D N 1
ATOM 11119 C CA . GLU D 1 179 ? 20.720 29.021 56.919 1.00 45.18 179 GLU D CA 1
ATOM 11120 C C . GLU D 1 179 ? 20.179 27.584 56.901 1.00 48.09 179 GLU D C 1
ATOM 11121 O O . GLU D 1 179 ? 19.006 27.378 57.225 1.00 48.39 179 GLU D O 1
ATOM 11127 N N . LEU D 1 180 ? 21.020 26.599 56.517 1.00 42.59 180 LEU D N 1
ATOM 11128 C CA . LEU D 1 180 ? 20.617 25.197 56.411 1.00 41.35 180 LEU D CA 1
ATOM 11129 C C . LEU D 1 180 ? 20.478 24.507 57.756 1.00 46.96 180 LEU D C 1
ATOM 11130 O O . LEU D 1 180 ? 21.239 24.797 58.682 1.00 47.14 180 LEU D O 1
ATOM 11135 N N . ASP D 1 181 ? 19.499 23.586 57.859 1.00 43.80 181 ASP D N 1
ATOM 11136 C CA . ASP D 1 181 ? 19.244 22.787 59.058 1.00 43.67 181 ASP D CA 1
ATOM 11137 C C . ASP D 1 181 ? 20.478 21.912 59.318 1.00 46.33 181 ASP D C 1
ATOM 11138 O O . ASP D 1 181 ? 20.884 21.137 58.445 1.00 44.61 181 ASP D O 1
ATOM 11143 N N . LYS D 1 182 ? 21.086 22.077 60.510 1.00 43.18 182 LYS D N 1
ATOM 11144 C CA . LYS D 1 182 ? 22.316 21.385 60.919 1.00 42.95 182 LYS D CA 1
ATOM 11145 C C . LYS D 1 182 ? 22.184 19.871 61.001 1.00 45.42 182 LYS D C 1
ATOM 11146 O O . LYS D 1 182 ? 23.206 19.189 60.904 1.00 44.73 182 LYS D O 1
ATOM 11152 N N . LYS D 1 183 ? 20.945 19.338 61.150 1.00 41.47 183 LYS D N 1
ATOM 11153 C CA . LYS D 1 183 ? 20.688 17.887 61.189 1.00 40.93 183 LYS D CA 1
ATOM 11154 C C . LYS D 1 183 ? 21.171 17.207 59.893 1.00 42.11 183 LYS D C 1
ATOM 11155 O O . LYS D 1 183 ? 21.644 16.074 59.950 1.00 42.42 183 LYS D O 1
ATOM 11161 N N . TYR D 1 184 ? 21.042 17.898 58.743 1.00 36.70 184 TYR D N 1
ATOM 11162 C CA . TYR D 1 184 ? 21.400 17.370 57.425 1.00 34.89 184 TYR D CA 1
ATOM 11163 C C . TYR D 1 184 ? 22.732 17.879 56.876 1.00 37.29 184 TYR D C 1
ATOM 11164 O O . TYR D 1 184 ? 23.189 17.392 55.847 1.00 34.99 184 TYR D O 1
ATOM 11173 N N . LEU D 1 185 ? 23.348 18.853 57.544 1.00 34.53 185 LEU D N 1
ATOM 11174 C CA . LEU D 1 185 ? 24.587 19.445 57.059 1.00 34.17 185 LEU D CA 1
ATOM 11175 C C . LEU D 1 185 ? 25.860 18.698 57.447 1.00 36.63 185 LEU D C 1
ATOM 11176 O O . LEU D 1 185 ? 26.000 18.250 58.586 1.00 37.03 185 LEU D O 1
ATOM 11181 N N . ILE D 1 186 ? 26.792 18.581 56.481 1.00 31.36 186 ILE D N 1
ATOM 11182 C CA . ILE D 1 186 ? 28.156 18.115 56.710 1.00 30.77 186 ILE D CA 1
ATOM 11183 C C . ILE D 1 186 ? 28.879 19.476 56.828 1.00 36.32 186 ILE D C 1
ATOM 11184 O O . ILE D 1 186 ? 29.083 20.171 55.827 1.00 35.84 186 ILE D O 1
ATOM 11189 N N . ASP D 1 187 ? 29.128 19.904 58.070 1.00 33.67 187 ASP D N 1
ATOM 11190 C CA . ASP D 1 187 ? 29.709 21.209 58.391 1.00 33.79 187 ASP D CA 1
ATOM 11191 C C . ASP D 1 187 ? 31.224 21.245 58.193 1.00 35.56 187 ASP D C 1
ATOM 11192 O O . ASP D 1 187 ? 31.965 20.798 59.069 1.00 34.81 187 ASP D O 1
ATOM 11197 N N . ILE D 1 188 ? 31.681 21.804 57.047 1.00 30.67 188 ILE D N 1
ATOM 11198 C CA . ILE D 1 188 ? 33.113 21.900 56.697 1.00 30.26 188 ILE D CA 1
ATOM 11199 C C . ILE D 1 188 ? 33.910 22.680 57.766 1.00 35.92 188 ILE D C 1
ATOM 11200 O O . ILE D 1 188 ? 34.984 22.236 58.171 1.00 36.46 188 ILE D O 1
ATOM 11205 N N . ASN D 1 189 ? 33.355 23.817 58.234 1.00 33.45 189 ASN D N 1
ATOM 11206 C CA . ASN D 1 189 ? 33.966 24.692 59.241 1.00 34.30 189 ASN D CA 1
ATOM 11207 C C . ASN D 1 189 ? 34.128 24.051 60.628 1.00 39.69 189 ASN D C 1
ATOM 11208 O O . ASN D 1 189 ? 35.058 24.409 61.345 1.00 40.11 189 ASN D O 1
ATOM 11213 N N . LYS D 1 190 ? 33.246 23.110 60.999 1.00 36.89 190 LYS D N 1
ATOM 11214 C CA . LYS D 1 190 ? 33.328 22.421 62.286 1.00 37.03 190 LYS D CA 1
ATOM 11215 C C . LYS D 1 190 ? 34.177 21.142 62.231 1.00 38.88 190 LYS D C 1
ATOM 11216 O O . LYS D 1 190 ? 34.855 20.825 63.209 1.00 38.87 190 LYS D O 1
ATOM 11222 N N . LEU D 1 191 ? 34.106 20.395 61.112 1.00 33.08 191 LEU D N 1
ATOM 11223 C CA . LEU D 1 191 ? 34.784 19.107 60.961 1.00 32.00 191 LEU D CA 1
ATOM 11224 C C . LEU D 1 191 ? 36.262 19.186 60.619 1.00 34.86 191 LEU D C 1
ATOM 11225 O O . LEU D 1 191 ? 37.004 18.267 60.963 1.00 35.46 191 LEU D O 1
ATOM 11230 N N . PHE D 1 192 ? 36.688 20.248 59.924 1.00 30.74 192 PHE D N 1
ATOM 11231 C CA . PHE D 1 192 ? 38.074 20.415 59.496 1.00 29.92 192 PHE D CA 1
ATOM 11232 C C . PHE D 1 192 ? 38.773 21.569 60.229 1.00 36.11 192 PHE D C 1
ATOM 11233 O O . PHE D 1 192 ? 38.124 22.587 60.503 1.00 35.71 192 PHE D O 1
ATOM 11241 N N . PRO D 1 193 ? 40.112 21.469 60.490 1.00 34.20 193 PRO D N 1
ATOM 11242 C CA . PRO D 1 193 ? 40.838 22.624 61.067 1.00 34.57 193 PRO D CA 1
ATOM 11243 C C . PRO D 1 193 ? 40.773 23.783 60.066 1.00 38.37 193 PRO D C 1
ATOM 11244 O O . PRO D 1 193 ? 40.715 23.535 58.856 1.00 36.75 193 PRO D O 1
ATOM 11248 N N . GLU D 1 194 ? 40.731 25.029 60.570 1.00 35.03 194 GLU D N 1
ATOM 11249 C CA . GLU D 1 194 ? 40.576 26.286 59.816 1.00 34.86 194 GLU D CA 1
ATOM 11250 C C . GLU D 1 194 ? 41.295 26.344 58.467 1.00 36.98 194 GLU D C 1
ATOM 11251 O O . GLU D 1 194 ? 40.658 26.640 57.454 1.00 36.97 194 GLU D O 1
ATOM 11257 N N . GLU D 1 195 ? 42.609 26.082 58.456 1.00 33.04 195 GLU D N 1
ATOM 11258 C CA . GLU D 1 195 ? 43.424 26.112 57.235 1.00 32.14 195 GLU D CA 1
ATOM 11259 C C . GLU D 1 195 ? 42.955 25.082 56.188 1.00 32.82 195 GLU D C 1
ATOM 11260 O O . GLU D 1 195 ? 42.926 25.392 54.992 1.00 30.03 195 GLU D O 1
ATOM 11266 N N . GLN D 1 196 ? 42.546 23.889 56.649 1.00 30.33 196 GLN D N 1
ATOM 11267 C CA . GLN D 1 196 ? 42.038 22.827 55.769 1.00 29.77 196 GLN D CA 1
ATOM 11268 C C . GLN D 1 196 ? 40.658 23.195 55.227 1.00 33.19 196 GLN D C 1
ATOM 11269 O O . GLN D 1 196 ? 40.404 22.976 54.044 1.00 31.63 196 GLN D O 1
ATOM 11275 N N . ALA D 1 197 ? 39.795 23.804 56.075 1.00 31.64 197 ALA D N 1
ATOM 11276 C CA . ALA D 1 197 ? 38.454 24.254 55.688 1.00 31.81 197 ALA D CA 1
ATOM 11277 C C . ALA D 1 197 ? 38.537 25.284 54.552 1.00 35.80 197 ALA D C 1
ATOM 11278 O O . ALA D 1 197 ? 37.777 25.187 53.590 1.00 34.05 197 ALA D O 1
ATOM 11280 N N . GLU D 1 198 ? 39.499 26.224 54.642 1.00 33.54 198 GLU D N 1
ATOM 11281 C CA . GLU D 1 198 ? 39.725 27.253 53.628 1.00 34.03 198 GLU D CA 1
ATOM 11282 C C . GLU D 1 198 ? 40.222 26.680 52.304 1.00 36.00 198 GLU D C 1
ATOM 11283 O O . GLU D 1 198 ? 39.745 27.111 51.253 1.00 35.14 198 GLU D O 1
ATOM 11289 N N . GLN D 1 199 ? 41.137 25.684 52.341 1.00 32.07 199 GLN D N 1
ATOM 11290 C CA . GLN D 1 199 ? 41.629 25.037 51.111 1.00 30.81 199 GLN D CA 1
ATOM 11291 C C . GLN D 1 199 ? 40.476 24.306 50.388 1.00 31.43 199 GLN D C 1
ATOM 11292 O O . GLN D 1 199 ? 40.356 24.425 49.162 1.00 29.77 199 GLN D O 1
ATOM 11298 N N . LEU D 1 200 ? 39.614 23.588 51.145 1.00 27.24 200 LEU D N 1
ATOM 11299 C CA . LEU D 1 200 ? 38.466 22.866 50.580 1.00 26.83 200 LEU D CA 1
ATOM 11300 C C . LEU D 1 200 ? 37.427 23.812 49.977 1.00 31.12 200 LEU D C 1
ATOM 11301 O O . LEU D 1 200 ? 36.995 23.587 48.838 1.00 29.53 200 LEU D O 1
ATOM 11306 N N . LYS D 1 201 ? 37.039 24.879 50.725 1.00 29.25 201 LYS D N 1
ATOM 11307 C CA . LYS D 1 201 ? 36.055 25.865 50.250 1.00 29.85 201 LYS D CA 1
ATOM 11308 C C . LYS D 1 201 ? 36.533 26.600 48.998 1.00 34.54 201 LYS D C 1
ATOM 11309 O O . LYS D 1 201 ? 35.741 26.774 48.073 1.00 34.05 201 LYS D O 1
ATOM 11315 N N . ALA D 1 202 ? 37.838 26.966 48.936 1.00 32.56 202 ALA D N 1
ATOM 11316 C CA . ALA D 1 202 ? 38.432 27.614 47.756 1.00 32.66 202 ALA D CA 1
ATOM 11317 C C . ALA D 1 202 ? 38.386 26.666 46.549 1.00 36.82 202 ALA D C 1
ATOM 11318 O O . ALA D 1 202 ? 38.101 27.110 45.436 1.00 36.94 202 ALA D O 1
ATOM 11320 N N . ALA D 1 203 ? 38.628 25.355 46.779 1.00 32.21 203 ALA D N 1
ATOM 11321 C CA . ALA D 1 203 ? 38.615 24.354 45.710 1.00 31.48 203 ALA D CA 1
ATOM 11322 C C . ALA D 1 203 ? 37.211 24.100 45.144 1.00 33.26 203 ALA D C 1
ATOM 11323 O O . ALA D 1 203 ? 37.060 23.976 43.929 1.00 32.44 203 ALA D O 1
ATOM 11325 N N . ILE D 1 204 ? 36.189 24.032 46.013 1.00 29.59 204 ILE D N 1
ATOM 11326 C CA . ILE D 1 204 ? 34.821 23.717 45.584 1.00 29.18 204 ILE D CA 1
ATOM 11327 C C . ILE D 1 204 ? 33.987 24.955 45.192 1.00 35.88 204 ILE D C 1
ATOM 11328 O O . ILE D 1 204 ? 32.945 24.787 44.558 1.00 36.80 204 ILE D O 1
ATOM 11333 N N . GLY D 1 205 ? 34.444 26.154 45.547 1.00 33.44 205 GLY D N 1
ATOM 11334 C CA . GLY D 1 205 ? 33.740 27.399 45.241 1.00 34.05 205 GLY D CA 1
ATOM 11335 C C . GLY D 1 205 ? 32.457 27.570 46.033 1.00 38.95 205 GLY D C 1
ATOM 11336 O O . GLY D 1 205 ? 32.343 27.036 47.132 1.00 39.56 205 GLY D O 1
ATOM 11337 N N . LYS D 1 206 ? 31.462 28.266 45.459 1.00 35.13 206 LYS D N 1
ATOM 11338 C CA . LYS D 1 206 ? 30.173 28.531 46.122 1.00 35.31 206 LYS D CA 1
ATOM 11339 C C . LYS D 1 206 ? 29.108 27.485 45.748 1.00 38.90 206 LYS D C 1
ATOM 11340 O O . LYS D 1 206 ? 27.910 27.771 45.800 1.00 39.88 206 LYS D O 1
ATOM 11346 N N . LYS D 1 207 ? 29.544 26.266 45.398 1.00 34.37 207 LYS D N 1
ATOM 11347 C CA . LYS D 1 207 ? 28.661 25.182 44.960 1.00 33.44 207 LYS D CA 1
ATOM 11348 C C . LYS D 1 207 ? 28.105 24.340 46.116 1.00 36.83 207 LYS D C 1
ATOM 11349 O O . LYS D 1 207 ? 28.756 24.192 47.157 1.00 35.73 207 LYS D O 1
ATOM 11355 N N . THR D 1 208 ? 26.889 23.802 45.913 1.00 33.64 208 THR D N 1
ATOM 11356 C CA . THR D 1 208 ? 26.139 22.985 46.873 1.00 33.18 208 THR D CA 1
ATOM 11357 C C . THR D 1 208 ? 25.996 21.547 46.362 1.00 35.02 208 THR D C 1
ATOM 11358 O O . THR D 1 208 ? 25.664 21.331 45.198 1.00 32.99 208 THR D O 1
ATOM 11362 N N . TYR D 1 209 ? 26.248 20.572 47.250 1.00 30.97 209 TYR D N 1
ATOM 11363 C CA . TYR D 1 209 ? 26.233 19.151 46.917 1.00 29.69 209 TYR D CA 1
ATOM 11364 C C . TYR D 1 209 ? 25.437 18.316 47.892 1.00 31.19 209 TYR D C 1
ATOM 11365 O O . TYR D 1 209 ? 25.403 18.610 49.085 1.00 28.50 209 TYR D O 1
ATOM 11374 N N . GLN D 1 210 ? 24.833 17.237 47.376 1.00 27.88 210 GLN D N 1
ATOM 11375 C CA . GLN D 1 210 ? 24.112 16.265 48.188 1.00 27.55 210 GLN D CA 1
ATOM 11376 C C . GLN D 1 210 ? 24.954 14.992 48.230 1.00 30.72 210 GLN D C 1
ATOM 11377 O O . GLN D 1 210 ? 25.486 14.579 47.197 1.00 29.59 210 GLN D O 1
ATOM 11383 N N . VAL D 1 211 ? 25.045 14.363 49.405 1.00 27.08 211 VAL D N 1
ATOM 11384 C CA . VAL D 1 211 ? 25.713 13.081 49.563 1.00 26.27 211 VAL D CA 1
ATOM 11385 C C . VAL D 1 211 ? 24.616 12.053 49.834 1.00 28.18 211 VAL D C 1
ATOM 11386 O O . VAL D 1 211 ? 23.872 12.192 50.810 1.00 27.93 211 VAL D O 1
ATOM 11390 N N . SER D 1 212 ? 24.505 11.044 48.964 1.00 24.02 212 SER D N 1
ATOM 11391 C CA . SER D 1 212 ? 23.552 9.955 49.135 1.00 23.19 212 SER D CA 1
ATOM 11392 C C . SER D 1 212 ? 24.303 8.772 49.722 1.00 27.27 212 SER D C 1
ATOM 11393 O O . SER D 1 212 ? 25.295 8.312 49.141 1.00 26.76 212 SER D O 1
ATOM 11396 N N . ARG D 1 213 ? 23.849 8.291 50.880 1.00 24.47 213 ARG D N 1
ATOM 11397 C CA . ARG D 1 213 ? 24.420 7.096 51.483 1.00 23.64 213 ARG D CA 1
ATOM 11398 C C . ARG D 1 213 ? 23.322 6.052 51.373 1.00 26.25 213 ARG D C 1
ATOM 11399 O O . ARG D 1 213 ? 22.433 5.997 52.209 1.00 26.31 213 ARG D O 1
ATOM 11407 N N . VAL D 1 214 ? 23.330 5.303 50.262 1.00 23.21 214 VAL D N 1
ATOM 11408 C CA . VAL D 1 214 ? 22.340 4.267 49.912 1.00 22.58 214 VAL D CA 1
ATOM 11409 C C . VAL D 1 214 ? 22.367 3.146 50.997 1.00 25.69 214 VAL D C 1
ATOM 11410 O O . VAL D 1 214 ? 23.429 2.952 51.581 1.00 24.14 214 VAL D O 1
ATOM 11414 N N . PRO D 1 215 ? 21.241 2.464 51.369 1.00 22.77 215 PRO D N 1
ATOM 11415 C CA . PRO D 1 215 ? 21.333 1.447 52.440 1.00 22.27 215 PRO D CA 1
ATOM 11416 C C . PRO D 1 215 ? 22.387 0.374 52.169 1.00 26.07 215 PRO D C 1
ATOM 11417 O O . PRO D 1 215 ? 22.531 -0.046 51.017 1.00 24.54 215 PRO D O 1
ATOM 11421 N N . THR D 1 216 ? 23.156 -0.035 53.215 1.00 23.38 216 THR D N 1
ATOM 11422 C CA . THR D 1 216 ? 24.184 -1.096 53.125 1.00 22.67 216 THR D CA 1
ATOM 11423 C C . THR D 1 216 ? 23.581 -2.370 52.475 1.00 24.75 216 THR D C 1
ATOM 11424 O O . THR D 1 216 ? 24.240 -2.999 51.637 1.00 21.66 216 THR D O 1
ATOM 11428 N N . LEU D 1 217 ? 22.325 -2.728 52.864 1.00 20.57 217 LEU D N 1
ATOM 11429 C CA . LEU D 1 217 ? 21.611 -3.907 52.358 1.00 20.80 217 LEU D CA 1
ATOM 11430 C C . LEU D 1 217 ? 21.487 -3.924 50.826 1.00 24.37 217 LEU D C 1
ATOM 11431 O O . LEU D 1 217 ? 21.590 -4.999 50.234 1.00 24.53 217 LEU D O 1
ATOM 11436 N N . VAL D 1 218 ? 21.347 -2.738 50.185 1.00 20.98 218 VAL D N 1
ATOM 11437 C CA . VAL D 1 218 ? 21.241 -2.604 48.722 1.00 21.27 218 VAL D CA 1
ATOM 11438 C C . VAL D 1 218 ? 22.495 -3.147 47.997 1.00 24.28 218 VAL D C 1
ATOM 11439 O O . VAL D 1 218 ? 22.369 -4.022 47.138 1.00 22.05 218 VAL D O 1
ATOM 11443 N N . GLY D 1 219 ? 23.674 -2.655 48.383 1.00 22.31 219 GLY D N 1
ATOM 11444 C CA . GLY D 1 219 ? 24.957 -3.072 47.813 1.00 22.16 219 GLY D CA 1
ATOM 11445 C C . GLY D 1 219 ? 25.280 -4.537 48.046 1.00 26.19 219 GLY D C 1
ATOM 11446 O O . GLY D 1 219 ? 25.985 -5.150 47.245 1.00 25.06 219 GLY D O 1
ATOM 11447 N N . ARG D 1 220 ? 24.768 -5.108 49.159 1.00 22.61 220 ARG D N 1
ATOM 11448 C CA . ARG D 1 220 ? 24.952 -6.520 49.507 1.00 22.07 220 ARG D CA 1
ATOM 11449 C C . ARG D 1 220 ? 24.098 -7.427 48.610 1.00 26.36 220 ARG D C 1
ATOM 11450 O O . ARG D 1 220 ? 24.638 -8.344 47.994 1.00 27.33 220 ARG D O 1
ATOM 11458 N N . VAL D 1 221 ? 22.795 -7.125 48.465 1.00 22.48 221 VAL D N 1
ATOM 11459 C CA . VAL D 1 221 ? 21.904 -7.874 47.561 1.00 22.11 221 VAL D CA 1
ATOM 11460 C C . VAL D 1 221 ? 22.372 -7.688 46.112 1.00 25.67 221 VAL D C 1
ATOM 11461 O O . VAL D 1 221 ? 22.416 -8.657 45.345 1.00 26.30 221 VAL D O 1
ATOM 11465 N N . CYS D 1 222 ? 22.700 -6.437 45.736 1.00 21.90 222 CYS D N 1
ATOM 11466 C CA . CYS D 1 222 ? 23.034 -6.108 44.357 1.00 21.04 222 CYS D CA 1
ATOM 11467 C C . CYS D 1 222 ? 24.531 -5.849 44.137 1.00 23.55 222 CYS D C 1
ATOM 11468 O O . CYS D 1 222 ? 25.317 -6.744 44.428 1.00 22.44 222 CYS D O 1
ATOM 11471 N N . ASP D 1 223 ? 24.923 -4.659 43.616 1.00 19.77 223 ASP D N 1
ATOM 11472 C CA . ASP D 1 223 ? 26.331 -4.336 43.341 1.00 20.03 223 ASP D CA 1
ATOM 11473 C C . ASP D 1 223 ? 26.627 -2.819 43.429 1.00 24.15 223 ASP D C 1
ATOM 11474 O O . ASP D 1 223 ? 25.744 -2.047 43.772 1.00 23.98 223 ASP D O 1
ATOM 11479 N N . GLY D 1 224 ? 27.854 -2.426 43.093 1.00 22.57 224 GLY D N 1
ATOM 11480 C CA . GLY D 1 224 ? 28.284 -1.029 43.073 1.00 21.57 224 GLY D CA 1
ATOM 11481 C C . GLY D 1 224 ? 27.567 -0.193 42.022 1.00 22.69 224 GLY D C 1
ATOM 11482 O O . GLY D 1 224 ? 27.279 0.981 42.257 1.00 21.91 224 GLY D O 1
ATOM 11483 N N . GLY D 1 225 ? 27.273 -0.797 40.863 1.00 18.27 225 GLY D N 1
ATOM 11484 C CA . GLY D 1 225 ? 26.578 -0.125 39.761 1.00 18.31 225 GLY D CA 1
ATOM 11485 C C . GLY D 1 225 ? 25.154 0.319 40.081 1.00 22.43 225 GLY D C 1
ATOM 11486 O O . GLY D 1 225 ? 24.595 1.176 39.392 1.00 22.65 225 GLY D O 1
ATOM 11487 N N . THR D 1 226 ? 24.555 -0.268 41.121 1.00 19.32 226 THR D N 1
ATOM 11488 C CA . THR D 1 226 ? 23.200 0.043 41.585 1.00 19.07 226 THR D CA 1
ATOM 11489 C C . THR D 1 226 ? 23.135 1.426 42.273 1.00 22.18 226 THR D C 1
ATOM 11490 O O . THR D 1 226 ? 22.116 2.113 42.199 1.00 19.50 226 THR D O 1
ATOM 11494 N N . ILE D 1 227 ? 24.211 1.786 42.994 1.00 20.52 227 ILE D N 1
ATOM 11495 C CA . ILE D 1 227 ? 24.294 2.938 43.907 1.00 19.99 227 ILE D CA 1
ATOM 11496 C C . ILE D 1 227 ? 23.935 4.303 43.255 1.00 22.44 227 ILE D C 1
ATOM 11497 O O . ILE D 1 227 ? 23.036 4.959 43.772 1.00 22.71 227 ILE D O 1
ATOM 11502 N N . ALA D 1 228 ? 24.604 4.725 42.171 1.00 19.34 228 ALA D N 1
ATOM 11503 C CA . ALA D 1 228 ? 24.285 6.011 41.511 1.00 19.19 228 ALA D CA 1
ATOM 11504 C C . ALA D 1 228 ? 22.845 6.038 40.980 1.00 22.99 228 ALA D C 1
ATOM 11505 O O . ALA D 1 228 ? 22.207 7.092 40.980 1.00 22.05 228 ALA D O 1
ATOM 11507 N N . ARG D 1 229 ? 22.333 4.876 40.530 1.00 20.66 229 ARG D N 1
ATOM 11508 C CA . ARG D 1 229 ? 20.971 4.769 40.001 1.00 20.03 229 ARG D CA 1
ATOM 11509 C C . ARG D 1 229 ? 19.946 4.919 41.121 1.00 21.36 229 ARG D C 1
ATOM 11510 O O . ARG D 1 229 ? 19.024 5.710 40.969 1.00 20.35 229 ARG D O 1
ATOM 11518 N N . TRP D 1 230 ? 20.133 4.199 42.251 1.00 19.55 230 TRP D N 1
ATOM 11519 C CA . TRP D 1 230 ? 19.246 4.253 43.429 1.00 19.88 230 TRP D CA 1
ATOM 11520 C C . TRP D 1 230 ? 19.118 5.717 43.922 1.00 21.74 230 TRP D C 1
ATOM 11521 O O . TRP D 1 230 ? 18.006 6.215 44.136 1.00 19.45 230 TRP D O 1
ATOM 11532 N N . SER D 1 231 ? 20.260 6.400 44.056 1.00 18.94 231 SER D N 1
ATOM 11533 C CA . SER D 1 231 ? 20.358 7.797 44.471 1.00 19.55 231 SER D CA 1
ATOM 11534 C C . SER D 1 231 ? 19.580 8.706 43.494 1.00 22.55 231 SER D C 1
ATOM 11535 O O . SER D 1 231 ? 18.745 9.491 43.945 1.00 22.19 231 SER D O 1
ATOM 11538 N N . ALA D 1 232 ? 19.800 8.544 42.165 1.00 20.28 232 ALA D N 1
ATOM 11539 C CA . ALA D 1 232 ? 19.127 9.350 41.140 1.00 19.83 232 ALA D CA 1
ATOM 11540 C C . ALA D 1 232 ? 17.604 9.216 41.153 1.00 23.27 232 ALA D C 1
ATOM 11541 O O . ALA D 1 232 ? 16.923 10.231 41.040 1.00 22.26 232 ALA D O 1
ATOM 11543 N N . MET D 1 233 ? 17.077 7.973 41.285 1.00 20.84 233 MET D N 1
ATOM 11544 C CA . MET D 1 233 ? 15.632 7.722 41.314 1.00 20.83 233 MET D CA 1
ATOM 11545 C C . MET D 1 233 ? 14.971 8.494 42.453 1.00 24.67 233 MET D C 1
ATOM 11546 O O . MET D 1 233 ? 13.963 9.167 42.235 1.00 23.53 233 MET D O 1
ATOM 11551 N N . GLN D 1 234 ? 15.546 8.403 43.661 1.00 21.67 234 GLN D N 1
ATOM 11552 C CA . GLN D 1 234 ? 14.955 9.016 44.838 1.00 21.62 234 GLN D CA 1
ATOM 11553 C C . GLN D 1 234 ? 15.170 10.531 44.907 1.00 25.26 234 GLN D C 1
ATOM 11554 O O . GLN D 1 234 ? 14.309 11.215 45.460 1.00 24.87 234 GLN D O 1
ATOM 11560 N N . ILE D 1 235 ? 16.231 11.057 44.277 1.00 22.10 235 ILE D N 1
ATOM 11561 C CA . ILE D 1 235 ? 16.455 12.502 44.161 1.00 22.03 235 ILE D CA 1
ATOM 11562 C C . ILE D 1 235 ? 15.296 13.080 43.303 1.00 24.61 235 ILE D C 1
ATOM 11563 O O . ILE D 1 235 ? 14.677 14.068 43.698 1.00 23.89 235 ILE D O 1
ATOM 11568 N N . GLY D 1 236 ? 14.997 12.411 42.184 1.00 21.41 236 GLY D N 1
ATOM 11569 C CA . GLY D 1 236 ? 13.918 12.772 41.272 1.00 20.55 236 GLY D CA 1
ATOM 11570 C C . GLY D 1 236 ? 12.576 12.788 41.978 1.00 24.33 236 GLY D C 1
ATOM 11571 O O . GLY D 1 236 ? 11.847 13.780 41.906 1.00 24.53 236 GLY D O 1
ATOM 11572 N N . MET D 1 237 ? 12.275 11.711 42.723 1.00 21.40 237 MET D N 1
ATOM 11573 C CA . MET D 1 237 ? 11.025 11.582 43.485 1.00 21.48 237 MET D CA 1
ATOM 11574 C C . MET D 1 237 ? 10.884 12.697 44.532 1.00 26.36 237 MET D C 1
ATOM 11575 O O . MET D 1 237 ? 9.804 13.277 44.670 1.00 26.30 237 MET D O 1
ATOM 11580 N N . SER D 1 238 ? 11.985 13.011 45.245 1.00 23.31 238 SER D N 1
ATOM 11581 C CA . SER D 1 238 ? 12.016 14.049 46.282 1.00 23.70 238 SER D CA 1
ATOM 11582 C C . SER D 1 238 ? 11.811 15.463 45.726 1.00 29.43 238 SER D C 1
ATOM 11583 O O . SER D 1 238 ? 11.117 16.255 46.368 1.00 29.26 238 SER D O 1
ATOM 11586 N N . PHE D 1 239 ? 12.350 15.762 44.519 1.00 26.81 239 PHE D N 1
ATOM 11587 C CA . PHE D 1 239 ? 12.140 17.058 43.846 1.00 27.56 239 PHE D CA 1
ATOM 11588 C C . PHE D 1 239 ? 10.667 17.230 43.418 1.00 30.28 239 PHE D C 1
ATOM 11589 O O . PHE D 1 239 ? 10.095 18.295 43.649 1.00 30.24 239 PHE D O 1
ATOM 11597 N N . ILE D 1 240 ? 10.059 16.179 42.813 1.00 26.35 240 ILE D N 1
ATOM 11598 C CA . ILE D 1 240 ? 8.653 16.166 42.371 1.00 25.70 240 ILE D CA 1
ATOM 11599 C C . ILE D 1 240 ? 7.732 16.499 43.568 1.00 31.76 240 ILE D C 1
ATOM 11600 O O . ILE D 1 240 ? 6.864 17.365 43.453 1.00 31.69 240 ILE D O 1
ATOM 11605 N N . THR D 1 241 ? 7.953 15.826 44.711 1.00 28.82 241 THR D N 1
ATOM 11606 C CA . THR D 1 241 ? 7.159 16.006 45.931 1.00 29.45 241 THR D CA 1
ATOM 11607 C C . THR D 1 241 ? 7.384 17.356 46.605 1.00 32.24 241 THR D C 1
ATOM 11608 O O . THR D 1 241 ? 6.404 18.056 46.868 1.00 31.48 241 THR D O 1
ATOM 11612 N N . ALA D 1 242 ? 8.649 17.704 46.918 1.00 29.10 242 ALA D N 1
ATOM 11613 C CA . ALA D 1 242 ? 8.980 18.948 47.635 1.00 29.75 242 ALA D CA 1
ATOM 11614 C C . ALA D 1 242 ? 8.631 20.234 46.876 1.00 33.96 242 ALA D C 1
ATOM 11615 O O . ALA D 1 242 ? 8.344 21.240 47.517 1.00 34.01 242 ALA D O 1
ATOM 11617 N N . TYR D 1 243 ? 8.629 20.196 45.530 1.00 31.00 243 TYR D N 1
ATOM 11618 C CA . TYR D 1 243 ? 8.356 21.380 44.717 1.00 31.58 243 TYR D CA 1
ATOM 11619 C C . TYR D 1 243 ? 7.027 21.320 43.931 1.00 37.45 243 TYR D C 1
ATOM 11620 O O . TYR D 1 243 ? 6.764 22.212 43.122 1.00 38.34 243 TYR D O 1
ATOM 11629 N N . LYS D 1 244 ? 6.178 20.306 44.206 1.00 32.74 244 LYS D N 1
ATOM 11630 C CA . LYS D 1 244 ? 4.849 20.111 43.606 1.00 31.79 244 LYS D CA 1
ATOM 11631 C C . LYS D 1 244 ? 4.841 20.211 42.062 1.00 35.89 244 LYS D C 1
ATOM 11632 O O . LYS D 1 244 ? 4.061 20.966 41.478 1.00 35.59 244 LYS D O 1
ATOM 11638 N N . LEU D 1 245 ? 5.719 19.446 41.412 1.00 33.59 245 LEU D N 1
ATOM 11639 C CA . LEU D 1 245 ? 5.821 19.440 39.951 1.00 33.20 245 LEU D CA 1
ATOM 11640 C C . LEU D 1 245 ? 4.873 18.396 39.366 1.00 37.85 245 LEU D C 1
ATOM 11641 O O . LEU D 1 245 ? 4.316 17.599 40.124 1.00 36.55 245 LEU D O 1
ATOM 11646 N N . CYS D 1 246 ? 4.679 18.388 38.026 1.00 36.44 246 CYS D N 1
ATOM 11647 C CA . CYS D 1 246 ? 3.878 17.334 37.392 1.00 37.16 246 CYS D CA 1
ATOM 11648 C C . CYS D 1 246 ? 4.716 16.073 37.594 1.00 42.14 246 CYS D C 1
ATOM 11649 O O . CYS D 1 246 ? 5.931 16.109 37.354 1.00 40.53 246 CYS D O 1
ATOM 11652 N N . ALA D 1 247 ? 4.103 14.999 38.119 1.00 40.67 247 ALA D N 1
ATOM 11653 C CA . ALA D 1 247 ? 4.816 13.755 38.408 1.00 40.94 247 ALA D CA 1
ATOM 11654 C C . ALA D 1 247 ? 5.137 13.000 37.112 1.00 44.87 247 ALA D C 1
ATOM 11655 O O . ALA D 1 247 ? 4.508 11.990 36.774 1.00 44.09 247 ALA D O 1
ATOM 11657 N N . GLY D 1 248 ? 6.115 13.545 36.393 1.00 41.82 248 GLY D N 1
ATOM 11658 C CA . GLY D 1 248 ? 6.576 13.071 35.098 1.00 41.63 248 GLY D CA 1
ATOM 11659 C C . GLY D 1 248 ? 6.266 14.045 33.974 1.00 46.39 248 GLY D C 1
ATOM 11660 O O . GLY D 1 248 ? 5.241 13.913 33.298 1.00 47.73 248 GLY D O 1
ATOM 11661 N N . GLU D 1 249 ? 7.148 15.038 33.777 1.00 41.10 249 GLU D N 1
ATOM 11662 C CA . GLU D 1 249 ? 7.067 16.058 32.720 1.00 40.25 249 GLU D CA 1
ATOM 11663 C C . GLU D 1 249 ? 8.456 16.254 32.080 1.00 42.97 249 GLU D C 1
ATOM 11664 O O . GLU D 1 249 ? 9.423 15.678 32.579 1.00 41.62 249 GLU D O 1
ATOM 11670 N N . ALA D 1 250 ? 8.555 17.034 30.980 1.00 39.42 250 ALA D N 1
ATOM 11671 C CA . ALA D 1 250 ? 9.804 17.256 30.231 1.00 39.52 250 ALA D CA 1
ATOM 11672 C C . ALA D 1 250 ? 11.025 17.646 31.094 1.00 43.94 250 ALA D C 1
ATOM 11673 O O . ALA D 1 250 ? 12.090 17.042 30.947 1.00 42.13 250 ALA D O 1
ATOM 11675 N N . ALA D 1 251 ? 10.845 18.605 32.029 1.00 41.64 251 ALA D N 1
ATOM 11676 C CA . ALA D 1 251 ? 11.903 19.098 32.919 1.00 41.17 251 ALA D CA 1
ATOM 11677 C C . ALA D 1 251 ? 12.496 18.037 33.871 1.00 43.57 251 ALA D C 1
ATOM 11678 O O . ALA D 1 251 ? 13.654 18.171 34.268 1.00 42.82 251 ALA D O 1
ATOM 11680 N N . ILE D 1 252 ? 11.725 16.975 34.200 1.00 39.12 252 ILE D N 1
ATOM 11681 C CA . ILE D 1 252 ? 12.156 15.866 35.073 1.00 38.51 252 ILE D CA 1
ATOM 11682 C C . ILE D 1 252 ? 13.371 15.120 34.484 1.00 40.80 252 ILE D C 1
ATOM 11683 O O . ILE D 1 252 ? 14.273 14.733 35.239 1.00 38.89 252 ILE D O 1
ATOM 11688 N N . ALA D 1 253 ? 13.396 14.948 33.134 1.00 37.00 253 ALA D N 1
ATOM 11689 C CA . ALA D 1 253 ? 14.481 14.291 32.393 1.00 36.75 253 ALA D CA 1
ATOM 11690 C C . ALA D 1 253 ? 15.832 14.990 32.620 1.00 40.86 253 ALA D C 1
ATOM 11691 O O . ALA D 1 253 ? 16.855 14.302 32.664 1.00 40.17 253 ALA D O 1
ATOM 11693 N N . ASP D 1 254 ? 15.831 16.344 32.778 1.00 38.17 254 ASP D N 1
ATOM 11694 C CA . ASP D 1 254 ? 17.040 17.136 33.059 1.00 38.64 254 ASP D CA 1
ATOM 11695 C C . ASP D 1 254 ? 17.633 16.757 34.421 1.00 41.05 254 ASP D C 1
ATOM 11696 O O . ASP D 1 254 ? 18.857 16.658 34.546 1.00 39.51 254 ASP D O 1
ATOM 11701 N N . PHE D 1 255 ? 16.764 16.540 35.435 1.00 37.70 255 PHE D N 1
ATOM 11702 C CA . PHE D 1 255 ? 17.195 16.141 36.775 1.00 38.07 255 PHE D CA 1
ATOM 11703 C C . PHE D 1 255 ? 17.885 14.779 36.723 1.00 42.04 255 PHE D C 1
ATOM 11704 O O . PHE D 1 255 ? 18.917 14.605 37.375 1.00 41.91 255 PHE D O 1
ATOM 11712 N N . SER D 1 256 ? 17.325 13.819 35.935 1.00 37.70 256 SER D N 1
ATOM 11713 C CA . SER D 1 256 ? 17.891 12.477 35.770 1.00 37.15 256 SER D CA 1
ATOM 11714 C C . SER D 1 256 ? 19.259 12.549 35.077 1.00 39.34 256 SER D C 1
ATOM 11715 O O . SER D 1 256 ? 20.204 11.910 35.546 1.00 38.58 256 SER D O 1
ATOM 11718 N N . TYR D 1 257 ? 19.366 13.342 33.983 1.00 34.91 257 TYR D N 1
ATOM 11719 C CA . TYR D 1 257 ? 20.630 13.510 33.257 1.00 34.01 257 TYR D CA 1
ATOM 11720 C C . TYR D 1 257 ? 21.717 14.110 34.167 1.00 37.12 257 TYR D C 1
ATOM 11721 O O . TYR D 1 257 ? 22.861 13.655 34.125 1.00 37.11 257 TYR D O 1
ATOM 11730 N N . ALA D 1 258 ? 21.344 15.081 35.016 1.00 33.06 258 ALA D N 1
ATOM 11731 C CA . ALA D 1 258 ? 22.266 15.706 35.970 1.00 33.45 258 ALA D CA 1
ATOM 11732 C C . ALA D 1 258 ? 22.703 14.716 37.067 1.00 36.63 258 ALA D C 1
ATOM 11733 O O . ALA D 1 258 ? 23.902 14.566 37.295 1.00 36.59 258 ALA D O 1
ATOM 11735 N N . ALA D 1 259 ? 21.746 14.003 37.698 1.00 32.78 259 ALA D N 1
ATOM 11736 C CA . ALA D 1 259 ? 22.042 13.036 38.768 1.00 32.42 259 ALA D CA 1
ATOM 11737 C C . ALA D 1 259 ? 22.728 11.740 38.300 1.00 35.64 259 ALA D C 1
ATOM 11738 O O . ALA D 1 259 ? 23.327 11.049 39.132 1.00 34.55 259 ALA D O 1
ATOM 11740 N N . LYS D 1 260 ? 22.640 11.401 36.989 1.00 31.90 260 LYS D N 1
ATOM 11741 C CA . LYS D 1 260 ? 23.247 10.176 36.466 1.00 31.92 260 LYS D CA 1
ATOM 11742 C C . LYS D 1 260 ? 24.477 10.392 35.592 1.00 37.19 260 LYS D C 1
ATOM 11743 O O . LYS D 1 260 ? 25.223 9.433 35.381 1.00 36.69 260 LYS D O 1
ATOM 11760 N N . ALA D 1 262 ? 25.835 14.315 34.196 1.00 35.63 262 ALA D N 1
ATOM 11761 C CA . ALA D 1 262 ? 26.419 15.660 34.181 1.00 35.11 262 ALA D CA 1
ATOM 11762 C C . ALA D 1 262 ? 26.919 16.225 35.530 1.00 38.14 262 ALA D C 1
ATOM 11763 O O . ALA D 1 262 ? 27.841 17.045 35.504 1.00 38.31 262 ALA D O 1
ATOM 11765 N N . ASP D 1 263 ? 26.311 15.857 36.676 1.00 32.51 263 ASP D N 1
ATOM 11766 C CA . ASP D 1 263 ? 26.722 16.407 37.982 1.00 32.60 263 ASP D CA 1
ATOM 11767 C C . ASP D 1 263 ? 26.961 15.342 39.066 1.00 34.19 263 ASP D C 1
ATOM 11768 O O . ASP D 1 263 ? 26.931 15.651 40.261 1.00 33.48 263 ASP D O 1
ATOM 11773 N N . VAL D 1 264 ? 27.236 14.107 38.649 1.00 29.85 264 VAL D N 1
ATOM 11774 C CA . VAL D 1 264 ? 27.453 12.980 39.555 1.00 29.37 264 VAL D CA 1
ATOM 11775 C C . VAL D 1 264 ? 28.952 12.674 39.780 1.00 30.61 264 VAL D C 1
ATOM 11776 O O . VAL D 1 264 ? 29.744 12.706 38.841 1.00 28.84 264 VAL D O 1
ATOM 11780 N N . VAL D 1 265 ? 29.320 12.386 41.045 1.00 26.09 265 VAL D N 1
ATOM 11781 C CA . VAL D 1 265 ? 30.673 12.001 41.446 1.00 26.23 265 VAL D CA 1
ATOM 11782 C C . VAL D 1 265 ? 30.558 10.729 42.321 1.00 30.17 265 VAL D C 1
ATOM 11783 O O . VAL D 1 265 ? 30.094 10.798 43.466 1.00 29.39 265 VAL D O 1
ATOM 11787 N N . GLY D 1 266 ? 30.966 9.592 41.757 1.00 26.10 266 GLY D N 1
ATOM 11788 C CA . GLY D 1 266 ? 30.992 8.317 42.463 1.00 25.61 266 GLY D CA 1
ATOM 11789 C C . GLY D 1 266 ? 32.369 8.111 43.071 1.00 28.79 266 GLY D C 1
ATOM 11790 O O . GLY D 1 266 ? 33.218 9.008 42.992 1.00 29.02 266 GLY D O 1
ATOM 11791 N N . VAL D 1 267 ? 32.606 6.946 43.686 1.00 23.73 267 VAL D N 1
ATOM 11792 C CA . VAL D 1 267 ? 33.926 6.636 44.246 1.00 23.74 267 VAL D CA 1
ATOM 11793 C C . VAL D 1 267 ? 34.820 5.993 43.183 1.00 25.67 267 VAL D C 1
ATOM 11794 O O . VAL D 1 267 ? 36.030 6.210 43.179 1.00 23.52 267 VAL D O 1
ATOM 11798 N N . GLY D 1 268 ? 34.212 5.195 42.304 1.00 24.13 268 GLY D N 1
ATOM 11799 C CA . GLY D 1 268 ? 34.952 4.508 41.253 1.00 23.76 268 GLY D CA 1
ATOM 11800 C C . GLY D 1 268 ? 34.245 4.475 39.922 1.00 25.74 268 GLY D C 1
ATOM 11801 O O . GLY D 1 268 ? 33.017 4.515 39.870 1.00 25.43 268 GLY D O 1
ATOM 11802 N N . THR D 1 269 ? 35.024 4.377 38.847 1.00 21.52 269 THR D N 1
ATOM 11803 C CA . THR D 1 269 ? 34.510 4.308 37.471 1.00 21.40 269 THR D CA 1
ATOM 11804 C C . THR D 1 269 ? 34.345 2.845 37.051 1.00 24.18 269 THR D C 1
ATOM 11805 O O . THR D 1 269 ? 34.998 1.966 37.616 1.00 20.64 269 THR D O 1
ATOM 11809 N N . ALA D 1 270 ? 33.470 2.581 36.062 1.00 23.45 270 ALA D N 1
ATOM 11810 C CA . ALA D 1 270 ? 33.251 1.233 35.521 1.00 23.37 270 ALA D CA 1
ATOM 11811 C C . ALA D 1 270 ? 34.546 0.661 34.936 1.00 27.07 270 ALA D C 1
ATOM 11812 O O . ALA D 1 270 ? 35.425 1.418 34.502 1.00 26.25 270 ALA D O 1
ATOM 11814 N N . LEU D 1 271 ? 34.682 -0.671 34.972 1.00 23.66 271 LEU D N 1
ATOM 11815 C CA . LEU D 1 271 ? 35.867 -1.364 34.462 1.00 23.01 271 LEU D CA 1
ATOM 11816 C C . LEU D 1 271 ? 35.561 -2.115 33.168 1.00 28.37 271 LEU D C 1
ATOM 11817 O O . LEU D 1 271 ? 34.459 -2.647 33.020 1.00 26.86 271 LEU D O 1
ATOM 11822 N N . PRO D 1 272 ? 36.539 -2.204 32.244 1.00 27.86 272 PRO D N 1
ATOM 11823 C CA . PRO D 1 272 ? 36.283 -2.888 30.968 1.00 28.23 272 PRO D CA 1
ATOM 11824 C C . PRO D 1 272 ? 36.838 -4.318 30.883 1.00 32.68 272 PRO D C 1
ATOM 11825 O O . PRO D 1 272 ? 37.520 -4.797 31.797 1.00 31.94 272 PRO D O 1
ATOM 11829 N N . ALA D 1 273 ? 36.579 -4.969 29.727 1.00 30.86 273 ALA D N 1
ATOM 11830 C CA . ALA D 1 273 ? 37.103 -6.265 29.282 1.00 30.84 273 ALA D CA 1
ATOM 11831 C C . ALA D 1 273 ? 37.062 -7.380 30.344 1.00 34.64 273 ALA D C 1
ATOM 11832 O O . ALA D 1 273 ? 35.978 -7.663 30.847 1.00 33.97 273 ALA D O 1
ATOM 11834 N N . ARG D 1 274 ? 38.213 -8.016 30.691 1.00 30.55 274 ARG D N 1
ATOM 11835 C CA . ARG D 1 274 ? 38.237 -9.105 31.675 1.00 30.12 274 ARG D CA 1
ATOM 11836 C C . ARG D 1 274 ? 37.791 -8.681 33.066 1.00 34.16 274 ARG D C 1
ATOM 11837 O O . ARG D 1 274 ? 37.248 -9.496 33.814 1.00 34.06 274 ARG D O 1
ATOM 11857 N N . SER D 1 276 ? 35.428 -6.491 33.646 1.00 26.56 276 SER D N 1
ATOM 11858 C CA . SER D 1 276 ? 34.050 -6.007 33.448 1.00 25.83 276 SER D CA 1
ATOM 11859 C C . SER D 1 276 ? 33.293 -5.917 34.760 1.00 26.88 276 SER D C 1
ATOM 11860 O O . SER D 1 276 ? 33.105 -6.924 35.436 1.00 25.23 276 SER D O 1
ATOM 11863 N N . ARG D 1 277 ? 32.987 -4.681 35.178 1.00 23.70 277 ARG D N 1
ATOM 11864 C CA . ARG D 1 277 ? 32.305 -4.363 36.425 1.00 22.86 277 ARG D CA 1
ATOM 11865 C C . ARG D 1 277 ? 31.673 -2.989 36.319 1.00 26.35 277 ARG D C 1
ATOM 11866 O O . ARG D 1 277 ? 32.130 -2.143 35.539 1.00 24.19 277 ARG D O 1
ATOM 11874 N N . GLY D 1 278 ? 30.653 -2.759 37.139 1.00 23.90 278 GLY D N 1
ATOM 11875 C CA . GLY D 1 278 ? 29.987 -1.465 37.188 1.00 24.11 278 GLY D CA 1
ATOM 11876 C C . GLY D 1 278 ? 30.794 -0.458 37.984 1.00 25.11 278 GLY D C 1
ATOM 11877 O O . GLY D 1 278 ? 31.847 -0.798 38.535 1.00 24.44 278 GLY D O 1
ATOM 11878 N N . ALA D 1 279 ? 30.283 0.782 38.076 1.00 20.24 279 ALA D N 1
ATOM 11879 C CA . ALA D 1 279 ? 30.898 1.861 38.853 1.00 19.78 279 ALA D CA 1
ATOM 11880 C C . ALA D 1 279 ? 30.828 1.497 40.343 1.00 23.48 279 ALA D C 1
ATOM 11881 O O . ALA D 1 279 ? 30.120 0.557 40.710 1.00 23.82 279 ALA D O 1
ATOM 11883 N N . ASN D 1 280 ? 31.591 2.206 41.195 1.00 20.84 280 ASN D N 1
ATOM 11884 C CA . ASN D 1 280 ? 31.625 1.987 42.645 1.00 21.21 280 ASN D CA 1
ATOM 11885 C C . ASN D 1 280 ? 32.034 0.540 43.045 1.00 25.84 280 ASN D C 1
ATOM 11886 O O . ASN D 1 280 ? 31.484 -0.052 43.987 1.00 24.17 280 ASN D O 1
ATOM 11891 N N . GLU D 1 281 ? 33.028 -0.003 42.321 1.00 22.10 281 GLU D N 1
ATOM 11892 C CA . GLU D 1 281 ? 33.659 -1.288 42.624 1.00 21.10 281 GLU D CA 1
ATOM 11893 C C . GLU D 1 281 ? 35.127 -0.961 42.984 1.00 23.78 281 GLU D C 1
ATOM 11894 O O . GLU D 1 281 ? 35.584 0.125 42.609 1.00 22.84 281 GLU D O 1
ATOM 11900 N N . PRO D 1 282 ? 35.846 -1.783 43.789 1.00 19.97 282 PRO D N 1
ATOM 11901 C CA . PRO D 1 282 ? 37.178 -1.353 44.270 1.00 20.32 282 PRO D CA 1
ATOM 11902 C C . PRO D 1 282 ? 38.212 -1.051 43.189 1.00 22.55 282 PRO D C 1
ATOM 11903 O O . PRO D 1 282 ? 38.975 -0.096 43.334 1.00 21.24 282 PRO D O 1
ATOM 11907 N N . GLY D 1 283 ? 38.174 -1.805 42.097 1.00 21.24 283 GLY D N 1
ATOM 11908 C CA . GLY D 1 283 ? 39.101 -1.629 40.984 1.00 21.10 283 GLY D CA 1
ATOM 11909 C C . GLY D 1 283 ? 38.997 -0.297 40.263 1.00 24.04 283 GLY D C 1
ATOM 11910 O O . GLY D 1 283 ? 39.965 0.130 39.630 1.00 22.10 283 GLY D O 1
ATOM 11911 N N . GLY D 1 284 ? 37.828 0.354 40.366 1.00 20.67 284 GLY D N 1
ATOM 11912 C CA . GLY D 1 284 ? 37.585 1.649 39.732 1.00 19.74 284 GLY D CA 1
ATOM 11913 C C . GLY D 1 284 ? 38.030 2.851 40.554 1.00 21.51 284 GLY D C 1
ATOM 11914 O O . GLY D 1 284 ? 37.939 3.983 40.080 1.00 20.54 284 GLY D O 1
ATOM 11915 N N . ILE D 1 285 ? 38.482 2.631 41.798 1.00 18.59 285 ILE D N 1
ATOM 11916 C CA . ILE D 1 285 ? 38.895 3.719 42.710 1.00 17.57 285 ILE D CA 1
ATOM 11917 C C . ILE D 1 285 ? 40.366 4.142 42.474 1.00 21.68 285 ILE D C 1
ATOM 11918 O O . ILE D 1 285 ? 41.269 3.365 42.795 1.00 20.96 285 ILE D O 1
ATOM 11923 N N . PRO D 1 286 ? 40.635 5.367 41.949 1.00 19.98 286 PRO D N 1
ATOM 11924 C CA . PRO D 1 286 ? 42.043 5.775 41.752 1.00 20.03 286 PRO D CA 1
ATOM 11925 C C . PRO D 1 286 ? 42.711 6.067 43.093 1.00 22.61 286 PRO D C 1
ATOM 11926 O O . PRO D 1 286 ? 42.017 6.332 44.083 1.00 21.69 286 PRO D O 1
ATOM 11930 N N . PHE D 1 287 ? 44.046 5.986 43.142 1.00 20.43 287 PHE D N 1
ATOM 11931 C CA . PHE D 1 287 ? 44.805 6.135 44.394 1.00 19.53 287 PHE D CA 1
ATOM 11932 C C . PHE D 1 287 ? 44.566 7.467 45.126 1.00 24.11 287 PHE D C 1
ATOM 11933 O O . PHE D 1 287 ? 44.473 7.456 46.355 1.00 24.64 287 PHE D O 1
ATOM 11941 N N . GLY D 1 288 ? 44.412 8.565 44.375 1.00 21.40 288 GLY D N 1
ATOM 11942 C CA . GLY D 1 288 ? 44.124 9.888 44.928 1.00 21.71 288 GLY D CA 1
ATOM 11943 C C . GLY D 1 288 ? 42.782 9.953 45.641 1.00 24.93 288 GLY D C 1
ATOM 11944 O O . GLY D 1 288 ? 42.664 10.609 46.685 1.00 25.16 288 GLY D O 1
ATOM 11945 N N . VAL D 1 289 ? 41.765 9.255 45.095 1.00 20.94 289 VAL D N 1
ATOM 11946 C CA . VAL D 1 289 ? 40.416 9.176 45.698 1.00 20.09 289 VAL D CA 1
ATOM 11947 C C . VAL D 1 289 ? 40.473 8.334 46.979 1.00 24.71 289 VAL D C 1
ATOM 11948 O O . VAL D 1 289 ? 39.869 8.720 47.988 1.00 25.28 289 VAL D O 1
ATOM 11952 N N . LEU D 1 290 ? 41.216 7.213 46.959 1.00 21.95 290 LEU D N 1
ATOM 11953 C CA . LEU D 1 290 ? 41.386 6.382 48.166 1.00 22.28 290 LEU D CA 1
ATOM 11954 C C . LEU D 1 290 ? 41.989 7.228 49.313 1.00 25.99 290 LEU D C 1
ATOM 11955 O O . LEU D 1 290 ? 41.493 7.146 50.441 1.00 25.93 290 LEU D O 1
ATOM 11960 N N . CYS D 1 291 ? 43.000 8.093 49.012 1.00 23.07 291 CYS D N 1
ATOM 11961 C CA . CYS D 1 291 ? 43.595 9.021 49.999 1.00 23.00 291 CYS D CA 1
ATOM 11962 C C . CYS D 1 291 ? 42.502 9.878 50.638 1.00 26.47 291 CYS D C 1
ATOM 11963 O O . CYS D 1 291 ? 42.473 10.053 51.854 1.00 25.66 291 CYS D O 1
ATOM 11966 N N . ASP D 1 292 ? 41.641 10.455 49.791 1.00 23.06 292 ASP D N 1
ATOM 11967 C CA . ASP D 1 292 ? 40.602 11.381 50.221 1.00 23.10 292 ASP D CA 1
ATOM 11968 C C . ASP D 1 292 ? 39.470 10.719 50.999 1.00 26.91 292 ASP D C 1
ATOM 11969 O O . ASP D 1 292 ? 38.846 11.400 51.825 1.00 26.28 292 ASP D O 1
ATOM 11974 N N . ILE D 1 293 ? 39.284 9.388 50.845 1.00 22.80 293 ILE D N 1
ATOM 11975 C CA . ILE D 1 293 ? 38.288 8.633 51.638 1.00 22.65 293 ILE D CA 1
ATOM 11976 C C . ILE D 1 293 ? 38.757 8.603 53.122 1.00 26.49 293 ILE D C 1
ATOM 11977 O O . ILE D 1 293 ? 37.943 8.790 54.042 1.00 26.48 293 ILE D O 1
ATOM 11982 N N . VAL D 1 294 ? 40.068 8.390 53.333 1.00 23.12 294 VAL D N 1
ATOM 11983 C CA . VAL D 1 294 ? 40.713 8.314 54.663 1.00 23.61 294 VAL D CA 1
ATOM 11984 C C . VAL D 1 294 ? 40.703 9.718 55.291 1.00 28.66 294 VAL D C 1
ATOM 11985 O O . VAL D 1 294 ? 40.926 10.701 54.584 1.00 28.43 294 VAL D O 1
ATOM 11989 N N . GLN D 1 295 ? 40.405 9.806 56.601 1.00 26.30 295 GLN D N 1
ATOM 11990 C CA . GLN D 1 295 ? 40.210 11.078 57.300 1.00 26.09 295 GLN D CA 1
ATOM 11991 C C . GLN D 1 295 ? 41.228 11.434 58.407 1.00 29.44 295 GLN D C 1
ATOM 11992 O O . GLN D 1 295 ? 40.990 12.392 59.149 1.00 27.69 295 GLN D O 1
ATOM 11998 N N . THR D 1 296 ? 42.359 10.715 58.499 1.00 26.43 296 THR D N 1
ATOM 11999 C CA . THR D 1 296 ? 43.376 10.979 59.534 1.00 26.85 296 THR D CA 1
ATOM 12000 C C . THR D 1 296 ? 43.955 12.409 59.426 1.00 30.73 296 THR D C 1
ATOM 12001 O O . THR D 1 296 ? 44.274 13.004 60.458 1.00 30.80 296 THR D O 1
ATOM 12005 N N . THR D 1 297 ? 43.994 12.983 58.204 1.00 27.62 297 THR D N 1
ATOM 12006 C CA . THR D 1 297 ? 44.457 14.358 57.922 1.00 27.94 297 THR D CA 1
ATOM 12007 C C . THR D 1 297 ? 43.692 15.416 58.736 1.00 33.30 297 THR D C 1
ATOM 12008 O O . THR D 1 297 ? 44.259 16.460 59.055 1.00 32.80 297 THR D O 1
ATOM 12012 N N . ARG D 1 298 ? 42.410 15.134 59.057 1.00 31.06 298 ARG D N 1
ATOM 12013 C CA . ARG D 1 298 ? 41.507 15.999 59.813 1.00 31.87 298 ARG D CA 1
ATOM 12014 C C . ARG D 1 298 ? 41.812 16.011 61.326 1.00 37.42 298 ARG D C 1
ATOM 12015 O O . ARG D 1 298 ? 41.554 17.026 61.969 1.00 38.24 298 ARG D O 1
ATOM 12023 N N . ILE D 1 299 ? 42.293 14.880 61.901 1.00 34.11 299 ILE D N 1
ATOM 12024 C CA . ILE D 1 299 ? 42.507 14.720 63.351 1.00 34.05 299 ILE D CA 1
ATOM 12025 C C . ILE D 1 299 ? 43.985 14.656 63.792 1.00 38.57 299 ILE D C 1
ATOM 12026 O O . ILE D 1 299 ? 44.245 14.736 64.996 1.00 38.41 299 ILE D O 1
ATOM 12031 N N . SER D 1 300 ? 44.935 14.494 62.852 1.00 34.32 300 SER D N 1
ATOM 12032 C CA . SER D 1 300 ? 46.365 14.417 63.186 1.00 34.86 300 SER D CA 1
ATOM 12033 C C . SER D 1 300 ? 47.199 15.322 62.285 1.00 39.07 300 SER D C 1
ATOM 12034 O O . SER D 1 300 ? 46.900 15.444 61.101 1.00 38.01 300 SER D O 1
ATOM 12037 N N . ASP D 1 301 ? 48.256 15.930 62.846 1.00 36.55 301 ASP D N 1
ATOM 12038 C CA . ASP D 1 301 ? 49.197 16.809 62.138 1.00 36.76 301 ASP D CA 1
ATOM 12039 C C . ASP D 1 301 ? 50.473 16.060 61.733 1.00 38.10 301 ASP D C 1
ATOM 12040 O O . ASP D 1 301 ? 51.345 16.647 61.087 1.00 37.91 301 ASP D O 1
ATOM 12045 N N . ASP D 1 302 ? 50.587 14.774 62.123 1.00 33.24 302 ASP D N 1
ATOM 12046 C CA . ASP D 1 302 ? 51.738 13.919 61.817 1.00 31.85 302 ASP D CA 1
ATOM 12047 C C . ASP D 1 302 ? 51.664 13.450 60.336 1.00 34.04 302 ASP D C 1
ATOM 12048 O O . ASP D 1 302 ? 50.798 12.634 60.018 1.00 32.86 302 ASP D O 1
ATOM 12053 N N . PRO D 1 303 ? 52.550 13.937 59.425 1.00 31.05 303 PRO D N 1
ATOM 12054 C CA . PRO D 1 303 ? 52.471 13.502 58.012 1.00 30.37 303 PRO D CA 1
ATOM 12055 C C . PRO D 1 303 ? 52.691 12.003 57.789 1.00 33.23 303 PRO D C 1
ATOM 12056 O O . PRO D 1 303 ? 52.073 11.436 56.883 1.00 30.76 303 PRO D O 1
ATOM 12060 N N . VAL D 1 304 ? 53.559 11.366 58.613 1.00 29.75 304 VAL D N 1
ATOM 12061 C CA . VAL D 1 304 ? 53.830 9.923 58.545 1.00 29.87 304 VAL D CA 1
ATOM 12062 C C . VAL D 1 304 ? 52.572 9.140 58.946 1.00 32.85 304 VAL D C 1
ATOM 12063 O O . VAL D 1 304 ? 52.151 8.249 58.204 1.00 31.28 304 VAL D O 1
ATOM 12067 N N . GLU D 1 305 ? 51.950 9.502 60.083 1.00 30.20 305 GLU D N 1
ATOM 12068 C CA . GLU D 1 305 ? 50.722 8.845 60.549 1.00 29.36 305 GLU D CA 1
ATOM 12069 C C . GLU D 1 305 ? 49.595 8.947 59.510 1.00 30.41 305 GLU D C 1
ATOM 12070 O O . GLU D 1 305 ? 48.900 7.956 59.278 1.00 28.26 305 GLU D O 1
ATOM 12076 N N . GLN D 1 306 ? 49.447 10.127 58.870 1.00 27.37 306 GLN D N 1
ATOM 12077 C CA . GLN D 1 306 ? 48.458 10.383 57.812 1.00 26.67 306 GLN D CA 1
ATOM 12078 C C . GLN D 1 306 ? 48.621 9.395 56.642 1.00 28.83 306 GLN D C 1
ATOM 12079 O O . GLN D 1 306 ? 47.624 8.817 56.183 1.00 26.97 306 GLN D O 1
ATOM 12085 N N . SER D 1 307 ? 49.883 9.197 56.183 1.00 25.38 307 SER D N 1
ATOM 12086 C CA . SER D 1 307 ? 50.234 8.299 55.071 1.00 25.08 307 SER D CA 1
ATOM 12087 C C . SER D 1 307 ? 50.022 6.823 55.423 1.00 27.70 307 SER D C 1
ATOM 12088 O O . SER D 1 307 ? 49.555 6.061 54.587 1.00 26.76 307 SER D O 1
ATOM 12091 N N . LEU D 1 308 ? 50.356 6.422 56.658 1.00 24.44 308 LEU D N 1
ATOM 12092 C CA . LEU D 1 308 ? 50.243 5.023 57.058 1.00 24.57 308 LEU D CA 1
ATOM 12093 C C . LEU D 1 308 ? 48.806 4.575 57.321 1.00 28.40 308 LEU D C 1
ATOM 12094 O O . LEU D 1 308 ? 48.507 3.393 57.129 1.00 27.99 308 LEU D O 1
ATOM 12099 N N . GLU D 1 309 ? 47.898 5.500 57.695 1.00 25.91 309 GLU D N 1
ATOM 12100 C CA . GLU D 1 309 ? 46.484 5.135 57.853 1.00 26.24 309 GLU D CA 1
ATOM 12101 C C . GLU D 1 309 ? 45.882 4.887 56.457 1.00 28.79 309 GLU D C 1
ATOM 12102 O O . GLU D 1 309 ? 45.002 4.029 56.307 1.00 26.51 309 GLU D O 1
ATOM 12108 N N . VAL D 1 310 ? 46.408 5.600 55.426 1.00 25.74 310 VAL D N 1
ATOM 12109 C CA . VAL D 1 310 ? 46.005 5.412 54.025 1.00 24.45 310 VAL D CA 1
ATOM 12110 C C . VAL D 1 310 ? 46.503 4.029 53.554 1.00 28.13 310 VAL D C 1
ATOM 12111 O O . VAL D 1 310 ? 45.738 3.296 52.936 1.00 27.62 310 VAL D O 1
ATOM 12115 N N . VAL D 1 311 ? 47.762 3.665 53.888 1.00 25.95 311 VAL D N 1
ATOM 12116 C CA . VAL D 1 311 ? 48.331 2.350 53.559 1.00 25.37 311 VAL D CA 1
ATOM 12117 C C . VAL D 1 311 ? 47.422 1.234 54.137 1.00 27.59 311 VAL D C 1
ATOM 12118 O O . VAL D 1 311 ? 47.121 0.274 53.433 1.00 26.93 311 VAL D O 1
ATOM 12122 N N . ALA D 1 312 ? 46.989 1.376 55.404 1.00 25.31 312 ALA D N 1
ATOM 12123 C CA . ALA D 1 312 ? 46.118 0.416 56.089 1.00 25.61 312 ALA D CA 1
ATOM 12124 C C . ALA D 1 312 ? 44.803 0.196 55.317 1.00 29.08 312 ALA D C 1
ATOM 12125 O O . ALA D 1 312 ? 44.481 -0.954 54.991 1.00 27.75 312 ALA D O 1
ATOM 12127 N N . VAL D 1 313 ? 44.074 1.293 54.986 1.00 24.50 313 VAL D N 1
ATOM 12128 C CA . VAL D 1 313 ? 42.816 1.236 54.216 1.00 23.39 313 VAL D CA 1
ATOM 12129 C C . VAL D 1 313 ? 43.072 0.636 52.826 1.00 25.77 313 VAL D C 1
ATOM 12130 O O . VAL D 1 313 ? 42.319 -0.236 52.383 1.00 24.55 313 VAL D O 1
ATOM 12134 N N . GLY D 1 314 ? 44.146 1.088 52.178 1.00 23.32 314 GLY D N 1
ATOM 12135 C CA . GLY D 1 314 ? 44.545 0.611 50.858 1.00 22.63 314 GLY D CA 1
ATOM 12136 C C . GLY D 1 314 ? 44.818 -0.880 50.826 1.00 24.95 314 GLY D C 1
ATOM 12137 O O . GLY D 1 314 ? 44.322 -1.566 49.937 1.00 24.74 314 GLY D O 1
ATOM 12138 N N . ALA D 1 315 ? 45.588 -1.399 51.798 1.00 21.33 315 ALA D N 1
ATOM 12139 C CA . ALA D 1 315 ? 45.915 -2.831 51.903 1.00 21.66 315 ALA D CA 1
ATOM 12140 C C . ALA D 1 315 ? 44.651 -3.650 52.186 1.00 26.04 315 ALA D C 1
ATOM 12141 O O . ALA D 1 315 ? 44.417 -4.650 51.514 1.00 25.40 315 ALA D O 1
ATOM 12143 N N . MET D 1 316 ? 43.817 -3.201 53.149 1.00 22.88 316 MET D N 1
ATOM 12144 C CA . MET D 1 316 ? 42.553 -3.863 53.480 1.00 22.68 316 MET D CA 1
ATOM 12145 C C . MET D 1 316 ? 41.625 -3.927 52.255 1.00 25.30 316 MET D C 1
ATOM 12146 O O . MET D 1 316 ? 41.127 -4.998 51.931 1.00 23.54 316 MET D O 1
ATOM 12151 N N . LEU D 1 317 ? 41.428 -2.802 51.559 1.00 22.57 317 LEU D N 1
ATOM 12152 C CA . LEU D 1 317 ? 40.533 -2.775 50.400 1.00 21.84 317 LEU D CA 1
ATOM 12153 C C . LEU D 1 317 ? 41.112 -3.429 49.140 1.00 24.62 317 LEU D C 1
ATOM 12154 O O . LEU D 1 317 ? 40.488 -4.329 48.581 1.00 23.91 317 LEU D O 1
ATOM 12159 N N . TYR D 1 318 ? 42.261 -2.948 48.673 1.00 21.64 318 TYR D N 1
ATOM 12160 C CA . TYR D 1 318 ? 42.859 -3.429 47.437 1.00 21.06 318 TYR D CA 1
ATOM 12161 C C . TYR D 1 318 ? 43.403 -4.865 47.496 1.00 23.93 318 TYR D C 1
ATOM 12162 O O . TYR D 1 318 ? 43.215 -5.598 46.528 1.00 23.75 318 TYR D O 1
ATOM 12171 N N . ASP D 1 319 ? 44.105 -5.254 48.579 1.00 20.14 319 ASP D N 1
ATOM 12172 C CA . ASP D 1 319 ? 44.655 -6.609 48.658 1.00 19.68 319 ASP D CA 1
ATOM 12173 C C . ASP D 1 319 ? 43.676 -7.641 49.225 1.00 23.48 319 ASP D C 1
ATOM 12174 O O . ASP D 1 319 ? 43.502 -8.690 48.611 1.00 23.05 319 ASP D O 1
ATOM 12179 N N . GLN D 1 320 ? 43.044 -7.363 50.373 1.00 19.77 320 GLN D N 1
ATOM 12180 C CA . GLN D 1 320 ? 42.129 -8.348 50.987 1.00 19.32 320 GLN D CA 1
ATOM 12181 C C . GLN D 1 320 ? 40.793 -8.528 50.264 1.00 23.46 320 GLN D C 1
ATOM 12182 O O . GLN D 1 320 ? 40.404 -9.666 49.990 1.00 23.24 320 GLN D O 1
ATOM 12188 N N . VAL D 1 321 ? 40.083 -7.420 49.984 1.00 21.20 321 VAL D N 1
ATOM 12189 C CA . VAL D 1 321 ? 38.753 -7.457 49.359 1.00 20.47 321 VAL D CA 1
ATOM 12190 C C . VAL D 1 321 ? 38.830 -7.557 47.820 1.00 23.38 321 VAL D C 1
ATOM 12191 O O . VAL D 1 321 ? 38.240 -8.467 47.246 1.00 22.49 321 VAL D O 1
ATOM 12195 N N . TRP D 1 322 ? 39.545 -6.633 47.168 1.00 20.15 322 TRP D N 1
ATOM 12196 C CA . TRP D 1 322 ? 39.638 -6.593 45.714 1.00 19.55 322 TRP D CA 1
ATOM 12197 C C . TRP D 1 322 ? 40.460 -7.753 45.125 1.00 23.53 322 TRP D C 1
ATOM 12198 O O . TRP D 1 322 ? 39.877 -8.622 44.472 1.00 22.50 322 TRP D O 1
ATOM 12209 N N . LEU D 1 323 ? 41.789 -7.792 45.349 1.00 19.78 323 LEU D N 1
ATOM 12210 C CA . LEU D 1 323 ? 42.595 -8.860 44.744 1.00 19.05 323 LEU D CA 1
ATOM 12211 C C . LEU D 1 323 ? 42.338 -10.240 45.344 1.00 22.66 323 LEU D C 1
ATOM 12212 O O . LEU D 1 323 ? 42.286 -11.212 44.602 1.00 21.05 323 LEU D O 1
ATOM 12217 N N . GLY D 1 324 ? 42.131 -10.285 46.658 1.00 20.66 324 GLY D N 1
ATOM 12218 C CA . GLY D 1 324 ? 41.885 -11.503 47.418 1.00 21.09 324 GLY D CA 1
ATOM 12219 C C . GLY D 1 324 ? 40.521 -12.143 47.283 1.00 25.53 324 GLY D C 1
ATOM 12220 O O . GLY D 1 324 ? 40.351 -13.284 47.717 1.00 26.58 324 GLY D O 1
ATOM 12221 N N . SER D 1 325 ? 39.527 -11.421 46.726 1.00 22.26 325 SER D N 1
ATOM 12222 C CA . SER D 1 325 ? 38.186 -11.974 46.552 1.00 21.15 325 SER D CA 1
ATOM 12223 C C . SER D 1 325 ? 37.605 -11.659 45.180 1.00 25.04 325 SER D C 1
ATOM 12224 O O . SER D 1 325 ? 37.472 -12.582 44.371 1.00 25.06 325 SER D O 1
ATOM 12227 N N . TYR D 1 326 ? 37.320 -10.370 44.875 1.00 20.56 326 TYR D N 1
ATOM 12228 C CA . TYR D 1 326 ? 36.782 -9.965 43.565 1.00 19.92 326 TYR D CA 1
ATOM 12229 C C . TYR D 1 326 ? 37.601 -10.542 42.399 1.00 24.41 326 TYR D C 1
ATOM 12230 O O . TYR D 1 326 ? 37.022 -10.986 41.408 1.00 24.50 326 TYR D O 1
ATOM 12239 N N . MET D 1 327 ? 38.941 -10.543 42.529 1.00 22.43 327 MET D N 1
ATOM 12240 C CA . MET D 1 327 ? 39.853 -10.999 41.477 1.00 21.17 327 MET D CA 1
ATOM 12241 C C . MET D 1 327 ? 40.429 -12.399 41.692 1.00 26.09 327 MET D C 1
ATOM 12242 O O . MET D 1 327 ? 41.163 -12.878 40.830 1.00 26.27 327 MET D O 1
ATOM 12247 N N . SER D 1 328 ? 40.113 -13.061 42.823 1.00 22.83 328 SER D N 1
ATOM 12248 C CA . SER D 1 328 ? 40.606 -14.415 43.096 1.00 22.11 328 SER D CA 1
ATOM 12249 C C . SER D 1 328 ? 39.637 -15.183 44.000 1.00 26.90 328 SER D C 1
ATOM 12250 O O . SER D 1 328 ? 38.709 -15.778 43.482 1.00 25.92 328 SER D O 1
ATOM 12253 N N . GLY D 1 329 ? 39.834 -15.148 45.314 1.00 23.49 329 GLY D N 1
ATOM 12254 C CA . GLY D 1 329 ? 38.968 -15.847 46.255 1.00 24.26 329 GLY D CA 1
ATOM 12255 C C . GLY D 1 329 ? 39.630 -16.997 46.991 1.00 28.79 329 GLY D C 1
ATOM 12256 O O . GLY D 1 329 ? 40.754 -17.392 46.670 1.00 29.55 329 GLY D O 1
ATOM 12257 N N . GLY D 1 330 ? 38.904 -17.534 47.967 1.00 24.80 330 GLY D N 1
ATOM 12258 C CA . GLY D 1 330 ? 39.349 -18.626 48.823 1.00 24.62 330 GLY D CA 1
ATOM 12259 C C . GLY D 1 330 ? 39.924 -18.110 50.127 1.00 28.78 330 GLY D C 1
ATOM 12260 O O . GLY D 1 330 ? 39.470 -17.083 50.639 1.00 28.21 330 GLY D O 1
ATOM 12261 N N . VAL D 1 331 ? 40.945 -18.805 50.660 1.00 26.27 331 VAL D N 1
ATOM 12262 C CA . VAL D 1 331 ? 41.674 -18.395 51.875 1.00 26.21 331 VAL D CA 1
ATOM 12263 C C . VAL D 1 331 ? 42.155 -16.927 51.703 1.00 29.32 331 VAL D C 1
ATOM 12264 O O . VAL D 1 331 ? 42.020 -16.135 52.618 1.00 29.32 331 VAL D O 1
ATOM 12268 N N . GLY D 1 332 ? 42.575 -16.562 50.505 1.00 25.67 332 GLY D N 1
ATOM 12269 C CA . GLY D 1 332 ? 42.904 -15.174 50.193 1.00 25.92 332 GLY D CA 1
ATOM 12270 C C . GLY D 1 332 ? 44.221 -14.603 50.675 1.00 27.86 332 GLY D C 1
ATOM 12271 O O . GLY D 1 332 ? 45.192 -15.327 50.896 1.00 27.13 332 GLY D O 1
ATOM 12272 N N . PHE D 1 333 ? 44.250 -13.267 50.816 1.00 24.10 333 PHE D N 1
ATOM 12273 C CA . PHE D 1 333 ? 45.471 -12.503 51.053 1.00 23.39 333 PHE D CA 1
ATOM 12274 C C . PHE D 1 333 ? 45.511 -11.648 52.334 1.00 28.08 333 PHE D C 1
ATOM 12275 O O . PHE D 1 333 ? 46.059 -10.541 52.305 1.00 27.07 333 PHE D O 1
ATOM 12283 N N . THR D 1 334 ? 45.022 -12.184 53.464 1.00 24.29 334 THR D N 1
ATOM 12284 C CA . THR D 1 334 ? 45.036 -11.456 54.741 1.00 23.62 334 THR D CA 1
ATOM 12285 C C . THR D 1 334 ? 46.438 -10.950 55.130 1.00 27.41 334 THR D C 1
ATOM 12286 O O . THR D 1 334 ? 46.609 -9.751 55.351 1.00 26.53 334 THR D O 1
ATOM 12290 N N . GLN D 1 335 ? 47.420 -11.861 55.226 1.00 24.47 335 GLN D N 1
ATOM 12291 C CA . GLN D 1 335 ? 48.769 -11.539 55.706 1.00 23.90 335 GLN D CA 1
ATOM 12292 C C . GLN D 1 335 ? 49.606 -10.742 54.705 1.00 26.82 335 GLN D C 1
ATOM 12293 O O . GLN D 1 335 ? 50.491 -10.012 55.137 1.00 26.93 335 GLN D O 1
ATOM 12299 N N . TYR D 1 336 ? 49.274 -10.778 53.401 1.00 23.00 336 TYR D N 1
ATOM 12300 C CA . TYR D 1 336 ? 49.950 -9.929 52.405 1.00 22.28 336 TYR D CA 1
ATOM 12301 C C . TYR D 1 336 ? 49.636 -8.467 52.742 1.00 25.76 336 TYR D C 1
ATOM 12302 O O . TYR D 1 336 ? 50.470 -7.588 52.532 1.00 25.34 336 TYR D O 1
ATOM 12311 N N . ALA D 1 337 ? 48.423 -8.227 53.271 1.00 23.29 337 ALA D N 1
ATOM 12312 C CA . ALA D 1 337 ? 47.939 -6.914 53.669 1.00 24.03 337 ALA D CA 1
ATOM 12313 C C . ALA D 1 337 ? 48.319 -6.532 55.101 1.00 29.06 337 ALA D C 1
ATOM 12314 O O . ALA D 1 337 ? 48.732 -5.392 55.306 1.00 28.20 337 ALA D O 1
ATOM 12316 N N . THR D 1 338 ? 48.190 -7.470 56.092 1.00 25.39 338 THR D N 1
ATOM 12317 C CA . THR D 1 338 ? 48.500 -7.169 57.495 1.00 25.28 338 THR D CA 1
ATOM 12318 C C . THR D 1 338 ? 49.937 -6.689 57.711 1.00 28.70 338 THR D C 1
ATOM 12319 O O . THR D 1 338 ? 50.164 -5.876 58.607 1.00 28.64 338 THR D O 1
ATOM 12323 N N . ALA D 1 339 ? 50.897 -7.154 56.885 1.00 24.70 339 ALA D N 1
ATOM 12324 C CA . ALA D 1 339 ? 52.301 -6.740 56.995 1.00 24.93 339 ALA D CA 1
ATOM 12325 C C . ALA D 1 339 ? 52.469 -5.218 56.903 1.00 29.97 339 ALA D C 1
ATOM 12326 O O . ALA D 1 339 ? 53.394 -4.669 57.501 1.00 29.04 339 ALA D O 1
ATOM 12328 N N . ALA D 1 340 ? 51.537 -4.541 56.198 1.00 27.28 340 ALA D N 1
ATOM 12329 C CA . ALA D 1 340 ? 51.541 -3.090 56.003 1.00 27.41 340 ALA D CA 1
ATOM 12330 C C . ALA D 1 340 ? 50.793 -2.309 57.103 1.00 31.40 340 ALA D C 1
ATOM 12331 O O . ALA D 1 340 ? 50.867 -1.079 57.113 1.00 31.83 340 ALA D O 1
ATOM 12333 N N . TYR D 1 341 ? 50.064 -3.003 58.016 1.00 26.78 341 TYR D N 1
ATOM 12334 C CA . TYR D 1 341 ? 49.311 -2.297 59.055 1.00 26.09 341 TYR D CA 1
ATOM 12335 C C . TYR D 1 341 ? 49.390 -2.939 60.459 1.00 29.84 341 TYR D C 1
ATOM 12336 O O . TYR D 1 341 ? 48.616 -2.556 61.345 1.00 28.57 341 TYR D O 1
ATOM 12345 N N . THR D 1 342 ? 50.343 -3.868 60.671 1.00 27.06 342 THR D N 1
ATOM 12346 C CA . THR D 1 342 ? 50.527 -4.521 61.976 1.00 26.83 342 THR D CA 1
ATOM 12347 C C . THR D 1 342 ? 51.966 -4.480 62.493 1.00 31.06 342 THR D C 1
ATOM 12348 O O . THR D 1 342 ? 52.923 -4.311 61.723 1.00 30.32 342 THR D O 1
ATOM 12352 N N . ASP D 1 343 ? 52.094 -4.642 63.825 1.00 27.39 343 ASP D N 1
ATOM 12353 C CA . ASP D 1 343 ? 53.324 -4.760 64.605 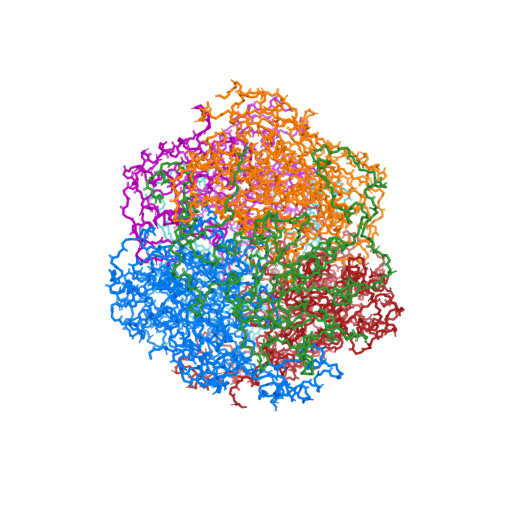1.00 27.65 343 ASP D CA 1
ATOM 12354 C C . ASP D 1 343 ? 54.281 -3.547 64.524 1.00 31.47 343 ASP D C 1
ATOM 12355 O O . ASP D 1 343 ? 55.425 -3.663 64.960 1.00 31.33 343 ASP D O 1
ATOM 12360 N N . ASP D 1 344 ? 53.792 -2.379 64.027 1.00 28.40 344 ASP D N 1
ATOM 12361 C CA . ASP D 1 344 ? 54.536 -1.106 63.897 1.00 29.00 344 ASP D CA 1
ATOM 12362 C C . ASP D 1 344 ? 55.848 -1.238 63.097 1.00 32.11 344 ASP D C 1
ATOM 12363 O O . ASP D 1 344 ? 56.779 -0.456 63.317 1.00 31.93 344 ASP D O 1
ATOM 12368 N N . ILE D 1 345 ? 55.913 -2.207 62.158 1.00 28.05 345 ILE D N 1
ATOM 12369 C CA . ILE D 1 345 ? 57.117 -2.462 61.352 1.00 26.84 345 ILE D CA 1
ATOM 12370 C C . ILE D 1 345 ? 57.279 -1.384 60.291 1.00 31.30 345 ILE D C 1
ATOM 12371 O O . ILE D 1 345 ? 58.300 -0.697 60.275 1.00 31.05 345 ILE D O 1
ATOM 12376 N N . LEU D 1 346 ? 56.270 -1.214 59.413 1.00 27.52 346 LEU D N 1
ATOM 12377 C CA . LEU D 1 346 ? 56.297 -0.164 58.391 1.00 26.65 346 LEU D CA 1
ATOM 12378 C C . LEU D 1 346 ? 56.432 1.225 59.056 1.00 30.46 346 LEU D C 1
ATOM 12379 O O . LEU D 1 346 ? 57.175 2.066 58.551 1.00 29.73 346 LEU D O 1
ATOM 12384 N N . ASP D 1 347 ? 55.774 1.426 60.222 1.00 27.17 347 ASP D N 1
ATOM 12385 C CA . ASP D 1 347 ? 55.873 2.665 61.009 1.00 27.11 347 ASP D CA 1
ATOM 12386 C C . ASP D 1 347 ? 57.321 2.989 61.357 1.00 28.93 347 ASP D C 1
ATOM 12387 O O . ASP D 1 347 ? 57.765 4.104 61.107 1.00 26.96 347 ASP D O 1
ATOM 12392 N N . ASP D 1 348 ? 58.069 2.000 61.865 1.00 26.77 348 ASP D N 1
ATOM 12393 C CA . ASP D 1 348 ? 59.479 2.206 62.222 1.00 26.63 348 ASP D CA 1
ATOM 12394 C C . ASP D 1 348 ? 60.315 2.658 61.013 1.00 29.29 348 ASP D C 1
ATOM 12395 O O . ASP D 1 348 ? 61.077 3.616 61.117 1.00 27.88 348 ASP D O 1
ATOM 12400 N N . PHE D 1 349 ? 60.145 1.982 59.867 1.00 26.22 349 PHE D N 1
ATOM 12401 C CA . PHE D 1 349 ? 60.898 2.267 58.641 1.00 25.15 349 PHE D CA 1
ATOM 12402 C C . PHE D 1 349 ? 60.530 3.638 58.034 1.00 28.19 349 PHE D C 1
ATOM 12403 O O . PHE D 1 349 ? 61.421 4.367 57.583 1.00 27.66 349 PHE D O 1
ATOM 12411 N N . ALA D 1 350 ? 59.224 3.990 58.042 1.00 24.99 350 ALA D N 1
ATOM 12412 C CA . ALA D 1 350 ? 58.757 5.276 57.517 1.00 25.07 350 ALA D CA 1
ATOM 12413 C C . ALA D 1 350 ? 59.216 6.438 58.419 1.00 29.13 350 ALA D C 1
ATOM 12414 O O . ALA D 1 350 ? 59.641 7.470 57.897 1.00 27.91 350 ALA D O 1
ATOM 12416 N N . TYR D 1 351 ? 59.163 6.261 59.758 1.00 26.59 351 TYR D N 1
ATOM 12417 C CA . TYR D 1 351 ? 59.644 7.305 60.679 1.00 27.33 351 TYR D CA 1
ATOM 12418 C C . TYR D 1 351 ? 61.165 7.505 60.559 1.00 30.85 351 TYR D C 1
ATOM 12419 O O . TYR D 1 351 ? 61.635 8.643 60.675 1.00 30.12 351 TYR D O 1
ATOM 12428 N N . TYR D 1 352 ? 61.929 6.417 60.281 1.00 27.57 352 TYR D N 1
ATOM 12429 C CA . TYR D 1 352 ? 63.383 6.523 60.066 1.00 27.36 352 TYR D CA 1
ATOM 12430 C C . TYR D 1 352 ? 63.669 7.364 58.818 1.00 29.83 352 TYR D C 1
ATOM 12431 O O . TYR D 1 352 ? 64.551 8.225 58.842 1.00 29.34 352 TYR D O 1
ATOM 12440 N N . GLY D 1 353 ? 62.938 7.074 57.737 1.00 26.25 353 GLY D N 1
ATOM 12441 C CA . GLY D 1 353 ? 63.059 7.770 56.462 1.00 25.24 353 GLY D CA 1
ATOM 12442 C C . GLY D 1 353 ? 62.710 9.239 56.565 1.00 29.12 353 GLY D C 1
ATOM 12443 O O . GLY D 1 353 ? 63.417 10.080 56.005 1.00 27.40 353 GLY D O 1
ATOM 12444 N N . TYR D 1 354 ? 61.627 9.555 57.314 1.00 28.01 354 TYR D N 1
ATOM 12445 C CA . TYR D 1 354 ? 61.183 10.930 57.564 1.00 28.14 354 TYR D CA 1
ATOM 12446 C C . TYR D 1 354 ? 62.291 11.729 58.259 1.00 31.74 354 TYR D C 1
ATOM 12447 O O . TYR D 1 354 ? 62.575 12.843 57.832 1.00 31.21 354 TYR D O 1
ATOM 12456 N N . GLU D 1 355 ? 62.901 11.168 59.323 1.00 29.73 355 GLU D N 1
ATOM 12457 C CA . GLU D 1 355 ? 63.964 11.843 60.079 1.00 30.20 355 GLU D CA 1
ATOM 12458 C C . GLU D 1 355 ? 65.229 12.058 59.242 1.00 31.82 355 GLU D C 1
ATOM 12459 O O . GLU D 1 355 ? 65.845 13.121 59.334 1.00 29.92 355 GLU D O 1
ATOM 12465 N N . TYR D 1 356 ? 65.586 11.071 58.394 1.00 28.29 356 TYR D N 1
ATOM 12466 C CA . TYR D 1 356 ? 66.739 11.159 57.491 1.00 26.95 356 TYR D CA 1
ATOM 12467 C C . TYR D 1 356 ? 66.542 12.325 56.505 1.00 30.50 356 TYR D C 1
ATOM 12468 O O . TYR D 1 356 ? 67.467 13.115 56.291 1.00 30.75 356 TYR D O 1
ATOM 12477 N N . VAL D 1 357 ? 65.341 12.402 55.890 1.00 26.44 357 VAL D N 1
ATOM 12478 C CA . VAL D 1 357 ? 64.958 13.438 54.928 1.00 26.03 357 VAL D CA 1
ATOM 12479 C C . VAL D 1 357 ? 64.877 14.827 55.600 1.00 31.51 357 VAL D C 1
ATOM 12480 O O . VAL D 1 357 ? 65.407 15.801 55.052 1.00 31.51 357 VAL D O 1
ATOM 12484 N N . GLU D 1 358 ? 64.210 14.914 56.773 1.00 28.91 358 GLU D N 1
ATOM 12485 C CA . GLU D 1 358 ? 64.045 16.168 57.519 1.00 29.85 358 GLU D CA 1
ATOM 12486 C C . GLU D 1 358 ? 65.396 16.834 57.809 1.00 36.28 358 GLU D C 1
ATOM 12487 O O . GLU D 1 358 ? 65.538 18.037 57.588 1.00 36.78 358 GLU D O 1
ATOM 12493 N N . LYS D 1 359 ? 66.391 16.045 58.243 1.00 34.05 359 LYS D N 1
ATOM 12494 C CA . LYS D 1 359 ? 67.735 16.533 58.560 1.00 34.72 359 LYS D CA 1
ATOM 12495 C C . LYS D 1 359 ? 68.573 16.895 57.326 1.00 38.62 359 LYS D C 1
ATOM 12496 O O . LYS D 1 359 ? 69.255 17.923 57.339 1.00 38.60 359 LYS D O 1
ATOM 12502 N N . LYS D 1 360 ? 68.557 16.044 56.284 1.00 34.39 360 LYS D N 1
ATOM 12503 C CA . LYS D 1 360 ? 69.380 16.241 55.082 1.00 33.91 360 LYS D CA 1
ATOM 12504 C C . LYS D 1 360 ? 68.825 17.250 54.065 1.00 37.69 360 LYS D C 1
ATOM 12505 O O . LYS D 1 360 ? 69.602 18.032 53.515 1.00 37.46 360 LYS D O 1
ATOM 12511 N N . TYR D 1 361 ? 67.522 17.188 53.765 1.00 34.14 361 TYR D N 1
ATOM 12512 C CA . TYR D 1 361 ? 66.916 18.043 52.746 1.00 33.92 361 TYR D CA 1
ATOM 12513 C C . TYR D 1 361 ? 65.878 19.022 53.279 1.00 39.06 361 TYR D C 1
ATOM 12514 O O . TYR D 1 361 ? 65.682 20.085 52.689 1.00 39.52 361 TYR D O 1
ATOM 12523 N N . GLY D 1 362 ? 65.173 18.621 54.330 1.00 35.57 362 GLY D N 1
ATOM 12524 C CA . GLY D 1 362 ? 64.029 19.346 54.861 1.00 35.21 362 GLY D CA 1
ATOM 12525 C C . GLY D 1 362 ? 62.780 18.768 54.219 1.00 36.75 362 GLY D C 1
ATOM 12526 O O . GLY D 1 362 ? 62.880 17.986 53.268 1.00 35.76 362 GLY D O 1
ATOM 12527 N N . ILE D 1 363 ? 61.596 19.116 54.727 1.00 32.11 363 ILE D N 1
ATOM 12528 C CA . ILE D 1 363 ? 60.340 18.597 54.181 1.00 31.17 363 ILE D CA 1
ATOM 12529 C C . ILE D 1 363 ? 59.815 19.519 53.083 1.00 34.46 363 ILE D C 1
ATOM 12530 O O . ILE D 1 363 ? 59.776 20.733 53.280 1.00 33.92 363 ILE D O 1
ATOM 12535 N N . ASN D 1 364 ? 59.453 18.938 51.910 1.00 30.11 364 ASN D N 1
ATOM 12536 C CA . ASN D 1 364 ? 58.906 19.660 50.749 1.00 30.25 364 ASN D CA 1
ATOM 12537 C C . ASN D 1 364 ? 59.763 20.900 50.373 1.00 35.66 364 ASN D C 1
ATOM 12538 O O . ASN D 1 364 ? 59.236 21.992 50.150 1.00 36.15 364 ASN D O 1
ATOM 12543 N N . SER D 1 365 ? 61.089 20.720 50.319 1.00 32.51 365 SER D N 1
ATOM 12544 C CA . SER D 1 365 ? 62.023 21.813 50.030 1.00 32.80 365 SER D CA 1
ATOM 12545 C C . SER D 1 365 ? 62.954 21.494 48.859 1.00 35.80 365 SER D C 1
ATOM 12546 O O . SER D 1 365 ? 63.869 22.272 48.585 1.00 35.26 365 SER D O 1
ATOM 12549 N N . THR D 1 366 ? 62.729 20.362 48.168 1.00 31.74 366 THR D N 1
ATOM 12550 C CA . THR D 1 366 ? 63.610 19.927 47.082 1.00 30.93 366 THR D CA 1
ATOM 12551 C C . THR D 1 366 ? 62.861 19.561 45.814 1.00 33.51 366 THR D C 1
ATOM 12552 O O . THR D 1 366 ? 61.937 18.755 45.857 1.00 32.70 366 THR D O 1
ATOM 12556 N N . LYS D 1 367 ? 63.302 20.119 44.674 1.00 30.37 367 LYS D N 1
ATOM 12557 C CA . LYS D 1 367 ? 62.749 19.803 43.354 1.00 30.33 367 LYS D CA 1
ATOM 12558 C C . LYS D 1 367 ? 63.225 18.366 43.028 1.00 32.38 367 LYS D C 1
ATOM 12559 O O . LYS D 1 367 ? 64.407 18.079 43.255 1.00 31.26 367 LYS D O 1
ATOM 12565 N N . PRO D 1 368 ? 62.348 17.438 42.559 1.00 28.33 368 PRO D N 1
ATOM 12566 C CA . PRO D 1 368 ? 62.831 16.071 42.290 1.00 27.60 368 PRO D CA 1
ATOM 12567 C C . PRO D 1 368 ? 63.886 15.988 41.190 1.00 30.39 368 PRO D C 1
ATOM 12568 O O . PRO D 1 368 ? 63.778 16.662 40.169 1.00 29.19 368 PRO D O 1
ATOM 12572 N N . THR D 1 369 ? 64.943 15.212 41.449 1.00 27.64 369 THR D N 1
ATOM 12573 C CA . THR D 1 369 ? 66.045 14.890 40.523 1.00 27.01 369 THR D CA 1
ATOM 12574 C C . THR D 1 369 ? 66.334 13.396 40.727 1.00 29.94 369 THR D C 1
ATOM 12575 O O . THR D 1 369 ? 65.963 12.856 41.771 1.00 28.04 369 THR D O 1
ATOM 12579 N N . MET D 1 370 ? 67.026 12.739 39.765 1.00 26.96 370 MET D N 1
ATOM 12580 C CA . MET D 1 370 ? 67.401 11.324 39.907 1.00 25.66 370 MET D CA 1
ATOM 12581 C C . MET D 1 370 ? 68.360 11.111 41.096 1.00 29.25 370 MET D C 1
ATOM 12582 O O . MET D 1 370 ? 68.213 10.122 41.815 1.00 27.70 370 MET D O 1
ATOM 12587 N N . ASP D 1 371 ? 69.299 12.063 41.339 1.00 26.40 371 ASP D N 1
ATOM 12588 C CA . ASP D 1 371 ? 70.242 11.997 42.467 1.00 26.48 371 ASP D CA 1
ATOM 12589 C C . ASP D 1 371 ? 69.511 11.959 43.817 1.00 28.27 371 ASP D C 1
ATOM 12590 O O . ASP D 1 371 ? 69.860 11.153 44.680 1.00 25.61 371 ASP D O 1
ATOM 12595 N N . VAL D 1 372 ? 68.499 12.828 43.989 1.00 25.43 372 VAL D N 1
ATOM 12596 C CA . VAL D 1 372 ? 67.698 12.924 45.219 1.00 25.61 372 VAL D CA 1
ATOM 12597 C C . VAL D 1 372 ? 66.891 11.637 45.439 1.00 28.05 372 VAL D C 1
ATOM 12598 O O . VAL D 1 372 ? 66.895 11.099 46.551 1.00 27.59 372 VAL D O 1
ATOM 12602 N N . VAL D 1 373 ? 66.221 11.141 44.381 1.00 24.58 373 VAL D N 1
ATOM 12603 C CA . VAL D 1 373 ? 65.418 9.904 44.454 1.00 24.16 373 VAL D CA 1
ATOM 12604 C C . VAL D 1 373 ? 66.304 8.714 44.853 1.00 26.80 373 VAL D C 1
ATOM 12605 O O . VAL D 1 373 ? 65.974 7.998 45.798 1.00 26.39 373 VAL D O 1
ATOM 12609 N N . GLU D 1 374 ? 67.446 8.549 44.160 1.00 23.42 374 GLU D N 1
ATOM 12610 C CA . GLU D 1 374 ? 68.407 7.472 44.396 1.00 23.38 374 GLU D CA 1
ATOM 12611 C C . GLU D 1 374 ? 69.019 7.510 45.793 1.00 28.26 374 GLU D C 1
ATOM 12612 O O . GLU D 1 374 ? 69.124 6.458 46.416 1.00 28.03 374 GLU D O 1
ATOM 12618 N N . ASP D 1 375 ? 69.351 8.707 46.311 1.00 24.69 375 ASP D N 1
ATOM 12619 C CA . ASP D 1 375 ? 69.918 8.847 47.656 1.00 24.80 375 ASP D CA 1
ATOM 12620 C C . ASP D 1 375 ? 68.948 8.358 48.740 1.00 28.79 375 ASP D C 1
ATOM 12621 O O . ASP D 1 375 ? 69.308 7.488 49.547 1.00 28.18 375 ASP D O 1
ATOM 12626 N N . ILE D 1 376 ? 67.712 8.897 48.737 1.00 25.49 376 ILE D N 1
ATOM 12627 C CA . ILE D 1 376 ? 66.672 8.585 49.726 1.00 24.73 376 ILE D CA 1
ATOM 12628 C C . ILE D 1 376 ? 66.238 7.108 49.678 1.00 28.15 376 ILE D C 1
ATOM 12629 O O . ILE D 1 376 ? 66.272 6.452 50.719 1.00 27.80 376 ILE D O 1
ATOM 12634 N N . ALA D 1 377 ? 65.840 6.594 48.494 1.00 25.02 377 ALA D N 1
ATOM 12635 C CA . ALA D 1 377 ? 65.385 5.206 48.344 1.00 24.35 377 ALA D CA 1
ATOM 12636 C C . ALA D 1 377 ? 66.445 4.176 48.770 1.00 29.04 377 ALA D C 1
ATOM 12637 O O . ALA D 1 377 ? 66.095 3.214 49.457 1.00 28.37 377 ALA D O 1
ATOM 12639 N N . THR D 1 378 ? 67.736 4.410 48.432 1.00 25.48 378 THR D N 1
ATOM 12640 C CA . THR D 1 378 ? 68.855 3.530 48.813 1.00 25.63 378 THR D CA 1
ATOM 12641 C C . THR D 1 378 ? 69.000 3.451 50.341 1.00 29.82 378 THR D C 1
ATOM 12642 O O . THR D 1 378 ? 69.058 2.347 50.894 1.00 29.82 378 THR D O 1
ATOM 12646 N N . GLU D 1 379 ? 69.057 4.622 51.011 1.00 25.35 379 GLU D N 1
ATOM 12647 C CA . GLU D 1 379 ? 69.212 4.721 52.457 1.00 24.89 379 GLU D CA 1
ATOM 12648 C C . GLU D 1 379 ? 68.094 4.021 53.228 1.00 28.07 379 GLU D C 1
ATOM 12649 O O . GLU D 1 379 ? 68.381 3.256 54.153 1.00 28.17 379 GLU D O 1
ATOM 12655 N N . VAL D 1 380 ? 66.834 4.273 52.839 1.00 24.47 380 VAL D N 1
ATOM 12656 C CA . VAL D 1 380 ? 65.655 3.687 53.492 1.00 24.04 380 VAL D CA 1
ATOM 12657 C C . VAL D 1 380 ? 65.588 2.162 53.242 1.00 28.47 380 VAL D C 1
ATOM 12658 O O . VAL D 1 380 ? 65.260 1.421 54.171 1.00 27.85 380 VAL D O 1
ATOM 12662 N N . THR D 1 381 ? 65.946 1.702 52.019 1.00 25.18 381 THR D N 1
ATOM 12663 C CA . THR D 1 381 ? 65.972 0.271 51.675 1.00 24.89 381 THR D CA 1
ATOM 12664 C C . THR D 1 381 ? 67.027 -0.463 52.519 1.00 29.66 381 THR D C 1
ATOM 12665 O O . THR D 1 381 ? 66.707 -1.488 53.121 1.00 29.61 381 THR D O 1
ATOM 12669 N N . LEU D 1 382 ? 68.265 0.072 52.571 1.00 26.15 382 LEU D N 1
ATOM 12670 C CA . LEU D 1 382 ? 69.348 -0.502 53.372 1.00 26.50 382 LEU D CA 1
ATOM 12671 C C . LEU D 1 382 ? 68.961 -0.584 54.855 1.00 31.36 382 LEU D C 1
ATOM 12672 O O . LEU D 1 382 ? 69.102 -1.655 55.440 1.00 31.98 382 LEU D O 1
ATOM 12677 N N . TYR D 1 383 ? 68.411 0.509 55.437 1.00 26.73 383 TYR D N 1
ATOM 12678 C CA . TYR D 1 383 ? 67.961 0.503 56.837 1.00 25.95 383 TYR D CA 1
ATOM 12679 C C . TYR D 1 383 ? 66.924 -0.598 57.076 1.00 28.89 383 TYR D C 1
ATOM 12680 O O . TYR D 1 383 ? 67.041 -1.324 58.060 1.00 28.00 383 TYR D O 1
ATOM 12689 N N . SER D 1 384 ? 65.890 -0.683 56.203 1.00 25.54 384 SER D N 1
ATOM 12690 C CA . SER D 1 384 ? 64.790 -1.645 56.329 1.00 25.72 384 SER D CA 1
ATOM 12691 C C . SER D 1 384 ? 65.268 -3.096 56.335 1.00 29.69 384 SER D C 1
ATOM 12692 O O . SER D 1 384 ? 64.905 -3.863 57.234 1.00 28.76 384 SER D O 1
ATOM 12695 N N . LEU D 1 385 ? 66.101 -3.465 55.348 1.00 26.08 385 LEU D N 1
ATOM 12696 C CA . LEU D 1 385 ? 66.610 -4.835 55.238 1.00 25.74 385 LEU D CA 1
ATOM 12697 C C . LEU D 1 385 ? 67.594 -5.173 56.359 1.00 29.57 385 LEU D C 1
ATOM 12698 O O . LEU D 1 385 ? 67.623 -6.315 56.811 1.00 28.44 385 LEU D O 1
ATOM 12703 N N . GLU D 1 386 ? 68.342 -4.165 56.857 1.00 27.39 386 GLU D N 1
ATOM 12704 C CA . GLU D 1 386 ? 69.251 -4.342 57.999 1.00 26.80 386 GLU D CA 1
ATOM 12705 C C . GLU D 1 386 ? 68.461 -4.690 59.263 1.00 30.76 386 GLU D C 1
ATOM 12706 O O . GLU D 1 386 ? 68.991 -5.387 60.130 1.00 30.78 386 GLU D O 1
ATOM 12712 N N . GLN D 1 387 ? 67.188 -4.228 59.359 1.00 26.75 387 GLN D N 1
ATOM 12713 C CA . GLN D 1 387 ? 66.316 -4.543 60.505 1.00 27.41 387 GLN D CA 1
ATOM 12714 C C . GLN D 1 387 ? 65.912 -6.014 60.496 1.00 30.85 387 GLN D C 1
ATOM 12715 O O . GLN D 1 387 ? 65.998 -6.674 61.533 1.00 30.78 387 GLN D O 1
ATOM 12721 N N . TYR D 1 388 ? 65.540 -6.540 59.312 1.00 27.67 388 TYR D N 1
ATOM 12722 C CA . TYR D 1 388 ? 65.197 -7.956 59.129 1.00 26.76 388 TYR D CA 1
ATOM 12723 C C . TYR D 1 388 ? 66.435 -8.847 59.432 1.00 31.59 388 TYR D C 1
ATOM 12724 O O . TYR D 1 388 ? 66.276 -9.911 60.028 1.00 31.88 388 TYR D O 1
ATOM 12733 N N . ASP D 1 389 ? 67.661 -8.380 59.071 1.00 27.90 389 ASP D N 1
ATOM 12734 C CA . ASP D 1 389 ? 68.932 -9.078 59.334 1.00 28.54 389 ASP D CA 1
ATOM 12735 C C . ASP D 1 389 ? 69.279 -9.114 60.832 1.00 32.90 389 ASP D C 1
ATOM 12736 O O . ASP D 1 389 ? 69.778 -10.127 61.313 1.00 31.92 389 ASP D O 1
ATOM 12741 N N . GLU D 1 390 ? 69.061 -7.995 61.544 1.00 29.98 390 GLU D N 1
ATOM 12742 C CA . GLU D 1 390 ? 69.385 -7.843 62.968 1.00 30.62 390 GLU D CA 1
ATOM 12743 C C . GLU D 1 390 ? 68.400 -8.572 63.890 1.00 34.37 390 GLU D C 1
ATOM 12744 O O . GLU D 1 390 ? 68.805 -9.023 64.965 1.00 34.43 390 GLU D O 1
ATOM 12750 N N . PHE D 1 391 ? 67.113 -8.645 63.500 1.00 30.20 391 PHE D N 1
ATOM 12751 C CA . PHE D 1 391 ? 66.070 -9.266 64.310 1.00 30.54 391 PHE D CA 1
ATOM 12752 C C . PHE D 1 391 ? 65.460 -10.527 63.661 1.00 34.20 391 PHE D C 1
ATOM 12753 O O . PHE D 1 391 ? 64.487 -10.427 62.891 1.00 33.07 391 PHE D O 1
ATOM 12761 N N . PRO D 1 392 ? 65.994 -11.732 63.983 1.00 31.82 392 PRO D N 1
ATOM 12762 C CA . PRO D 1 392 ? 65.425 -12.971 63.419 1.00 31.69 392 PRO D CA 1
ATOM 12763 C C . PRO D 1 392 ? 63.916 -13.134 63.628 1.00 35.17 392 PRO D C 1
ATOM 12764 O O . PRO D 1 392 ? 63.255 -13.713 62.765 1.00 34.80 392 PRO D O 1
ATOM 12768 N N . THR D 1 393 ? 63.365 -12.597 64.740 1.00 31.68 393 THR D N 1
ATOM 12769 C CA . THR D 1 393 ? 61.914 -12.651 65.021 1.00 31.38 393 THR D CA 1
ATOM 12770 C C . THR D 1 393 ? 61.125 -11.785 64.037 1.00 34.95 393 THR D C 1
ATOM 12771 O O . THR D 1 393 ? 59.995 -12.133 63.696 1.00 33.74 393 THR D O 1
ATOM 12775 N N . LEU D 1 394 ? 61.724 -10.665 63.576 1.00 33.51 394 LEU D N 1
ATOM 12776 C CA . LEU D 1 394 ? 61.119 -9.753 62.594 1.00 33.71 394 LEU D CA 1
ATOM 12777 C C . LEU D 1 394 ? 61.007 -10.450 61.232 1.00 34.72 394 LEU D C 1
ATOM 12778 O O . LEU D 1 394 ? 59.987 -10.315 60.552 1.00 32.74 394 LEU D O 1
ATOM 12783 N N . LEU D 1 395 ? 62.052 -11.208 60.849 1.00 30.97 395 LEU D N 1
ATOM 12784 C CA . LEU D 1 395 ? 62.089 -11.966 59.593 1.00 29.79 395 LEU D CA 1
ATOM 12785 C C . LEU D 1 395 ? 61.063 -13.117 59.629 1.00 32.41 395 LEU D C 1
ATOM 12786 O O . LEU D 1 395 ? 60.393 -13.366 58.627 1.00 30.83 395 LEU D O 1
ATOM 12791 N N . GLU D 1 396 ? 60.918 -13.780 60.800 1.00 29.04 396 GLU D N 1
ATOM 12792 C CA . GLU D 1 396 ? 59.954 -14.861 61.036 1.00 28.90 396 GLU D CA 1
ATOM 12793 C C . GLU D 1 396 ? 58.507 -14.317 61.029 1.00 32.45 396 GLU D C 1
ATOM 12794 O O . GLU D 1 396 ? 57.561 -15.059 60.718 1.00 30.29 396 GLU D O 1
ATOM 12800 N N . ASP D 1 397 ? 58.348 -13.013 61.374 1.00 29.65 397 ASP D N 1
ATOM 12801 C CA . ASP D 1 397 ? 57.068 -12.299 61.383 1.00 29.64 397 ASP D CA 1
ATOM 12802 C C . ASP D 1 397 ? 56.657 -12.013 59.920 1.00 31.99 397 ASP D C 1
ATOM 12803 O O . ASP D 1 397 ? 55.587 -12.441 59.485 1.00 31.68 397 ASP D O 1
ATOM 12808 N N . HIS D 1 398 ? 57.514 -11.318 59.158 1.00 27.56 398 HIS D N 1
ATOM 12809 C CA . HIS D 1 398 ? 57.261 -11.055 57.742 1.00 26.59 398 HIS D CA 1
ATOM 12810 C C . HIS D 1 398 ? 57.963 -12.171 56.952 1.00 29.14 398 HIS D C 1
ATOM 12811 O O . HIS D 1 398 ? 58.942 -11.936 56.234 1.00 28.54 398 HIS D O 1
ATOM 12818 N N . PHE D 1 399 ? 57.463 -13.406 57.130 1.00 25.99 399 PHE D N 1
ATOM 12819 C CA . PHE D 1 399 ? 58.030 -14.632 56.559 1.00 26.48 399 PHE D CA 1
ATOM 12820 C C . PHE D 1 399 ? 58.047 -14.699 55.030 1.00 30.36 399 PHE D C 1
ATOM 12821 O O . PHE D 1 399 ? 58.882 -15.404 54.469 1.00 31.03 399 PHE D O 1
ATOM 12829 N N . GLY D 1 400 ? 57.135 -13.990 54.383 1.00 26.21 400 GLY D N 1
ATOM 12830 C CA . GLY D 1 400 ? 57.044 -13.971 52.925 1.00 25.61 400 GLY D CA 1
ATOM 12831 C C . GLY D 1 400 ? 57.796 -12.796 52.347 1.00 28.59 400 GLY D C 1
ATOM 12832 O O . GLY D 1 400 ? 57.661 -11.677 52.840 1.00 29.40 400 GLY D O 1
ATOM 12833 N N . GLY D 1 401 ? 58.598 -13.050 51.318 1.00 23.82 401 GLY D N 1
ATOM 12834 C CA . GLY D 1 401 ? 59.383 -12.011 50.665 1.00 22.92 401 GLY D CA 1
ATOM 12835 C C . GLY D 1 401 ? 58.569 -10.854 50.115 1.00 26.78 401 GLY D C 1
ATOM 12836 O O . GLY D 1 401 ? 59.033 -9.708 50.168 1.00 25.77 401 GLY D O 1
ATOM 12837 N N . SER D 1 402 ? 57.334 -11.135 49.602 1.00 23.53 402 SER D N 1
ATOM 12838 C CA . SER D 1 402 ? 56.452 -10.096 49.058 1.00 22.96 402 SER D CA 1
ATOM 12839 C C . SER D 1 402 ? 56.120 -9.074 50.133 1.00 26.14 402 SER D C 1
ATOM 12840 O O . SER D 1 402 ? 56.149 -7.881 49.839 1.00 25.45 402 SER D O 1
ATOM 12853 N N . ARG D 1 404 ? 57.907 -8.295 52.874 1.00 23.79 404 ARG D N 1
ATOM 12854 C CA . ARG D 1 404 ? 59.155 -7.554 53.116 1.00 23.84 404 ARG D CA 1
ATOM 12855 C C . ARG D 1 404 ? 59.425 -6.511 52.026 1.00 26.91 404 ARG D C 1
ATOM 12856 O O . ARG D 1 404 ? 59.789 -5.382 52.347 1.00 26.09 404 ARG D O 1
ATOM 12864 N N . ALA D 1 405 ? 59.253 -6.890 50.745 1.00 24.79 405 ALA D N 1
ATOM 12865 C CA . ALA D 1 405 ? 59.462 -6.003 49.590 1.00 24.17 405 ALA D CA 1
ATOM 12866 C C . ALA D 1 405 ? 58.501 -4.818 49.599 1.00 28.27 405 ALA D C 1
ATOM 12867 O O . ALA D 1 405 ? 58.948 -3.695 49.383 1.00 28.03 405 ALA D O 1
ATOM 12869 N N . ALA D 1 406 ? 57.205 -5.053 49.897 1.00 25.02 406 ALA D N 1
ATOM 12870 C CA . ALA D 1 406 ? 56.177 -4.005 49.964 1.00 24.48 406 ALA D CA 1
ATOM 12871 C C . ALA D 1 406 ? 56.440 -3.023 51.108 1.00 27.04 406 ALA D C 1
ATOM 12872 O O . ALA D 1 406 ? 56.311 -1.820 50.907 1.00 25.71 406 ALA D O 1
ATOM 12874 N N . VAL D 1 407 ? 56.850 -3.531 52.284 1.00 24.28 407 VAL D N 1
ATOM 12875 C CA . VAL D 1 407 ? 57.130 -2.718 53.467 1.00 24.53 407 VAL D CA 1
ATOM 12876 C C . VAL D 1 407 ? 58.377 -1.826 53.250 1.00 26.79 407 VAL D C 1
ATOM 12877 O O . VAL D 1 407 ? 58.280 -0.610 53.443 1.00 25.93 407 VAL D O 1
ATOM 12881 N N . ALA D 1 408 ? 59.508 -2.402 52.796 1.00 23.17 408 ALA D N 1
ATOM 12882 C CA . ALA D 1 408 ? 60.738 -1.621 52.548 1.00 22.81 408 ALA D CA 1
ATOM 12883 C C . ALA D 1 408 ? 60.560 -0.568 51.447 1.00 26.29 408 ALA D C 1
ATOM 12884 O O . ALA D 1 408 ? 61.002 0.572 51.610 1.00 27.09 408 ALA D O 1
ATOM 12886 N N . ALA D 1 409 ? 59.880 -0.938 50.351 1.00 23.30 409 ALA D N 1
ATOM 12887 C CA . ALA D 1 409 ? 59.625 -0.036 49.223 1.00 22.73 409 ALA D CA 1
ATOM 12888 C C . ALA D 1 409 ? 58.620 1.066 49.567 1.00 25.48 409 ALA D C 1
ATOM 12889 O O . ALA D 1 409 ? 58.797 2.185 49.091 1.00 24.47 409 ALA D O 1
ATOM 12891 N N . ALA D 1 410 ? 57.585 0.768 50.397 1.00 23.11 410 ALA D N 1
ATOM 12892 C CA . ALA D 1 410 ? 56.604 1.777 50.837 1.00 22.48 410 ALA D CA 1
ATOM 12893 C C . ALA D 1 410 ? 57.304 2.849 51.672 1.00 26.45 410 ALA D C 1
ATOM 12894 O O . ALA D 1 410 ? 57.110 4.039 51.430 1.00 26.22 410 ALA D O 1
ATOM 12896 N N . ALA D 1 411 ? 58.164 2.438 52.604 1.00 24.00 411 ALA D N 1
ATOM 12897 C CA . ALA D 1 411 ? 58.914 3.398 53.413 1.00 24.61 411 ALA D CA 1
ATOM 12898 C C . ALA D 1 411 ? 59.843 4.242 52.515 1.00 26.95 411 ALA D C 1
ATOM 12899 O O . ALA D 1 411 ? 59.942 5.451 52.723 1.00 25.80 411 ALA D O 1
ATOM 12901 N N . SER D 1 412 ? 60.459 3.623 51.482 1.00 24.12 412 SER D N 1
ATOM 12902 C CA . SER D 1 412 ? 61.343 4.324 50.537 1.00 24.05 412 SER D CA 1
ATOM 12903 C C . SER D 1 412 ? 60.562 5.354 49.686 1.00 27.93 412 SER D C 1
ATOM 12904 O O . SER D 1 412 ? 60.985 6.509 49.583 1.00 27.32 412 SER D O 1
ATOM 12907 N N . GLY D 1 413 ? 59.433 4.924 49.117 1.00 25.23 413 GLY D N 1
ATOM 12908 C CA . GLY D 1 413 ? 58.541 5.757 48.311 1.00 24.48 413 GLY D CA 1
ATOM 12909 C C . GLY D 1 413 ? 57.987 6.936 49.090 1.00 26.94 413 GLY D C 1
ATOM 12910 O O . GLY D 1 413 ? 58.058 8.075 48.621 1.00 25.27 413 GLY D O 1
ATOM 12911 N N . ILE D 1 414 ? 57.460 6.673 50.308 1.00 23.91 414 ILE D N 1
ATOM 12912 C CA . ILE D 1 414 ? 56.922 7.704 51.212 1.00 24.55 414 ILE D CA 1
ATOM 12913 C C . ILE D 1 414 ? 57.999 8.764 51.533 1.00 28.67 414 ILE D C 1
ATOM 12914 O O . ILE D 1 414 ? 57.719 9.960 51.433 1.00 27.76 414 ILE D O 1
ATOM 12919 N N . SER D 1 415 ? 59.235 8.317 51.861 1.00 25.62 415 SER D N 1
ATOM 12920 C CA . SER D 1 415 ? 60.350 9.209 52.196 1.00 25.51 415 SER D CA 1
ATOM 12921 C C . SER D 1 415 ? 60.756 10.132 51.039 1.00 29.05 415 SER D C 1
ATOM 12922 O O . SER D 1 415 ? 61.025 11.312 51.276 1.00 28.54 415 SER D O 1
ATOM 12925 N N . VAL D 1 416 ? 60.746 9.621 49.797 1.00 25.98 416 VAL D N 1
ATOM 12926 C CA . VAL D 1 416 ? 61.033 10.427 48.599 1.00 25.93 416 VAL D CA 1
ATOM 12927 C C . VAL D 1 416 ? 59.960 11.541 48.471 1.00 28.67 416 VAL D C 1
ATOM 12928 O O . VAL D 1 416 ? 60.304 12.698 48.194 1.00 28.01 416 VAL D O 1
ATOM 12932 N N . CYS D 1 417 ? 58.680 11.193 48.718 1.00 25.42 417 CYS D N 1
ATOM 12933 C CA . CYS D 1 417 ? 57.561 12.141 48.679 1.00 25.29 417 CYS D CA 1
ATOM 12934 C C . CYS D 1 417 ? 57.658 13.238 49.755 1.00 29.76 417 CYS D C 1
ATOM 12935 O O . CYS D 1 417 ? 57.312 14.385 49.478 1.00 28.93 417 CYS D O 1
ATOM 12938 N N . MET D 1 418 ? 58.170 12.893 50.956 1.00 26.69 418 MET D N 1
ATOM 12939 C CA . MET D 1 418 ? 58.384 13.841 52.056 1.00 27.19 418 MET D CA 1
ATOM 12940 C C . MET D 1 418 ? 59.383 14.948 51.659 1.00 31.90 418 MET D C 1
ATOM 12941 O O . MET D 1 418 ? 59.226 16.088 52.091 1.00 32.00 418 MET D O 1
ATOM 12946 N N . ALA D 1 419 ? 60.366 14.618 50.801 1.00 27.81 419 ALA D N 1
ATOM 12947 C CA . ALA D 1 419 ? 61.365 15.563 50.312 1.00 27.89 419 ALA D CA 1
ATOM 12948 C C . ALA D 1 419 ? 60.914 16.380 49.113 1.00 30.48 419 ALA D C 1
ATOM 12949 O O . ALA D 1 419 ? 61.299 17.548 49.007 1.00 29.86 419 ALA D O 1
ATOM 12951 N N . THR D 1 420 ? 60.154 15.762 48.178 1.00 26.71 420 THR D N 1
ATOM 12952 C CA . THR D 1 420 ? 59.808 16.386 46.897 1.00 26.45 420 THR D CA 1
ATOM 12953 C C . THR D 1 420 ? 58.374 16.874 46.712 1.00 31.13 420 THR D C 1
ATOM 12954 O O . THR D 1 420 ? 58.160 17.778 45.907 1.00 30.88 420 THR D O 1
ATOM 12958 N N . GLY D 1 421 ? 57.406 16.227 47.358 1.00 28.67 421 GLY D N 1
ATOM 12959 C CA . GLY D 1 421 ? 55.991 16.546 47.184 1.00 28.41 421 GLY D CA 1
ATOM 12960 C C . GLY D 1 421 ? 55.461 16.126 45.818 1.00 30.19 421 GLY D C 1
ATOM 12961 O O . GLY D 1 421 ? 54.418 16.616 45.382 1.00 29.12 421 GLY D O 1
ATOM 12962 N N . ASN D 1 422 ? 56.191 15.223 45.123 1.00 25.53 422 ASN D N 1
ATOM 12963 C CA . ASN D 1 422 ? 55.811 14.714 43.806 1.00 24.65 422 ASN D CA 1
ATOM 12964 C C . ASN D 1 422 ? 55.624 13.183 43.876 1.00 28.35 422 ASN D C 1
ATOM 12965 O O . ASN D 1 422 ? 56.593 12.446 44.101 1.00 27.32 422 ASN D O 1
ATOM 12970 N N . SER D 1 423 ? 54.374 12.723 43.679 1.00 24.13 423 SER D N 1
ATOM 12971 C CA . SER D 1 423 ? 53.974 11.309 43.734 1.00 22.67 423 SER D CA 1
ATOM 12972 C C . SER D 1 423 ? 54.712 10.395 42.729 1.00 25.12 423 SER D C 1
ATOM 12973 O O . SER D 1 423 ? 54.949 9.227 43.048 1.00 23.57 423 SER D O 1
ATOM 12976 N N . ASN D 1 424 ? 55.051 10.904 41.523 1.00 21.96 424 ASN D N 1
ATOM 12977 C CA . ASN D 1 424 ? 55.797 10.111 40.531 1.00 21.63 424 ASN D CA 1
ATOM 12978 C C . ASN D 1 424 ? 57.266 9.925 40.929 1.00 25.34 424 ASN D C 1
ATOM 12979 O O . ASN D 1 424 ? 57.839 8.867 40.666 1.00 24.54 424 ASN D O 1
ATOM 12984 N N . ALA D 1 425 ? 57.858 10.925 41.605 1.00 22.85 425 ALA D N 1
ATOM 12985 C CA . ALA D 1 425 ? 59.224 10.816 42.141 1.00 22.74 425 ALA D CA 1
ATOM 12986 C C . ALA D 1 425 ? 59.205 9.718 43.221 1.00 25.30 425 ALA D C 1
ATOM 12987 O O . ALA D 1 425 ? 60.115 8.889 43.273 1.00 25.60 425 ALA D O 1
ATOM 12989 N N . GLY D 1 426 ? 58.151 9.715 44.044 1.00 21.50 426 GLY D N 1
ATOM 12990 C CA . GLY D 1 426 ? 57.941 8.723 45.093 1.00 21.30 426 GLY D CA 1
ATOM 12991 C C . GLY D 1 426 ? 57.817 7.311 44.548 1.00 24.25 426 GLY D C 1
ATOM 12992 O O . GLY D 1 426 ? 58.472 6.396 45.056 1.00 23.59 426 GLY D O 1
ATOM 12993 N N . VAL D 1 427 ? 57.015 7.125 43.469 1.00 20.77 427 VAL D N 1
ATOM 12994 C CA . VAL D 1 427 ? 56.837 5.799 42.866 1.00 20.53 427 VAL D CA 1
ATOM 12995 C C . VAL D 1 427 ? 58.154 5.340 42.196 1.00 24.06 427 VAL D C 1
ATOM 12996 O O . VAL D 1 427 ? 58.481 4.157 42.260 1.00 23.39 427 VAL D O 1
ATOM 13000 N N . ASN D 1 428 ? 58.940 6.282 41.657 1.00 21.90 428 ASN D N 1
ATOM 13001 C CA . ASN D 1 428 ? 60.232 5.959 41.057 1.00 21.99 428 ASN D CA 1
ATOM 13002 C C . ASN D 1 428 ? 61.178 5.391 42.144 1.00 25.79 428 ASN D C 1
ATOM 13003 O O . ASN D 1 428 ? 61.871 4.405 41.887 1.00 25.81 428 ASN D O 1
ATOM 13008 N N . GLY D 1 429 ? 61.126 5.977 43.350 1.00 22.41 429 GLY D N 1
ATOM 13009 C CA . GLY D 1 429 ? 61.878 5.532 44.525 1.00 22.32 429 GLY D CA 1
ATOM 13010 C C . GLY D 1 429 ? 61.481 4.132 44.955 1.00 25.29 429 GLY D C 1
ATOM 13011 O O . GLY D 1 429 ? 62.344 3.330 45.307 1.00 24.16 429 GLY D O 1
ATOM 13012 N N . TRP D 1 430 ? 60.158 3.818 44.904 1.00 23.42 430 TRP D N 1
ATOM 13013 C CA . TRP D 1 430 ? 59.609 2.485 45.189 1.00 22.87 430 TRP D CA 1
ATOM 13014 C C . TRP D 1 430 ? 60.273 1.453 44.253 1.00 24.07 430 TRP D C 1
ATOM 13015 O O . TRP D 1 430 ? 60.678 0.398 44.721 1.00 23.61 430 TRP D O 1
ATOM 13026 N N . TYR D 1 431 ? 60.368 1.754 42.944 1.00 20.52 431 TYR D N 1
ATOM 13027 C CA . TYR D 1 431 ? 60.949 0.843 41.950 1.00 19.97 431 TYR D CA 1
ATOM 13028 C C . TYR D 1 431 ? 62.454 0.601 42.165 1.00 23.31 431 TYR D C 1
ATOM 13029 O O . TYR D 1 431 ? 62.902 -0.533 41.988 1.00 22.55 431 TYR D O 1
ATOM 13038 N N . LEU D 1 432 ? 63.213 1.631 42.577 1.00 20.52 432 LEU D N 1
ATOM 13039 C CA . LEU D 1 432 ? 64.640 1.450 42.905 1.00 20.88 432 LEU D CA 1
ATOM 13040 C C . LEU D 1 432 ? 64.788 0.547 44.138 1.00 24.94 432 LEU D C 1
ATOM 13041 O O . LEU D 1 432 ? 65.656 -0.331 44.155 1.00 23.53 432 LEU D O 1
ATOM 13046 N N . SER D 1 433 ? 63.932 0.752 45.158 1.00 22.65 433 SER D N 1
ATOM 13047 C CA . SER D 1 433 ? 63.937 -0.069 46.381 1.00 22.39 433 SER D CA 1
ATOM 13048 C C . SER D 1 433 ? 63.776 -1.564 46.032 1.00 25.49 433 SER D C 1
ATOM 13049 O O . SER D 1 433 ? 64.480 -2.397 46.594 1.00 25.42 433 SER D O 1
ATOM 13052 N N . GLN D 1 434 ? 62.868 -1.878 45.092 1.00 21.92 434 GLN D N 1
ATOM 13053 C CA . GLN D 1 434 ? 62.551 -3.234 44.636 1.00 21.78 434 GLN D CA 1
ATOM 13054 C C . GLN D 1 434 ? 63.757 -3.941 43.979 1.00 25.27 434 GLN D C 1
ATOM 13055 O O . GLN D 1 434 ? 64.106 -5.047 44.388 1.00 24.02 434 GLN D O 1
ATOM 13061 N N . ILE D 1 435 ? 64.402 -3.301 42.992 1.00 22.74 435 ILE D N 1
ATOM 13062 C CA . ILE D 1 435 ? 65.541 -3.930 42.299 1.00 22.68 435 ILE D CA 1
ATOM 13063 C C . ILE D 1 435 ? 66.785 -4.034 43.212 1.00 27.03 435 ILE D C 1
ATOM 13064 O O . ILE D 1 435 ? 67.586 -4.962 43.044 1.00 27.13 435 ILE D O 1
ATOM 13069 N N . MET D 1 436 ? 66.916 -3.120 44.191 1.00 24.33 436 MET D N 1
ATOM 13070 C CA . MET D 1 436 ? 68.015 -3.131 45.156 1.00 24.64 436 MET D CA 1
ATOM 13071 C C . MET D 1 436 ? 67.818 -4.284 46.151 1.00 26.11 436 MET D C 1
ATOM 13072 O O . MET D 1 436 ? 68.760 -5.017 46.423 1.00 24.66 436 MET D O 1
ATOM 13077 N N . HIS D 1 437 ? 66.582 -4.447 46.674 1.00 21.99 437 HIS D N 1
ATOM 13078 C CA . HIS D 1 437 ? 66.176 -5.523 47.586 1.00 20.73 437 HIS D CA 1
ATOM 13079 C C . HIS D 1 437 ? 66.512 -6.884 46.947 1.00 24.37 437 HIS D C 1
ATOM 13080 O O . HIS D 1 437 ? 67.066 -7.763 47.613 1.00 23.50 437 HIS D O 1
ATOM 13087 N N . LYS D 1 438 ? 66.175 -7.050 45.648 1.00 22.30 438 LYS D N 1
ATOM 13088 C CA . LYS D 1 438 ? 66.438 -8.269 44.880 1.00 21.53 438 LYS D CA 1
ATOM 13089 C C . LYS D 1 438 ? 67.943 -8.630 44.929 1.00 26.40 438 LYS D C 1
ATOM 13090 O O . LYS D 1 438 ? 68.282 -9.788 45.159 1.00 25.75 438 LYS D O 1
ATOM 13096 N N . GLU D 1 439 ? 68.829 -7.639 44.763 1.00 22.65 439 GLU D N 1
ATOM 13097 C CA . GLU D 1 439 ? 70.281 -7.896 44.820 1.00 22.26 439 GLU D CA 1
ATOM 13098 C C . GLU D 1 439 ? 70.809 -8.067 46.243 1.00 26.46 439 GLU D C 1
ATOM 13099 O O . GLU D 1 439 ? 71.832 -8.715 46.435 1.00 26.29 439 GLU D O 1
ATOM 13105 N N . TYR D 1 440 ? 70.112 -7.511 47.245 1.00 23.99 440 TYR D N 1
ATOM 13106 C CA . TYR D 1 440 ? 70.538 -7.627 48.646 1.00 24.29 440 TYR D CA 1
ATOM 13107 C C . TYR D 1 440 ? 70.396 -9.083 49.127 1.00 27.06 440 TYR D C 1
ATOM 13108 O O . TYR D 1 440 ? 71.392 -9.715 49.490 1.00 26.24 440 TYR D O 1
ATOM 13117 N N . HIS D 1 441 ? 69.166 -9.618 49.110 1.00 24.36 441 HIS D N 1
ATOM 13118 C CA . HIS D 1 441 ? 68.908 -10.960 49.629 1.00 24.53 441 HIS D CA 1
ATOM 13119 C C . HIS D 1 441 ? 68.840 -12.071 48.561 1.00 28.47 441 HIS D C 1
ATOM 13120 O O . HIS D 1 441 ? 68.605 -13.222 48.922 1.00 28.19 441 HIS D O 1
ATOM 13127 N N . SER D 1 442 ? 69.073 -11.739 47.266 1.00 25.36 442 SER D N 1
ATOM 13128 C CA . SER D 1 442 ? 69.005 -12.695 46.132 1.00 25.05 442 SER D CA 1
ATOM 13129 C C . SER D 1 442 ? 67.609 -13.368 46.022 1.00 28.69 442 SER D C 1
ATOM 13130 O O . SER D 1 442 ? 67.482 -14.549 45.695 1.00 28.31 442 SER D O 1
ATOM 13133 N N . ARG D 1 443 ? 66.569 -12.580 46.312 1.00 24.55 443 ARG D N 1
ATOM 13134 C CA . ARG D 1 443 ? 65.142 -12.932 46.277 1.00 23.85 443 ARG D CA 1
ATOM 13135 C C . ARG D 1 443 ? 64.332 -11.643 46.417 1.00 28.09 443 ARG D C 1
ATOM 13136 O O . ARG D 1 443 ? 64.858 -10.619 46.863 1.00 27.48 443 ARG D O 1
ATOM 13144 N N . LEU D 1 444 ? 63.049 -11.698 46.054 1.00 25.06 444 LEU D N 1
ATOM 13145 C CA . LEU D 1 444 ? 62.166 -10.557 46.203 1.00 24.80 444 LEU D CA 1
ATOM 13146 C C . LEU D 1 444 ? 60.828 -11.069 46.748 1.00 29.20 444 LEU D C 1
ATOM 13147 O O . LEU D 1 444 ? 60.765 -11.387 47.930 1.00 28.60 444 LEU D O 1
ATOM 13152 N N . GLY D 1 445 ? 59.818 -11.226 45.899 1.00 25.81 445 GLY D N 1
ATOM 13153 C CA . GLY D 1 445 ? 58.512 -11.703 46.344 1.00 25.09 445 GLY D CA 1
ATOM 13154 C C . GLY D 1 445 ? 58.130 -13.043 45.754 1.00 26.75 445 GLY D C 1
ATOM 13155 O O . GLY D 1 445 ? 58.993 -13.870 45.461 1.00 25.26 445 GLY D O 1
ATOM 13156 N N . PHE D 1 446 ? 56.822 -13.245 45.532 1.00 23.60 446 PHE D N 1
ATOM 13157 C CA . PHE D 1 446 ? 56.304 -14.470 44.924 1.00 23.14 446 PHE D CA 1
ATOM 13158 C C . PHE D 1 446 ? 56.666 -14.507 43.413 1.00 27.26 446 PHE D C 1
ATOM 13159 O O . PHE D 1 446 ? 57.244 -13.537 42.906 1.00 26.48 446 PHE D O 1
ATOM 13167 N N . TYR D 1 447 ? 56.378 -15.633 42.722 1.00 25.08 447 TYR D N 1
ATOM 13168 C CA . TYR D 1 447 ? 56.668 -15.892 41.300 1.00 26.28 447 TYR D CA 1
ATOM 13169 C C . TYR D 1 447 ? 56.444 -14.694 40.393 1.00 30.69 447 TYR D C 1
ATOM 13170 O O . TYR D 1 447 ? 57.304 -14.378 39.570 1.00 29.87 447 TYR D O 1
ATOM 13183 N N . TYR D 1 449 ? 55.564 -11.398 41.430 1.00 24.89 449 TYR D N 1
ATOM 13184 C CA . TYR D 1 449 ? 55.461 -10.180 42.236 1.00 24.00 449 TYR D CA 1
ATOM 13185 C C . TYR D 1 449 ? 55.984 -8.935 41.501 1.00 28.30 449 TYR D C 1
ATOM 13186 O O . TYR D 1 449 ? 55.335 -7.889 41.528 1.00 27.81 449 TYR D O 1
ATOM 13195 N N . ASP D 1 450 ? 57.146 -9.054 40.857 1.00 24.07 450 ASP D N 1
ATOM 13196 C CA . ASP D 1 450 ? 57.828 -7.912 40.276 1.00 23.78 450 ASP D CA 1
ATOM 13197 C C . ASP D 1 450 ? 57.561 -7.642 38.782 1.00 26.77 450 ASP D C 1
ATOM 13198 O O . ASP D 1 450 ? 58.386 -6.979 38.147 1.00 25.60 450 ASP D O 1
ATOM 13203 N N . LEU D 1 451 ? 56.378 -8.023 38.248 1.00 22.91 451 LEU D N 1
ATOM 13204 C CA . LEU D 1 451 ? 56.046 -7.652 36.852 1.00 21.83 451 LEU D CA 1
ATOM 13205 C C . LEU D 1 451 ? 56.056 -6.104 36.752 1.00 24.48 451 LEU D C 1
ATOM 13206 O O . LEU D 1 451 ? 56.763 -5.531 35.914 1.00 22.96 451 LEU D O 1
ATOM 13211 N N . GLN D 1 452 ? 55.276 -5.437 37.632 1.00 20.93 452 GLN D N 1
ATOM 13212 C CA . GLN D 1 452 ? 55.162 -3.974 37.609 1.00 21.46 452 GLN D CA 1
ATOM 13213 C C . GLN D 1 452 ? 56.426 -3.261 38.056 1.00 25.19 452 GLN D C 1
ATOM 13214 O O . GLN D 1 452 ? 56.632 -2.119 37.677 1.00 25.78 452 GLN D O 1
ATOM 13220 N N . ASP D 1 453 ? 57.246 -3.913 38.882 1.00 22.15 453 ASP D N 1
ATOM 13221 C CA . ASP D 1 453 ? 58.483 -3.328 39.400 1.00 21.02 453 ASP D CA 1
ATOM 13222 C C . ASP D 1 453 ? 59.608 -3.349 38.379 1.00 24.28 453 ASP D C 1
ATOM 13223 O O . ASP D 1 453 ? 60.380 -2.399 38.341 1.00 24.79 453 ASP D O 1
ATOM 13228 N N . GLN D 1 454 ? 59.665 -4.375 37.512 1.00 21.71 454 GLN D N 1
ATOM 13229 C CA . GLN D 1 454 ? 60.669 -4.429 36.435 1.00 19.91 454 GLN D CA 1
ATOM 13230 C C . GLN D 1 454 ? 60.256 -3.428 35.321 1.00 24.65 454 GLN D C 1
ATOM 13231 O O . GLN D 1 454 ? 61.126 -2.790 34.716 1.00 22.86 454 GLN D O 1
ATOM 13237 N N . CYS D 1 455 ? 58.921 -3.260 35.088 1.00 21.34 455 CYS D N 1
ATOM 13238 C CA . CYS D 1 455 ? 58.333 -2.285 34.145 1.00 21.22 455 CYS D CA 1
ATOM 13239 C C . CYS D 1 455 ? 58.425 -0.889 34.750 1.00 23.73 455 CYS D C 1
ATOM 13240 O O . CYS D 1 455 ? 58.282 0.100 34.040 1.00 23.19 455 CYS D O 1
ATOM 13243 N N . GLY D 1 456 ? 58.538 -0.854 36.076 1.00 21.91 456 GLY D N 1
ATOM 13244 C CA . GLY D 1 456 ? 58.422 0.310 36.941 1.00 21.59 456 GLY D CA 1
ATOM 13245 C C . GLY D 1 456 ? 59.153 1.582 36.612 1.00 24.90 456 GLY D C 1
ATOM 13246 O O . GLY D 1 456 ? 58.511 2.626 36.440 1.00 23.13 456 GLY D O 1
ATOM 13247 N N . ALA D 1 457 ? 60.499 1.515 36.619 1.00 21.06 457 ALA D N 1
ATOM 13248 C CA . ALA D 1 457 ? 61.346 2.677 36.358 1.00 21.46 457 ALA D CA 1
ATOM 13249 C C . ALA D 1 457 ? 60.990 3.351 35.022 1.00 24.19 457 ALA D C 1
ATOM 13250 O O . ALA D 1 457 ? 60.757 4.564 35.001 1.00 22.25 457 ALA D O 1
ATOM 13252 N N . SER D 1 458 ? 60.878 2.558 33.935 1.00 21.39 458 SER D N 1
ATOM 13253 C CA . SER D 1 458 ? 60.542 3.079 32.603 1.00 21.04 458 SER D CA 1
ATOM 13254 C C . SER D 1 458 ? 59.149 3.732 32.509 1.00 23.65 458 SER D C 1
ATOM 13255 O O . SER D 1 458 ? 59.003 4.731 31.810 1.00 23.21 458 SER D O 1
ATOM 13258 N N . ASN D 1 459 ? 58.137 3.196 33.209 1.00 21.19 459 ASN D N 1
ATOM 13259 C CA . ASN D 1 459 ? 56.789 3.764 33.124 1.00 21.03 459 ASN D CA 1
ATOM 13260 C C . ASN D 1 459 ? 56.499 4.840 34.170 1.00 24.66 459 ASN D C 1
ATOM 13261 O O . ASN D 1 459 ? 55.509 5.562 34.015 1.00 24.83 459 ASN D O 1
ATOM 13266 N N . SER D 1 460 ? 57.366 4.986 35.204 1.00 21.88 460 SER D N 1
ATOM 13267 C CA . SER D 1 460 ? 57.162 5.970 36.286 1.00 21.05 460 SER D CA 1
ATOM 13268 C C . SER D 1 460 ? 57.052 7.417 35.778 1.00 25.80 460 SER D C 1
ATOM 13269 O O . SER D 1 460 ? 56.134 8.139 36.175 1.00 27.25 460 SER D O 1
ATOM 13272 N N . LEU D 1 461 ? 57.964 7.825 34.885 1.00 21.40 461 LEU D N 1
ATOM 13273 C CA . LEU D 1 461 ? 57.974 9.188 34.334 1.00 21.17 461 LEU D CA 1
ATOM 13274 C C . LEU D 1 461 ? 57.584 9.217 32.858 1.00 24.03 461 LEU D C 1
ATOM 13275 O O . LEU D 1 461 ? 57.737 10.251 32.200 1.00 24.35 461 LEU D O 1
ATOM 13280 N N . SER D 1 462 ? 57.073 8.091 32.331 1.00 19.75 462 SER D N 1
ATOM 13281 C CA . SER D 1 462 ? 56.671 8.033 30.916 1.00 19.27 462 SER D CA 1
ATOM 13282 C C . SER D 1 462 ? 55.570 9.039 30.564 1.00 24.67 462 SER D C 1
ATOM 13283 O O . SER D 1 462 ? 54.756 9.407 31.417 1.00 24.80 462 SER D O 1
ATOM 13286 N N . ILE D 1 463 ? 55.548 9.463 29.301 1.00 22.57 463 ILE D N 1
ATOM 13287 C CA . ILE D 1 463 ? 54.545 10.367 28.722 1.00 21.87 463 ILE D CA 1
ATOM 13288 C C . ILE D 1 463 ? 53.695 9.631 27.667 1.00 25.36 463 ILE D C 1
ATOM 13289 O O . ILE D 1 463 ? 52.867 10.260 27.006 1.00 24.71 463 ILE D O 1
ATOM 13294 N N . ARG D 1 464 ? 53.890 8.305 27.503 1.00 21.08 464 ARG D N 1
ATOM 13295 C CA . ARG D 1 464 ? 53.142 7.547 26.495 1.00 21.53 464 ARG D CA 1
ATOM 13296 C C . ARG D 1 464 ? 51.716 7.237 26.968 1.00 23.44 464 ARG D C 1
ATOM 13297 O O . ARG D 1 464 ? 51.473 7.166 28.161 1.00 22.18 464 ARG D O 1
ATOM 13305 N N . ASN D 1 465 ? 50.760 7.168 26.034 1.00 20.44 465 ASN D N 1
ATOM 13306 C CA . ASN D 1 465 ? 49.316 7.038 26.311 1.00 19.81 465 ASN D CA 1
ATOM 13307 C C . ASN D 1 465 ? 48.919 6.014 27.393 1.00 22.91 465 ASN D C 1
ATOM 13308 O O . ASN D 1 465 ? 48.221 6.415 28.328 1.00 23.02 465 ASN D O 1
ATOM 13313 N N . ASP D 1 466 ? 49.337 4.739 27.315 1.00 20.12 466 ASP D N 1
ATOM 13314 C CA . ASP D 1 466 ? 48.903 3.801 28.372 1.00 20.44 466 ASP D CA 1
ATOM 13315 C C . ASP D 1 466 ? 49.964 3.545 29.474 1.00 24.52 466 ASP D C 1
ATOM 13316 O O . ASP D 1 466 ? 49.779 2.647 30.303 1.00 24.26 466 ASP D O 1
ATOM 13321 N N . GLU D 1 467 ? 51.044 4.352 29.497 1.00 19.85 467 GLU D N 1
ATOM 13322 C CA . GLU D 1 467 ? 52.114 4.263 30.511 1.00 18.53 467 GLU D CA 1
ATOM 13323 C C . GLU D 1 467 ? 52.062 5.497 31.439 1.00 21.86 467 GLU D C 1
ATOM 13324 O O . GLU D 1 467 ? 52.344 5.395 32.627 1.00 22.50 467 GLU D O 1
ATOM 13330 N N . ALA D 1 468 ? 51.727 6.671 30.891 1.00 19.58 468 ALA D N 1
ATOM 13331 C CA . ALA D 1 468 ? 51.702 7.914 31.649 1.00 19.32 468 ALA D CA 1
ATOM 13332 C C . ALA D 1 468 ? 50.515 8.043 32.574 1.00 23.76 468 ALA D C 1
ATOM 13333 O O . ALA D 1 468 ? 49.434 7.521 32.276 1.00 23.91 468 ALA D O 1
ATOM 13335 N N . SER D 1 469 ? 50.723 8.797 33.675 1.00 19.68 469 SER D N 1
ATOM 13336 C CA . SER D 1 469 ? 49.748 9.244 34.673 1.00 20.08 469 SER D CA 1
ATOM 13337 C C . SER D 1 469 ? 50.396 9.665 35.967 1.00 24.32 469 SER D C 1
ATOM 13338 O O . SER D 1 469 ? 51.163 8.883 36.535 1.00 24.01 469 SER D O 1
ATOM 13341 N N . PRO D 1 470 ? 49.984 10.819 36.542 1.00 21.80 470 PRO D N 1
ATOM 13342 C CA . PRO D 1 470 ? 50.385 11.124 37.925 1.00 22.37 470 PRO D CA 1
ATOM 13343 C C . PRO D 1 470 ? 49.889 9.963 38.800 1.00 25.22 470 PRO D C 1
ATOM 13344 O O . PRO D 1 470 ? 48.844 9.370 38.468 1.00 22.97 470 PRO D O 1
ATOM 13348 N N . LEU D 1 471 ? 50.629 9.589 39.869 1.00 22.09 471 LEU D N 1
ATOM 13349 C CA . LEU D 1 471 ? 50.222 8.444 40.702 1.00 20.53 471 LEU D CA 1
ATOM 13350 C C . LEU D 1 471 ? 48.772 8.546 41.210 1.00 23.88 471 LEU D C 1
ATOM 13351 O O . LEU D 1 471 ? 48.084 7.529 41.251 1.00 22.79 471 LEU D O 1
ATOM 13356 N N . GLU D 1 472 ? 48.302 9.775 41.538 1.00 22.05 472 GLU D N 1
ATOM 13357 C CA . GLU D 1 472 ? 46.927 10.077 41.993 1.00 20.57 472 GLU D CA 1
ATOM 13358 C C . GLU D 1 472 ? 45.877 9.501 41.024 1.00 23.81 472 GLU D C 1
ATOM 13359 O O . GLU D 1 472 ? 44.857 8.972 41.470 1.00 22.61 472 GLU D O 1
ATOM 13365 N N . LEU D 1 473 ? 46.128 9.629 39.706 1.00 19.53 473 LEU D N 1
ATOM 13366 C CA . LEU D 1 473 ? 45.226 9.214 38.624 1.00 20.15 473 LEU D CA 1
ATOM 13367 C C . LEU D 1 473 ? 45.404 7.754 38.198 1.00 24.47 473 LEU D C 1
ATOM 13368 O O . LEU D 1 473 ? 44.606 7.253 37.410 1.00 25.05 473 LEU D O 1
ATOM 13373 N N . ARG D 1 474 ? 46.423 7.060 38.750 1.00 20.83 474 ARG D N 1
ATOM 13374 C CA . ARG D 1 474 ? 46.627 5.628 38.526 1.00 19.22 474 ARG D CA 1
ATOM 13375 C C . ARG D 1 474 ? 45.717 4.914 39.517 1.00 22.90 474 ARG D C 1
ATOM 13376 O O . ARG D 1 474 ? 45.146 5.553 40.404 1.00 22.55 474 ARG D O 1
ATOM 13384 N N . GLY D 1 475 ? 45.565 3.611 39.350 1.00 20.43 475 GLY D N 1
ATOM 13385 C CA . GLY D 1 475 ? 44.745 2.798 40.239 1.00 20.16 475 GLY D CA 1
ATOM 13386 C C . GLY D 1 475 ? 44.817 1.327 39.872 1.00 22.59 475 GLY D C 1
ATOM 13387 O O . GLY D 1 475 ? 45.685 0.933 39.082 1.00 20.02 475 GLY D O 1
ATOM 13388 N N . PRO D 1 476 ? 43.872 0.497 40.377 1.00 19.87 476 PRO D N 1
ATOM 13389 C CA . PRO D 1 476 ? 43.903 -0.944 40.064 1.00 19.31 476 PRO D CA 1
ATOM 13390 C C . PRO D 1 476 ? 43.649 -1.309 38.600 1.00 20.89 476 PRO D C 1
ATOM 13391 O O . PRO D 1 476 ? 43.830 -2.473 38.254 1.00 21.08 476 PRO D O 1
ATOM 13395 N N . ASN D 1 477 ? 43.231 -0.346 37.745 1.00 17.29 477 ASN D N 1
ATOM 13396 C CA . ASN D 1 477 ? 43.036 -0.622 36.317 1.00 17.33 477 ASN D CA 1
ATOM 13397 C C . ASN D 1 477 ? 44.225 -0.126 35.472 1.00 20.88 477 ASN D C 1
ATOM 13398 O O . ASN D 1 477 ? 44.255 -0.352 34.256 1.00 19.92 477 ASN D O 1
ATOM 13403 N N . TYR D 1 478 ? 45.217 0.526 36.113 1.00 18.45 478 TYR D N 1
ATOM 13404 C CA . TYR D 1 478 ? 46.446 0.949 35.417 1.00 17.99 478 TYR D CA 1
ATOM 13405 C C . TYR D 1 478 ? 47.097 -0.386 34.945 1.00 23.04 478 TYR D C 1
ATOM 13406 O O . TYR D 1 478 ? 47.196 -1.307 35.755 1.00 22.41 478 TYR D O 1
ATOM 13415 N N . PRO D 1 479 ? 47.402 -0.551 33.626 1.00 21.57 479 PRO D N 1
ATOM 13416 C CA . PRO D 1 479 ? 47.803 -1.877 33.094 1.00 22.28 479 PRO D CA 1
ATOM 13417 C C . PRO D 1 479 ? 48.816 -2.701 33.906 1.00 25.78 479 PRO D C 1
ATOM 13418 O O . PRO D 1 479 ? 48.495 -3.850 34.209 1.00 25.57 479 PRO D O 1
ATOM 13422 N N . ASN D 1 480 ? 49.995 -2.149 34.261 1.00 22.32 480 ASN D N 1
ATOM 13423 C CA . ASN D 1 480 ? 51.012 -2.877 35.048 1.00 22.02 480 ASN D CA 1
ATOM 13424 C C . ASN D 1 480 ? 50.519 -3.299 36.440 1.00 24.74 480 ASN D C 1
ATOM 13425 O O . ASN D 1 480 ? 51.074 -4.235 37.025 1.00 24.68 480 ASN D O 1
ATOM 13430 N N . TYR D 1 481 ? 49.538 -2.569 37.000 1.00 19.92 481 TYR D N 1
ATOM 13431 C CA . TYR D 1 481 ? 49.058 -2.772 38.376 1.00 19.20 481 TYR D CA 1
ATOM 13432 C C . TYR D 1 481 ? 47.827 -3.663 38.508 1.00 23.92 481 TYR D C 1
ATOM 13433 O O . TYR D 1 481 ? 47.398 -3.931 39.633 1.00 24.10 481 TYR D O 1
ATOM 13442 N N . ALA D 1 482 ? 47.245 -4.095 37.385 1.00 20.31 482 ALA D N 1
ATOM 13443 C CA . ALA D 1 482 ? 45.969 -4.808 37.355 1.00 21.04 482 ALA D CA 1
ATOM 13444 C C . ALA D 1 482 ? 45.916 -6.181 38.049 1.00 26.03 482 ALA D C 1
ATOM 13445 O O . ALA D 1 482 ? 44.810 -6.637 38.356 1.00 26.31 482 ALA D O 1
ATOM 13447 N N . MET D 1 483 ? 47.064 -6.826 38.322 1.00 23.24 483 MET D N 1
ATOM 13448 C CA . MET D 1 483 ? 47.033 -8.204 38.826 1.00 23.11 483 MET D CA 1
ATOM 13449 C C . MET D 1 483 ? 47.570 -8.531 40.209 1.00 28.14 483 MET D C 1
ATOM 13450 O O . MET D 1 483 ? 47.128 -9.536 40.766 1.00 27.59 483 MET D O 1
ATOM 13455 N N . ASN D 1 484 ? 48.577 -7.818 40.722 1.00 25.19 484 ASN D N 1
ATOM 13456 C CA . ASN D 1 484 ? 49.303 -8.364 41.865 1.00 25.40 484 ASN D CA 1
ATOM 13457 C C . ASN D 1 484 ? 49.245 -7.668 43.226 1.00 27.95 484 ASN D C 1
ATOM 13458 O O . ASN D 1 484 ? 49.174 -6.445 43.335 1.00 27.73 484 ASN D O 1
ATOM 13463 N N . VAL D 1 485 ? 49.316 -8.497 44.286 1.00 24.68 485 VAL D N 1
ATOM 13464 C CA . VAL D 1 485 ? 49.323 -8.072 45.698 1.00 24.52 485 VAL D CA 1
ATOM 13465 C C . VAL D 1 485 ? 50.588 -7.309 46.058 1.00 27.78 485 VAL D C 1
ATOM 13466 O O . VAL D 1 485 ? 51.568 -7.354 45.317 1.00 26.48 485 VAL D O 1
ATOM 13470 N N . GLY D 1 486 ? 50.562 -6.679 47.230 1.00 25.94 486 GLY D N 1
ATOM 13471 C CA . GLY D 1 486 ? 51.694 -5.972 47.811 1.00 25.34 486 GLY D CA 1
ATOM 13472 C C . GLY D 1 486 ? 52.157 -4.746 47.056 1.00 28.33 486 GLY D C 1
ATOM 13473 O O . GLY D 1 486 ? 53.353 -4.437 47.076 1.00 27.02 486 GLY D O 1
ATOM 13474 N N . HIS D 1 487 ? 51.219 -4.027 46.398 1.00 23.37 487 HIS D N 1
ATOM 13475 C CA . HIS D 1 487 ? 51.549 -2.798 45.668 1.00 22.57 487 HIS D CA 1
ATOM 13476 C C . HIS D 1 487 ? 50.526 -1.672 45.819 1.00 25.67 487 HIS D C 1
ATOM 13477 O O . HIS D 1 487 ? 50.919 -0.556 46.165 1.00 24.27 487 HIS D O 1
ATOM 13484 N N . GLN D 1 488 ? 49.237 -1.936 45.449 1.00 23.70 488 GLN D N 1
ATOM 13485 C CA . GLN D 1 488 ? 48.147 -0.947 45.349 1.00 22.99 488 GLN D CA 1
ATOM 13486 C C . GLN D 1 488 ? 47.929 -0.103 46.615 1.00 26.85 488 GLN D C 1
ATOM 13487 O O . GLN D 1 488 ? 47.890 1.126 46.515 1.00 25.18 488 GLN D O 1
ATOM 13493 N N . GLY D 1 489 ? 47.824 -0.748 47.771 1.00 25.20 489 GLY D N 1
ATOM 13494 C CA . GLY D 1 489 ? 47.643 -0.060 49.047 1.00 25.05 489 GLY D CA 1
ATOM 13495 C C . GLY D 1 489 ? 48.825 0.818 49.410 1.00 27.27 489 GLY D C 1
ATOM 13496 O O . GLY D 1 489 ? 48.659 1.930 49.919 1.00 25.71 489 GLY D O 1
ATOM 13497 N N . GLU D 1 490 ? 50.032 0.335 49.094 1.00 24.37 490 GLU D N 1
ATOM 13498 C CA . GLU D 1 490 ? 51.287 1.049 49.340 1.00 23.11 490 GLU D CA 1
ATOM 13499 C C . GLU D 1 490 ? 51.402 2.271 48.416 1.00 24.89 490 GLU D C 1
ATOM 13500 O O . GLU D 1 490 ? 51.815 3.337 48.879 1.00 24.08 490 GLU D O 1
ATOM 13506 N N . TYR D 1 491 ? 50.963 2.141 47.140 1.00 20.50 491 TYR D N 1
ATOM 13507 C CA . TYR D 1 491 ? 50.922 3.253 46.185 1.00 19.98 491 TYR D CA 1
ATOM 13508 C C . TYR D 1 491 ? 50.008 4.365 46.698 1.00 23.07 491 TYR D C 1
ATOM 13509 O O . TYR D 1 491 ? 50.339 5.527 46.544 1.00 22.63 491 TYR D O 1
ATOM 13518 N N . ALA D 1 492 ? 48.854 4.005 47.305 1.00 20.66 492 ALA D N 1
ATOM 13519 C CA . ALA D 1 492 ? 47.931 4.980 47.892 1.00 20.84 492 ALA D CA 1
ATOM 13520 C C . ALA D 1 492 ? 48.647 5.759 49.029 1.00 23.91 492 ALA D C 1
ATOM 13521 O O . ALA D 1 492 ? 48.551 6.982 49.098 1.00 23.48 492 ALA D O 1
ATOM 13523 N N . GLY D 1 493 ? 49.427 5.060 49.850 1.00 21.21 493 GLY D N 1
ATOM 13524 C CA . GLY D 1 493 ? 50.218 5.687 50.903 1.00 20.87 493 GLY D CA 1
ATOM 13525 C C . GLY D 1 493 ? 51.278 6.638 50.365 1.00 25.07 493 GLY D C 1
ATOM 13526 O O . GLY D 1 493 ? 51.483 7.727 50.922 1.00 23.59 493 GLY D O 1
ATOM 13527 N N . ILE D 1 494 ? 51.931 6.254 49.247 1.00 23.37 494 ILE D N 1
ATOM 13528 C CA . ILE D 1 494 ? 52.943 7.095 48.574 1.00 23.98 494 ILE D CA 1
ATOM 13529 C C . ILE D 1 494 ? 52.259 8.379 48.066 1.00 27.48 494 ILE D C 1
ATOM 13530 O O . ILE D 1 494 ? 52.796 9.473 48.259 1.00 27.42 494 ILE D O 1
ATOM 13535 N N . THR D 1 495 ? 51.043 8.239 47.488 1.00 23.65 495 THR D N 1
ATOM 13536 C CA . THR D 1 495 ? 50.240 9.362 47.004 1.00 23.23 495 THR D CA 1
ATOM 13537 C C . THR D 1 495 ? 49.943 10.313 48.180 1.00 26.20 495 THR D C 1
ATOM 13538 O O . THR D 1 495 ? 50.183 11.518 48.056 1.00 25.37 495 THR D O 1
ATOM 13542 N N . GLN D 1 496 ? 49.463 9.763 49.323 1.00 21.86 496 GLN D N 1
ATOM 13543 C CA . GLN D 1 496 ? 49.181 10.574 50.511 1.00 21.80 496 GLN D CA 1
ATOM 13544 C C . GLN D 1 496 ? 50.409 11.341 50.998 1.00 27.09 496 GLN D C 1
ATOM 13545 O O . GLN D 1 496 ? 50.286 12.531 51.293 1.00 25.73 496 GLN D O 1
ATOM 13551 N N . ALA D 1 497 ? 51.595 10.681 51.040 1.00 25.57 497 ALA D N 1
ATOM 13552 C CA . ALA D 1 497 ? 52.851 11.287 51.505 1.00 25.81 497 ALA D CA 1
ATOM 13553 C C . ALA D 1 497 ? 53.219 12.558 50.756 1.00 28.95 497 ALA D C 1
ATOM 13554 O O . ALA D 1 497 ? 53.687 13.502 51.384 1.00 28.74 497 ALA D O 1
ATOM 13556 N N . ALA D 1 498 ? 52.947 12.611 49.430 1.00 25.36 498 ALA D N 1
ATOM 13557 C CA . ALA D 1 498 ? 53.205 13.804 48.611 1.00 24.77 498 ALA D CA 1
ATOM 13558 C C . ALA D 1 498 ? 52.356 14.986 49.099 1.00 29.36 498 ALA D C 1
ATOM 13559 O O . ALA D 1 498 ? 52.859 16.105 49.171 1.00 30.96 498 ALA D O 1
ATOM 13561 N N . HIS D 1 499 ? 51.088 14.726 49.488 1.00 25.09 499 HIS D N 1
ATOM 13562 C CA . HIS D 1 499 ? 50.170 15.759 49.944 1.00 24.12 499 HIS D CA 1
ATOM 13563 C C . HIS D 1 499 ? 50.368 16.103 51.427 1.00 28.91 499 HIS D C 1
ATOM 13564 O O . HIS D 1 499 ? 50.272 17.278 51.785 1.00 28.25 499 HIS D O 1
ATOM 13571 N N . SER D 1 500 ? 50.728 15.106 52.262 1.00 26.43 500 SER D N 1
ATOM 13572 C CA . SER D 1 500 ? 51.038 15.307 53.685 1.00 27.29 500 SER D CA 1
ATOM 13573 C C . SER D 1 500 ? 52.285 16.189 53.858 1.00 32.51 500 SER D C 1
ATOM 13574 O O . SER D 1 500 ? 52.315 17.023 54.763 1.00 33.20 500 SER D O 1
ATOM 13577 N N . ALA D 1 501 ? 53.304 16.025 52.976 1.00 28.15 501 ALA D N 1
ATOM 13578 C CA . ALA D 1 501 ? 54.534 16.829 53.007 1.00 28.41 501 ALA D CA 1
ATOM 13579 C C . ALA D 1 501 ? 54.221 18.306 52.727 1.00 32.03 501 ALA D C 1
ATOM 13580 O O . ALA D 1 501 ? 54.852 19.188 53.301 1.00 30.43 501 ALA D O 1
ATOM 13582 N N . ARG D 1 502 ? 53.220 18.557 51.864 1.00 27.20 502 ARG D N 1
ATOM 13583 C CA . ARG D 1 502 ? 52.775 19.890 51.453 1.00 26.99 502 ARG D CA 1
ATOM 13584 C C . ARG D 1 502 ? 51.725 20.481 52.398 1.00 32.49 502 ARG D C 1
ATOM 13585 O O . ARG D 1 502 ? 51.356 21.643 52.236 1.00 33.20 502 ARG D O 1
ATOM 13593 N N . LYS D 1 503 ? 51.222 19.675 53.353 1.00 28.61 503 LYS D N 1
ATOM 13594 C CA . LYS D 1 503 ? 50.159 20.018 54.306 1.00 28.87 503 LYS D CA 1
ATOM 13595 C C . LYS D 1 503 ? 48.821 20.282 53.572 1.00 32.05 503 LYS D C 1
ATOM 13596 O O . LYS D 1 503 ? 48.026 21.123 53.993 1.00 31.27 503 LYS D O 1
ATOM 13602 N N . ASP D 1 504 ? 48.575 19.522 52.481 1.00 28.83 504 ASP D N 1
ATOM 13603 C CA . ASP D 1 504 ? 47.340 19.614 51.702 1.00 28.26 504 ASP D CA 1
ATOM 13604 C C . ASP D 1 504 ? 46.160 19.021 52.466 1.00 31.18 504 ASP D C 1
ATOM 13605 O O . ASP D 1 504 ? 46.308 17.998 53.143 1.00 30.21 504 ASP D O 1
ATOM 13610 N N . ALA D 1 505 ? 44.987 19.648 52.331 1.00 27.85 505 ALA D N 1
ATOM 13611 C CA . ALA D 1 505 ? 43.748 19.178 52.961 1.00 27.71 505 ALA D CA 1
ATOM 13612 C C . ALA D 1 505 ? 43.178 17.950 52.210 1.00 30.20 505 ALA D C 1
ATOM 13613 O O . ALA D 1 505 ? 42.416 17.179 52.790 1.00 30.62 505 ALA D O 1
ATOM 13615 N N . PHE D 1 506 ? 43.548 17.784 50.925 1.00 24.75 506 PHE D N 1
ATOM 13616 C CA . PHE D 1 506 ? 43.084 16.700 50.046 1.00 23.86 506 PHE D CA 1
ATOM 13617 C C . PHE D 1 506 ? 44.144 16.376 48.981 1.00 27.28 506 PHE D C 1
ATOM 13618 O O . PHE D 1 506 ? 45.042 17.192 48.741 1.00 26.57 506 PHE D O 1
ATOM 13626 N N . ALA D 1 507 ? 44.022 15.199 48.328 1.00 23.80 507 ALA D N 1
ATOM 13627 C CA . ALA D 1 507 ? 44.971 14.737 47.308 1.00 23.70 507 ALA D CA 1
ATOM 13628 C C . ALA D 1 507 ? 44.466 14.874 45.865 1.00 26.41 507 ALA D C 1
ATOM 13629 O O . ALA D 1 507 ? 45.272 15.128 44.958 1.00 24.48 507 ALA D O 1
ATOM 13631 N N . MET D 1 508 ? 43.151 14.656 45.639 1.00 22.48 508 MET D N 1
ATOM 13632 C CA . MET D 1 508 ? 42.601 14.613 44.280 1.00 22.07 508 MET D CA 1
ATOM 13633 C C . MET D 1 508 ? 41.150 15.073 44.156 1.00 26.09 508 MET D C 1
ATOM 13634 O O . MET D 1 508 ? 40.797 15.655 43.141 1.00 26.89 508 MET D O 1
ATOM 13639 N N . ASN D 1 509 ? 40.293 14.759 45.123 1.00 23.38 509 ASN D N 1
ATOM 13640 C CA . ASN D 1 509 ? 38.892 15.134 45.005 1.00 23.32 509 ASN D CA 1
ATOM 13641 C C . ASN D 1 509 ? 38.372 15.706 46.325 1.00 27.53 509 ASN D C 1
ATOM 13642 O O . ASN D 1 509 ? 38.105 14.939 47.259 1.00 26.45 509 ASN D O 1
ATOM 13647 N N . PRO D 1 510 ? 38.224 17.056 46.416 1.00 24.83 510 PRO D N 1
ATOM 13648 C CA . PRO D 1 510 ? 37.751 17.666 47.679 1.00 24.07 510 PRO D CA 1
ATOM 13649 C C . PRO D 1 510 ? 36.315 17.286 48.045 1.00 26.02 510 PRO D C 1
ATOM 13650 O O . PRO D 1 510 ? 35.991 17.275 49.232 1.00 25.08 510 PRO D O 1
ATOM 13654 N N . LEU D 1 511 ? 35.468 16.923 47.040 1.00 22.44 511 LEU D N 1
ATOM 13655 C CA . LEU D 1 511 ? 34.090 16.480 47.282 1.00 21.49 511 LEU D CA 1
ATOM 13656 C C . LEU D 1 511 ? 34.082 15.165 48.066 1.00 24.79 511 LEU D C 1
ATOM 13657 O O . LEU D 1 511 ? 33.291 15.020 49.004 1.00 24.00 511 LEU D O 1
ATOM 13662 N N . ILE D 1 512 ? 34.997 14.229 47.708 1.00 21.11 512 ILE D N 1
ATOM 13663 C CA . ILE D 1 512 ? 35.166 12.929 48.372 1.00 20.56 512 ILE D CA 1
ATOM 13664 C C . ILE D 1 512 ? 35.679 13.163 49.803 1.00 23.72 512 ILE D C 1
ATOM 13665 O O . ILE D 1 512 ? 35.173 12.548 50.752 1.00 22.90 512 ILE D O 1
ATOM 13670 N N . LYS D 1 513 ? 36.674 14.052 49.957 1.00 21.85 513 LYS D N 1
ATOM 13671 C CA . LYS D 1 513 ? 37.246 14.393 51.276 1.00 22.56 513 LYS D CA 1
ATOM 13672 C C . LYS D 1 513 ? 36.158 14.892 52.239 1.00 27.49 513 LYS D C 1
ATOM 13673 O O . LYS D 1 513 ? 36.085 14.421 53.374 1.00 27.38 513 LYS D O 1
ATOM 13679 N N . ILE D 1 514 ? 35.282 15.795 51.759 1.00 23.91 514 ILE D N 1
ATOM 13680 C CA . ILE D 1 514 ? 34.175 16.322 52.565 1.00 24.17 514 ILE D CA 1
ATOM 13681 C C . ILE D 1 514 ? 33.132 15.224 52.865 1.00 26.65 514 ILE D C 1
ATOM 13682 O O . ILE D 1 514 ? 32.710 15.089 54.013 1.00 26.53 514 ILE D O 1
ATOM 13687 N N . ALA D 1 515 ? 32.730 14.439 51.836 1.00 23.65 515 ALA D N 1
ATOM 13688 C CA . ALA D 1 515 ? 31.729 13.375 51.985 1.00 23.02 515 ALA D CA 1
ATOM 13689 C C . ALA D 1 515 ? 32.083 12.334 53.036 1.00 26.27 515 ALA D C 1
ATOM 13690 O O . ALA D 1 515 ? 31.201 11.910 53.780 1.00 26.53 515 ALA D O 1
ATOM 13692 N N . PHE D 1 516 ? 33.371 11.967 53.138 1.00 21.86 516 PHE D N 1
ATOM 13693 C CA . PHE D 1 516 ? 33.804 10.934 54.073 1.00 21.50 516 PHE D CA 1
ATOM 13694 C C . PHE D 1 516 ? 34.130 11.487 55.488 1.00 27.22 516 PHE D C 1
ATOM 13695 O O . PHE D 1 516 ? 34.464 10.702 56.370 1.00 28.01 516 PHE D O 1
ATOM 13703 N N . ALA D 1 517 ? 33.909 12.809 55.732 1.00 24.34 517 ALA D N 1
ATOM 13704 C CA . ALA D 1 517 ? 34.048 13.437 57.049 1.00 25.03 517 ALA D CA 1
ATOM 13705 C C . ALA D 1 517 ? 32.723 13.333 57.832 1.00 30.18 517 ALA D C 1
ATOM 13706 O O . ALA D 1 517 ? 32.696 13.656 59.020 1.00 31.01 517 ALA D O 1
ATOM 13708 N N . ASP D 1 518 ? 31.630 12.910 57.156 1.00 26.41 518 ASP D N 1
ATOM 13709 C CA . ASP D 1 518 ? 30.276 12.789 57.727 1.00 26.85 518 ASP D CA 1
ATOM 13710 C C . ASP D 1 518 ? 30.224 11.949 59.024 1.00 32.00 518 ASP D C 1
ATOM 13711 O O . ASP D 1 518 ? 30.571 10.768 58.989 1.00 31.28 518 ASP D O 1
ATOM 13716 N N . PRO D 1 519 ? 29.779 12.536 60.165 1.00 31.67 519 PRO D N 1
ATOM 13717 C CA . PRO D 1 519 ? 29.707 11.755 61.422 1.00 31.85 519 PRO D CA 1
ATOM 13718 C C . PRO D 1 519 ? 28.670 10.624 61.424 1.00 34.19 519 PRO D C 1
ATOM 13719 O O . PRO D 1 519 ? 28.734 9.741 62.279 1.00 33.49 519 PRO D O 1
ATOM 13723 N N . SER D 1 520 ? 27.722 10.641 60.465 1.00 30.37 520 SER D N 1
ATOM 13724 C CA . SER D 1 520 ? 26.676 9.620 60.316 1.00 29.76 520 SER D CA 1
ATOM 13725 C C . SER D 1 520 ? 27.152 8.305 59.668 1.00 31.56 520 SER D C 1
ATOM 13726 O O . SER D 1 520 ? 26.388 7.339 59.636 1.00 30.62 520 SER D O 1
ATOM 13729 N N . LEU D 1 521 ? 28.403 8.252 59.169 1.00 26.21 521 LEU D N 1
ATOM 13730 C CA . LEU D 1 521 ? 28.977 7.027 58.598 1.00 25.23 521 LEU D CA 1
ATOM 13731 C C . LEU D 1 521 ? 29.107 5.959 59.697 1.00 29.71 521 LEU D C 1
ATOM 13732 O O . LEU D 1 521 ? 29.266 6.306 60.868 1.00 29.37 521 LEU D O 1
ATOM 13737 N N . VAL D 1 522 ? 29.018 4.674 59.330 1.00 26.23 522 VAL D N 1
ATOM 13738 C CA . VAL D 1 522 ? 29.093 3.574 60.308 1.00 26.21 522 VAL D CA 1
ATOM 13739 C C . VAL D 1 522 ? 30.555 3.307 60.693 1.00 29.98 522 VAL D C 1
ATOM 13740 O O . VAL D 1 522 ? 30.875 3.227 61.881 1.00 28.43 522 VAL D O 1
ATOM 13744 N N . PHE D 1 523 ? 31.439 3.223 59.686 1.00 26.13 523 PHE D N 1
ATOM 13745 C CA . PHE D 1 523 ? 32.875 3.022 59.893 1.00 25.49 523 PHE D CA 1
ATOM 13746 C C . PHE D 1 523 ? 33.568 4.377 60.163 1.00 29.68 523 PHE D C 1
ATOM 13747 O O . PHE D 1 523 ? 33.232 5.372 59.518 1.00 28.39 523 PHE D O 1
ATOM 13755 N N . ASP D 1 524 ? 34.544 4.411 61.104 1.00 26.45 524 ASP D N 1
ATOM 13756 C CA . ASP D 1 524 ? 35.312 5.628 61.423 1.00 26.47 524 ASP D CA 1
ATOM 13757 C C . ASP D 1 524 ? 36.557 5.712 60.513 1.00 28.63 524 ASP D C 1
ATOM 13758 O O . ASP D 1 524 ? 37.612 5.145 60.828 1.00 28.02 524 ASP D O 1
ATOM 13763 N N . PHE D 1 525 ? 36.422 6.456 59.402 1.00 24.26 525 PHE D N 1
ATOM 13764 C CA . PHE D 1 525 ? 37.468 6.647 58.387 1.00 23.50 525 PHE D CA 1
ATOM 13765 C C . PHE D 1 525 ? 38.698 7.456 58.882 1.00 28.56 525 PHE D C 1
ATOM 13766 O O . PHE D 1 525 ? 39.726 7.461 58.208 1.00 27.53 525 PHE D O 1
ATOM 13774 N N . ALA D 1 526 ? 38.607 8.100 60.064 1.00 28.48 526 ALA D N 1
ATOM 13775 C CA . ALA D 1 526 ? 39.738 8.834 60.652 1.00 28.97 526 ALA D CA 1
ATOM 13776 C C . ALA D 1 526 ? 40.662 7.910 61.459 1.00 32.68 526 ALA D C 1
ATOM 13777 O O . ALA D 1 526 ? 41.840 8.238 61.660 1.00 32.69 526 ALA D O 1
ATOM 13779 N N . ARG D 1 527 ? 40.131 6.756 61.926 1.00 27.97 527 ARG D N 1
ATOM 13780 C CA . ARG D 1 527 ? 40.886 5.797 62.760 1.00 27.27 527 ARG D CA 1
ATOM 13781 C C . ARG D 1 527 ? 40.739 4.350 62.201 1.00 29.26 527 ARG D C 1
ATOM 13782 O O . ARG D 1 527 ? 40.227 3.477 62.904 1.00 27.95 527 ARG D O 1
ATOM 13790 N N . PRO D 1 528 ? 41.204 4.058 60.955 1.00 26.50 528 PRO D N 1
ATOM 13791 C CA . PRO D 1 528 ? 40.964 2.716 60.379 1.00 25.68 528 PRO D CA 1
ATOM 13792 C C . PRO D 1 528 ? 41.629 1.528 61.066 1.00 29.63 528 PRO D C 1
ATOM 13793 O O . PRO D 1 528 ? 41.006 0.475 61.141 1.00 28.25 528 PRO D O 1
ATOM 13797 N N . ARG D 1 529 ? 42.871 1.675 61.551 1.00 28.53 529 ARG D N 1
ATOM 13798 C CA . ARG D 1 529 ? 43.563 0.570 62.224 1.00 28.69 529 ARG D CA 1
ATOM 13799 C C . ARG D 1 529 ? 42.843 0.187 63.524 1.00 32.34 529 ARG D C 1
ATOM 13800 O O . ARG D 1 529 ? 42.633 -1.001 63.784 1.00 30.84 529 ARG D O 1
ATOM 13808 N N . LYS D 1 530 ? 42.368 1.197 64.274 1.00 29.67 530 LYS D N 1
ATOM 13809 C CA . LYS D 1 530 ? 41.588 1.004 65.502 1.00 29.89 530 LYS D CA 1
ATOM 13810 C C . LYS D 1 530 ? 40.243 0.297 65.197 1.00 32.75 530 LYS D C 1
ATOM 13811 O O . LYS D 1 530 ? 39.842 -0.606 65.939 1.00 33.25 530 LYS D O 1
ATOM 13817 N N . GLU D 1 531 ? 39.543 0.726 64.132 1.00 27.81 531 GLU D N 1
ATOM 13818 C CA . GLU D 1 531 ? 38.271 0.132 63.709 1.00 27.24 531 GLU D CA 1
ATOM 13819 C C . GLU D 1 531 ? 38.455 -1.339 63.332 1.00 31.67 531 GLU D C 1
ATOM 13820 O O . GLU D 1 531 ? 37.633 -2.169 63.719 1.00 30.14 531 GLU D O 1
ATOM 13826 N N . CYS D 1 532 ? 39.552 -1.657 62.604 1.00 29.07 532 CYS D N 1
ATOM 13827 C CA . CYS D 1 532 ? 39.891 -3.030 62.209 1.00 29.14 532 CYS D CA 1
ATOM 13828 C C . CYS D 1 532 ? 40.042 -3.923 63.447 1.00 30.91 532 CYS D C 1
ATOM 13829 O O . CYS D 1 532 ? 39.536 -5.043 63.449 1.00 30.18 532 CYS D O 1
ATOM 13832 N N . ALA D 1 533 ? 40.715 -3.413 64.500 1.00 26.92 533 ALA D N 1
ATOM 13833 C CA . ALA D 1 533 ? 40.906 -4.131 65.765 1.00 26.55 533 ALA D CA 1
ATOM 13834 C C . ALA D 1 533 ? 39.552 -4.435 66.427 1.00 31.54 533 ALA D C 1
ATOM 13835 O O . ALA D 1 533 ? 39.339 -5.547 66.910 1.00 31.38 533 ALA D O 1
ATOM 13837 N N . ARG D 1 534 ? 38.633 -3.452 66.415 1.00 29.38 534 ARG D N 1
ATOM 13838 C CA . ARG D 1 534 ? 37.286 -3.563 66.984 1.00 29.68 534 ARG D CA 1
ATOM 13839 C C . ARG D 1 534 ? 36.458 -4.653 66.285 1.00 33.14 534 ARG D C 1
ATOM 13840 O O . ARG D 1 534 ? 35.727 -5.392 66.950 1.00 32.77 534 ARG D O 1
ATOM 13848 N N . GLY D 1 535 ? 36.611 -4.755 64.961 1.00 29.57 535 GLY D N 1
ATOM 13849 C CA . GLY D 1 535 ? 35.962 -5.781 64.148 1.00 28.64 535 GLY D CA 1
ATOM 13850 C C . GLY D 1 535 ? 36.549 -7.148 64.445 1.00 32.27 535 GLY D C 1
ATOM 13851 O O . GLY D 1 535 ? 35.813 -8.124 64.615 1.00 31.11 535 GLY D O 1
ATOM 13852 N N . ALA D 1 536 ? 37.886 -7.204 64.582 1.00 29.31 536 ALA D N 1
ATOM 13853 C CA . ALA D 1 536 ? 38.616 -8.425 64.917 1.00 29.79 536 ALA D CA 1
ATOM 13854 C C . ALA D 1 536 ? 38.135 -9.002 66.245 1.00 35.11 536 ALA D C 1
ATOM 13855 O O . ALA D 1 536 ? 37.922 -10.213 66.331 1.00 35.41 536 ALA D O 1
ATOM 13857 N N . LEU D 1 537 ? 37.878 -8.128 67.247 1.00 31.78 537 LEU D N 1
ATOM 13858 C CA . LEU D 1 537 ? 37.410 -8.520 68.578 1.00 32.28 537 LEU D CA 1
ATOM 13859 C C . LEU D 1 537 ? 35.888 -8.668 68.687 1.00 34.98 537 LEU D C 1
ATOM 13860 O O . LEU D 1 537 ? 35.380 -8.915 69.783 1.00 34.66 537 LEU D O 1
ATOM 13865 N N . ARG D 1 538 ? 35.164 -8.536 67.556 1.00 29.86 538 ARG D N 1
ATOM 13866 C CA . ARG D 1 538 ? 33.698 -8.669 67.479 1.00 29.49 538 ARG D CA 1
ATOM 13867 C C . ARG D 1 538 ? 32.961 -7.619 68.346 1.00 34.19 538 ARG D C 1
ATOM 13868 O O . ARG D 1 538 ? 31.934 -7.910 68.967 1.00 33.81 538 ARG D O 1
ATOM 13876 N N . GLU D 1 539 ? 33.488 -6.381 68.351 1.00 31.78 539 GLU D N 1
ATOM 13877 C CA . GLU D 1 539 ? 32.935 -5.236 69.097 1.00 31.56 539 GLU D CA 1
ATOM 13878 C C . GLU D 1 539 ? 32.305 -4.199 68.150 1.00 33.94 539 GLU D C 1
ATOM 13879 O O . GLU D 1 539 ? 31.672 -3.250 68.611 1.00 33.36 539 GLU D O 1
ATOM 13885 N N . PHE D 1 540 ? 32.481 -4.381 66.836 1.00 28.96 540 PHE D N 1
ATOM 13886 C CA . PHE D 1 540 ? 31.992 -3.459 65.815 1.00 28.16 540 PHE D CA 1
ATOM 13887 C C . PHE D 1 540 ? 30.536 -3.724 65.410 1.00 33.43 540 PHE D C 1
ATOM 13888 O O . PHE D 1 540 ? 30.203 -4.822 64.951 1.00 31.86 540 PHE D O 1
ATOM 13896 N N . GLU D 1 541 ? 29.679 -2.699 65.539 1.00 31.62 541 GLU D N 1
ATOM 13897 C CA . GLU D 1 541 ? 28.275 -2.812 65.145 1.00 31.92 541 GLU D CA 1
ATOM 13898 C C . GLU D 1 541 ? 28.112 -2.439 63.662 1.00 34.75 541 GLU D C 1
ATOM 13899 O O . GLU D 1 541 ? 28.262 -1.275 63.284 1.00 34.85 541 GLU D O 1
ATOM 13905 N N . ALA D 1 542 ? 27.873 -3.452 62.824 1.00 29.76 542 ALA D N 1
ATOM 13906 C CA . ALA D 1 542 ? 27.708 -3.273 61.375 1.00 28.88 542 ALA D CA 1
ATOM 13907 C C . ALA D 1 542 ? 26.251 -3.101 60.977 1.00 32.83 542 ALA D C 1
ATOM 13908 O O . ALA D 1 542 ? 25.347 -3.462 61.737 1.00 32.80 542 ALA D O 1
ATOM 13910 N N . ALA D 1 543 ? 26.023 -2.531 59.781 1.00 28.96 543 ALA D N 1
ATOM 13911 C CA . ALA D 1 543 ? 24.696 -2.362 59.189 1.00 27.73 543 ALA D CA 1
ATOM 13912 C C . ALA D 1 543 ? 24.495 -3.520 58.195 1.00 31.46 543 ALA D C 1
ATOM 13913 O O . ALA D 1 543 ? 25.445 -4.258 57.925 1.00 30.22 543 ALA D O 1
ATOM 13915 N N . GLY D 1 544 ? 23.281 -3.662 57.651 1.00 29.32 544 GLY D N 1
ATOM 13916 C CA . GLY D 1 544 ? 22.989 -4.672 56.635 1.00 28.77 544 GLY D CA 1
ATOM 13917 C C . GLY D 1 544 ? 22.400 -6.000 57.080 1.00 31.41 544 GLY D C 1
ATOM 13918 O O . GLY D 1 544 ? 22.012 -6.797 56.220 1.00 31.53 544 GLY D O 1
ATOM 13919 N N . GLU D 1 545 ? 22.326 -6.273 58.399 1.00 27.30 545 GLU D N 1
ATOM 13920 C CA . GLU D 1 545 ? 21.741 -7.530 58.899 1.00 27.01 545 GLU D CA 1
ATOM 13921 C C . GLU D 1 545 ? 20.211 -7.564 58.694 1.00 30.32 545 GLU D C 1
ATOM 13922 O O . GLU D 1 545 ? 19.590 -6.509 58.534 1.00 30.05 545 GLU D O 1
ATOM 13928 N N . ARG D 1 546 ? 19.622 -8.772 58.647 1.00 26.23 546 ARG D N 1
ATOM 13929 C CA . ARG D 1 546 ? 18.199 -8.958 58.336 1.00 25.74 546 ARG D CA 1
ATOM 13930 C C . ARG D 1 546 ? 17.364 -9.600 59.450 1.00 29.92 546 ARG D C 1
ATOM 13931 O O . ARG D 1 546 ? 16.338 -10.218 59.158 1.00 28.26 546 ARG D O 1
ATOM 13939 N N . ASP D 1 547 ? 17.779 -9.432 60.718 1.00 28.89 547 ASP D N 1
ATOM 13940 C CA . ASP D 1 547 ? 17.115 -9.989 61.904 1.00 30.29 547 ASP D CA 1
ATOM 13941 C C . ASP D 1 547 ? 15.583 -9.876 61.903 1.00 32.88 547 ASP D C 1
ATOM 13942 O O . ASP D 1 547 ? 14.901 -10.888 62.086 1.00 31.69 547 ASP D O 1
ATOM 13947 N N . VAL D 1 548 ? 15.056 -8.655 61.677 1.00 28.64 548 VAL D N 1
ATOM 13948 C CA . VAL D 1 548 ? 13.622 -8.344 61.713 1.00 29.04 548 VAL D CA 1
ATOM 13949 C C . VAL D 1 548 ? 12.793 -9.165 60.682 1.00 31.43 548 VAL D C 1
ATOM 13950 O O . VAL D 1 548 ? 11.632 -9.446 60.956 1.00 30.61 548 VAL D O 1
ATOM 13954 N N . ILE D 1 549 ? 13.389 -9.577 59.543 1.00 26.10 549 ILE D N 1
ATOM 13955 C CA . ILE D 1 549 ? 12.650 -10.342 58.517 1.00 25.19 549 ILE D CA 1
ATOM 13956 C C . ILE D 1 549 ? 12.988 -11.853 58.526 1.00 29.02 549 ILE D C 1
ATOM 13957 O O . ILE D 1 549 ? 12.580 -12.583 57.622 1.00 29.24 549 ILE D O 1
ATOM 13962 N N . LEU D 1 550 ? 13.705 -12.320 59.552 1.00 25.93 550 LEU D N 1
ATOM 13963 C CA . LEU D 1 550 ? 14.085 -13.727 59.646 1.00 26.70 550 LEU D CA 1
ATOM 13964 C C . LEU D 1 550 ? 13.433 -14.414 60.849 1.00 32.88 550 LEU D C 1
ATOM 13965 O O . LEU D 1 550 ? 13.042 -13.710 61.785 1.00 31.69 550 LEU D O 1
ATOM 13970 N N . PRO D 1 551 ? 13.315 -15.770 60.883 1.00 33.08 551 PRO D N 1
ATOM 13971 C CA . PRO D 1 551 ? 12.735 -16.415 62.079 1.00 34.14 551 PRO D CA 1
ATOM 13972 C C . PRO D 1 551 ? 13.560 -16.093 63.328 1.00 40.98 551 PRO D C 1
ATOM 13973 O O . PRO D 1 551 ? 14.787 -15.958 63.228 1.00 40.45 551 PRO D O 1
ATOM 13977 N N . ALA D 1 552 ? 12.891 -15.914 64.482 1.00 40.73 552 ALA D N 1
ATOM 13978 C CA . ALA D 1 552 ? 13.528 -15.604 65.777 1.00 42.69 552 ALA D CA 1
ATOM 13979 C C . ALA D 1 552 ? 14.657 -16.586 66.115 1.00 48.75 552 ALA D C 1
ATOM 13980 O O . ALA D 1 552 ? 14.511 -17.792 65.894 1.00 48.41 552 ALA D O 1
ATOM 13982 N N . LYS D 1 553 ? 15.788 -16.056 66.634 1.00 46.55 553 LYS D N 1
ATOM 13983 C CA . LYS D 1 553 ? 16.966 -16.838 67.034 1.00 68.83 553 LYS D CA 1
ATOM 13984 C C . LYS D 1 553 ? 17.603 -16.335 68.336 1.00 107.93 553 LYS D C 1
ATOM 13985 O O . LYS D 1 553 ? 17.719 -15.130 68.556 1.00 72.15 553 LYS D O 1
ATOM 13991 N N . VAL E 2 2 ? 63.133 10.545 3.589 1.00 48.39 2 VAL E N 1
ATOM 13992 C CA . VAL E 2 2 ? 63.635 9.784 4.736 1.00 47.58 2 VAL E CA 1
ATOM 13993 C C . VAL E 2 2 ? 63.837 10.673 5.981 1.00 49.21 2 VAL E C 1
ATOM 13994 O O . VAL E 2 2 ? 64.559 11.673 5.912 1.00 49.79 2 VAL E O 1
ATOM 13998 N N . LYS E 2 3 ? 63.202 10.301 7.117 1.00 42.68 3 LYS E N 1
ATOM 13999 C CA . LYS E 2 3 ? 63.352 11.006 8.400 1.00 40.07 3 LYS E CA 1
ATOM 14000 C C . LYS E 2 3 ? 64.673 10.592 9.088 1.00 39.94 3 LYS E C 1
ATOM 14001 O O . LYS E 2 3 ? 65.178 11.338 9.929 1.00 39.68 3 LYS E O 1
ATOM 14007 N N . TYR E 2 4 ? 65.213 9.395 8.753 1.00 33.32 4 TYR E N 1
ATOM 14008 C CA . TYR E 2 4 ? 66.425 8.829 9.371 1.00 31.87 4 TYR E CA 1
ATOM 14009 C C . TYR E 2 4 ? 67.440 8.398 8.325 1.00 36.46 4 TYR E C 1
ATOM 14010 O O . TYR E 2 4 ? 67.045 8.037 7.214 1.00 35.90 4 TYR E O 1
ATOM 14019 N N . GLU E 2 5 ? 68.741 8.385 8.690 1.00 33.88 5 GLU E N 1
ATOM 14020 C CA . GLU E 2 5 ? 69.760 7.974 7.744 1.00 34.45 5 GLU E CA 1
ATOM 14021 C C . GLU E 2 5 ? 70.166 6.501 7.913 1.00 36.71 5 GLU E C 1
ATOM 14022 O O . GLU E 2 5 ? 71.008 6.012 7.154 1.00 36.17 5 GLU E O 1
ATOM 14028 N N . ASP E 2 6 ? 69.528 5.779 8.866 1.00 31.51 6 ASP E N 1
ATOM 14029 C CA . ASP E 2 6 ? 69.818 4.367 9.125 1.00 30.18 6 ASP E CA 1
ATOM 14030 C C . ASP E 2 6 ? 69.624 3.481 7.911 1.00 32.97 6 ASP E C 1
ATOM 14031 O O . ASP E 2 6 ? 68.665 3.654 7.165 1.00 33.12 6 ASP E O 1
ATOM 14036 N N . LYS E 2 7 ? 70.547 2.540 7.717 1.00 30.19 7 LYS E N 1
ATOM 14037 C CA . LYS E 2 7 ? 70.515 1.564 6.635 1.00 30.08 7 LYS E CA 1
ATOM 14038 C C . LYS E 2 7 ? 70.527 0.166 7.238 1.00 31.47 7 LYS E C 1
ATOM 14039 O O . LYS E 2 7 ? 71.113 -0.047 8.303 1.00 30.65 7 LYS E O 1
ATOM 14045 N N . ILE E 2 8 ? 69.868 -0.781 6.564 1.00 27.47 8 ILE E N 1
ATOM 14046 C CA . ILE E 2 8 ? 69.798 -2.179 6.996 1.00 27.33 8 ILE E CA 1
ATOM 14047 C C . ILE E 2 8 ? 70.093 -3.123 5.837 1.00 33.70 8 ILE E C 1
ATOM 14048 O O . ILE E 2 8 ? 69.802 -2.808 4.673 1.00 32.46 8 ILE E O 1
ATOM 14053 N N . SER E 2 9 ? 70.629 -4.299 6.166 1.00 32.27 9 SER E N 1
ATOM 14054 C CA . SER E 2 9 ? 70.870 -5.338 5.179 1.00 32.72 9 SER E CA 1
ATOM 14055 C C . SER E 2 9 ? 69.776 -6.371 5.347 1.00 35.80 9 SER E C 1
ATOM 14056 O O . SER E 2 9 ? 69.557 -6.863 6.451 1.00 35.21 9 SER E O 1
ATOM 14059 N N . LEU E 2 10 ? 69.039 -6.645 4.265 1.00 32.56 10 LEU E N 1
ATOM 14060 C CA . LEU E 2 10 ? 67.936 -7.593 4.294 1.00 32.27 10 LEU E CA 1
ATOM 14061 C C . LEU E 2 10 ? 68.418 -9.014 4.047 1.00 38.48 10 LEU E C 1
ATOM 14062 O O . LEU E 2 10 ? 69.067 -9.267 3.034 1.00 38.89 10 LEU E O 1
ATOM 14067 N N . TYR E 2 11 ? 68.124 -9.926 4.994 1.00 35.92 11 TYR E N 1
ATOM 14068 C CA . TYR E 2 11 ? 68.475 -11.349 4.944 1.00 36.25 11 TYR E CA 1
ATOM 14069 C C . TYR E 2 11 ? 67.206 -12.205 5.037 1.00 40.11 11 TYR E C 1
ATOM 14070 O O . TYR E 2 11 ? 66.320 -11.891 5.838 1.00 38.43 11 TYR E O 1
ATOM 14079 N N . ASP E 2 12 ? 67.133 -13.299 4.243 1.00 37.72 12 ASP E N 1
ATOM 14080 C CA . ASP E 2 12 ? 65.982 -14.213 4.244 1.00 37.59 12 ASP E CA 1
ATOM 14081 C C . ASP E 2 12 ? 65.990 -15.187 5.438 1.00 42.50 12 ASP E C 1
ATOM 14082 O O . ASP E 2 12 ? 66.934 -15.178 6.229 1.00 42.33 12 ASP E O 1
ATOM 14087 N N . ALA E 2 13 ? 64.944 -16.036 5.551 1.00 40.05 13 ALA E N 1
ATOM 14088 C CA . ALA E 2 13 ? 64.777 -17.023 6.630 1.00 40.49 13 ALA E CA 1
ATOM 14089 C C . ALA E 2 13 ? 65.858 -18.120 6.667 1.00 45.59 13 ALA E C 1
ATOM 14090 O O . ALA E 2 13 ? 65.995 -18.793 7.690 1.00 45.32 13 ALA E O 1
ATOM 14092 N N . LYS E 2 14 ? 66.628 -18.280 5.566 1.00 43.05 14 LYS E N 1
ATOM 14093 C CA . LYS E 2 14 ? 67.718 -19.254 5.432 1.00 43.71 14 LYS E CA 1
ATOM 14094 C C . LYS E 2 14 ? 69.098 -18.633 5.719 1.00 47.16 14 LYS E C 1
ATOM 14095 O O . LYS E 2 14 ? 70.114 -19.320 5.601 1.00 46.83 14 LYS E O 1
ATOM 14101 N N . GLY E 2 15 ? 69.120 -17.348 6.070 1.00 43.09 15 GLY E N 1
ATOM 14102 C CA . GLY E 2 15 ? 70.355 -16.628 6.368 1.00 42.57 15 GLY E CA 1
ATOM 14103 C C . GLY E 2 15 ? 71.134 -16.146 5.159 1.00 45.55 15 GLY E C 1
ATOM 14104 O O . GLY E 2 15 ? 72.324 -15.845 5.273 1.00 44.73 15 GLY E O 1
ATOM 14105 N N . ASN E 2 16 ? 70.470 -16.056 3.993 1.00 42.21 16 ASN E N 1
ATOM 14106 C CA . ASN E 2 16 ? 71.089 -15.589 2.751 1.00 42.22 16 ASN E CA 1
ATOM 14107 C C . ASN E 2 16 ? 70.837 -14.107 2.547 1.00 44.56 16 ASN E C 1
ATOM 14108 O O . ASN E 2 16 ? 69.724 -13.636 2.798 1.00 43.85 16 ASN E O 1
ATOM 14113 N N . LEU E 2 17 ? 71.870 -13.375 2.096 1.00 41.07 17 LEU E N 1
ATOM 14114 C CA . LEU E 2 17 ? 71.798 -11.936 1.832 1.00 40.78 17 LEU E CA 1
ATOM 14115 C C . LEU E 2 17 ? 70.907 -11.642 0.634 1.00 45.15 17 LEU E C 1
ATOM 14116 O O . LEU E 2 17 ? 71.069 -12.257 -0.423 1.00 44.90 17 LEU E O 1
ATOM 14121 N N . VAL E 2 18 ? 69.963 -10.704 0.806 1.00 40.67 18 VAL E N 1
ATOM 14122 C CA . VAL E 2 18 ? 69.076 -10.270 -0.271 1.00 40.04 18 VAL E CA 1
ATOM 14123 C C . VAL E 2 18 ? 69.629 -8.947 -0.820 1.00 43.61 18 VAL E C 1
ATOM 14124 O O . VAL E 2 18 ? 69.918 -8.868 -2.014 1.00 43.67 18 VAL E O 1
ATOM 14128 N N . GLU E 2 19 ? 69.828 -7.933 0.055 1.00 38.78 19 GLU E N 1
ATOM 14129 C CA . GLU E 2 19 ? 70.365 -6.625 -0.333 1.00 38.82 19 GLU E CA 1
ATOM 14130 C C . GLU E 2 19 ? 70.924 -5.824 0.844 1.00 42.65 19 GLU E C 1
ATOM 14131 O O . GLU E 2 19 ? 70.291 -5.767 1.900 1.00 41.16 19 GLU E O 1
ATOM 14137 N N . ASP E 2 20 ? 72.081 -5.159 0.625 1.00 39.22 20 ASP E N 1
ATOM 14138 C CA . ASP E 2 20 ? 72.735 -4.260 1.582 1.00 39.07 20 ASP E CA 1
ATOM 14139 C C . ASP E 2 20 ? 72.263 -2.811 1.326 1.00 41.60 20 ASP E C 1
ATOM 14140 O O . ASP E 2 20 ? 71.792 -2.502 0.230 1.00 42.01 20 ASP E O 1
ATOM 14145 N N . GLY E 2 21 ? 72.411 -1.947 2.333 1.00 36.44 21 GLY E N 1
ATOM 14146 C CA . GLY E 2 21 ? 72.100 -0.522 2.259 1.00 35.83 21 GLY E CA 1
ATOM 14147 C C . GLY E 2 21 ? 70.663 -0.114 1.984 1.00 38.60 21 GLY E C 1
ATOM 14148 O O . GLY E 2 21 ? 70.432 0.924 1.356 1.00 38.56 21 GLY E O 1
ATOM 14149 N N . VAL E 2 22 ? 69.689 -0.894 2.486 1.00 33.36 22 VAL E N 1
ATOM 14150 C CA . VAL E 2 22 ? 68.264 -0.584 2.330 1.00 31.98 22 VAL E CA 1
ATOM 14151 C C . VAL E 2 22 ? 67.863 0.448 3.413 1.00 34.09 22 VAL E C 1
ATOM 14152 O O . VAL E 2 22 ? 68.199 0.247 4.584 1.00 32.90 22 VAL E O 1
ATOM 14156 N N . PRO E 2 23 ? 67.166 1.561 3.062 1.00 30.76 23 PRO E N 1
ATOM 14157 C CA . PRO E 2 23 ? 66.752 2.519 4.106 1.00 29.40 23 PRO E CA 1
ATOM 14158 C C . PRO E 2 23 ? 65.841 1.856 5.144 1.00 30.10 23 PRO E C 1
ATOM 14159 O O . PRO E 2 23 ? 64.988 1.043 4.785 1.00 28.55 23 PRO E O 1
ATOM 14163 N N . LEU E 2 24 ? 66.050 2.179 6.429 1.00 25.57 24 LEU E N 1
ATOM 14164 C CA . LEU E 2 24 ? 65.267 1.631 7.537 1.00 24.49 24 LEU E CA 1
ATOM 14165 C C . LEU E 2 24 ? 63.750 1.791 7.339 1.00 27.69 24 LEU E C 1
ATOM 14166 O O . LEU E 2 24 ? 63.006 0.849 7.612 1.00 27.17 24 LEU E O 1
ATOM 14171 N N . GLU E 2 25 ? 63.306 2.955 6.842 1.00 24.22 25 GLU E N 1
ATOM 14172 C CA . GLU E 2 25 ? 61.887 3.263 6.661 1.00 24.57 25 GLU E CA 1
ATOM 14173 C C . GLU E 2 25 ? 61.195 2.410 5.565 1.00 27.87 25 GLU E C 1
ATOM 14174 O O . GLU E 2 25 ? 59.972 2.412 5.494 1.00 26.04 25 GLU E O 1
ATOM 14180 N N . ALA E 2 26 ? 61.971 1.631 4.771 1.00 24.33 26 ALA E N 1
ATOM 14181 C CA . ALA E 2 26 ? 61.421 0.729 3.749 1.00 24.07 26 ALA E CA 1
ATOM 14182 C C . ALA E 2 26 ? 60.643 -0.446 4.379 1.00 27.08 26 ALA E C 1
ATOM 14183 O O . ALA E 2 26 ? 59.795 -1.032 3.702 1.00 26.54 26 ALA E O 1
ATOM 14185 N N . ILE E 2 27 ? 60.900 -0.756 5.678 1.00 22.49 27 ILE E N 1
ATOM 14186 C CA . ILE E 2 27 ? 60.179 -1.796 6.416 1.00 21.87 27 ILE E CA 1
ATOM 14187 C C . ILE E 2 27 ? 59.094 -1.185 7.332 1.00 25.18 27 ILE E C 1
ATOM 14188 O O . ILE E 2 27 ? 58.439 -1.912 8.080 1.00 22.97 27 ILE E O 1
ATOM 14193 N N . SER E 2 28 ? 58.921 0.155 7.292 1.00 22.00 28 SER E N 1
ATOM 14194 C CA . SER E 2 28 ? 57.924 0.824 8.120 1.00 21.55 28 SER E CA 1
ATOM 14195 C C . SER E 2 28 ? 56.481 0.461 7.737 1.00 25.36 28 SER E C 1
ATOM 14196 O O . SER E 2 28 ? 56.140 0.512 6.546 1.00 24.43 28 SER E O 1
ATOM 14199 N N . PRO E 2 29 ? 55.580 0.243 8.732 1.00 22.74 29 PRO E N 1
ATOM 14200 C CA . PRO E 2 29 ? 54.155 0.045 8.401 1.00 22.69 29 PRO E CA 1
ATOM 14201 C C . PRO E 2 29 ? 53.561 1.217 7.608 1.00 26.61 29 PRO E C 1
ATOM 14202 O O . PRO E 2 29 ? 52.576 1.029 6.893 1.00 26.06 29 PRO E O 1
ATOM 14206 N N . LEU E 2 30 ? 54.156 2.427 7.732 1.00 21.92 30 LEU E N 1
ATOM 14207 C CA . LEU E 2 30 ? 53.695 3.633 7.033 1.00 21.91 30 LEU E CA 1
ATOM 14208 C C . LEU E 2 30 ? 54.146 3.698 5.563 1.00 26.90 30 LEU E C 1
ATOM 14209 O O . LEU E 2 30 ? 53.600 4.494 4.805 1.00 26.54 30 LEU E O 1
ATOM 14214 N N . TYR E 2 31 ? 55.139 2.882 5.162 1.00 24.30 31 TYR E N 1
ATOM 14215 C CA . TYR E 2 31 ? 55.656 2.893 3.781 1.00 24.87 31 TYR E CA 1
ATOM 14216 C C . TYR E 2 31 ? 55.598 1.553 3.045 1.00 26.98 31 TYR E C 1
ATOM 14217 O O . TYR E 2 31 ? 55.414 1.545 1.829 1.00 26.45 31 TYR E O 1
ATOM 14226 N N . ASN E 2 32 ? 55.839 0.435 3.752 1.00 23.36 32 ASN E N 1
ATOM 14227 C CA . ASN E 2 32 ? 55.897 -0.902 3.153 1.00 23.04 32 ASN E CA 1
ATOM 14228 C C . ASN E 2 32 ? 54.541 -1.355 2.553 1.00 26.60 32 ASN E C 1
ATOM 14229 O O . ASN E 2 32 ? 53.536 -1.423 3.273 1.00 25.62 32 ASN E O 1
ATOM 14234 N N . PRO E 2 33 ? 54.503 -1.653 1.223 1.00 24.89 33 PRO E N 1
ATOM 14235 C CA . PRO E 2 33 ? 53.233 -2.068 0.596 1.00 24.69 33 PRO E CA 1
ATOM 14236 C C . PRO E 2 33 ? 52.707 -3.413 1.080 1.00 27.85 33 PRO E C 1
ATOM 14237 O O . PRO E 2 33 ? 51.499 -3.590 1.105 1.00 27.66 33 PRO E O 1
ATOM 14241 N N . THR E 2 34 ? 53.605 -4.338 1.490 1.00 24.46 34 THR E N 1
ATOM 14242 C CA . THR E 2 34 ? 53.214 -5.653 2.022 1.00 23.71 34 THR E CA 1
ATOM 14243 C C . THR E 2 34 ? 52.495 -5.493 3.365 1.00 26.25 34 THR E C 1
ATOM 14244 O O . THR E 2 34 ? 51.449 -6.135 3.574 1.00 24.31 34 THR E O 1
ATOM 14248 N N . ILE E 2 35 ? 53.033 -4.623 4.258 1.00 21.48 35 ILE E N 1
ATOM 14249 C CA . ILE E 2 35 ? 52.401 -4.380 5.564 1.00 20.94 35 ILE E CA 1
ATOM 14250 C C . ILE E 2 35 ? 51.008 -3.776 5.362 1.00 25.58 35 ILE E C 1
ATOM 14251 O O . ILE E 2 35 ? 50.057 -4.235 5.995 1.00 25.48 35 ILE E O 1
ATOM 14256 N N . LYS E 2 36 ? 50.869 -2.828 4.407 1.00 24.39 36 LYS E N 1
ATOM 14257 C CA . LYS E 2 36 ? 49.574 -2.231 4.060 1.00 24.32 36 LYS E CA 1
ATOM 14258 C C . LYS E 2 36 ? 48.568 -3.333 3.632 1.00 27.56 36 LYS E C 1
ATOM 14259 O O . LYS E 2 36 ? 47.428 -3.334 4.112 1.00 26.26 36 LYS E O 1
ATOM 14265 N N . ALA E 2 37 ? 49.007 -4.277 2.770 1.00 25.68 37 ALA E N 1
ATOM 14266 C CA . ALA E 2 37 ? 48.165 -5.384 2.285 1.00 26.07 37 ALA E CA 1
ATOM 14267 C C . ALA E 2 37 ? 47.788 -6.358 3.412 1.00 28.76 37 ALA E C 1
ATOM 14268 O O . ALA E 2 37 ? 46.651 -6.843 3.441 1.00 27.80 37 ALA E O 1
ATOM 14270 N N . MET E 2 38 ? 48.721 -6.608 4.358 1.00 24.90 38 MET E N 1
ATOM 14271 C CA . MET E 2 38 ? 48.488 -7.489 5.511 1.00 23.83 38 MET E CA 1
ATOM 14272 C C . MET E 2 38 ? 47.359 -6.958 6.404 1.00 27.48 38 MET E C 1
ATOM 14273 O O . MET E 2 38 ? 46.513 -7.745 6.822 1.00 26.46 38 MET E O 1
ATOM 14278 N N . VAL E 2 39 ? 47.339 -5.629 6.673 1.00 24.27 39 VAL E N 1
ATOM 14279 C CA . VAL E 2 39 ? 46.296 -4.973 7.483 1.00 23.86 39 VAL E CA 1
ATOM 14280 C C . VAL E 2 39 ? 44.956 -5.035 6.733 1.00 26.38 39 VAL E C 1
ATOM 14281 O O . VAL E 2 39 ? 43.949 -5.441 7.313 1.00 25.36 39 VAL E O 1
ATOM 14285 N N . LYS E 2 40 ? 44.954 -4.673 5.437 1.00 22.90 40 LYS E N 1
ATOM 14286 C CA . LYS E 2 40 ? 43.751 -4.722 4.602 1.00 22.18 40 LYS E CA 1
ATOM 14287 C C . LYS E 2 40 ? 43.123 -6.143 4.606 1.00 25.79 40 LYS E C 1
ATOM 14288 O O . LYS E 2 40 ? 41.914 -6.289 4.816 1.00 24.16 40 LYS E O 1
ATOM 14294 N N . ASN E 2 41 ? 43.954 -7.174 4.413 1.00 23.92 41 ASN E N 1
ATOM 14295 C CA . ASN E 2 41 ? 43.497 -8.562 4.383 1.00 23.89 41 ASN E CA 1
ATOM 14296 C C . ASN E 2 41 ? 43.089 -9.109 5.745 1.00 27.85 41 ASN E C 1
ATOM 14297 O O . ASN E 2 41 ? 42.105 -9.851 5.805 1.00 27.08 41 ASN E O 1
ATOM 14302 N N . ILE E 2 42 ? 43.791 -8.726 6.837 1.00 24.50 42 ILE E N 1
ATOM 14303 C CA . ILE E 2 42 ? 43.420 -9.207 8.175 1.00 24.96 42 ILE E CA 1
ATOM 14304 C C . ILE E 2 42 ? 42.039 -8.655 8.585 1.00 26.41 42 ILE E C 1
ATOM 14305 O O . ILE E 2 42 ? 41.271 -9.342 9.254 1.00 26.58 42 ILE E O 1
ATOM 14310 N N . LYS E 2 43 ? 41.720 -7.429 8.146 1.00 22.35 43 LYS E N 1
ATOM 14311 C CA . LYS E 2 43 ? 40.456 -6.765 8.454 1.00 21.58 43 LYS E CA 1
ATOM 14312 C C . LYS E 2 43 ? 39.259 -7.322 7.689 1.00 25.35 43 LYS E C 1
ATOM 14313 O O . LYS E 2 43 ? 38.156 -7.292 8.226 1.00 25.32 43 LYS E O 1
ATOM 14319 N N . ARG E 2 44 ? 39.459 -7.803 6.438 1.00 22.73 44 ARG E N 1
ATOM 14320 C CA . ARG E 2 44 ? 38.358 -8.251 5.564 1.00 22.66 44 ARG E CA 1
ATOM 14321 C C . ARG E 2 44 ? 38.189 -9.780 5.405 1.00 26.29 44 ARG E C 1
ATOM 14322 O O . ARG E 2 44 ? 37.217 -10.210 4.777 1.00 24.40 44 ARG E O 1
ATOM 14330 N N . THR E 2 45 ? 39.128 -10.581 5.930 1.00 23.46 45 THR E N 1
ATOM 14331 C CA . THR E 2 45 ? 39.081 -12.050 5.796 1.00 24.14 45 THR E CA 1
ATOM 14332 C C . THR E 2 45 ? 38.381 -12.689 6.978 1.00 28.55 45 THR E C 1
ATOM 14333 O O . THR E 2 45 ? 38.717 -12.399 8.130 1.00 28.29 45 THR E O 1
ATOM 14337 N N . VAL E 2 46 ? 37.415 -13.568 6.678 1.00 24.80 46 VAL E N 1
ATOM 14338 C CA . VAL E 2 46 ? 36.599 -14.308 7.643 1.00 24.39 46 VAL E CA 1
ATOM 14339 C C . VAL E 2 46 ? 36.716 -15.818 7.357 1.00 28.80 46 VAL E C 1
ATOM 14340 O O . VAL E 2 46 ? 36.678 -16.233 6.191 1.00 28.97 46 VAL E O 1
ATOM 14344 N N . ALA E 2 47 ? 36.850 -16.627 8.430 1.00 25.24 47 ALA E N 1
ATOM 14345 C CA . ALA E 2 47 ? 36.888 -18.089 8.387 1.00 25.58 47 ALA E CA 1
ATOM 14346 C C . ALA E 2 47 ? 35.467 -18.594 8.696 1.00 29.50 47 ALA E C 1
ATOM 14347 O O . ALA E 2 47 ? 34.905 -18.247 9.739 1.00 27.84 47 ALA E O 1
ATOM 14349 N N . VAL E 2 48 ? 34.876 -19.375 7.773 1.00 26.28 48 VAL E N 1
ATOM 14350 C CA . VAL E 2 48 ? 33.520 -19.920 7.926 1.00 26.04 48 VAL E CA 1
ATOM 14351 C C . VAL E 2 48 ? 33.581 -21.437 8.125 1.00 30.03 48 VAL E C 1
ATOM 14352 O O . VAL E 2 48 ? 34.183 -22.134 7.308 1.00 30.00 48 VAL E O 1
ATOM 14356 N N . ASN E 2 49 ? 32.962 -21.947 9.201 1.00 25.93 49 ASN E N 1
ATOM 14357 C CA . ASN E 2 49 ? 32.919 -23.387 9.425 1.00 26.03 49 ASN E CA 1
ATOM 14358 C C . ASN E 2 49 ? 31.549 -23.958 9.007 1.00 29.51 49 ASN E C 1
ATOM 14359 O O . ASN E 2 49 ? 30.636 -24.033 9.833 1.00 29.26 49 ASN E O 1
ATOM 14364 N N . LEU E 2 50 ? 31.417 -24.366 7.725 1.00 26.45 50 LEU E N 1
ATOM 14365 C CA . LEU E 2 50 ? 30.180 -24.941 7.180 1.00 26.11 50 LEU E CA 1
ATOM 14366 C C . LEU E 2 50 ? 29.792 -26.251 7.859 1.00 30.22 50 LEU E C 1
ATOM 14367 O O . LEU E 2 50 ? 28.604 -26.470 8.109 1.00 30.04 50 LEU E O 1
ATOM 14372 N N . ALA E 2 51 ? 30.789 -27.105 8.178 1.00 27.67 51 ALA E N 1
ATOM 14373 C CA . ALA E 2 51 ? 30.583 -28.371 8.894 1.00 28.07 51 ALA E CA 1
ATOM 14374 C C . ALA E 2 51 ? 30.049 -28.087 10.303 1.00 30.76 51 ALA E C 1
ATOM 14375 O O . ALA E 2 51 ? 29.139 -28.783 10.762 1.00 29.71 51 ALA E O 1
ATOM 14377 N N . GLY E 2 52 ? 30.579 -27.031 10.935 1.00 28.09 52 GLY E N 1
ATOM 14378 C CA . GLY E 2 52 ? 30.166 -26.558 12.253 1.00 27.44 52 GLY E CA 1
ATOM 14379 C C . GLY E 2 52 ? 28.714 -26.114 12.271 1.00 30.06 52 GLY E C 1
ATOM 14380 O O . GLY E 2 52 ? 27.955 -26.537 13.148 1.00 30.03 52 GLY E O 1
ATOM 14381 N N . ILE E 2 53 ? 28.309 -25.283 11.280 1.00 26.55 53 ILE E N 1
ATOM 14382 C CA . ILE E 2 53 ? 26.922 -24.802 11.111 1.00 25.43 53 ILE E CA 1
ATOM 14383 C C . ILE E 2 53 ? 25.978 -26.002 10.950 1.00 29.72 53 ILE E C 1
ATOM 14384 O O . ILE E 2 53 ? 24.918 -26.042 11.590 1.00 27.88 53 ILE E O 1
ATOM 14389 N N . GLU E 2 54 ? 26.357 -26.971 10.086 1.00 27.76 54 GLU E N 1
ATOM 14390 C CA . GLU E 2 54 ? 25.560 -28.175 9.844 1.00 28.25 54 GLU E CA 1
ATOM 14391 C C . GLU E 2 54 ? 25.360 -28.980 11.145 1.00 31.71 54 GLU E C 1
ATOM 14392 O O . GLU E 2 54 ? 24.221 -29.340 11.461 1.00 31.14 54 GLU E O 1
ATOM 14398 N N . ASN E 2 55 ? 26.449 -29.206 11.911 1.00 28.79 55 ASN E N 1
ATOM 14399 C CA . ASN E 2 55 ? 26.396 -29.931 13.190 1.00 29.00 55 ASN E CA 1
ATOM 14400 C C . ASN E 2 55 ? 25.523 -29.222 14.247 1.00 31.07 55 ASN E C 1
ATOM 14401 O O . ASN E 2 55 ? 24.718 -29.889 14.896 1.00 30.56 55 ASN E O 1
ATOM 14406 N N . SER E 2 56 ? 25.685 -27.885 14.409 1.00 27.03 56 SER E N 1
ATOM 14407 C CA . SER E 2 56 ? 24.913 -27.057 15.352 1.00 26.05 56 SER E CA 1
ATOM 14408 C C . SER E 2 56 ? 23.419 -27.139 15.051 1.00 30.27 56 SER E C 1
ATOM 14409 O O . SER E 2 56 ? 22.628 -27.343 15.970 1.00 30.30 56 SER E O 1
ATOM 14412 N N . LEU E 2 57 ? 23.038 -27.020 13.767 1.00 26.82 57 LEU E N 1
ATOM 14413 C CA . LEU E 2 57 ? 21.641 -27.099 13.343 1.00 27.09 57 LEU E CA 1
ATOM 14414 C C . LEU E 2 57 ? 21.017 -28.477 13.603 1.00 31.20 57 LEU E C 1
ATOM 14415 O O . LEU E 2 57 ? 19.914 -28.555 14.150 1.00 29.60 57 LEU E O 1
ATOM 14420 N N . LYS E 2 58 ? 21.731 -29.554 13.225 1.00 29.59 58 LYS E N 1
ATOM 14421 C CA . LYS E 2 58 ? 21.304 -30.950 13.350 1.00 30.17 58 LYS E CA 1
ATOM 14422 C C . LYS E 2 58 ? 21.051 -31.352 14.819 1.00 33.36 58 LYS E C 1
ATOM 14423 O O . LYS E 2 58 ? 20.058 -32.017 15.111 1.00 32.58 58 LYS E O 1
ATOM 14429 N N . THR E 2 59 ? 21.949 -30.948 15.729 1.00 30.28 59 THR E N 1
ATOM 14430 C CA . THR E 2 59 ? 21.889 -31.310 17.151 1.00 30.89 59 THR E CA 1
ATOM 14431 C C . THR E 2 59 ? 21.156 -30.285 18.025 1.00 35.52 59 THR E C 1
ATOM 14432 O O . THR E 2 59 ? 20.803 -30.602 19.164 1.00 35.33 59 THR E O 1
ATOM 14436 N N . GLY E 2 60 ? 20.982 -29.067 17.511 1.00 31.83 60 GLY E N 1
ATOM 14437 C CA . GLY E 2 60 ? 20.384 -27.969 18.261 1.00 30.93 60 GLY E CA 1
ATOM 14438 C C . GLY E 2 60 ? 21.340 -27.423 19.308 1.00 33.42 60 GLY E C 1
ATOM 14439 O O . GLY E 2 60 ? 20.902 -26.800 20.280 1.00 32.37 60 GLY E O 1
ATOM 14440 N N . ALA E 2 61 ? 22.661 -27.657 19.120 1.00 29.54 61 ALA E N 1
ATOM 14441 C CA . ALA E 2 61 ? 23.721 -27.191 20.027 1.00 29.89 61 ALA E CA 1
ATOM 14442 C C . ALA E 2 61 ? 24.073 -25.739 19.659 1.00 33.05 61 ALA E C 1
ATOM 14443 O O . ALA E 2 61 ? 25.080 -25.462 19.001 1.00 32.85 61 ALA E O 1
ATOM 14445 N N . ILE E 2 62 ? 23.170 -24.822 20.045 1.00 28.68 62 ILE E N 1
ATOM 14446 C CA . ILE E 2 62 ? 23.247 -23.385 19.773 1.00 27.74 62 ILE E CA 1
ATOM 14447 C C . ILE E 2 62 ? 23.290 -22.551 21.064 1.00 32.33 62 ILE E C 1
ATOM 14448 O O . ILE E 2 62 ? 22.625 -22.898 22.038 1.00 31.70 62 ILE E O 1
ATOM 14453 N N . GLY E 2 63 ? 24.060 -21.464 21.044 1.00 30.62 63 GLY E N 1
ATOM 14454 C CA . GLY E 2 63 ? 24.150 -20.534 22.169 1.00 30.14 63 GLY E CA 1
ATOM 14455 C C . GLY E 2 63 ? 25.360 -20.597 23.078 1.00 33.33 63 GLY E C 1
ATOM 14456 O O . GLY E 2 63 ? 25.446 -19.800 24.015 1.00 31.89 63 GLY E O 1
ATOM 14457 N N . GLY E 2 64 ? 26.294 -21.506 22.804 1.00 30.23 64 GLY E N 1
ATOM 14458 C CA . GLY E 2 64 ? 27.514 -21.619 23.598 1.00 30.46 64 GLY E CA 1
ATOM 14459 C C . GLY E 2 64 ? 27.755 -22.961 24.254 1.00 36.43 64 GLY E C 1
ATOM 14460 O O . GLY E 2 64 ? 26.967 -23.893 24.083 1.00 36.04 64 GLY E O 1
ATOM 14461 N N . LYS E 2 65 ? 28.855 -23.056 25.027 1.00 35.26 65 LYS E N 1
ATOM 14462 C CA . LYS E 2 65 ? 29.287 -24.283 25.708 1.00 36.17 65 LYS E CA 1
ATOM 14463 C C . LYS E 2 65 ? 28.210 -24.913 26.598 1.00 38.59 65 LYS E C 1
ATOM 14464 O O . LYS E 2 65 ? 27.670 -24.267 27.501 1.00 37.60 65 LYS E O 1
ATOM 14470 N N . GLY E 2 66 ? 27.916 -26.178 26.306 1.00 35.00 66 GLY E N 1
ATOM 14471 C CA . GLY E 2 66 ? 26.944 -26.981 27.036 1.00 34.47 66 GLY E CA 1
ATOM 14472 C C . GLY E 2 66 ? 25.491 -26.741 26.689 1.00 36.23 66 GLY E C 1
ATOM 14473 O O . GLY E 2 66 ? 24.622 -27.439 27.215 1.00 36.48 66 GLY E O 1
ATOM 14474 N N . CYS E 2 67 ? 25.200 -25.753 25.811 1.00 30.68 67 CYS E N 1
ATOM 14475 C CA . CYS E 2 67 ? 23.830 -25.431 25.419 1.00 29.33 67 CYS E CA 1
ATOM 14476 C C . CYS E 2 67 ? 23.294 -26.363 24.354 1.00 31.57 67 CYS E C 1
ATOM 14477 O O . CYS E 2 67 ? 24.022 -26.736 23.431 1.00 29.81 67 CYS E O 1
ATOM 14480 N N . LYS E 2 68 ? 22.001 -26.718 24.482 1.00 27.46 68 LYS E N 1
ATOM 14481 C CA . LYS E 2 68 ? 21.233 -27.537 23.550 1.00 26.92 68 LYS E CA 1
ATOM 14482 C C . LYS E 2 68 ? 19.772 -27.124 23.688 1.00 29.60 68 LYS E C 1
ATOM 14483 O O . LYS E 2 68 ? 19.227 -27.166 24.790 1.00 29.20 68 LYS E O 1
ATOM 14489 N N . VAL E 2 69 ? 19.149 -26.706 22.577 1.00 25.92 69 VAL E N 1
ATOM 14490 C CA . VAL E 2 69 ? 17.753 -26.274 22.576 1.00 25.74 69 VAL E CA 1
ATOM 14491 C C . VAL E 2 69 ? 16.865 -27.355 21.911 1.00 30.34 69 VAL E C 1
ATOM 14492 O O . VAL E 2 69 ? 16.840 -27.437 20.678 1.00 29.70 69 VAL E O 1
ATOM 14496 N N . PRO E 2 70 ? 16.143 -28.202 22.697 1.00 27.88 70 PRO E N 1
ATOM 14497 C CA . PRO E 2 70 ? 15.277 -29.222 22.072 1.00 28.29 70 PRO E CA 1
ATOM 14498 C C . PRO E 2 70 ? 14.148 -28.633 21.227 1.00 32.77 70 PRO E C 1
ATOM 14499 O O . PRO E 2 70 ? 13.621 -27.565 21.548 1.00 31.15 70 PRO E O 1
ATOM 14503 N N . GLY E 2 71 ? 13.825 -29.320 20.134 1.00 30.31 71 GLY E N 1
ATOM 14504 C CA . GLY E 2 71 ? 12.765 -28.929 19.209 1.00 30.69 71 GLY E CA 1
ATOM 14505 C C . GLY E 2 71 ? 13.101 -27.823 18.236 1.00 34.67 71 GLY E C 1
ATOM 14506 O O . GLY E 2 71 ? 12.232 -27.388 17.476 1.00 34.81 71 GLY E O 1
ATOM 14507 N N . ARG E 2 72 ? 14.358 -27.370 18.235 1.00 31.68 72 ARG E N 1
ATOM 14508 C CA . ARG E 2 72 ? 14.815 -26.307 17.340 1.00 32.40 72 ARG E CA 1
ATOM 14509 C C . ARG E 2 72 ? 15.960 -26.802 16.449 1.00 39.41 72 ARG E C 1
ATOM 14510 O O . ARG E 2 72 ? 16.925 -26.079 16.205 1.00 41.60 72 ARG E O 1
ATOM 14518 N N . THR E 2 73 ? 15.858 -28.052 15.980 1.00 35.27 73 THR E N 1
ATOM 14519 C CA . THR E 2 73 ? 16.871 -28.648 15.109 1.00 34.66 73 THR E CA 1
ATOM 14520 C C . THR E 2 73 ? 16.424 -28.539 13.651 1.00 37.63 73 THR E C 1
ATOM 14521 O O . THR E 2 73 ? 15.220 -28.491 13.373 1.00 35.64 73 THR E O 1
ATOM 14525 N N . LEU E 2 74 ? 17.399 -28.506 12.727 1.00 34.14 74 LEU E N 1
ATOM 14526 C CA . LEU E 2 74 ? 17.168 -28.497 11.284 1.00 34.31 74 LEU E CA 1
ATOM 14527 C C . LEU E 2 74 ? 18.197 -29.426 10.639 1.00 38.15 74 LEU E C 1
ATOM 14528 O O . LEU E 2 74 ? 19.383 -29.342 10.961 1.00 37.38 74 LEU E O 1
ATOM 14533 N N . ASP E 2 75 ? 17.746 -30.322 9.753 1.00 36.20 75 ASP E N 1
ATOM 14534 C CA . ASP E 2 75 ? 18.643 -31.260 9.069 1.00 37.10 75 ASP E CA 1
ATOM 14535 C C . ASP E 2 75 ? 18.847 -30.775 7.630 1.00 40.62 75 ASP E C 1
ATOM 14536 O O . ASP E 2 75 ? 18.041 -31.078 6.748 1.00 40.18 75 ASP E O 1
ATOM 14541 N N . LEU E 2 76 ? 19.914 -29.987 7.408 1.00 36.63 76 LEU E N 1
ATOM 14542 C CA . LEU E 2 76 ? 20.208 -29.414 6.093 1.00 36.26 76 LEU E CA 1
ATOM 14543 C C . LEU E 2 76 ? 21.580 -29.854 5.555 1.00 39.76 76 LEU E C 1
ATOM 14544 O O . LEU E 2 76 ? 22.583 -29.720 6.265 1.00 38.92 76 LEU E O 1
ATOM 14549 N N . PRO E 2 77 ? 21.652 -30.362 4.295 1.00 35.68 77 PRO E N 1
ATOM 14550 C CA . PRO E 2 77 ? 22.952 -30.784 3.743 1.00 35.27 77 PRO E CA 1
ATOM 14551 C C . PRO E 2 77 ? 23.774 -29.590 3.232 1.00 36.96 77 PRO E C 1
ATOM 14552 O O . PRO E 2 77 ? 23.980 -29.424 2.022 1.00 36.72 77 PRO E O 1
ATOM 14556 N N . ILE E 2 78 ? 24.252 -28.759 4.173 1.00 31.94 78 ILE E N 1
ATOM 14557 C CA . ILE E 2 78 ? 25.003 -27.530 3.900 1.00 31.49 78 ILE E CA 1
ATOM 14558 C C . ILE E 2 78 ? 26.340 -27.814 3.182 1.00 34.42 78 ILE E C 1
ATOM 14559 O O . ILE E 2 78 ? 26.595 -27.197 2.146 1.00 32.87 78 ILE E O 1
ATOM 14564 N N . VAL E 2 79 ? 27.172 -28.736 3.722 1.00 31.24 79 VAL E N 1
ATOM 14565 C CA . VAL E 2 79 ? 28.494 -29.090 3.166 1.00 32.20 79 VAL E CA 1
ATOM 14566 C C . VAL E 2 79 ? 28.368 -29.643 1.730 1.00 38.24 79 VAL E C 1
ATOM 14567 O O . VAL E 2 79 ? 29.132 -29.232 0.854 1.00 37.68 79 VAL E O 1
ATOM 14571 N N . GLU E 2 80 ? 27.368 -30.517 1.489 1.00 36.17 80 GLU E N 1
ATOM 14572 C CA . GLU E 2 80 ? 27.087 -31.107 0.172 1.00 36.98 80 GLU E CA 1
ATOM 14573 C C . GLU E 2 80 ? 26.735 -30.010 -0.857 1.00 40.61 80 GLU E C 1
ATOM 14574 O O . GLU E 2 80 ? 27.062 -30.140 -2.038 1.00 40.94 80 GLU E O 1
ATOM 14580 N N . ASN E 2 81 ? 26.111 -28.914 -0.390 1.00 35.93 81 ASN E N 1
ATOM 14581 C CA . ASN E 2 81 ? 25.709 -27.786 -1.231 1.00 35.02 81 ASN E CA 1
ATOM 14582 C C . ASN E 2 81 ? 26.624 -26.565 -1.057 1.00 37.36 81 ASN E C 1
ATOM 14583 O O . ASN E 2 81 ? 26.180 -25.441 -1.304 1.00 36.52 81 ASN E O 1
ATOM 14588 N N . ALA E 2 82 ? 27.905 -26.783 -0.670 1.00 34.14 82 ALA E N 1
ATOM 14589 C CA . ALA E 2 82 ? 28.871 -25.696 -0.420 1.00 33.87 82 ALA E CA 1
ATOM 14590 C C . ALA E 2 82 ? 29.070 -24.751 -1.597 1.00 37.09 82 ALA E C 1
ATOM 14591 O O . ALA E 2 82 ? 29.120 -23.541 -1.390 1.00 35.98 82 ALA E O 1
ATOM 14593 N N . GLU E 2 83 ? 29.142 -25.297 -2.826 1.00 34.29 83 GLU E N 1
ATOM 14594 C CA . GLU E 2 83 ? 29.335 -24.515 -4.046 1.00 34.57 83 GLU E CA 1
ATOM 14595 C C . GLU E 2 83 ? 28.171 -23.554 -4.301 1.00 37.68 83 GLU E C 1
ATOM 14596 O O . GLU E 2 83 ? 28.414 -22.376 -4.568 1.00 37.00 83 GLU E O 1
ATOM 14602 N N . ALA E 2 84 ? 26.913 -24.042 -4.165 1.00 33.99 84 ALA E N 1
ATOM 14603 C CA . ALA E 2 84 ? 25.710 -23.227 -4.351 1.00 32.90 84 ALA E CA 1
ATOM 14604 C C . ALA E 2 84 ? 25.644 -22.119 -3.288 1.00 34.68 84 ALA E C 1
ATOM 14605 O O . ALA E 2 84 ? 25.342 -20.975 -3.628 1.00 33.05 84 ALA E O 1
ATOM 14607 N N . ILE E 2 85 ? 25.981 -22.444 -2.018 1.00 31.18 85 ILE E N 1
ATOM 14608 C CA . ILE E 2 85 ? 25.996 -21.472 -0.912 1.00 30.59 85 ILE E CA 1
ATOM 14609 C C . ILE E 2 85 ? 27.059 -20.389 -1.161 1.00 34.24 85 ILE E C 1
ATOM 14610 O O . ILE E 2 85 ? 26.748 -19.200 -1.080 1.00 32.55 85 ILE E O 1
ATOM 14615 N N . MET E 2 86 ? 28.286 -20.816 -1.521 1.00 31.69 86 MET E N 1
ATOM 14616 C CA . MET E 2 86 ? 29.432 -19.963 -1.825 1.00 32.29 86 MET E CA 1
ATOM 14617 C C . MET E 2 86 ? 29.095 -18.935 -2.919 1.00 36.30 86 MET E C 1
ATOM 14618 O O . MET E 2 86 ? 29.351 -17.742 -2.727 1.00 34.71 86 MET E O 1
ATOM 14623 N N . ASP E 2 87 ? 28.477 -19.393 -4.033 1.00 33.93 87 ASP E N 1
ATOM 14624 C CA . ASP E 2 87 ? 28.073 -18.544 -5.159 1.00 33.92 87 ASP E CA 1
ATOM 14625 C C . ASP E 2 87 ? 27.013 -17.496 -4.776 1.00 35.01 87 ASP E C 1
ATOM 14626 O O . ASP E 2 87 ? 27.088 -16.364 -5.256 1.00 33.69 87 ASP E O 1
ATOM 14631 N N . GLU E 2 88 ? 26.059 -17.854 -3.890 1.00 30.80 88 GLU E N 1
ATOM 14632 C CA . GLU E 2 88 ? 25.051 -16.899 -3.411 1.00 30.14 88 GLU E CA 1
ATOM 14633 C C . GLU E 2 88 ? 25.692 -15.855 -2.468 1.00 31.82 88 GLU E C 1
ATOM 14634 O O . GLU E 2 88 ? 25.374 -14.669 -2.584 1.00 31.29 88 GLU E O 1
ATOM 14640 N N . VAL E 2 89 ? 26.616 -16.283 -1.583 1.00 28.42 89 VAL E N 1
ATOM 14641 C CA . VAL E 2 89 ? 27.337 -15.381 -0.663 1.00 27.71 89 VAL E CA 1
ATOM 14642 C C . VAL E 2 89 ? 28.154 -14.353 -1.475 1.00 32.00 89 VAL E C 1
ATOM 14643 O O . VAL E 2 89 ? 28.084 -13.150 -1.195 1.00 30.60 89 VAL E O 1
ATOM 14647 N N . GLU E 2 90 ? 28.879 -14.833 -2.513 1.00 30.17 90 GLU E N 1
ATOM 14648 C CA . GLU E 2 90 ? 29.682 -13.985 -3.395 1.00 30.45 90 GLU E CA 1
ATOM 14649 C C . GLU E 2 90 ? 28.807 -12.940 -4.096 1.00 35.34 90 GLU E C 1
ATOM 14650 O O . GLU E 2 90 ? 29.183 -11.774 -4.121 1.00 35.42 90 GLU E O 1
ATOM 14656 N N . LYS E 2 91 ? 27.635 -13.349 -4.626 1.00 32.16 91 LYS E N 1
ATOM 14657 C CA . LYS E 2 91 ? 26.685 -12.455 -5.303 1.00 32.38 91 LYS E CA 1
ATOM 14658 C C . LYS E 2 91 ? 26.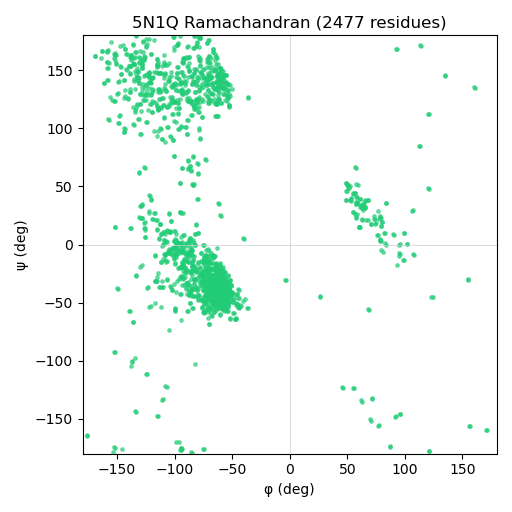206 -11.337 -4.365 1.00 34.51 91 LYS E C 1
ATOM 14659 O O . LYS E 2 91 ? 26.117 -10.183 -4.781 1.00 33.75 91 LYS E O 1
ATOM 14665 N N . ILE E 2 92 ? 25.930 -11.676 -3.097 1.00 30.36 92 ILE E N 1
ATOM 14666 C CA . ILE E 2 92 ? 25.470 -10.713 -2.103 1.00 28.99 92 ILE E CA 1
ATOM 14667 C C . ILE E 2 92 ? 26.582 -9.699 -1.725 1.00 31.45 92 ILE E C 1
ATOM 14668 O O . ILE E 2 92 ? 26.308 -8.497 -1.670 1.00 31.19 92 ILE E O 1
ATOM 14673 N N . LEU E 2 93 ? 27.814 -10.181 -1.481 1.00 26.94 93 LEU E N 1
ATOM 14674 C CA . LEU E 2 93 ? 28.943 -9.337 -1.058 1.00 26.28 93 LEU E CA 1
ATOM 14675 C C . LEU E 2 93 ? 29.567 -8.477 -2.157 1.00 30.74 93 LEU E C 1
ATOM 14676 O O . LEU E 2 93 ? 29.956 -7.340 -1.880 1.00 29.60 93 LEU E O 1
ATOM 14681 N N . ARG E 2 94 ? 29.695 -9.022 -3.381 1.00 28.55 94 ARG E N 1
ATOM 14682 C CA . ARG E 2 94 ? 30.317 -8.339 -4.525 1.00 29.29 94 ARG E CA 1
ATOM 14683 C C . ARG E 2 94 ? 29.636 -7.014 -4.876 1.00 34.96 94 ARG E C 1
ATOM 14684 O O . ARG E 2 94 ? 28.405 -6.945 -4.908 1.00 35.42 94 ARG E O 1
ATOM 14692 N N . ILE E 2 95 ? 30.445 -5.964 -5.120 1.00 31.66 95 ILE E N 1
ATOM 14693 C CA . ILE E 2 95 ? 29.955 -4.634 -5.504 1.00 31.47 95 ILE E CA 1
ATOM 14694 C C . ILE E 2 95 ? 30.092 -4.470 -7.030 1.00 35.99 95 ILE E C 1
ATOM 14695 O O . ILE E 2 95 ? 29.090 -4.208 -7.706 1.00 35.47 95 ILE E O 1
ATOM 14700 N N . THR E 2 96 ? 31.318 -4.635 -7.568 1.00 32.67 96 THR E N 1
ATOM 14701 C CA . THR E 2 96 ? 31.580 -4.543 -9.019 1.00 33.03 96 THR E CA 1
ATOM 14702 C C . THR E 2 96 ? 32.100 -5.907 -9.534 1.00 37.99 96 THR E C 1
ATOM 14703 O O . THR E 2 96 ? 32.764 -6.608 -8.765 1.00 37.16 96 THR E O 1
ATOM 14707 N N . PRO E 2 97 ? 31.822 -6.306 -10.811 1.00 36.77 97 PRO E N 1
ATOM 14708 C CA . PRO E 2 97 ? 32.234 -7.646 -11.282 1.00 37.46 97 PRO E CA 1
ATOM 14709 C C . PRO E 2 97 ? 33.701 -8.040 -11.122 1.00 42.88 97 PRO E C 1
ATOM 14710 O O . PRO E 2 97 ? 33.990 -9.235 -11.042 1.00 44.17 97 PRO E O 1
ATOM 14714 N N . ASP E 2 98 ? 34.624 -7.063 -11.112 1.00 39.50 98 ASP E N 1
ATOM 14715 C CA . ASP E 2 98 ? 36.052 -7.351 -10.996 1.00 39.76 98 ASP E CA 1
ATOM 14716 C C . ASP E 2 98 ? 36.694 -6.874 -9.689 1.00 41.31 98 ASP E C 1
ATOM 14717 O O . ASP E 2 98 ? 37.925 -6.809 -9.616 1.00 40.78 98 ASP E O 1
ATOM 14722 N N . ASP E 2 99 ? 35.881 -6.578 -8.643 1.00 34.89 99 ASP E N 1
ATOM 14723 C CA . ASP E 2 99 ? 36.437 -6.140 -7.348 1.00 32.94 99 ASP E CA 1
ATOM 14724 C C . ASP E 2 99 ? 37.153 -7.291 -6.603 1.00 35.73 99 ASP E C 1
ATOM 14725 O O . ASP E 2 99 ? 37.130 -8.432 -7.073 1.00 36.08 99 ASP E O 1
ATOM 14730 N N . ASP E 2 100 ? 37.775 -6.995 -5.442 1.00 30.95 100 ASP E N 1
ATOM 14731 C CA . ASP E 2 100 ? 38.553 -7.978 -4.696 1.00 29.98 100 ASP E CA 1
ATOM 14732 C C . ASP E 2 100 ? 37.727 -8.940 -3.802 1.00 32.24 100 ASP E C 1
ATOM 14733 O O . ASP E 2 100 ? 38.333 -9.615 -2.971 1.00 31.41 100 ASP E O 1
ATOM 14738 N N . THR E 2 101 ? 36.387 -9.065 -4.011 1.00 30.02 101 THR E N 1
ATOM 14739 C CA . THR E 2 101 ? 35.573 -10.071 -3.296 1.00 29.60 101 THR E CA 1
ATOM 14740 C C . THR E 2 101 ? 36.148 -11.435 -3.720 1.00 32.43 101 THR E C 1
ATOM 14741 O O . THR E 2 101 ? 36.379 -11.652 -4.911 1.00 32.30 101 THR E O 1
ATOM 14745 N N . GLN E 2 102 ? 36.413 -12.328 -2.759 1.00 28.84 102 GLN E N 1
ATOM 14746 C CA . GLN E 2 102 ? 36.967 -13.640 -3.080 1.00 28.55 102 GLN E CA 1
ATOM 14747 C C . GLN E 2 102 ? 36.515 -14.692 -2.095 1.00 31.48 102 GLN E C 1
ATOM 14748 O O . GLN E 2 102 ? 36.633 -14.500 -0.890 1.00 29.71 102 GLN E O 1
ATOM 14754 N N . LEU E 2 103 ? 36.019 -15.811 -2.617 1.00 29.24 103 LEU E N 1
ATOM 14755 C CA . LEU E 2 103 ? 35.562 -16.933 -1.809 1.00 29.89 103 LEU E CA 1
ATOM 14756 C C . LEU E 2 103 ? 36.227 -18.209 -2.264 1.00 34.29 103 LEU E C 1
ATOM 14757 O O . LEU E 2 103 ? 36.357 -18.456 -3.469 1.00 33.18 103 LEU E O 1
ATOM 14762 N N . ARG E 2 104 ? 36.641 -19.020 -1.289 1.00 30.85 104 ARG E N 1
ATOM 14763 C CA . ARG E 2 104 ? 37.335 -20.269 -1.525 1.00 32.15 104 ARG E CA 1
ATOM 14764 C C . ARG E 2 104 ? 36.839 -21.350 -0.593 1.00 35.72 104 ARG E C 1
ATOM 14765 O O . ARG E 2 104 ? 36.703 -21.115 0.607 1.00 34.53 104 ARG E O 1
ATOM 14773 N N . ALA E 2 105 ? 36.572 -22.537 -1.151 1.00 33.62 105 ALA E N 1
ATOM 14774 C CA . ALA E 2 105 ? 36.164 -23.703 -0.371 1.00 34.34 105 ALA E CA 1
ATOM 14775 C C . ALA E 2 105 ? 37.422 -24.534 -0.100 1.00 38.68 105 ALA E C 1
ATOM 14776 O O . ALA E 2 105 ? 38.224 -24.749 -1.010 1.00 39.11 105 ALA E O 1
ATOM 14778 N N . ILE E 2 106 ? 37.620 -24.946 1.155 1.00 34.20 106 ILE E N 1
ATOM 14779 C CA . ILE E 2 106 ? 38.766 -25.761 1.572 1.00 34.55 106 ILE E CA 1
ATOM 14780 C C . ILE E 2 106 ? 38.257 -27.000 2.308 1.00 38.84 106 ILE E C 1
ATOM 14781 O O . ILE E 2 106 ? 37.097 -27.012 2.744 1.00 36.08 106 ILE E O 1
ATOM 14786 N N . ASN E 2 107 ? 39.118 -28.039 2.447 1.00 37.46 107 ASN E N 1
ATOM 14787 C CA . ASN E 2 107 ? 38.816 -29.298 3.147 1.00 37.98 107 ASN E CA 1
ATOM 14788 C C . ASN E 2 107 ? 37.482 -29.932 2.658 1.00 41.65 107 ASN E C 1
ATOM 14789 O O . ASN E 2 107 ? 36.615 -30.287 3.461 1.00 40.90 107 ASN E O 1
ATOM 14794 N N . ASP E 2 108 ? 37.324 -30.028 1.319 1.00 38.48 108 ASP E N 1
ATOM 14795 C CA . ASP E 2 108 ? 36.157 -30.586 0.611 1.00 38.40 108 ASP E CA 1
ATOM 14796 C C . ASP E 2 108 ? 34.820 -29.894 0.978 1.00 40.10 108 ASP E C 1
ATOM 14797 O O . ASP E 2 108 ? 33.800 -30.556 1.191 1.00 38.91 108 ASP E O 1
ATOM 14802 N N . GLY E 2 109 ? 34.852 -28.561 1.028 1.00 34.71 109 GLY E N 1
ATOM 14803 C CA . GLY E 2 109 ? 33.688 -27.735 1.326 1.00 33.83 109 GLY E CA 1
ATOM 14804 C C . GLY E 2 109 ? 33.267 -27.665 2.780 1.00 36.39 109 GLY E C 1
ATOM 14805 O O . GLY E 2 109 ? 32.212 -27.097 3.082 1.00 36.79 109 GLY E O 1
ATOM 14806 N N . LYS E 2 110 ? 34.080 -28.222 3.700 1.00 31.38 110 LYS E N 1
ATOM 14807 C CA . LYS E 2 110 ? 33.774 -28.187 5.134 1.00 30.40 110 LYS E CA 1
ATOM 14808 C C . LYS E 2 110 ? 34.001 -26.788 5.723 1.00 34.50 110 LYS E C 1
ATOM 14809 O O . LYS E 2 110 ? 33.317 -26.398 6.675 1.00 34.08 110 LYS E O 1
ATOM 14815 N N . GLN E 2 111 ? 34.972 -26.052 5.166 1.00 30.67 111 GLN E N 1
ATOM 14816 C CA . GLN E 2 111 ? 35.301 -24.692 5.585 1.00 29.99 111 GLN E CA 1
ATOM 14817 C C . GLN E 2 111 ? 35.385 -23.774 4.377 1.00 34.06 111 GLN E C 1
ATOM 14818 O O . GLN E 2 111 ? 35.595 -24.245 3.259 1.00 33.38 111 GLN E O 1
ATOM 14824 N N . LEU E 2 112 ? 35.205 -22.464 4.604 1.00 31.46 112 LEU E N 1
ATOM 14825 C CA . LEU E 2 112 ? 35.209 -21.423 3.580 1.00 31.54 112 LEU E CA 1
ATOM 14826 C C . LEU E 2 112 ? 36.114 -20.250 3.966 1.00 34.88 112 LEU E C 1
ATOM 14827 O O . LEU E 2 112 ? 36.131 -19.827 5.122 1.00 34.33 112 LEU E O 1
ATOM 14832 N N . VAL E 2 113 ? 36.859 -19.727 2.988 1.00 30.70 113 VAL E N 1
ATOM 14833 C CA . VAL E 2 113 ? 37.716 -18.545 3.127 1.00 29.42 113 VAL E CA 1
ATOM 14834 C C . VAL E 2 113 ? 36.893 -17.433 2.466 1.00 31.82 113 VAL E C 1
ATOM 14835 O O . VAL E 2 113 ? 36.635 -17.499 1.260 1.00 31.66 113 VAL E O 1
ATOM 14839 N N . VAL E 2 114 ? 36.419 -16.460 3.259 1.00 26.94 114 VAL E N 1
ATOM 14840 C CA . VAL E 2 114 ? 35.611 -15.355 2.743 1.00 25.63 114 VAL E CA 1
ATOM 14841 C C . VAL E 2 114 ? 36.404 -14.051 2.843 1.00 29.21 114 VAL E C 1
ATOM 14842 O O . VAL E 2 114 ? 36.769 -13.631 3.944 1.00 29.54 114 VAL E O 1
ATOM 14846 N N . GLN E 2 115 ? 36.679 -13.430 1.699 1.00 24.99 115 GLN E N 1
ATOM 14847 C CA . GLN E 2 115 ? 37.371 -12.146 1.645 1.00 24.54 115 GLN E CA 1
ATOM 14848 C C . GLN E 2 115 ? 36.380 -11.113 1.135 1.00 28.08 115 GLN E C 1
ATOM 14849 O O . GLN E 2 115 ? 36.054 -11.076 -0.053 1.00 27.41 115 GLN E O 1
ATOM 14855 N N . VAL E 2 116 ? 35.815 -10.348 2.083 1.00 25.16 116 VAL E N 1
ATOM 14856 C CA . VAL E 2 116 ? 34.825 -9.290 1.860 1.00 25.15 116 VAL E CA 1
ATOM 14857 C C . VAL E 2 116 ? 35.504 -8.180 1.010 1.00 28.15 116 VAL E C 1
ATOM 14858 O O . VAL E 2 116 ? 36.694 -7.945 1.221 1.00 27.06 116 VAL E O 1
ATOM 14862 N N . PRO E 2 117 ? 34.826 -7.558 0.004 1.00 25.05 117 PRO E N 1
ATOM 14863 C CA . PRO E 2 117 ? 35.501 -6.501 -0.780 1.00 25.30 117 PRO E CA 1
ATOM 14864 C C . PRO E 2 117 ? 36.025 -5.375 0.124 1.00 29.18 117 PRO E C 1
ATOM 14865 O O . PRO E 2 117 ? 35.321 -4.956 1.049 1.00 27.81 117 PRO E O 1
ATOM 14869 N N . SER E 2 118 ? 37.275 -4.927 -0.102 1.00 25.52 118 SER E N 1
ATOM 14870 C CA . SER E 2 118 ? 37.903 -3.898 0.734 1.00 25.48 118 SER E CA 1
ATOM 14871 C C . SER E 2 118 ? 37.129 -2.563 0.759 1.00 28.19 118 SER E C 1
ATOM 14872 O O . SER E 2 118 ? 37.239 -1.841 1.744 1.00 27.04 118 SER E O 1
ATOM 14875 N N . LYS E 2 119 ? 36.293 -2.276 -0.269 1.00 24.60 119 LYS E N 1
ATOM 14876 C CA . LYS E 2 119 ? 35.446 -1.070 -0.306 1.00 24.64 119 LYS E CA 1
ATOM 14877 C C . LYS E 2 119 ? 34.505 -0.991 0.927 1.00 27.35 119 LYS E C 1
ATOM 14878 O O . LYS E 2 119 ? 34.286 0.099 1.458 1.00 27.10 119 LYS E O 1
ATOM 14884 N N . ARG E 2 120 ? 33.980 -2.144 1.379 1.00 22.91 120 ARG E N 1
ATOM 14885 C CA . ARG E 2 120 ? 33.097 -2.217 2.548 1.00 22.55 120 ARG E CA 1
ATOM 14886 C C . ARG E 2 120 ? 33.822 -1.798 3.841 1.00 26.22 120 ARG E C 1
ATOM 14887 O O . ARG E 2 120 ? 33.188 -1.248 4.741 1.00 26.19 120 ARG E O 1
ATOM 14895 N N . LEU E 2 121 ? 35.156 -2.020 3.912 1.00 22.97 121 LEU E N 1
ATOM 14896 C CA . LEU E 2 121 ? 35.972 -1.633 5.077 1.00 22.98 121 LEU E CA 1
ATOM 14897 C C . LEU E 2 121 ? 36.337 -0.156 4.982 1.00 27.44 121 LEU E C 1
ATOM 14898 O O . LEU E 2 121 ? 36.516 0.498 6.009 1.00 26.69 121 LEU E O 1
ATOM 14903 N N . GLU E 2 122 ? 36.456 0.365 3.744 1.00 25.76 122 GLU E N 1
ATOM 14904 C CA . GLU E 2 122 ? 36.796 1.764 3.460 1.00 26.11 122 GLU E CA 1
ATOM 14905 C C . GLU E 2 122 ? 35.731 2.725 3.956 1.00 30.45 122 GLU E C 1
ATOM 14906 O O . GLU E 2 122 ? 36.067 3.817 4.412 1.00 31.11 122 GLU E O 1
ATOM 14912 N N . VAL E 2 123 ? 34.454 2.313 3.889 1.00 25.83 123 VAL E N 1
ATOM 14913 C CA . VAL E 2 123 ? 33.337 3.148 4.330 1.00 25.37 123 VAL E CA 1
ATOM 14914 C C . VAL E 2 123 ? 32.806 2.700 5.716 1.00 27.75 123 VAL E C 1
ATOM 14915 O O . VAL E 2 123 ? 31.690 3.056 6.105 1.00 25.78 123 VAL E O 1
ATOM 14919 N N . ALA E 2 124 ? 33.640 1.960 6.466 1.00 24.79 124 ALA E N 1
ATOM 14920 C CA . ALA E 2 124 ? 33.320 1.503 7.816 1.00 24.79 124 ALA E CA 1
ATOM 14921 C C . ALA E 2 124 ? 34.275 2.153 8.836 1.00 28.27 124 ALA E C 1
ATOM 14922 O O . ALA E 2 124 ? 35.401 2.504 8.487 1.00 27.63 124 ALA E O 1
ATOM 14924 N N . ALA E 2 125 ? 33.827 2.321 10.087 1.00 24.95 125 ALA E N 1
ATOM 14925 C CA . ALA E 2 125 ? 34.669 2.893 11.141 1.00 25.76 125 ALA E CA 1
ATOM 14926 C C . ALA E 2 125 ? 35.729 1.886 11.606 1.00 29.60 125 ALA E C 1
ATOM 14927 O O . ALA E 2 125 ? 36.875 2.269 11.859 1.00 29.09 125 ALA E O 1
ATOM 14929 N N . GLU E 2 126 ? 35.355 0.596 11.716 1.00 26.14 126 GLU E N 1
ATOM 14930 C CA . GLU E 2 126 ? 36.305 -0.414 12.185 1.00 25.62 126 GLU E CA 1
ATOM 14931 C C . GLU E 2 126 ? 36.278 -1.693 11.318 1.00 30.84 126 GLU E C 1
ATOM 14932 O O . GLU E 2 126 ? 36.167 -1.584 10.095 1.00 32.54 126 GLU E O 1
ATOM 14938 N N . TYR E 2 127 ? 36.446 -2.884 11.919 1.00 26.36 127 TYR E N 1
ATOM 14939 C CA . TYR E 2 127 ? 36.611 -4.148 11.188 1.00 25.26 127 TYR E CA 1
ATOM 14940 C C . TYR E 2 127 ? 35.527 -5.211 11.393 1.00 27.54 127 TYR E C 1
ATOM 14941 O O . TYR E 2 127 ? 35.538 -6.212 10.666 1.00 26.88 127 TYR E O 1
ATOM 14950 N N . SER E 2 128 ? 34.607 -5.025 12.375 1.00 22.33 128 SER E N 1
ATOM 14951 C CA . SER E 2 128 ? 33.529 -5.992 12.651 1.00 20.71 128 SER E CA 1
ATOM 14952 C C . SER E 2 128 ? 32.604 -6.239 11.447 1.00 22.30 128 SER E C 1
ATOM 14953 O O . SER E 2 128 ? 32.044 -7.329 11.323 1.00 21.31 128 SER E O 1
ATOM 14956 N N . VAL E 2 129 ? 32.510 -5.253 10.542 1.00 20.32 129 VAL E N 1
ATOM 14957 C CA . VAL E 2 129 ? 31.748 -5.288 9.279 1.00 19.98 129 VAL E CA 1
ATOM 14958 C C . VAL E 2 129 ? 31.977 -6.604 8.501 1.00 24.58 129 VAL E C 1
ATOM 14959 O O . VAL E 2 129 ? 31.013 -7.166 7.980 1.00 22.55 129 VAL E O 1
ATOM 14963 N N . SER E 2 130 ? 33.243 -7.091 8.425 1.00 22.81 130 SER E N 1
ATOM 14964 C CA A SER E 2 130 ? 33.549 -8.322 7.698 0.49 22.79 130 SER E CA 1
ATOM 14965 C CA B SER E 2 130 ? 33.546 -8.320 7.690 0.51 22.87 130 SER E CA 1
ATOM 14966 C C . SER E 2 130 ? 32.789 -9.522 8.259 1.00 24.92 130 SER E C 1
ATOM 14967 O O . SER E 2 130 ? 32.146 -10.247 7.497 1.00 24.54 130 SER E O 1
ATOM 14972 N N . MET E 2 131 ? 32.804 -9.690 9.594 1.00 19.96 131 MET E N 1
ATOM 14973 C CA . MET E 2 131 ? 32.098 -10.765 10.296 1.00 19.27 131 MET E CA 1
ATOM 14974 C C . MET E 2 131 ? 30.577 -10.595 10.163 1.00 22.97 131 MET E C 1
ATOM 14975 O O . MET E 2 131 ? 29.889 -11.563 9.843 1.00 23.02 131 MET E O 1
ATOM 14980 N N . LEU E 2 132 ? 30.065 -9.361 10.378 1.00 20.48 132 LEU E N 1
ATOM 14981 C CA . LEU E 2 132 ? 28.626 -9.038 10.321 1.00 20.63 132 LEU E CA 1
ATOM 14982 C C . LEU E 2 132 ? 28.019 -9.200 8.916 1.00 23.41 132 LEU E C 1
ATOM 14983 O O . LEU E 2 132 ? 26.923 -9.762 8.777 1.00 21.49 132 LEU E O 1
ATOM 14988 N N . ASN E 2 133 ? 28.737 -8.737 7.881 1.00 20.91 133 ASN E N 1
ATOM 14989 C CA . ASN E 2 133 ? 28.286 -8.840 6.485 1.00 20.50 133 ASN E CA 1
ATOM 14990 C C . ASN E 2 133 ? 28.331 -10.297 6.012 1.00 25.34 133 ASN E C 1
ATOM 14991 O O . ASN E 2 133 ? 27.399 -10.730 5.323 1.00 24.66 133 ASN E O 1
ATOM 14996 N N . THR E 2 134 ? 29.401 -11.051 6.387 1.00 22.64 134 THR E N 1
ATOM 14997 C CA . THR E 2 134 ? 29.534 -12.475 6.025 1.00 22.60 134 THR E CA 1
ATOM 14998 C C . THR E 2 134 ? 28.386 -13.281 6.667 1.00 25.68 134 THR E C 1
ATOM 14999 O O . THR E 2 134 ? 27.762 -14.089 5.986 1.00 24.43 134 THR E O 1
ATOM 15003 N N . ALA E 2 135 ? 28.089 -13.025 7.957 1.00 21.68 135 ALA E N 1
ATOM 15004 C CA . ALA E 2 135 ? 27.012 -13.705 8.675 1.00 21.54 135 ALA E CA 1
ATOM 15005 C C . ALA E 2 135 ? 25.666 -13.508 7.968 1.00 24.44 135 ALA E C 1
ATOM 15006 O O . ALA E 2 135 ? 24.952 -14.483 7.737 1.00 23.32 135 ALA E O 1
ATOM 15008 N N . MET E 2 136 ? 25.355 -12.258 7.566 1.00 23.76 136 MET E N 1
ATOM 15009 C CA . MET E 2 136 ? 24.108 -11.929 6.864 1.00 23.52 136 MET E CA 1
ATOM 15010 C C . MET E 2 136 ? 23.990 -12.596 5.497 1.00 27.36 136 MET E C 1
ATOM 15011 O O . MET E 2 136 ? 22.931 -13.142 5.179 1.00 24.97 136 MET E O 1
ATOM 15016 N N . ALA E 2 137 ? 25.088 -12.585 4.704 1.00 25.23 137 ALA E N 1
ATOM 15017 C CA . ALA E 2 137 ? 25.131 -13.232 3.390 1.00 25.35 137 ALA E CA 1
ATOM 15018 C C . ALA E 2 137 ? 24.925 -14.748 3.538 1.00 28.72 137 ALA E C 1
ATOM 15019 O O . ALA E 2 137 ? 24.167 -15.326 2.757 1.00 27.00 137 ALA E O 1
ATOM 15021 N N . LEU E 2 138 ? 25.544 -15.374 4.573 1.00 26.20 138 LEU E N 1
ATOM 15022 C CA . LEU E 2 138 ? 25.392 -16.810 4.843 1.00 25.98 138 LEU E CA 1
ATOM 15023 C C . LEU E 2 138 ? 23.958 -17.173 5.225 1.00 27.15 138 LEU E C 1
ATOM 15024 O O . LEU E 2 138 ? 23.455 -18.193 4.754 1.00 25.84 138 LEU E O 1
ATOM 15029 N N . LYS E 2 139 ? 23.324 -16.374 6.117 1.00 23.07 139 LYS E N 1
ATOM 15030 C CA . LYS E 2 139 ? 21.940 -16.611 6.559 1.00 22.54 139 LYS E CA 1
ATOM 15031 C C . LYS E 2 139 ? 20.990 -16.626 5.356 1.00 27.47 139 LYS E C 1
ATOM 15032 O O . LYS E 2 139 ? 20.211 -17.569 5.194 1.00 26.82 139 LYS E O 1
ATOM 15038 N N . GLU E 2 140 ? 21.089 -15.599 4.501 1.00 24.76 140 GLU E N 1
ATOM 15039 C CA . GLU E 2 140 ? 20.261 -15.461 3.300 1.00 25.89 140 GLU E CA 1
ATOM 15040 C C . GLU E 2 140 ? 20.499 -16.575 2.291 1.00 28.66 140 GLU E C 1
ATOM 15041 O O . GLU E 2 140 ? 19.530 -17.106 1.729 1.00 27.05 140 GLU E O 1
ATOM 15047 N N . ALA E 2 141 ? 21.789 -16.932 2.058 1.00 25.45 141 ALA E N 1
ATOM 15048 C CA . ALA E 2 141 ? 22.185 -18.004 1.130 1.00 25.64 141 ALA E CA 1
ATOM 15049 C C . ALA E 2 141 ? 21.614 -19.355 1.553 1.00 29.04 141 ALA E C 1
ATOM 15050 O O . ALA E 2 141 ? 21.093 -20.073 0.704 1.00 29.12 141 ALA E O 1
ATOM 15052 N N . ILE E 2 142 ? 21.698 -19.696 2.857 1.00 24.64 142 ILE E N 1
ATOM 15053 C CA . ILE E 2 142 ? 21.189 -20.966 3.382 1.00 23.72 142 ILE E CA 1
ATOM 15054 C C . ILE E 2 142 ? 19.649 -21.011 3.291 1.00 27.71 142 ILE E C 1
ATOM 15055 O O . ILE E 2 142 ? 19.098 -22.008 2.816 1.00 27.64 142 ILE E O 1
ATOM 15060 N N . ILE E 2 143 ? 18.964 -19.925 3.722 1.00 25.09 143 ILE E N 1
ATOM 15061 C CA . ILE E 2 143 ? 17.495 -19.822 3.697 1.00 25.35 143 ILE E CA 1
ATOM 15062 C C . ILE E 2 143 ? 16.952 -19.993 2.266 1.00 30.54 143 ILE E C 1
ATOM 15063 O O . ILE E 2 143 ? 16.000 -20.747 2.064 1.00 29.86 143 ILE E O 1
ATOM 15068 N N . LYS E 2 144 ? 17.587 -19.340 1.284 1.00 28.46 144 LYS E N 1
ATOM 15069 C CA . LYS E 2 144 ? 17.192 -19.430 -0.125 1.00 29.32 144 LYS E CA 1
ATOM 15070 C C . LYS E 2 144 ? 17.464 -20.828 -0.733 1.00 34.58 144 LYS E C 1
ATOM 15071 O O . LYS E 2 144 ? 16.607 -21.347 -1.455 1.00 34.45 144 LYS E O 1
ATOM 15077 N N . THR E 2 145 ? 18.649 -21.413 -0.466 1.00 30.90 145 THR E N 1
ATOM 15078 C CA . THR E 2 145 ? 19.051 -22.727 -0.996 1.00 30.83 145 THR E CA 1
ATOM 15079 C C . THR E 2 145 ? 18.092 -23.853 -0.571 1.00 34.08 145 THR E C 1
ATOM 15080 O O . THR E 2 145 ? 17.774 -24.716 -1.383 1.00 33.58 145 THR E O 1
ATOM 15084 N N . PHE E 2 146 ? 17.620 -23.827 0.685 1.00 30.30 146 PHE E N 1
ATOM 15085 C CA . PHE E 2 146 ? 16.773 -24.887 1.230 1.00 29.98 146 PHE E CA 1
ATOM 15086 C C . PHE E 2 146 ? 15.302 -24.510 1.462 1.00 34.73 146 PHE E C 1
ATOM 15087 O O . PHE E 2 146 ? 14.546 -25.350 1.953 1.00 34.50 146 PHE E O 1
ATOM 15095 N N . ASP E 2 147 ? 14.877 -23.275 1.084 1.00 32.17 147 ASP E N 1
ATOM 15096 C CA . ASP E 2 147 ? 13.500 -22.763 1.287 1.00 32.26 147 ASP E CA 1
ATOM 15097 C C . ASP E 2 147 ? 13.077 -22.930 2.775 1.00 34.39 147 ASP E C 1
ATOM 15098 O O . ASP E 2 147 ? 12.022 -23.502 3.064 1.00 33.73 147 ASP E O 1
ATOM 15103 N N . VAL E 2 148 ? 13.939 -22.474 3.708 1.00 30.09 148 VAL E N 1
ATOM 15104 C CA . VAL E 2 148 ? 13.711 -22.574 5.153 1.00 29.41 148 VAL E CA 1
ATOM 15105 C C . VAL E 2 148 ? 12.457 -21.762 5.546 1.00 32.45 148 VAL E C 1
ATOM 15106 O O . VAL E 2 148 ? 12.285 -20.638 5.071 1.00 30.81 148 VAL E O 1
ATOM 15110 N N . ASP E 2 149 ? 11.576 -22.358 6.378 1.00 29.36 149 ASP E N 1
ATOM 15111 C CA . ASP E 2 149 ? 10.347 -21.730 6.876 1.00 29.27 149 ASP E CA 1
ATOM 15112 C C . ASP E 2 149 ? 10.681 -20.472 7.694 1.00 33.29 149 ASP E C 1
ATOM 15113 O O . ASP E 2 149 ? 11.678 -20.474 8.431 1.00 32.28 149 ASP E O 1
ATOM 15118 N N . LEU E 2 150 ? 9.860 -19.398 7.562 1.00 29.33 150 LEU E N 1
ATOM 15119 C CA . LEU E 2 150 ? 10.109 -18.118 8.257 1.00 29.07 150 LEU E CA 1
ATOM 15120 C C . LEU E 2 150 ? 10.187 -18.251 9.788 1.00 31.03 150 LEU E C 1
ATOM 15121 O O . LEU E 2 150 ? 10.923 -17.488 10.408 1.00 31.31 150 LEU E O 1
ATOM 15126 N N . PHE E 2 151 ? 9.492 -19.241 10.389 1.00 26.01 151 PHE E N 1
ATOM 15127 C CA . PHE E 2 151 ? 9.556 -19.463 11.841 1.00 25.70 151 PHE E CA 1
ATOM 15128 C C . PHE E 2 151 ? 10.895 -20.117 12.282 1.00 29.48 151 PHE E C 1
ATOM 15129 O O . PHE E 2 151 ? 11.206 -20.104 13.476 1.00 28.25 151 PHE E O 1
ATOM 15137 N N . ASP E 2 152 ? 11.713 -20.607 11.315 1.00 27.19 152 ASP E N 1
ATOM 15138 C CA . ASP E 2 152 ? 13.009 -21.250 11.595 1.00 28.00 152 ASP E CA 1
ATOM 15139 C C . ASP E 2 152 ? 14.264 -20.385 11.295 1.00 30.05 152 ASP E C 1
ATOM 15140 O O . ASP E 2 152 ? 15.376 -20.829 11.585 1.00 27.86 152 ASP E O 1
ATOM 15145 N N . GLY E 2 153 ? 14.083 -19.184 10.731 1.00 25.78 153 GLY E N 1
ATOM 15146 C CA . GLY E 2 153 ? 15.184 -18.273 10.405 1.00 24.77 153 GLY E CA 1
ATOM 15147 C C . GLY E 2 153 ? 16.093 -17.886 11.569 1.00 26.02 153 GLY E C 1
ATOM 15148 O O . GLY E 2 153 ? 17.316 -17.800 11.404 1.00 25.14 153 GLY E O 1
ATOM 15149 N N . SER E 2 154 ? 15.515 -17.667 12.761 1.00 22.23 154 SER E N 1
ATOM 15150 C CA . SER E 2 154 ? 16.290 -17.307 13.963 1.00 22.16 154 SER E CA 1
ATOM 15151 C C . SER E 2 154 ? 17.267 -18.428 14.373 1.00 26.15 154 SER E C 1
ATOM 15152 O O . SER E 2 154 ? 18.331 -18.143 14.926 1.00 25.16 154 SER E O 1
ATOM 15155 N N . THR E 2 155 ? 16.907 -19.694 14.077 1.00 23.62 155 THR E N 1
ATOM 15156 C CA . THR E 2 155 ? 17.740 -20.877 14.353 1.00 23.58 155 THR E CA 1
ATOM 15157 C C . THR E 2 155 ? 19.020 -20.843 13.489 1.00 25.44 155 THR E C 1
ATOM 15158 O O . THR E 2 155 ? 20.099 -21.171 13.983 1.00 23.01 155 THR E O 1
ATOM 15162 N N . ILE E 2 156 ? 18.888 -20.430 12.213 1.00 24.57 156 ILE E N 1
ATOM 15163 C CA . ILE E 2 156 ? 19.997 -20.290 11.259 1.00 24.59 156 ILE E CA 1
ATOM 15164 C C . ILE E 2 156 ? 20.976 -19.237 11.795 1.00 28.20 156 ILE E C 1
ATOM 15165 O O . ILE E 2 156 ? 22.193 -19.460 11.773 1.00 27.96 156 ILE E O 1
ATOM 15170 N N . HIS E 2 157 ? 20.435 -18.094 12.281 1.00 23.39 157 HIS E N 1
ATOM 15171 C CA . HIS E 2 157 ? 21.221 -17.011 12.870 1.00 22.58 157 HIS E CA 1
ATOM 15172 C C . HIS E 2 157 ? 22.050 -17.543 14.038 1.00 24.85 157 HIS E C 1
ATOM 15173 O O . HIS E 2 157 ? 23.252 -17.275 14.099 1.00 24.07 157 HIS E O 1
ATOM 15180 N N . ALA E 2 158 ? 21.408 -18.291 14.961 1.00 21.48 158 ALA E N 1
ATOM 15181 C CA . ALA E 2 158 ? 22.081 -18.805 16.160 1.00 21.13 158 ALA E CA 1
ATOM 15182 C C . ALA E 2 158 ? 23.210 -19.789 15.837 1.00 25.71 158 ALA E C 1
ATOM 15183 O O . ALA E 2 158 ? 24.237 -19.751 16.502 1.00 24.43 158 ALA E O 1
ATOM 15185 N N . ALA E 2 159 ? 23.046 -20.622 14.796 1.00 24.33 159 ALA E N 1
ATOM 15186 C CA . ALA E 2 159 ? 24.073 -21.589 14.375 1.00 25.06 159 ALA E CA 1
ATOM 15187 C C . ALA E 2 159 ? 25.286 -20.887 13.764 1.00 29.33 159 ALA E C 1
ATOM 15188 O O . ALA E 2 159 ? 26.387 -21.418 13.852 1.00 30.53 159 ALA E O 1
ATOM 15190 N N . ILE E 2 160 ? 25.092 -19.688 13.172 1.00 25.32 160 ILE E N 1
ATOM 15191 C CA . ILE E 2 160 ? 26.175 -18.928 12.538 1.00 24.19 160 ILE E CA 1
ATOM 15192 C C . ILE E 2 160 ? 26.899 -17.984 13.515 1.00 28.02 160 ILE E C 1
ATOM 15193 O O . ILE E 2 160 ? 28.122 -18.080 13.629 1.00 26.54 160 ILE E O 1
ATOM 15198 N N . VAL E 2 161 ? 26.171 -17.053 14.177 1.00 25.08 161 VAL E N 1
ATOM 15199 C CA . VAL E 2 161 ? 26.806 -16.051 15.051 1.00 24.76 161 VAL E CA 1
ATOM 15200 C C . VAL E 2 161 ? 26.828 -16.422 16.541 1.00 28.10 161 VAL E C 1
ATOM 15201 O O . VAL E 2 161 ? 27.614 -15.839 17.277 1.00 27.37 161 VAL E O 1
ATOM 15205 N N . GLY E 2 162 ? 25.964 -17.338 16.977 1.00 24.64 162 GLY E N 1
ATOM 15206 C CA . GLY E 2 162 ? 25.888 -17.727 18.379 1.00 24.56 162 GLY E CA 1
ATOM 15207 C C . GLY E 2 162 ? 24.877 -16.906 19.168 1.00 26.90 162 GLY E C 1
ATOM 15208 O O . GLY E 2 162 ? 23.863 -16.471 18.618 1.00 26.00 162 GLY E O 1
ATOM 15209 N N . ARG E 2 163 ? 25.158 -16.684 20.465 1.00 23.01 163 ARG E N 1
ATOM 15210 C CA . ARG E 2 163 ? 24.282 -15.957 21.399 1.00 22.61 163 ARG E CA 1
ATOM 15211 C C . ARG E 2 163 ? 24.377 -14.417 21.294 1.00 26.34 163 ARG E C 1
ATOM 15212 O O . ARG E 2 163 ? 24.362 -13.717 22.308 1.00 26.45 163 ARG E O 1
ATOM 15220 N N . TYR E 2 164 ? 24.491 -13.901 20.073 1.00 22.65 164 TYR E N 1
ATOM 15221 C CA . TYR E 2 164 ? 24.503 -12.467 19.792 1.00 22.26 164 TYR E CA 1
ATOM 15222 C C . TYR E 2 164 ? 23.041 -12.084 19.450 1.00 24.92 164 TYR E C 1
ATOM 15223 O O . TYR E 2 164 ? 22.384 -12.866 18.759 1.00 24.00 164 TYR E O 1
ATOM 15232 N N . PRO E 2 165 ? 22.476 -10.937 19.907 1.00 22.42 165 PRO E N 1
ATOM 15233 C CA . PRO E 2 165 ? 23.087 -9.819 20.659 1.00 21.18 165 PRO E CA 1
ATOM 15234 C C . PRO E 2 165 ? 23.051 -9.914 22.192 1.00 22.31 165 PRO E C 1
ATOM 15235 O O . PRO E 2 165 ? 23.547 -8.996 22.831 1.00 22.10 165 PRO E O 1
ATOM 15239 N N . GLN E 2 166 ? 22.493 -10.990 22.794 1.00 18.31 166 GLN E N 1
ATOM 15240 C CA . GLN E 2 166 ? 22.490 -11.116 24.274 1.00 18.26 166 GLN E CA 1
ATOM 15241 C C . GLN E 2 166 ? 23.918 -10.960 24.837 1.00 24.47 166 GLN E C 1
ATOM 15242 O O . GLN E 2 166 ? 24.123 -10.279 25.854 1.00 24.97 166 GLN E O 1
ATOM 15248 N N . VAL E 2 167 ? 24.900 -11.546 24.133 1.00 22.15 167 VAL E N 1
ATOM 15249 C CA . VAL E 2 167 ? 26.333 -11.439 24.444 1.00 23.08 167 VAL E CA 1
ATOM 15250 C C . VAL E 2 167 ? 26.902 -10.551 23.331 1.00 27.54 167 VAL E C 1
ATOM 15251 O O . VAL E 2 167 ? 26.582 -10.788 22.164 1.00 26.79 167 VAL E O 1
ATOM 15255 N N . MET E 2 168 ? 27.743 -9.549 23.663 1.00 25.33 168 MET E N 1
ATOM 15256 C CA . MET E 2 168 ? 28.323 -8.688 22.617 1.00 26.39 168 MET E CA 1
ATOM 15257 C C . MET E 2 168 ? 29.584 -9.320 21.988 1.00 30.58 168 MET E C 1
ATOM 15258 O O . MET E 2 168 ? 30.640 -8.684 21.873 1.00 29.68 168 MET E O 1
ATOM 15263 N N . ASP E 2 169 ? 29.444 -10.592 21.556 1.00 26.86 169 ASP E N 1
ATOM 15264 C CA . ASP E 2 169 ? 30.510 -11.402 20.965 1.00 25.86 169 ASP E CA 1
ATOM 15265 C C . ASP E 2 169 ? 29.871 -12.597 20.242 1.00 29.93 169 ASP E C 1
ATOM 15266 O O . ASP E 2 169 ? 28.682 -12.881 20.436 1.00 28.89 169 ASP E O 1
ATOM 15271 N N . TYR E 2 170 ? 30.659 -13.298 19.415 1.00 27.06 170 TYR E N 1
ATOM 15272 C CA . TYR E 2 170 ? 30.187 -14.441 18.626 1.00 27.58 170 TYR E CA 1
ATOM 15273 C C . TYR E 2 170 ? 30.224 -15.752 19.447 1.00 31.70 170 TYR E C 1
ATOM 15274 O O . TYR E 2 170 ? 30.761 -16.757 18.983 1.00 32.48 170 TYR E O 1
ATOM 15283 N N . MET E 2 171 ? 29.621 -15.736 20.657 1.00 27.85 171 MET E N 1
ATOM 15284 C CA . MET E 2 171 ? 29.602 -16.858 21.607 1.00 27.44 171 MET E CA 1
ATOM 15285 C C . MET E 2 171 ? 28.859 -18.090 21.079 1.00 30.53 171 MET E C 1
ATOM 15286 O O . MET E 2 171 ? 27.630 -18.083 20.979 1.00 29.64 171 MET E O 1
ATOM 15291 N N . GLY E 2 172 ? 29.622 -19.149 20.800 1.00 26.96 172 GLY E N 1
ATOM 15292 C CA . GLY E 2 172 ? 29.105 -20.405 20.266 1.00 26.51 172 GLY E CA 1
ATOM 15293 C C . GLY E 2 172 ? 28.823 -20.359 18.776 1.00 29.83 172 GLY E C 1
ATOM 15294 O O . GLY E 2 172 ? 28.121 -21.232 18.251 1.00 29.82 172 GLY E O 1
ATOM 15295 N N . GLY E 2 173 ? 29.373 -19.353 18.096 1.00 25.73 173 GLY E N 1
ATOM 15296 C CA . GLY E 2 173 ? 29.203 -19.176 16.654 1.00 25.55 173 GLY E CA 1
ATOM 15297 C C . GLY E 2 173 ? 30.076 -20.103 15.822 1.00 28.23 173 GLY E C 1
ATOM 15298 O O . GLY E 2 173 ? 30.859 -20.883 16.368 1.00 27.72 173 GLY E O 1
ATOM 15299 N N . ASN E 2 174 ? 29.944 -20.029 14.497 1.00 24.60 174 ASN E N 1
ATOM 15300 C CA . ASN E 2 174 ? 30.711 -20.867 13.567 1.00 24.58 174 ASN E CA 1
ATOM 15301 C C . ASN E 2 174 ? 31.470 -20.044 12.516 1.00 28.76 174 ASN E C 1
ATOM 15302 O O . ASN E 2 174 ? 31.877 -20.571 11.477 1.00 28.87 174 ASN E O 1
ATOM 15307 N N . ILE E 2 175 ? 31.662 -18.750 12.813 1.00 25.45 175 ILE E N 1
ATOM 15308 C CA . ILE E 2 175 ? 32.442 -17.795 12.020 1.00 25.47 175 ILE E CA 1
ATOM 15309 C C . ILE E 2 175 ? 33.579 -17.285 12.908 1.00 28.97 175 ILE E C 1
ATOM 15310 O O . ILE E 2 175 ? 33.390 -17.150 14.117 1.00 28.15 175 ILE E O 1
ATOM 15315 N N . ALA E 2 176 ? 34.767 -17.055 12.333 1.00 24.61 176 ALA E N 1
ATOM 15316 C CA . ALA E 2 176 ? 35.920 -16.617 13.114 1.00 24.51 176 ALA E CA 1
ATOM 15317 C C . ALA E 2 176 ? 36.836 -15.689 12.342 1.00 27.35 176 ALA E C 1
ATOM 15318 O O . ALA E 2 176 ? 36.897 -15.750 11.110 1.00 25.57 176 ALA E O 1
ATOM 15320 N N . SER E 2 177 ? 37.551 -14.831 13.079 1.00 25.99 177 SER E N 1
ATOM 15321 C CA . SER E 2 177 ? 38.532 -13.885 12.551 1.00 25.40 177 SER E CA 1
ATOM 15322 C C . SER E 2 177 ? 39.813 -14.033 13.348 1.00 27.13 177 SER E C 1
ATOM 15323 O O . SER E 2 177 ? 39.764 -14.523 14.476 1.00 26.32 177 SER E O 1
ATOM 15326 N N . LEU E 2 178 ? 40.959 -13.560 12.799 1.00 23.73 178 LEU E N 1
ATOM 15327 C CA . LEU E 2 178 ? 42.214 -13.528 13.555 1.00 23.00 178 LEU E CA 1
ATOM 15328 C C . LEU E 2 178 ? 42.089 -12.450 14.658 1.00 26.88 178 LEU E C 1
ATOM 15329 O O . LEU E 2 178 ? 42.673 -12.585 15.740 1.00 27.21 178 LEU E O 1
ATOM 15334 N N . LEU E 2 179 ? 41.284 -11.402 14.389 1.00 22.80 179 LEU E N 1
ATOM 15335 C CA . LEU E 2 179 ? 41.054 -10.296 15.312 1.00 22.50 179 LEU E CA 1
ATOM 15336 C C . LEU E 2 179 ? 39.894 -10.566 16.258 1.00 29.92 179 LEU E C 1
ATOM 15337 O O . LEU E 2 179 ? 38.799 -10.942 15.818 1.00 30.27 179 LEU E O 1
ATOM 15342 N N . GLY E 2 180 ? 40.124 -10.306 17.545 1.00 27.59 180 GLY E N 1
ATOM 15343 C CA . GLY E 2 180 ? 39.077 -10.420 18.551 1.00 27.40 180 GLY E CA 1
ATOM 15344 C C . GLY E 2 180 ? 38.082 -9.288 18.385 1.00 30.96 180 GLY E C 1
ATOM 15345 O O . GLY E 2 180 ? 38.401 -8.266 17.766 1.00 28.60 180 GLY E O 1
ATOM 15346 N N . ALA E 2 181 ? 36.864 -9.455 18.925 1.00 28.99 181 ALA E N 1
ATOM 15347 C CA . ALA E 2 181 ? 35.832 -8.420 18.855 1.00 29.40 181 ALA E CA 1
ATOM 15348 C C . ALA E 2 181 ? 36.299 -7.152 19.624 1.00 32.46 181 ALA E C 1
ATOM 15349 O O . ALA E 2 181 ? 37.024 -7.296 20.621 1.00 30.62 181 ALA E O 1
ATOM 15351 N N . PRO E 2 182 ? 35.945 -5.915 19.170 1.00 29.53 182 PRO E N 1
ATOM 15352 C CA . PRO E 2 182 ? 36.401 -4.707 19.890 1.00 29.49 182 PRO E CA 1
ATOM 15353 C C . PRO E 2 182 ? 35.972 -4.642 21.361 1.00 33.48 182 PRO E C 1
ATOM 15354 O O . PRO E 2 182 ? 36.629 -3.975 22.161 1.00 32.14 182 PRO E O 1
ATOM 15358 N N . SER E 2 183 ? 34.901 -5.380 21.720 1.00 31.42 183 SER E N 1
ATOM 15359 C CA . SER E 2 183 ? 34.390 -5.488 23.085 1.00 31.82 183 SER E CA 1
ATOM 15360 C C . SER E 2 183 ? 35.425 -6.130 24.037 1.00 34.86 183 SER E C 1
ATOM 15361 O O . SER E 2 183 ? 35.332 -5.943 25.254 1.00 34.60 183 SER E O 1
ATOM 15364 N N . ASN E 2 184 ? 36.413 -6.865 23.475 1.00 30.37 184 ASN E N 1
ATOM 15365 C CA . ASN E 2 184 ? 37.468 -7.549 24.233 1.00 29.77 184 ASN E CA 1
ATOM 15366 C C . ASN E 2 184 ? 38.821 -6.796 24.309 1.00 30.78 184 ASN E C 1
ATOM 15367 O O . ASN E 2 184 ? 39.746 -7.308 24.939 1.00 29.77 184 ASN E O 1
ATOM 15372 N N . MET E 2 185 ? 38.933 -5.589 23.698 1.00 26.04 185 MET E N 1
ATOM 15373 C CA . MET E 2 185 ? 40.163 -4.781 23.757 1.00 24.83 185 MET E CA 1
ATOM 15374 C C . MET E 2 185 ? 40.451 -4.350 25.210 1.00 27.38 185 MET E C 1
ATOM 15375 O O . MET E 2 185 ? 39.542 -3.909 25.924 1.00 26.44 185 MET E O 1
ATOM 15380 N N . GLU E 2 186 ? 41.706 -4.495 25.643 1.00 24.78 186 GLU E N 1
ATOM 15381 C CA . GLU E 2 186 ? 42.123 -4.115 27.003 1.00 25.21 186 GLU E CA 1
ATOM 15382 C C . GLU E 2 186 ? 42.606 -2.664 27.089 1.00 27.06 186 GLU E C 1
ATOM 15383 O O . GLU E 2 186 ? 42.819 -2.138 28.188 1.00 26.60 186 GLU E O 1
ATOM 15389 N N . GLY E 2 187 ? 42.737 -2.025 25.928 1.00 23.67 187 GLY E N 1
ATOM 15390 C CA . GLY E 2 187 ? 43.138 -0.626 25.803 1.00 23.03 187 GLY E CA 1
ATOM 15391 C C . GLY E 2 187 ? 42.712 -0.036 24.471 1.00 25.80 187 GLY E C 1
ATOM 15392 O O . GLY E 2 187 ? 42.340 -0.769 23.549 1.00 24.47 187 GLY E O 1
ATOM 15393 N N . LEU E 2 188 ? 42.762 1.292 24.351 1.00 23.18 188 LEU E N 1
ATOM 15394 C CA . LEU E 2 188 ? 42.406 1.958 23.090 1.00 23.74 188 LEU E CA 1
ATOM 15395 C C . LEU E 2 188 ? 43.525 1.700 22.063 1.00 26.99 188 LEU E C 1
ATOM 15396 O O . LEU E 2 188 ? 44.696 1.727 22.425 1.00 25.17 188 LEU E O 1
ATOM 15401 N N . GLY E 2 189 ? 43.143 1.391 20.820 1.00 24.78 189 GLY E N 1
ATOM 15402 C CA . GLY E 2 189 ? 44.083 1.120 19.736 1.00 24.50 189 GLY E CA 1
ATOM 15403 C C . GLY E 2 189 ? 44.771 -0.235 19.786 1.00 27.11 189 GLY E C 1
ATOM 15404 O O . GLY E 2 189 ? 45.759 -0.450 19.085 1.00 25.34 189 GLY E O 1
ATOM 15405 N N . TYR E 2 190 ? 44.214 -1.187 20.556 1.00 24.06 190 TYR E N 1
ATOM 15406 C CA . TYR E 2 190 ? 44.767 -2.527 20.790 1.00 23.86 190 TYR E CA 1
ATOM 15407 C C . TYR E 2 190 ? 44.300 -3.670 19.859 1.00 27.49 190 TYR E C 1
ATOM 15408 O O . TYR E 2 190 ? 44.781 -4.790 20.026 1.00 26.40 190 TYR E O 1
ATOM 15417 N N . ALA E 2 191 ? 43.380 -3.418 18.900 1.00 23.92 191 ALA E N 1
ATOM 15418 C CA . ALA E 2 191 ? 42.801 -4.474 18.050 1.00 23.77 191 ALA E CA 1
ATOM 15419 C C . ALA E 2 191 ? 43.809 -5.395 17.353 1.00 27.07 191 ALA E C 1
ATOM 15420 O O . ALA E 2 191 ? 43.600 -6.615 17.357 1.00 26.06 191 ALA E O 1
ATOM 15422 N N . LEU E 2 192 ? 44.903 -4.838 16.790 1.00 22.85 192 LEU E N 1
ATOM 15423 C CA . LEU E 2 192 ? 45.921 -5.646 16.115 1.00 22.85 192 LEU E CA 1
ATOM 15424 C C . LEU E 2 192 ? 46.794 -6.456 17.088 1.00 27.06 192 LEU E C 1
ATOM 15425 O O . LEU E 2 192 ? 47.565 -7.304 16.644 1.00 26.72 192 LEU E O 1
ATOM 15430 N N . ARG E 2 193 ? 46.657 -6.205 18.402 1.00 24.65 193 ARG E N 1
ATOM 15431 C CA . ARG E 2 193 ? 47.385 -6.939 19.447 1.00 25.44 193 ARG E CA 1
ATOM 15432 C C . ARG E 2 193 ? 46.561 -8.146 19.920 1.00 31.97 193 ARG E C 1
ATOM 15433 O O . ARG E 2 193 ? 47.120 -9.064 20.531 1.00 32.45 193 ARG E O 1
ATOM 15441 N N . ASN E 2 194 ? 45.226 -8.136 19.676 1.00 29.46 194 ASN E N 1
ATOM 15442 C CA . ASN E 2 194 ? 44.376 -9.234 20.130 1.00 28.67 194 ASN E CA 1
ATOM 15443 C C . ASN E 2 194 ? 44.336 -10.376 19.113 1.00 31.80 194 ASN E C 1
ATOM 15444 O O . ASN E 2 194 ? 43.306 -10.650 18.481 1.00 29.98 194 ASN E O 1
ATOM 15449 N N . ILE E 2 195 ? 45.496 -11.030 18.968 1.00 28.81 195 ILE E N 1
ATOM 15450 C CA . ILE E 2 195 ? 45.746 -12.177 18.103 1.00 29.30 195 ILE E CA 1
ATOM 15451 C C . ILE E 2 195 ? 46.489 -13.202 18.963 1.00 36.06 195 ILE E C 1
ATOM 15452 O O . ILE E 2 195 ? 47.578 -12.911 19.478 1.00 35.07 195 ILE E O 1
ATOM 15457 N N . MET E 2 196 ? 45.900 -14.393 19.112 1.00 34.52 196 MET E N 1
ATOM 15458 C CA . MET E 2 196 ? 46.474 -15.481 19.905 1.00 35.47 196 MET E CA 1
ATOM 15459 C C . MET E 2 196 ? 47.809 -15.964 19.331 1.00 36.08 196 MET E C 1
ATOM 15460 O O . MET E 2 196 ? 47.947 -16.043 18.112 1.00 36.00 196 MET E O 1
ATOM 15465 N N . VAL E 2 197 ? 48.782 -16.305 20.214 1.00 31.70 197 VAL E N 1
ATOM 15466 C CA . VAL E 2 197 ? 50.108 -16.813 19.817 1.00 31.11 197 VAL E CA 1
ATOM 15467 C C . VAL E 2 197 ? 49.932 -18.031 18.909 1.00 37.02 197 VAL E C 1
ATOM 15468 O O . VAL E 2 197 ? 50.563 -18.102 17.852 1.00 37.57 197 VAL E O 1
ATOM 15472 N N . ASN E 2 198 ? 49.041 -18.964 19.315 1.00 33.45 198 ASN E N 1
ATOM 15473 C CA . ASN E 2 198 ? 48.733 -20.176 18.557 1.00 33.64 198 ASN E CA 1
ATOM 15474 C C . ASN E 2 198 ? 48.207 -19.885 17.141 1.00 37.53 198 ASN E C 1
ATOM 15475 O O . ASN E 2 198 ? 48.505 -20.654 16.230 1.00 38.96 198 ASN E O 1
ATOM 15480 N N . HIS E 2 199 ? 47.477 -18.761 16.951 1.00 33.52 199 HIS E N 1
ATOM 15481 C CA . HIS E 2 199 ? 46.978 -18.348 15.624 1.00 32.85 199 HIS E CA 1
ATOM 15482 C C . HIS E 2 199 ? 48.154 -17.997 14.695 1.00 36.06 199 HIS E C 1
ATOM 15483 O O . HIS E 2 199 ? 48.147 -18.417 13.542 1.00 34.85 199 HIS E O 1
ATOM 15490 N N . TYR E 2 200 ? 49.173 -17.245 15.197 1.00 33.95 200 TYR E N 1
ATOM 15491 C CA . TYR E 2 200 ? 50.379 -16.881 14.427 1.00 33.38 200 TYR E CA 1
ATOM 15492 C C . TYR E 2 200 ? 51.142 -18.123 13.999 1.00 37.77 200 TYR E C 1
ATOM 15493 O O . TYR E 2 200 ? 51.627 -18.199 12.869 1.00 37.57 200 TYR E O 1
ATOM 15502 N N . VAL E 2 201 ? 51.296 -19.076 14.939 1.00 35.57 201 VAL E N 1
ATOM 15503 C CA . VAL E 2 201 ? 52.012 -20.339 14.747 1.00 35.20 201 VAL E CA 1
ATOM 15504 C C . VAL E 2 201 ? 51.303 -21.221 13.696 1.00 36.71 201 VAL E C 1
ATOM 15505 O O . VAL E 2 201 ? 51.954 -21.658 12.747 1.00 33.86 201 VAL E O 1
ATOM 15509 N N . ALA E 2 202 ? 49.981 -21.444 13.851 1.00 35.20 202 ALA E N 1
ATOM 15510 C CA . ALA E 2 202 ? 49.190 -22.261 12.908 1.00 35.62 202 ALA E CA 1
ATOM 15511 C C . ALA E 2 202 ? 49.136 -21.647 11.493 1.00 39.75 202 ALA E C 1
ATOM 15512 O O . ALA E 2 202 ? 49.270 -22.382 10.511 1.00 40.46 202 ALA E O 1
ATOM 15514 N N . THR E 2 203 ? 49.004 -20.305 11.393 1.00 35.26 203 THR E N 1
ATOM 15515 C CA . THR E 2 203 ? 48.958 -19.582 10.106 1.00 34.70 203 THR E CA 1
ATOM 15516 C C . THR E 2 203 ? 50.285 -19.708 9.316 1.00 38.36 203 THR E C 1
ATOM 15517 O O . THR E 2 203 ? 50.256 -19.809 8.093 1.00 38.60 203 THR E O 1
ATOM 15521 N N . THR E 2 204 ? 51.432 -19.743 10.012 1.00 36.08 204 THR E N 1
ATOM 15522 C CA . THR E 2 204 ? 52.753 -19.849 9.366 1.00 36.38 204 THR E CA 1
ATOM 15523 C C . THR E 2 204 ? 53.240 -21.303 9.218 1.00 42.05 204 THR E C 1
ATOM 15524 O O . THR E 2 204 ? 54.391 -21.528 8.828 1.00 42.46 204 THR E O 1
ATOM 15528 N N . LYS E 2 205 ? 52.364 -22.286 9.528 1.00 39.44 205 LYS E N 1
ATOM 15529 C CA . LYS E 2 205 ? 52.659 -23.731 9.460 1.00 40.03 205 LYS E CA 1
ATOM 15530 C C . LYS E 2 205 ? 53.850 -24.112 10.367 1.00 44.09 205 LYS E C 1
ATOM 15531 O O . LYS E 2 205 ? 54.665 -24.971 10.015 1.00 43.91 205 LYS E O 1
ATOM 15537 N N . LYS E 2 206 ? 53.951 -23.430 11.534 1.00 40.33 206 LYS E N 1
ATOM 15538 C CA . LYS E 2 206 ? 54.985 -23.636 12.559 1.00 40.12 206 LYS E CA 1
ATOM 15539 C C . LYS E 2 206 ? 56.434 -23.332 12.071 1.00 42.87 206 LYS E C 1
ATOM 15540 O O . LYS E 2 206 ? 57.390 -23.789 12.701 1.00 43.16 206 LYS E O 1
ATOM 15546 N N . ASN E 2 207 ? 56.601 -22.537 10.990 1.00 38.29 207 ASN E N 1
ATOM 15547 C CA . ASN E 2 207 ? 57.937 -22.133 10.535 1.00 38.13 207 ASN E CA 1
ATOM 15548 C C . ASN E 2 207 ? 58.379 -20.993 11.469 1.00 41.02 207 ASN E C 1
ATOM 15549 O O . ASN E 2 207 ? 57.764 -19.924 11.479 1.00 39.75 207 ASN E O 1
ATOM 15554 N N . LEU E 2 208 ? 59.423 -21.257 12.267 1.00 36.82 208 LEU E N 1
ATOM 15555 C CA . LEU E 2 208 ? 59.966 -20.380 13.301 1.00 35.79 208 LEU E CA 1
ATOM 15556 C C . LEU E 2 208 ? 60.174 -18.910 12.878 1.00 37.63 208 LEU E C 1
ATOM 15557 O O . LEU E 2 208 ? 59.551 -18.042 13.484 1.00 36.89 208 LEU E O 1
ATOM 15562 N N . MET E 2 209 ? 61.070 -18.628 11.915 1.00 33.45 209 MET E N 1
ATOM 15563 C CA . MET E 2 209 ? 61.374 -17.257 11.471 1.00 32.64 209 MET E CA 1
ATOM 15564 C C . MET E 2 209 ? 60.157 -16.507 10.923 1.00 35.14 209 MET E C 1
ATOM 15565 O O . MET E 2 209 ? 60.055 -15.295 11.137 1.00 32.65 209 MET E O 1
ATOM 15570 N N . ASN E 2 210 ? 59.223 -17.220 10.261 1.00 31.81 210 ASN E N 1
ATOM 15571 C CA . ASN E 2 210 ? 58.009 -16.607 9.730 1.00 30.80 210 ASN E CA 1
ATOM 15572 C C . ASN E 2 210 ? 57.004 -16.298 10.811 1.00 33.35 210 ASN E C 1
ATOM 15573 O O . ASN E 2 210 ? 56.306 -15.295 10.695 1.00 33.37 210 ASN E O 1
ATOM 15578 N N . ALA E 2 211 ? 56.912 -17.146 11.854 1.00 29.18 211 ALA E N 1
ATOM 15579 C CA . ALA E 2 211 ? 56.007 -16.909 12.980 1.00 28.87 211 ALA E CA 1
ATOM 15580 C C . ALA E 2 211 ? 56.502 -15.679 13.757 1.00 30.87 211 ALA E C 1
ATOM 15581 O O . ALA E 2 211 ? 55.685 -14.858 14.161 1.00 30.40 211 ALA E O 1
ATOM 15583 N N . VAL E 2 212 ? 57.839 -15.534 13.902 1.00 28.81 212 VAL E N 1
ATOM 15584 C CA . VAL E 2 212 ? 58.503 -14.393 14.568 1.00 27.22 212 VAL E CA 1
ATOM 15585 C C . VAL E 2 212 ? 58.188 -13.112 13.772 1.00 28.50 212 VAL E C 1
ATOM 15586 O O . VAL E 2 212 ? 57.760 -12.121 14.361 1.00 26.29 212 VAL E O 1
ATOM 15590 N N . ALA E 2 213 ? 58.369 -13.162 12.432 1.00 26.41 213 ALA E N 1
ATOM 15591 C CA . ALA E 2 213 ? 58.106 -12.038 11.531 1.00 26.07 213 ALA E CA 1
ATOM 15592 C C . ALA E 2 213 ? 56.638 -11.608 11.567 1.00 29.78 213 ALA E C 1
ATOM 15593 O O . ALA E 2 213 ? 56.375 -10.428 11.742 1.00 28.63 213 ALA E O 1
ATOM 15595 N N . PHE E 2 214 ? 55.690 -12.557 11.452 1.00 27.23 214 PHE E N 1
ATOM 15596 C CA . PHE E 2 214 ? 54.257 -12.244 11.488 1.00 26.48 214 PHE E CA 1
ATOM 15597 C C . PHE E 2 214 ? 53.889 -11.513 12.792 1.00 28.74 214 PHE E C 1
ATOM 15598 O O . PHE E 2 214 ? 53.256 -10.465 12.734 1.00 27.79 214 PHE E O 1
ATOM 15606 N N . ALA E 2 215 ? 54.335 -12.039 13.949 1.00 24.91 215 ALA E N 1
ATOM 15607 C CA . ALA E 2 215 ? 54.057 -11.466 15.263 1.00 24.10 215 ALA E CA 1
ATOM 15608 C C . ALA E 2 215 ? 54.701 -10.084 15.432 1.00 25.82 215 ALA E C 1
ATOM 15609 O O . ALA E 2 215 ? 54.041 -9.186 15.926 1.00 25.28 215 ALA E O 1
ATOM 15611 N N . SER E 2 216 ? 55.956 -9.904 14.982 1.00 22.04 216 SER E N 1
ATOM 15612 C CA . SER E 2 216 ? 56.644 -8.613 15.087 1.00 21.30 216 SER E CA 1
ATOM 15613 C C . SER E 2 216 ? 55.984 -7.562 14.188 1.00 23.26 216 SER E C 1
ATOM 15614 O O . SER E 2 216 ? 55.783 -6.438 14.631 1.00 22.09 216 SER E O 1
ATOM 15617 N N . ILE E 2 217 ? 55.605 -7.935 12.952 1.00 19.98 217 ILE E N 1
ATOM 15618 C CA . ILE E 2 217 ? 54.902 -7.022 12.030 1.00 19.88 217 ILE E CA 1
ATOM 15619 C C . ILE E 2 217 ? 53.601 -6.504 12.668 1.00 24.59 217 ILE E C 1
ATOM 15620 O O . ILE E 2 217 ? 53.406 -5.298 12.737 1.00 24.03 217 ILE E O 1
ATOM 15625 N N . MET E 2 218 ? 52.737 -7.409 13.157 1.00 21.72 218 MET E N 1
ATOM 15626 C CA . MET E 2 218 ? 51.439 -7.021 13.722 1.00 21.72 218 MET E CA 1
ATOM 15627 C C . MET E 2 218 ? 51.573 -6.219 15.015 1.00 24.13 218 MET E C 1
ATOM 15628 O O . MET E 2 218 ? 50.883 -5.211 15.176 1.00 23.56 218 MET E O 1
ATOM 15633 N N . GLU E 2 219 ? 52.493 -6.632 15.902 1.00 20.20 219 GLU E N 1
ATOM 15634 C CA . GLU E 2 219 ? 52.744 -5.940 17.175 1.00 19.54 219 GLU E CA 1
ATOM 15635 C C . GLU E 2 219 ? 53.293 -4.528 16.940 1.00 22.94 219 GLU E C 1
ATOM 15636 O O . GLU E 2 219 ? 52.796 -3.575 17.537 1.00 21.68 219 GLU E O 1
ATOM 15642 N N . GLN E 2 220 ? 54.320 -4.397 16.078 1.00 19.53 220 GLN E N 1
ATOM 15643 C CA . GLN E 2 220 ? 54.911 -3.088 15.800 1.00 19.59 220 GLN E CA 1
ATOM 15644 C C . GLN E 2 220 ? 53.949 -2.173 15.017 1.00 24.37 220 GLN E C 1
ATOM 15645 O O . GLN E 2 220 ? 53.950 -0.972 15.267 1.00 24.62 220 GLN E O 1
ATOM 15651 N N . THR E 2 221 ? 53.082 -2.735 14.139 1.00 21.91 221 THR E N 1
ATOM 15652 C CA . THR E 2 221 ? 52.037 -1.960 13.432 1.00 20.46 221 THR E CA 1
ATOM 15653 C C . THR E 2 221 ? 51.025 -1.450 14.483 1.00 23.41 221 THR E C 1
ATOM 15654 O O . THR E 2 221 ? 50.610 -0.296 14.426 1.00 23.41 221 THR E O 1
ATOM 15658 N N . ALA E 2 222 ? 50.691 -2.286 15.476 1.00 19.91 222 ALA E N 1
ATOM 15659 C CA . ALA E 2 222 ? 49.794 -1.880 16.563 1.00 20.40 222 ALA E CA 1
ATOM 15660 C C . ALA E 2 222 ? 50.390 -0.708 17.357 1.00 22.40 222 ALA E C 1
ATOM 15661 O O . ALA E 2 222 ? 49.635 0.165 17.795 1.00 22.19 222 ALA E O 1
ATOM 15663 N N . MET E 2 223 ? 51.746 -0.661 17.506 1.00 19.28 223 MET E N 1
ATOM 15664 C CA . MET E 2 223 ? 52.434 0.426 18.225 1.00 18.28 223 MET E CA 1
ATOM 15665 C C . MET E 2 223 ? 52.198 1.794 17.562 1.00 21.39 223 MET E C 1
ATOM 15666 O O . MET E 2 223 ? 52.114 2.811 18.256 1.00 20.84 223 MET E O 1
ATOM 15671 N N . PHE E 2 224 ? 52.050 1.810 16.223 1.00 18.35 224 PHE E N 1
ATOM 15672 C CA . PHE E 2 224 ? 51.726 3.031 15.467 1.00 18.17 224 PHE E CA 1
ATOM 15673 C C . PHE E 2 224 ? 50.269 3.436 15.757 1.00 22.63 224 PHE E C 1
ATOM 15674 O O . PHE E 2 224 ? 49.997 4.607 16.042 1.00 21.82 224 PHE E O 1
ATOM 15682 N N . GLU E 2 225 ? 49.346 2.457 15.736 1.00 20.45 225 GLU E N 1
ATOM 15683 C CA . GLU E 2 225 ? 47.917 2.684 16.005 1.00 20.96 225 GLU E CA 1
ATOM 15684 C C . GLU E 2 225 ? 47.709 3.229 17.439 1.00 25.43 225 GLU E C 1
ATOM 15685 O O . GLU E 2 225 ? 46.918 4.149 17.641 1.00 25.18 225 GLU E O 1
ATOM 15691 N N . MET E 2 226 ? 48.466 2.700 18.407 1.00 22.27 226 MET E N 1
ATOM 15692 C CA . MET E 2 226 ? 48.401 3.097 19.823 1.00 22.31 226 MET E CA 1
ATOM 15693 C C . MET E 2 226 ? 49.000 4.463 20.127 1.00 25.47 226 MET E C 1
ATOM 15694 O O . MET E 2 226 ? 48.740 5.018 21.200 1.00 25.64 226 MET E O 1
ATOM 15699 N N . GLY E 2 227 ? 49.842 4.961 19.233 1.00 21.62 227 GLY E N 1
ATOM 15700 C CA . GLY E 2 227 ? 50.533 6.225 19.443 1.00 21.15 227 GLY E CA 1
ATOM 15701 C C . GLY E 2 227 ? 51.871 6.051 20.136 1.00 25.16 227 GLY E C 1
ATOM 15702 O O . GLY E 2 227 ? 52.495 7.043 20.524 1.00 24.16 227 GLY E O 1
ATOM 15703 N N . ASP E 2 228 ? 52.324 4.787 20.311 1.00 21.76 228 ASP E N 1
ATOM 15704 C CA . ASP E 2 228 ? 53.618 4.499 20.941 1.00 20.79 228 ASP E CA 1
ATOM 15705 C C . ASP E 2 228 ? 54.793 4.743 19.991 1.00 24.60 228 ASP E C 1
ATOM 15706 O O . ASP E 2 228 ? 55.850 5.176 20.441 1.00 23.18 228 ASP E O 1
ATOM 15711 N N . ALA E 2 229 ? 54.610 4.463 18.686 1.00 21.93 229 ALA E N 1
ATOM 15712 C CA . ALA E 2 229 ? 55.658 4.648 17.673 1.00 21.96 229 ALA E CA 1
ATOM 15713 C C . ALA E 2 229 ? 55.500 6.016 16.978 1.00 26.12 229 ALA E C 1
ATOM 15714 O O . ALA E 2 229 ? 55.407 6.094 15.752 1.00 26.24 229 ALA E O 1
ATOM 15716 N N . ILE E 2 230 ? 55.433 7.086 17.779 1.00 24.04 230 ILE E N 1
ATOM 15717 C CA . ILE E 2 230 ? 55.222 8.469 17.326 1.00 24.31 230 ILE E CA 1
ATOM 15718 C C . ILE E 2 230 ? 56.382 9.360 17.784 1.00 27.48 230 ILE E C 1
ATOM 15719 O O . ILE E 2 230 ? 56.891 9.170 18.886 1.00 26.98 230 ILE E O 1
ATOM 15724 N N . GLY E 2 231 ? 56.757 10.327 16.939 1.00 24.52 231 GLY E N 1
ATOM 15725 C CA . GLY E 2 231 ? 57.791 11.317 17.228 1.00 25.42 231 GLY E CA 1
ATOM 15726 C C . GLY E 2 231 ? 59.136 10.719 17.596 1.00 28.25 231 GLY E C 1
ATOM 15727 O O . GLY E 2 231 ? 59.660 9.881 16.863 1.00 26.05 231 GLY E O 1
ATOM 15728 N N . SER E 2 232 ? 59.658 11.091 18.779 1.00 25.33 232 SER E N 1
ATOM 15729 C CA . SER E 2 232 ? 60.959 10.620 19.279 1.00 26.18 232 SER E CA 1
ATOM 15730 C C . SER E 2 232 ? 61.023 9.106 19.563 1.00 28.51 232 SER E C 1
ATOM 15731 O O . SER E 2 232 ? 62.115 8.564 19.666 1.00 28.73 232 SER E O 1
ATOM 15734 N N . PHE E 2 233 ? 59.864 8.430 19.665 1.00 23.34 233 PHE E N 1
ATOM 15735 C CA . PHE E 2 233 ? 59.778 6.984 19.942 1.00 21.44 233 PHE E CA 1
ATOM 15736 C C . PHE E 2 233 ? 59.711 6.130 18.663 1.00 23.14 233 PHE E C 1
ATOM 15737 O O . PHE E 2 233 ? 59.911 4.924 18.742 1.00 22.21 233 PHE E O 1
ATOM 15745 N N . GLU E 2 234 ? 59.389 6.739 17.507 1.00 20.91 234 GLU E N 1
ATOM 15746 C CA . GLU E 2 234 ? 59.240 6.022 16.236 1.00 20.53 234 GLU E CA 1
ATOM 15747 C C . GLU E 2 234 ? 60.456 5.155 15.858 1.00 24.60 234 GLU E C 1
ATOM 15748 O O . GLU E 2 234 ? 60.272 3.980 15.534 1.00 23.76 234 GLU E O 1
ATOM 15754 N N . ARG E 2 235 ? 61.680 5.738 15.869 1.00 22.35 235 ARG E N 1
ATOM 15755 C CA . ARG E 2 235 ? 62.916 5.031 15.501 1.00 21.60 235 ARG E CA 1
ATOM 15756 C C . ARG E 2 235 ? 63.145 3.745 16.333 1.00 23.81 235 ARG E C 1
ATOM 15757 O O . ARG E 2 235 ? 63.509 2.716 15.767 1.00 23.04 235 ARG E O 1
ATOM 15765 N N . MET E 2 236 ? 62.861 3.796 17.648 1.00 21.17 236 MET E N 1
ATOM 15766 C CA . MET E 2 236 ? 62.962 2.635 18.531 1.00 20.43 236 MET E CA 1
ATOM 15767 C C . MET E 2 236 ? 62.099 1.464 18.001 1.00 23.91 236 MET E C 1
ATOM 15768 O O . MET E 2 236 ? 62.569 0.324 17.957 1.00 21.84 236 MET E O 1
ATOM 15773 N N . HIS E 2 237 ? 60.841 1.751 17.609 1.00 21.16 237 HIS E N 1
ATOM 15774 C CA . HIS E 2 237 ? 59.936 0.720 17.117 1.00 20.12 237 HIS E CA 1
ATOM 15775 C C . HIS E 2 237 ? 60.328 0.218 15.717 1.00 25.20 237 HIS E C 1
ATOM 15776 O O . HIS E 2 237 ? 60.209 -0.983 15.451 1.00 24.71 237 HIS E O 1
ATOM 15783 N N . LEU E 2 238 ? 60.853 1.109 14.857 1.00 22.01 238 LEU E N 1
ATOM 15784 C CA . LEU E 2 238 ? 61.313 0.720 13.515 1.00 21.84 238 LEU E CA 1
ATOM 15785 C C . LEU E 2 238 ? 62.528 -0.210 13.596 1.00 25.66 238 LEU E C 1
ATOM 15786 O O . LEU E 2 238 ? 62.567 -1.222 12.890 1.00 25.32 238 LEU E O 1
ATOM 15791 N N . LEU E 2 239 ? 63.506 0.121 14.464 1.00 22.63 239 LEU E N 1
ATOM 15792 C CA . LEU E 2 239 ? 64.708 -0.701 14.653 1.00 21.74 239 LEU E CA 1
ATOM 15793 C C . LEU E 2 239 ? 64.341 -2.038 15.300 1.00 25.93 239 LEU E C 1
ATOM 15794 O O . LEU E 2 239 ? 64.921 -3.063 14.952 1.00 26.71 239 LEU E O 1
ATOM 15799 N N . GLY E 2 240 ? 63.337 -2.014 16.178 1.00 22.80 240 GLY E N 1
ATOM 15800 C CA . GLY E 2 240 ? 62.798 -3.203 16.834 1.00 22.09 240 GLY E CA 1
ATOM 15801 C C . GLY E 2 240 ? 62.237 -4.163 15.802 1.00 25.95 240 GLY E C 1
ATOM 15802 O O . GLY E 2 240 ? 62.616 -5.336 15.771 1.00 26.29 240 GLY E O 1
ATOM 15803 N N . LEU E 2 241 ? 61.388 -3.645 14.890 1.00 22.10 241 LEU E N 1
ATOM 15804 C CA . LEU E 2 241 ? 60.820 -4.446 13.804 1.00 21.45 241 LEU E CA 1
ATOM 15805 C C . LEU E 2 241 ? 61.932 -5.033 12.919 1.00 25.84 241 LEU E C 1
ATOM 15806 O O . LEU E 2 241 ? 61.977 -6.245 12.712 1.00 24.77 241 LEU E O 1
ATOM 15811 N N . ALA E 2 242 ? 62.832 -4.180 12.432 1.00 24.11 242 ALA E N 1
ATOM 15812 C CA . ALA E 2 242 ? 63.928 -4.574 11.548 1.00 24.91 242 ALA E CA 1
ATOM 15813 C C . ALA E 2 242 ? 64.832 -5.682 12.111 1.00 28.59 242 ALA E C 1
ATOM 15814 O O . ALA E 2 242 ? 65.038 -6.697 11.444 1.00 29.10 242 ALA E O 1
ATOM 15816 N N . TYR E 2 243 ? 65.340 -5.499 13.340 1.00 24.63 243 TYR E N 1
ATOM 15817 C CA . TYR E 2 243 ? 66.291 -6.407 13.970 1.00 24.77 243 TYR E CA 1
ATOM 15818 C C . TYR E 2 243 ? 65.675 -7.594 14.706 1.00 29.94 243 TYR E C 1
ATOM 15819 O O . TYR E 2 243 ? 66.198 -8.700 14.576 1.00 30.80 243 TYR E O 1
ATOM 15828 N N . GLN E 2 244 ? 64.600 -7.393 15.483 1.00 26.69 244 GLN E N 1
ATOM 15829 C CA . GLN E 2 244 ? 63.991 -8.521 16.184 1.00 26.44 244 GLN E CA 1
ATOM 15830 C C . GLN E 2 244 ? 63.087 -9.348 15.264 1.00 30.05 244 GLN E C 1
ATOM 15831 O O . GLN E 2 244 ? 63.107 -10.580 15.324 1.00 29.30 244 GLN E O 1
ATOM 15837 N N . GLY E 2 245 ? 62.282 -8.676 14.450 1.00 27.21 245 GLY E N 1
ATOM 15838 C CA . GLY E 2 245 ? 61.303 -9.365 13.620 1.00 27.02 245 GLY E CA 1
ATOM 15839 C C . GLY E 2 245 ? 61.663 -9.743 12.204 1.00 30.78 245 GLY E C 1
ATOM 15840 O O . GLY E 2 245 ? 61.080 -10.689 11.667 1.00 30.09 245 GLY E O 1
ATOM 15841 N N . LEU E 2 246 ? 62.582 -9.010 11.570 1.00 27.24 246 LEU E N 1
ATOM 15842 C CA . LEU E 2 246 ? 62.875 -9.254 10.158 1.00 26.86 246 LEU E CA 1
ATOM 15843 C C . LEU E 2 246 ? 64.323 -9.669 9.864 1.00 31.13 246 LEU E C 1
ATOM 15844 O O . LEU E 2 246 ? 64.765 -9.547 8.722 1.00 30.51 246 LEU E O 1
ATOM 15849 N N . ASN E 2 247 ? 65.044 -10.202 10.875 1.00 28.04 247 ASN E N 1
ATOM 15850 C CA . ASN E 2 247 ? 66.421 -10.701 10.735 1.00 28.55 247 ASN E CA 1
ATOM 15851 C C . ASN E 2 247 ? 67.385 -9.724 10.014 1.00 32.07 247 ASN E C 1
ATOM 15852 O O . ASN E 2 247 ? 68.231 -10.165 9.235 1.00 31.82 247 ASN E O 1
ATOM 15857 N N . SER E 2 248 ? 67.257 -8.399 10.262 1.00 28.20 248 SER E N 1
ATOM 15858 C CA . SER E 2 248 ? 68.144 -7.416 9.617 1.00 27.77 248 SER E CA 1
ATOM 15859 C C . SER E 2 248 ? 69.600 -7.638 10.011 1.00 31.11 248 SER E C 1
ATOM 15860 O O . SER E 2 248 ? 69.883 -8.021 11.153 1.00 30.21 248 SER E O 1
ATOM 15863 N N . ASP E 2 249 ? 70.509 -7.486 9.029 1.00 27.93 249 ASP E N 1
ATOM 15864 C CA . ASP E 2 249 ? 71.957 -7.708 9.164 1.00 27.58 249 ASP E CA 1
ATOM 15865 C C . ASP E 2 249 ? 72.276 -9.172 9.572 1.00 32.45 249 ASP E C 1
ATOM 15866 O O . ASP E 2 249 ? 73.399 -9.455 10.017 1.00 32.18 249 ASP E O 1
ATOM 15871 N N . ASN E 2 250 ? 71.274 -10.090 9.438 1.00 29.44 250 ASN E N 1
ATOM 15872 C CA . ASN E 2 250 ? 71.330 -11.516 9.826 1.00 29.75 250 ASN E CA 1
ATOM 15873 C C . ASN E 2 250 ? 71.663 -11.677 11.321 1.00 33.48 250 ASN E C 1
ATOM 15874 O O . ASN E 2 250 ? 72.135 -12.737 11.735 1.00 33.98 250 ASN E O 1
ATOM 15879 N N . LEU E 2 251 ? 71.393 -10.633 12.131 1.00 28.74 251 LEU E N 1
ATOM 15880 C CA . LEU E 2 251 ? 71.720 -10.615 13.558 1.00 27.08 251 LEU E CA 1
ATOM 15881 C C . LEU E 2 251 ? 71.115 -11.789 14.327 1.00 31.18 251 LEU E C 1
ATOM 15882 O O . LEU E 2 251 ? 71.861 -12.463 15.036 1.00 31.46 251 LEU E O 1
ATOM 15887 N N . VAL E 2 252 ? 69.799 -12.065 14.163 1.00 28.43 252 VAL E N 1
ATOM 15888 C CA . VAL E 2 252 ? 69.144 -13.187 14.854 1.00 28.16 252 VAL E CA 1
ATOM 15889 C C . VAL E 2 252 ? 69.829 -14.529 14.503 1.00 33.42 252 VAL E C 1
ATOM 15890 O O . VAL E 2 252 ? 70.299 -15.224 15.412 1.00 31.51 252 VAL E O 1
ATOM 15894 N N . ILE E 2 253 ? 69.934 -14.854 13.193 1.00 31.36 253 ILE E N 1
ATOM 15895 C CA . ILE E 2 253 ? 70.538 -16.117 12.727 1.00 32.11 253 ILE E CA 1
ATOM 15896 C C . ILE E 2 253 ? 72.025 -16.237 13.146 1.00 37.23 253 ILE E C 1
ATOM 15897 O O . ILE E 2 253 ? 72.415 -17.312 13.606 1.00 36.98 253 ILE E O 1
ATOM 15902 N N . ASP E 2 254 ? 72.821 -15.143 13.040 1.00 34.57 254 ASP E N 1
ATOM 15903 C CA . ASP E 2 254 ? 74.236 -15.113 13.453 1.00 34.53 254 ASP E CA 1
ATOM 15904 C C . ASP E 2 254 ? 74.414 -15.509 14.926 1.00 37.85 254 ASP E C 1
ATOM 15905 O O . ASP E 2 254 ? 75.308 -16.296 15.241 1.00 36.42 254 ASP E O 1
ATOM 15910 N N . LEU E 2 255 ? 73.559 -14.972 15.820 1.00 34.12 255 LEU E N 1
ATOM 15911 C CA . LEU E 2 255 ? 73.635 -15.268 17.254 1.00 33.49 255 LEU E CA 1
ATOM 15912 C C . LEU E 2 255 ? 73.248 -16.723 17.556 1.00 38.36 255 LEU E C 1
ATOM 15913 O O . LEU E 2 255 ? 73.859 -17.336 18.434 1.00 38.22 255 LEU E O 1
ATOM 15918 N N . VAL E 2 256 ? 72.269 -17.283 16.809 1.00 35.55 256 VAL E N 1
ATOM 15919 C CA . VAL E 2 256 ? 71.816 -18.678 16.958 1.00 35.94 256 VAL E CA 1
ATOM 15920 C C . VAL E 2 256 ? 72.946 -19.644 16.538 1.00 42.64 256 VAL E C 1
ATOM 15921 O O . VAL E 2 256 ? 73.278 -20.561 17.295 1.00 42.10 256 VAL E O 1
ATOM 15925 N N . LYS E 2 257 ? 73.554 -19.399 15.352 1.00 40.94 257 LYS E N 1
ATOM 15926 C CA . LYS E 2 257 ? 74.649 -20.200 14.784 1.00 41.94 257 LYS E CA 1
ATOM 15927 C C . LYS E 2 257 ? 75.844 -20.317 15.726 1.00 46.93 257 LYS E C 1
ATOM 15928 O O . LYS E 2 257 ? 76.386 -21.413 15.892 1.00 47.38 257 LYS E O 1
ATOM 15934 N N . ALA E 2 258 ? 76.234 -19.193 16.354 1.00 42.89 258 ALA E N 1
ATOM 15935 C CA . ALA E 2 258 ? 77.361 -19.108 17.289 1.00 42.53 258 ALA E CA 1
ATOM 15936 C C . ALA E 2 258 ? 77.070 -19.798 18.627 1.00 44.61 258 ALA E C 1
ATOM 15937 O O . ALA E 2 258 ? 77.995 -20.027 19.409 1.00 44.33 258 ALA E O 1
ATOM 15939 N N . ASN E 2 259 ? 75.792 -20.125 18.888 1.00 39.43 259 ASN E N 1
ATOM 15940 C CA . ASN E 2 259 ? 75.353 -20.742 20.137 1.00 38.70 259 ASN E CA 1
ATOM 15941 C C . ASN E 2 259 ? 74.497 -21.998 19.931 1.00 42.23 259 ASN E C 1
ATOM 15942 O O . ASN E 2 259 ? 73.626 -22.291 20.754 1.00 41.20 259 ASN E O 1
ATOM 15947 N N . SER E 2 260 ? 74.780 -22.768 18.856 1.00 40.42 260 SER E N 1
ATOM 15948 C CA . SER E 2 260 ? 74.079 -24.014 18.500 1.00 41.25 260 SER E CA 1
ATOM 15949 C C . SER E 2 260 ? 74.087 -25.064 19.626 1.00 44.83 260 SER E C 1
ATOM 15950 O O . SER E 2 260 ? 73.116 -25.807 19.785 1.00 44.56 260 SER E O 1
ATOM 15953 N N . LYS E 2 261 ? 75.161 -25.086 20.423 1.00 41.72 261 LYS E N 1
ATOM 15954 C CA . LYS E 2 261 ? 75.322 -25.973 21.580 1.00 42.13 261 LYS E CA 1
ATOM 15955 C C . LYS E 2 261 ? 75.560 -25.099 22.851 1.00 44.81 261 LYS E C 1
ATOM 15956 O O . LYS E 2 261 ? 76.173 -25.549 23.827 1.00 44.31 261 LYS E O 1
ATOM 15962 N N . GLY E 2 262 ? 75.038 -23.868 22.815 1.00 39.83 262 GLY E N 1
ATOM 15963 C CA . GLY E 2 262 ? 75.190 -22.894 23.886 1.00 38.51 262 GLY E CA 1
ATOM 15964 C C . GLY E 2 262 ? 74.063 -22.809 24.891 1.00 39.79 262 GLY E C 1
ATOM 15965 O O . GLY E 2 262 ? 73.159 -23.655 24.924 1.00 38.72 262 GLY E O 1
ATOM 15966 N N . THR E 2 263 ? 74.137 -21.761 25.730 1.00 35.35 263 THR E N 1
ATOM 15967 C CA . THR E 2 263 ? 73.187 -21.463 26.805 1.00 34.33 263 THR E CA 1
ATOM 15968 C C . THR E 2 263 ? 72.700 -20.010 26.659 1.00 35.34 263 THR E C 1
ATOM 15969 O O . THR E 2 263 ? 73.228 -19.268 25.827 1.00 33.89 263 THR E O 1
ATOM 15973 N N . VAL E 2 264 ? 71.725 -19.598 27.496 1.00 31.00 264 VAL E N 1
ATOM 15974 C CA . VAL E 2 264 ? 71.218 -18.218 27.518 1.00 29.59 264 VAL E CA 1
ATOM 15975 C C . VAL E 2 264 ? 72.382 -17.247 27.839 1.00 31.33 264 VAL E C 1
ATOM 15976 O O . VAL E 2 264 ? 72.508 -16.201 27.202 1.00 30.61 264 VAL E O 1
ATOM 15980 N N . GLY E 2 265 ? 73.254 -17.659 28.756 1.00 27.31 265 GLY E N 1
ATOM 15981 C CA . GLY E 2 265 ? 74.436 -16.904 29.148 1.00 27.47 265 GLY E CA 1
ATOM 15982 C C . GLY E 2 265 ? 75.410 -16.672 28.011 1.00 31.36 265 GLY E C 1
ATOM 15983 O O . GLY E 2 265 ? 75.861 -15.541 27.822 1.00 30.70 265 GLY E O 1
ATOM 15984 N N . THR E 2 266 ? 75.709 -17.723 27.205 1.00 28.61 266 THR E N 1
ATOM 15985 C CA . THR E 2 266 ? 76.633 -17.585 26.061 1.00 28.16 266 THR E CA 1
ATOM 15986 C C . THR E 2 266 ? 76.002 -16.713 24.956 1.00 30.52 266 THR E C 1
ATOM 15987 O O . THR E 2 266 ? 76.734 -16.025 24.250 1.00 29.11 266 THR E O 1
ATOM 15991 N N . VAL E 2 267 ? 74.647 -16.706 24.841 1.00 26.91 267 VAL E N 1
ATOM 15992 C CA . VAL E 2 267 ? 73.942 -15.842 23.881 1.00 26.00 267 VAL E CA 1
ATOM 15993 C C . VAL E 2 267 ? 74.172 -14.366 24.317 1.00 28.13 267 VAL E C 1
ATOM 15994 O O . VAL E 2 267 ? 74.504 -13.533 23.478 1.00 27.11 267 VAL E O 1
ATOM 15998 N N . VAL E 2 268 ? 74.046 -14.075 25.633 1.00 25.56 268 VAL E N 1
ATOM 15999 C CA . VAL E 2 268 ? 74.274 -12.735 26.215 1.00 24.17 268 VAL E CA 1
ATOM 16000 C C . VAL E 2 268 ? 75.682 -12.253 25.830 1.00 28.20 268 VAL E C 1
ATOM 16001 O O . VAL E 2 268 ? 75.824 -11.136 25.319 1.00 26.50 268 VAL E O 1
ATOM 16005 N N . ALA E 2 269 ? 76.708 -13.109 26.045 1.00 25.91 269 ALA E N 1
ATOM 16006 C CA . ALA E 2 269 ? 78.102 -12.784 25.713 1.00 26.13 269 ALA E CA 1
ATOM 16007 C C . ALA E 2 269 ? 78.267 -12.451 24.223 1.00 30.19 269 ALA E C 1
ATOM 16008 O O . ALA E 2 269 ? 78.950 -11.482 23.901 1.00 30.01 269 ALA E O 1
ATOM 16010 N N . SER E 2 270 ? 77.597 -13.214 23.322 1.00 28.00 270 SER E N 1
ATOM 16011 C CA . SER E 2 270 ? 77.638 -12.985 21.867 1.00 27.91 270 SER E CA 1
ATOM 16012 C C . SER E 2 270 ? 76.991 -11.631 21.487 1.00 31.43 270 SER E C 1
ATOM 16013 O O . SER E 2 270 ? 77.493 -10.952 20.592 1.00 29.64 270 SER E O 1
ATOM 16016 N N . VAL E 2 271 ? 75.884 -11.246 22.175 1.00 28.19 271 VAL E N 1
ATOM 16017 C CA . VAL E 2 271 ? 75.153 -9.987 21.959 1.00 27.08 271 VAL E CA 1
ATOM 16018 C C . VAL E 2 271 ? 76.052 -8.788 22.284 1.00 29.49 271 VAL E C 1
ATOM 16019 O O . VAL E 2 271 ? 76.160 -7.869 21.475 1.00 28.71 271 VAL E O 1
ATOM 16023 N N . VAL E 2 272 ? 76.676 -8.800 23.477 1.00 25.32 272 VAL E N 1
ATOM 16024 C CA . VAL E 2 272 ? 77.569 -7.737 23.949 1.00 25.14 272 VAL E CA 1
ATOM 16025 C C . VAL E 2 272 ? 78.759 -7.593 22.980 1.00 29.41 272 VAL E C 1
ATOM 16026 O O . VAL E 2 272 ? 79.062 -6.478 22.559 1.00 27.77 272 VAL E O 1
ATOM 16030 N N . GLU E 2 273 ? 79.368 -8.728 22.578 1.00 27.80 273 GLU E N 1
ATOM 16031 C CA . GLU E 2 273 ? 80.493 -8.779 21.636 1.00 28.19 273 GLU E CA 1
ATOM 16032 C C . GLU E 2 273 ? 80.119 -8.119 20.290 1.00 32.38 273 GLU E C 1
ATOM 16033 O O . GLU E 2 273 ? 80.872 -7.292 19.780 1.00 31.21 273 GLU E O 1
ATOM 16039 N N . ARG E 2 274 ? 78.943 -8.475 19.745 1.00 29.21 274 ARG E N 1
ATOM 16040 C CA . ARG E 2 274 ? 78.429 -7.947 18.476 1.00 28.25 274 ARG E CA 1
ATOM 16041 C C . ARG E 2 274 ? 78.062 -6.453 18.561 1.00 30.82 274 ARG E C 1
ATOM 16042 O O . ARG E 2 274 ? 78.341 -5.705 17.622 1.00 28.83 274 ARG E O 1
ATOM 16050 N N . ALA E 2 275 ? 77.455 -6.015 19.686 1.00 28.15 275 ALA E N 1
ATOM 16051 C CA . ALA E 2 275 ? 77.094 -4.602 19.887 1.00 27.77 275 ALA E CA 1
ATOM 16052 C C . ALA E 2 275 ? 78.360 -3.721 19.941 1.00 31.06 275 ALA E C 1
ATOM 16053 O O . ALA E 2 275 ? 78.370 -2.621 19.375 1.00 28.99 275 ALA E O 1
ATOM 16055 N N . LEU E 2 276 ? 79.437 -4.227 20.592 1.00 29.60 276 LEU E N 1
ATOM 16056 C CA . LEU E 2 276 ? 80.730 -3.537 20.677 1.00 29.61 276 LEU E CA 1
ATOM 16057 C C . LEU E 2 276 ? 81.369 -3.440 19.287 1.00 34.89 276 LEU E C 1
ATOM 16058 O O . LEU E 2 276 ? 81.840 -2.365 18.917 1.00 35.02 276 LEU E O 1
ATOM 16063 N N . GLU E 2 277 ? 81.328 -4.545 18.503 1.00 33.11 277 GLU E N 1
ATOM 16064 C CA . GLU E 2 277 ? 81.858 -4.634 17.127 1.00 33.45 277 GLU E CA 1
ATOM 16065 C C . GLU E 2 277 ? 81.184 -3.596 16.237 1.00 36.86 277 GLU E C 1
ATOM 16066 O O . GLU E 2 277 ? 81.858 -2.905 15.469 1.00 36.50 277 GLU E O 1
ATOM 16072 N N . ASP E 2 278 ? 79.838 -3.507 16.332 1.00 31.57 278 ASP E N 1
ATOM 16073 C CA . ASP E 2 278 ? 79.039 -2.605 15.506 1.00 30.62 278 ASP E CA 1
ATOM 16074 C C . ASP E 2 278 ? 78.956 -1.170 16.058 1.00 33.13 278 ASP E C 1
ATOM 16075 O O . ASP E 2 278 ? 78.290 -0.330 15.453 1.00 31.83 278 ASP E O 1
ATOM 16080 N N . LYS E 2 279 ? 79.679 -0.881 17.171 1.00 29.33 279 LYS E N 1
ATOM 16081 C CA . LYS E 2 279 ? 79.788 0.435 17.830 1.00 29.26 279 LYS E CA 1
ATOM 16082 C C . LYS E 2 279 ? 78.441 0.972 18.352 1.00 31.43 279 LYS E C 1
ATOM 16083 O O . LYS E 2 279 ? 78.222 2.183 18.423 1.00 30.55 279 LYS E O 1
ATOM 16089 N N . VAL E 2 280 ? 77.566 0.051 18.763 1.00 26.96 280 VAL E N 1
ATOM 16090 C CA . VAL E 2 280 ? 76.234 0.350 19.290 1.00 26.15 280 VAL E CA 1
ATOM 16091 C C . VAL E 2 280 ? 76.341 0.701 20.791 1.00 29.61 280 VAL E C 1
ATOM 16092 O O . VAL E 2 280 ? 75.545 1.488 21.309 1.00 29.48 280 VAL E O 1
ATOM 16096 N N . ILE E 2 281 ? 77.328 0.111 21.472 1.00 26.11 281 ILE E N 1
ATOM 16097 C CA . ILE E 2 281 ? 77.635 0.352 22.887 1.00 25.17 281 ILE E CA 1
ATOM 16098 C C . ILE E 2 281 ? 79.123 0.685 23.021 1.00 28.63 281 ILE E C 1
ATOM 16099 O O . ILE E 2 281 ? 79.909 0.296 22.155 1.00 27.58 281 ILE E O 1
ATOM 16104 N N . VAL E 2 282 ? 79.495 1.407 24.093 1.00 26.31 282 VAL E N 1
ATOM 16105 C CA . VAL E 2 282 ? 80.880 1.802 24.378 1.00 26.99 282 VAL E CA 1
ATOM 16106 C C . VAL E 2 282 ? 81.178 1.552 25.862 1.00 29.23 282 VAL E C 1
ATOM 16107 O O . VAL E 2 282 ? 80.254 1.556 26.686 1.00 27.55 282 VAL E O 1
ATOM 16111 N N . GLU E 2 283 ? 82.472 1.362 26.197 1.00 24.83 283 GLU E N 1
ATOM 16112 C CA . GLU E 2 283 ? 82.903 1.194 27.588 1.00 24.52 283 GLU E CA 1
ATOM 16113 C C . GLU E 2 283 ? 82.708 2.539 28.291 1.00 28.43 283 GLU E C 1
ATOM 16114 O O . GLU E 2 283 ? 82.882 3.595 27.674 1.00 27.14 283 GLU E O 1
ATOM 16120 N N . ASP E 2 284 ? 82.284 2.508 29.559 1.00 26.92 284 ASP E N 1
ATOM 16121 C CA . ASP E 2 284 ? 82.101 3.720 30.342 1.00 27.00 284 ASP E CA 1
ATOM 16122 C C . ASP E 2 284 ? 83.275 3.815 31.320 1.00 33.29 284 ASP E C 1
ATOM 16123 O O . ASP E 2 284 ? 84.193 4.609 31.107 1.00 34.21 284 ASP E O 1
ATOM 16128 N N . LYS E 2 285 ? 83.273 2.976 32.365 1.00 29.73 285 LYS E N 1
ATOM 16129 C CA . LYS E 2 285 ? 84.315 2.996 33.385 1.00 29.58 285 LYS E CA 1
ATOM 16130 C C . LYS E 2 285 ? 84.414 1.691 34.149 1.00 32.29 285 LYS E C 1
ATOM 16131 O O . LYS E 2 285 ? 83.421 0.988 34.340 1.00 31.18 285 LYS E O 1
ATOM 16137 N N . SER E 2 286 ? 85.613 1.411 34.641 1.00 28.35 286 SER E N 1
ATOM 16138 C CA . SER E 2 286 ? 85.838 0.233 35.444 1.00 27.43 286 SER E CA 1
ATOM 16139 C C . SER E 2 286 ? 85.713 0.615 36.922 1.00 31.30 286 SER E C 1
ATOM 16140 O O . SER E 2 286 ? 86.115 1.711 37.326 1.00 30.54 286 SER E O 1
ATOM 16143 N N . LEU E 2 287 ? 85.082 -0.263 37.708 1.00 27.65 287 LEU E N 1
ATOM 16144 C CA . LEU E 2 287 ? 84.884 -0.061 39.132 1.00 27.33 287 LEU E CA 1
ATOM 16145 C C . LEU E 2 287 ? 85.991 -0.771 39.943 1.00 30.83 287 LEU E C 1
ATOM 16146 O O . LEU E 2 287 ? 86.917 -1.310 39.337 1.00 31.12 287 LEU E O 1
ATOM 16151 N N . GLU E 2 288 ? 85.917 -0.744 41.289 1.00 27.38 288 GLU E N 1
ATOM 16152 C CA . GLU E 2 288 ? 86.929 -1.315 42.196 1.00 28.03 288 GLU E CA 1
ATOM 16153 C C . GLU E 2 288 ? 87.421 -2.732 41.816 1.00 31.34 288 GLU E C 1
ATOM 16154 O O . GLU E 2 288 ? 88.627 -2.933 41.714 1.00 31.57 288 GLU E O 1
ATOM 16160 N N . SER E 2 289 ? 86.499 -3.689 41.592 1.00 27.55 289 SER E N 1
ATOM 16161 C CA . SER E 2 289 ? 86.823 -5.082 41.250 1.00 28.03 289 SER E CA 1
ATOM 16162 C C . SER E 2 289 ? 87.395 -5.267 39.850 1.00 32.96 289 SER E C 1
ATOM 16163 O O . SER E 2 289 ? 87.936 -6.332 39.547 1.00 33.81 289 SER E O 1
ATOM 16166 N N . GLY E 2 290 ? 87.226 -4.259 39.003 1.00 29.10 290 GLY E N 1
ATOM 16167 C CA . GLY E 2 290 ? 87.625 -4.315 37.605 1.00 28.62 290 GLY E CA 1
ATOM 16168 C C . GLY E 2 290 ? 86.423 -4.412 36.685 1.00 30.33 290 GLY E C 1
ATOM 16169 O O . GLY E 2 290 ? 86.580 -4.288 35.472 1.00 29.81 290 GLY E O 1
ATOM 16170 N N . PHE E 2 291 ? 85.197 -4.624 37.248 1.00 26.83 291 PHE E N 1
ATOM 16171 C CA . PHE E 2 291 ? 83.948 -4.699 36.462 1.00 25.51 291 PHE E CA 1
ATOM 16172 C C . PHE E 2 291 ? 83.784 -3.404 35.662 1.00 28.59 291 PHE E C 1
ATOM 16173 O O . PHE E 2 291 ? 83.893 -2.318 36.229 1.00 28.38 291 PHE E O 1
ATOM 16181 N N . THR E 2 292 ? 83.539 -3.526 34.356 1.00 25.48 292 THR E N 1
ATOM 16182 C CA . THR E 2 292 ? 83.394 -2.394 33.445 1.00 24.96 292 THR E CA 1
ATOM 16183 C C . THR E 2 292 ? 81.933 -2.155 33.063 1.00 28.15 292 THR E C 1
ATOM 16184 O O . THR E 2 292 ? 81.287 -3.027 32.477 1.00 26.56 292 THR E O 1
ATOM 16188 N N . MET E 2 293 ? 81.423 -0.961 33.394 1.00 25.62 293 MET E N 1
ATOM 16189 C CA . MET E 2 293 ? 80.066 -0.559 33.023 1.00 25.57 293 MET E CA 1
ATOM 16190 C C . MET E 2 293 ? 80.106 -0.105 31.568 1.00 29.20 293 MET E C 1
ATOM 16191 O O . MET E 2 293 ? 81.109 0.478 31.130 1.00 29.20 293 MET E O 1
ATOM 16196 N N . TYR E 2 294 ? 79.035 -0.389 30.821 1.00 24.22 294 TYR E N 1
ATOM 16197 C CA . TYR E 2 294 ? 78.892 0.006 29.419 1.00 24.37 294 TYR E CA 1
ATOM 16198 C C . TYR E 2 294 ? 77.758 0.993 29.269 1.00 27.99 294 TYR E C 1
ATOM 16199 O O . TYR E 2 294 ? 76.849 1.012 30.099 1.00 27.69 294 TYR E O 1
ATOM 16208 N N . LYS E 2 295 ? 77.794 1.781 28.194 1.00 24.84 295 LYS E N 1
ATOM 16209 C CA . LYS E 2 295 ? 76.780 2.784 27.892 1.00 25.22 295 LYS E CA 1
ATOM 16210 C C . LYS E 2 295 ? 76.376 2.684 26.423 1.00 28.17 295 LYS E C 1
ATOM 16211 O O . LYS E 2 295 ? 77.239 2.383 25.596 1.00 26.95 295 LYS E O 1
ATOM 16217 N N . PRO E 2 296 ? 75.102 2.967 26.053 1.00 25.61 296 PRO E N 1
ATOM 16218 C CA . PRO E 2 296 ? 74.760 2.966 24.621 1.00 26.57 296 PRO E CA 1
ATOM 16219 C C . PRO E 2 296 ? 75.392 4.160 23.907 1.00 32.76 296 PRO E C 1
ATOM 16220 O O . PRO E 2 296 ? 75.531 5.234 24.502 1.00 33.39 296 PRO E O 1
ATOM 16224 N N . ALA E 2 297 ? 75.807 3.961 22.654 1.00 29.98 297 ALA E N 1
ATOM 16225 C CA . ALA E 2 297 ? 76.309 5.027 21.790 1.00 30.37 297 ALA E CA 1
ATOM 16226 C C . ALA E 2 297 ? 75.082 5.502 20.997 1.00 32.68 297 ALA E C 1
ATOM 16227 O O . ALA E 2 297 ? 75.068 6.607 20.463 1.00 32.08 297 ALA E O 1
ATOM 16229 N N . ASP E 2 298 ? 74.036 4.633 20.949 1.00 27.24 298 ASP E N 1
ATOM 16230 C CA . ASP E 2 298 ? 72.760 4.839 20.282 1.00 25.57 298 ASP E CA 1
ATOM 16231 C C . ASP E 2 298 ? 71.726 4.066 21.113 1.00 27.77 298 ASP E C 1
ATOM 16232 O O . ASP E 2 298 ? 71.698 2.834 21.085 1.00 26.32 298 ASP E O 1
ATOM 16237 N N . VAL E 2 299 ? 70.926 4.805 21.890 1.00 24.04 299 VAL E N 1
ATOM 16238 C CA . VAL E 2 299 ? 69.913 4.284 22.817 1.00 23.95 299 VAL E CA 1
ATOM 16239 C C . VAL E 2 299 ? 68.918 3.313 22.125 1.00 25.34 299 VAL E C 1
ATOM 16240 O O . VAL E 2 299 ? 68.770 2.178 22.590 1.00 23.11 299 VAL E O 1
ATOM 16244 N N . ALA E 2 300 ? 68.273 3.753 21.021 1.00 22.36 300 ALA E N 1
ATOM 16245 C CA . ALA E 2 300 ? 67.273 2.959 20.292 1.00 22.76 300 ALA E CA 1
ATOM 16246 C C . ALA E 2 300 ? 67.887 1.758 19.584 1.00 25.96 300 ALA E C 1
ATOM 16247 O O . ALA E 2 300 ? 67.238 0.712 19.497 1.00 24.92 300 ALA E O 1
ATOM 16249 N N . LYS E 2 301 ? 69.120 1.912 19.049 1.00 21.22 301 LYS E N 1
ATOM 16250 C CA . LYS E 2 301 ? 69.790 0.810 18.362 1.00 20.54 301 LYS E CA 1
ATOM 16251 C C . LYS E 2 301 ? 70.251 -0.258 19.351 1.00 23.98 301 LYS E C 1
ATOM 16252 O O . LYS E 2 301 ? 70.124 -1.447 19.041 1.00 24.23 301 LYS E O 1
ATOM 16258 N N . TRP E 2 302 ? 70.734 0.143 20.555 1.00 20.94 302 TRP E N 1
ATOM 16259 C CA . TRP E 2 302 ? 71.101 -0.847 21.581 1.00 21.23 302 TRP E CA 1
ATOM 16260 C C . TRP E 2 302 ? 69.864 -1.669 21.984 1.00 24.22 302 TRP E C 1
ATOM 16261 O O . TRP E 2 302 ? 69.942 -2.896 22.105 1.00 23.72 302 TRP E O 1
ATOM 16272 N N . ASN E 2 303 ? 68.725 -0.993 22.145 1.00 20.75 303 ASN E N 1
ATOM 16273 C CA . ASN E 2 303 ? 67.459 -1.648 22.473 1.00 19.82 303 ASN E CA 1
ATOM 16274 C C . ASN E 2 303 ? 67.096 -2.731 21.429 1.00 23.44 303 ASN E C 1
ATOM 16275 O O . ASN E 2 303 ? 66.727 -3.842 21.819 1.00 22.95 303 ASN E O 1
ATOM 16280 N N . ALA E 2 304 ? 67.266 -2.423 20.120 1.00 20.65 304 ALA E N 1
ATOM 16281 C CA . ALA E 2 304 ? 66.994 -3.352 19.016 1.00 21.84 304 ALA E CA 1
ATOM 16282 C C . ALA E 2 304 ? 67.937 -4.573 19.034 1.00 26.87 304 ALA E C 1
ATOM 16283 O O . ALA E 2 304 ? 67.481 -5.689 18.765 1.00 27.33 304 ALA E O 1
ATOM 16285 N N . TYR E 2 305 ? 69.243 -4.358 19.343 1.00 23.43 305 TYR E N 1
ATOM 16286 C CA . TYR E 2 305 ? 70.248 -5.424 19.443 1.00 23.15 305 TYR E CA 1
ATOM 16287 C C . TYR E 2 305 ? 69.918 -6.363 20.605 1.00 26.53 305 TYR E C 1
ATOM 16288 O O . TYR E 2 305 ? 69.979 -7.585 20.444 1.00 26.95 305 TYR E O 1
ATOM 16297 N N . ALA E 2 306 ? 69.513 -5.792 21.756 1.00 22.45 306 ALA E N 1
ATOM 16298 C CA . ALA E 2 306 ? 69.098 -6.567 22.925 1.00 22.52 306 ALA E CA 1
ATOM 16299 C C . ALA E 2 306 ? 67.839 -7.399 22.563 1.00 25.13 306 ALA E C 1
ATOM 16300 O O . ALA E 2 306 ? 67.761 -8.577 22.916 1.00 23.18 306 ALA E O 1
ATOM 16302 N N . ALA E 2 307 ? 66.910 -6.804 21.790 1.00 22.96 307 ALA E N 1
ATOM 16303 C CA . ALA E 2 307 ? 65.669 -7.459 21.342 1.00 22.69 307 ALA E CA 1
ATOM 16304 C C . ALA E 2 307 ? 65.955 -8.637 20.394 1.00 26.49 307 ALA E C 1
ATOM 16305 O O . ALA E 2 307 ? 65.299 -9.675 20.513 1.00 25.45 307 ALA E O 1
ATOM 16307 N N . ALA E 2 308 ? 66.945 -8.496 19.487 1.00 23.97 308 ALA E N 1
ATOM 16308 C CA . ALA E 2 308 ? 67.314 -9.576 18.561 1.00 24.16 308 ALA E CA 1
ATOM 16309 C C . ALA E 2 308 ? 67.960 -10.737 19.332 1.00 28.37 308 ALA E C 1
ATOM 16310 O O . ALA E 2 308 ? 67.634 -11.900 19.079 1.00 27.09 308 ALA E O 1
ATOM 16312 N N . GLY E 2 309 ? 68.803 -10.401 20.312 1.00 26.04 309 GLY E N 1
ATOM 16313 C CA . GLY E 2 309 ? 69.451 -11.375 21.187 1.00 25.69 309 GLY E CA 1
ATOM 16314 C C . GLY E 2 309 ? 68.455 -12.165 22.016 1.00 29.08 309 GLY E C 1
ATOM 16315 O O . GLY E 2 309 ? 68.675 -13.345 22.302 1.00 28.14 309 GLY E O 1
ATOM 16316 N N . LEU E 2 310 ? 67.340 -11.515 22.394 1.00 24.64 310 LEU E N 1
ATOM 16317 C CA . LEU E 2 310 ? 66.239 -12.135 23.144 1.00 23.98 310 LEU E CA 1
ATOM 16318 C C . LEU E 2 310 ? 65.589 -13.264 22.320 1.00 28.02 310 LEU E C 1
ATOM 16319 O O . LEU E 2 310 ? 65.378 -14.359 22.853 1.00 27.25 310 LEU E O 1
ATOM 16324 N N . VAL E 2 311 ? 65.310 -13.011 21.025 1.00 25.63 311 VAL E N 1
ATOM 16325 C CA . VAL E 2 311 ? 64.752 -14.024 20.113 1.00 26.76 311 VAL E CA 1
ATOM 16326 C C . VAL E 2 311 ? 65.752 -15.200 19.976 1.00 30.85 311 VAL E C 1
ATOM 16327 O O . VAL E 2 311 ? 65.348 -16.359 20.113 1.00 30.70 311 VAL E O 1
ATOM 16331 N N . ALA E 2 312 ? 67.048 -14.889 19.779 1.00 27.40 312 ALA E N 1
ATOM 16332 C CA . ALA E 2 312 ? 68.116 -15.891 19.685 1.00 27.86 312 ALA E CA 1
ATOM 16333 C C . ALA E 2 312 ? 68.221 -16.748 20.965 1.00 32.94 312 ALA E C 1
ATOM 16334 O O . ALA E 2 312 ? 68.386 -17.968 20.858 1.00 31.40 312 ALA E O 1
ATOM 16336 N N . ALA E 2 313 ? 68.064 -16.122 22.159 1.00 29.84 313 ALA E N 1
ATOM 16337 C CA . ALA E 2 313 ? 68.113 -16.818 23.450 1.00 30.05 313 ALA E CA 1
ATOM 16338 C C . ALA E 2 313 ? 66.969 -17.840 23.575 1.00 33.78 313 ALA E C 1
ATOM 16339 O O . ALA E 2 313 ? 67.190 -18.954 24.065 1.00 33.29 313 ALA E O 1
ATOM 16341 N N . VAL E 2 314 ? 65.761 -17.460 23.114 1.00 30.58 314 VAL E N 1
ATOM 16342 C CA . VAL E 2 314 ? 64.567 -18.318 23.122 1.00 31.07 314 VAL E CA 1
ATOM 16343 C C . VAL E 2 314 ? 64.783 -19.521 22.180 1.00 36.64 314 VAL E C 1
ATOM 16344 O O . VAL E 2 314 ? 64.525 -20.652 22.586 1.00 36.48 314 VAL E O 1
ATOM 16348 N N . ILE E 2 315 ? 65.316 -19.278 20.963 1.00 33.51 315 ILE E N 1
ATOM 16349 C CA . ILE E 2 315 ? 65.606 -20.326 19.970 1.00 34.30 315 ILE E CA 1
ATOM 16350 C C . ILE E 2 315 ? 66.605 -21.349 20.547 1.00 40.54 315 ILE E C 1
ATOM 16351 O O . ILE E 2 315 ? 66.364 -22.555 20.454 1.00 40.98 315 ILE E O 1
ATOM 16356 N N . VAL E 2 316 ? 67.698 -20.860 21.164 1.00 37.24 316 VAL E N 1
ATOM 16357 C CA . VAL E 2 316 ? 68.753 -21.689 21.752 1.00 37.49 316 VAL E CA 1
ATOM 16358 C C . VAL E 2 316 ? 68.233 -22.517 22.961 1.00 42.86 316 VAL E C 1
ATOM 16359 O O . VAL E 2 316 ? 68.417 -23.738 22.978 1.00 43.31 316 VAL E O 1
ATOM 16363 N N . ASN E 2 317 ? 67.565 -21.872 23.933 1.00 39.43 317 ASN E N 1
ATOM 16364 C CA . ASN E 2 317 ? 67.092 -22.549 25.141 1.00 39.59 317 ASN E CA 1
ATOM 16365 C C . ASN E 2 317 ? 65.832 -23.407 24.937 1.00 44.89 317 ASN E C 1
ATOM 16366 O O . ASN E 2 317 ? 65.822 -24.556 25.382 1.00 43.98 317 ASN E O 1
ATOM 16371 N N . CYS E 2 318 ? 64.782 -22.868 24.274 1.00 42.84 318 CYS E N 1
ATOM 16372 C CA . CYS E 2 318 ? 63.560 -23.635 23.990 1.00 43.45 318 CYS E CA 1
ATOM 16373 C C . CYS E 2 318 ? 63.826 -24.727 22.954 1.00 48.88 318 CYS E C 1
ATOM 16374 O O . CYS E 2 318 ? 63.149 -25.752 22.984 1.00 49.04 318 CYS E O 1
ATOM 16377 N N . GLY E 2 319 ? 64.805 -24.498 22.071 1.00 45.13 319 GLY E N 1
ATOM 16378 C CA . GLY E 2 319 ? 65.231 -25.451 21.053 1.00 45.20 319 GLY E CA 1
ATOM 16379 C C . GLY E 2 319 ? 65.990 -26.624 21.644 1.00 49.27 319 GLY E C 1
ATOM 16380 O O . GLY E 2 319 ? 65.851 -27.756 21.170 1.00 49.47 319 GLY E O 1
ATOM 16381 N N . ALA E 2 320 ? 66.800 -26.364 22.696 1.00 44.09 320 ALA E N 1
ATOM 16382 C CA . ALA E 2 320 ? 67.550 -27.411 23.397 1.00 43.54 320 ALA E CA 1
ATOM 16383 C C . ALA E 2 320 ? 66.577 -28.322 24.164 1.00 46.33 320 ALA E C 1
ATOM 16384 O O . ALA E 2 320 ? 66.784 -29.526 24.208 1.00 46.58 320 ALA E O 1
ATOM 16386 N N . ALA E 2 321 ? 65.486 -27.760 24.706 1.00 42.04 321 ALA E N 1
ATOM 16387 C CA . ALA E 2 321 ? 64.478 -28.525 25.444 1.00 41.77 321 ALA E CA 1
ATOM 16388 C C . ALA E 2 321 ? 63.343 -29.073 24.574 1.00 44.72 321 ALA E C 1
ATOM 16389 O O . ALA E 2 321 ? 62.646 -29.996 25.009 1.00 44.54 321 ALA E O 1
ATOM 16391 N N . ARG E 2 322 ? 63.114 -28.465 23.383 1.00 39.43 322 ARG E N 1
ATOM 16392 C CA . ARG E 2 322 ? 62.005 -28.751 22.454 1.00 39.24 322 ARG E CA 1
ATOM 16393 C C . ARG E 2 322 ? 60.678 -28.653 23.225 1.00 45.22 322 ARG E C 1
ATOM 16394 O O . ARG E 2 322 ? 59.762 -29.459 23.038 1.00 46.01 322 ARG E O 1
ATOM 16402 N N . ALA E 2 323 ? 60.622 -27.674 24.147 1.00 41.58 323 ALA E N 1
ATOM 16403 C CA . ALA E 2 323 ? 59.493 -27.422 25.035 1.00 41.48 323 ALA E CA 1
ATOM 16404 C C . ALA E 2 323 ? 59.285 -25.918 25.164 1.00 45.91 323 ALA E C 1
ATOM 16405 O O . ALA E 2 323 ? 60.217 -25.179 25.509 1.00 46.05 323 ALA E O 1
ATOM 16407 N N . ALA E 2 324 ? 58.055 -25.478 24.889 1.00 41.51 324 ALA E N 1
ATOM 16408 C CA . ALA E 2 324 ? 57.656 -24.078 24.932 1.00 40.48 324 ALA E CA 1
ATOM 16409 C C . ALA E 2 324 ? 57.573 -23.462 26.333 1.00 43.14 324 ALA E C 1
ATOM 16410 O O . ALA E 2 324 ? 57.803 -22.264 26.440 1.00 41.58 324 ALA E O 1
ATOM 16412 N N . GLN E 2 325 ? 57.259 -24.251 27.400 1.00 39.29 325 GLN E N 1
ATOM 16413 C CA . GLN E 2 325 ? 57.133 -23.713 28.774 1.00 38.74 325 GLN E CA 1
ATOM 16414 C C . GLN E 2 325 ? 58.344 -22.886 29.253 1.00 41.23 325 GLN E C 1
ATOM 16415 O O . GLN E 2 325 ? 58.152 -21.944 30.021 1.00 42.07 325 GLN E O 1
ATOM 16421 N N . ASN E 2 326 ? 59.558 -23.212 28.763 1.00 35.54 326 ASN E N 1
ATOM 16422 C CA . ASN E 2 326 ? 60.832 -22.553 29.084 1.00 34.68 326 ASN E CA 1
ATOM 16423 C C . ASN E 2 326 ? 60.914 -21.092 28.662 1.00 36.06 326 ASN E C 1
ATOM 16424 O O . ASN E 2 326 ? 61.786 -20.376 29.163 1.00 34.65 326 ASN E O 1
ATOM 16429 N N . VAL E 2 327 ? 60.061 -20.664 27.706 1.00 30.97 327 VAL E N 1
ATOM 16430 C CA . VAL E 2 327 ? 60.092 -19.316 27.137 1.00 29.80 327 VAL E CA 1
ATOM 16431 C C . VAL E 2 327 ? 59.987 -18.196 28.195 1.00 32.72 327 VAL E C 1
ATOM 16432 O O . VAL E 2 327 ? 60.758 -17.249 28.113 1.00 31.88 327 VAL E O 1
ATOM 16436 N N . ALA E 2 328 ? 59.054 -18.288 29.158 1.00 29.83 328 ALA E N 1
ATOM 16437 C CA . ALA E 2 328 ? 58.865 -17.237 30.157 1.00 29.47 328 ALA E CA 1
ATOM 16438 C C . ALA E 2 328 ? 60.139 -17.017 30.977 1.00 31.85 328 ALA E C 1
ATOM 16439 O O . ALA E 2 328 ? 60.613 -15.879 31.074 1.00 29.41 328 ALA E O 1
ATOM 16441 N N . SER E 2 329 ? 60.752 -18.124 31.443 1.00 28.35 329 SER E N 1
ATOM 16442 C CA . SER E 2 329 ? 61.998 -18.129 32.198 1.00 27.76 329 SER E CA 1
ATOM 16443 C C . SER E 2 329 ? 63.158 -17.588 31.345 1.00 29.88 329 SER E C 1
ATOM 16444 O O . SER E 2 329 ? 63.970 -16.818 31.845 1.00 29.28 329 SER E O 1
ATOM 16447 N N . THR E 2 330 ? 63.213 -17.969 30.052 1.00 26.71 330 THR E N 1
ATOM 16448 C CA . THR E 2 330 ? 64.251 -17.507 29.114 1.00 26.45 330 THR E CA 1
ATOM 16449 C C . THR E 2 330 ? 64.190 -15.976 28.928 1.00 28.42 330 THR E C 1
ATOM 16450 O O . THR E 2 330 ? 65.234 -15.334 29.007 1.00 26.85 330 THR E O 1
ATOM 16454 N N . ILE E 2 331 ? 62.989 -15.408 28.672 1.00 23.90 331 ILE E N 1
ATOM 16455 C CA . ILE E 2 331 ? 62.811 -13.960 28.489 1.00 23.37 331 ILE E CA 1
ATOM 16456 C C . ILE E 2 331 ? 63.250 -13.206 29.745 1.00 27.03 331 ILE E C 1
ATOM 16457 O O . ILE E 2 331 ? 63.962 -12.202 29.637 1.00 26.86 331 ILE E O 1
ATOM 16462 N N . LEU E 2 332 ? 62.863 -13.710 30.924 1.00 23.01 332 LEU E N 1
ATOM 16463 C CA . LEU E 2 332 ? 63.213 -13.104 32.204 1.00 22.64 332 LEU E CA 1
ATOM 16464 C C . LEU E 2 332 ? 64.737 -13.063 32.400 1.00 25.15 332 LEU E C 1
ATOM 16465 O O . LEU E 2 332 ? 65.303 -11.975 32.534 1.00 22.14 332 LEU E O 1
ATOM 16470 N N . TYR E 2 333 ? 65.392 -14.237 32.404 1.00 23.20 333 TYR E N 1
ATOM 16471 C CA . TYR E 2 333 ? 66.808 -14.349 32.741 1.00 22.53 333 TYR E CA 1
ATOM 16472 C C . TYR E 2 333 ? 67.769 -13.930 31.623 1.00 24.51 333 TYR E C 1
ATOM 16473 O O . TYR E 2 333 ? 68.883 -13.539 31.954 1.00 24.13 333 TYR E O 1
ATOM 16482 N N . TYR E 2 334 ? 67.344 -13.883 30.352 1.00 21.39 334 TYR E N 1
ATOM 16483 C CA . TYR E 2 334 ? 68.222 -13.333 29.306 1.00 20.74 334 TYR E CA 1
ATOM 16484 C C . TYR E 2 334 ? 68.453 -11.845 29.629 1.00 24.66 334 TYR E C 1
ATOM 16485 O O . TYR E 2 334 ? 69.591 -11.378 29.576 1.00 24.14 334 TYR E O 1
ATOM 16494 N N . ASN E 2 335 ? 67.362 -11.120 29.964 1.00 21.41 335 ASN E N 1
ATOM 16495 C CA . ASN E 2 335 ? 67.404 -9.688 30.274 1.00 21.60 335 ASN E CA 1
ATOM 16496 C C . ASN E 2 335 ? 68.071 -9.403 31.610 1.00 25.43 335 ASN E C 1
ATOM 16497 O O . ASN E 2 335 ? 68.858 -8.457 31.707 1.00 25.34 335 ASN E O 1
ATOM 16502 N N . ASP E 2 336 ? 67.812 -10.245 32.619 1.00 22.69 336 ASP E N 1
ATOM 16503 C CA . ASP E 2 336 ? 68.407 -10.120 33.953 1.00 23.05 336 ASP E CA 1
ATOM 16504 C C . ASP E 2 336 ? 69.938 -10.308 33.891 1.00 27.52 336 ASP E C 1
ATOM 16505 O O . ASP E 2 336 ? 70.674 -9.478 34.433 1.00 26.35 336 ASP E O 1
ATOM 16510 N N . ILE E 2 337 ? 70.413 -11.360 33.178 1.00 23.50 337 ILE E N 1
ATOM 16511 C CA . ILE E 2 337 ? 71.846 -11.637 32.990 1.00 23.13 337 ILE E CA 1
ATOM 16512 C C . ILE E 2 337 ? 72.500 -10.508 32.186 1.00 26.75 337 ILE E C 1
ATOM 16513 O O . ILE E 2 337 ? 73.572 -10.050 32.567 1.00 27.14 337 ILE E O 1
ATOM 16518 N N . LEU E 2 338 ? 71.850 -10.063 31.089 1.00 23.65 338 LEU E N 1
ATOM 16519 C CA . LEU E 2 338 ? 72.363 -8.992 30.232 1.00 23.23 338 LEU E CA 1
ATOM 16520 C C . LEU E 2 338 ? 72.653 -7.695 31.017 1.00 26.12 338 LEU E C 1
ATOM 16521 O O . LEU E 2 338 ? 73.729 -7.110 30.865 1.00 25.60 338 LEU E O 1
ATOM 16526 N N . GLU E 2 339 ? 71.724 -7.293 31.890 1.00 22.44 339 GLU E N 1
ATOM 16527 C CA . GLU E 2 339 ? 71.871 -6.092 32.706 1.00 22.49 339 GLU E CA 1
ATOM 16528 C C . GLU E 2 339 ? 73.012 -6.194 33.714 1.00 28.20 339 GLU E C 1
ATOM 16529 O O . GLU E 2 339 ? 73.752 -5.223 33.873 1.00 29.05 339 GLU E O 1
ATOM 16535 N N . TYR E 2 340 ? 73.162 -7.344 34.398 1.00 23.66 340 TYR E N 1
ATOM 16536 C CA . TYR E 2 340 ? 74.212 -7.461 35.413 1.00 23.12 340 TYR E CA 1
ATOM 16537 C C . TYR E 2 340 ? 75.573 -7.879 34.826 1.00 26.94 340 TYR E C 1
ATOM 16538 O O . TYR E 2 340 ? 76.576 -7.836 35.535 1.00 27.07 340 TYR E O 1
ATOM 16547 N N . GLU E 2 341 ? 75.621 -8.166 33.526 1.00 24.20 341 GLU E N 1
ATOM 16548 C CA . GLU E 2 341 ? 76.856 -8.450 32.791 1.00 23.78 341 GLU E CA 1
ATOM 16549 C C . GLU E 2 341 ? 77.478 -7.121 32.348 1.00 28.27 341 GLU E C 1
ATOM 16550 O O . GLU E 2 341 ? 78.684 -7.071 32.108 1.00 28.65 341 GLU E O 1
ATOM 16556 N N . THR E 2 342 ? 76.651 -6.058 32.183 1.00 24.64 342 THR E N 1
ATOM 16557 C CA . THR E 2 342 ? 77.091 -4.803 31.553 1.00 24.32 342 THR E CA 1
ATOM 16558 C C . THR E 2 342 ? 76.744 -3.464 32.217 1.00 27.00 342 THR E C 1
ATOM 16559 O O . THR E 2 342 ? 77.397 -2.464 31.922 1.00 25.93 342 THR E O 1
ATOM 16563 N N . GLY E 2 343 ? 75.663 -3.417 32.985 1.00 23.86 343 GLY E N 1
ATOM 16564 C CA . GLY E 2 343 ? 75.153 -2.174 33.555 1.00 23.11 343 GLY E CA 1
ATOM 16565 C C . GLY E 2 343 ? 74.305 -1.408 32.547 1.00 26.73 343 GLY E C 1
ATOM 16566 O O . GLY E 2 343 ? 73.942 -0.251 32.781 1.00 25.13 343 GLY E O 1
ATOM 16567 N N . LEU E 2 344 ? 73.984 -2.056 31.407 1.00 24.12 344 LEU E N 1
ATOM 16568 C CA . LEU E 2 344 ? 73.140 -1.511 30.346 1.00 23.29 344 LEU E CA 1
ATOM 16569 C C . LEU E 2 344 ? 71.659 -1.836 30.630 1.00 27.60 344 LEU E C 1
ATOM 16570 O O . LEU E 2 344 ? 71.393 -2.846 31.290 1.00 26.16 344 LEU E O 1
ATOM 16575 N N . PRO E 2 345 ? 70.682 -1.026 30.144 1.00 24.25 345 PRO E N 1
ATOM 16576 C CA . PRO E 2 345 ? 69.270 -1.403 30.336 1.00 23.61 345 PRO E CA 1
ATOM 16577 C C . PRO E 2 345 ? 68.908 -2.566 29.390 1.00 27.65 345 PRO E C 1
ATOM 16578 O O . PRO E 2 345 ? 69.411 -2.620 28.262 1.00 27.60 345 PRO E O 1
ATOM 16582 N N . GLY E 2 346 ? 68.072 -3.492 29.861 1.00 23.91 346 GLY E N 1
ATOM 16583 C CA . GLY E 2 346 ? 67.641 -4.652 29.084 1.00 23.49 346 GLY E CA 1
ATOM 16584 C C . GLY E 2 346 ? 66.624 -4.296 28.011 1.00 25.77 346 GLY E C 1
ATOM 16585 O O . GLY E 2 346 ? 66.302 -3.112 27.829 1.00 24.05 346 GLY E O 1
ATOM 16586 N N . THR E 2 347 ? 66.099 -5.320 27.304 1.00 20.90 347 THR E N 1
ATOM 16587 C CA . THR E 2 347 ? 65.111 -5.155 26.226 1.00 20.38 347 THR E CA 1
ATOM 16588 C C . THR E 2 347 ? 63.886 -4.365 26.701 1.00 23.66 347 THR E C 1
ATOM 16589 O O . THR E 2 347 ? 63.271 -4.722 27.710 1.00 22.47 347 THR E O 1
ATOM 16593 N N . ASP E 2 348 ? 63.522 -3.303 25.943 1.00 20.01 348 ASP E N 1
ATOM 16594 C CA . ASP E 2 348 ? 62.366 -2.446 26.228 1.00 19.60 348 ASP E CA 1
ATOM 16595 C C . ASP E 2 348 ? 62.453 -1.819 27.636 1.00 23.06 348 ASP E C 1
ATOM 16596 O O . ASP E 2 348 ? 61.442 -1.681 28.332 1.00 22.34 348 ASP E O 1
ATOM 16601 N N . PHE E 2 349 ? 63.682 -1.493 28.062 1.00 20.38 349 PHE E N 1
ATOM 16602 C CA . PHE E 2 349 ? 64.007 -0.817 29.329 1.00 20.67 349 PHE E CA 1
ATOM 16603 C C . PHE E 2 349 ? 63.415 -1.489 30.590 1.00 24.30 349 PHE E C 1
ATOM 16604 O O . PHE E 2 349 ? 63.005 -0.793 31.526 1.00 22.05 349 PHE E O 1
ATOM 16612 N N . GLY E 2 350 ? 63.426 -2.829 30.612 1.00 21.11 350 GLY E N 1
ATOM 16613 C CA . GLY E 2 350 ? 62.909 -3.619 31.726 1.00 20.71 350 GLY E CA 1
ATOM 16614 C C . GLY E 2 350 ? 61.504 -4.174 31.532 1.00 24.80 350 GLY E C 1
ATOM 16615 O O . GLY E 2 350 ? 61.080 -5.055 32.285 1.00 23.50 350 GLY E O 1
ATOM 16616 N N . ARG E 2 351 ? 60.768 -3.684 30.516 1.00 21.66 351 ARG E N 1
ATOM 16617 C CA . ARG E 2 351 ? 59.392 -4.117 30.283 1.00 21.02 351 ARG E CA 1
ATOM 16618 C C . ARG E 2 351 ? 59.286 -5.544 29.726 1.00 24.30 351 ARG E C 1
ATOM 16619 O O . ARG E 2 351 ? 58.275 -6.198 29.957 1.00 23.31 351 ARG E O 1
ATOM 16627 N N . ALA E 2 352 ? 60.317 -6.028 29.017 1.00 21.06 352 ALA E N 1
ATOM 16628 C CA . ALA E 2 352 ? 60.316 -7.410 28.506 1.00 21.24 352 ALA E CA 1
ATOM 16629 C C . ALA E 2 352 ? 60.528 -8.348 29.704 1.00 25.04 352 ALA E C 1
ATOM 16630 O O . ALA E 2 352 ? 59.806 -9.341 29.836 1.00 24.24 352 ALA E O 1
ATOM 16632 N N . GLU E 2 353 ? 61.461 -7.983 30.617 1.00 22.39 353 GLU E N 1
ATOM 16633 C CA . GLU E 2 353 ? 61.740 -8.751 31.825 1.00 21.80 353 GLU E CA 1
ATOM 16634 C C . GLU E 2 353 ? 60.487 -8.781 32.721 1.00 25.59 353 GLU E C 1
ATOM 16635 O O . GLU E 2 353 ? 60.120 -9.851 33.196 1.00 26.18 353 GLU E O 1
ATOM 16641 N N . GLY E 2 354 ? 59.844 -7.621 32.899 1.00 21.28 354 GLY E N 1
ATOM 16642 C CA . GLY E 2 354 ? 58.609 -7.470 33.665 1.00 21.86 354 GLY E CA 1
ATOM 16643 C C . GLY E 2 354 ? 57.482 -8.324 33.130 1.00 26.38 354 GLY E C 1
ATOM 16644 O O . GLY E 2 354 ? 56.844 -9.043 33.896 1.00 27.28 354 GLY E O 1
ATOM 16645 N N . THR E 2 355 ? 57.262 -8.295 31.802 1.00 23.24 355 THR E N 1
ATOM 16646 C CA . THR E 2 355 ? 56.250 -9.121 31.129 1.00 23.43 355 THR E CA 1
ATOM 16647 C C . THR E 2 355 ? 56.525 -10.601 31.444 1.00 28.40 355 THR E C 1
ATOM 16648 O O . THR E 2 355 ? 55.601 -11.307 31.827 1.00 27.80 355 THR E O 1
ATOM 16652 N N . ALA E 2 356 ? 57.799 -11.036 31.336 1.00 24.44 356 ALA E N 1
ATOM 16653 C CA . ALA E 2 356 ? 58.241 -12.403 31.611 1.00 24.09 356 ALA E CA 1
ATOM 16654 C C . ALA E 2 356 ? 57.991 -12.845 33.060 1.00 28.36 356 ALA E C 1
ATOM 16655 O O . ALA E 2 356 ? 57.732 -14.028 33.271 1.00 26.56 356 ALA E O 1
ATOM 16657 N N . VAL E 2 357 ? 58.059 -11.911 34.040 1.00 27.02 357 VAL E N 1
ATOM 16658 C CA . VAL E 2 357 ? 57.813 -12.192 35.468 1.00 27.66 357 VAL E CA 1
ATOM 16659 C C . VAL E 2 357 ? 56.333 -12.610 35.647 1.00 34.61 357 VAL E C 1
ATOM 16660 O O . VAL E 2 357 ? 56.065 -13.692 36.171 1.00 34.60 357 VAL E O 1
ATOM 16664 N N . GLY E 2 358 ? 55.406 -11.758 35.192 1.00 31.22 358 GLY E N 1
ATOM 16665 C CA . GLY E 2 358 ? 53.968 -12.009 35.260 1.00 30.68 358 GLY E CA 1
ATOM 16666 C C . GLY E 2 358 ? 53.572 -13.205 34.424 1.00 33.33 358 GLY E C 1
ATOM 16667 O O . GLY E 2 358 ? 52.736 -14.005 34.851 1.00 32.65 358 GLY E O 1
ATOM 16668 N N . PHE E 2 359 ? 54.205 -13.350 33.236 1.00 28.72 359 PHE E N 1
ATOM 16669 C CA . PHE E 2 359 ? 54.009 -14.466 32.307 1.00 28.01 359 PHE E CA 1
ATOM 16670 C C . PHE E 2 359 ? 54.455 -15.792 32.946 1.00 32.06 359 PHE E C 1
ATOM 16671 O O . PHE E 2 359 ? 53.723 -16.767 32.830 1.00 32.99 359 PHE E O 1
ATOM 16679 N N . SER E 2 360 ? 55.613 -15.823 33.648 1.00 27.17 360 SER E N 1
ATOM 16680 C CA . SER E 2 360 ? 56.087 -17.025 34.363 1.00 26.87 360 SER E CA 1
ATOM 16681 C C . SER E 2 360 ? 55.049 -17.422 35.412 1.00 31.69 360 SER E C 1
ATOM 16682 O O . SER E 2 360 ? 54.613 -18.565 35.431 1.00 31.98 360 SER E O 1
ATOM 16685 N N . PHE E 2 361 ? 54.646 -16.466 36.265 1.00 29.43 361 PHE E N 1
ATOM 16686 C CA . PHE E 2 361 ? 53.652 -16.651 37.324 1.00 30.50 361 PHE E CA 1
ATOM 16687 C C . PHE E 2 361 ? 52.315 -17.146 36.773 1.00 35.58 361 PHE E C 1
ATOM 16688 O O . PHE E 2 361 ? 51.808 -18.165 37.237 1.00 36.29 361 PHE E O 1
ATOM 16696 N N . PHE E 2 362 ? 51.779 -16.466 35.748 1.00 32.84 362 PHE E N 1
ATOM 16697 C CA . PHE E 2 362 ? 50.494 -16.817 35.142 1.00 32.23 362 PHE E CA 1
ATOM 16698 C C . PHE E 2 362 ? 50.585 -17.997 34.148 1.00 36.38 362 PHE E C 1
ATOM 16699 O O . PHE E 2 362 ? 49.584 -18.326 33.511 1.00 36.26 362 PHE E O 1
ATOM 16707 N N . SER E 2 363 ? 51.731 -18.696 34.101 1.00 32.73 363 SER E N 1
ATOM 16708 C CA . SER E 2 363 ? 51.893 -19.934 33.314 1.00 32.16 363 SER E CA 1
ATOM 16709 C C . SER E 2 363 ? 52.427 -21.088 34.222 1.00 36.03 363 SER E C 1
ATOM 16710 O O . SER E 2 363 ? 52.856 -22.131 33.719 1.00 35.23 363 SER E O 1
ATOM 16713 N N . HIS E 2 364 ? 52.364 -20.894 35.569 1.00 33.15 364 HIS E N 1
ATOM 16714 C CA . HIS E 2 364 ? 52.810 -21.855 36.600 1.00 33.21 364 HIS E CA 1
ATOM 16715 C C . HIS E 2 364 ? 52.013 -21.713 37.937 1.00 36.05 364 HIS E C 1
ATOM 16716 O O . HIS E 2 364 ? 52.458 -22.249 38.947 1.00 35.50 364 HIS E O 1
ATOM 16723 N N . SER E 2 365 ? 50.854 -21.006 37.958 1.00 32.73 365 SER E N 1
ATOM 16724 C CA . SER E 2 365 ? 50.075 -20.825 39.201 1.00 33.15 365 SER E CA 1
ATOM 16725 C C . SER E 2 365 ? 48.553 -21.083 39.062 1.00 36.64 365 SER E C 1
ATOM 16726 O O . SER E 2 365 ? 48.076 -21.381 37.978 1.00 35.89 365 SER E O 1
ATOM 16729 N N . ILE E 2 366 ? 47.805 -20.931 40.170 1.00 34.44 366 ILE E N 1
ATOM 16730 C CA . ILE E 2 366 ? 46.349 -21.147 40.247 1.00 34.09 366 ILE E CA 1
ATOM 16731 C C . ILE E 2 366 ? 45.470 -19.951 39.791 1.00 37.00 366 ILE E C 1
ATOM 16732 O O . ILE E 2 366 ? 44.290 -20.149 39.504 1.00 36.21 366 ILE E O 1
ATOM 16737 N N . TYR E 2 367 ? 46.032 -18.722 39.776 1.00 33.17 367 TYR E N 1
ATOM 16738 C CA . TYR E 2 367 ? 45.330 -17.443 39.635 1.00 32.59 367 TYR E CA 1
ATOM 16739 C C . TYR E 2 367 ? 44.805 -17.058 38.242 1.00 37.00 367 TYR E C 1
ATOM 16740 O O . TYR E 2 367 ? 43.821 -16.319 38.158 1.00 36.53 367 TYR E O 1
ATOM 16749 N N . GLY E 2 368 ? 45.438 -17.527 37.185 1.00 34.82 368 GLY E N 1
ATOM 16750 C CA . GLY E 2 368 ? 45.000 -17.210 35.833 1.00 34.53 368 GLY E CA 1
ATOM 16751 C C . GLY E 2 368 ? 45.966 -17.673 34.765 1.00 38.53 368 GLY E C 1
ATOM 16752 O O . GLY E 2 368 ? 46.789 -18.558 35.010 1.00 38.00 368 GLY E O 1
ATOM 16753 N N . GLY E 2 369 ? 45.851 -17.060 33.588 1.00 34.79 369 GLY E N 1
ATOM 16754 C CA . GLY E 2 369 ? 46.687 -17.352 32.431 1.00 34.46 369 GLY E CA 1
ATOM 16755 C C . GLY E 2 369 ? 46.376 -18.693 31.800 1.00 38.48 369 GLY E C 1
ATOM 16756 O O . GLY E 2 369 ? 45.210 -19.016 31.567 1.00 37.65 369 GLY E O 1
ATOM 16757 N N . GLY E 2 370 ? 47.435 -19.459 31.535 1.00 34.94 370 GLY E N 1
ATOM 16758 C CA . GLY E 2 370 ? 47.407 -20.772 30.887 1.00 34.74 370 GLY E CA 1
ATOM 16759 C C . GLY E 2 370 ? 48.758 -21.068 30.252 1.00 38.86 370 GLY E C 1
ATOM 16760 O O . GLY E 2 370 ? 49.765 -20.484 30.663 1.00 37.60 370 GLY E O 1
ATOM 16761 N N . GLY E 2 371 ? 48.778 -21.950 29.245 1.00 36.19 371 GLY E N 1
ATOM 16762 C CA . GLY E 2 371 ? 49.983 -22.303 28.490 1.00 36.06 371 GLY E CA 1
ATOM 16763 C C . GLY E 2 371 ? 50.464 -21.166 27.592 1.00 38.84 371 GLY E C 1
ATOM 16764 O O . GLY E 2 371 ? 49.679 -20.251 27.328 1.00 37.72 371 GLY E O 1
ATOM 16765 N N . PRO E 2 372 ? 51.742 -21.164 27.099 1.00 34.54 372 PRO E N 1
ATOM 16766 C CA . PRO E 2 372 ? 52.229 -20.013 26.295 1.00 33.93 372 PRO E CA 1
ATOM 16767 C C . PRO E 2 372 ? 51.413 -19.623 25.062 1.00 38.41 372 PRO E C 1
ATOM 16768 O O . PRO E 2 372 ? 51.360 -18.440 24.719 1.00 37.95 372 PRO E O 1
ATOM 16772 N N . GLY E 2 373 ? 50.800 -20.610 24.409 1.00 34.89 373 GLY E N 1
ATOM 16773 C CA . GLY E 2 373 ? 50.036 -20.420 23.178 1.00 33.40 373 GLY E CA 1
ATOM 16774 C C . GLY E 2 373 ? 48.727 -19.662 23.257 1.00 36.37 373 GLY E C 1
ATOM 16775 O O . GLY E 2 373 ? 48.201 -19.249 22.221 1.00 35.75 373 GLY E O 1
ATOM 16776 N N . ILE E 2 374 ? 48.173 -19.477 24.455 1.00 33.69 374 ILE E N 1
ATOM 16777 C CA . ILE E 2 374 ? 46.881 -18.787 24.589 1.00 33.39 374 ILE E CA 1
ATOM 16778 C C . ILE E 2 374 ? 47.036 -17.270 24.847 1.00 35.83 374 ILE E C 1
ATOM 16779 O O . ILE E 2 374 ? 46.034 -16.552 24.882 1.00 35.29 374 ILE E O 1
ATOM 16784 N N . PHE E 2 375 ? 48.282 -16.792 25.040 1.00 31.25 375 PHE E N 1
ATOM 16785 C CA . PHE E 2 375 ? 48.541 -15.380 25.317 1.00 29.68 375 PHE E CA 1
ATOM 16786 C C . PHE E 2 375 ? 48.495 -14.543 24.040 1.00 31.82 375 PHE E C 1
ATOM 16787 O O . PHE E 2 375 ? 48.573 -15.066 22.936 1.00 29.93 375 PHE E O 1
ATOM 16795 N N . THR E 2 376 ? 48.283 -13.236 24.203 1.00 30.22 376 THR E N 1
ATOM 16796 C CA . THR E 2 376 ? 48.193 -12.275 23.093 1.00 28.86 376 THR E CA 1
ATOM 16797 C C . THR E 2 376 ? 48.853 -10.980 23.575 1.00 30.80 376 THR E C 1
ATOM 16798 O O . THR E 2 376 ? 49.057 -10.794 24.781 1.00 31.23 376 THR E O 1
ATOM 16802 N N . GLY E 2 377 ? 49.090 -10.066 22.648 1.00 26.05 377 GLY E N 1
ATOM 16803 C CA . GLY E 2 377 ? 49.622 -8.750 22.968 1.00 25.06 377 GLY E CA 1
ATOM 16804 C C . GLY E 2 377 ? 48.593 -7.886 23.679 1.00 28.70 377 GLY E C 1
ATOM 16805 O O . GLY E 2 377 ? 48.950 -6.855 24.244 1.00 28.34 377 GLY E O 1
ATOM 16806 N N . ASN E 2 378 ? 47.294 -8.300 23.641 1.00 26.80 378 ASN E N 1
ATOM 16807 C CA . ASN E 2 378 ? 46.167 -7.603 24.279 1.00 27.30 378 ASN E CA 1
ATOM 16808 C C . ASN E 2 378 ? 45.902 -8.098 25.710 1.00 31.04 378 ASN E C 1
ATOM 16809 O O . ASN E 2 378 ? 45.330 -7.355 26.514 1.00 31.91 378 ASN E O 1
ATOM 16814 N N . HIS E 2 379 ? 46.327 -9.332 26.024 1.00 25.46 379 HIS E N 1
ATOM 16815 C CA . HIS E 2 379 ? 46.139 -9.990 27.318 1.00 24.23 379 HIS E CA 1
ATOM 16816 C C . HIS E 2 379 ? 46.654 -9.149 28.498 1.00 26.14 379 HIS E C 1
ATOM 16817 O O . HIS E 2 379 ? 47.722 -8.537 28.410 1.00 24.69 379 HIS E O 1
ATOM 16824 N N . VAL E 2 380 ? 45.889 -9.124 29.601 1.00 22.99 380 VAL E N 1
ATOM 16825 C CA . VAL E 2 380 ? 46.228 -8.403 30.849 1.00 23.32 380 VAL E CA 1
ATOM 16826 C C . VAL E 2 380 ? 47.650 -8.742 31.341 1.00 26.82 380 VAL E C 1
ATOM 16827 O O . VAL E 2 380 ? 48.345 -7.865 31.843 1.00 26.78 380 VAL E O 1
ATOM 16831 N N . VAL E 2 381 ? 48.091 -9.993 31.148 1.00 24.60 381 VAL E N 1
ATOM 16832 C CA . VAL E 2 381 ? 49.406 -10.472 31.601 1.00 25.05 381 VAL E CA 1
ATOM 16833 C C . VAL E 2 381 ? 50.568 -10.106 30.654 1.00 28.02 381 VAL E C 1
ATOM 16834 O O . VAL E 2 381 ? 51.667 -9.843 31.136 1.00 27.91 381 VAL E O 1
ATOM 16838 N N . THR E 2 382 ? 50.346 -10.140 29.324 1.00 24.47 382 THR E N 1
ATOM 16839 C CA . THR E 2 382 ? 51.445 -9.973 28.358 1.00 23.78 382 THR E CA 1
ATOM 16840 C C . THR E 2 382 ? 51.392 -8.733 27.448 1.00 27.65 382 THR E C 1
ATOM 16841 O O . THR E 2 382 ? 52.098 -8.709 26.435 1.00 27.74 382 THR E O 1
ATOM 16845 N N . ARG E 2 383 ? 50.649 -7.688 27.837 1.00 22.51 383 ARG E N 1
ATOM 16846 C CA . ARG E 2 383 ? 50.552 -6.436 27.073 1.00 21.92 383 ARG E CA 1
ATOM 16847 C C . ARG E 2 383 ? 51.679 -5.419 27.352 1.00 24.41 383 ARG E C 1
ATOM 16848 O O . ARG E 2 383 ? 51.877 -4.491 26.561 1.00 24.49 383 ARG E O 1
ATOM 16856 N N . HIS E 2 384 ? 52.374 -5.569 28.489 1.00 20.26 384 HIS E N 1
ATOM 16857 C CA . HIS E 2 384 ? 53.311 -4.620 29.071 1.00 20.22 384 HIS E CA 1
ATOM 16858 C C . HIS E 2 384 ? 54.522 -4.280 28.197 1.00 25.52 384 HIS E C 1
ATOM 16859 O O . HIS E 2 384 ? 54.885 -3.101 28.142 1.00 26.01 384 HIS E O 1
ATOM 16866 N N . SER E 2 385 ? 55.112 -5.265 27.495 1.00 21.88 385 SER E N 1
ATOM 16867 C CA . SER E 2 385 ? 56.225 -4.956 26.588 1.00 21.67 385 SER E CA 1
ATOM 16868 C C . SER E 2 385 ? 55.623 -4.438 25.281 1.00 26.41 385 SER E C 1
ATOM 16869 O O . SER E 2 385 ? 54.605 -4.955 24.821 1.00 27.23 385 SER E O 1
ATOM 16872 N N . LYS E 2 386 ? 56.213 -3.390 24.712 1.00 23.27 386 LYS E N 1
ATOM 16873 C CA . LYS E 2 386 ? 55.637 -2.747 23.534 1.00 22.72 386 LYS E CA 1
ATOM 16874 C C . LYS E 2 386 ? 56.112 -3.370 22.213 1.00 26.75 386 LYS E C 1
ATOM 16875 O O . LYS E 2 386 ? 56.770 -2.718 21.390 1.00 25.64 386 LYS E O 1
ATOM 16881 N N . GLY E 2 387 ? 55.715 -4.634 22.024 1.00 23.50 387 GLY E N 1
ATOM 16882 C CA . GLY E 2 387 ? 55.987 -5.424 20.829 1.00 23.33 387 GLY E CA 1
ATOM 16883 C C . GLY E 2 387 ? 57.202 -6.330 20.859 1.00 26.82 387 GLY E C 1
ATOM 16884 O O . GLY E 2 387 ? 57.447 -7.043 19.879 1.00 26.43 387 GLY E O 1
ATOM 16885 N N . PHE E 2 388 ? 57.951 -6.348 21.982 1.00 22.90 388 PHE E N 1
ATOM 16886 C CA . PHE E 2 388 ? 59.207 -7.101 22.099 1.00 23.43 388 PHE E CA 1
ATOM 16887 C C . PHE E 2 388 ? 59.111 -8.481 22.797 1.00 28.67 388 PHE E C 1
ATOM 16888 O O . PHE E 2 388 ? 60.092 -9.230 22.766 1.00 28.34 388 PHE E O 1
ATOM 16896 N N . ALA E 2 389 ? 57.953 -8.827 23.394 1.00 26.06 389 ALA E N 1
ATOM 16897 C CA . ALA E 2 389 ? 57.790 -10.117 24.101 1.00 26.74 389 ALA E CA 1
ATOM 16898 C C . ALA E 2 389 ? 57.023 -11.190 23.323 1.00 31.34 389 ALA E C 1
ATOM 16899 O O . ALA E 2 389 ? 57.390 -12.363 23.422 1.00 30.79 389 ALA E O 1
ATOM 16901 N N . ILE E 2 390 ? 55.947 -10.811 22.595 1.00 29.11 390 ILE E N 1
ATOM 16902 C CA . ILE E 2 390 ? 55.117 -11.762 21.832 1.00 28.67 390 ILE E CA 1
ATOM 16903 C C . ILE E 2 390 ? 55.935 -12.468 20.699 1.00 31.47 390 ILE E C 1
ATOM 16904 O O . ILE E 2 390 ? 55.831 -13.699 20.634 1.00 30.16 390 ILE E O 1
ATOM 16909 N N . PRO E 2 391 ? 56.753 -11.792 19.833 1.00 28.39 391 PRO E N 1
ATOM 16910 C CA . PRO E 2 391 ? 57.510 -12.549 18.804 1.00 28.56 391 PRO E CA 1
ATOM 16911 C C . PRO E 2 391 ? 58.365 -13.697 19.388 1.00 34.02 391 PRO E C 1
ATOM 16912 O O . PRO E 2 391 ? 58.165 -14.813 18.901 1.00 34.18 391 PRO E O 1
ATOM 16916 N N . PRO E 2 392 ? 59.185 -13.536 20.478 1.00 31.20 392 PRO E N 1
ATOM 16917 C CA . PRO E 2 392 ? 59.881 -14.708 21.056 1.00 31.43 392 PRO E CA 1
ATOM 16918 C C . PRO E 2 392 ? 58.963 -15.865 21.489 1.00 35.04 392 PRO E C 1
ATOM 16919 O O . PRO E 2 392 ? 59.378 -17.010 21.370 1.00 35.37 392 PRO E O 1
ATOM 16923 N N . VAL E 2 393 ? 57.742 -15.587 22.000 1.00 32.14 393 VAL E N 1
ATOM 16924 C CA . VAL E 2 393 ? 56.785 -16.634 22.428 1.00 33.02 393 VAL E CA 1
ATOM 16925 C C . VAL E 2 393 ? 56.370 -17.485 21.222 1.00 39.04 393 VAL E C 1
ATOM 16926 O O . VAL E 2 393 ? 56.293 -18.706 21.343 1.00 39.69 393 VAL E O 1
ATOM 16930 N N . CYS E 2 394 ? 56.158 -16.844 20.048 1.00 35.64 394 CYS E N 1
ATOM 16931 C CA . CYS E 2 394 ? 55.832 -17.530 18.798 1.00 35.76 394 CYS E CA 1
ATOM 16932 C C . CYS E 2 394 ? 56.953 -18.496 18.388 1.00 41.01 394 CYS E C 1
ATOM 16933 O O . CYS E 2 394 ? 56.652 -19.626 17.999 1.00 41.82 394 CYS E O 1
ATOM 16936 N N . ALA E 2 395 ? 58.234 -18.091 18.560 1.00 37.37 395 ALA E N 1
ATOM 16937 C CA . ALA E 2 395 ? 59.412 -18.923 18.264 1.00 37.80 395 ALA E CA 1
ATOM 16938 C C . ALA E 2 395 ? 59.443 -20.190 19.133 1.00 43.21 395 ALA E C 1
ATOM 16939 O O . ALA E 2 395 ? 59.752 -21.273 18.628 1.00 43.14 395 ALA E O 1
ATOM 16941 N N . ALA E 2 396 ? 59.117 -20.048 20.434 1.00 40.46 396 ALA E N 1
ATOM 16942 C CA . ALA E 2 396 ? 59.086 -21.151 21.400 1.00 40.84 396 ALA E CA 1
ATOM 16943 C C . ALA E 2 396 ? 58.036 -22.195 21.017 1.00 45.19 396 ALA E C 1
ATOM 16944 O O . ALA E 2 396 ? 58.332 -23.390 21.062 1.00 45.10 396 ALA E O 1
ATOM 16946 N N . MET E 2 397 ? 56.822 -21.742 20.616 1.00 41.88 397 MET E N 1
ATOM 16947 C CA . MET E 2 397 ? 55.729 -22.618 20.188 1.00 42.39 397 MET E CA 1
ATOM 16948 C C . MET E 2 397 ? 56.068 -23.415 18.917 1.00 46.46 397 MET E C 1
ATOM 16949 O O . MET E 2 397 ? 55.552 -24.520 18.749 1.00 46.40 397 MET E O 1
ATOM 16954 N N . CYS E 2 398 ? 56.967 -22.883 18.060 1.00 43.61 398 CYS E N 1
ATOM 16955 C CA . CYS E 2 398 ? 57.437 -23.561 16.843 1.00 43.85 398 CYS E CA 1
ATOM 16956 C C . CYS E 2 398 ? 58.462 -24.638 17.186 1.00 49.33 398 CYS E C 1
ATOM 16957 O O . CYS E 2 398 ? 58.612 -25.600 16.429 1.00 50.41 398 CYS E O 1
ATOM 16960 N N . ALA E 2 399 ? 59.185 -24.468 18.309 1.00 44.77 399 ALA E N 1
ATOM 16961 C CA . ALA E 2 399 ? 60.196 -25.426 18.764 1.00 44.65 399 ALA E CA 1
ATOM 16962 C C . ALA E 2 399 ? 59.580 -26.569 19.591 1.00 47.01 399 ALA E C 1
ATOM 16963 O O . ALA E 2 399 ? 60.217 -27.612 19.746 1.00 46.86 399 ALA E O 1
ATOM 16965 N N . ASP E 2 400 ? 58.346 -26.375 20.117 1.00 42.50 400 ASP E N 1
ATOM 16966 C CA . ASP E 2 400 ? 57.640 -27.358 20.944 1.00 42.45 400 ASP E CA 1
ATOM 16967 C C . ASP E 2 400 ? 57.298 -28.629 20.158 1.00 48.16 400 ASP E C 1
ATOM 16968 O O . ASP E 2 400 ? 56.617 -28.556 19.127 1.00 47.55 400 ASP E O 1
ATOM 16973 N N . ALA E 2 401 ? 57.790 -29.784 20.648 1.00 45.39 401 ALA E N 1
ATOM 16974 C CA . ALA E 2 401 ? 57.633 -31.101 20.018 1.00 45.93 401 ALA E CA 1
ATOM 16975 C C . ALA E 2 401 ? 56.341 -31.864 20.398 1.00 50.74 401 ALA E C 1
ATOM 16976 O O . ALA E 2 401 ? 56.110 -32.961 19.888 1.00 51.08 401 ALA E O 1
ATOM 16978 N N . GLY E 2 402 ? 55.499 -31.259 21.238 1.00 46.84 402 GLY E N 1
ATOM 16979 C CA . GLY E 2 402 ? 54.231 -31.838 21.674 1.00 46.39 402 GLY E CA 1
ATOM 16980 C C . GLY E 2 402 ? 54.120 -32.045 23.172 1.00 49.52 402 GLY E C 1
ATOM 16981 O O . GLY E 2 402 ? 53.724 -33.126 23.623 1.00 49.49 402 GLY E O 1
ATOM 16982 N N . THR E 2 403 ? 54.455 -31.002 23.960 1.00 44.61 403 THR E N 1
ATOM 16983 C CA . THR E 2 403 ? 54.401 -31.066 25.425 1.00 43.88 403 THR E CA 1
ATOM 16984 C C . THR E 2 403 ? 53.203 -30.275 25.986 1.00 48.10 403 THR E C 1
ATOM 16985 O O . THR E 2 403 ? 52.943 -30.325 27.192 1.00 47.73 403 THR E O 1
ATOM 16989 N N . GLN E 2 404 ? 52.486 -29.536 25.113 1.00 44.70 404 GLN E N 1
ATOM 16990 C CA . GLN E 2 404 ? 51.385 -28.653 25.500 1.00 44.18 404 GLN E CA 1
ATOM 16991 C C . GLN E 2 404 ? 49.983 -29.217 25.255 1.00 49.96 404 GLN E C 1
ATOM 16992 O O . GLN E 2 404 ? 49.725 -29.789 24.195 1.00 50.53 404 GLN E O 1
ATOM 16998 N N . MET E 2 405 ? 49.065 -29.006 26.218 1.00 46.76 405 MET E N 1
ATOM 16999 C CA . MET E 2 405 ? 47.662 -29.408 26.079 1.00 47.22 405 MET E CA 1
ATOM 17000 C C . MET E 2 405 ? 46.971 -28.399 25.147 1.00 49.30 405 MET E C 1
ATOM 17001 O O . MET E 2 405 ? 46.388 -28.796 24.137 1.00 49.19 405 MET E O 1
ATOM 17006 N N . PHE E 2 406 ? 47.056 -27.093 25.485 1.00 43.88 406 PHE E N 1
ATOM 17007 C CA . PHE E 2 406 ? 46.465 -26.020 24.696 1.00 42.47 406 PHE E CA 1
ATOM 17008 C C . PHE E 2 406 ? 47.428 -25.588 23.587 1.00 44.14 406 PHE E C 1
ATOM 17009 O O . PHE E 2 406 ? 47.934 -24.466 23.560 1.00 42.36 406 PHE E O 1
ATOM 17017 N N . SER E 2 407 ? 47.680 -26.535 22.676 1.00 40.82 407 SER E N 1
ATOM 17018 C CA . SER E 2 407 ? 48.553 -26.425 21.510 1.00 40.45 407 SER E CA 1
ATOM 17019 C C . SER E 2 407 ? 47.808 -25.722 20.334 1.00 43.95 407 SER E C 1
ATOM 17020 O O . SER E 2 407 ? 46.583 -25.544 20.435 1.00 41.28 407 SER E O 1
ATOM 17023 N N . PRO E 2 408 ? 48.495 -25.339 19.211 1.00 42.30 408 PRO E N 1
ATOM 17024 C CA . PRO E 2 408 ? 47.765 -24.693 18.096 1.00 42.38 408 PRO E CA 1
ATOM 17025 C C . PRO E 2 408 ? 46.794 -25.641 17.382 1.00 47.51 408 PRO E C 1
ATOM 17026 O O . PRO E 2 408 ? 45.845 -25.176 16.744 1.00 46.92 408 PRO E O 1
ATOM 17030 N N . GLU E 2 409 ? 47.017 -26.969 17.517 1.00 44.56 409 GLU E N 1
ATOM 17031 C CA . GLU E 2 409 ? 46.150 -27.995 16.934 1.00 45.10 409 GLU E CA 1
ATOM 17032 C C . GLU E 2 409 ? 44.809 -28.036 17.682 1.00 49.08 409 GLU E C 1
ATOM 17033 O O . GLU E 2 409 ? 43.774 -28.297 17.066 1.00 49.58 409 GLU E O 1
ATOM 17039 N N . LYS E 2 410 ? 44.820 -27.718 18.992 1.00 44.36 410 LYS E N 1
ATOM 17040 C CA . LYS E 2 410 ? 43.608 -27.678 19.818 1.00 43.43 410 LYS E CA 1
ATOM 17041 C C . LYS E 2 410 ? 42.831 -26.352 19.699 1.00 45.64 410 LYS E C 1
ATOM 17042 O O . LYS E 2 410 ? 41.598 -26.367 19.619 1.00 44.45 410 LYS E O 1
ATOM 17048 N N . THR E 2 411 ? 43.543 -25.214 19.728 1.00 41.39 411 THR E N 1
ATOM 17049 C CA . THR E 2 411 ? 42.928 -23.883 19.731 1.00 40.34 411 THR E CA 1
ATOM 17050 C C . THR E 2 411 ? 42.731 -23.207 18.371 1.00 43.50 411 THR E C 1
ATOM 17051 O O . THR E 2 411 ? 41.840 -22.357 18.265 1.00 42.87 411 THR E O 1
ATOM 17055 N N . SER E 2 412 ? 43.589 -23.508 17.366 1.00 39.20 412 SER E N 1
ATOM 17056 C CA . SER E 2 412 ? 43.595 -22.744 16.111 1.00 39.03 412 SER E CA 1
ATOM 17057 C C . SER E 2 412 ? 43.510 -23.531 14.789 1.00 43.92 412 SER E C 1
ATOM 17058 O O . SER E 2 412 ? 44.089 -23.082 13.791 1.00 43.40 412 SER E O 1
ATOM 17061 N N . ALA E 2 413 ? 42.775 -24.660 14.756 1.00 40.97 413 ALA E N 1
ATOM 17062 C CA . ALA E 2 413 ? 42.656 -25.465 13.528 1.00 40.79 413 ALA E CA 1
ATOM 17063 C C . ALA E 2 413 ? 41.922 -24.717 12.393 1.00 44.20 413 ALA E C 1
ATOM 17064 O O . ALA E 2 413 ? 42.410 -24.698 11.260 1.00 42.96 413 ALA E O 1
ATOM 17066 N N . LEU E 2 414 ? 40.789 -24.058 12.720 1.00 40.59 414 LEU E N 1
ATOM 17067 C CA . LEU E 2 414 ? 39.973 -23.305 11.757 1.00 40.21 414 LEU E CA 1
ATOM 17068 C C . LEU E 2 414 ? 40.692 -22.077 11.186 1.00 43.29 414 LEU E C 1
ATOM 17069 O O . LEU E 2 414 ? 40.834 -21.990 9.966 1.00 42.85 414 LEU E O 1
ATOM 17074 N N . VAL E 2 415 ? 41.135 -21.132 12.054 1.00 39.14 415 VAL E N 1
ATOM 17075 C CA . VAL E 2 415 ? 41.835 -19.919 11.602 1.00 38.80 415 VAL E CA 1
ATOM 17076 C C . VAL E 2 415 ? 43.161 -20.264 10.890 1.00 43.18 415 VAL E C 1
ATOM 17077 O O . VAL E 2 415 ? 43.484 -19.642 9.879 1.00 43.06 415 VAL E O 1
ATOM 17081 N N . GLY E 2 416 ? 43.873 -21.273 11.395 1.00 39.94 416 GLY E N 1
ATOM 17082 C CA . GLY E 2 416 ? 45.133 -21.736 10.829 1.00 40.11 416 GLY E CA 1
ATOM 17083 C C . GLY E 2 416 ? 45.000 -22.132 9.375 1.00 45.20 416 GLY E C 1
ATOM 17084 O O . GLY E 2 416 ? 45.713 -21.585 8.533 1.00 45.58 416 GLY E O 1
ATOM 17085 N N . ALA E 2 417 ? 44.031 -23.032 9.066 1.00 41.57 417 ALA E N 1
ATOM 17086 C CA . ALA E 2 417 ? 43.764 -23.535 7.708 1.00 41.41 417 ALA E CA 1
ATOM 17087 C C . ALA E 2 417 ? 43.340 -22.435 6.720 1.00 42.60 417 ALA E C 1
ATOM 17088 O O . ALA E 2 417 ? 43.777 -22.440 5.570 1.00 41.17 417 ALA E O 1
ATOM 17090 N N . VAL E 2 418 ? 42.499 -21.492 7.181 1.00 38.73 418 VAL E N 1
ATOM 17091 C CA . VAL E 2 418 ? 41.971 -20.395 6.367 1.00 37.52 418 VAL E CA 1
ATOM 17092 C C . VAL E 2 418 ? 43.041 -19.344 6.045 1.00 40.35 418 VAL E C 1
ATOM 17093 O O . VAL E 2 418 ? 43.275 -19.056 4.872 1.00 38.99 418 VAL E O 1
ATOM 17097 N N . TYR E 2 419 ? 43.690 -18.777 7.084 1.00 37.60 419 TYR E N 1
ATOM 17098 C CA . TYR E 2 419 ? 44.659 -17.696 6.898 1.00 36.94 419 TYR E CA 1
ATOM 17099 C C . TYR E 2 419 ? 45.982 -18.136 6.268 1.00 41.37 419 TYR E C 1
ATOM 17100 O O . TYR E 2 419 ? 46.636 -17.294 5.652 1.00 41.51 419 TYR E O 1
ATOM 17109 N N . SER E 2 420 ? 46.343 -19.436 6.342 1.00 38.88 420 SER E N 1
ATOM 17110 C CA . SER E 2 420 ? 47.574 -19.949 5.702 1.00 39.51 420 SER E CA 1
ATOM 17111 C C . SER E 2 420 ? 47.480 -19.965 4.161 1.00 46.19 420 SER E C 1
ATOM 17112 O O . SER E 2 420 ? 48.504 -20.084 3.478 1.00 45.63 420 SER E O 1
ATOM 17115 N N . ALA E 2 421 ? 46.253 -19.810 3.620 1.00 44.55 421 ALA E N 1
ATOM 17116 C CA . ALA E 2 421 ? 45.996 -19.745 2.176 1.00 45.45 421 ALA E CA 1
ATOM 17117 C C . ALA E 2 421 ? 46.439 -18.391 1.577 1.00 49.64 421 ALA E C 1
ATOM 17118 O O . ALA E 2 421 ? 46.582 -18.285 0.357 1.00 50.07 421 ALA E O 1
ATOM 17120 N N . ILE E 2 422 ? 46.659 -17.364 2.433 1.00 44.90 422 ILE E N 1
ATOM 17121 C CA . ILE E 2 422 ? 47.118 -16.030 2.017 1.00 44.20 422 ILE E CA 1
ATOM 17122 C C . ILE E 2 422 ? 48.642 -15.982 2.185 1.00 46.36 422 ILE E C 1
ATOM 17123 O O . ILE E 2 422 ? 49.146 -16.148 3.300 1.00 45.39 422 ILE E O 1
ATOM 17128 N N . ASP E 2 423 ? 49.360 -15.787 1.063 1.00 41.73 423 ASP E N 1
ATOM 17129 C CA . ASP E 2 423 ? 50.824 -15.754 0.953 1.00 41.42 423 ASP E CA 1
ATOM 17130 C C . ASP E 2 423 ? 51.547 -14.847 1.961 1.00 44.37 423 ASP E C 1
ATOM 17131 O O . ASP E 2 423 ? 52.502 -15.309 2.594 1.00 43.55 423 ASP E O 1
ATOM 17136 N N . GLU E 2 424 ? 51.115 -13.571 2.106 1.00 39.78 424 GLU E N 1
ATOM 17137 C CA . GLU E 2 424 ? 51.742 -12.627 3.049 1.00 39.26 424 GLU E CA 1
ATOM 17138 C C . GLU E 2 424 ? 51.581 -13.039 4.517 1.00 41.71 424 GLU E C 1
ATOM 17139 O O . GLU E 2 424 ? 52.350 -12.566 5.357 1.00 40.68 424 GLU E O 1
ATOM 17145 N N . PHE E 2 425 ? 50.579 -13.889 4.828 1.00 37.70 425 PHE E N 1
ATOM 17146 C CA . PHE E 2 425 ? 50.346 -14.373 6.187 1.00 37.48 425 PHE E CA 1
ATOM 17147 C C . PHE E 2 425 ? 51.170 -15.628 6.479 1.00 41.36 425 PHE E C 1
ATOM 17148 O O . PHE E 2 425 ? 51.702 -15.767 7.581 1.00 40.74 425 PHE E O 1
ATOM 17156 N N . ARG E 2 426 ? 51.272 -16.536 5.489 1.00 38.31 426 ARG E N 1
ATOM 17157 C CA . ARG E 2 426 ? 52.021 -17.788 5.600 1.00 38.39 426 ARG E CA 1
ATOM 17158 C C . ARG E 2 426 ? 53.542 -17.558 5.590 1.00 41.07 426 ARG E C 1
ATOM 17159 O O . ARG E 2 426 ? 54.241 -18.160 6.406 1.00 40.74 426 ARG E O 1
ATOM 17167 N N . GLU E 2 427 ? 54.051 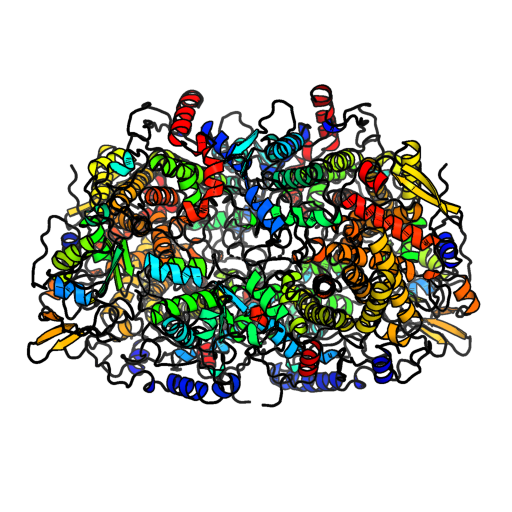-16.696 4.672 1.00 37.08 427 GLU E N 1
ATOM 17168 C CA . GLU E 2 427 ? 55.490 -16.372 4.558 1.00 36.50 427 GLU E CA 1
ATOM 17169 C C . GLU E 2 427 ? 55.731 -14.837 4.627 1.00 38.12 427 GLU E C 1
ATOM 17170 O O . GLU E 2 427 ? 56.179 -14.245 3.632 1.00 37.06 427 GLU E O 1
ATOM 17176 N N . PRO E 2 428 ? 55.461 -14.166 5.780 1.00 33.32 428 PRO E N 1
ATOM 17177 C CA . PRO E 2 428 ? 55.606 -12.700 5.821 1.00 32.29 428 PRO E CA 1
ATOM 17178 C C . PRO E 2 428 ? 56.998 -12.143 5.546 1.00 35.04 428 PRO E C 1
ATOM 17179 O O . PRO E 2 428 ? 57.090 -11.099 4.894 1.00 34.54 428 PRO E O 1
ATOM 17183 N N . LEU E 2 429 ? 58.062 -12.819 6.023 1.00 31.13 429 LEU E N 1
ATOM 17184 C CA . LEU E 2 429 ? 59.436 -12.343 5.845 1.00 31.51 429 LEU E CA 1
ATOM 17185 C C . LEU E 2 429 ? 59.796 -12.126 4.370 1.00 35.70 429 LEU E C 1
ATOM 17186 O O . LEU E 2 429 ? 60.236 -11.032 4.014 1.00 35.44 429 LEU E O 1
ATOM 17191 N N . LYS E 2 430 ? 59.544 -13.136 3.515 1.00 32.77 430 LYS E N 1
ATOM 17192 C CA . LYS E 2 430 ? 59.786 -13.084 2.066 1.00 32.32 430 LYS E CA 1
ATOM 17193 C C . LYS E 2 430 ? 59.070 -11.883 1.409 1.00 33.97 430 LYS E C 1
ATOM 17194 O O . LYS E 2 430 ? 59.700 -11.130 0.659 1.00 31.94 430 LYS E O 1
ATOM 17200 N N . TYR E 2 431 ? 57.766 -11.709 1.696 1.00 30.49 431 TYR E N 1
ATOM 17201 C CA . TYR E 2 431 ? 56.963 -10.659 1.065 1.00 30.94 431 TYR E CA 1
ATOM 17202 C C . TYR E 2 431 ? 57.230 -9.249 1.618 1.00 32.24 431 TYR E C 1
ATOM 17203 O O . TYR E 2 431 ? 57.152 -8.296 0.844 1.00 31.23 431 TYR E O 1
ATOM 17212 N N . VAL E 2 432 ? 57.592 -9.108 2.908 1.00 27.20 432 VAL E N 1
ATOM 17213 C CA . VAL E 2 432 ? 57.942 -7.784 3.456 1.00 26.63 432 VAL E CA 1
ATOM 17214 C C . VAL E 2 432 ? 59.280 -7.307 2.815 1.00 30.84 432 VAL E C 1
ATOM 17215 O O . VAL E 2 432 ? 59.406 -6.129 2.457 1.00 29.30 432 VAL E O 1
ATOM 17219 N N . ILE E 2 433 ? 60.237 -8.244 2.613 1.00 28.73 433 ILE E N 1
ATOM 17220 C CA . ILE E 2 433 ? 61.524 -7.971 1.955 1.00 29.21 433 ILE E CA 1
ATOM 17221 C C . ILE E 2 433 ? 61.257 -7.499 0.513 1.00 34.21 433 ILE E C 1
ATOM 17222 O O . ILE E 2 433 ? 61.845 -6.502 0.080 1.00 34.03 433 ILE E O 1
ATOM 17227 N N . GLU E 2 434 ? 60.341 -8.187 -0.208 1.00 31.61 434 GLU E N 1
ATOM 17228 C CA . GLU E 2 434 ? 59.944 -7.823 -1.577 1.00 31.52 434 GLU E CA 1
ATOM 17229 C C . GLU E 2 434 ? 59.360 -6.407 -1.595 1.00 34.26 434 GLU E C 1
ATOM 17230 O O . GLU E 2 434 ? 59.706 -5.620 -2.472 1.00 33.36 434 GLU E O 1
ATOM 17236 N N . GLY E 2 435 ? 58.514 -6.097 -0.604 1.00 30.25 435 GLY E N 1
ATOM 17237 C CA . GLY E 2 435 ? 57.894 -4.786 -0.448 1.00 29.38 435 GLY E CA 1
ATOM 17238 C C . GLY E 2 435 ? 58.899 -3.675 -0.196 1.00 31.39 435 GLY E C 1
ATOM 17239 O O . GLY E 2 435 ? 58.769 -2.588 -0.763 1.00 30.63 435 GLY E O 1
ATOM 17240 N N . ALA E 2 436 ? 59.916 -3.938 0.654 1.00 27.67 436 ALA E N 1
ATOM 17241 C CA . ALA E 2 436 ? 60.978 -2.974 0.975 1.00 27.38 436 ALA E CA 1
ATOM 17242 C C . ALA E 2 436 ? 61.793 -2.625 -0.281 1.00 32.27 436 ALA E C 1
ATOM 17243 O O . ALA E 2 436 ? 62.067 -1.448 -0.515 1.00 30.76 436 ALA E O 1
ATOM 17245 N N . LEU E 2 437 ? 62.131 -3.633 -1.109 1.00 31.22 437 LEU E N 1
ATOM 17246 C CA . LEU E 2 437 ? 62.893 -3.421 -2.353 1.00 32.52 437 LEU E CA 1
ATOM 17247 C C . LEU E 2 437 ? 62.079 -2.628 -3.385 1.00 37.41 437 LEU E C 1
ATOM 17248 O O . LEU E 2 437 ? 62.647 -1.838 -4.141 1.00 36.99 437 LEU E O 1
ATOM 17253 N N . GLU E 2 438 ? 60.746 -2.803 -3.376 1.00 34.61 438 GLU E N 1
ATOM 17254 C CA . GLU E 2 438 ? 59.809 -2.093 -4.255 1.00 34.94 438 GLU E CA 1
ATOM 17255 C C . GLU E 2 438 ? 59.755 -0.585 -3.919 1.00 38.41 438 GLU E C 1
ATOM 17256 O O . GLU E 2 438 ? 59.753 0.228 -4.846 1.00 37.73 438 GLU E O 1
ATOM 17262 N N . VAL E 2 439 ? 59.711 -0.210 -2.612 1.00 34.53 439 VAL E N 1
ATOM 17263 C CA . VAL E 2 439 ? 59.581 1.206 -2.203 1.00 34.27 439 VAL E CA 1
ATOM 17264 C C . VAL E 2 439 ? 60.888 1.924 -1.804 1.00 38.32 439 VAL E C 1
ATOM 17265 O O . VAL E 2 439 ? 60.840 3.144 -1.610 1.00 36.95 439 VAL E O 1
ATOM 17269 N N . LYS E 2 440 ? 62.027 1.196 -1.686 1.00 35.59 440 LYS E N 1
ATOM 17270 C CA . LYS E 2 440 ? 63.305 1.739 -1.188 1.00 36.37 440 LYS E CA 1
ATOM 17271 C C . LYS E 2 440 ? 63.735 3.084 -1.807 1.00 42.27 440 LYS E C 1
ATOM 17272 O O . LYS E 2 440 ? 64.143 3.967 -1.056 1.00 41.94 440 LYS E O 1
ATOM 17278 N N . ASP E 2 441 ? 63.601 3.263 -3.131 1.00 40.78 441 ASP E N 1
ATOM 17279 C CA . ASP E 2 441 ? 64.018 4.510 -3.775 1.00 41.71 441 ASP E CA 1
ATOM 17280 C C . ASP E 2 441 ? 62.885 5.547 -3.933 1.00 45.45 441 ASP E C 1
ATOM 17281 O O . ASP E 2 441 ? 63.130 6.629 -4.470 1.00 45.83 441 ASP E O 1
ATOM 17286 N N . LYS E 2 442 ? 61.672 5.245 -3.434 1.00 41.13 442 LYS E N 1
ATOM 17287 C CA . LYS E 2 442 ? 60.517 6.154 -3.509 1.00 41.20 442 LYS E CA 1
ATOM 17288 C C . LYS E 2 442 ? 60.388 7.022 -2.252 1.00 45.60 442 LYS E C 1
ATOM 17289 O O . LYS E 2 442 ? 59.666 8.021 -2.265 1.00 46.30 442 LYS E O 1
ATOM 17295 N N . ILE E 2 443 ? 61.077 6.628 -1.166 1.00 40.83 443 ILE E N 1
ATOM 17296 C CA . ILE E 2 443 ? 61.052 7.317 0.125 1.00 58.56 443 ILE E CA 1
ATOM 17297 C C . ILE E 2 443 ? 62.247 8.262 0.279 1.00 95.73 443 ILE E C 1
ATOM 17298 O O . ILE E 2 443 ? 62.184 9.212 1.054 1.00 63.08 443 ILE E O 1
ATOM 17303 N N . ALA F 3 2 ? 88.113 -10.740 21.246 1.00 46.96 2 ALA F N 1
ATOM 17304 C CA . ALA F 3 2 ? 87.208 -11.685 21.891 1.00 45.83 2 ALA F CA 1
ATOM 17305 C C . ALA F 3 2 ? 86.688 -11.120 23.213 1.00 47.41 2 ALA F C 1
ATOM 17306 O O . ALA F 3 2 ? 87.485 -10.694 24.061 1.00 47.49 2 ALA F O 1
ATOM 17308 N N . TYR F 3 3 ? 85.350 -11.100 23.386 1.00 40.69 3 TYR F N 1
ATOM 17309 C CA . TYR F 3 3 ? 84.722 -10.568 24.594 1.00 38.43 3 TYR F CA 1
ATOM 17310 C C . TYR F 3 3 ? 84.955 -11.479 25.795 1.00 41.08 3 TYR F C 1
ATOM 17311 O O . TYR F 3 3 ? 84.707 -12.685 25.732 1.00 41.62 3 TYR F O 1
ATOM 17320 N N . LYS F 3 4 ? 85.464 -10.893 26.878 1.00 35.84 4 LYS F N 1
ATOM 17321 C CA . LYS F 3 4 ? 85.712 -11.633 28.106 1.00 35.03 4 LYS F CA 1
ATOM 17322 C C . LYS F 3 4 ? 84.560 -11.337 29.085 1.00 37.33 4 LYS F C 1
ATOM 17323 O O . LYS F 3 4 ? 84.492 -10.216 29.596 1.00 35.89 4 LYS F O 1
ATOM 17329 N N . PRO F 3 5 ? 83.622 -12.299 29.325 1.00 34.46 5 PRO F N 1
ATOM 17330 C CA . PRO F 3 5 ? 82.514 -12.013 30.262 1.00 33.84 5 PRO F CA 1
ATOM 17331 C C . PRO F 3 5 ? 82.969 -11.691 31.691 1.00 36.07 5 PRO F C 1
ATOM 17332 O O . PRO F 3 5 ? 83.961 -12.252 32.156 1.00 34.51 5 PRO F O 1
ATOM 17336 N N . GLN F 3 6 ? 82.279 -10.745 32.359 1.00 31.49 6 GLN F N 1
ATOM 17337 C CA . GLN F 3 6 ? 82.608 -10.321 33.729 1.00 30.12 6 GLN F CA 1
ATOM 17338 C C . GLN F 3 6 ? 81.595 -10.839 34.756 1.00 32.59 6 GLN F C 1
ATOM 17339 O O . GLN F 3 6 ? 81.870 -10.808 35.957 1.00 30.82 6 GLN F O 1
ATOM 17345 N N . PHE F 3 7 ? 80.432 -11.331 34.270 1.00 28.86 7 PHE F N 1
ATOM 17346 C CA . PHE F 3 7 ? 79.358 -12.011 34.996 1.00 28.55 7 PHE F CA 1
ATOM 17347 C C . PHE F 3 7 ? 78.536 -11.171 35.972 1.00 31.01 7 PHE F C 1
ATOM 17348 O O . PHE F 3 7 ? 77.304 -11.209 35.876 1.00 30.66 7 PHE F O 1
ATOM 17356 N N . TYR F 3 8 ? 79.174 -10.512 36.957 1.00 26.44 8 TYR F N 1
ATOM 17357 C CA . TYR F 3 8 ? 78.447 -9.805 38.011 1.00 25.60 8 TYR F CA 1
ATOM 17358 C C . TYR F 3 8 ? 79.289 -8.704 38.689 1.00 29.68 8 TYR F C 1
ATOM 17359 O O . TYR F 3 8 ? 80.483 -8.918 38.911 1.00 29.59 8 TYR F O 1
ATOM 17368 N N . PRO F 3 9 ? 78.698 -7.529 39.044 1.00 25.53 9 PRO F N 1
ATOM 17369 C CA . PRO F 3 9 ? 79.507 -6.468 39.681 1.00 25.60 9 PRO F CA 1
ATOM 17370 C C . PRO F 3 9 ? 79.590 -6.588 41.201 1.00 29.81 9 PRO F C 1
ATOM 17371 O O . PRO F 3 9 ? 78.728 -7.203 41.827 1.00 29.84 9 PRO F O 1
ATOM 17375 N N . GLY F 3 10 ? 80.575 -5.927 41.785 1.00 26.75 10 GLY F N 1
ATOM 17376 C CA . GLY F 3 10 ? 80.740 -5.917 43.233 1.00 26.41 10 GLY F CA 1
ATOM 17377 C C . GLY F 3 10 ? 82.167 -6.145 43.675 1.00 30.12 10 GLY F C 1
ATOM 17378 O O . GLY F 3 10 ? 82.884 -6.942 43.069 1.00 29.29 10 GLY F O 1
ATOM 17379 N N . ALA F 3 11 ? 82.561 -5.481 44.762 1.00 28.27 11 ALA F N 1
ATOM 17380 C CA . ALA F 3 11 ? 83.923 -5.550 45.301 1.00 29.10 11 ALA F CA 1
ATOM 17381 C C . ALA F 3 11 ? 84.070 -6.376 46.591 1.00 35.02 11 ALA F C 1
ATOM 17382 O O . ALA F 3 11 ? 85.178 -6.466 47.116 1.00 36.55 11 ALA F O 1
ATOM 17384 N N . THR F 3 12 ? 82.979 -6.998 47.091 1.00 30.46 12 THR F N 1
ATOM 17385 C CA . THR F 3 12 ? 83.041 -7.821 48.312 1.00 30.03 12 THR F CA 1
ATOM 17386 C C . THR F 3 12 ? 83.175 -9.307 47.950 1.00 33.79 12 THR F C 1
ATOM 17387 O O . THR F 3 12 ? 83.052 -9.671 46.777 1.00 31.77 12 THR F O 1
ATOM 17391 N N . LYS F 3 13 ? 83.387 -10.171 48.964 1.00 31.95 13 LYS F N 1
ATOM 17392 C CA . LYS F 3 13 ? 83.480 -11.620 48.740 1.00 32.13 13 LYS F CA 1
ATOM 17393 C C . LYS F 3 13 ? 82.136 -12.225 48.288 1.00 33.93 13 LYS F C 1
ATOM 17394 O O . LYS F 3 13 ? 82.143 -13.234 47.585 1.00 33.66 13 LYS F O 1
ATOM 17400 N N . ILE F 3 14 ? 80.991 -11.593 48.667 1.00 29.12 14 ILE F N 1
ATOM 17401 C CA . ILE F 3 14 ? 79.649 -12.053 48.271 1.00 27.43 14 ILE F CA 1
ATOM 17402 C C . ILE F 3 14 ? 79.506 -11.937 46.753 1.00 29.49 14 ILE F C 1
ATOM 17403 O O . ILE F 3 14 ? 79.049 -12.878 46.097 1.00 27.17 14 ILE F O 1
ATOM 17408 N N . ALA F 3 15 ? 79.924 -10.788 46.200 1.00 27.51 15 ALA F N 1
ATOM 17409 C CA . ALA F 3 15 ? 79.892 -10.537 44.764 1.00 27.55 15 ALA F CA 1
ATOM 17410 C C . ALA F 3 15 ? 80.832 -11.507 44.011 1.00 31.81 15 ALA F C 1
ATOM 17411 O O . ALA F 3 15 ? 80.488 -11.934 42.911 1.00 31.42 15 ALA F O 1
ATOM 17413 N N . GLN F 3 16 ? 81.992 -11.883 44.621 1.00 28.71 16 GLN F N 1
ATOM 17414 C CA . GLN F 3 16 ? 82.923 -12.851 44.019 1.00 28.30 16 GLN F CA 1
ATOM 17415 C C . GLN F 3 16 ? 82.301 -14.250 44.007 1.00 32.41 16 GLN F C 1
ATOM 17416 O O . GLN F 3 16 ? 82.418 -14.957 43.002 1.00 32.85 16 GLN F O 1
ATOM 17422 N N . ASN F 3 17 ? 81.623 -14.646 45.110 1.00 28.97 17 ASN F N 1
ATOM 17423 C CA . ASN F 3 17 ? 80.916 -15.933 45.192 1.00 29.00 17 ASN F CA 1
ATOM 17424 C C . ASN F 3 17 ? 79.805 -16.010 44.126 1.00 32.19 17 ASN F C 1
ATOM 17425 O O . ASN F 3 17 ? 79.604 -17.076 43.537 1.00 32.37 17 ASN F O 1
ATOM 17430 N N . ARG F 3 18 ? 79.126 -14.868 43.845 1.00 28.82 18 ARG F N 1
ATOM 17431 C CA . ARG F 3 18 ? 78.093 -14.783 42.799 1.00 27.88 18 ARG F CA 1
ATOM 17432 C C . ARG F 3 18 ? 78.719 -14.954 41.410 1.00 31.95 18 ARG F C 1
ATOM 17433 O O . ARG F 3 18 ? 78.171 -15.685 40.582 1.00 31.42 18 ARG F O 1
ATOM 17441 N N . ARG F 3 19 ? 79.893 -14.328 41.180 1.00 30.15 19 ARG F N 1
ATOM 17442 C CA . ARG F 3 19 ? 80.643 -14.434 39.916 1.00 30.19 19 ARG F CA 1
ATOM 17443 C C . ARG F 3 19 ? 81.095 -15.878 39.666 1.00 34.67 19 ARG F C 1
ATOM 17444 O O . ARG F 3 19 ? 80.945 -16.378 38.546 1.00 34.41 19 ARG F O 1
ATOM 17452 N N . ASP F 3 20 ? 81.630 -16.550 40.709 1.00 32.06 20 ASP F N 1
ATOM 17453 C CA . ASP F 3 20 ? 82.097 -17.941 40.629 1.00 32.30 20 ASP F CA 1
ATOM 17454 C C . ASP F 3 20 ? 80.964 -18.891 40.205 1.00 36.44 20 ASP F C 1
ATOM 17455 O O . ASP F 3 20 ? 81.173 -19.732 39.329 1.00 36.66 20 ASP F O 1
ATOM 17460 N N . HIS F 3 21 ? 79.747 -18.703 40.767 1.00 32.38 21 HIS F N 1
ATOM 17461 C CA . HIS F 3 21 ? 78.562 -19.498 40.420 1.00 31.80 21 HIS F CA 1
ATOM 17462 C C . HIS F 3 21 ? 78.159 -19.330 38.945 1.00 36.33 21 HIS F C 1
ATOM 17463 O O . HIS F 3 21 ? 77.843 -20.323 38.284 1.00 35.35 21 HIS F O 1
ATOM 17470 N N . LEU F 3 22 ? 78.202 -18.089 38.422 1.00 33.76 22 LEU F N 1
ATOM 17471 C CA . LEU F 3 22 ? 77.825 -17.822 37.026 1.00 34.50 22 LEU F CA 1
ATOM 17472 C C . LEU F 3 22 ? 78.857 -18.341 36.033 1.00 39.78 22 LEU F C 1
ATOM 17473 O O . LEU F 3 22 ? 78.479 -18.797 34.952 1.00 39.93 22 LEU F O 1
ATOM 17478 N N . ASN F 3 23 ? 80.152 -18.250 36.397 1.00 36.67 23 ASN F N 1
ATOM 17479 C CA . ASN F 3 23 ? 81.283 -18.643 35.560 1.00 37.14 23 ASN F CA 1
ATOM 17480 C C . ASN F 3 23 ? 81.279 -20.148 35.207 1.00 42.07 23 ASN F C 1
ATOM 17481 O O . ASN F 3 23 ? 81.521 -20.974 36.094 1.00 40.78 23 ASN F O 1
ATOM 17486 N N . PRO F 3 24 ? 81.026 -20.522 33.919 1.00 40.19 24 PRO F N 1
ATOM 17487 C CA . PRO F 3 24 ? 81.037 -21.955 33.550 1.00 40.92 24 PRO F CA 1
ATOM 17488 C C . PRO F 3 24 ? 82.411 -22.616 33.679 1.00 47.02 24 PRO F C 1
ATOM 17489 O O . PRO F 3 24 ? 82.486 -23.839 33.784 1.00 47.20 24 PRO F O 1
ATOM 17493 N N . ASP F 3 25 ? 83.487 -21.807 33.673 1.00 44.83 25 ASP F N 1
ATOM 17494 C CA . ASP F 3 25 ? 84.867 -22.278 33.804 1.00 45.46 25 ASP F CA 1
ATOM 17495 C C . ASP F 3 25 ? 85.297 -22.475 35.264 1.00 50.11 25 ASP F C 1
ATOM 17496 O O . ASP F 3 25 ? 86.327 -23.111 35.507 1.00 50.52 25 ASP F O 1
ATOM 17501 N N . PHE F 3 26 ? 84.512 -21.953 36.234 1.00 46.02 26 PHE F N 1
ATOM 17502 C CA . PHE F 3 26 ? 84.807 -22.119 37.660 1.00 45.63 26 PHE F CA 1
ATOM 17503 C C . PHE F 3 26 ? 84.293 -23.486 38.096 1.00 50.75 26 PHE F C 1
ATOM 17504 O O . PHE F 3 26 ? 83.085 -23.732 38.059 1.00 50.11 26 PHE F O 1
ATOM 17512 N N . GLU F 3 27 ? 85.208 -24.372 38.519 1.00 48.78 27 GLU F N 1
ATOM 17513 C CA . GLU F 3 27 ? 84.847 -25.710 38.974 1.00 49.01 27 GLU F CA 1
ATOM 17514 C C . GLU F 3 27 ? 84.345 -25.644 40.414 1.00 52.91 27 GLU F C 1
ATOM 17515 O O . GLU F 3 27 ? 85.065 -25.177 41.302 1.00 53.52 27 GLU F O 1
ATOM 17521 N N . LEU F 3 28 ? 83.109 -26.095 40.643 1.00 48.76 28 LEU F N 1
ATOM 17522 C CA . LEU F 3 28 ? 82.531 -26.100 41.984 1.00 49.18 28 LEU F CA 1
ATOM 17523 C C . LEU F 3 28 ? 83.122 -27.260 42.775 1.00 54.67 28 LEU F C 1
ATOM 17524 O O . LEU F 3 28 ? 83.325 -28.340 42.217 1.00 54.47 28 LEU F O 1
ATOM 17529 N N . GLU F 3 29 ? 83.468 -27.008 44.044 1.00 52.00 29 GLU F N 1
ATOM 17530 C CA . GLU F 3 29 ? 84.087 -27.989 44.935 1.00 52.75 29 GLU F CA 1
ATOM 17531 C C . GLU F 3 29 ? 83.140 -29.144 45.250 1.00 57.83 29 GLU F C 1
ATOM 17532 O O . GLU F 3 29 ? 82.020 -28.911 45.710 1.00 56.83 29 GLU F O 1
ATOM 17538 N N . LYS F 3 30 ? 83.593 -30.384 44.986 1.00 56.07 30 LYS F N 1
ATOM 17539 C CA . LYS F 3 30 ? 82.835 -31.598 45.286 1.00 56.20 30 LYS F CA 1
ATOM 17540 C C . LYS F 3 30 ? 83.046 -31.910 46.766 1.00 60.82 30 LYS F C 1
ATOM 17541 O O . LYS F 3 30 ? 84.192 -31.982 47.222 1.00 60.41 30 LYS F O 1
ATOM 17547 N N . LEU F 3 31 ? 81.940 -32.047 47.522 1.00 57.81 31 LEU F N 1
ATOM 17548 C CA . LEU F 3 31 ? 82.002 -32.295 48.967 1.00 58.09 31 LEU F CA 1
ATOM 17549 C C . LEU F 3 31 ? 81.466 -33.661 49.393 1.00 62.88 31 LEU F C 1
ATOM 17550 O O . LEU F 3 31 ? 81.826 -34.141 50.468 1.00 62.65 31 LEU F O 1
ATOM 17555 N N . ARG F 3 32 ? 80.578 -34.261 48.584 1.00 59.89 32 ARG F N 1
ATOM 17556 C CA . ARG F 3 32 ? 79.936 -35.535 48.896 1.00 60.07 32 ARG F CA 1
ATOM 17557 C C . ARG F 3 32 ? 79.641 -36.388 47.655 1.00 65.48 32 ARG F C 1
ATOM 17558 O O . ARG F 3 32 ? 79.771 -35.914 46.525 1.00 65.05 32 ARG F O 1
ATOM 17566 N N . GLU F 3 33 ? 79.232 -37.647 47.886 1.00 62.78 33 GLU F N 1
ATOM 17567 C CA . GLU F 3 33 ? 78.887 -38.611 46.848 1.00 62.58 33 GLU F CA 1
ATOM 17568 C C . GLU F 3 33 ? 77.521 -39.216 47.171 1.00 66.57 33 GLU F C 1
ATOM 17569 O O . GLU F 3 33 ? 77.427 -40.150 47.976 1.00 66.45 33 GLU F O 1
ATOM 17575 N N . ILE F 3 34 ? 76.459 -38.647 46.577 1.00 62.42 34 ILE F N 1
ATOM 17576 C CA . ILE F 3 34 ? 75.101 -39.141 46.774 1.00 62.22 34 ILE F CA 1
ATOM 17577 C C . ILE F 3 34 ? 74.767 -40.053 45.581 1.00 67.42 34 ILE F C 1
ATOM 17578 O O . ILE F 3 34 ? 74.679 -39.555 44.456 1.00 66.49 34 ILE F O 1
ATOM 17583 N N . PRO F 3 35 ? 74.603 -41.384 45.804 1.00 65.15 35 PRO F N 1
ATOM 17584 C CA . PRO F 3 35 ? 74.304 -42.289 44.679 1.00 65.13 35 PRO F CA 1
ATOM 17585 C C . PRO F 3 35 ? 73.027 -41.933 43.929 1.00 68.79 35 PRO F C 1
ATOM 17586 O O . PRO F 3 35 ? 72.057 -41.466 44.532 1.00 68.19 35 PRO F O 1
ATOM 17590 N N . ASP F 3 36 ? 73.056 -42.139 42.604 1.00 65.40 36 ASP F N 1
ATOM 17591 C CA . ASP F 3 36 ? 71.989 -41.867 41.634 1.00 65.00 36 ASP F CA 1
ATOM 17592 C C . ASP F 3 36 ? 70.630 -42.388 42.125 1.00 68.02 36 ASP F C 1
ATOM 17593 O O . ASP F 3 36 ? 69.663 -41.627 42.183 1.00 67.08 36 ASP F O 1
ATOM 17598 N N . GLU F 3 37 ? 70.595 -43.679 42.527 1.00 64.22 37 GLU F N 1
ATOM 17599 C CA . GLU F 3 37 ? 69.439 -44.441 43.017 1.00 63.67 37 GLU F CA 1
ATOM 17600 C C . GLU F 3 37 ? 68.800 -43.798 44.247 1.00 65.11 37 GLU F C 1
ATOM 17601 O O . GLU F 3 37 ? 67.571 -43.806 44.369 1.00 64.11 37 GLU F O 1
ATOM 17607 N N . GLU F 3 38 ? 69.639 -43.258 45.164 1.00 60.59 38 GLU F N 1
ATOM 17608 C CA . GLU F 3 38 ? 69.190 -42.590 46.386 1.00 59.90 38 GLU F CA 1
ATOM 17609 C C . GLU F 3 38 ? 68.504 -41.258 46.056 1.00 60.31 38 GLU F C 1
ATOM 17610 O O . GLU F 3 38 ? 67.433 -40.965 46.596 1.00 59.24 38 GLU F O 1
ATOM 17616 N N . LEU F 3 39 ? 69.113 -40.475 45.151 1.00 54.86 39 LEU F N 1
ATOM 17617 C CA . LEU F 3 39 ? 68.601 -39.177 44.715 1.00 53.50 39 LEU F CA 1
ATOM 17618 C C . LEU F 3 39 ? 67.257 -39.280 43.983 1.00 53.83 39 LEU F C 1
ATOM 17619 O O . LEU F 3 39 ? 66.353 -38.496 44.286 1.00 52.78 39 LEU F O 1
ATOM 17624 N N . VAL F 3 40 ? 67.109 -40.274 43.067 1.00 48.30 40 VAL F N 1
ATOM 17625 C CA . VAL F 3 40 ? 65.879 -40.560 42.310 1.00 46.54 40 VAL F CA 1
ATOM 17626 C C . VAL F 3 40 ? 64.719 -40.807 43.300 1.00 50.29 40 VAL F C 1
ATOM 17627 O O . VAL F 3 40 ? 63.622 -40.268 43.117 1.00 49.41 40 VAL F O 1
ATOM 17631 N N . LYS F 3 41 ? 64.999 -41.558 44.385 1.00 47.20 41 LYS F N 1
ATOM 17632 C CA . LYS F 3 41 ? 64.041 -41.869 45.442 1.00 46.98 41 LYS F CA 1
ATOM 17633 C C . LYS F 3 41 ? 63.586 -40.614 46.220 1.00 49.66 41 LYS F C 1
ATOM 17634 O O . LYS F 3 41 ? 62.390 -40.496 46.501 1.00 48.93 41 LYS F O 1
ATOM 17640 N N . VAL F 3 42 ? 64.521 -39.682 46.555 1.00 46.01 42 VAL F N 1
ATOM 17641 C CA . VAL F 3 42 ? 64.198 -38.421 47.255 1.00 45.80 42 VAL F CA 1
ATOM 17642 C C . VAL F 3 42 ? 63.354 -37.490 46.339 1.00 49.27 42 VAL F C 1
ATOM 17643 O O . VAL F 3 42 ? 62.437 -36.826 46.822 1.00 48.53 42 VAL F O 1
ATOM 17647 N N . MET F 3 43 ? 63.621 -37.509 45.021 1.00 46.12 43 MET F N 1
ATOM 17648 C CA . MET F 3 43 ? 62.880 -36.720 44.028 1.00 46.36 43 MET F CA 1
ATOM 17649 C C . MET F 3 43 ? 61.393 -37.145 43.929 1.00 51.30 43 MET F C 1
ATOM 17650 O O . MET F 3 43 ? 60.525 -36.299 43.701 1.00 50.36 43 MET F O 1
ATOM 17655 N N . GLY F 3 44 ? 61.141 -38.438 44.147 1.00 48.58 44 GLY F N 1
ATOM 17656 C CA . GLY F 3 44 ? 59.816 -39.047 44.221 1.00 48.55 44 GLY F CA 1
ATOM 17657 C C . GLY F 3 44 ? 58.913 -39.037 43.004 1.00 53.02 44 GLY F C 1
ATOM 17658 O O . GLY F 3 44 ? 57.689 -39.056 43.171 1.00 52.66 44 GLY F O 1
ATOM 17659 N N . HIS F 3 45 ? 59.481 -39.049 41.784 1.00 49.95 45 HIS F N 1
ATOM 17660 C CA . HIS F 3 45 ? 58.692 -39.056 40.537 1.00 49.89 45 HIS F CA 1
ATOM 17661 C C . HIS F 3 45 ? 58.554 -40.471 39.976 1.00 57.67 45 HIS F C 1
ATOM 17662 O O . HIS F 3 45 ? 57.561 -40.782 39.307 1.00 56.41 45 HIS F O 1
ATOM 17669 N N . ARG F 3 46 ? 59.589 -41.299 40.212 1.00 57.17 46 ARG F N 1
ATOM 17670 C CA . ARG F 3 46 ? 59.699 -42.678 39.748 1.00 58.58 46 ARG F CA 1
ATOM 17671 C C . ARG F 3 46 ? 60.697 -43.466 40.615 1.00 65.54 46 ARG F C 1
ATOM 17672 O O . ARG F 3 46 ? 61.448 -42.866 41.390 1.00 64.78 46 ARG F O 1
ATOM 17680 N N . GLN F 3 47 ? 60.709 -44.800 40.473 1.00 64.74 47 GLN F N 1
ATOM 17681 C CA . GLN F 3 47 ? 61.663 -45.661 41.186 1.00 65.67 47 GLN F CA 1
ATOM 17682 C C . GLN F 3 47 ? 62.830 -45.943 40.225 1.00 70.89 47 GLN F C 1
ATOM 17683 O O . GLN F 3 47 ? 62.576 -46.085 39.026 1.00 69.55 47 GLN F O 1
ATOM 17689 N N . PRO F 3 48 ? 64.103 -46.028 40.696 1.00 69.51 48 PRO F N 1
ATOM 17690 C CA . PRO F 3 48 ? 65.215 -46.307 39.761 1.00 70.18 48 PRO F CA 1
ATOM 17691 C C . PRO F 3 48 ? 65.071 -47.648 39.037 1.00 76.22 48 PRO F C 1
ATOM 17692 O O . PRO F 3 48 ? 64.528 -48.604 39.593 1.00 75.88 48 PRO F O 1
ATOM 17696 N N . GLY F 3 49 ? 65.508 -47.676 37.781 1.00 74.10 49 GLY F N 1
ATOM 17697 C CA . GLY F 3 49 ? 65.433 -48.852 36.922 1.00 74.52 49 GLY F CA 1
ATOM 17698 C C . GLY F 3 49 ? 64.182 -48.905 36.065 1.00 79.12 49 GLY F C 1
ATOM 17699 O O . GLY F 3 49 ? 64.135 -49.650 35.082 1.00 78.85 49 GLY F O 1
ATOM 17700 N N . GLU F 3 50 ? 63.155 -48.121 36.439 1.00 75.95 50 GLU F N 1
ATOM 17701 C CA . GLU F 3 50 ? 61.886 -48.037 35.717 1.00 75.63 50 GLU F CA 1
ATOM 17702 C C . GLU F 3 50 ? 62.057 -47.149 34.491 1.00 77.49 50 GLU F C 1
ATOM 17703 O O . GLU F 3 50 ? 62.673 -46.080 34.583 1.00 76.88 50 GLU F O 1
ATOM 17709 N N . ASP F 3 51 ? 61.510 -47.597 33.344 1.00 72.40 51 ASP F N 1
ATOM 17710 C CA . ASP F 3 51 ? 61.581 -46.891 32.063 1.00 71.32 51 ASP F CA 1
ATOM 17711 C C . ASP F 3 51 ? 60.983 -45.486 32.171 1.00 72.00 51 ASP F C 1
ATOM 17712 O O . ASP F 3 51 ? 59.923 -45.314 32.784 1.00 71.13 51 ASP F O 1
ATOM 17717 N N . TYR F 3 52 ? 61.697 -44.481 31.625 1.00 66.38 52 TYR F N 1
ATOM 17718 C CA . TYR F 3 52 ? 61.266 -43.085 31.634 1.00 64.90 52 TYR F CA 1
ATOM 17719 C C . TYR F 3 52 ? 59.958 -42.908 30.853 1.00 66.38 52 TYR F C 1
ATOM 17720 O O . TYR F 3 52 ? 59.853 -43.371 29.715 1.00 66.07 52 TYR F O 1
ATOM 17729 N N . LYS F 3 53 ? 58.956 -42.262 31.482 1.00 60.83 53 LYS F N 1
ATOM 17730 C CA . LYS F 3 53 ? 57.647 -41.983 30.875 1.00 59.98 53 LYS F CA 1
ATOM 17731 C C . LYS F 3 53 ? 57.802 -40.873 29.836 1.00 63.06 53 LYS F C 1
ATOM 17732 O O . LYS F 3 53 ? 58.540 -39.911 30.066 1.00 62.40 53 LYS F O 1
ATOM 17738 N N . THR F 3 54 ? 57.126 -41.020 28.688 1.00 58.99 54 THR F N 1
ATOM 17739 C CA . THR F 3 54 ? 57.233 -40.081 27.576 1.00 58.50 54 THR F CA 1
ATOM 17740 C C . THR F 3 54 ? 56.000 -39.144 27.485 1.00 61.06 54 THR F C 1
ATOM 17741 O O . THR F 3 54 ? 54.878 -39.546 27.807 1.00 60.00 54 THR F O 1
ATOM 17745 N N . VAL F 3 55 ? 56.235 -37.884 27.074 1.00 56.93 55 VAL F N 1
ATOM 17746 C CA . VAL F 3 55 ? 55.199 -36.861 26.871 1.00 56.26 55 VAL F CA 1
ATOM 17747 C C . VAL F 3 55 ? 54.805 -36.829 25.376 1.00 59.49 55 VAL F C 1
ATOM 17748 O O . VAL F 3 55 ? 53.656 -36.532 25.037 1.00 58.55 55 VAL F O 1
ATOM 17752 N N . HIS F 3 56 ? 55.768 -37.172 24.502 1.00 56.61 56 HIS F N 1
ATOM 17753 C CA . HIS F 3 56 ? 55.610 -37.241 23.052 1.00 57.29 56 HIS F CA 1
ATOM 17754 C C . HIS F 3 56 ? 56.597 -38.274 22.469 1.00 63.26 56 HIS F C 1
ATOM 17755 O O . HIS F 3 56 ? 57.606 -38.567 23.126 1.00 61.68 56 HIS F O 1
ATOM 17762 N N . PRO F 3 57 ? 56.355 -38.819 21.246 1.00 62.79 57 PRO F N 1
ATOM 17763 C CA . PRO F 3 57 ? 57.308 -39.791 20.667 1.00 63.88 57 PRO F CA 1
ATOM 17764 C C . PRO F 3 57 ? 58.703 -39.205 20.402 1.00 70.70 57 PRO F C 1
ATOM 17765 O O . PRO F 3 57 ? 58.817 -37.977 20.307 1.00 69.91 57 PRO F O 1
ATOM 17769 N N . PRO F 3 58 ? 59.774 -40.033 20.256 1.00 70.45 58 PRO F N 1
ATOM 17770 C CA . PRO F 3 58 ? 61.106 -39.468 19.964 1.00 71.53 58 PRO F CA 1
ATOM 17771 C C . PRO F 3 58 ? 61.128 -38.635 18.685 1.00 79.89 58 PRO F C 1
ATOM 17772 O O . PRO F 3 58 ? 60.352 -38.914 17.766 1.00 80.00 58 PRO F O 1
ATOM 17776 N N . LEU F 3 59 ? 61.999 -37.604 18.635 1.00 79.49 59 LEU F N 1
ATOM 17777 C CA . LEU F 3 59 ? 62.118 -36.676 17.499 1.00 80.82 59 LEU F CA 1
ATOM 17778 C C . LEU F 3 59 ? 62.456 -37.348 16.166 1.00 88.66 59 LEU F C 1
ATOM 17779 O O . LEU F 3 59 ? 61.981 -36.881 15.129 1.00 88.63 59 LEU F O 1
ATOM 17784 N N . GLU F 3 60 ? 63.265 -38.438 16.194 1.00 87.90 60 GLU F N 1
ATOM 17785 C CA . GLU F 3 60 ? 63.683 -39.205 15.009 1.00 89.36 60 GLU F CA 1
ATOM 17786 C C . GLU F 3 60 ? 62.500 -39.867 14.292 1.00 94.98 60 GLU F C 1
ATOM 17787 O O . GLU F 3 60 ? 62.464 -39.880 13.062 1.00 94.94 60 GLU F O 1
ATOM 17793 N N . GLU F 3 61 ? 61.542 -40.410 15.070 1.00 92.36 61 GLU F N 1
ATOM 17794 C CA . GLU F 3 61 ? 60.324 -41.066 14.583 1.00 92.85 61 GLU F CA 1
ATOM 17795 C C . GLU F 3 61 ? 59.468 -40.058 13.808 1.00 96.49 61 GLU F C 1
ATOM 17796 O O . GLU F 3 61 ? 59.112 -40.319 12.654 1.00 96.77 61 GLU F O 1
ATOM 17802 N N . MET F 3 62 ? 59.147 -38.916 14.458 1.00 91.93 62 MET F N 1
ATOM 17803 C CA . MET F 3 62 ? 58.332 -37.822 13.922 1.00 91.40 62 MET F CA 1
ATOM 17804 C C . MET F 3 62 ? 58.909 -37.277 12.612 1.00 94.12 62 MET F C 1
ATOM 17805 O O . MET F 3 62 ? 60.127 -37.154 12.485 1.00 93.62 62 MET F O 1
ATOM 17810 N N . ASP F 3 63 ? 58.045 -36.981 11.630 1.00 89.91 63 ASP F N 1
ATOM 17811 C CA . ASP F 3 63 ? 58.504 -36.402 10.370 1.00 89.58 63 ASP F CA 1
ATOM 17812 C C . ASP F 3 63 ? 58.072 -34.929 10.302 1.00 90.53 63 ASP F C 1
ATOM 17813 O O . ASP F 3 63 ? 56.968 -34.601 9.866 1.00 90.25 63 ASP F O 1
ATOM 17818 N N . LEU F 3 64 ? 58.939 -34.047 10.834 1.00 84.55 64 LEU F N 1
ATOM 17819 C CA . LEU F 3 64 ? 58.694 -32.605 10.921 1.00 82.94 64 LEU F CA 1
ATOM 17820 C C . LEU F 3 64 ? 59.161 -31.888 9.649 1.00 84.21 64 LEU F C 1
ATOM 17821 O O . LEU F 3 64 ? 60.194 -32.280 9.091 1.00 84.03 64 LEU F O 1
ATOM 17826 N N . PRO F 3 65 ? 58.444 -30.828 9.180 1.00 78.44 65 PRO F N 1
ATOM 17827 C CA . PRO F 3 65 ? 58.902 -30.098 7.979 1.00 77.58 65 PRO F CA 1
ATOM 17828 C C . PRO F 3 65 ? 60.268 -29.445 8.182 1.00 77.85 65 PRO F C 1
ATOM 17829 O O . PRO F 3 65 ? 60.652 -29.172 9.320 1.00 76.85 65 PRO F O 1
ATOM 17833 N N . GLU F 3 66 ? 60.995 -29.208 7.078 1.00 72.13 66 GLU F N 1
ATOM 17834 C CA . GLU F 3 66 ? 62.318 -28.584 7.066 1.00 70.48 66 GLU F CA 1
ATOM 17835 C C . GLU F 3 66 ? 62.245 -27.159 7.635 1.00 69.88 66 GLU F C 1
ATOM 17836 O O . GLU F 3 66 ? 61.448 -26.345 7.173 1.00 69.97 66 GLU F O 1
ATOM 17842 N N . ASP F 3 67 ? 63.065 -26.883 8.656 1.00 62.31 67 ASP F N 1
ATOM 17843 C CA . ASP F 3 67 ? 63.175 -25.580 9.311 1.00 59.49 67 ASP F CA 1
ATOM 17844 C C . ASP F 3 67 ? 64.641 -25.388 9.698 1.00 58.53 67 ASP F C 1
ATOM 17845 O O . ASP F 3 67 ? 65.088 -25.918 10.720 1.00 57.63 67 ASP F O 1
ATOM 17850 N N . TYR F 3 68 ? 65.392 -24.671 8.842 1.00 52.54 68 TYR F N 1
ATOM 17851 C CA . TYR F 3 68 ? 66.824 -24.398 8.986 1.00 51.54 68 TYR F CA 1
ATOM 17852 C C . TYR F 3 68 ? 67.226 -23.886 10.383 1.00 54.33 68 TYR F C 1
ATOM 17853 O O . TYR F 3 68 ? 68.034 -24.530 11.055 1.00 53.17 68 TYR F O 1
ATOM 17862 N N . VAL F 3 69 ? 66.645 -22.749 10.815 1.00 49.96 69 VAL F N 1
ATOM 17863 C CA . VAL F 3 69 ? 66.952 -22.100 12.095 1.00 48.48 69 VAL F CA 1
ATOM 17864 C C . VAL F 3 69 ? 66.606 -23.003 13.289 1.00 51.72 69 VAL F C 1
ATOM 17865 O O . VAL F 3 69 ? 67.444 -23.154 14.179 1.00 51.47 69 VAL F O 1
ATOM 17869 N N . ARG F 3 70 ? 65.416 -23.631 13.289 1.00 48.39 70 ARG F N 1
ATOM 17870 C CA . ARG F 3 70 ? 64.989 -24.535 14.362 1.00 48.38 70 ARG F CA 1
ATOM 17871 C C . ARG F 3 70 ? 65.971 -25.700 14.561 1.00 53.46 70 ARG F C 1
ATOM 17872 O O . ARG F 3 70 ? 66.318 -26.007 15.703 1.00 52.82 70 ARG F O 1
ATOM 17880 N N . ASP F 3 71 ? 66.435 -26.320 13.461 1.00 51.06 71 ASP F N 1
ATOM 17881 C CA . ASP F 3 71 ? 67.342 -27.468 13.518 1.00 51.14 71 ASP F CA 1
ATOM 17882 C C . ASP F 3 71 ? 68.827 -27.089 13.670 1.00 55.63 71 ASP F C 1
ATOM 17883 O O . ASP F 3 71 ? 69.664 -27.992 13.756 1.00 55.87 71 ASP F O 1
ATOM 17888 N N . LEU F 3 72 ? 69.151 -25.780 13.785 1.00 52.25 72 LEU F N 1
ATOM 17889 C CA . LEU F 3 72 ? 70.528 -25.335 14.048 1.00 51.96 72 LEU F CA 1
ATOM 17890 C C . LEU F 3 72 ? 70.920 -25.713 15.486 1.00 54.50 72 LEU F C 1
ATOM 17891 O O . LEU F 3 72 ? 72.087 -25.967 15.758 1.00 54.17 72 LEU F O 1
ATOM 17896 N N . VAL F 3 73 ? 69.932 -25.750 16.393 1.00 50.48 73 VAL F N 1
ATOM 17897 C CA . VAL F 3 73 ? 70.096 -26.035 17.822 1.00 49.65 73 VAL F CA 1
ATOM 17898 C C . VAL F 3 73 ? 69.999 -27.542 18.129 1.00 53.69 73 VAL F C 1
ATOM 17899 O O . VAL F 3 73 ? 69.001 -28.190 17.796 1.00 52.46 73 VAL F O 1
ATOM 17903 N N . GLU F 3 74 ? 71.022 -28.074 18.804 1.00 51.10 74 GLU F N 1
ATOM 17904 C CA . GLU F 3 74 ? 71.078 -29.476 19.219 1.00 51.25 74 GLU F CA 1
ATOM 17905 C C . GLU F 3 74 ? 70.147 -29.687 20.423 1.00 55.45 74 GLU F C 1
ATOM 17906 O O . GLU F 3 74 ? 70.295 -28.985 21.435 1.00 54.54 74 GLU F O 1
ATOM 17912 N N . PRO F 3 75 ? 69.170 -30.628 20.349 1.00 52.61 75 PRO F N 1
ATOM 17913 C CA . PRO F 3 75 ? 68.304 -30.859 21.519 1.00 52.42 75 PRO F CA 1
ATOM 17914 C C . PRO F 3 75 ? 69.018 -31.693 22.582 1.00 56.29 75 PRO F C 1
ATOM 17915 O O . PRO F 3 75 ? 69.932 -32.450 22.249 1.00 57.37 75 PRO F O 1
ATOM 17919 N N . ILE F 3 76 ? 68.631 -31.538 23.864 1.00 50.69 76 ILE F N 1
ATOM 17920 C CA . ILE F 3 76 ? 69.213 -32.317 24.965 1.00 49.27 76 ILE F CA 1
ATOM 17921 C C . ILE F 3 76 ? 68.704 -33.769 24.845 1.00 52.88 76 ILE F C 1
ATOM 17922 O O . ILE F 3 76 ? 67.626 -33.984 24.277 1.00 50.88 76 ILE F O 1
ATOM 17927 N N . SER F 3 77 ? 69.486 -34.758 25.343 1.00 50.27 77 SER F N 1
ATOM 17928 C CA . SER F 3 77 ? 69.170 -36.192 25.254 1.00 50.15 77 SER F CA 1
ATOM 17929 C C . SER F 3 77 ? 67.707 -36.538 25.588 1.00 53.76 77 SER F C 1
ATOM 17930 O O . SER F 3 77 ? 67.070 -37.247 24.814 1.00 53.33 77 SER F O 1
ATOM 17933 N N . GLY F 3 78 ? 67.172 -35.985 26.674 1.00 50.04 78 GLY F N 1
ATOM 17934 C CA . GLY F 3 78 ? 65.787 -36.207 27.091 1.00 49.88 78 GLY F CA 1
ATOM 17935 C C . GLY F 3 78 ? 64.726 -35.673 26.141 1.00 54.43 78 GLY F C 1
ATOM 17936 O O . GLY F 3 78 ? 63.617 -36.218 26.098 1.00 53.56 78 GLY F O 1
ATOM 17937 N N . ALA F 3 79 ? 65.038 -34.582 25.393 1.00 51.93 79 ALA F N 1
ATOM 17938 C CA . ALA F 3 79 ? 64.117 -33.992 24.405 1.00 52.23 79 ALA F CA 1
ATOM 17939 C C . ALA F 3 79 ? 64.066 -34.889 23.158 1.00 56.54 79 ALA F C 1
ATOM 17940 O O . ALA F 3 79 ? 62.984 -35.105 22.599 1.00 56.18 79 ALA F O 1
ATOM 17942 N N . LYS F 3 80 ? 65.242 -35.431 22.752 1.00 53.58 80 LYS F N 1
ATOM 17943 C CA . LYS F 3 80 ? 65.411 -36.367 21.633 1.00 53.88 80 LYS F CA 1
ATOM 17944 C C . LYS F 3 80 ? 64.572 -37.640 21.880 1.00 59.05 80 LYS F C 1
ATOM 17945 O O . LYS F 3 80 ? 63.957 -38.145 20.944 1.00 59.35 80 LYS F O 1
ATOM 17951 N N . GLU F 3 81 ? 64.542 -38.141 23.140 1.00 55.65 81 GLU F N 1
ATOM 17952 C CA . GLU F 3 81 ? 63.815 -39.353 23.544 1.00 56.03 81 GLU F CA 1
ATOM 17953 C C . GLU F 3 81 ? 62.360 -39.094 24.011 1.00 60.18 81 GLU F C 1
ATOM 17954 O O . GLU F 3 81 ? 61.652 -40.036 24.380 1.00 60.38 81 GLU F O 1
ATOM 17960 N N . GLY F 3 82 ? 61.938 -37.833 23.971 1.00 55.97 82 GLY F N 1
ATOM 17961 C CA . GLY F 3 82 ? 60.586 -37.398 24.317 1.00 55.49 82 GLY F CA 1
ATOM 17962 C C . GLY F 3 82 ? 60.141 -37.556 25.759 1.00 58.42 82 GLY F C 1
ATOM 17963 O O . GLY F 3 82 ? 58.933 -37.559 26.023 1.00 57.34 82 GLY F O 1
ATOM 17964 N N . HIS F 3 83 ? 61.104 -37.666 26.701 1.00 54.59 83 HIS F N 1
ATOM 17965 C CA . HIS F 3 83 ? 60.855 -37.829 28.138 1.00 53.94 83 HIS F CA 1
ATOM 17966 C C . HIS F 3 83 ? 60.010 -36.698 28.729 1.00 56.78 83 HIS F C 1
ATOM 17967 O O . HIS F 3 83 ? 60.110 -35.554 28.283 1.00 56.44 83 HIS F O 1
ATOM 17974 N N . ARG F 3 84 ? 59.157 -37.023 29.714 1.00 52.28 84 ARG F N 1
ATOM 17975 C CA . ARG F 3 84 ? 58.279 -36.040 30.368 1.00 51.41 84 ARG F CA 1
ATOM 17976 C C . ARG F 3 84 ? 59.080 -34.964 31.150 1.00 53.08 84 ARG F C 1
ATOM 17977 O O . ARG F 3 84 ? 60.272 -35.150 31.417 1.00 52.15 84 ARG F O 1
ATOM 17985 N N . ILE F 3 85 ? 58.423 -33.841 31.496 1.00 48.84 85 ILE F N 1
ATOM 17986 C CA . ILE F 3 85 ? 59.066 -32.754 32.238 1.00 47.86 85 ILE F CA 1
ATOM 17987 C C . ILE F 3 85 ? 58.732 -32.852 33.718 1.00 50.16 85 ILE F C 1
ATOM 17988 O O . ILE F 3 85 ? 57.564 -32.743 34.106 1.00 49.12 85 ILE F O 1
ATOM 17993 N N . ARG F 3 86 ? 59.769 -33.057 34.534 1.00 45.92 86 ARG F N 1
ATOM 17994 C CA . ARG F 3 86 ? 59.655 -33.143 35.982 1.00 45.64 86 ARG F CA 1
ATOM 17995 C C . ARG F 3 86 ? 60.463 -32.019 36.661 1.00 49.31 86 ARG F C 1
ATOM 17996 O O . ARG F 3 86 ? 61.110 -31.232 35.960 1.00 49.33 86 ARG F O 1
ATOM 18004 N N . TYR F 3 87 ? 60.389 -31.913 38.006 1.00 44.20 87 TYR F N 1
ATOM 18005 C CA . TYR F 3 87 ? 60.986 -30.817 38.772 1.00 42.98 87 TYR F CA 1
ATOM 18006 C C . TYR F 3 87 ? 61.855 -31.225 39.964 1.00 44.99 87 TYR F C 1
ATOM 18007 O O . TYR F 3 87 ? 61.783 -32.353 40.456 1.00 43.94 87 TYR F O 1
ATOM 18016 N N . ILE F 3 88 ? 62.608 -30.245 40.475 1.00 40.04 88 ILE F N 1
ATOM 18017 C CA . ILE F 3 88 ? 63.382 -30.299 41.713 1.00 39.17 88 ILE F CA 1
ATOM 18018 C C . ILE F 3 88 ? 63.275 -28.900 42.324 1.00 41.26 88 ILE F C 1
ATOM 18019 O O . ILE F 3 88 ? 63.457 -27.906 41.614 1.00 40.26 88 ILE F O 1
ATOM 18024 N N . GLN F 3 89 ? 62.845 -28.822 43.589 1.00 36.51 89 GLN F N 1
ATOM 18025 C CA . GLN F 3 89 ? 62.624 -27.553 44.271 1.00 35.76 89 GLN F CA 1
ATOM 18026 C C . GLN F 3 89 ? 63.340 -27.487 45.614 1.00 39.43 89 GLN F C 1
ATOM 18027 O O . GLN F 3 89 ? 63.224 -28.406 46.430 1.00 37.14 89 GLN F O 1
ATOM 18033 N N . PHE F 3 90 ? 64.058 -26.375 45.843 1.00 36.66 90 PHE F N 1
ATOM 18034 C CA . PHE F 3 90 ? 64.811 -26.136 47.074 1.00 36.33 90 PHE F CA 1
ATOM 18035 C C . PHE F 3 90 ? 64.382 -24.862 47.772 1.00 39.48 90 PHE F C 1
ATOM 18036 O O . PHE F 3 90 ? 64.072 -23.866 47.115 1.00 38.92 90 PHE F O 1
ATOM 18044 N N . ALA F 3 91 ? 64.393 -24.893 49.109 1.00 35.45 91 ALA F N 1
ATOM 18045 C CA . ALA F 3 91 ? 64.200 -23.725 49.963 1.00 35.21 91 ALA F CA 1
ATOM 18046 C C . ALA F 3 91 ? 65.610 -23.473 50.513 1.00 37.05 91 ALA F C 1
ATOM 18047 O O . ALA F 3 91 ? 66.298 -24.426 50.896 1.00 36.58 91 ALA F O 1
ATOM 18049 N N . ASP F 3 92 ? 66.071 -22.216 50.456 1.00 32.63 92 ASP F N 1
ATOM 18050 C CA . ASP F 3 92 ? 67.421 -21.819 50.880 1.00 32.18 92 ASP F CA 1
ATOM 18051 C C . ASP F 3 92 ? 67.370 -20.897 52.100 1.00 33.46 92 ASP F C 1
ATOM 18052 O O . ASP F 3 92 ? 66.824 -19.804 52.006 1.00 32.95 92 ASP F O 1
ATOM 18057 N N . SER F 3 93 ? 67.931 -21.325 53.241 1.00 30.04 93 SER F N 1
ATOM 18058 C CA . SER F 3 93 ? 67.910 -20.500 54.452 1.00 29.20 93 SER F CA 1
ATOM 18059 C C . SER F 3 93 ? 68.613 -19.155 54.249 1.00 34.07 93 SER F C 1
ATOM 18060 O O . SER F 3 93 ? 69.709 -19.105 53.684 1.00 33.24 93 SER F O 1
ATOM 18063 N N . MET F 3 94 ? 67.992 -18.071 54.739 1.00 30.45 94 MET F N 1
ATOM 18064 C CA . MET F 3 94 ? 68.598 -16.741 54.667 1.00 28.94 94 MET F CA 1
ATOM 18065 C C . MET F 3 94 ? 69.800 -16.652 55.613 1.00 32.33 94 MET F C 1
ATOM 18066 O O . MET F 3 94 ? 70.586 -15.712 55.508 1.00 31.77 94 MET F O 1
ATOM 18071 N N . TYR F 3 95 ? 69.980 -17.670 56.485 1.00 29.65 95 TYR F N 1
ATOM 18072 C CA . TYR F 3 95 ? 71.118 -17.734 57.392 1.00 29.68 95 TYR F CA 1
ATOM 18073 C C . TYR F 3 95 ? 72.307 -18.442 56.741 1.00 33.19 95 TYR F C 1
ATOM 18074 O O . TYR F 3 95 ? 72.604 -19.590 57.040 1.00 32.53 95 TYR F O 1
ATOM 18083 N N . PHE F 3 96 ? 72.940 -17.741 55.789 1.00 30.15 96 PHE F N 1
ATOM 18084 C CA . PHE F 3 96 ? 74.173 -18.096 55.083 1.00 30.46 96 PHE F CA 1
ATOM 18085 C C . PHE F 3 96 ? 74.123 -19.389 54.227 1.00 35.64 96 PHE F C 1
ATOM 18086 O O . PHE F 3 96 ? 75.175 -20.011 54.046 1.00 36.55 96 PHE F O 1
ATOM 18094 N N . ALA F 3 97 ? 72.960 -19.757 53.634 1.00 31.97 97 ALA F N 1
ATOM 18095 C CA . ALA F 3 97 ? 72.936 -20.943 52.752 1.00 32.38 97 ALA F CA 1
ATOM 18096 C C . ALA F 3 97 ? 73.884 -20.715 51.538 1.00 36.55 97 ALA F C 1
ATOM 18097 O O . ALA F 3 97 ? 73.992 -19.577 51.083 1.00 35.57 97 ALA F O 1
ATOM 18099 N N . PRO F 3 98 ? 74.632 -21.740 51.056 1.00 34.04 98 PRO F N 1
ATOM 18100 C CA . PRO F 3 98 ? 75.601 -21.506 49.962 1.00 33.75 98 PRO F CA 1
ATOM 18101 C C . PRO F 3 98 ? 75.017 -21.229 48.575 1.00 36.37 98 PRO F C 1
ATOM 18102 O O . PRO F 3 98 ? 75.775 -20.966 47.639 1.00 36.26 98 PRO F O 1
ATOM 18106 N N . ALA F 3 99 ? 73.685 -21.294 48.441 1.00 31.74 99 ALA F N 1
ATOM 18107 C CA . ALA F 3 99 ? 72.957 -20.970 47.210 1.00 30.42 99 ALA F CA 1
ATOM 18108 C C . ALA F 3 99 ? 71.708 -20.174 47.594 1.00 34.36 99 ALA F C 1
ATOM 18109 O O . ALA F 3 99 ? 71.157 -20.379 48.681 1.00 34.91 99 ALA F O 1
ATOM 18111 N N . GLN F 3 100 ? 71.285 -19.242 46.727 1.00 30.13 100 GLN F N 1
ATOM 18112 C CA . GLN F 3 100 ? 70.115 -18.387 46.968 1.00 28.89 100 GLN F CA 1
ATOM 18113 C C . GLN F 3 100 ? 69.240 -18.314 45.689 1.00 32.60 100 GLN F C 1
ATOM 18114 O O . GLN F 3 100 ? 69.754 -18.651 44.618 1.00 31.96 100 GLN F O 1
ATOM 18120 N N . PRO F 3 101 ? 67.930 -17.923 45.765 1.00 28.65 101 PRO F N 1
ATOM 18121 C CA . PRO F 3 101 ? 67.049 -18.023 44.583 1.00 27.23 101 PRO F CA 1
ATOM 18122 C C . PRO F 3 101 ? 67.525 -17.402 43.257 1.00 31.55 101 PRO F C 1
ATOM 18123 O O . PRO F 3 101 ? 67.658 -18.179 42.304 1.00 30.93 101 PRO F O 1
ATOM 18127 N N . TYR F 3 102 ? 67.728 -16.060 43.141 1.00 27.53 102 TYR F N 1
ATOM 18128 C CA . TYR F 3 102 ? 68.135 -15.492 41.835 1.00 26.96 102 TYR F CA 1
ATOM 18129 C C . TYR F 3 102 ? 69.551 -15.905 41.435 1.00 30.03 102 TYR F C 1
ATOM 18130 O O . TYR F 3 102 ? 69.843 -16.005 40.244 1.00 28.12 102 TYR F O 1
ATOM 18139 N N . ASP F 3 103 ? 70.407 -16.171 42.436 1.00 27.59 103 ASP F N 1
ATOM 18140 C CA . ASP F 3 103 ? 71.771 -16.664 42.258 1.00 28.10 103 ASP F CA 1
ATOM 18141 C C . ASP F 3 103 ? 71.691 -17.999 41.475 1.00 32.41 103 ASP F C 1
ATOM 18142 O O . ASP F 3 103 ? 72.356 -18.136 40.447 1.00 31.43 103 ASP F O 1
ATOM 18147 N N . ARG F 3 104 ? 70.828 -18.941 41.933 1.00 29.40 104 ARG F N 1
ATOM 18148 C CA . ARG F 3 104 ? 70.583 -20.235 41.285 1.00 28.68 104 ARG F CA 1
ATOM 18149 C C . ARG F 3 104 ? 70.131 -20.049 39.843 1.00 31.96 104 ARG F C 1
ATOM 18150 O O . ARG F 3 104 ? 70.769 -20.579 38.945 1.00 32.12 104 ARG F O 1
ATOM 18158 N N . ALA F 3 105 ? 69.037 -19.301 39.614 1.00 28.90 105 ALA F N 1
ATOM 18159 C CA . ALA F 3 105 ? 68.476 -19.092 38.268 1.00 28.43 105 ALA F CA 1
ATOM 18160 C C . ALA F 3 105 ? 69.483 -18.549 37.257 1.00 31.08 105 ALA F C 1
ATOM 18161 O O . ALA F 3 105 ? 69.564 -19.082 36.147 1.00 30.09 105 ALA F O 1
ATOM 18163 N N . ARG F 3 106 ? 70.275 -17.529 37.648 1.00 27.97 106 ARG F N 1
ATOM 18164 C CA . ARG F 3 106 ? 71.302 -16.946 36.773 1.00 27.96 106 ARG F CA 1
ATOM 18165 C C . ARG F 3 106 ? 72.406 -17.969 36.476 1.00 31.56 106 ARG F C 1
ATOM 18166 O O . ARG F 3 106 ? 72.847 -18.069 35.333 1.00 30.96 106 ARG F O 1
ATOM 18174 N N . MET F 3 107 ? 72.820 -18.747 37.498 1.00 29.37 107 MET F N 1
ATOM 18175 C CA . MET F 3 107 ? 73.832 -19.798 37.364 1.00 30.33 107 MET F CA 1
ATOM 18176 C C . MET F 3 107 ? 73.342 -20.893 36.398 1.00 33.15 107 MET F C 1
ATOM 18177 O O . MET F 3 107 ? 74.090 -21.274 35.497 1.00 32.61 107 MET F O 1
ATOM 18182 N N . TYR F 3 108 ? 72.077 -21.347 36.562 1.00 29.58 108 TYR F N 1
ATOM 18183 C CA . TYR F 3 108 ? 71.447 -22.370 35.709 1.00 30.37 108 TYR F CA 1
ATOM 18184 C C . TYR F 3 108 ? 71.402 -21.925 34.250 1.00 34.50 108 TYR F C 1
ATOM 18185 O O . TYR F 3 108 ? 71.688 -22.725 33.357 1.00 35.00 108 TYR F O 1
ATOM 18194 N N . MET F 3 109 ? 71.035 -20.652 34.010 1.00 30.86 109 MET F N 1
ATOM 18195 C CA . MET F 3 109 ? 70.917 -20.084 32.660 1.00 30.97 109 MET F CA 1
ATOM 18196 C C . MET F 3 109 ? 72.277 -19.866 31.975 1.00 34.81 109 MET F C 1
ATOM 18197 O O . MET F 3 109 ? 72.347 -19.870 30.752 1.00 33.28 109 MET F O 1
ATOM 18202 N N . TRP F 3 110 ? 73.355 -19.719 32.760 1.00 33.55 110 TRP F N 1
ATOM 18203 C CA . TRP F 3 110 ? 74.709 -19.564 32.225 1.00 34.57 110 TRP F CA 1
ATOM 18204 C C . TRP F 3 110 ? 75.345 -20.947 31.958 1.00 39.92 110 TRP F C 1
ATOM 18205 O O . TRP F 3 110 ? 76.020 -21.121 30.943 1.00 39.64 110 TRP F O 1
ATOM 18216 N N . ARG F 3 111 ? 75.130 -21.921 32.870 1.00 36.87 111 ARG F N 1
ATOM 18217 C CA . ARG F 3 111 ? 75.754 -23.251 32.818 1.00 37.00 111 ARG F CA 1
ATOM 18218 C C . ARG F 3 111 ? 74.968 -24.370 32.115 1.00 41.52 111 ARG F C 1
ATOM 18219 O O . ARG F 3 111 ? 75.604 -25.254 31.542 1.00 41.98 111 ARG F O 1
ATOM 18227 N N . PHE F 3 112 ? 73.624 -24.386 32.208 1.00 37.71 112 PHE F N 1
ATOM 18228 C CA . PHE F 3 112 ? 72.821 -25.493 31.669 1.00 37.39 112 PHE F CA 1
ATOM 18229 C C . PHE F 3 112 ? 71.989 -25.175 30.423 1.00 42.80 112 PHE F C 1
ATOM 18230 O O . PHE F 3 112 ? 71.637 -24.015 30.185 1.00 41.66 112 PHE F O 1
ATOM 18238 N N . ARG F 3 113 ? 71.650 -26.246 29.653 1.00 40.50 113 ARG F N 1
ATOM 18239 C CA . ARG F 3 113 ? 70.878 -26.190 28.402 1.00 40.63 113 ARG F CA 1
ATOM 18240 C C . ARG F 3 113 ? 69.432 -26.676 28.587 1.00 44.63 113 ARG F C 1
ATOM 18241 O O . ARG F 3 113 ? 69.193 -27.637 29.324 1.00 44.20 113 ARG F O 1
ATOM 18249 N N . GLY F 3 114 ? 68.497 -26.001 27.912 1.00 40.49 114 GLY F N 1
ATOM 18250 C CA . GLY F 3 114 ? 67.065 -26.293 27.946 1.00 40.44 114 GLY F CA 1
ATOM 18251 C C . GLY F 3 114 ? 66.458 -26.248 29.335 1.00 45.08 114 GLY F C 1
ATOM 18252 O O . GLY F 3 114 ? 65.789 -27.199 29.752 1.00 44.12 114 GLY F O 1
ATOM 18253 N N . VAL F 3 115 ? 66.681 -25.128 30.058 1.00 41.75 115 VAL F N 1
ATOM 18254 C CA . VAL F 3 115 ? 66.234 -24.931 31.438 1.00 40.68 115 VAL F CA 1
ATOM 18255 C C . VAL F 3 115 ? 64.981 -24.073 31.559 1.00 41.72 115 VAL F C 1
ATOM 18256 O O . VAL F 3 115 ? 64.896 -23.011 30.936 1.00 40.69 115 VAL F O 1
ATOM 18260 N N . ASP F 3 116 ? 64.035 -24.516 32.406 1.00 37.76 116 ASP F N 1
ATOM 18261 C CA . ASP F 3 116 ? 62.882 -23.731 32.837 1.00 37.47 116 ASP F CA 1
ATOM 18262 C C . ASP F 3 116 ? 63.149 -23.554 34.344 1.00 40.19 116 ASP F C 1
ATOM 18263 O O . ASP F 3 116 ? 63.238 -24.549 35.067 1.00 39.56 116 ASP F O 1
ATOM 18268 N N . THR F 3 117 ? 63.355 -22.308 34.801 1.00 35.43 117 THR F N 1
ATOM 18269 C CA . THR F 3 117 ? 63.638 -22.079 36.223 1.00 34.65 117 THR F CA 1
ATOM 18270 C C . THR F 3 117 ? 62.776 -20.949 36.791 1.00 37.62 117 THR F C 1
ATOM 18271 O O . THR F 3 117 ? 62.532 -19.948 36.116 1.00 37.52 117 THR F O 1
ATOM 18275 N N . GLY F 3 118 ? 62.324 -21.135 38.025 1.00 33.05 118 GLY F N 1
ATOM 18276 C CA . GLY F 3 118 ? 61.492 -20.160 38.716 1.00 32.43 118 GLY F CA 1
ATOM 18277 C C . GLY F 3 118 ? 62.083 -19.758 40.047 1.00 34.24 118 GLY F C 1
ATOM 18278 O O . GLY F 3 118 ? 62.454 -20.627 40.844 1.00 33.26 118 GLY F O 1
ATOM 18279 N N . SER F 3 119 ? 62.194 -18.437 40.287 1.00 29.66 119 SER F N 1
ATOM 18280 C CA . SER F 3 119 ? 62.734 -17.909 41.544 1.00 29.93 119 SER F CA 1
ATOM 18281 C C . SER F 3 119 ? 61.651 -17.204 42.344 1.00 34.11 119 SER F C 1
ATOM 18282 O O . SER F 3 119 ? 60.897 -16.378 41.811 1.00 33.88 119 SER F O 1
ATOM 18285 N N . LEU F 3 120 ? 61.574 -17.549 43.624 1.00 29.95 120 LEU F N 1
ATOM 18286 C CA . LEU F 3 120 ? 60.601 -17.022 44.581 1.00 29.80 120 LEU F CA 1
ATOM 18287 C C . LEU F 3 120 ? 61.333 -16.844 45.894 1.00 31.62 120 LEU F C 1
ATOM 18288 O O . LEU F 3 120 ? 62.418 -17.404 46.052 1.00 30.88 120 LEU F O 1
ATOM 18293 N N . SER F 3 121 ? 60.766 -16.070 46.839 1.00 28.50 121 SER F N 1
ATOM 18294 C CA . SER F 3 121 ? 61.443 -15.869 48.123 1.00 28.29 121 SER F CA 1
ATOM 18295 C C . SER F 3 121 ? 61.631 -17.178 48.910 1.00 34.03 121 SER F C 1
ATOM 18296 O O . SER F 3 121 ? 62.707 -17.410 49.452 1.00 33.74 121 SER F O 1
ATOM 18299 N N . GLY F 3 122 ? 60.601 -18.026 48.931 1.00 31.34 122 GLY F N 1
ATOM 18300 C CA . GLY F 3 122 ? 60.619 -19.262 49.705 1.00 31.30 122 GLY F CA 1
ATOM 18301 C C . GLY F 3 122 ? 60.969 -20.555 49.005 1.00 35.52 122 GLY F C 1
ATOM 18302 O O . GLY F 3 122 ? 61.086 -21.589 49.664 1.00 34.60 122 GLY F O 1
ATOM 18303 N N . ARG F 3 123 ? 61.146 -20.518 47.674 1.00 32.83 123 ARG F N 1
ATOM 18304 C CA . ARG F 3 123 ? 61.454 -21.712 46.885 1.00 33.14 123 ARG F CA 1
ATOM 18305 C C . ARG F 3 123 ? 62.131 -21.350 45.569 1.00 36.78 123 ARG F C 1
ATOM 18306 O O . ARG F 3 123 ? 61.888 -20.273 45.033 1.00 36.41 123 ARG F O 1
ATOM 18314 N N . GLN F 3 124 ? 62.958 -22.262 45.043 1.00 33.99 124 GLN F N 1
ATOM 18315 C CA . GLN F 3 124 ? 63.610 -22.119 43.739 1.00 33.96 124 GLN F CA 1
ATOM 18316 C C . GLN F 3 124 ? 63.436 -23.438 43.014 1.00 39.19 124 GLN F C 1
ATOM 18317 O O . GLN F 3 124 ? 63.887 -24.481 43.497 1.00 38.38 124 GLN F O 1
ATOM 18323 N N . VAL F 3 125 ? 62.740 -23.392 41.879 1.00 37.84 125 VAL F N 1
ATOM 18324 C CA . VAL F 3 125 ? 62.381 -24.570 41.095 1.00 38.85 125 VAL F CA 1
ATOM 18325 C C . VAL F 3 125 ? 63.095 -24.628 39.742 1.00 44.68 125 VAL F C 1
ATOM 18326 O O . VAL F 3 125 ? 63.362 -23.596 39.125 1.00 44.45 125 VAL F O 1
ATOM 18330 N N . ILE F 3 126 ? 63.382 -25.846 39.286 1.00 42.34 126 ILE F N 1
ATOM 18331 C CA . ILE F 3 126 ? 63.950 -26.092 37.968 1.00 43.11 126 ILE F CA 1
ATOM 18332 C C . ILE F 3 126 ? 63.161 -27.259 37.325 1.00 47.67 126 ILE F C 1
ATOM 18333 O O . ILE F 3 126 ? 63.116 -28.353 37.887 1.00 47.75 126 ILE F O 1
ATOM 18338 N N . GLU F 3 127 ? 62.430 -26.959 36.225 1.00 44.03 127 GLU F N 1
ATOM 18339 C CA . GLU F 3 127 ? 61.631 -27.916 35.446 1.00 44.42 127 GLU F CA 1
ATOM 18340 C C . GLU F 3 127 ? 62.432 -28.270 34.197 1.00 49.11 127 GLU F C 1
ATOM 18341 O O . GLU F 3 127 ? 62.823 -27.379 33.437 1.00 48.02 127 GLU F O 1
ATOM 18347 N N . MET F 3 128 ? 62.685 -29.566 33.997 1.00 47.09 128 MET F N 1
ATOM 18348 C CA . MET F 3 128 ? 63.487 -30.066 32.880 1.00 47.23 128 MET F CA 1
ATOM 18349 C C . MET F 3 128 ? 63.068 -31.489 32.485 1.00 51.88 128 MET F C 1
ATOM 18350 O O . MET F 3 128 ? 62.393 -32.170 33.269 1.00 51.31 128 MET F O 1
ATOM 18355 N N . ARG F 3 129 ? 63.498 -31.945 31.277 1.00 48.54 129 ARG F N 1
ATOM 18356 C CA . ARG F 3 129 ? 63.296 -33.317 30.783 1.00 48.18 129 ARG F CA 1
ATOM 18357 C C . ARG F 3 129 ? 63.840 -34.226 31.896 1.00 51.62 129 ARG F C 1
ATOM 18358 O O . ARG F 3 129 ? 64.993 -34.058 32.310 1.00 51.48 129 ARG F O 1
ATOM 18366 N N . GLU F 3 130 ? 62.965 -35.096 32.452 1.00 47.62 130 GLU F N 1
ATOM 18367 C CA . GLU F 3 130 ? 63.201 -35.978 33.608 1.00 47.14 130 GLU F CA 1
ATOM 18368 C C . GLU F 3 130 ? 64.602 -36.625 33.682 1.00 50.54 130 GLU F C 1
ATOM 18369 O O . GLU F 3 130 ? 65.211 -36.611 34.755 1.00 49.90 130 GLU F O 1
ATOM 18375 N N . SER F 3 131 ? 65.095 -37.190 32.574 1.00 47.34 131 SER F N 1
ATOM 18376 C CA . SER F 3 131 ? 66.405 -37.850 32.554 1.00 47.06 131 SER F CA 1
ATOM 18377 C C . SER F 3 131 ? 67.566 -36.859 32.743 1.00 49.52 131 SER F C 1
ATOM 18378 O O . SER F 3 131 ? 68.439 -37.106 33.576 1.00 48.44 131 SER F O 1
ATOM 18381 N N . ASN F 3 132 ? 67.528 -35.711 32.032 1.00 46.29 132 ASN F N 1
ATOM 18382 C CA . ASN F 3 132 ? 68.549 -34.658 32.116 1.00 45.78 132 ASN F CA 1
ATOM 18383 C C . ASN F 3 132 ? 68.580 -33.990 33.488 1.00 49.05 132 ASN F C 1
ATOM 18384 O O . ASN F 3 132 ? 69.653 -33.646 33.985 1.00 47.81 132 ASN F O 1
ATOM 18389 N N . LEU F 3 133 ? 67.396 -33.842 34.106 1.00 46.66 133 LEU F N 1
ATOM 18390 C CA . LEU F 3 133 ? 67.212 -33.261 35.432 1.00 47.16 133 LEU F CA 1
ATOM 18391 C C . LEU F 3 133 ? 67.933 -34.086 36.507 1.00 52.16 133 LEU F C 1
ATOM 18392 O O . LEU F 3 133 ? 68.515 -33.500 37.417 1.00 51.33 133 LEU F O 1
ATOM 18397 N N . GLU F 3 134 ? 67.933 -35.433 36.371 1.00 49.58 134 GLU F N 1
ATOM 18398 C CA . GLU F 3 134 ? 68.576 -36.368 37.301 1.00 49.25 134 GLU F CA 1
ATOM 18399 C C . GLU F 3 134 ? 70.102 -36.276 37.311 1.00 53.99 134 GLU F C 1
ATOM 18400 O O . GLU F 3 134 ? 70.687 -36.283 38.399 1.00 53.46 134 GLU F O 1
ATOM 18406 N N . GLU F 3 135 ? 70.745 -36.205 36.122 1.00 51.45 135 GLU F N 1
ATOM 18407 C CA . GLU F 3 135 ? 72.208 -36.091 35.992 1.00 52.07 135 GLU F CA 1
ATOM 18408 C C . GLU F 3 135 ? 72.712 -34.761 36.583 1.00 57.00 135 GLU F C 1
ATOM 18409 O O . GLU F 3 135 ? 73.723 -34.756 37.291 1.00 57.05 135 GLU F O 1
ATOM 18415 N N . ILE F 3 136 ? 72.010 -33.637 36.278 1.00 53.39 136 ILE F N 1
ATOM 18416 C CA . ILE F 3 136 ? 72.369 -32.294 36.756 1.00 52.95 136 ILE F CA 1
ATOM 18417 C C . ILE F 3 136 ? 72.222 -32.199 38.281 1.00 54.89 136 ILE F C 1
ATOM 18418 O O . ILE F 3 136 ? 73.165 -31.781 38.953 1.00 53.73 136 ILE F O 1
ATOM 18423 N N . SER F 3 137 ? 71.052 -32.620 38.817 1.00 51.19 137 SER F N 1
ATOM 18424 C CA . SER F 3 137 ? 70.747 -32.628 40.250 1.00 51.31 137 SER F CA 1
ATOM 18425 C C . SER F 3 137 ? 71.810 -33.382 41.047 1.00 55.81 137 SER F C 1
ATOM 18426 O O . SER F 3 137 ? 72.193 -32.924 42.123 1.00 55.24 137 SER F O 1
ATOM 18429 N N . LYS F 3 138 ? 72.333 -34.491 40.476 1.00 52.70 138 LYS F N 1
ATOM 18430 C CA . LYS F 3 138 ? 73.355 -35.331 41.101 1.00 52.98 138 LYS F CA 1
ATOM 18431 C C . LYS F 3 138 ? 74.756 -34.740 41.072 1.00 57.03 138 LYS F C 1
ATOM 18432 O O . LYS F 3 138 ? 75.396 -34.663 42.114 1.00 56.89 138 LYS F O 1
ATOM 18438 N N . ASN F 3 139 ? 75.245 -34.341 39.891 1.00 53.30 139 ASN F N 1
ATOM 18439 C CA . ASN F 3 139 ? 76.620 -33.853 39.736 1.00 53.10 139 ASN F CA 1
ATOM 18440 C C . ASN F 3 139 ? 76.843 -32.374 40.074 1.00 55.39 139 ASN F C 1
ATOM 18441 O O . ASN F 3 139 ? 77.988 -32.004 40.351 1.00 54.94 139 ASN F O 1
ATOM 18446 N N . VAL F 3 140 ? 75.786 -31.529 40.035 1.00 50.58 140 VAL F N 1
ATOM 18447 C CA . VAL F 3 140 ? 75.934 -30.089 40.300 1.00 49.65 140 VAL F CA 1
ATOM 18448 C C . VAL F 3 140 ? 75.156 -29.612 41.542 1.00 51.49 140 VAL F C 1
ATOM 18449 O O . VAL F 3 140 ? 75.727 -28.915 42.378 1.00 51.24 140 VAL F O 1
ATOM 18453 N N . LEU F 3 141 ? 73.864 -29.945 41.646 1.00 46.63 141 LEU F N 1
ATOM 18454 C CA . LEU F 3 141 ? 73.001 -29.438 42.715 1.00 46.33 141 LEU F CA 1
ATOM 18455 C C . LEU F 3 141 ? 73.135 -30.117 44.077 1.00 52.08 141 LEU F C 1
ATOM 18456 O O . LEU F 3 141 ? 72.835 -29.465 45.080 1.00 51.52 141 LEU F O 1
ATOM 18461 N N . MET F 3 142 ? 73.549 -31.402 44.134 1.00 49.95 142 MET F N 1
ATOM 18462 C CA . MET F 3 142 ? 73.627 -32.132 45.408 1.00 50.00 142 MET F CA 1
ATOM 18463 C C . MET F 3 142 ? 75.035 -32.516 45.875 1.00 54.27 142 MET F C 1
ATOM 18464 O O . MET F 3 142 ? 75.273 -32.523 47.083 1.00 54.17 142 MET F O 1
ATOM 18469 N N . ASP F 3 143 ? 75.945 -32.886 44.953 1.00 51.23 143 ASP F N 1
ATOM 18470 C CA . ASP F 3 143 ? 77.298 -33.320 45.335 1.00 51.59 143 ASP F CA 1
ATOM 18471 C C . ASP F 3 143 ? 78.294 -32.199 45.631 1.00 54.64 143 ASP F C 1
ATOM 18472 O O . ASP F 3 143 ? 79.299 -32.454 46.304 1.00 54.49 143 ASP F O 1
ATOM 18477 N N . THR F 3 144 ? 78.040 -30.977 45.121 1.00 49.95 144 THR F N 1
ATOM 18478 C CA . THR F 3 144 ? 78.960 -29.845 45.272 1.00 49.35 144 THR F CA 1
ATOM 18479 C C . THR F 3 144 ? 78.638 -28.924 46.457 1.00 51.60 144 THR F C 1
ATOM 18480 O O . THR F 3 144 ? 77.627 -29.120 47.142 1.00 50.56 144 THR F O 1
ATOM 18484 N N . SER F 3 145 ? 79.480 -27.874 46.637 1.00 47.53 145 SER F N 1
ATOM 18485 C CA . SER F 3 145 ? 79.360 -26.828 47.660 1.00 47.42 145 SER F CA 1
ATOM 18486 C C . SER F 3 145 ? 78.085 -25.976 47.512 1.00 50.20 145 SER F C 1
ATOM 18487 O O . SER F 3 145 ? 77.821 -25.123 48.359 1.00 49.97 145 SER F O 1
ATOM 18490 N N . LEU F 3 146 ? 77.278 -26.240 46.454 1.00 45.14 146 LEU F N 1
ATOM 18491 C CA . LEU F 3 146 ? 76.000 -25.579 46.190 1.00 44.17 146 LEU F CA 1
ATOM 18492 C C . LEU F 3 146 ? 74.935 -26.103 47.123 1.00 47.17 146 LEU F C 1
ATOM 18493 O O . LEU F 3 146 ? 73.844 -25.540 47.208 1.00 46.36 146 LEU F O 1
ATOM 18498 N N . PHE F 3 147 ? 75.241 -27.208 47.797 1.00 42.71 147 PHE F N 1
ATOM 18499 C CA . PHE F 3 147 ? 74.321 -27.854 48.700 1.00 41.89 147 PHE F CA 1
ATOM 18500 C C . PHE F 3 147 ? 74.881 -27.975 50.107 1.00 44.51 147 PHE F C 1
ATOM 18501 O O . PHE F 3 147 ? 76.033 -28.381 50.299 1.00 43.78 147 PHE F O 1
ATOM 18509 N N . ASP F 3 148 ? 74.037 -27.637 51.087 1.00 40.63 148 ASP F N 1
ATOM 18510 C CA . ASP F 3 148 ? 74.317 -27.805 52.512 1.00 41.09 148 ASP F CA 1
ATOM 18511 C C . ASP F 3 148 ? 73.106 -28.542 53.089 1.00 45.62 148 ASP F C 1
ATOM 18512 O O . ASP F 3 148 ? 72.000 -27.998 53.064 1.00 44.95 148 ASP F O 1
ATOM 18517 N N . PRO F 3 149 ? 73.283 -29.793 53.582 1.00 42.88 149 PRO F N 1
ATOM 18518 C CA . PRO F 3 149 ? 72.125 -30.570 54.071 1.00 42.54 149 PRO F CA 1
ATOM 18519 C C . PRO F 3 149 ? 71.308 -29.960 55.216 1.00 45.41 149 PRO F C 1
ATOM 18520 O O . PRO F 3 149 ? 70.138 -30.323 55.373 1.00 45.60 149 PRO F O 1
ATOM 18524 N N . ALA F 3 150 ? 71.890 -29.045 56.006 1.00 40.68 150 ALA F N 1
ATOM 18525 C CA . ALA F 3 150 ? 71.149 -28.424 57.105 1.00 40.42 150 ALA F CA 1
ATOM 18526 C C . ALA F 3 150 ? 70.387 -27.138 56.730 1.00 42.61 150 ALA F C 1
ATOM 18527 O O . ALA F 3 150 ? 69.339 -26.856 57.321 1.00 40.91 150 ALA F O 1
ATOM 18529 N N . ARG F 3 151 ? 70.933 -26.340 55.800 1.00 39.23 151 ARG F N 1
ATOM 18530 C CA . ARG F 3 151 ? 70.366 -25.027 55.465 1.00 38.89 151 ARG F CA 1
ATOM 18531 C C . ARG F 3 151 ? 69.703 -24.937 54.080 1.00 42.80 151 ARG F C 1
ATOM 18532 O O . ARG F 3 151 ? 69.188 -23.873 53.722 1.00 42.22 151 ARG F O 1
ATOM 18540 N N . ILE F 3 152 ? 69.685 -26.043 53.323 1.00 39.84 152 ILE F N 1
ATOM 18541 C CA . ILE F 3 152 ? 69.023 -26.147 52.017 1.00 39.01 152 ILE F CA 1
ATOM 18542 C C . ILE F 3 152 ? 68.151 -27.406 52.060 1.00 42.82 152 ILE F C 1
ATOM 18543 O O . ILE F 3 152 ? 68.672 -28.497 52.303 1.00 42.16 152 ILE F O 1
ATOM 18548 N N . GLY F 3 153 ? 66.844 -27.235 51.847 1.00 39.07 153 GLY F N 1
ATOM 18549 C CA . GLY F 3 153 ? 65.893 -28.337 51.899 1.00 38.99 153 GLY F CA 1
ATOM 18550 C C . GLY F 3 153 ? 65.147 -28.584 50.610 1.00 42.54 153 GLY F C 1
ATOM 18551 O O . GLY F 3 153 ? 64.641 -27.640 49.997 1.00 41.87 153 GLY F O 1
ATOM 18552 N N . MET F 3 154 ? 65.068 -29.864 50.198 1.00 39.39 154 MET F N 1
ATOM 18553 C CA . MET F 3 154 ? 64.338 -30.262 48.994 1.00 39.11 154 MET F CA 1
ATOM 18554 C C . MET F 3 154 ? 62.864 -30.416 49.381 1.00 41.46 154 MET F C 1
ATOM 18555 O O . MET F 3 154 ? 62.546 -31.201 50.280 1.00 40.94 154 MET F O 1
ATOM 18560 N N . ARG F 3 155 ? 61.978 -29.631 48.733 1.00 36.17 155 ARG F N 1
ATOM 18561 C CA . ARG F 3 155 ? 60.537 -29.580 49.019 1.00 35.65 155 ARG F CA 1
ATOM 18562 C C . ARG F 3 155 ? 59.684 -29.098 47.830 1.00 38.92 155 ARG F C 1
ATOM 18563 O O . ARG F 3 155 ? 59.927 -28.010 47.301 1.00 37.89 155 ARG F O 1
ATOM 18571 N N . GLY F 3 156 ? 58.670 -29.888 47.462 1.00 34.73 156 GLY F N 1
ATOM 18572 C CA . GLY F 3 156 ? 57.750 -29.575 46.366 1.00 34.12 156 GLY F CA 1
ATOM 18573 C C . GLY F 3 156 ? 56.471 -28.872 46.779 1.00 38.45 156 GLY F C 1
ATOM 18574 O O . GLY F 3 156 ? 55.800 -28.267 45.938 1.00 38.11 156 GLY F O 1
ATOM 18575 N N . ALA F 3 157 ? 56.106 -28.959 48.075 1.00 35.53 157 ALA F N 1
ATOM 18576 C CA . ALA F 3 157 ? 54.913 -28.337 48.677 1.00 35.00 157 ALA F CA 1
ATOM 18577 C C . ALA F 3 157 ? 55.179 -28.034 50.157 1.00 37.71 157 ALA F C 1
ATOM 18578 O O . ALA F 3 157 ? 56.011 -28.719 50.762 1.00 37.19 157 ALA F O 1
ATOM 18580 N N . THR F 3 158 ? 54.450 -27.041 50.755 1.00 32.94 158 THR F N 1
ATOM 18581 C CA . THR F 3 158 ? 54.612 -26.625 52.168 1.00 32.85 158 THR F CA 1
ATOM 18582 C C . THR F 3 158 ? 56.102 -26.231 52.346 1.00 36.80 158 THR F C 1
ATOM 18583 O O . THR F 3 158 ? 56.864 -26.917 53.036 1.00 36.55 158 THR F O 1
ATOM 18587 N N . VAL F 3 159 ? 56.499 -25.143 51.666 1.00 33.46 159 VAL F N 1
ATOM 18588 C CA . VAL F 3 159 ? 57.884 -24.668 51.525 1.00 33.25 159 VAL F CA 1
ATOM 18589 C C . VAL F 3 159 ? 58.414 -23.786 52.675 1.00 36.73 159 VAL F C 1
ATOM 18590 O O . VAL F 3 159 ? 59.628 -23.584 52.750 1.00 35.86 159 VAL F O 1
ATOM 18594 N N . HIS F 3 160 ? 57.518 -23.251 53.525 1.00 33.24 160 HIS F N 1
ATOM 18595 C CA . HIS F 3 160 ? 57.807 -22.393 54.681 1.00 33.34 160 HIS F CA 1
ATOM 18596 C C . HIS F 3 160 ? 59.115 -22.782 55.416 1.00 36.60 160 HIS F C 1
ATOM 18597 O O . HIS F 3 160 ? 59.312 -23.954 55.746 1.00 36.37 160 HIS F O 1
ATOM 18604 N N . GLY F 3 161 ? 60.015 -21.818 55.602 1.00 32.59 161 GLY F N 1
ATOM 18605 C CA . GLY F 3 161 ? 61.276 -22.096 56.288 1.00 31.96 161 GLY F CA 1
ATOM 18606 C C . GLY F 3 161 ? 62.475 -21.218 55.990 1.00 34.31 161 GLY F C 1
ATOM 18607 O O . GLY F 3 161 ? 63.323 -21.050 56.869 1.00 33.35 161 GLY F O 1
ATOM 18608 N N . HIS F 3 162 ? 62.583 -20.661 54.759 1.00 30.42 162 HIS F N 1
ATOM 18609 C CA . HIS F 3 162 ? 63.734 -19.818 54.363 1.00 29.33 162 HIS F CA 1
ATOM 18610 C C . HIS F 3 162 ? 64.007 -18.628 55.303 1.00 31.32 162 HIS F C 1
ATOM 18611 O O . HIS F 3 162 ? 65.166 -18.282 55.541 1.00 29.01 162 HIS F O 1
ATOM 18618 N N . SER F 3 163 ? 62.930 -18.007 55.816 1.00 27.92 163 SER F N 1
ATOM 18619 C CA . SER F 3 163 ? 62.964 -16.818 56.668 1.00 27.30 163 SER F CA 1
ATOM 18620 C C . SER F 3 163 ? 62.835 -17.115 58.170 1.00 31.69 163 SER F C 1
ATOM 18621 O O . SER F 3 163 ? 62.782 -16.182 58.974 1.00 31.13 163 SER F O 1
ATOM 18624 N N . LEU F 3 164 ? 62.795 -18.402 58.550 1.00 29.49 164 LEU F N 1
ATOM 18625 C CA . LEU F 3 164 ? 62.638 -18.795 59.948 1.00 30.76 164 LEU F CA 1
ATOM 18626 C C . LEU F 3 164 ? 63.949 -19.031 60.675 1.00 37.38 164 LEU F C 1
ATOM 18627 O O . LEU F 3 164 ? 64.973 -19.321 60.051 1.00 37.41 164 LEU F O 1
ATOM 18632 N N . ARG F 3 165 ? 63.905 -18.924 62.015 1.00 36.00 165 ARG F N 1
ATOM 18633 C CA . ARG F 3 165 ? 65.037 -19.192 62.896 1.00 36.39 165 ARG F CA 1
ATOM 18634 C C . ARG F 3 165 ? 65.411 -20.673 62.761 1.00 41.55 165 ARG F C 1
ATOM 18635 O O . ARG F 3 165 ? 64.551 -21.494 62.445 1.00 40.30 165 ARG F O 1
ATOM 18643 N N . LEU F 3 166 ? 66.684 -21.009 62.947 1.00 39.79 166 LEU F N 1
ATOM 18644 C CA . LEU F 3 166 ? 67.123 -22.400 62.823 1.00 40.65 166 LEU F CA 1
ATOM 18645 C C . LEU F 3 166 ? 66.795 -23.176 64.107 1.00 47.01 166 LEU F C 1
ATOM 18646 O O . LEU F 3 166 ? 66.530 -22.550 65.134 1.00 46.50 166 LEU F O 1
ATOM 18651 N N . ASP F 3 167 ? 66.792 -24.525 64.048 1.00 46.29 167 ASP F N 1
ATOM 18652 C CA . ASP F 3 167 ? 66.554 -25.339 65.245 1.00 47.79 167 ASP F CA 1
ATOM 18653 C C . ASP F 3 167 ? 67.849 -25.534 66.065 1.00 54.04 167 ASP F C 1
ATOM 18654 O O . ASP F 3 167 ? 68.907 -25.046 65.653 1.00 53.04 167 ASP F O 1
ATOM 18659 N N . GLU F 3 168 ? 67.767 -26.258 67.209 1.00 52.68 168 GLU F N 1
ATOM 18660 C CA . GLU F 3 168 ? 68.892 -26.526 68.117 1.00 53.97 168 GLU F CA 1
ATOM 18661 C C . GLU F 3 168 ? 70.154 -27.083 67.428 1.00 57.89 168 GLU F C 1
ATOM 18662 O O . GLU F 3 168 ? 71.266 -26.750 67.845 1.00 58.42 168 GLU F O 1
ATOM 18668 N N . ASN F 3 169 ? 69.974 -27.921 66.383 1.00 53.47 169 ASN F N 1
ATOM 18669 C CA . ASN F 3 169 ? 71.067 -28.562 65.641 1.00 52.53 169 ASN F CA 1
ATOM 18670 C C . ASN F 3 169 ? 71.497 -27.791 64.389 1.00 54.57 169 ASN F C 1
ATOM 18671 O O . ASN F 3 169 ? 72.343 -28.276 63.634 1.00 54.49 169 ASN F O 1
ATOM 18676 N N . GLY F 3 170 ? 70.941 -26.590 64.208 1.00 48.88 170 GLY F N 1
ATOM 18677 C CA . GLY F 3 170 ? 71.249 -25.718 63.085 1.00 47.27 170 GLY F CA 1
ATOM 18678 C C . GLY F 3 170 ? 70.570 -26.108 61.790 1.00 47.60 170 GLY F C 1
ATOM 18679 O O . GLY F 3 170 ? 71.058 -25.758 60.714 1.00 46.26 170 GLY F O 1
ATOM 18680 N N . LEU F 3 171 ? 69.436 -26.829 61.883 1.00 41.97 171 LEU F N 1
ATOM 18681 C CA . LEU F 3 171 ? 68.666 -27.270 60.723 1.00 40.47 171 LEU F CA 1
ATOM 18682 C C . LEU F 3 171 ? 67.520 -26.314 60.440 1.00 41.03 171 LEU F C 1
ATOM 18683 O O . LEU F 3 171 ? 66.887 -25.801 61.369 1.00 39.69 171 LEU F O 1
ATOM 18688 N N . MET F 3 172 ? 67.241 -26.090 59.150 1.00 36.53 172 MET F N 1
ATOM 18689 C CA . MET F 3 172 ? 66.138 -25.232 58.733 1.00 35.38 172 MET F CA 1
ATOM 18690 C C . MET F 3 172 ? 64.805 -25.935 59.025 1.00 39.93 172 MET F C 1
ATOM 18691 O O . MET F 3 172 ? 64.734 -27.164 58.978 1.00 40.70 172 MET F O 1
ATOM 18696 N N . PHE F 3 173 ? 63.770 -25.143 59.351 1.00 36.34 173 PHE F N 1
ATOM 18697 C CA . PHE F 3 173 ? 62.403 -25.605 59.603 1.00 36.30 173 PHE F CA 1
ATOM 18698 C C . PHE F 3 173 ? 61.842 -26.318 58.376 1.00 40.74 173 PHE F C 1
ATOM 18699 O O . PHE F 3 173 ? 62.113 -25.919 57.235 1.00 40.08 173 PHE F O 1
ATOM 18707 N N . ASP F 3 174 ? 61.049 -27.369 58.626 1.00 37.51 174 ASP F N 1
ATOM 18708 C CA . ASP F 3 174 ? 60.299 -28.116 57.616 1.00 37.13 174 ASP F CA 1
ATOM 18709 C C . ASP F 3 174 ? 59.024 -28.603 58.301 1.00 42.86 174 ASP F C 1
ATOM 18710 O O . ASP F 3 174 ? 59.095 -29.446 59.198 1.00 43.61 174 ASP F O 1
ATOM 18715 N N . ALA F 3 175 ? 57.864 -28.046 57.909 1.00 39.48 175 ALA F N 1
ATOM 18716 C CA . ALA F 3 175 ? 56.563 -28.414 58.483 1.00 39.46 175 ALA F CA 1
ATOM 18717 C C . ALA F 3 175 ? 56.244 -29.901 58.303 1.00 43.54 175 ALA F C 1
ATOM 18718 O O . ALA F 3 175 ? 55.506 -30.463 59.110 1.00 43.49 175 ALA F O 1
ATOM 18720 N N . LEU F 3 176 ? 56.822 -30.540 57.267 1.00 40.20 176 LEU F N 1
ATOM 18721 C CA . LEU F 3 176 ? 56.605 -31.959 56.982 1.00 40.08 176 LEU F CA 1
ATOM 18722 C C . LEU F 3 176 ? 57.747 -32.843 57.480 1.00 45.38 176 LEU F C 1
ATOM 18723 O O . LEU F 3 176 ? 57.622 -34.066 57.424 1.00 45.38 176 LEU F O 1
ATOM 18728 N N . GLN F 3 177 ? 58.851 -32.232 57.972 1.00 43.42 177 GLN F N 1
ATOM 18729 C CA . GLN F 3 177 ? 60.050 -32.920 58.492 1.00 43.51 177 GLN F CA 1
ATOM 18730 C C . GLN F 3 177 ? 60.553 -34.014 57.531 1.00 47.01 177 GLN F C 1
ATOM 18731 O O . GLN F 3 177 ? 60.704 -35.175 57.928 1.00 46.79 177 GLN F O 1
ATOM 18737 N N . ARG F 3 178 ? 60.770 -33.639 56.255 1.00 42.55 178 ARG F N 1
ATOM 18738 C CA . ARG F 3 178 ? 61.260 -34.546 55.206 1.00 42.23 178 ARG F CA 1
ATOM 18739 C C . ARG F 3 178 ? 62.681 -35.053 55.499 1.00 47.92 178 ARG F C 1
ATOM 18740 O O . ARG F 3 178 ? 63.056 -36.126 55.029 1.00 47.88 178 ARG F O 1
ATOM 18748 N N . TYR F 3 179 ? 63.455 -34.280 56.282 1.00 45.52 179 TYR F N 1
ATOM 18749 C CA . TYR F 3 179 ? 64.807 -34.625 56.724 1.00 46.07 179 TYR F CA 1
ATOM 18750 C C . TYR F 3 179 ? 64.915 -34.470 58.245 1.00 51.66 179 TYR F C 1
ATOM 18751 O O . TYR F 3 179 ? 64.180 -33.666 58.834 1.00 51.86 179 TYR F O 1
ATOM 18760 N N . VAL F 3 180 ? 65.813 -35.255 58.878 1.00 48.63 180 VAL F N 1
ATOM 18761 C CA . VAL F 3 180 ? 66.052 -35.247 60.332 1.00 49.12 180 VAL F CA 1
ATOM 18762 C C . VAL F 3 180 ? 67.556 -35.265 60.657 1.00 52.54 180 VAL F C 1
ATOM 18763 O O . VAL F 3 180 ? 68.351 -35.746 59.848 1.00 51.25 180 VAL F O 1
ATOM 18767 N N . TYR F 3 181 ? 67.936 -34.763 61.842 1.00 50.82 181 TYR F N 1
ATOM 18768 C CA . TYR F 3 181 ? 69.331 -34.790 62.292 1.00 52.02 181 TYR F CA 1
ATOM 18769 C C . TYR F 3 181 ? 69.581 -36.106 63.031 1.00 58.80 181 TYR F C 1
ATOM 18770 O O . TYR F 3 181 ? 68.849 -36.422 63.971 1.00 58.62 181 TYR F O 1
ATOM 18779 N N . ASP F 3 182 ? 70.583 -36.888 62.578 1.00 57.71 182 ASP F N 1
ATOM 18780 C CA . ASP F 3 182 ? 70.970 -38.162 63.191 1.00 59.17 182 ASP F CA 1
ATOM 18781 C C . ASP F 3 182 ? 72.107 -37.889 64.180 1.00 66.10 182 ASP F C 1
ATOM 18782 O O . ASP F 3 182 ? 73.254 -37.708 63.770 1.00 65.83 182 ASP F O 1
ATOM 18787 N N . GLU F 3 183 ? 71.764 -37.831 65.477 1.00 65.15 183 GLU F N 1
ATOM 18788 C CA . GLU F 3 183 ? 72.657 -37.542 66.609 1.00 66.85 183 GLU F CA 1
ATOM 18789 C C . GLU F 3 183 ? 73.930 -38.407 66.675 1.00 71.79 183 GLU F C 1
ATOM 18790 O O . GLU F 3 183 ? 75.002 -37.881 66.979 1.00 71.81 183 GLU F O 1
ATOM 18796 N N . LYS F 3 184 ? 73.806 -39.721 66.395 1.00 68.75 184 LYS F N 1
ATOM 18797 C CA . LYS F 3 184 ? 74.896 -40.710 66.419 1.00 69.36 184 LYS F CA 1
ATOM 18798 C C . LYS F 3 184 ? 76.025 -40.388 65.420 1.00 72.13 184 LYS F C 1
ATOM 18799 O O . LYS F 3 184 ? 77.200 -40.376 65.804 1.00 72.09 184 LYS F O 1
ATOM 18805 N N . THR F 3 185 ? 75.660 -40.138 64.149 1.00 67.03 185 THR F N 1
ATOM 18806 C CA . THR F 3 185 ? 76.610 -39.851 63.072 1.00 66.19 185 THR F CA 1
ATOM 18807 C C . THR F 3 185 ? 76.916 -38.362 62.901 1.00 67.97 185 THR F C 1
ATOM 18808 O O . THR F 3 185 ? 77.996 -38.008 62.418 1.00 67.41 185 THR F O 1
ATOM 18812 N N . GLY F 3 186 ? 75.959 -37.515 63.275 1.00 63.03 186 GLY F N 1
ATOM 18813 C CA . GLY F 3 186 ? 76.043 -36.071 63.090 1.00 62.07 186 GLY F CA 1
ATOM 18814 C C . GLY F 3 186 ? 75.713 -35.701 61.656 1.00 63.69 186 GLY F C 1
ATOM 18815 O O . GLY F 3 186 ? 76.125 -34.640 61.181 1.00 63.56 186 GLY F O 1
ATOM 18816 N N . HIS F 3 187 ? 74.974 -36.598 60.956 1.00 57.89 187 HIS F N 1
ATOM 18817 C CA . HIS F 3 187 ? 74.552 -36.475 59.554 1.00 56.12 187 HIS F CA 1
ATOM 18818 C C . HIS F 3 187 ? 73.055 -36.146 59.424 1.00 55.72 187 HIS F C 1
ATOM 18819 O O . HIS F 3 187 ? 72.257 -36.474 60.314 1.00 54.68 187 HIS F O 1
ATOM 18826 N N . VAL F 3 188 ? 72.684 -35.509 58.292 1.00 49.08 188 VAL F N 1
ATOM 18827 C CA . VAL F 3 188 ? 71.300 -35.170 57.946 1.00 47.42 188 VAL F CA 1
ATOM 18828 C C . VAL F 3 188 ? 70.785 -36.336 57.101 1.00 49.47 188 VAL F C 1
ATOM 18829 O O . VAL F 3 188 ? 71.475 -36.785 56.182 1.00 47.98 188 VAL F O 1
ATOM 18833 N N . VAL F 3 189 ? 69.590 -36.844 57.438 1.00 45.80 189 VAL F N 1
ATOM 18834 C CA . VAL F 3 189 ? 68.995 -37.992 56.755 1.00 45.34 189 VAL F CA 1
ATOM 18835 C C . VAL F 3 189 ? 67.575 -37.672 56.275 1.00 48.08 189 VAL F C 1
ATOM 18836 O O . VAL F 3 189 ? 66.750 -37.210 57.065 1.00 47.27 189 VAL F O 1
ATOM 18840 N N . TYR F 3 190 ? 67.294 -37.936 54.986 1.00 44.17 190 TYR F N 1
ATOM 18841 C CA . TYR F 3 190 ? 65.970 -37.773 54.404 1.00 43.94 190 TYR F CA 1
ATOM 18842 C C . TYR F 3 190 ? 65.145 -39.022 54.713 1.00 47.67 190 TYR F C 1
ATOM 18843 O O . TYR F 3 190 ? 65.532 -40.131 54.345 1.00 45.74 190 TYR F O 1
ATOM 18852 N N . VAL F 3 191 ? 64.033 -38.834 55.432 1.00 45.32 191 VAL F N 1
ATOM 18853 C CA . VAL F 3 191 ? 63.104 -39.903 55.810 1.00 45.49 191 VAL F CA 1
ATOM 18854 C C . VAL F 3 191 ? 61.866 -39.910 54.894 1.00 48.94 191 VAL F C 1
ATOM 18855 O O . VAL F 3 191 ? 61.088 -40.865 54.923 1.00 48.05 191 VAL F O 1
ATOM 18859 N N . LYS F 3 192 ? 61.690 -38.839 54.083 1.00 45.09 192 LYS F N 1
ATOM 18860 C CA . LYS F 3 192 ? 60.573 -38.667 53.152 1.00 44.82 192 LYS F CA 1
ATOM 18861 C C . LYS F 3 192 ? 61.059 -38.100 51.815 1.00 50.31 192 LYS F C 1
ATOM 18862 O O . LYS F 3 192 ? 62.160 -37.542 51.751 1.00 50.55 192 LYS F O 1
ATOM 18868 N N . ASP F 3 193 ? 60.226 -38.205 50.757 1.00 47.48 193 ASP F N 1
ATOM 18869 C CA . ASP F 3 193 ? 60.560 -37.609 49.458 1.00 47.00 193 ASP F CA 1
ATOM 18870 C C . ASP F 3 193 ? 60.224 -36.112 49.499 1.00 51.58 193 ASP F C 1
ATOM 18871 O O . ASP F 3 193 ? 59.615 -35.665 50.478 1.00 50.29 193 ASP F O 1
ATOM 18876 N N . GLN F 3 194 ? 60.573 -35.347 48.440 1.00 48.98 194 GLN F N 1
ATOM 18877 C CA . GLN F 3 194 ? 60.331 -33.901 48.398 1.00 48.94 194 GLN F CA 1
ATOM 18878 C C . GLN F 3 194 ? 58.836 -33.501 48.495 1.00 54.39 194 GLN F C 1
ATOM 18879 O O . GLN F 3 194 ? 58.554 -32.362 48.874 1.00 53.66 194 GLN F O 1
ATOM 18885 N N . VAL F 3 195 ? 57.892 -34.428 48.213 1.00 52.65 195 VAL F N 1
ATOM 18886 C CA . VAL F 3 195 ? 56.459 -34.121 48.314 1.00 53.40 195 VAL F CA 1
ATOM 18887 C C . VAL F 3 195 ? 55.855 -34.636 49.669 1.00 58.07 195 VAL F C 1
ATOM 18888 O O . VAL F 3 195 ? 54.680 -34.384 49.966 1.00 58.11 195 VAL F O 1
ATOM 18892 N N . GLY F 3 196 ? 56.686 -35.290 50.483 1.00 54.16 196 GLY F N 1
ATOM 18893 C CA . GLY F 3 196 ? 56.303 -35.760 51.810 1.00 54.03 196 GLY F CA 1
ATOM 18894 C C . GLY F 3 196 ? 55.915 -37.218 51.983 1.00 57.97 196 GLY F C 1
ATOM 18895 O O . GLY F 3 196 ? 55.424 -37.582 53.056 1.00 58.11 196 GLY F O 1
ATOM 18896 N N . ARG F 3 197 ? 56.130 -38.069 50.961 1.00 54.23 197 ARG F N 1
ATOM 18897 C CA . ARG F 3 197 ? 55.821 -39.506 51.054 1.00 54.16 197 ARG F CA 1
ATOM 18898 C C . ARG F 3 197 ? 56.934 -40.234 51.826 1.00 57.42 197 ARG F C 1
ATOM 18899 O O . ARG F 3 197 ? 58.107 -40.057 51.482 1.00 56.58 197 ARG F O 1
ATOM 18907 N N . PRO F 3 198 ? 56.596 -41.104 52.816 1.00 54.36 198 PRO F N 1
ATOM 18908 C CA . PRO F 3 198 ? 57.650 -41.819 53.556 1.00 54.11 198 PRO F CA 1
ATOM 18909 C C . PRO F 3 198 ? 58.507 -42.731 52.679 1.00 57.12 198 PRO F C 1
ATOM 18910 O O . PRO F 3 198 ? 57.976 -43.434 51.819 1.00 55.87 198 PRO F O 1
ATOM 18914 N N . LEU F 3 199 ? 59.834 -42.688 52.877 1.00 54.53 199 LEU F N 1
ATOM 18915 C CA . LEU F 3 199 ? 60.773 -43.523 52.128 1.00 54.88 199 LEU F CA 1
ATOM 18916 C C . LEU F 3 199 ? 60.893 -44.881 52.808 1.00 61.77 199 LEU F C 1
ATOM 18917 O O . LEU F 3 199 ? 60.854 -44.955 54.040 1.00 60.97 199 LEU F O 1
ATOM 18922 N N . ASP F 3 200 ? 61.063 -45.951 52.011 1.00 60.89 200 ASP F N 1
ATOM 18923 C CA . ASP F 3 200 ? 61.262 -47.308 52.536 1.00 61.79 200 ASP F CA 1
ATOM 18924 C C . ASP F 3 200 ? 62.627 -47.373 53.231 1.00 66.64 200 ASP F C 1
ATOM 18925 O O . ASP F 3 200 ? 62.743 -47.943 54.319 1.00 66.79 200 ASP F O 1
ATOM 18930 N N . GLU F 3 201 ? 63.646 -46.755 52.599 1.00 63.42 201 GLU F N 1
ATOM 18931 C CA . GLU F 3 201 ? 65.027 -46.664 53.065 1.00 63.61 201 GLU F CA 1
ATOM 18932 C C . GLU F 3 201 ? 65.392 -45.180 53.246 1.00 65.70 201 GLU F C 1
ATOM 18933 O O . GLU F 3 201 ? 65.268 -44.402 52.294 1.00 64.99 201 GLU F O 1
ATOM 18939 N N . PRO F 3 202 ? 65.839 -44.770 54.455 1.00 61.23 202 PRO F N 1
ATOM 18940 C CA . PRO F 3 202 ? 66.243 -43.369 54.634 1.00 60.26 202 PRO F CA 1
ATOM 18941 C C . PRO F 3 202 ? 67.537 -43.050 53.873 1.00 61.30 202 PRO F C 1
ATOM 18942 O O . PRO F 3 202 ? 68.401 -43.919 53.748 1.00 60.82 202 PRO F O 1
ATOM 18946 N N . VAL F 3 203 ? 67.644 -41.824 53.320 1.00 55.52 203 VAL F N 1
ATOM 18947 C CA . VAL F 3 203 ? 68.795 -41.399 52.520 1.00 54.56 203 VAL F CA 1
ATOM 18948 C C . VAL F 3 203 ? 69.694 -40.418 53.286 1.00 58.39 203 VAL F C 1
ATOM 18949 O O . VAL F 3 203 ? 69.253 -39.324 53.639 1.00 57.83 203 VAL F O 1
ATOM 18953 N N . ASP F 3 204 ? 70.959 -40.812 53.515 1.00 55.46 204 ASP F N 1
ATOM 18954 C CA . ASP F 3 204 ? 71.970 -40.002 54.199 1.00 55.75 204 ASP F CA 1
ATOM 18955 C C . ASP F 3 204 ? 72.533 -38.994 53.199 1.00 58.65 204 ASP F C 1
ATOM 18956 O O . ASP F 3 204 ? 72.994 -39.388 52.125 1.00 57.97 204 ASP F O 1
ATOM 18961 N N . VAL F 3 205 ? 72.488 -37.696 53.546 1.00 54.55 205 VAL F N 1
ATOM 18962 C CA . VAL F 3 205 ? 72.996 -36.637 52.666 1.00 53.52 205 VAL F CA 1
ATOM 18963 C C . VAL F 3 205 ? 74.254 -35.949 53.262 1.00 56.87 205 VAL F C 1
ATOM 18964 O O . VAL F 3 205 ? 74.649 -34.879 52.802 1.00 56.63 205 VAL F O 1
ATOM 18968 N N . GLY F 3 206 ? 74.888 -36.607 54.234 1.00 52.60 206 GLY F N 1
ATOM 18969 C CA . GLY F 3 206 ? 76.120 -36.142 54.865 1.00 52.38 206 GLY F CA 1
ATOM 18970 C C . GLY F 3 206 ? 75.956 -35.209 56.048 1.00 55.37 206 GLY F C 1
ATOM 18971 O O . GLY F 3 206 ? 74.839 -34.958 56.514 1.00 54.59 206 GLY F O 1
ATOM 18972 N N . GLU F 3 207 ? 77.091 -34.673 56.525 1.00 51.88 207 GLU F N 1
ATOM 18973 C CA . GLU F 3 207 ? 77.145 -33.777 57.681 1.00 52.04 207 GLU F CA 1
ATOM 18974 C C . GLU F 3 207 ? 76.947 -32.301 57.286 1.00 54.50 207 GLU F C 1
ATOM 18975 O O . GLU F 3 207 ? 77.324 -31.926 56.170 1.00 54.29 207 GLU F O 1
ATOM 18981 N N . PRO F 3 208 ? 76.356 -31.454 58.169 1.00 50.10 208 PRO F N 1
ATOM 18982 C CA . PRO F 3 208 ? 76.173 -30.042 57.813 1.00 49.55 208 PRO F CA 1
ATOM 18983 C C . PRO F 3 208 ? 77.506 -29.309 57.762 1.00 52.28 208 PRO F C 1
ATOM 18984 O O . PRO F 3 208 ? 78.420 -29.654 58.516 1.00 51.52 208 PRO F O 1
ATOM 18988 N N . LEU F 3 209 ? 77.618 -28.308 56.873 1.00 48.40 209 LEU F N 1
ATOM 18989 C CA . LEU F 3 209 ? 78.835 -27.510 56.744 1.00 48.36 209 LEU F CA 1
ATOM 18990 C C . LEU F 3 209 ? 79.004 -26.587 57.963 1.00 51.13 209 LEU F C 1
ATOM 18991 O O . LEU F 3 209 ? 78.005 -26.064 58.464 1.00 49.29 209 LEU F O 1
ATOM 18996 N N . PRO F 3 210 ? 80.254 -26.363 58.446 1.00 48.82 210 PRO F N 1
ATOM 18997 C CA . PRO F 3 210 ? 80.445 -25.452 59.584 1.00 49.36 210 PRO F CA 1
ATOM 18998 C C . PRO F 3 210 ? 80.121 -24.001 59.220 1.00 53.24 210 PRO F C 1
ATOM 18999 O O . PRO F 3 210 ? 80.233 -23.617 58.053 1.00 51.52 210 PRO F O 1
ATOM 19003 N N . GLU F 3 211 ? 79.709 -23.202 60.226 1.00 50.87 211 GLU F N 1
ATOM 19004 C CA . GLU F 3 211 ? 79.339 -21.786 60.084 1.00 51.00 211 GLU F CA 1
ATOM 19005 C C . GLU F 3 211 ? 80.443 -20.939 59.419 1.00 53.53 211 GLU F C 1
ATOM 19006 O O . GLU F 3 211 ? 80.125 -20.094 58.574 1.00 51.76 211 GLU F O 1
ATOM 19012 N N . GLU F 3 212 ? 81.732 -21.195 59.770 1.00 50.00 212 GLU F N 1
ATOM 19013 C CA . GLU F 3 212 ? 82.883 -20.487 59.197 1.00 49.68 212 GLU F CA 1
ATOM 19014 C C . GLU F 3 212 ? 83.006 -20.727 57.676 1.00 51.18 212 GLU F C 1
ATOM 19015 O O . GLU F 3 212 ? 83.339 -19.795 56.938 1.00 51.00 212 GLU F O 1
ATOM 19021 N N . LYS F 3 213 ? 82.707 -21.955 57.212 1.00 46.02 213 LYS F N 1
ATOM 19022 C CA . LYS F 3 213 ? 82.749 -22.269 55.787 1.00 44.75 213 LYS F CA 1
ATOM 19023 C C . LYS F 3 213 ? 81.575 -21.584 55.064 1.00 46.21 213 LYS F C 1
ATOM 19024 O O . LYS F 3 213 ? 81.781 -20.988 54.004 1.00 44.81 213 LYS F O 1
ATOM 19030 N N . LEU F 3 214 ? 80.362 -21.651 55.662 1.00 41.62 214 LEU F N 1
ATOM 19031 C CA . LEU F 3 214 ? 79.138 -21.048 55.116 1.00 40.72 214 LEU F CA 1
ATOM 19032 C C . LEU F 3 214 ? 79.278 -19.540 54.911 1.00 42.35 214 LEU F C 1
ATOM 19033 O O . LEU F 3 214 ? 78.874 -19.036 53.870 1.00 41.25 214 LEU F O 1
ATOM 19038 N N . ARG F 3 215 ? 79.879 -18.833 55.889 1.00 38.53 215 ARG F N 1
ATOM 19039 C CA . ARG F 3 215 ? 80.112 -17.379 55.836 1.00 38.35 215 ARG F CA 1
ATOM 19040 C C . ARG F 3 215 ? 81.059 -16.989 54.703 1.00 42.07 215 ARG F C 1
ATOM 19041 O O . ARG F 3 215 ? 80.853 -15.964 54.062 1.00 40.53 215 ARG F O 1
ATOM 19049 N N . GLU F 3 216 ? 82.045 -17.845 54.419 1.00 39.98 216 GLU F N 1
ATOM 19050 C CA . GLU F 3 216 ? 83.036 -17.655 53.359 1.00 40.20 216 GLU F CA 1
ATOM 19051 C C . GLU F 3 216 ? 82.453 -17.802 51.931 1.00 42.47 216 GLU F C 1
ATOM 19052 O O . GLU F 3 216 ? 82.808 -17.016 51.053 1.00 42.28 216 GLU F O 1
ATOM 19058 N N . ILE F 3 217 ? 81.576 -18.802 51.699 1.00 36.93 217 ILE F N 1
ATOM 19059 C CA . ILE F 3 217 ? 81.065 -19.135 50.360 1.00 35.46 217 ILE F CA 1
ATOM 19060 C C . ILE F 3 217 ? 79.600 -18.686 50.043 1.00 36.69 217 ILE F C 1
ATOM 19061 O O . ILE F 3 217 ? 79.178 -18.827 48.886 1.00 36.92 217 ILE F O 1
ATOM 19066 N N . THR F 3 218 ? 78.848 -18.136 51.026 1.00 31.45 218 THR F N 1
ATOM 19067 C CA . THR F 3 218 ? 77.457 -17.701 50.804 1.00 29.95 218 THR F CA 1
ATOM 19068 C C . THR F 3 218 ? 77.324 -16.599 49.738 1.00 33.46 218 THR F C 1
ATOM 19069 O O . THR F 3 218 ? 78.260 -15.823 49.520 1.00 33.01 218 THR F O 1
ATOM 19073 N N . THR F 3 219 ? 76.159 -16.559 49.070 1.00 29.52 219 THR F N 1
ATOM 19074 C CA . THR F 3 219 ? 75.819 -15.565 48.048 1.00 29.43 219 THR F CA 1
ATOM 19075 C C . THR F 3 219 ? 74.794 -14.545 48.584 1.00 33.04 219 THR F C 1
ATOM 19076 O O . THR F 3 219 ? 74.248 -13.763 47.809 1.00 32.66 219 THR F O 1
ATOM 19080 N N . ILE F 3 220 ? 74.550 -14.535 49.917 1.00 29.96 220 ILE F N 1
ATOM 19081 C CA . ILE F 3 220 ? 73.607 -13.586 50.513 1.00 28.40 220 ILE F CA 1
ATOM 19082 C C . ILE F 3 220 ? 74.336 -12.468 51.274 1.00 29.97 220 ILE F C 1
ATOM 19083 O O . ILE F 3 220 ? 75.351 -12.724 51.927 1.00 29.89 220 ILE F O 1
ATOM 19088 N N . TYR F 3 221 ? 73.828 -11.230 51.168 1.00 26.32 221 TYR F N 1
ATOM 19089 C CA . TYR F 3 221 ? 74.356 -10.118 51.966 1.00 25.68 221 TYR F CA 1
ATOM 19090 C C . TYR F 3 221 ? 73.512 -10.096 53.237 1.00 30.31 221 TYR F C 1
ATOM 19091 O O . TYR F 3 221 ? 72.299 -10.305 53.167 1.00 29.22 221 TYR F O 1
ATOM 19100 N N . ARG F 3 222 ? 74.148 -9.876 54.387 1.00 28.57 222 ARG F N 1
ATOM 19101 C CA . ARG F 3 222 ? 73.496 -9.818 55.700 1.00 29.39 222 ARG F CA 1
ATOM 19102 C C . ARG F 3 222 ? 74.310 -8.848 56.554 1.00 34.04 222 ARG F C 1
ATOM 19103 O O . ARG F 3 222 ? 75.543 -8.914 56.524 1.00 32.81 222 ARG F O 1
ATOM 19111 N N . LYS F 3 223 ? 73.645 -8.002 57.363 1.00 31.89 223 LYS F N 1
ATOM 19112 C CA . LYS F 3 223 ? 74.330 -7.061 58.269 1.00 32.81 223 LYS F CA 1
ATOM 19113 C C . LYS F 3 223 ? 75.323 -7.790 59.217 1.00 37.92 223 LYS F C 1
ATOM 19114 O O . LYS F 3 223 ? 76.421 -7.285 59.473 1.00 36.90 223 LYS F O 1
ATOM 19120 N N . ASP F 3 224 ? 74.936 -8.997 59.681 1.00 35.73 224 ASP F N 1
ATOM 19121 C CA . ASP F 3 224 ? 75.702 -9.882 60.577 1.00 36.60 224 ASP F CA 1
ATOM 19122 C C . ASP F 3 224 ? 76.753 -10.738 59.833 1.00 39.76 224 ASP F C 1
ATOM 19123 O O . ASP F 3 224 ? 77.472 -11.518 60.452 1.00 39.89 224 ASP F O 1
ATOM 19128 N N . GLY F 3 225 ? 76.814 -10.576 58.513 1.00 35.30 225 GLY F N 1
ATOM 19129 C CA . GLY F 3 225 ? 77.779 -11.211 57.623 1.00 34.75 225 GLY F CA 1
ATOM 19130 C C . GLY F 3 225 ? 78.472 -10.095 56.875 1.00 37.62 225 GLY F C 1
ATOM 19131 O O . GLY F 3 225 ? 79.163 -9.283 57.493 1.00 36.90 225 GLY F O 1
ATOM 19132 N N . VAL F 3 226 ? 78.220 -9.990 55.560 1.00 33.13 226 VAL F N 1
ATOM 19133 C CA . VAL F 3 226 ? 78.744 -8.884 54.754 1.00 32.22 226 VAL F CA 1
ATOM 19134 C C . VAL F 3 226 ? 77.530 -8.000 54.400 1.00 34.07 226 VAL F C 1
ATOM 19135 O O . VAL F 3 226 ? 76.656 -8.450 53.656 1.00 32.43 226 VAL F O 1
ATOM 19139 N N . PRO F 3 227 ? 77.415 -6.781 54.978 1.00 30.43 227 PRO F N 1
ATOM 19140 C CA . PRO F 3 227 ? 76.261 -5.923 54.648 1.00 29.61 227 PRO F CA 1
ATOM 19141 C C . PRO F 3 227 ? 76.339 -5.440 53.203 1.00 31.47 227 PRO F C 1
ATOM 19142 O O . PRO F 3 227 ? 77.444 -5.192 52.713 1.00 30.19 227 PRO F O 1
ATOM 19146 N N . MET F 3 228 ? 75.191 -5.319 52.515 1.00 27.38 228 MET F N 1
ATOM 19147 C CA . MET F 3 228 ? 75.157 -4.805 51.135 1.00 26.54 228 MET F CA 1
ATOM 19148 C C . MET F 3 228 ? 75.620 -3.341 51.119 1.00 30.73 228 MET F C 1
ATOM 19149 O O . MET F 3 228 ? 76.221 -2.904 50.136 1.00 30.67 228 MET F O 1
ATOM 19154 N N . ARG F 3 229 ? 75.398 -2.611 52.242 1.00 28.02 229 ARG F N 1
ATOM 19155 C CA . ARG F 3 229 ? 75.829 -1.229 52.456 1.00 27.61 229 ARG F CA 1
ATOM 19156 C C . ARG F 3 229 ? 77.352 -1.098 52.203 1.00 31.84 229 ARG F C 1
ATOM 19157 O O . ARG F 3 229 ? 77.798 -0.062 51.719 1.00 31.86 229 ARG F O 1
ATOM 19165 N N . ASP F 3 230 ? 78.127 -2.162 52.499 1.00 28.35 230 ASP F N 1
ATOM 19166 C CA . ASP F 3 230 ? 79.584 -2.212 52.292 1.00 28.59 230 ASP F CA 1
ATOM 19167 C C . ASP F 3 230 ? 79.994 -2.429 50.821 1.00 32.81 230 ASP F C 1
ATOM 19168 O O . ASP F 3 230 ? 81.165 -2.226 50.490 1.00 32.86 230 ASP F O 1
ATOM 19173 N N . ASP F 3 231 ? 79.054 -2.842 49.940 1.00 28.32 231 ASP F N 1
ATOM 19174 C CA . ASP F 3 231 ? 79.376 -3.055 48.527 1.00 28.03 231 ASP F CA 1
ATOM 19175 C C . ASP F 3 231 ? 78.926 -1.871 47.673 1.00 31.34 231 ASP F C 1
ATOM 19176 O O . ASP F 3 231 ? 77.914 -1.946 46.963 1.00 30.20 231 ASP F O 1
ATOM 19181 N N . GLU F 3 232 ? 79.702 -0.771 47.756 1.00 28.75 232 GLU F N 1
ATOM 19182 C CA . GLU F 3 232 ? 79.458 0.474 47.020 1.00 28.48 232 GLU F CA 1
ATOM 19183 C C . GLU F 3 232 ? 79.444 0.253 45.506 1.00 29.44 232 GLU F C 1
ATOM 19184 O O . GLU F 3 232 ? 78.619 0.849 44.826 1.00 27.41 232 GLU F O 1
ATOM 19190 N N . GLU F 3 233 ? 80.333 -0.622 44.997 1.00 27.41 233 GLU F N 1
ATOM 19191 C CA . GLU F 3 233 ? 80.413 -0.986 43.574 1.00 26.76 233 GLU F CA 1
ATOM 19192 C C . GLU F 3 233 ? 79.089 -1.592 43.091 1.00 28.53 233 GLU F C 1
ATOM 19193 O O . GLU F 3 233 ? 78.585 -1.176 42.048 1.00 27.66 233 GLU F O 1
ATOM 19199 N N . LEU F 3 234 ? 78.541 -2.587 43.829 1.00 25.28 234 LEU F N 1
ATOM 19200 C CA . LEU F 3 234 ? 77.268 -3.206 43.456 1.00 24.77 234 LEU F CA 1
ATOM 19201 C C . LEU F 3 234 ? 76.136 -2.174 43.470 1.00 25.78 234 LEU F C 1
ATOM 19202 O O . LEU F 3 234 ? 75.355 -2.132 42.519 1.00 24.50 234 LEU F O 1
ATOM 19207 N N . LEU F 3 235 ? 76.081 -1.317 44.509 1.00 22.77 235 LEU F N 1
ATOM 19208 C CA . LEU F 3 235 ? 75.067 -0.255 44.610 1.00 22.76 235 LEU F CA 1
ATOM 19209 C C . LEU F 3 235 ? 75.133 0.720 43.430 1.00 25.79 235 LEU F C 1
ATOM 19210 O O . LEU F 3 235 ? 74.085 1.138 42.929 1.00 24.25 235 LEU F O 1
ATOM 19215 N N . THR F 3 236 ? 76.359 1.026 42.938 1.00 22.51 236 THR F N 1
ATOM 19216 C CA . THR F 3 236 ? 76.565 1.909 41.777 1.00 21.28 236 THR F CA 1
ATOM 19217 C C . THR F 3 236 ? 75.896 1.312 40.533 1.00 24.28 236 THR F C 1
ATOM 19218 O O . THR F 3 236 ? 75.230 2.040 39.789 1.00 24.28 236 THR F O 1
ATOM 19222 N N . VAL F 3 237 ? 76.084 -0.005 40.298 1.00 20.25 237 VAL F N 1
ATOM 19223 C CA . VAL F 3 237 ? 75.530 -0.670 39.112 1.00 20.25 237 VAL F CA 1
ATOM 19224 C C . VAL F 3 237 ? 73.991 -0.776 39.210 1.00 23.45 237 VAL F C 1
ATOM 19225 O O . VAL F 3 237 ? 73.321 -0.498 38.219 1.00 22.95 237 VAL F O 1
ATOM 19229 N N . VAL F 3 238 ? 73.444 -1.102 40.399 1.00 20.91 238 VAL F N 1
ATOM 19230 C CA . VAL F 3 238 ? 71.975 -1.179 40.616 1.00 21.46 238 VAL F CA 1
ATOM 19231 C C . VAL F 3 238 ? 71.331 0.183 40.259 1.00 23.85 238 VAL F C 1
ATOM 19232 O O . VAL F 3 238 ? 70.412 0.223 39.430 1.00 22.33 238 VAL F O 1
ATOM 19236 N N . LYS F 3 239 ? 71.864 1.290 40.839 1.00 21.87 239 LYS F N 1
ATOM 19237 C CA . LYS F 3 239 ? 71.395 2.664 40.590 1.00 21.26 239 LYS F CA 1
ATOM 19238 C C . LYS F 3 239 ? 71.527 3.053 39.120 1.00 25.48 239 LYS F C 1
ATOM 19239 O O . LYS F 3 239 ? 70.651 3.748 38.597 1.00 22.66 239 LYS F O 1
ATOM 19245 N N . ARG F 3 240 ? 72.630 2.616 38.452 1.00 23.03 240 ARG F N 1
ATOM 19246 C CA . ARG F 3 240 ? 72.827 2.888 37.033 1.00 22.48 240 ARG F CA 1
ATOM 19247 C C . ARG F 3 240 ? 71.730 2.219 36.181 1.00 24.98 240 ARG F C 1
ATOM 19248 O O . ARG F 3 240 ? 71.164 2.884 35.314 1.00 24.42 240 ARG F O 1
ATOM 19256 N N . ILE F 3 241 ? 71.434 0.924 36.431 1.00 21.70 241 ILE F N 1
ATOM 19257 C CA . ILE F 3 241 ? 70.402 0.179 35.696 1.00 21.90 241 ILE F CA 1
ATOM 19258 C C . ILE F 3 241 ? 69.060 0.902 35.894 1.00 24.25 241 ILE F C 1
ATOM 19259 O O . ILE F 3 241 ? 68.345 1.133 34.918 1.00 22.58 241 ILE F O 1
ATOM 19264 N N . HIS F 3 242 ? 68.768 1.310 37.146 1.00 20.20 242 HIS F N 1
ATOM 19265 C CA . HIS F 3 242 ? 67.535 2.040 37.485 1.00 20.14 242 HIS F CA 1
ATOM 19266 C C . HIS F 3 242 ? 67.407 3.333 36.686 1.00 23.05 242 HIS F C 1
ATOM 19267 O O . HIS F 3 242 ? 66.356 3.582 36.084 1.00 21.66 242 HIS F O 1
ATOM 19274 N N . ARG F 3 243 ? 68.476 4.153 36.665 1.00 20.81 243 ARG F N 1
ATOM 19275 C CA . ARG F 3 243 ? 68.464 5.421 35.943 1.00 20.94 243 ARG F CA 1
ATOM 19276 C C . ARG F 3 243 ? 68.319 5.244 34.431 1.00 22.88 243 ARG F C 1
ATOM 19277 O O . ARG F 3 243 ? 67.535 5.977 33.820 1.00 20.57 243 ARG F O 1
ATOM 19285 N N . ALA F 3 244 ? 69.073 4.296 33.838 1.00 21.84 244 ALA F N 1
ATOM 19286 C CA . ALA F 3 244 ? 69.025 3.983 32.399 1.00 22.68 244 ALA F CA 1
ATOM 19287 C C . ALA F 3 244 ? 67.613 3.543 31.984 1.00 24.25 244 ALA F C 1
ATOM 19288 O O . ALA F 3 244 ? 67.105 4.004 30.957 1.00 24.19 244 ALA F O 1
ATOM 19290 N N . ARG F 3 245 ? 66.955 2.710 32.821 1.00 20.67 245 ARG F N 1
ATOM 19291 C CA . ARG F 3 245 ? 65.579 2.263 32.589 1.00 20.33 245 ARG F CA 1
ATOM 19292 C C . ARG F 3 245 ? 64.619 3.464 32.634 1.00 25.33 245 ARG F C 1
ATOM 19293 O O . ARG F 3 245 ? 63.790 3.610 31.729 1.00 23.75 245 ARG F O 1
ATOM 19301 N N . THR F 3 246 ? 64.765 4.344 33.664 1.00 23.09 246 THR F N 1
ATOM 19302 C CA . THR F 3 246 ? 63.939 5.550 33.858 1.00 22.63 246 THR F CA 1
ATOM 19303 C C . THR F 3 246 ? 64.015 6.491 32.656 1.00 25.39 246 THR F C 1
ATOM 19304 O O . THR F 3 246 ? 62.964 6.928 32.175 1.00 24.34 246 THR F O 1
ATOM 19308 N N . LEU F 3 247 ? 65.249 6.842 32.206 1.00 21.39 247 LEU F N 1
ATOM 19309 C CA . LEU F 3 247 ? 65.464 7.765 31.092 1.00 20.63 247 LEU F CA 1
ATOM 19310 C C . LEU F 3 247 ? 64.992 7.211 29.754 1.00 25.40 247 LEU F C 1
ATOM 19311 O O . LEU F 3 247 ? 64.403 7.960 28.974 1.00 25.54 247 LEU F O 1
ATOM 19316 N N . GLY F 3 248 ? 65.224 5.915 29.517 1.00 23.32 248 GLY F N 1
ATOM 19317 C CA . GLY F 3 248 ? 64.786 5.227 28.299 1.00 23.73 248 GLY F CA 1
ATOM 19318 C C . GLY F 3 248 ? 63.270 5.196 28.190 1.00 26.20 248 GLY F C 1
ATOM 19319 O O . GLY F 3 248 ? 62.715 5.398 27.104 1.00 26.08 248 GLY F O 1
ATOM 19320 N N . GLY F 3 249 ? 62.610 5.001 29.331 1.00 22.38 249 GLY F N 1
ATOM 19321 C CA . GLY F 3 249 ? 61.152 5.031 29.422 1.00 23.22 249 GLY F CA 1
ATOM 19322 C C . GLY F 3 249 ? 60.586 6.418 29.175 1.00 26.52 249 GLY F C 1
ATOM 19323 O O . GLY F 3 249 ? 59.546 6.553 28.526 1.00 26.81 249 GLY F O 1
ATOM 19324 N N . TYR F 3 250 ? 61.299 7.469 29.650 1.00 23.08 250 TYR F N 1
ATOM 19325 C CA . TYR F 3 250 ? 60.888 8.858 29.452 1.00 23.23 250 TYR F CA 1
ATOM 19326 C C . TYR F 3 250 ? 61.056 9.287 27.980 1.00 28.73 250 TYR F C 1
ATOM 19327 O O . TYR F 3 250 ? 60.085 9.727 27.356 1.00 25.46 250 TYR F O 1
ATOM 19336 N N . MET F 3 251 ? 62.294 9.183 27.448 1.00 28.90 251 MET F N 1
ATOM 19337 C CA . MET F 3 251 ? 62.626 9.509 26.059 1.00 30.86 251 MET F CA 1
ATOM 19338 C C . MET F 3 251 ? 63.891 8.764 25.639 1.00 31.59 251 MET F C 1
ATOM 19339 O O . MET F 3 251 ? 64.974 9.120 26.104 1.00 29.81 251 MET F O 1
ATOM 19344 N N . PRO F 3 252 ? 63.770 7.720 24.777 1.00 28.06 252 PRO F N 1
ATOM 19345 C CA . PRO F 3 252 ? 64.948 6.917 24.422 1.00 27.71 252 PRO F CA 1
ATOM 19346 C C . PRO F 3 252 ? 65.837 7.562 23.362 1.00 30.54 252 PRO F C 1
ATOM 19347 O O . PRO F 3 252 ? 66.005 7.017 22.271 1.00 30.28 252 PRO F O 1
ATOM 19351 N N . VAL F 3 253 ? 66.388 8.743 23.685 1.00 27.29 253 VAL F N 1
ATOM 19352 C CA . VAL F 3 253 ? 67.254 9.523 22.780 1.00 27.85 253 VAL F CA 1
ATOM 19353 C C . VAL F 3 253 ? 68.604 9.852 23.446 1.00 29.71 253 VAL F C 1
ATOM 19354 O O . VAL F 3 253 ? 68.664 10.056 24.666 1.00 27.06 253 VAL F O 1
ATOM 19358 N N . ASN F 3 254 ? 69.681 9.893 22.639 1.00 26.94 254 ASN F N 1
ATOM 19359 C CA . ASN F 3 254 ? 71.053 10.157 23.100 1.00 26.89 254 ASN F CA 1
ATOM 19360 C C . ASN F 3 254 ? 71.212 11.415 23.955 1.00 30.36 254 ASN F C 1
ATOM 19361 O O . ASN F 3 254 ? 71.889 11.368 24.978 1.00 29.37 254 ASN F O 1
ATOM 19366 N N . GLU F 3 255 ? 70.581 12.524 23.548 1.00 28.97 255 GLU F N 1
ATOM 19367 C CA . GLU F 3 255 ? 70.641 13.822 24.237 1.00 29.24 255 GLU F CA 1
ATOM 19368 C C . GLU F 3 255 ? 70.169 13.742 25.705 1.00 32.46 255 GLU F C 1
ATOM 19369 O O . GLU F 3 255 ? 70.793 14.347 26.573 1.00 30.73 255 GLU F O 1
ATOM 19375 N N . VAL F 3 256 ? 69.091 12.974 25.978 1.00 29.75 256 VAL F N 1
ATOM 19376 C CA . VAL F 3 256 ? 68.540 12.764 27.323 1.00 28.98 256 VAL F CA 1
ATOM 19377 C C . VAL F 3 256 ? 69.549 11.992 28.199 1.00 31.19 256 VAL F C 1
ATOM 19378 O O . VAL F 3 256 ? 69.828 12.420 29.319 1.00 31.26 256 VAL F O 1
ATOM 19382 N N . PHE F 3 257 ? 70.125 10.900 27.668 1.00 26.44 257 PHE F N 1
ATOM 19383 C CA . PHE F 3 257 ? 71.132 10.083 28.359 1.00 26.01 257 PHE F CA 1
ATOM 19384 C C . PHE F 3 257 ? 72.441 10.877 28.594 1.00 31.26 257 PHE F C 1
ATOM 19385 O O . PHE F 3 257 ? 73.024 10.786 29.679 1.00 29.89 257 PHE F O 1
ATOM 19393 N N . ASP F 3 258 ? 72.863 11.692 27.606 1.00 28.33 258 ASP F N 1
ATOM 19394 C CA . ASP F 3 258 ? 74.065 12.533 27.710 1.00 29.09 258 ASP F CA 1
ATOM 19395 C C . ASP F 3 258 ? 73.955 13.566 28.830 1.00 33.57 258 ASP F C 1
ATOM 19396 O O . ASP F 3 258 ? 74.932 13.814 29.531 1.00 33.12 258 ASP F O 1
ATOM 19401 N N . LYS F 3 259 ? 72.766 14.157 28.997 1.00 30.23 259 LYS F N 1
ATOM 19402 C CA . LYS F 3 259 ? 72.518 15.191 29.984 1.00 29.85 259 LYS F CA 1
ATOM 19403 C C . LYS F 3 259 ? 72.203 14.673 31.391 1.00 33.46 259 LYS F C 1
ATOM 19404 O O . LYS F 3 259 ? 72.639 15.299 32.358 1.00 32.18 259 LYS F O 1
ATOM 19410 N N . LEU F 3 260 ? 71.429 13.561 31.515 1.00 30.27 260 LEU F N 1
ATOM 19411 C CA . LEU F 3 260 ? 70.952 13.105 32.824 1.00 29.74 260 LEU F CA 1
ATOM 19412 C C . LEU F 3 260 ? 71.523 11.784 33.381 1.00 32.44 260 LEU F C 1
ATOM 19413 O O . LEU F 3 260 ? 71.346 11.540 34.576 1.00 30.97 260 LEU F O 1
ATOM 19418 N N . LEU F 3 261 ? 72.180 10.939 32.569 1.00 30.00 261 LEU F N 1
ATOM 19419 C CA . LEU F 3 261 ? 72.714 9.666 33.078 1.00 30.58 261 LEU F CA 1
ATOM 19420 C C . LEU F 3 261 ? 73.931 9.864 34.009 1.00 42.83 261 LEU F C 1
ATOM 19421 O O . LEU F 3 261 ? 74.038 9.131 35.020 1.00 45.63 261 LEU F O 1
#

Organism: NCBI:txid523845

Secondary structure (DSSP, 8-state):
--TTHHHHHHH-SS-TT-SB---S-S-GGGG-HHHHHHHHHIIIIIHHHHTT-----TTSS--S-SSPPPEEEBTTS--EEEGGGGSGGG-HHHHHHHHHHHTEEEEE-HHHHHIIIIIS-----HHHHHHHHHHHHHHTTT--SS-TT-----GGG-TT-EEEEEES-HHHHHHS-TTTB--HHHHS-HHHHHHHHHHHTT-EEEEEE--HHHHHHS-THHHHHHHHHHHHHHHHHHTT--SS-TTHHHHHHHH---EE-SS--B----B-SSSGGG--HHHHHHH--HHHH---HHHHHHHHHHHHIIIIIIIIIIIITT-TT--HHHHHTTTBTTHHHHHHHHHHHHHHHHT-TT-----HHHHHHHHHHHHHHHHHHHHH-HHHHHHT-S---HHHHHHHHHHHHHHHH--HHHHHHHHHHHHHHHHHHHT--S----HHHHTHHHHHS--STTT---GGG--TTSGGGSS-SSSHHHHHHHHHHHHHHTT-S-SS-HHHHHHTT-TT-SS-TT-HHHHHHHHHTT----S---GGGS---/-----EEEEE-TTS-EEEEEEEGGGG-TTT-HHHHHHHHHHHHEEEEEHHHHHHHHHHT--SSTT---TT------TTTTHHHHHHHHHHHH-SSTTSS-EEEEETTTTEEEEE--HHHHHTSSSSTHHHHHHHHHHHHHHHHHHT--GGGHHHHHHHHH-STTTSSS-TT-SEE-SSPPGGG-SSTT-GGG---HHHHHHHTTT-HHHHHHHHHHHHHHHHHHHTSSSGGGHHHHHHHIIIIIS-GGGHHHHHHHTTTT--HHHHHHHHHHHHHHTTSEEEEEE-TTS-EEEEESSHHHHHHHHHHHHHHHHHHHHHHHT-GGGHHHHHHHHHHHHHHHHS---GGGGHHHHHHHHHHHTTSSSSS--SGGG--SSSTTT-SSSSSSHHHHHHHHHH--S--SS-HHHH-HHHHHHHTTSHHHHSHHHHHHHHHHHHTTT-/---------SSHHHHHHHHHH-TTSPPPB-----HHHHHHHHTSS-TTSPPPBSS--TTT------TTGGGSPPPHHHHTTBPEEEEEEEE-TTT-S--HHHHHHHHHHH-SS-EEEE-SS-EEEEEEHHHHHHHIIIIIISBTT--TTTEEE-SS----TTSPB-TTSPPP-TT--EEEETTTTEEEEEE-TTSPEEEEEEE--PPPPHHHHHHH-----TTSS-GGG-HHHHHHHHHHHHHHHHHHH--SHHHHHHH-/--TTHHHHHHH-SS-TT--B---S-S-GGGG-HHHHHHHHHHHHHHHHTSTT-----TTSS--S-SSPPPEEEBTTS--EEEGGGGSGGG-HHHHHHHHHHHTEEEEESHHHHHIIIIIS-----HHHHHHHHHHHHHHTTT---S-TT-----GGG-TT-EEEEEES-HHHHHHS-TTTB--HHHHS-HHHHHHHHHHHTT-EEEEEE--HHHHHHS-THHHHHHHHHHHHHHHHHHTT--SS-TTHHHHHHHH---EE-SS--B----B-SSSGGG--HHHHHHH--HHHH---HHHHHHHHHHHHIIIIIIIIIIIITT-TT--HHHHHTTTBTTHHHHHHHHHHHHHHHHT-TT-----HHHHHHHHHHHHHHHHHHHHH-HHHHHHT-S---HHHHHHHHHHHHHHHH--HHHHHHHHHHHHHHHHHHHT--S----HHHHTHHHHHS--STTT---GGG--TTSGGGSS-SSSHHHHHHHHHHHHHHTT-S-SS-HHHHHHTT-TT-SS-TTSHHHHHHHHHTT----S---GGGS---/-----EEEEE-TTS-EEEEEEEGGGG-TTT-HHHHHHHHHHHHEEEEEHHHHHHHHHHT--SSTT---TT------TTTTHHHHHHHHHHHH-SSTTSS-EEEEETTTTEEEEE--HHHHHTSSSSTHHHHHHHHHHHHHHHHHHT--GGGHHHHHHHHH-STTTSSS-TT-SEE-SSPPGGG-SSTT-GGG---HHHHHHHTTT-HHHHHHHHHHHHHHHHHHHTSSSGGGHHHHHHHIIIIIS-GGGHHHHHHHTTTT--HHHHHHHHHHHHHHTTSEEEEEE-TTS-EEEEESSHHHHHHHHHHHHHHHHHHHHHHHT-GGGHHHHHHHHHHHHHHHHS---GGGGHHHHHHHHHHHTTSSSSS--SGGG--SSSTTT-SSSSSSHHHHHHHHHH--S--SS-HHHH-HHHHHHHTTSHHHHSHHHHHHHHHHHHTTT-/---------SSHHHHHHHHHH-TTSPPPB-----HHHHHHHHTSS-TTSPPPBSS--TTTS-PPP-TTGGGSPPPHHHHTTBPEEEEEEEE-TTT-S--HHHHHHHHHHH-SS-EEEE-SS-EEEEEEHHHHHHHIIIIIISBTT--TTTEEE-SS----TTSPB-TTSPPP-TT--EEEETTTTEEEEEE-TTSPEEEEEEE--PPPPHHHHHHH-----TTSS-GGG-HHHHHHHHHHHHHHHHHHH--SHHHHHHH-

Solvent-accessible surface area: 65771 Å² total

Nearest PDB structures (foldseek):
  5n1q-assembly1_E  TM=1.002E+00  e=1.986E-74  Methanothermococcus thermolithotrophicus DSM 2095
  5a8r-assembly2_H  TM=9.968E-01  e=8.694E-58  Methanothermobacter marburgensis
  5a8w-assembly2_K  TM=9.960E-01  e=8.694E-58  Methanothermobacter wolfeii
  5a0y-assembly1_B  TM=9.934E-01  e=4.257E-57  Methanothermobacter marburgensis
  5a8k-assembly1_E  TM=9.939E-01  e=9.196E-57  Methanothermobacter wolfeii

B-factor: mean 35.43, std 13.7, range [16.38, 141.78]